Protein 8QY4 (pdb70)

GO terms:
  GO:0005125 cytokine activity (F, IDA)
  GO:0005576 extracellular region (C, IDA)
  GO:0038154 interleukin-11-mediated signaling pathway (P, IDA)
  GO:0043410 positive regulation of MAPK cascade (P, IDA)
  GO:0045944 positive regulation of transcription by RNA polymerase II (P, IDA)
  GO:0033138 positive regulation of peptidyl-serine phosphorylation (P, IDA)
  GO:0046888 negative regulation of hormone secretion (P, IDA)
  GO:0050731 positive regulation of peptidyl-tyrosine phosphorylation (P, IDA)
  GO:0005576 extracellular region (C, EXP)
  GO:0005576 extracellular region (C, TAS)
  GO:0005515 protein binding (F, IPI)
  GO:0008083 growth factor activity (F, IDA)
  GO:0008284 positive regulation of cell population proliferation (P, IDA)

Foldseek 3Di:
DLVLLVVLLVLLVVLLVLLVVLLVVLCVVPPDDDDLADPPADDDDDDPVVLLVDDVPVLLQVLLVRLVVLLLLLVLLVVFLPDPCCVSPPSSVVSSVSSVVSSVSSQVVCVVVVPPRHDPDDDDDRDDGAPHNVSSSSSVNNSSVSSSVSSVSSSVSSVSVSVVD/DPQQWAKPPAAAEAAAQAKDKIKTFGDPVSCVVLVAWPVQKWKAQAPRTDPPCKDDVPDRGMIMHMDGRPHDQWTFIWIWGCRVVNDTHTRDTHTHGYWHWWDAWPPWDWAAEVPFAIKTFTDRPDDGSFDKFWWKWKDAPPGTADIFTDPVRTMTGGDDHQPAPGFMWIWIWIDDPVDIHIHDIDTDGNVLAYAFAFWPPWAKDADLVALFKIKIFTHGPCVVVVFFKFKWKWKDFPVDPDTDTDPSVVRLGRDGMDIDGRHQSWTKMKMKMWIDGSVPGHDIHDIDDIDMDTRHADAFADFWAKDWDWDDDPPDQWTWIKIFTDDDPCSRRSADQPWKKKWKDQVPDDIDIDIGRDGIDIDTHGLGKIKIWMWTQHPHGTYDIDIATRHRVVDAFDDDWPPWDWDADPLFIKIFTDDDPDQFQWKKKKKAFDAPVDDGPIDIDIGGSVDGMDTDPDDADALTKMKMWIWTQHPNHIHDIDIDIAGSHFAAFQAFWDKDWPDDDQFKTKI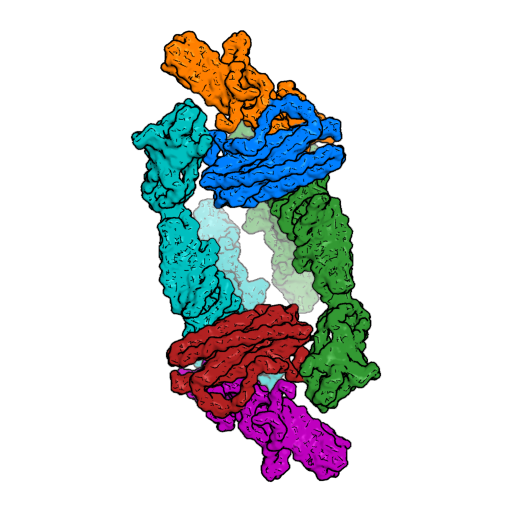FTDDDGSVGGSADFQWKKKWKDFPDGDIDIDIGGPVDGIDMGGRHHGPTKMKMKMWTAHPHGIHIHDIDIDD/DLVLLVVLLVLLVVLLVLLVVLLVVLCVVPPDDDDLADPPADDDDDDPVVLLVDDVPVLLQVLLVRLVVLLLLLVLLVVFLPDPCCVSPPSSVVSSVSSVVSSVSSQVVCVVVVPPRHDPDDDDDRDDGAPHNVSSSSSVNNSSVSSSVSSVSSSVSSVSVSVVD/DPQQWAKPPAAAEAAAQAKDKIKTFGDPVSCVVLVAWPVQKWKAQAPRTDPPCKDDVPDRGMIMHMDGRPHDQWTFIWIWGCRVVNDTHTRDTHTHGYWHWWDAWPPWDWAAEVPFAIKTFTDRPDDGSFDKFWWKWKDAPPGTADIFTDPVRTMTGGDDHQPAPGFMWIWIWIDDPVDIHIHDIDTDGNVLAYAFAFWPPWAKDADLVALFKIKIFTHGPCVVVVFFKFKWKWKDFPVDPDTDTDPSVVRLGRDGMDIDGRHQSWTKMKMKMWIDGSVPGHDIHDIDDIDMDTRHADAFADFWAKDWDWDDDPPDQWTWIKIFTDDDPCSRRSADQPWKKKWKDQVPDDIDIDIGRDGIDIDTHGLGKIKIWMWTQHPHGTYDIDIATRHRVVDAFDDDWPPWDWDADPLFIKIFTDDDPDQFQWKKKKKAFDAPVDDGPIDIDIGGSVDGMDTDPDDADALTKMKMWIWTQHPNHIHDIDIDIAGSHFAAFQAFWDKDWPDDDQFKTKIFTDDDGSVGGSADFQWKKKWKDFPDGDIDIDIGGPVDGIDMGGRHHGPTKMKMKMWTAHPHGIHIHDIDIDD/DFEAKDKDKADQEQFKIKMAIDGPDDPPFDKDKFKWKFWDDVVVTDIDGFDDDPVPHRMGMDGRDDQPTKMWMWIWIQDPVGIHIDIDIDHCLARYEHAFWADWDKEADPPQLQKIKIFTHGPPVYPCDVQFHKWKKKWKDFPPDPDTDIDGDDPGMDMDNGHDGFTKMWMWMWIAGPVRGYDIHDIDDTDIYHYDD/DFEAKDKDKADQEQFKIKMAIDGPDDPPFDKDKFKWKFWDDVVVTDIDGFDDDPVPHRMGMDGRDDQPTKMWMWIWIQDPVGIHIDIDIDHCLARYEHAFWADWDKEADPPQLQKIKIFTHGPPVYPCDVQFHKWKKKWKDFPPDPDTDIDGDDPGMDMDNGHDGFTKMWMWMWIAGPVRGYDIHDIDDTDIYHYDD

Nearest PDB structures (foldseek):
  8qy4-assembly1_E  TM=1.005E+00  e=8.362E-40  Homo sapiens
  8dps-assembly1_F  TM=9.756E-01  e=7.396E-34  Homo sapiens
  8dpu-assembly1_C  TM=9.775E-01  e=3.761E-33  Homo sapiens
  6o4p-assembly1_A  TM=9.544E-01  e=1.250E-33  Homo sapiens
  6o4p-assembly2_B  TM=9.210E-01  e=1.317E-33  Homo sapiens

Solvent-accessible surface area: 90198 Å² total; per-residue (Å²): 61,162,74,31,1,61,19,0,6,75,3,1,75,16,0,10,46,25,0,73,115,2,13,57,57,3,139,93,102,30,27,14,30,42,46,18,80,47,123,58,20,42,95,22,75,31,38,2,55,37,0,26,84,42,128,35,64,32,1,3,63,74,2,53,54,3,0,58,14,4,21,82,6,0,74,19,2,96,178,33,2,39,89,18,7,159,71,2,54,98,59,2,17,35,0,29,51,52,0,39,22,1,11,71,14,3,57,52,2,8,68,149,40,87,36,112,145,23,98,130,104,98,123,44,109,130,58,83,104,28,100,33,49,21,23,0,13,58,2,2,20,11,0,2,28,16,0,30,51,3,0,0,0,2,0,0,0,1,19,10,2,79,76,115,80,99,116,54,15,2,110,1,135,44,57,153,8,52,7,104,80,44,46,101,26,66,0,48,0,46,5,96,95,44,0,2,106,69,41,170,11,55,0,60,89,1,34,4,46,30,41,118,63,60,13,107,166,80,19,69,32,131,83,78,132,32,9,0,7,0,52,20,98,86,10,68,109,64,49,7,46,0,6,0,2,0,55,3,74,24,38,27,38,22,4,3,12,10,6,64,3,59,0,0,43,40,12,52,97,5,86,99,16,60,6,35,0,37,24,73,121,24,1,38,0,85,10,67,48,45,113,110,5,99,29,155,21,97,22,14,0,57,3,41,14,84,60,59,154,18,83,66,12,105,18,174,168,4,66,42,8,94,1,80,28,108,11,6,27,31,5,94,1,54,0,44,0,34,0,77,12,80,50,25,126,42,51,9,112,54,46,96,16,26,1,13,28,66,5,57,2,60,49,2,99,106,21,49,29,78,71,4,114,116,40,12,39,12,1,43,1,32,11,64,42,42,4,45,78,54,62,11,76,15,21,4,1,1,23,30,37,32,108,134,36,84,103,74,82,88,6,80,59,122,4,1,83,32,68,19,70,6,3,18,8,26,125,8,116,39,44,42,71,9,6,1,44,0,58,1,2,44,50,66,32,110,28,84,74,6,81,77,9,97,98,13,58,15,51,0,30,11,47,154,6,82,76,38,1,14,0,12,25,30,56,78,117,29,170,88,81,121,95,12,32,0,69,0,22,4,70,57,12,77,122,96,38,4,10,3,100,59,97,23,8,24,0,46,1,33,51,61,208,56,136,49,80,80,85,88,21,110,35,74,105,27,74,18,96,3,47,60,67,124,12,48,0,22,0,5,0,69,3,116,58,18,79,10,62,61,12,99,2,20,0,16,9,83,150,80,118,45,82,94,35,3,88,82,44,96,22,71,74,112,100,100,56,0,62,0,26,8,58,62,14,128,104,117,17,62,22,4,0,2,17,10,3,46,35,36,117,133,54,106,59,115,87,50,19,1,33,8,85,40,130,37,63,110,11,50,0,103,42,234,23,96,84,24,88,7,15,52,2,19,2,6,0,6,24,78,96,2,26,6,17,62,56,60,42,121,3,10,15,99,26,32,35,3,65,114,6,2,77,7,115,43,132,115,67,30,163,71,64,0,24,0,2,7,80,104,8,44,47,46,18,26,30,0,67,25,120,51,7,10,0,17,16,83,27,100,140,39,184,70,77,85,33,138,6,87,25,91,83,56,76,81,54,1,69,112,8,64,50,146,34,102,11,22,0,79,1,5,0,72,10,77,105,35,27,102,80,9,77,88,54,76,17,104,60,159,75,32,1,61,18,0,7,76,2,2,77,16,0,10,46,23,0,73,114,1,14,58,57,3,137,92,101,31,29,15,30,41,47,18,82,46,123,60,20,39,97,22,76,34,41,3,59,38,0,26,84,42,129,34,63,31,2,2,63,76,2,54,54,3,0,59,14,5,21,82,6,0,72,18,2,93,180,33,4,40,90,20,8,160,70,2,51,99,61,1,18,35,0,30,51,54,0,39,20,1,13,73,13,3,60,51,0,7,70,149,39,88,36,110,145,23,99,135,106,99,122,45,111,130,58,82,102,28,100,30,51,19,22,0,12,63,1,1,20,9,0,1,28,15,0,28,53,3,0,0,1,1,0,0,0,1,21,10,3,78,76,115,79,96,115,57,16,2,111,0,133,45,56,150,7,53,7,102,80,43,45,101,28,66,0,50,0,46,4,95,93,46,0,1,103,67,40,172,10,56,0,62,89,2,33,4,44,28,40,119,62,61,13,107,163,80,18,71,30,130,81,77,131,32,9,0,8,0,54,21,100,88,10,68,108,64,49,6,46,0,5,0,1,0,56,3,75,23,37,27,38,21,4,3,12,9,7,64,2,60,0,0,44,39,12,51,96,4,86,99,16,62,6,36,0,40,23,73,119,24,1,39,0,82,11,66,48,45,112,109,5,99,28,154,21,97,23,15,0,58,4,40,15,84,61,59,154,18,82,69,13,106,17,172,167,3,65,41,7,96,1,80,29,110,12,7,24,32,4,95,1,53,0,43,0,35,0,73,12,81,50,24,127,41,52,10,115,53,46,94,16,26,1,12,28,64,6,57,2,61,48,2,97,107,21,48,30,77,70,4,115,115,36,12,39,14,1,44,1,32,10,65,42,42,4,44,79,53,65,12,77,15,22,4,0,0,24,30,36,33,109,132,36,86,103,74,81,86,6,78,58,124,5,1,84,35,67,20,71,5,2,17,8,25,128,8,116,38,44,41,72,8,7,0,44,0,57,1,2,43,50,64,32,109,28,83,75,6,80,77,8,95,97,13,58,16,51,0,28,12,47,155,6,81,76,37,1,14,0,12,26,29,56,78,115,28,170,91,77,121,94,12,32,0,70,0,22,5,67,57,12,79,124,94,38,4,10,2,101,60,96,22,9,23,0,47,0,33,50,62,208,57,138,48,80,81,88,87,22,112,34,74,104,27,72,18,95,3,48,60,68,122,11,47,0,24,0,6,0,69,3,117,58,18,79,10,62,61,11,98,1,20,0,16,9,82,150,81,119,44,83,97,38,3,86,81,42,95,22,72,72,116,102,102,55,0,62,0,26,7,58,64,14,130,105,117,16,62,22,3,0,2,17,10,3,45,37,37,117,133,55,106,60,114,86,51,18,1,33,8,85,40,130,38,64,111,11,49,1,103,41,236,23,96,86,24,89,8,15,51,1,19,2,6,0,6,25,78,96,1,26,6,18,60,55,60,44,124,4,9,16,101,26,31,35,3,65,114,6,1,78,8,117,42,131,115,66,31,165,73,64,0,24,1,1,5,79,104,8,44,47,45,18,24,30,1,68,25,119,50,7,10,1,16,17,84,24,101,138,39,185,68,76,84,34,138,8,88,25,94,86,57,76,80,56,2,67,108,9,63,50,146,35,102,10,22,0,78,2,5,0,74,10,74,103,35,27,102,81,8,75,89,52,77,16,105,131,8,39,96,0,79,18,57,21,86,2,46,21,4,60,42,2,17,3,48,15,58,54,65,89,144,34,61,67,116,43,144,61,101,16,25,32,84,34,21,74,58,151,134,52,32,98,80,113,15,76,74,22,140,167,57,45,42,90,3,20,5,125,48,2,15,0,9,7,72,14,30,10,54,0,18,4,34,8,111,76,35,66,15,38,71,24,52,42,5,16,0,16,68,42,1,121,4,47,46,4,90,50,26,125,14,63,51,26,115,68,102,54,69,34,0,94,0,17,8,69,49,1,88,50,5,70,54,72,57,5,0,65,11,64,6,51,0,21,6,39,14,34,81,40,96,44,62,9,44,11,106,10,99,46,69,79,33,47,2,10,2,0,14,54,46,45,56,3,0,0,42,0,0,0,43,0,22,12,48,3,8,66,51,4,65,74,5,110,74,17,146,8,74,8,20,164,129,8,39,95,0,79,17,56,20,86,2,44,22,4,66,41,2,18,3,48,15,57,56,66,88,144,33,60,67,116,43,143,61,104,18,25,31,83,34,19,74,56,157,132,53,31,98,84,114,15,74,75,23,141,166,55,46,40,90,3,21,5,125,49,2,17,1,10,7,71,14,31,9,54,0,19,5,32,8,111,76,35,66,16,37,70,24,52,44,5,16,0,17,67,44,0,121,3,48,46,5,90,50,26,125,14,63,49,26,115,67,105,55,68,36,0,93,0,18,9,70,51,1,88,51,4,69,55,74,59,7,1,67,11,65,5,51,0,21,6,39,14,36,81,37,95,45,61,9,45,12,106,12,97,46,69,81,35,48,2,11,2,0,14,54,45,45,57,2,0,0,42,0,0,0,42,0,23,12,48,2,9,65,53,4,67,74,4,108,74,16,146,6,75,9,20,164

InterPro domains:
  IPR009079 Four-helical cytokine-like, core [G3DSA:1.20.1250.10] (23-199)
  IPR009079 Four-helical cytokine-like, core [SSF47266] (35-196)
  IPR020412 Interleukin-11, mammalian [PR01943] (28-38)
  IPR020412 Interleukin-11, mammalian [PR01943] (77-91)
  IPR020412 Interleukin-11, mammalian [PR01943] (118-131)
  IPR020438 Interleukin-11 [PF07400] (28-198)
  IPR020438 Interleukin-11 [PR01927] (72-82)
  IPR020438 Interleukin-11 [PR01927] (104-113)
  IPR020438 Interleukin-11 [PR01927] (182-192)
  IPR020438 Interleukin-11 [PTHR16922] (1-199)

Organism: Homo sapiens (NCBI:txid9606)

Sequence (1890 aa):
PRAELDSTVLLTRSLLADTRQLAAQLRDKFPADGDHNLDSLPTLAMSAGALGALQLPGVLTRLRADLLSYLRHVQWLRRAGGSSLKTLEPELGTLQARLDRLLRRLQLLMSRLALPQPPPDPPAPPLAPPSSAWGGIRAAHAILGGLHLTLDWAVRGLLLLKTRLLEPCGYIYPEFPVVQRGSNFTAICVLKEACLQHYYVNASYIVWKTNHAAVPREQVTVINRTTSSVTFTDVVLPSVQLTCNILSFGQIEQNVYGVTMLSGFPPDKPTNLTCIVNEGKNMLCQWDPGRETYLETNYTLKSEWATEKFPDCQSKHGTSCMVSYMPTYYVNIEVWVEAENALGKVSSESINFDPVDKVKPTPPYNLSVTNSEELSSILKLSWVSSGLGGLLDLKSDIQYRTKDASTWIQVPLEDTMSPRTSFTVQDLKPFTEYVFRIRSIKDSGKGYWSDWSEEASGTTYEDRPSRPPSFWYKTNPSHGQEYRSVRLIWKALPLSEANGKILDYEVILTQSKSVSQTYTVTGTELTVNLTNDRYVASLAARNKVGKSAAAVLTIPSPHVTAAYSVVNLKAFPKDNLLWVEWTPPPKPVSKYILEWCVLSENAPCVEDWQQEDATVNRTHLRGRLLESKCYQITVTLVFATGPGGSESLKAYLKQAAPARGPTVRTKKVGKNEAVLAWDQIPVDDQNGFIRNYSISYRTSVGKEMVVHVDSSHTEYTLSSLSSDTLYMVRMAAYTDEGGKDGPEFTFTPRAELDSTVLLTRSLLADTRQLAAQLRDKFPADGDHNLDSLPTLAMSAGALGALQLPGVLTRLRADLLSYLRHVQWLRRAGGSSLKTLEPELGTLQARLDRLLRRLQLLMSRLALPQPPPDPPAPPLAPPSSAWGGIRAAHAILGGLHLTLDWAVRGLLLLKTRLLEPCGYIYPEFPVVQRGSNFTAICVLKEACLQHYYVNASYIVWKTNHAAVPREQVTVINRTTSSVTFTDVVLPSVQLTCNILSFGQIEQNVYGVTMLSGFPPDKPTNLTCIVNEGKNMLCQWDPGRETYLETNYTLKSEWATEKFPDCQSKHGTSCMVSYMPTYYVNIEVWVEAENALGKVSSESINFDPVDKVKPTPPYNLSVTNSEELSSILKLSWVSSGLGGLLDLKSDIQYRTKDASTWIQVPLEDTMSPRTSFTVQDLKPFTEYVFRIRSIKDSGKGYWSDWSEEASGTTYEDRPSRPPSFWYKTNPSHGQEYRSVRLIWKALPLSEANGKILDYEVILTQSKSVSQTYTVTGTELTVNLTNDRYVASLAARNKVGKSAAAVLTIPSPHVTAAYSVVNLKAFPKDNLLWVEWTPPPKPVSKYILEWCVLSENAPCVEDWQQEDATVNRTHLRGRLLESKCYQITVTLVFATGPGGSESLKAYLKQAAPARGPTVRTKKVGKNEAVLAWDQIPVDDQNGFIRNYSISYRTSVGKEMVVHVDSSHTEYTLSSLSSDTLYMVRMAAYTDEGGKDGPEFTFTPPARPVVSCQAADYENFSCTWSPSQISGLPTRYLTSYRKKTVLSTGPWPCPQDPLGAARCVVHGAEFWSQYRINVTEVNPLGASTRLLDVSLQSILRPDPPQGLRVESVPGYPRRLRASWTYPASWPCQPHFLLKFRLQYRPAQHPAWSTVEPAGLEEVITDAVAGLPHAVRVSARDFLDAGTWSTWSPEAWGTPSTPPARPVVSCQAADYENFSCTWSPSQISGLPTRYLTSYRKKTVLSTGPWPCPQDPLGAARCVVHGAEFWSQYRINVTEVNPLGASTRLLDVSLQSILRPDPPQGLRVESVPGYPRRLRASWTYPASWPCQPHFLLKFRLQYRPAQHPAWSTVEPAGLEEVITDAVAGLPHAVRVSARDFLDAGTWSTWSPEAWGTPST

Radius of gyration: 55.74 Å; Cα contacts (8 Å, |Δi|>4): 4406; chains: 6; bounding box: 102×136×144 Å

Secondary structure (DSSP, 8-state):
-HHHHHHHHHHHHHHHHHHHHHHHHHHHHS---S----TTS------HHHHTT--HHHHHHHHHHHHHHHHHHHHHHHHHS-GGGGGGTTHHHHHHHHHHHHHHHHHHHHHHHTPPPPP-PPPPPPPPPPSSHHHHHHHHHHHHHHHHHHHHHHHHHHHHHHHH-/-PPPPEEEEEBSSSSEEEEEEE-SS--SS--EEEEEEEE------S-EE--B-TT--SEEEEET--TTS-EEEEEEEESTT--EEEEEEE-HHHHB-PPPPEEEEEEE-TT-TT-EEEEEE--TTS---TTS-EEEEEEEEESS----EEE--STTEEEETT--TT--EEEEEEEEETT--S-PPPPPPPEEE----/---SEEEESSS-EEETTS-EEEEEEE-HHHHHHHT--GGGEEEEETTEE--S--EEEEETTEEEEEESS---SEEEEEEEEEETTTEEEEEEEEEEEEE-PPP--EEEEEEEETTSPPEEEEE--S--SS----EEEEEETTEEPPPEE-SSSSEEE-SSPP-TTS-EEEEEEEEETTEEEEPPPEEE-GGGGEEPPPPEEEEEEE-SS-TT-EEEEEE--HHHHTS-EEEEEEEEESS--S-EE--GGGG-S--SEEEE-S--TT-EEEEEEEEEETT--S-PPPPPPPEEEEPPP---SSPPEEEEEE---TT-SEEEEEEEEEPPPHHHH-S-EEEEEEEEE-TTSPEEEEEESSSEEEEEEESS-EEEEEEEEESS-BPPPEEEEE--TT-----B-EEEEEEEETTEEEEEEEPPSS--SEEEEEEEE--SSS---EEEEEEETT-SEEE--S---TT-EEEEEEEEEETTEEEEEEEEEEESS----SSPPEEEEEEE-SS-EEEEEEPPPTTT--S---EEEEEEEESSSPPEEEEEETT--EEEE-SPPTT--EEEEEEEEETTEEEE---EEE-/-HHHHHHHHHHHHHHHHHHHHHHHHHHHHS---S----TTS------HHHHTT--HHHHHHHHHHHHHHHHHHHHHHHHHS-GGGGGGTTHHHHHHHHHHHHHHHHHHHHHHHTPPPPP-PPPPPPPPPPSSHHHHHHHHHHHHHHHHHHHHHHHHHHHHHHHH-/-PPPPEEEEEBSSSSEEEEEEE-SS--SS--EEEEEEEE------S-EE--B-TT--SEEEEET--TTS-EEEEEEEESTT--EEEEEEE-HHHHB-PPPPEEEEEEE-TT-TT-EEEEEE--TTS---TTS-EEEEEEEEESS----EEE--STTEEEETT--TT--EEEEEEEEETT--S-PPPPPPPEEE----/---SEEEESSS-EEETTS-EEEEEEE-HHHHHHHT--GGGEEEEETTEE--S--EEEEETTEEEEEESS---SEEEEEEEEEETTTEEEEEEEEEEEEE-PPP--EEEEEEEETTSPPEEEEE--S--SS----EEEEEETTEEPPPEE-SSSSEEE-SSPP-TTS-EEEEEEEEETTEEEEPPPEEE-GGGGEEPPPPEEEEEEE-SS-TT-EEEEEE--HHHHTS-EEEEEEEEESS--S-EE--GGGG-S--SEEEE-S--TT-EEEEEEEEEETT--S-PPPPPPPEEEEPPP---SSPPEEEEEE---TT-SEEEEEEEEEPPPHHHH-S-EEEEEEEEE-TTSPEEEEEESSSEEEEEEESS-EEEEEEEEESS-BPPPEEEEE--TT-----B-EEEEEEEETTEEEEEEEPPSS--SEEEEEEEE--SSS---EEEEEEETT-SEEE--S---TT-EEEEEEEEEETTEEEEEEEEEEESS----SSPPEEEEEEE-SS-EEEEEEPPPTTT--S---EEEEEEEESSSPPEEEEEETT--EEEE-SPPTT--EEEEEEEEETTEEEE---EEE-

B-factor: mean 29.72, std 21.65, range [0.15, 122.12]

Structure (mmCIF, N/CA/C/O backbone):
data_8QY4
#
_entry.id   8QY4
#
_cell.length_a   1.00
_cell.length_b   1.00
_cell.length_c   1.00
_cell.angle_alpha   90.00
_cell.angle_beta   90.00
_cell.angle_gamma   90.00
#
_symmetry.space_group_name_H-M   'P 1'
#
loop_
_entity.id
_entity.type
_entity.pdbx_description
1 polymer Interleukin-11
2 polymer 'Interleukin-6 receptor subunit beta'
3 polymer 'Interleukin-11 receptor subunit alpha'
4 branched 2-acetamido-2-deoxy-beta-D-glucopyranose-(1-4)-2-acetamido-2-deoxy-beta-D-glucopyranose
5 non-polymer 2-acetamido-2-deoxy-beta-D-glucopyranose
#
loop_
_atom_site.group_PDB
_atom_site.id
_atom_site.type_symbol
_atom_site.label_atom_id
_atom_site.label_alt_id
_atom_site.label_comp_id
_atom_site.label_asym_id
_atom_site.label_entity_id
_atom_site.label_seq_id
_atom_site.pdbx_PDB_ins_code
_atom_site.Cartn_x
_atom_site.Cartn_y
_atom_site.Cartn_z
_atom_site.occupancy
_atom_site.B_iso_or_equiv
_atom_site.auth_seq_id
_atom_site.auth_comp_id
_atom_site.auth_asym_id
_atom_site.auth_atom_id
_atom_site.pdbx_PDB_model_num
ATOM 1 N N . PRO A 1 35 ? 222.37530 279.21548 211.10529 1.000 74.57780 35 PRO A N 1
ATOM 2 C CA . PRO A 1 35 ? 223.41010 278.17856 211.06892 1.000 74.30257 35 PRO A CA 1
ATOM 3 C C . PRO A 1 35 ? 224.38223 278.26788 212.24161 1.000 70.26340 35 PRO A C 1
ATOM 4 O O . PRO A 1 35 ? 225.40291 277.58077 212.24783 1.000 64.70253 35 PRO A O 1
ATOM 15 N N . ARG A 1 36 ? 224.06124 279.11210 213.22432 1.000 69.70069 36 ARG A N 1
ATOM 16 C CA . ARG A 1 36 ? 224.99683 279.36062 214.31659 1.000 68.37024 36 ARG A CA 1
ATOM 17 C C . ARG A 1 36 ? 225.30051 278.08857 215.10124 1.000 67.52303 36 ARG A C 1
ATOM 18 O O . ARG A 1 36 ? 226.43491 277.88938 215.55140 1.000 61.45819 36 ARG A O 1
ATOM 39 N N . ALA A 1 37 ? 224.30224 277.22477 215.29987 1.000 69.30593 37 ALA A N 1
ATOM 40 C CA . ALA A 1 37 ? 224.59061 275.92851 215.90496 1.000 61.65790 37 ALA A CA 1
ATOM 41 C C . ALA A 1 37 ? 225.51155 275.08984 215.02772 1.000 60.12987 37 ALA A C 1
ATOM 42 O O . ALA A 1 37 ? 226.39043 274.38642 215.54027 1.000 60.50212 37 ALA A O 1
ATOM 49 N N . GLU A 1 38 ? 225.40445 275.23425 213.70822 1.000 55.91235 38 GLU A N 1
ATOM 50 C CA . GLU A 1 38 ? 226.35300 274.56840 212.82401 1.000 57.50972 38 GLU A CA 1
ATOM 51 C C . GLU A 1 38 ? 227.74246 275.15646 213.00822 1.000 52.11761 38 GLU A C 1
ATOM 52 O O . GLU A 1 38 ? 228.73516 274.42107 213.05170 1.000 51.90693 38 GLU A O 1
ATOM 64 N N . LEU A 1 39 ? 227.82787 276.47524 213.16218 1.000 45.50905 39 LEU A N 1
ATOM 65 C CA . LEU A 1 39 ? 229.12800 277.12010 213.28120 1.000 44.57759 39 LEU A CA 1
ATOM 66 C C . LEU A 1 39 ? 229.83284 276.76399 214.59065 1.000 41.23989 39 LEU A C 1
ATOM 67 O O . LEU A 1 39 ? 230.98785 276.33049 214.56202 1.000 41.58854 39 LEU A O 1
ATOM 83 N N . ASP A 1 40 ? 229.15215 276.90159 215.73170 1.000 39.43073 40 ASP A N 1
ATOM 84 C CA . ASP A 1 40 ? 229.76649 276.51115 217.00037 1.000 36.71088 40 ASP A CA 1
ATOM 85 C C . ASP A 1 40 ? 230.07906 275.01540 217.05103 1.000 37.78690 40 ASP A C 1
ATOM 86 O O . ASP A 1 40 ? 231.12096 274.61740 217.58891 1.000 36.75225 40 ASP A O 1
ATOM 95 N N . SER A 1 41 ? 229.19920 274.16232 216.50977 1.000 37.47094 41 SER A N 1
ATOM 96 C CA . SER A 1 41 ? 229.52930 272.74163 216.43451 1.000 33.86978 41 SER A CA 1
ATOM 97 C C . SER A 1 41 ? 230.80980 272.50923 215.63914 1.000 33.40891 41 SER A C 1
ATOM 98 O O . SER A 1 41 ? 231.69705 271.76314 216.07491 1.000 33.17489 41 SER A O 1
ATOM 106 N N . THR A 1 42 ? 230.91925 273.12430 214.45868 1.000 31.51072 42 THR A N 1
ATOM 107 C CA . THR A 1 42 ? 232.11638 272.93894 213.64734 1.000 26.51246 42 THR A CA 1
ATOM 108 C C . THR A 1 42 ? 233.35328 273.44634 214.37750 1.000 27.27253 42 THR A C 1
ATOM 109 O O . THR A 1 42 ? 234.41107 272.81030 214.34046 1.000 29.67745 42 THR A O 1
ATOM 120 N N . VAL A 1 43 ? 233.24969 274.62392 214.99074 1.000 25.54872 43 VAL A N 1
ATOM 121 C CA . VAL A 1 43 ? 234.32736 275.16874 215.81500 1.000 21.73591 43 VAL A CA 1
ATOM 122 C C . VAL A 1 43 ? 234.80540 274.15079 216.84248 1.000 23.35617 43 VAL A C 1
ATOM 123 O O . VAL A 1 43 ? 235.99741 273.84313 216.92611 1.000 28.88856 43 VAL A O 1
ATOM 136 N N . LEU A 1 44 ? 233.88785 273.64432 217.66696 1.000 20.09286 44 LEU A N 1
ATOM 137 C CA . LEU A 1 44 ? 234.28330 272.70902 218.71911 1.000 19.75965 44 LEU A CA 1
ATOM 138 C C . LEU A 1 44 ? 234.90123 271.43610 218.15187 1.000 19.37213 44 LEU A C 1
ATOM 139 O O . LEU A 1 44 ? 235.88750 270.91774 218.69544 1.000 21.28454 44 LEU A O 1
ATOM 155 N N . LEU A 1 45 ? 234.33130 270.90791 217.07027 1.000 20.14364 45 LEU A N 1
ATOM 156 C CA . LEU A 1 45 ? 234.92728 269.74255 216.42569 1.000 19.89360 45 LEU A CA 1
ATOM 157 C C . LEU A 1 45 ? 236.33682 270.03101 215.91726 1.000 17.49786 45 LEU A C 1
ATOM 158 O O . LEU A 1 45 ? 237.24335 269.20030 216.07489 1.000 19.35124 45 LEU A O 1
ATOM 174 N N . THR A 1 46 ? 236.56022 271.21521 215.34747 1.000 15.81115 46 THR A N 1
ATOM 175 C CA . THR A 1 46 ? 237.89894 271.54478 214.87631 1.000 15.28512 46 THR A CA 1
ATOM 176 C C . THR A 1 46 ? 238.86953 271.75202 216.03111 1.000 15.50981 46 THR A C 1
ATOM 177 O O . THR A 1 46 ? 240.05418 271.44608 215.89823 1.000 15.47745 46 THR A O 1
ATOM 188 N N . ARG A 1 47 ? 238.39224 272.27330 217.15881 1.000 14.96490 47 ARG A N 1
ATOM 189 C CA . ARG A 1 47 ? 239.23018 272.40451 218.34910 1.000 12.58267 47 ARG A CA 1
ATOM 190 C C . ARG A 1 47 ? 239.67462 271.03563 218.85761 1.000 13.86009 47 ARG A C 1
ATOM 191 O O . ARG A 1 47 ? 240.85276 270.82609 219.16816 1.000 18.00219 47 ARG A O 1
ATOM 212 N N . SER A 1 48 ? 238.71874 270.12125 219.03762 1.000 11.48734 48 SER A N 1
ATOM 213 C CA . SER A 1 48 ? 239.03784 268.73139 219.36772 1.000 13.97520 48 SER A CA 1
ATOM 214 C C . SER A 1 48 ? 240.08556 268.14014 218.42615 1.000 15.97297 48 SER A C 1
ATOM 215 O O . SER A 1 48 ? 241.07260 267.53661 218.86811 1.000 17.78670 48 SER A O 1
ATOM 223 N N . LEU A 1 49 ? 239.86965 268.28474 217.11955 1.000 15.90178 49 LEU A N 1
ATOM 224 C CA . LEU A 1 49 ? 240.81538 267.76656 216.13309 1.000 13.63050 49 LEU A CA 1
ATOM 225 C C . LEU A 1 49 ? 242.18583 268.42233 216.25826 1.000 14.96202 49 LEU A C 1
ATOM 226 O O . LEU A 1 49 ? 243.21595 267.74890 216.15612 1.000 19.54443 49 LEU A O 1
ATOM 242 N N . LEU A 1 50 ? 242.21417 269.73316 216.48090 1.000 11.61339 50 LEU A N 1
ATOM 243 C CA . LEU A 1 50 ? 243.45506 270.45901 216.71625 1.000 12.19754 50 LEU A CA 1
ATOM 244 C C . LEU A 1 50 ? 244.22142 269.88336 217.89893 1.000 14.69400 50 LEU A C 1
ATOM 245 O O . LEU A 1 50 ? 245.41271 269.57547 217.79592 1.000 19.00049 50 LEU A O 1
ATOM 261 N N . ALA A 1 51 ? 243.56637 269.80922 219.05732 1.000 13.33356 51 ALA A N 1
ATOM 262 C CA . ALA A 1 51 ? 244.17987 269.19421 220.23033 1.000 14.17727 51 ALA A CA 1
ATOM 263 C C . ALA A 1 51 ? 244.72046 267.78873 219.96392 1.000 18.01920 51 ALA A C 1
ATOM 264 O O . ALA A 1 51 ? 245.93300 267.58450 220.09297 1.000 23.32741 51 ALA A O 1
ATOM 271 N N . ASP A 1 52 ? 243.89278 266.86822 219.44627 1.000 19.40047 52 ASP A N 1
ATOM 272 C CA . ASP A 1 52 ? 244.43679 265.55133 219.11088 1.000 22.01647 52 ASP A CA 1
ATOM 273 C C . ASP A 1 52 ? 245.66546 265.62675 218.20436 1.000 20.75316 52 ASP A C 1
ATOM 274 O O . ASP A 1 52 ? 246.67414 264.95782 218.45992 1.000 23.23236 52 ASP A O 1
ATOM 283 N N . THR A 1 53 ? 245.55759 266.34222 217.08247 1.000 19.47401 53 THR A N 1
ATOM 284 C CA . THR A 1 53 ? 246.70396 266.53969 216.19779 1.000 18.92903 53 THR A CA 1
ATOM 285 C C . THR A 1 53 ? 247.94641 266.97508 216.96452 1.000 17.99711 53 THR A C 1
ATOM 286 O O . THR A 1 53 ? 249.03962 266.44591 216.74675 1.000 23.07630 53 THR A O 1
ATOM 297 N N . ARG A 1 54 ? 247.80642 267.98646 217.82173 1.000 15.56021 54 ARG A N 1
ATOM 298 C CA . ARG A 1 54 ? 248.90479 268.44218 218.66799 1.000 17.72336 54 ARG A CA 1
ATOM 299 C C . ARG A 1 54 ? 249.50764 267.29991 219.47623 1.000 18.76831 54 ARG A C 1
ATOM 300 O O . ARG A 1 54 ? 250.73197 267.12090 219.50923 1.000 20.29114 54 ARG A O 1
ATOM 321 N N . GLN A 1 55 ? 248.66004 266.54916 220.18006 1.000 19.39666 55 GLN A N 1
ATOM 322 C CA . GLN A 1 55 ? 249.16026 265.44586 220.99433 1.000 19.01983 55 GLN A CA 1
ATOM 323 C C . GLN A 1 55 ? 249.96796 264.47213 220.14703 1.000 22.92750 55 GLN A C 1
ATOM 324 O O . GLN A 1 55 ? 251.07898 264.07666 220.51522 1.000 28.47149 55 GLN A O 1
ATOM 338 N N . LEU A 1 56 ? 249.38499 264.03288 219.03272 1.000 24.79150 56 LEU A N 1
ATOM 339 C CA . LEU A 1 56 ? 250.04164 263.08176 218.13887 1.000 23.43789 56 LEU A CA 1
ATOM 340 C C . LEU A 1 56 ? 251.37395 263.61434 217.62576 1.000 19.89370 56 LEU A C 1
ATOM 341 O O . LEU A 1 56 ? 252.37258 262.88720 217.58176 1.000 25.45117 56 LEU A O 1
ATOM 357 N N . ALA A 1 57 ? 251.38788 264.86643 217.17054 1.000 17.33872 57 ALA A N 1
ATOM 358 C CA . ALA A 1 57 ? 252.62847 265.51268 216.75794 1.000 18.28308 57 ALA A CA 1
ATOM 359 C C . ALA A 1 57 ? 253.68970 265.44360 217.84825 1.000 21.96366 57 ALA A C 1
ATOM 360 O O . ALA A 1 57 ? 254.84103 265.09015 217.58262 1.000 28.31580 57 ALA A O 1
ATOM 367 N N . ALA A 1 58 ? 253.33454 265.83462 219.07307 1.000 21.15135 58 ALA A N 1
ATOM 368 C CA . ALA A 1 58 ? 254.28614 265.76235 220.18102 1.000 23.78171 58 ALA A CA 1
ATOM 369 C C . ALA A 1 58 ? 254.79051 264.33827 220.39126 1.000 24.41473 58 ALA A C 1
ATOM 370 O O . ALA A 1 58 ? 255.99135 264.10804 220.57338 1.000 30.41542 58 ALA A O 1
ATOM 377 N N . GLN A 1 59 ? 253.87262 263.37387 220.40340 1.000 23.93899 59 GLN A N 1
ATOM 378 C CA . GLN A 1 59 ? 254.22581 261.96538 220.56191 1.000 30.22454 59 GLN A CA 1
ATOM 379 C C . GLN A 1 59 ? 255.26448 261.53283 219.53540 1.000 30.10047 59 GLN A C 1
ATOM 380 O O . GLN A 1 59 ? 256.26097 260.87524 219.85882 1.000 37.01603 59 GLN A O 1
ATOM 394 N N . LEU A 1 60 ? 254.96642 261.79007 218.26546 1.000 23.00299 60 LEU A N 1
ATOM 395 C CA . LEU A 1 60 ? 255.88686 261.51386 217.16934 1.000 22.99435 60 LEU A CA 1
ATOM 396 C C . LEU A 1 60 ? 257.22990 262.19221 217.39918 1.000 25.39648 60 LEU A C 1
ATOM 397 O O . LEU A 1 60 ? 258.28291 261.54640 217.37878 1.000 33.11923 60 LEU A O 1
ATOM 413 N N . ARG A 1 61 ? 257.20676 263.50541 217.62159 1.000 25.44465 61 ARG A N 1
ATOM 414 C CA . ARG A 1 61 ? 258.43642 264.24541 217.86676 1.000 29.11942 61 ARG A CA 1
ATOM 415 C C . ARG A 1 61 ? 259.26057 263.60874 218.97298 1.000 30.76881 61 ARG A C 1
ATOM 416 O O . ARG A 1 61 ? 260.49484 263.65278 218.93110 1.000 31.99222 61 ARG A O 1
ATOM 437 N N . ASP A 1 62 ? 258.60571 263.01502 219.97028 1.000 31.86506 62 ASP A N 1
ATOM 438 C CA . ASP A 1 62 ? 259.33786 262.55399 221.13988 1.000 32.02013 62 ASP A CA 1
ATOM 439 C C . ASP A 1 62 ? 259.84148 261.12751 220.98054 1.000 34.63896 62 ASP A C 1
ATOM 440 O O . ASP A 1 62 ? 260.92157 260.80830 221.49018 1.000 38.41495 62 ASP A O 1
ATOM 449 N N . LYS A 1 63 ? 259.09126 260.26444 220.29383 1.000 35.19372 63 LYS A N 1
ATOM 450 C CA . LYS A 1 63 ? 259.59153 258.92576 220.00999 1.000 38.56100 63 LYS A CA 1
ATOM 451 C C . LYS A 1 63 ? 260.43510 258.86537 218.74295 1.000 31.17690 63 LYS A C 1
ATOM 452 O O . LYS A 1 63 ? 261.31512 258.00298 218.64138 1.000 31.63976 63 LYS A O 1
ATOM 471 N N . PHE A 1 64 ? 260.19657 259.75072 217.77597 1.000 28.06086 64 PHE A N 1
ATOM 472 C CA . PHE A 1 64 ? 261.01963 259.85107 216.57093 1.000 23.35247 64 PHE A CA 1
ATOM 473 C C . PHE A 1 64 ? 261.55303 261.26744 216.37520 1.000 26.38698 64 PHE A C 1
ATOM 474 O O . PHE A 1 64 ? 261.26052 261.92059 215.36725 1.000 24.94815 64 PHE A O 1
ATOM 491 N N . PRO A 1 65 ? 262.32977 261.77635 217.33316 1.000 31.15194 65 PRO A N 1
ATOM 492 C CA . PRO A 1 65 ? 263.03092 263.05282 217.12637 1.000 24.85905 65 PRO A CA 1
ATOM 493 C C . PRO A 1 65 ? 263.67047 263.17187 215.75198 1.000 20.66771 65 PRO A C 1
ATOM 494 O O . PRO A 1 65 ? 264.52039 262.37066 215.35402 1.000 24.16023 65 PRO A O 1
ATOM 505 N N . ALA A 1 66 ? 263.23736 264.19874 215.02901 1.000 19.57436 66 ALA A N 1
ATOM 506 C CA . ALA A 1 66 ? 263.69746 264.54083 213.69373 1.000 14.60188 66 ALA A CA 1
ATOM 507 C C . ALA A 1 66 ? 263.83488 266.05100 213.65501 1.000 18.15550 66 ALA A C 1
ATOM 508 O O . ALA A 1 66 ? 262.87745 266.75732 213.98658 1.000 23.85447 66 ALA A O 1
ATOM 515 N N . ASP A 1 67 ? 264.98290 266.55090 213.21754 1.000 24.73656 67 ASP A N 1
ATOM 516 C CA . ASP A 1 67 ? 265.30759 267.95319 213.42789 1.000 24.37840 67 ASP A CA 1
ATOM 517 C C . ASP A 1 67 ? 265.29611 268.74068 212.12410 1.000 25.49732 67 ASP A C 1
ATOM 518 O O . ASP A 1 67 ? 265.51773 268.19824 211.03848 1.000 31.52749 67 ASP A O 1
ATOM 527 N N . GLY A 1 68 ? 265.02010 270.03438 212.25803 1.000 25.33543 68 GLY A N 1
ATOM 528 C CA . GLY A 1 68 ? 264.88957 270.92221 211.11959 1.000 25.26654 68 GLY A CA 1
ATOM 529 C C . GLY A 1 68 ? 263.55725 270.83713 210.39205 1.000 26.65704 68 GLY A C 1
ATOM 530 O O . GLY A 1 68 ? 262.51691 270.50014 210.95822 1.000 28.43270 68 GLY A O 1
ATOM 534 N N . ASP A 1 69 ? 263.61338 271.15755 209.10304 1.000 30.30724 69 ASP A N 1
ATOM 535 C CA . ASP A 1 69 ? 262.44133 271.30151 208.24677 1.000 28.86536 69 ASP A CA 1
ATOM 536 C C . ASP A 1 69 ? 262.20620 270.02562 207.44384 1.000 33.85906 69 ASP A C 1
ATOM 537 O O . ASP A 1 69 ? 262.99753 269.68775 206.55619 1.000 40.36344 69 ASP A O 1
ATOM 546 N N . HIS A 1 70 ? 261.11911 269.32499 207.75265 1.000 30.09553 70 HIS A N 1
ATOM 547 C CA . HIS A 1 70 ? 260.57343 268.27113 206.90518 1.000 26.03138 70 HIS A CA 1
ATOM 548 C C . HIS A 1 70 ? 259.29280 268.77026 206.24946 1.000 29.61249 70 HIS A C 1
ATOM 549 O O . HIS A 1 70 ? 258.26177 268.91522 206.91442 1.000 27.11184 70 HIS A O 1
ATOM 563 N N . ASN A 1 71 ? 259.37396 269.04581 204.94972 1.000 34.09702 71 ASN A N 1
ATOM 564 C CA . ASN A 1 71 ? 258.28120 269.61572 204.17805 1.000 31.89052 71 ASN A CA 1
ATOM 565 C C . ASN A 1 71 ? 258.03596 268.75657 202.94652 1.000 32.97075 71 ASN A C 1
ATOM 566 O O . ASN A 1 71 ? 258.97863 268.21075 202.36531 1.000 35.19195 71 ASN A O 1
ATOM 577 N N . LEU A 1 72 ? 256.77101 268.63915 202.55285 1.000 33.22757 72 LEU A N 1
ATOM 578 C CA . LEU A 1 72 ? 256.38153 268.07895 201.26963 1.000 33.74468 72 LEU A CA 1
ATOM 579 C C . LEU A 1 72 ? 255.92848 269.19704 200.34394 1.000 37.14736 72 LEU A C 1
ATOM 580 O O . LEU A 1 72 ? 255.10409 270.03002 200.72972 1.000 35.68025 72 LEU A O 1
ATOM 596 N N . ASP A 1 73 ? 256.51096 269.23673 199.14449 1.000 39.19559 73 ASP A N 1
ATOM 597 C CA . ASP A 1 73 ? 256.12609 270.21456 198.13138 1.000 43.10933 73 ASP A CA 1
ATOM 598 C C . ASP A 1 73 ? 254.66395 270.09141 197.72365 1.000 39.88433 73 ASP A C 1
ATOM 599 O O . ASP A 1 73 ? 254.09449 271.05766 197.20437 1.000 38.87114 73 ASP A O 1
ATOM 608 N N . SER A 1 74 ? 254.04488 268.93284 197.94278 1.000 35.95287 74 SER A N 1
ATOM 609 C CA . SER A 1 74 ? 252.66831 268.70310 197.52735 1.000 40.05808 74 SER A CA 1
ATOM 610 C C . SER A 1 74 ? 251.65010 269.18258 198.55206 1.000 39.51995 74 SER A C 1
ATOM 611 O O . SER A 1 74 ? 250.46114 269.27236 198.22807 1.000 39.25894 74 SER A O 1
ATOM 619 N N . LEU A 1 75 ? 252.08424 269.48465 199.76802 1.000 34.59809 75 LEU A N 1
ATOM 620 C CA . LEU A 1 75 ? 251.18871 270.02392 200.77593 1.000 29.92884 75 LEU A CA 1
ATOM 621 C C . LEU A 1 75 ? 250.76133 271.45704 200.45063 1.000 34.78108 75 LEU A C 1
ATOM 622 O O . LEU A 1 75 ? 251.53782 272.22891 199.88789 1.000 35.19287 75 LEU A O 1
ATOM 638 N N . PRO A 1 76 ? 249.51761 271.83271 200.75218 1.000 35.42448 76 PRO A N 1
ATOM 639 C CA . PRO A 1 76 ? 249.12742 273.23806 200.59401 1.000 32.86227 76 PRO A CA 1
ATOM 640 C C . PRO A 1 76 ? 249.91432 274.15167 201.51939 1.000 35.84156 76 PRO A C 1
ATOM 641 O O . PRO A 1 76 ? 250.31484 273.76365 202.61888 1.000 34.42875 76 PRO A O 1
ATOM 652 N N . THR A 1 77 ? 250.13410 275.38146 201.06009 1.000 37.01953 77 THR A N 1
ATOM 653 C CA . THR A 1 77 ? 250.85557 276.38858 201.82629 1.000 39.21967 77 THR A CA 1
ATOM 654 C C . THR A 1 77 ? 249.92315 277.51118 202.26407 1.000 34.72927 77 THR A C 1
ATOM 655 O O . THR A 1 77 ? 249.21952 278.09881 201.43593 1.000 37.98582 77 THR A O 1
ATOM 666 N N . LEU A 1 78 ? 249.92067 277.80111 203.56418 1.000 29.71200 78 LEU A N 1
ATOM 667 C CA . LEU A 1 78 ? 249.34643 279.03815 204.07806 1.000 30.93107 78 LEU A CA 1
ATOM 668 C C . LEU A 1 78 ? 250.31795 280.19191 203.86319 1.000 33.63678 78 LEU A C 1
ATOM 669 O O . LEU A 1 78 ? 251.47609 280.12558 204.28591 1.000 36.89857 78 LEU A O 1
ATOM 685 N N . ALA A 1 79 ? 249.84620 281.24786 203.20652 1.000 40.63557 79 ALA A N 1
ATOM 686 C CA . ALA A 1 79 ? 250.67600 282.40206 202.87864 1.000 40.34940 79 ALA A CA 1
ATOM 687 C C . ALA A 1 79 ? 249.87051 283.68543 202.99930 1.000 48.85747 79 ALA A C 1
ATOM 688 O O . ALA A 1 79 ? 249.95048 284.56855 202.13917 1.000 57.39009 79 ALA A O 1
ATOM 695 N N . MET A 1 80 ? 249.07982 283.81314 204.06561 1.000 41.46549 80 MET A N 1
ATOM 696 C CA . MET A 1 80 ? 248.29762 285.02151 204.28340 1.000 40.04257 80 MET A CA 1
ATOM 697 C C . MET A 1 80 ? 248.54550 285.55474 205.69024 1.000 39.57227 80 MET A C 1
ATOM 698 O O . MET A 1 80 ? 248.83460 284.79904 206.62064 1.000 40.30877 80 MET A O 1
ATOM 712 N N . SER A 1 81 ? 248.54743 286.87817 205.78472 1.000 41.31528 81 SER A N 1
ATOM 713 C CA . SER A 1 81 ? 248.76089 287.63080 207.01171 1.000 31.57681 81 SER A CA 1
ATOM 714 C C . SER A 1 81 ? 247.61709 287.43262 207.99711 1.000 36.62994 81 SER A C 1
ATOM 715 O O . SER A 1 81 ? 246.48662 287.11287 207.62098 1.000 45.40986 81 SER A O 1
ATOM 723 N N . ALA A 1 82 ? 247.92800 287.62318 209.27874 1.000 33.74543 82 ALA A N 1
ATOM 724 C CA . ALA A 1 82 ? 246.87866 287.77482 210.28025 1.000 32.94993 82 ALA A CA 1
ATOM 725 C C . ALA A 1 82 ? 245.86289 288.83848 209.87259 1.000 38.34774 82 ALA A C 1
ATOM 726 O O . ALA A 1 82 ? 244.65378 288.65239 210.05063 1.000 36.09275 82 ALA A O 1
ATOM 733 N N . GLY A 1 83 ? 246.33302 289.96445 209.32639 1.000 43.88730 83 GLY A N 1
ATOM 734 C CA . GLY A 1 83 ? 245.42323 291.00256 208.86608 1.000 36.17611 83 GLY A CA 1
ATOM 735 C C . GLY A 1 83 ? 244.60331 290.61510 207.65456 1.000 34.08934 83 GLY A C 1
ATOM 736 O O . GLY A 1 83 ? 243.56719 291.23650 207.39805 1.000 39.61520 83 GLY A O 1
ATOM 740 N N . ALA A 1 84 ? 245.09710 289.67501 206.84366 1.000 31.91535 84 ALA A N 1
ATOM 741 C CA . ALA A 1 84 ? 244.37046 289.24490 205.65182 1.000 34.97490 84 ALA A CA 1
ATOM 742 C C . ALA A 1 84 ? 243.24820 288.26947 205.97135 1.000 38.39026 84 ALA A C 1
ATOM 743 O O . ALA A 1 84 ? 242.15164 288.37891 205.41275 1.000 42.92260 84 ALA A O 1
ATOM 750 N N . LEU A 1 85 ? 243.50292 287.31957 206.86890 1.000 35.37155 85 LEU A N 1
ATOM 751 C CA . LEU A 1 85 ? 242.43686 286.47441 207.39119 1.000 33.73474 85 LEU A CA 1
ATOM 752 C C . LEU A 1 85 ? 241.21178 287.29461 207.77007 1.000 36.09540 85 LEU A C 1
ATOM 753 O O . LEU A 1 85 ? 240.08793 286.99122 207.35456 1.000 39.90781 85 LEU A O 1
ATOM 769 N N . GLY A 1 86 ? 241.41602 288.34248 208.56588 1.000 33.69510 86 GLY A N 1
ATOM 770 C CA . GLY A 1 86 ? 240.33102 289.22240 208.95431 1.000 34.38025 86 GLY A CA 1
ATOM 771 C C . GLY A 1 86 ? 239.56547 289.85987 207.81242 1.000 39.82227 86 GLY A C 1
ATOM 772 O O . GLY A 1 86 ? 238.45314 290.34948 208.03504 1.000 44.25251 86 GLY A O 1
ATOM 776 N N . ALA A 1 87 ? 240.11943 289.87859 206.59760 1.000 39.32120 87 ALA A N 1
ATOM 777 C CA . ALA A 1 87 ? 239.41959 290.51105 205.48716 1.000 45.77270 87 ALA A CA 1
ATOM 778 C C . ALA A 1 87 ? 238.70841 289.53936 204.55146 1.000 51.57709 87 ALA A C 1
ATOM 779 O O . ALA A 1 87 ? 237.89724 289.98681 203.73390 1.000 59.14149 87 ALA A O 1
ATOM 786 N N . LEU A 1 88 ? 238.95068 288.23592 204.66942 1.000 52.42080 88 LEU A N 1
ATOM 787 C CA . LEU A 1 88 ? 238.34319 287.27517 203.75846 1.000 54.65600 88 LEU A CA 1
ATOM 788 C C . LEU A 1 88 ? 236.82087 287.22146 203.90949 1.000 58.96108 88 LEU A C 1
ATOM 789 O O . LEU A 1 88 ? 236.22908 287.72090 204.87159 1.000 50.07134 88 LEU A O 1
ATOM 805 N N . GLN A 1 89 ? 236.20217 286.57295 202.92077 1.000 61.24313 89 GLN A N 1
ATOM 806 C CA . GLN A 1 89 ? 234.76103 286.43414 202.76978 1.000 61.38428 89 GLN A CA 1
ATOM 807 C C . GLN A 1 89 ? 234.39826 284.95636 202.65826 1.000 62.73043 89 GLN A C 1
ATOM 808 O O . GLN A 1 89 ? 235.22242 284.13588 202.24125 1.000 65.75906 89 GLN A O 1
ATOM 822 N N . LEU A 1 90 ? 233.16427 284.61154 203.05506 1.000 57.18456 90 LEU A N 1
ATOM 823 C CA . LEU A 1 90 ? 232.81579 283.19715 203.23476 1.000 57.91934 90 LEU A CA 1
ATOM 824 C C . LEU A 1 90 ? 233.26685 282.28160 202.10266 1.000 64.05033 90 LEU A C 1
ATOM 825 O O . LEU A 1 90 ? 233.91182 281.26263 202.39343 1.000 62.44641 90 LEU A O 1
ATOM 841 N N . PRO A 1 91 ? 232.94854 282.54357 200.82994 1.000 66.93146 91 PRO A N 1
ATOM 842 C CA . PRO A 1 91 ? 233.37371 281.60453 199.77689 1.000 68.91267 91 PRO A CA 1
ATOM 843 C C . PRO A 1 91 ? 234.84769 281.21779 199.76380 1.000 62.37740 91 PRO A C 1
ATOM 844 O O . PRO A 1 91 ? 235.16821 280.02433 199.77182 1.000 59.47503 91 PRO A O 1
ATOM 855 N N . GLY A 1 92 ? 235.75211 282.19788 199.75290 1.000 57.30132 92 GLY A N 1
ATOM 856 C CA . GLY A 1 92 ? 237.17308 281.88304 199.75054 1.000 60.08470 92 GLY A CA 1
ATOM 857 C C . GLY A 1 92 ? 237.62261 281.14028 200.99515 1.000 55.20326 92 GLY A C 1
ATOM 858 O O . GLY A 1 92 ? 238.35679 280.14998 200.91556 1.000 55.82118 92 GLY A O 1
ATOM 862 N N . VAL A 1 93 ? 237.18139 281.61101 202.16342 1.000 48.15128 93 VAL A N 1
ATOM 863 C CA . VAL A 1 93 ? 237.46769 280.92554 203.42337 1.000 46.65587 93 VAL A CA 1
ATOM 864 C C . VAL A 1 93 ? 237.14015 279.44296 203.31413 1.000 49.91487 93 VAL A C 1
ATOM 865 O O . VAL A 1 93 ? 238.00932 278.57769 203.46948 1.000 51.40292 93 VAL A O 1
ATOM 878 N N . LEU A 1 94 ? 235.86648 279.13587 203.06272 1.000 47.17345 94 LEU A N 1
ATOM 879 C CA . LEU A 1 94 ? 235.40996 277.74935 203.09603 1.000 43.30834 94 LEU A CA 1
ATOM 880 C C . LEU A 1 94 ? 235.98773 276.91691 201.95581 1.000 43.45193 94 LEU A C 1
ATOM 881 O O . LEU A 1 94 ? 236.30214 275.73546 202.15322 1.000 51.06608 94 LEU A O 1
ATOM 897 N N . THR A 1 95 ? 236.18633 277.51777 200.78073 1.000 45.02879 95 THR A N 1
ATOM 898 C CA . THR A 1 95 ? 236.85254 276.82571 199.68338 1.000 49.07120 95 THR A CA 1
ATOM 899 C C . THR A 1 95 ? 238.26205 276.39373 200.06772 1.000 48.62398 95 THR A C 1
ATOM 900 O O . THR A 1 95 ? 238.61471 275.21166 199.95929 1.000 49.55325 95 THR A O 1
ATOM 911 N N . ARG A 1 96 ? 239.10531 277.35389 200.45638 1.000 42.22591 96 ARG A N 1
ATOM 912 C CA . ARG A 1 96 ? 240.44349 277.01545 200.92661 1.000 41.06545 96 ARG A CA 1
ATOM 913 C C . ARG A 1 96 ? 240.39150 275.95917 202.02322 1.000 36.77524 96 ARG A C 1
ATOM 914 O O . ARG A 1 96 ? 241.16358 274.99411 202.00124 1.000 39.57035 96 ARG A O 1
ATOM 935 N N . LEU A 1 97 ? 239.53081 276.15267 203.03112 1.000 30.29280 97 LEU A N 1
ATOM 936 C CA . LEU A 1 97 ? 239.49334 275.19119 204.12782 1.000 29.27725 97 LEU A CA 1
ATOM 937 C C . LEU A 1 97 ? 239.24663 273.76978 203.63743 1.000 32.89801 97 LEU A C 1
ATOM 938 O O . LEU A 1 97 ? 239.95650 272.82943 204.01803 1.000 38.74383 97 LEU A O 1
ATOM 954 N N . ARG A 1 98 ? 238.23293 273.60099 202.78726 1.000 32.68719 98 ARG A N 1
ATOM 955 C CA . ARG A 1 98 ? 237.90867 272.28815 202.24007 1.000 33.38681 98 ARG A CA 1
ATOM 956 C C . ARG A 1 98 ? 239.05340 271.71182 201.41813 1.000 33.19804 98 ARG A C 1
ATOM 957 O O . ARG A 1 98 ? 239.42466 270.54511 201.58590 1.000 36.14327 98 ARG A O 1
ATOM 978 N N . ALA A 1 99 ? 239.64435 272.52351 200.54210 1.000 29.16784 99 ALA A N 1
ATOM 979 C CA . ALA A 1 99 ? 240.74691 272.04580 199.71203 1.000 33.41565 99 ALA A CA 1
ATOM 980 C C . ALA A 1 99 ? 241.90217 271.54606 200.57077 1.000 39.50502 99 ALA A C 1
ATOM 981 O O . ALA A 1 99 ? 242.43785 270.44865 200.35975 1.000 37.37617 99 ALA A O 1
ATOM 988 N N . ASP A 1 100 ? 242.25993 272.33777 201.57515 1.000 35.42428 100 ASP A N 1
ATOM 989 C CA . ASP A 1 100 ? 243.37056 272.05196 202.47188 1.000 24.10834 100 ASP A CA 1
ATOM 990 C C . ASP A 1 100 ? 243.11644 270.75764 203.22927 1.000 23.60893 100 ASP A C 1
ATOM 991 O O . ASP A 1 100 ? 243.90952 269.80979 203.16664 1.000 32.60093 100 ASP A O 1
ATOM 1000 N N . LEU A 1 101 ? 241.99108 270.70591 203.94410 1.000 20.94436 101 LEU A N 1
ATOM 1001 C CA . LEU A 1 101 ? 241.66332 269.54599 204.76183 1.000 25.25453 101 LEU A CA 1
ATOM 1002 C C . LEU A 1 101 ? 241.54098 268.28200 203.92562 1.000 26.44520 101 LEU A C 1
ATOM 1003 O O . LEU A 1 101 ? 241.91569 267.19433 204.37207 1.000 27.57990 101 LEU A O 1
ATOM 1019 N N . LEU A 1 102 ? 241.03297 268.40561 202.70437 1.000 33.34365 102 LEU A N 1
ATOM 1020 C CA . LEU A 1 102 ? 240.84557 267.24531 201.84473 1.000 32.87920 102 LEU A CA 1
ATOM 1021 C C . LEU A 1 102 ? 242.17326 266.70902 201.32387 1.000 31.58756 102 LEU A C 1
ATOM 1022 O O . LEU A 1 102 ? 242.40605 265.49065 201.32467 1.000 34.86588 102 LEU A O 1
ATOM 1038 N N . SER A 1 103 ? 243.06197 267.59670 200.88189 1.000 30.26009 103 SER A N 1
ATOM 1039 C CA . SER A 1 103 ? 244.39071 267.14369 200.49290 1.000 32.91815 103 SER A CA 1
ATOM 1040 C C . SER A 1 103 ? 245.13494 266.51492 201.66512 1.000 23.89860 103 SER A C 1
ATOM 1041 O O . SER A 1 103 ? 245.95229 265.60048 201.48459 1.000 34.16463 103 SER A O 1
ATOM 1049 N N . TYR A 1 104 ? 244.97653 267.08894 202.86150 1.000 20.33974 104 TYR A N 1
ATOM 1050 C CA . TYR A 1 104 ? 245.55614 266.45606 204.04034 1.000 21.89903 104 TYR A CA 1
ATOM 1051 C C . TYR A 1 104 ? 244.95857 265.07990 204.29158 1.000 24.81276 104 TYR A C 1
ATOM 1052 O O . TYR A 1 104 ? 245.66641 264.16636 204.71883 1.000 31.19187 104 TYR A O 1
ATOM 1070 N N . LEU A 1 105 ? 243.64451 264.93096 204.12111 1.000 26.91719 105 LEU A N 1
ATOM 1071 C CA . LEU A 1 105 ? 243.04607 263.60691 204.25872 1.000 25.74458 105 LEU A CA 1
ATOM 1072 C C . LEU A 1 105 ? 243.71455 262.61778 203.31413 1.000 24.64193 105 LEU A C 1
ATOM 1073 O O . LEU A 1 105 ? 244.01413 261.47838 203.69581 1.000 29.37658 105 LEU A O 1
ATOM 1089 N N . ARG A 1 106 ? 243.91751 263.03033 202.05946 1.000 24.87427 106 ARG A N 1
ATOM 1090 C CA . ARG A 1 106 ? 244.63313 262.18678 201.10187 1.000 28.57983 106 ARG A CA 1
ATOM 1091 C C . ARG A 1 106 ? 246.03319 261.82102 201.59374 1.000 30.82137 106 ARG A C 1
ATOM 1092 O O . ARG A 1 106 ? 246.42059 260.64628 201.56233 1.000 31.62265 106 ARG A O 1
ATOM 1113 N N . HIS A 1 107 ? 246.81134 262.80477 202.04761 1.000 27.23230 107 HIS A N 1
ATOM 1114 C CA . HIS A 1 107 ? 248.15518 262.50010 202.54517 1.000 22.62487 107 HIS A CA 1
ATOM 1115 C C . HIS A 1 107 ? 248.13290 261.57728 203.76018 1.000 25.32353 107 HIS A C 1
ATOM 1116 O O . HIS A 1 107 ? 248.99479 260.70701 203.89574 1.000 35.08906 107 HIS A O 1
ATOM 1130 N N . VAL A 1 108 ? 247.21248 261.80535 204.69447 1.000 22.63766 108 VAL A N 1
ATOM 1131 C CA . VAL A 1 108 ? 247.06596 260.91977 205.84961 1.000 23.37357 108 VAL A CA 1
ATOM 1132 C C . VAL A 1 108 ? 246.79667 259.48756 205.40436 1.000 31.03451 108 VAL A C 1
ATOM 1133 O O . VAL A 1 108 ? 247.46105 258.54716 205.86111 1.000 38.46760 108 VAL A O 1
ATOM 1146 N N . GLN A 1 109 ? 245.78231 259.28806 204.55697 1.000 34.00221 109 GLN A N 1
ATOM 1147 C CA . GLN A 1 109 ? 245.52360 257.94534 204.04470 1.000 31.68094 109 GLN A CA 1
ATOM 1148 C C . GLN A 1 109 ? 246.78527 257.34314 203.43621 1.000 37.46567 109 GLN A C 1
ATOM 1149 O O . GLN A 1 109 ? 247.11468 256.17181 203.67031 1.000 44.22821 109 GLN A O 1
ATOM 1163 N N . TRP A 1 110 ? 247.46826 258.12489 202.60147 1.000 38.56899 110 TRP A N 1
ATOM 1164 C CA . TRP A 1 110 ? 248.72995 257.69069 202.01105 1.000 40.27637 110 TRP A CA 1
ATOM 1165 C C . TRP A 1 110 ? 249.75712 257.26925 203.05463 1.000 38.36098 110 TRP A C 1
ATOM 1166 O O . TRP A 1 110 ? 250.41465 256.23705 202.89759 1.000 48.14753 110 TRP A O 1
ATOM 1187 N N . LEU A 1 111 ? 249.93397 258.05531 204.11562 1.000 33.32953 111 LEU A N 1
ATOM 1188 C CA . LEU A 1 111 ? 250.81936 257.61605 205.18904 1.000 38.30125 111 LEU A CA 1
ATOM 1189 C C . LEU A 1 111 ? 250.41713 256.24539 205.70203 1.000 43.44002 111 LEU A C 1
ATOM 1190 O O . LEU A 1 111 ? 251.21029 255.29791 205.70706 1.000 54.73590 111 LEU A O 1
ATOM 1206 N N . ARG A 1 112 ? 249.16378 256.13774 206.14807 1.000 39.99853 112 ARG A N 1
ATOM 1207 C CA . ARG A 1 112 ? 248.74353 254.94227 206.86994 1.000 42.60574 112 ARG A CA 1
ATOM 1208 C C . ARG A 1 112 ? 248.90435 253.70297 206.00382 1.000 54.34798 112 ARG A C 1
ATOM 1209 O O . ARG A 1 112 ? 249.39285 252.66824 206.47258 1.000 58.97439 112 ARG A O 1
ATOM 1230 N N . ARG A 1 113 ? 248.49605 253.78260 204.73739 1.000 56.03694 113 ARG A N 1
ATOM 1231 C CA . ARG A 1 113 ? 248.75057 252.67416 203.82240 1.000 51.96670 113 ARG A CA 1
ATOM 1232 C C . ARG A 1 113 ? 250.24457 252.42746 203.61641 1.000 55.50903 113 ARG A C 1
ATOM 1233 O O . ARG A 1 113 ? 250.71822 251.29454 203.76030 1.000 60.96449 113 ARG A O 1
ATOM 1254 N N . ALA A 1 114 ? 251.00792 253.46956 203.28436 1.000 59.43070 114 ALA A N 1
ATOM 1255 C CA . ALA A 1 114 ? 252.28191 253.28287 202.60075 1.000 61.40723 114 ALA A CA 1
ATOM 1256 C C . ALA A 1 114 ? 253.50812 253.45415 203.48328 1.000 59.83763 114 ALA A C 1
ATOM 1257 O O . ALA A 1 114 ? 254.54225 252.83963 203.19270 1.000 60.07476 114 ALA A O 1
ATOM 1264 N N . GLY A 1 115 ? 253.42713 254.25541 204.54838 1.000 54.89963 115 GLY A N 1
ATOM 1265 C CA . GLY A 1 115 ? 254.57249 254.48162 205.42164 1.000 57.37572 115 GLY A CA 1
ATOM 1266 C C . GLY A 1 115 ? 255.17196 253.22565 206.02742 1.000 69.55709 115 GLY A C 1
ATOM 1267 O O . GLY A 1 115 ? 256.27139 253.28938 206.59038 1.000 62.74296 115 GLY A O 1
ATOM 1271 N N . GLY A 1 116 ? 254.47973 252.10249 205.92408 1.000 75.70626 116 GLY A N 1
ATOM 1272 C CA . GLY A 1 116 ? 254.82458 250.82057 206.49741 1.000 70.44176 116 GLY A CA 1
ATOM 1273 C C . GLY A 1 116 ? 254.71846 250.74485 208.01598 1.000 77.12305 116 GLY A C 1
ATOM 1274 O O . GLY A 1 116 ? 253.99739 251.49635 208.67810 1.000 79.56548 116 GLY A O 1
ATOM 1278 N N . SER A 1 117 ? 255.47456 249.78335 208.55069 1.000 81.66190 117 SER A N 1
ATOM 1279 C CA . SER A 1 117 ? 255.46628 249.41308 209.96276 1.000 82.08874 117 SER A CA 1
ATOM 1280 C C . SER A 1 117 ? 255.35704 250.59324 210.92584 1.000 84.64768 117 SER A C 1
ATOM 1281 O O . SER A 1 117 ? 254.43330 250.66691 211.74419 1.000 82.22194 117 SER A O 1
ATOM 1289 N N . SER A 1 118 ? 256.31477 251.51959 210.83200 1.000 81.58647 118 SER A N 1
ATOM 1290 C CA . SER A 1 118 ? 256.54578 252.51111 211.88182 1.000 78.47861 118 SER A CA 1
ATOM 1291 C C . SER A 1 118 ? 255.25323 253.14635 212.38024 1.000 75.79083 118 SER A C 1
ATOM 1292 O O . SER A 1 118 ? 255.08119 253.34942 213.58637 1.000 73.84532 118 SER A O 1
ATOM 1300 N N . LEU A 1 119 ? 254.33121 253.46815 211.47369 1.000 71.30712 119 LEU A N 1
ATOM 1301 C CA . LEU A 1 119 ? 253.21835 254.33247 211.85041 1.000 73.77793 119 LEU A CA 1
ATOM 1302 C C . LEU A 1 119 ? 252.29436 253.65239 212.85330 1.000 78.08184 119 LEU A C 1
ATOM 1303 O O . LEU A 1 119 ? 251.65524 254.33139 213.66508 1.000 77.42098 119 LEU A O 1
ATOM 1319 N N . LYS A 1 120 ? 252.20692 252.31984 212.80658 1.000 78.05554 120 LYS A N 1
ATOM 1320 C CA . LYS A 1 120 ? 251.41358 251.58424 213.78422 1.000 82.05192 120 LYS A CA 1
ATOM 1321 C C . LYS A 1 120 ? 251.76465 251.98093 215.21478 1.000 78.97784 120 LYS A C 1
ATOM 1322 O O . LYS A 1 120 ? 250.89985 251.95417 216.09725 1.000 74.36875 120 LYS A O 1
ATOM 1341 N N . THR A 1 121 ? 253.01334 252.39013 215.45428 1.000 75.44743 121 THR A N 1
ATOM 1342 C CA . THR A 1 121 ? 253.37780 252.98279 216.73877 1.000 70.39286 121 THR A CA 1
ATOM 1343 C C . THR A 1 121 ? 252.41316 254.07522 217.17597 1.000 68.65792 121 THR A C 1
ATOM 1344 O O . THR A 1 121 ? 252.23320 254.30031 218.37698 1.000 63.84013 121 THR A O 1
ATOM 1355 N N . LEU A 1 122 ? 251.75432 254.73062 216.22439 1.000 70.83783 122 LEU A N 1
ATOM 1356 C CA . LEU A 1 122 ? 250.90297 255.88233 216.48997 1.000 66.16465 122 LEU A CA 1
ATOM 1357 C C . LEU A 1 122 ? 249.42497 255.57308 216.27776 1.000 62.36922 122 LEU A C 1
ATOM 1358 O O . LEU A 1 122 ? 248.63436 256.48607 216.01506 1.000 59.24479 122 LEU A O 1
ATOM 1374 N N . GLU A 1 123 ? 249.06303 254.29076 216.28043 1.000 66.24145 123 GLU A N 1
ATOM 1375 C CA . GLU A 1 123 ? 247.70837 253.82334 216.06311 1.000 71.70782 123 GLU A CA 1
ATOM 1376 C C . GLU A 1 123 ? 247.08288 253.36428 217.37838 1.000 68.64098 123 GLU A C 1
ATOM 1377 O O . GLU A 1 123 ? 247.78878 252.86920 218.26249 1.000 68.53568 123 GLU A O 1
ATOM 1389 N N . PRO A 1 124 ? 245.75812 253.51011 217.54887 1.000 62.91054 124 PRO A N 1
ATOM 1390 C CA . PRO A 1 124 ? 244.74498 253.94223 216.57408 1.000 65.70356 124 PRO A CA 1
ATOM 1391 C C . PRO A 1 124 ? 244.71875 255.44459 216.28017 1.000 63.84624 124 PRO A C 1
ATOM 1392 O O . PRO A 1 124 ? 243.92112 255.90393 215.46736 1.000 59.10599 124 PRO A O 1
ATOM 1403 N N . GLU A 1 125 ? 245.58026 256.22355 216.93974 1.000 59.41563 125 GLU A N 1
ATOM 1404 C CA . GLU A 1 125 ? 245.47472 257.68219 216.89672 1.000 53.65746 125 GLU A CA 1
ATOM 1405 C C . GLU A 1 125 ? 245.40725 258.21507 215.47124 1.000 50.51472 125 GLU A C 1
ATOM 1406 O O . GLU A 1 125 ? 244.61766 259.11973 215.18171 1.000 47.12517 125 GLU A O 1
ATOM 1418 N N . LEU A 1 126 ? 246.24215 257.69446 214.57189 1.000 48.87083 126 LEU A N 1
ATOM 1419 C CA . LEU A 1 126 ? 246.18938 258.13952 213.18249 1.000 44.80478 126 LEU A CA 1
ATOM 1420 C C . LEU A 1 126 ? 244.79582 257.95779 212.58397 1.000 48.53437 126 LEU A C 1
ATOM 1421 O O . LEU A 1 126 ? 244.09355 258.93710 212.31461 1.000 52.43254 126 LEU A O 1
ATOM 1437 N N . GLY A 1 127 ? 244.30910 256.71744 212.55726 1.000 45.62184 127 GLY A N 1
ATOM 1438 C CA . GLY A 1 127 ? 242.97387 256.45993 212.03486 1.000 41.70674 127 GLY A CA 1
ATOM 1439 C C . GLY A 1 127 ? 241.88401 257.29040 212.68653 1.000 42.76360 127 GLY A C 1
ATOM 1440 O O . GLY A 1 127 ? 240.95825 257.74757 212.01537 1.000 44.89736 127 GLY A O 1
ATOM 1444 N N . THR A 1 128 ? 241.95350 257.46351 214.00645 1.000 44.00538 128 THR A N 1
ATOM 1445 C CA . THR A 1 128 ? 241.04878 258.38942 214.69162 1.000 38.70877 128 THR A CA 1
ATOM 1446 C C . THR A 1 128 ? 241.09640 259.79151 214.08900 1.000 37.48763 128 THR A C 1
ATOM 1447 O O . THR A 1 128 ? 240.05787 260.42894 213.86514 1.000 40.74821 128 THR A O 1
ATOM 1458 N N . LEU A 1 129 ? 242.30651 260.34438 213.97968 1.000 36.69676 129 LEU A N 1
ATOM 1459 C CA . LEU A 1 129 ? 242.52978 261.62362 213.31457 1.000 37.01227 129 LEU A CA 1
ATOM 1460 C C . LEU A 1 129 ? 241.79140 261.67634 211.98672 1.000 35.80668 129 LEU A C 1
ATOM 1461 O O . LEU A 1 129 ? 240.98607 262.57250 211.72578 1.000 35.09319 129 LEU A O 1
ATOM 1477 N N . GLN A 1 130 ? 242.09593 260.70242 211.13161 1.000 33.37647 130 GLN A N 1
ATOM 1478 C CA . GLN A 1 130 ? 241.55438 260.63929 209.77854 1.000 34.63024 130 GLN A CA 1
ATOM 1479 C C . GLN A 1 130 ? 240.03285 260.59769 209.77339 1.000 38.93459 130 GLN A C 1
ATOM 1480 O O . GLN A 1 130 ? 239.37968 261.28542 208.98006 1.000 43.97778 130 GLN A O 1
ATOM 1494 N N . ALA A 1 131 ? 239.45263 259.74567 210.61099 1.000 36.82253 131 ALA A N 1
ATOM 1495 C CA . ALA A 1 131 ? 237.99654 259.60011 210.63134 1.000 33.55631 131 ALA A CA 1
ATOM 1496 C C . ALA A 1 131 ? 237.29270 260.84549 211.16797 1.000 37.30176 131 ALA A C 1
ATOM 1497 O O . ALA A 1 131 ? 236.24641 261.24377 210.64034 1.000 36.46121 131 ALA A O 1
ATOM 1504 N N . ARG A 1 132 ? 237.86972 261.50959 212.16990 1.000 37.45012 132 ARG A N 1
ATOM 1505 C CA . ARG A 1 132 ? 237.32907 262.79623 212.60555 1.000 32.47562 132 ARG A CA 1
ATOM 1506 C C . ARG A 1 132 ? 237.50057 263.83244 211.51344 1.000 31.14337 132 ARG A C 1
ATOM 1507 O O . ARG A 1 132 ? 236.89983 264.90951 211.51137 1.000 28.28547 132 ARG A O 1
ATOM 1528 N N . LEU A 1 133 ? 238.56402 263.68385 210.73176 1.000 31.23625 133 LEU A N 1
ATOM 1529 C CA . LEU A 1 133 ? 238.83187 264.63563 209.65857 1.000 27.71423 133 LEU A CA 1
ATOM 1530 C C . LEU A 1 133 ? 237.79481 264.51339 208.55360 1.000 26.76685 133 LEU A C 1
ATOM 1531 O O . LEU A 1 133 ? 237.29947 265.51990 208.03740 1.000 26.51382 133 LEU A O 1
ATOM 1547 N N . ASP A 1 134 ? 237.42830 263.28258 208.20421 1.000 26.48653 134 ASP A N 1
ATOM 1548 C CA . ASP A 1 134 ? 236.35743 263.07847 207.23405 1.000 32.04497 134 ASP A CA 1
ATOM 1549 C C . ASP A 1 134 ? 235.00166 263.50157 207.79657 1.000 37.18307 134 ASP A C 1
ATOM 1550 O O . ASP A 1 134 ? 234.18139 264.09056 207.08021 1.000 34.98515 134 ASP A O 1
ATOM 1559 N N . ARG A 1 135 ? 234.74886 263.21360 209.07532 1.000 39.83978 135 ARG A N 1
ATOM 1560 C CA . ARG A 1 135 ? 233.61119 263.81335 209.76952 1.000 31.98273 135 ARG A CA 1
ATOM 1561 C C . ARG A 1 135 ? 233.58556 265.33719 209.66676 1.000 27.93948 135 ARG A C 1
ATOM 1562 O O . ARG A 1 135 ? 232.54202 265.92727 209.36804 1.000 29.81551 135 ARG A O 1
ATOM 1583 N N . LEU A 1 136 ? 234.71188 265.99859 209.93383 1.000 29.37028 136 LEU A N 1
ATOM 1584 C CA . LEU A 1 136 ? 234.74770 267.45392 209.81834 1.000 27.54991 136 LEU A CA 1
ATOM 1585 C C . LEU A 1 136 ? 234.51647 267.93791 208.39002 1.000 29.12001 136 LEU A C 1
ATOM 1586 O O . LEU A 1 136 ? 233.85539 268.95906 208.18190 1.000 32.74027 136 LEU A O 1
ATOM 1602 N N . LEU A 1 137 ? 235.08883 267.25808 207.40030 1.000 28.76699 137 LEU A N 1
ATOM 1603 C CA . LEU A 1 137 ? 234.81310 267.61387 206.01022 1.000 29.61228 137 LEU A CA 1
ATOM 1604 C C . LEU A 1 137 ? 233.33501 267.47978 205.65705 1.000 30.38081 137 LEU A C 1
ATOM 1605 O O . LEU A 1 137 ? 232.77409 268.34606 204.97311 1.000 35.32663 137 LEU A O 1
ATOM 1621 N N . ARG A 1 138 ? 232.68262 266.40807 206.10795 1.000 31.65383 138 ARG A N 1
ATOM 1622 C CA . ARG A 1 138 ? 231.23440 266.31698 205.94071 1.000 31.68176 138 ARG A CA 1
ATOM 1623 C C . ARG A 1 138 ? 230.51619 267.47270 206.62917 1.000 33.10217 138 ARG A C 1
ATOM 1624 O O . ARG A 1 138 ? 229.58986 268.06372 206.06287 1.000 40.48150 138 ARG A O 1
ATOM 1645 N N . ARG A 1 139 ? 230.88324 267.76787 207.87704 1.000 36.36061 139 ARG A N 1
ATOM 1646 C CA . ARG A 1 139 ? 230.26503 268.89230 208.57452 1.000 33.90235 139 ARG A CA 1
ATOM 1647 C C . ARG A 1 139 ? 230.41782 270.19172 207.79231 1.000 32.10542 139 ARG A C 1
ATOM 1648 O O . ARG A 1 139 ? 229.47615 270.98488 207.70337 1.000 32.81095 139 ARG A O 1
ATOM 1669 N N . LEU A 1 140 ? 231.60492 270.43402 207.23426 1.000 34.19082 140 LEU A N 1
ATOM 1670 C CA . LEU A 1 140 ? 231.83266 271.64117 206.44416 1.000 35.36802 140 LEU A CA 1
ATOM 1671 C C . LEU A 1 140 ? 230.97599 271.66547 205.18691 1.000 41.80275 140 LEU A C 1
ATOM 1672 O O . LEU A 1 140 ? 230.41624 272.70654 204.83261 1.000 46.76457 140 LEU A O 1
ATOM 1688 N N . GLN A 1 141 ? 230.90238 270.54376 204.47100 1.000 47.25756 141 GLN A N 1
ATOM 1689 C CA . GLN A 1 141 ? 230.02956 270.46864 203.30222 1.000 48.78920 141 GLN A CA 1
ATOM 1690 C C . GLN A 1 141 ? 228.58350 270.78008 203.67359 1.000 49.69927 141 GLN A C 1
ATOM 1691 O O . GLN A 1 141 ? 227.90163 271.55658 202.99150 1.000 54.41083 141 GLN A O 1
ATOM 1705 N N . LEU A 1 142 ? 228.09596 270.17510 204.75546 1.000 52.04374 142 LEU A N 1
ATOM 1706 C CA . LEU A 1 142 ? 226.74119 270.46011 205.21380 1.000 54.13862 142 LEU A CA 1
ATOM 1707 C C . LEU A 1 142 ? 226.56864 271.93258 205.56212 1.000 55.54510 142 LEU A C 1
ATOM 1708 O O . LEU A 1 142 ? 225.54300 272.53901 205.23271 1.000 59.15471 142 LEU A O 1
ATOM 1724 N N . LEU A 1 143 ? 227.54816 272.51927 206.25147 1.000 57.59090 143 LEU A N 1
ATOM 1725 C CA . LEU A 1 143 ? 227.49034 273.94540 206.55046 1.000 54.15678 143 LEU A CA 1
ATOM 1726 C C . LEU A 1 143 ? 227.38494 274.76829 205.27092 1.000 53.89259 143 LEU A C 1
ATOM 1727 O O . LEU A 1 143 ? 226.55603 275.67940 205.17091 1.000 58.04725 143 LEU A O 1
ATOM 1743 N N . MET A 1 144 ? 228.24072 274.48224 204.28686 1.000 56.19981 144 MET A N 1
ATOM 1744 C CA . MET A 1 144 ? 228.12763 275.16344 203.00419 1.000 61.86686 144 MET A CA 1
ATOM 1745 C C . MET A 1 144 ? 226.73045 275.01952 202.41705 1.000 68.43560 144 MET A C 1
ATOM 1746 O O . MET A 1 144 ? 226.20309 275.96442 201.81857 1.000 75.84924 144 MET A O 1
ATOM 1760 N N . SER A 1 145 ? 226.11068 273.84842 202.57361 1.000 69.44181 145 SER A N 1
ATOM 1761 C CA . SER A 1 145 ? 224.74611 273.69107 202.07495 1.000 67.20284 145 SER A CA 1
ATOM 1762 C C . SER A 1 145 ? 223.78083 274.59824 202.82543 1.000 68.61287 145 SER A C 1
ATOM 1763 O O . SER A 1 145 ? 222.90447 275.22561 202.21938 1.000 74.92990 145 SER A O 1
ATOM 1771 N N . ARG A 1 146 ? 223.92803 274.68033 204.14625 1.000 69.58689 146 ARG A N 1
ATOM 1772 C CA . ARG A 1 146 ? 223.04028 275.51531 204.94447 1.000 73.22858 146 ARG A CA 1
ATOM 1773 C C . ARG A 1 146 ? 223.24332 276.98601 204.62850 1.000 72.84127 146 ARG A C 1
ATOM 1774 O O . ARG A 1 146 ? 222.28620 277.76707 204.67048 1.000 64.30572 146 ARG A O 1
ATOM 1795 N N . LEU A 1 147 ? 224.48100 277.38838 204.33053 1.000 76.39024 147 LEU A N 1
ATOM 1796 C CA . LEU A 1 147 ? 224.70008 278.76123 203.90863 1.000 76.70174 147 LEU A CA 1
ATOM 1797 C C . LEU A 1 147 ? 224.22149 279.03630 202.49098 1.000 80.78412 147 LEU A C 1
ATOM 1798 O O . LEU A 1 147 ? 223.86568 280.18073 202.19759 1.000 83.93089 147 LEU A O 1
ATOM 1814 N N . ALA A 1 148 ? 223.87914 277.98418 201.74714 1.000 82.85100 148 ALA A N 1
ATOM 1815 C CA . ALA A 1 148 ? 223.38605 278.09475 200.37455 1.000 86.43779 148 ALA A CA 1
ATOM 1816 C C . ALA A 1 148 ? 224.40865 278.77358 199.46809 1.000 93.83694 148 ALA A C 1
ATOM 1817 O O . ALA A 1 148 ? 224.05528 279.39016 198.46000 1.000 96.43963 148 ALA A O 1
ATOM 1824 N N . LEU A 1 149 ? 225.68354 278.66030 199.83025 1.000 89.45292 149 LEU A N 1
ATOM 1825 C CA . LEU A 1 149 ? 226.77036 279.09869 198.97504 1.000 91.73354 149 LEU A CA 1
ATOM 1826 C C . LEU A 1 149 ? 226.84989 278.22296 197.72437 1.000 97.12735 149 LEU A C 1
ATOM 1827 O O . LEU A 1 149 ? 226.37965 277.08334 197.72235 1.000 93.80438 149 LEU A O 1
ATOM 1843 N N . PRO A 1 150 ? 227.44890 278.73100 196.63994 1.000 101.52910 150 PRO A N 1
ATOM 1844 C CA . PRO A 1 150 ? 227.83432 277.83625 195.53689 1.000 99.52484 150 PRO A CA 1
ATOM 1845 C C . PRO A 1 150 ? 228.62767 276.62751 196.02256 1.000 100.68926 150 PRO A C 1
ATOM 1846 O O . PRO A 1 150 ? 229.72484 276.73868 196.58405 1.000 102.86212 150 PRO A O 1
ATOM 1857 N N . GLN A 1 151 ? 228.03061 275.46035 195.81408 1.000 100.59567 151 GLN A N 1
ATOM 1858 C CA . GLN A 1 151 ? 228.60162 274.20273 196.27080 1.000 102.15439 151 GLN A CA 1
ATOM 1859 C C . GLN A 1 151 ? 229.96997 273.99240 195.62426 1.000 104.27587 151 GLN A C 1
ATOM 1860 O O . GLN A 1 151 ? 230.15547 274.32584 194.44751 1.000 102.53335 151 GLN A O 1
ATOM 1874 N N . PRO A 1 152 ? 230.94771 273.45479 196.35274 1.000 106.30697 152 PRO A N 1
ATOM 1875 C CA . PRO A 1 152 ? 232.31384 273.45959 195.83978 1.000 105.98957 152 PRO A CA 1
ATOM 1876 C C . PRO A 1 152 ? 232.41370 272.69720 194.53358 1.000 106.62272 152 PRO A C 1
ATOM 1877 O O . PRO A 1 152 ? 231.66407 271.73179 194.29378 1.000 101.70230 152 PRO A O 1
ATOM 1888 N N . PRO A 1 153 ? 233.32025 273.10907 193.64813 1.000 110.39919 153 PRO A N 1
ATOM 1889 C CA . PRO A 1 153 ? 233.51838 272.38324 192.39705 1.000 115.79029 153 PRO A CA 1
ATOM 1890 C C . PRO A 1 153 ? 233.84105 270.92159 192.63578 1.000 119.09612 153 PRO A C 1
ATOM 1891 O O . PRO A 1 153 ? 234.46380 270.55633 193.65087 1.000 118.92529 153 PRO A O 1
ATOM 1902 N N . PRO A 1 154 ? 233.42617 270.03496 191.70894 1.000 119.05115 154 PRO A N 1
ATOM 1903 C CA . PRO A 1 154 ? 233.90655 268.64198 191.66247 1.000 118.83591 154 PRO A CA 1
ATOM 1904 C C . PRO A 1 154 ? 235.32845 268.49158 191.13474 1.000 112.24273 154 PRO A C 1
ATOM 1905 O O . PRO A 1 154 ? 235.53661 267.97770 190.03104 1.000 113.63194 154 PRO A O 1
ATOM 1916 N N . ASP A 1 155 ? 236.30546 268.94576 191.91061 1.000 108.58641 155 ASP A N 1
ATOM 1917 C CA . ASP A 1 155 ? 237.70614 268.81075 191.54625 1.000 118.02753 155 ASP A CA 1
ATOM 1918 C C . ASP A 1 155 ? 238.02613 267.35756 191.17731 1.000 120.75821 155 ASP A C 1
ATOM 1919 O O . ASP A 1 155 ? 237.72235 266.44521 191.95913 1.000 119.47913 155 ASP A O 1
ATOM 1928 N N . PRO A 1 156 ? 238.62700 267.10323 190.01414 1.000 121.32912 156 PRO A N 1
ATOM 1929 C CA . PRO A 1 156 ? 239.10402 265.75572 189.71914 1.000 116.50903 156 PRO A CA 1
ATOM 1930 C C . PRO A 1 156 ? 240.12922 265.31826 190.74497 1.000 113.56535 156 PRO A C 1
ATOM 1931 O O . PRO A 1 156 ? 240.86796 266.15019 191.30504 1.000 112.86378 156 PRO A O 1
ATOM 1942 N N . PRO A 1 157 ? 240.21403 264.01669 191.02498 1.000 113.31312 157 PRO A N 1
ATOM 1943 C CA . PRO A 1 157 ? 241.14942 263.54492 192.05557 1.000 110.29209 157 PRO A CA 1
ATOM 1944 C C . PRO A 1 157 ? 242.60090 263.86033 191.72651 1.000 101.79529 157 PRO A C 1
ATOM 1945 O O . PRO A 1 157 ? 243.02370 263.81662 190.56927 1.000 100.29001 157 PRO A O 1
ATOM 1956 N N . ALA A 1 158 ? 243.36286 264.18221 192.77122 1.000 91.90719 158 ALA A N 1
ATOM 1957 C CA . ALA A 1 158 ? 244.79552 264.36821 192.62321 1.000 94.01942 158 ALA A CA 1
ATOM 1958 C C . ALA A 1 158 ? 245.45341 263.07277 192.14137 1.000 98.01272 158 ALA A C 1
ATOM 1959 O O . ALA A 1 158 ? 245.01843 261.97767 192.50724 1.000 95.13716 158 ALA A O 1
ATOM 1966 N N . PRO A 1 159 ? 246.51285 263.16989 191.33657 1.000 102.31719 159 PRO A N 1
ATOM 1967 C CA . PRO A 1 159 ? 247.26667 261.97361 190.97189 1.000 95.79845 159 PRO A CA 1
ATOM 1968 C C . PRO A 1 159 ? 247.73608 261.23754 192.20965 1.000 87.32877 159 PRO A C 1
ATOM 1969 O O . PRO A 1 159 ? 248.04851 261.85924 193.24270 1.000 81.76180 159 PRO A O 1
ATOM 1980 N N . PRO A 1 160 ? 247.79668 259.90758 192.15719 1.000 85.45661 160 PRO A N 1
ATOM 1981 C CA . PRO A 1 160 ? 248.23239 259.14490 193.33487 1.000 84.35506 160 PRO A CA 1
ATOM 1982 C C . PRO A 1 160 ? 249.64280 259.51889 193.77064 1.000 77.39934 160 PRO A C 1
ATOM 1983 O O . PRO A 1 160 ? 250.58306 259.52146 192.97357 1.000 78.50156 160 PRO A O 1
ATOM 1994 N N . LEU A 1 161 ? 249.79071 259.78245 195.06568 1.000 63.81231 161 LEU A N 1
ATOM 1995 C CA . LEU A 1 161 ? 251.09589 260.06738 195.65162 1.000 59.17774 161 LEU A CA 1
ATOM 1996 C C . LEU A 1 161 ? 252.05124 258.88719 195.49968 1.000 64.47324 161 LEU A C 1
ATOM 1997 O O . LEU A 1 161 ? 251.74948 257.76734 195.92368 1.000 67.12477 161 LEU A O 1
ATOM 2013 N N . ALA A 1 162 ? 253.19543 259.15200 194.88870 1.000 71.60458 162 ALA A N 1
ATOM 2014 C CA . ALA A 1 162 ? 254.30601 258.21214 194.85294 1.000 72.42708 162 ALA A CA 1
ATOM 2015 C C . ALA A 1 162 ? 254.61287 257.68743 196.25978 1.000 68.09628 162 ALA A C 1
ATOM 2016 O O . ALA A 1 162 ? 254.81041 258.49570 197.17810 1.000 67.43266 162 ALA A O 1
ATOM 2023 N N . PRO A 1 163 ? 254.65289 256.37482 196.47950 1.000 63.88982 163 PRO A N 1
ATOM 2024 C CA . PRO A 1 163 ? 254.88978 255.88133 197.83318 1.000 61.35023 163 PRO A CA 1
ATOM 2025 C C . PRO A 1 163 ? 256.19031 256.42666 198.38612 1.000 60.83673 163 PRO A C 1
ATOM 2026 O O . PRO A 1 163 ? 257.13140 256.72914 197.62835 1.000 57.16606 163 PRO A O 1
ATOM 2037 N N . PRO A 1 164 ? 256.28842 256.57632 199.70750 1.000 61.48035 164 PRO A N 1
ATOM 2038 C CA . PRO A 1 164 ? 257.53691 257.06580 200.30364 1.000 54.63455 164 PRO A CA 1
ATOM 2039 C C . PRO A 1 164 ? 258.73103 256.18503 199.96602 1.000 47.41216 164 PRO A C 1
ATOM 2040 O O . PRO A 1 164 ? 258.63267 254.95727 199.91157 1.000 44.28986 164 PRO A O 1
ATOM 2051 N N . SER A 1 165 ? 259.87462 256.84045 199.75295 1.000 42.87837 165 SER A N 1
ATOM 2052 C CA . SER A 1 165 ? 261.11071 256.13113 199.43794 1.000 42.45403 165 SER A CA 1
ATOM 2053 C C . SER A 1 165 ? 261.44510 255.06115 200.47133 1.000 37.96749 165 SER A C 1
ATOM 2054 O O . SER A 1 165 ? 262.00569 254.01829 200.12432 1.000 42.82489 165 SER A O 1
ATOM 2062 N N . SER A 1 166 ? 261.19321 255.33732 201.74994 1.000 34.94000 166 SER A N 1
ATOM 2063 C CA . SER A 1 166 ? 261.55941 254.43454 202.83865 1.000 30.57868 166 SER A CA 1
ATOM 2064 C C . SER A 1 166 ? 260.82504 254.82078 204.11705 1.000 36.04589 166 SER A C 1
ATOM 2065 O O . SER A 1 166 ? 260.25496 255.90791 204.23372 1.000 40.64272 166 SER A O 1
ATOM 2073 N N . ALA A 1 167 ? 260.87034 253.90575 205.08887 1.000 33.89381 167 ALA A N 1
ATOM 2074 C CA . ALA A 1 167 ? 260.30301 254.16573 206.40911 1.000 31.26835 167 ALA A CA 1
ATOM 2075 C C . ALA A 1 167 ? 260.73333 255.51989 206.95739 1.000 25.88606 167 ALA A C 1
ATOM 2076 O O . ALA A 1 167 ? 259.91946 256.26213 207.51765 1.000 25.36530 167 ALA A O 1
ATOM 2083 N N . TRP A 1 168 ? 262.02006 255.84432 206.84179 1.000 22.32869 168 TRP A N 1
ATOM 2084 C CA . TRP A 1 168 ? 262.47683 257.17444 207.23049 1.000 16.94076 168 TRP A CA 1
ATOM 2085 C C . TRP A 1 168 ? 261.71570 258.26858 206.49494 1.000 18.57475 168 TRP A C 1
ATOM 2086 O O . TRP A 1 168 ? 261.24654 259.23409 207.10966 1.000 20.42329 168 TRP A O 1
ATOM 2107 N N . GLY A 1 169 ? 261.64106 258.17127 205.17026 1.000 16.51983 169 GLY A N 1
ATOM 2108 C CA . GLY A 1 169 ? 260.81561 259.10203 204.42749 1.000 16.70340 169 GLY A CA 1
ATOM 2109 C C . GLY A 1 169 ? 259.37379 259.11915 204.89091 1.000 19.15661 169 GLY A C 1
ATOM 2110 O O . GLY A 1 169 ? 258.73089 260.16999 204.88537 1.000 24.17534 169 GLY A O 1
ATOM 2114 N N . GLY A 1 170 ? 258.85015 257.97071 205.32040 1.000 18.49728 170 GLY A N 1
ATOM 2115 C CA . GLY A 1 170 ? 257.52107 257.96067 205.91113 1.000 19.52133 170 GLY A CA 1
ATOM 2116 C C . GLY A 1 170 ? 257.40579 258.79896 207.17124 1.000 18.60925 170 GLY A C 1
ATOM 2117 O O . GLY A 1 170 ? 256.46699 259.57823 207.32583 1.000 19.93548 170 GLY A O 1
ATOM 2121 N N . ILE A 1 171 ? 258.32436 258.60085 208.11766 1.000 17.98553 171 ILE A N 1
ATOM 2122 C CA . ILE A 1 171 ? 258.36812 259.43739 209.32150 1.000 18.53586 171 ILE A CA 1
ATOM 2123 C C . ILE A 1 171 ? 258.47090 260.92118 208.96374 1.000 16.97771 171 ILE A C 1
ATOM 2124 O O . ILE A 1 171 ? 257.78099 261.76972 209.54728 1.000 25.75641 171 ILE A O 1
ATOM 2140 N N . ARG A 1 172 ? 259.42476 261.26714 208.09866 1.000 10.09889 172 ARG A N 1
ATOM 2141 C CA . ARG A 1 172 ? 259.53474 262.63936 207.60351 1.000 11.02006 172 ARG A CA 1
ATOM 2142 C C . ARG A 1 172 ? 258.18360 263.15834 207.12837 1.000 18.18380 172 ARG A C 1
ATOM 2143 O O . ARG A 1 172 ? 257.76724 264.27852 207.46056 1.000 26.57233 172 ARG A O 1
ATOM 2164 N N . ALA A 1 173 ? 257.49984 262.34832 206.32219 1.000 13.31842 173 ALA A N 1
ATOM 2165 C CA . ALA A 1 173 ? 256.17513 262.69180 205.83292 1.000 10.38577 173 ALA A CA 1
ATOM 2166 C C . ALA A 1 173 ? 255.22793 262.95045 206.99073 1.000 13.89098 173 ALA A C 1
ATOM 2167 O O . ALA A 1 173 ? 254.42030 263.87955 206.95770 1.000 21.84961 173 ALA A O 1
ATOM 2174 N N . ALA A 1 174 ? 255.26770 262.07019 207.98419 1.000 10.91768 174 ALA A N 1
ATOM 2175 C CA . ALA A 1 174 ? 254.45681 262.17825 209.18946 1.000 9.63314 174 ALA A CA 1
ATOM 2176 C C . ALA A 1 174 ? 254.61104 263.55553 209.82342 1.000 10.59050 174 ALA A C 1
ATOM 2177 O O . ALA A 1 174 ? 253.62713 264.26795 210.04510 1.000 21.18496 174 ALA A O 1
ATOM 2184 N N . HIS A 1 175 ? 255.84674 263.91867 210.17543 1.000 10.16340 175 HIS A N 1
ATOM 2185 C CA . HIS A 1 175 ? 256.11671 265.26649 210.68056 1.000 9.79799 175 HIS A CA 1
ATOM 2186 C C . HIS A 1 175 ? 255.51252 266.34599 209.78908 1.000 10.41468 175 HIS A C 1
ATOM 2187 O O . HIS A 1 175 ? 254.73999 267.19452 210.25304 1.000 16.98540 175 HIS A O 1
ATOM 2201 N N . ALA A 1 176 ? 255.92774 266.38458 208.52036 1.000 10.23124 176 ALA A N 1
ATOM 2202 C CA . ALA A 1 176 ? 255.45144 267.43715 207.62536 1.000 16.76659 176 ALA A CA 1
ATOM 2203 C C . ALA A 1 176 ? 253.92980 267.53228 207.60663 1.000 13.49042 176 ALA A C 1
ATOM 2204 O O . ALA A 1 176 ? 253.35318 268.61263 207.78480 1.000 12.97737 176 ALA A O 1
ATOM 2211 N N . ILE A 1 177 ? 253.26941 266.39868 207.38415 1.000 10.67842 177 ILE A N 1
ATOM 2212 C CA . ILE A 1 177 ? 251.81323 266.34537 207.32589 1.000 9.97040 177 ILE A CA 1
ATOM 2213 C C . ILE A 1 177 ? 251.19493 266.86612 208.61263 1.000 11.57318 177 ILE A C 1
ATOM 2214 O O . ILE A 1 177 ? 250.28510 267.69792 208.58338 1.000 21.07294 177 ILE A O 1
ATOM 2230 N N . LEU A 1 178 ? 251.62161 266.33306 209.75546 1.000 10.23283 178 LEU A N 1
ATOM 2231 C CA . LEU A 1 178 ? 250.96570 266.68456 211.00869 1.000 10.63747 178 LEU A CA 1
ATOM 2232 C C . LEU A 1 178 ? 251.16460 268.15126 211.36692 1.000 12.41889 178 LEU A C 1
ATOM 2233 O O . LEU A 1 178 ? 250.23735 268.80464 211.85197 1.000 24.40708 178 LEU A O 1
ATOM 2249 N N . GLY A 1 179 ? 252.36943 268.68318 211.15230 1.000 7.88715 179 GLY A N 1
ATOM 2250 C CA . GLY A 1 179 ? 252.58756 270.11532 211.32150 1.000 8.55701 179 GLY A CA 1
ATOM 2251 C C . GLY A 1 179 ? 251.73581 270.97155 210.40235 1.000 10.95474 179 GLY A C 1
ATOM 2252 O O . GLY A 1 179 ? 251.13700 271.96403 210.83856 1.000 19.44495 179 GLY A O 1
ATOM 2256 N N . GLY A 1 180 ? 251.68230 270.62527 209.11763 1.000 9.21427 180 GLY A N 1
ATOM 2257 C CA . GLY A 1 180 ? 250.80668 271.35922 208.22030 1.000 9.03324 180 GLY A CA 1
ATOM 2258 C C . GLY A 1 180 ? 249.34376 271.28739 208.61434 1.000 8.20829 180 GLY A C 1
ATOM 2259 O O . GLY A 1 180 ? 248.62894 272.28576 208.55048 1.000 11.84842 180 GLY A O 1
ATOM 2263 N N . LEU A 1 181 ? 248.88568 270.11103 209.04043 1.000 6.63680 181 LEU A N 1
ATOM 2264 C CA . LEU A 1 181 ? 247.52885 269.95400 209.55904 1.000 7.50129 181 LEU A CA 1
ATOM 2265 C C . LEU A 1 181 ? 247.28306 270.83177 210.77871 1.000 9.68243 181 LEU A C 1
ATOM 2266 O O . LEU A 1 181 ? 246.23255 271.46845 210.89852 1.000 13.58593 181 LEU A O 1
ATOM 2282 N N . HIS A 1 182 ? 248.21128 270.81490 211.73055 1.000 11.88855 182 HIS A N 1
ATOM 2283 C CA . HIS A 1 182 ? 248.13822 271.69134 212.89161 1.000 9.76183 182 HIS A CA 1
ATOM 2284 C C . HIS A 1 182 ? 247.92858 273.15047 212.49076 1.000 10.70226 182 HIS A C 1
ATOM 2285 O O . HIS A 1 182 ? 246.99566 273.81312 212.96502 1.000 14.10968 182 HIS A O 1
ATOM 2299 N N . LEU A 1 183 ? 248.80843 273.67967 211.63628 1.000 8.66191 183 LEU A N 1
ATOM 2300 C CA . LEU A 1 183 ? 248.64824 275.06815 211.19990 1.000 8.53693 183 LEU A CA 1
ATOM 2301 C C . LEU A 1 183 ? 247.32925 275.28049 210.45753 1.000 10.14028 183 LEU A C 1
ATOM 2302 O O . LEU A 1 183 ? 246.65020 276.29693 210.65421 1.000 12.95512 183 LEU A O 1
ATOM 2318 N N . THR A 1 184 ? 246.98112 274.35432 209.56160 1.000 10.34060 184 THR A N 1
ATOM 2319 C CA . THR A 1 184 ? 245.70622 274.39361 208.85458 1.000 8.72970 184 THR A CA 1
ATOM 2320 C C . THR A 1 184 ? 244.51563 274.53468 209.79167 1.000 10.16714 184 THR A C 1
ATOM 2321 O O . THR A 1 184 ? 243.62987 275.36041 209.56578 1.000 13.45877 184 THR A O 1
ATOM 2332 N N . LEU A 1 185 ? 244.47291 273.72199 210.84021 1.000 8.01212 185 LEU A N 1
ATOM 2333 C CA . LEU A 1 185 ? 243.36970 273.75383 211.79555 1.000 8.14614 185 LEU A CA 1
ATOM 2334 C C . LEU A 1 185 ? 243.38357 274.98698 212.68713 1.000 8.47220 185 LEU A C 1
ATOM 2335 O O . LEU A 1 185 ? 242.31577 275.49591 213.04173 1.000 9.43078 185 LEU A O 1
ATOM 2351 N N . ASP A 1 186 ? 244.55936 275.49138 213.05211 1.000 8.78161 186 ASP A N 1
ATOM 2352 C CA . ASP A 1 186 ? 244.62358 276.79818 213.70089 1.000 6.92116 186 ASP A CA 1
ATOM 2353 C C . ASP A 1 186 ? 243.98115 277.87367 212.82747 1.000 6.32579 186 ASP A C 1
ATOM 2354 O O . ASP A 1 186 ? 243.10490 278.62576 213.27832 1.000 9.30206 186 ASP A O 1
ATOM 2363 N N . TRP A 1 187 ? 244.44283 277.99053 211.58052 1.000 5.90756 187 TRP A N 1
ATOM 2364 C CA . TRP A 1 187 ? 243.83593 278.93038 210.64154 1.000 5.70690 187 TRP A CA 1
ATOM 2365 C C . TRP A 1 187 ? 242.32972 278.71284 210.51111 1.000 10.54166 187 TRP A C 1
ATOM 2366 O O . TRP A 1 187 ? 241.54758 279.66641 210.51870 1.000 14.64921 187 TRP A O 1
ATOM 2387 N N . ALA A 1 188 ? 241.91293 277.46082 210.33866 1.000 12.68808 188 ALA A N 1
ATOM 2388 C CA . ALA A 1 188 ? 240.50002 277.11061 210.24699 1.000 7.93911 188 ALA A CA 1
ATOM 2389 C C . ALA A 1 188 ? 239.68273 277.65174 211.41394 1.000 7.62532 188 ALA A C 1
ATOM 2390 O O . ALA A 1 188 ? 238.70040 278.37162 211.22534 1.000 10.52685 188 ALA A O 1
ATOM 2397 N N . VAL A 1 189 ? 240.02622 277.21225 212.62166 1.000 8.12114 189 VAL A N 1
ATOM 2398 C CA . VAL A 1 189 ? 239.40906 277.68600 213.86082 1.000 7.92488 189 VAL A CA 1
ATOM 2399 C C . VAL A 1 189 ? 239.30811 279.20805 213.87498 1.000 8.69940 189 VAL A C 1
ATOM 2400 O O . VAL A 1 189 ? 238.22045 279.77542 214.04647 1.000 13.13799 189 VAL A O 1
ATOM 2413 N N . ARG A 1 190 ? 240.44757 279.89233 213.75428 1.000 7.78158 190 ARG A N 1
ATOM 2414 C CA . ARG A 1 190 ? 240.41627 281.35303 213.80805 1.000 7.89569 190 ARG A CA 1
ATOM 2415 C C . ARG A 1 190 ? 239.47318 281.95170 212.76734 1.000 9.67810 190 ARG A C 1
ATOM 2416 O O . ARG A 1 190 ? 238.66669 282.83567 213.08085 1.000 11.56492 190 ARG A O 1
ATOM 2437 N N . GLY A 1 191 ? 239.58014 281.50779 211.51767 1.000 10.18875 191 GLY A N 1
ATOM 2438 C CA . GLY A 1 191 ? 238.71013 282.02715 210.47519 1.000 11.98025 191 GLY A CA 1
ATOM 2439 C C . GLY A 1 191 ? 237.23377 281.76355 210.70530 1.000 16.69373 191 GLY A C 1
ATOM 2440 O O . GLY A 1 191 ? 236.39528 282.62500 210.43940 1.000 25.54324 191 GLY A O 1
ATOM 2444 N N . LEU A 1 192 ? 236.88993 280.56089 211.16353 1.000 14.25054 192 LEU A N 1
ATOM 2445 C CA . LEU A 1 192 ? 235.49908 280.25209 211.47287 1.000 11.94404 192 LEU A CA 1
ATOM 2446 C C . LEU A 1 192 ? 234.96694 281.13820 212.59130 1.000 11.89405 192 LEU A C 1
ATOM 2447 O O . LEU A 1 192 ? 233.81728 281.59088 212.54341 1.000 17.03379 192 LEU A O 1
ATOM 2463 N N . LEU A 1 193 ? 235.78911 281.39588 213.61064 1.000 13.66339 193 LEU A N 1
ATOM 2464 C CA . LEU A 1 193 ? 235.39568 282.33349 214.65932 1.000 14.96556 193 LEU A CA 1
ATOM 2465 C C . LEU A 1 193 ? 235.16851 283.72659 214.09080 1.000 15.33877 193 LEU A C 1
ATOM 2466 O O . LEU A 1 193 ? 234.18003 284.39302 214.41645 1.000 22.31844 193 LEU A O 1
ATOM 2482 N N . LEU A 1 194 ? 236.08613 284.18378 213.24170 1.000 18.49113 194 LEU A N 1
ATOM 2483 C CA . LEU A 1 194 ? 235.89137 285.43765 212.52280 1.000 23.00592 194 LEU A CA 1
ATOM 2484 C C . LEU A 1 194 ? 234.53944 285.47150 211.82556 1.000 23.69467 194 LEU A C 1
ATOM 2485 O O . LEU A 1 194 ? 233.75383 286.40929 212.00149 1.000 31.04325 194 LEU A O 1
ATOM 2501 N N . LEU A 1 195 ? 234.26128 284.44999 211.01768 1.000 24.64739 195 LEU A N 1
ATOM 2502 C CA . LEU A 1 195 ? 232.97497 284.34207 210.34153 1.000 27.29756 195 LEU A CA 1
ATOM 2503 C C . LEU A 1 195 ? 231.81179 284.52770 211.30290 1.000 28.40594 195 LEU A C 1
ATOM 2504 O O . LEU A 1 195 ? 230.87644 285.29070 211.03797 1.000 37.18508 195 LEU A O 1
ATOM 2520 N N . LYS A 1 196 ? 231.86229 283.82290 212.43102 1.000 26.74613 196 LYS A N 1
ATOM 2521 C CA . LYS A 1 196 ? 230.74666 283.83097 213.37409 1.000 26.09603 196 LYS A CA 1
ATOM 2522 C C . LYS A 1 196 ? 230.40239 285.24478 213.82749 1.000 30.63880 196 LYS A C 1
ATOM 2523 O O . LYS A 1 196 ? 229.22365 285.58746 213.97521 1.000 36.57057 196 LYS A O 1
ATOM 2542 N N . THR A 1 197 ? 231.41553 286.07938 214.05318 1.000 30.00835 197 THR A N 1
ATOM 2543 C CA . THR A 1 197 ? 231.15392 287.49098 214.33527 1.000 31.39656 197 THR A CA 1
ATOM 2544 C C . THR A 1 197 ? 230.46500 288.20020 213.17279 1.000 34.95474 197 THR A C 1
ATOM 2545 O O . THR A 1 197 ? 229.67392 289.12096 213.40522 1.000 38.55512 197 THR A O 1
ATOM 2556 N N . ARG A 1 198 ? 230.73492 287.80852 211.92329 1.000 35.38036 198 ARG A N 1
ATOM 2557 C CA . ARG A 1 198 ? 229.95796 288.38579 210.82706 1.000 40.95059 198 ARG A CA 1
ATOM 2558 C C . ARG A 1 198 ? 228.50189 287.94542 210.88166 1.000 46.19968 198 ARG A C 1
ATOM 2559 O O . ARG A 1 198 ? 227.59587 288.74575 210.62096 1.000 54.05831 198 ARG A O 1
ATOM 2580 N N . LEU A 1 199 ? 228.25748 286.68430 211.21515 1.000 46.99269 199 LEU A N 1
ATOM 2581 C CA . LEU A 1 199 ? 226.90234 286.15615 211.28383 1.000 53.58256 199 LEU A CA 1
ATOM 2582 C C . LEU A 1 199 ? 226.45615 285.87318 212.71265 1.000 62.81477 199 LEU A C 1
ATOM 2583 O O . LEU A 1 199 ? 225.73770 284.88878 212.87877 1.000 75.09850 199 LEU A O 1
ATOM 2600 N N . LEU B 2 25 ? 209.45864 207.33812 194.91002 1.000 29.41654 25 LEU C N 1
ATOM 2601 C CA . LEU B 2 25 ? 208.41580 207.76762 195.83407 1.000 29.14479 25 LEU C CA 1
ATOM 2602 C C . LEU B 2 25 ? 208.88087 208.92092 196.71402 1.000 28.59005 25 LEU C C 1
ATOM 2603 O O . LEU B 2 25 ? 209.66635 208.74666 197.64549 1.000 24.24211 25 LEU C O 1
ATOM 2619 N N . GLU B 2 26 ? 208.36912 210.10847 196.38849 1.000 30.24403 26 GLU C N 1
ATOM 2620 C CA . GLU B 2 26 ? 208.67039 211.31824 197.13504 1.000 29.27581 26 GLU C CA 1
ATOM 2621 C C . GLU B 2 26 ? 208.00626 211.30278 198.51524 1.000 25.19597 26 GLU C C 1
ATOM 2622 O O . GLU B 2 26 ? 207.08476 210.52251 198.76529 1.000 22.31067 26 GLU C O 1
ATOM 2634 N N . PRO B 2 27 ? 208.48818 212.15940 199.44169 1.000 24.03176 27 PRO C N 1
ATOM 2635 C CA . PRO B 2 27 ? 207.85691 212.29992 200.76608 1.000 20.35674 27 PRO C CA 1
ATOM 2636 C C . PRO B 2 27 ? 206.34348 212.15755 200.76350 1.000 14.95793 27 PRO C C 1
ATOM 2637 O O . PRO B 2 27 ? 205.61553 212.88988 200.08619 1.000 14.86194 27 PRO C O 1
ATOM 2648 N N . CYS B 2 28 ? 205.88577 211.17726 201.54579 1.000 9.68337 28 CYS C N 1
ATOM 2649 C CA . CYS B 2 28 ? 204.50779 210.69883 201.53212 1.000 7.50368 28 CYS C CA 1
ATOM 2650 C C . CYS B 2 28 ? 203.48786 211.83484 201.57548 1.000 5.68166 28 CYS C C 1
ATOM 2651 O O . CYS B 2 28 ? 202.28690 211.57047 201.45848 1.000 5.56510 28 CYS C O 1
ATOM 2658 N N . GLY B 2 29 ? 203.89299 213.00701 202.05070 1.000 4.66334 29 GLY C N 1
ATOM 2659 C CA . GLY B 2 29 ? 202.98294 214.13004 202.19539 1.000 4.13753 29 GLY C CA 1
ATOM 2660 C C . GLY B 2 29 ? 203.71450 215.33968 202.73912 1.000 3.33948 29 GLY C C 1
ATOM 2661 O O . GLY B 2 29 ? 204.92816 215.31374 202.96794 1.000 5.31634 29 GLY C O 1
ATOM 2665 N N . TYR B 2 30 ? 202.94700 216.41163 202.94170 1.000 1.98138 30 TYR C N 1
ATOM 2666 C CA . TYR B 2 30 ? 203.43540 217.65035 203.53535 1.000 2.55698 30 TYR C CA 1
ATOM 2667 C C . TYR B 2 30 ? 202.34992 218.22636 204.43694 1.000 2.18351 30 TYR C C 1
ATOM 2668 O O . TYR B 2 30 ? 201.16002 218.13420 204.12445 1.000 2.62927 30 TYR C O 1
ATOM 2686 N N . ILE B 2 31 ? 202.76945 218.81359 205.55647 1.000 1.94213 31 ILE C N 1
ATOM 2687 C CA . ILE B 2 31 ? 201.86663 219.43679 206.52179 1.000 1.71605 31 ILE C CA 1
ATOM 2688 C C . ILE B 2 31 ? 201.69203 220.90897 206.16932 1.000 2.75619 31 ILE C C 1
ATOM 2689 O O . ILE B 2 31 ? 202.68191 221.63131 205.97997 1.000 4.18411 31 ILE C O 1
ATOM 2705 N N . TYR B 2 32 ? 200.44922 221.38889 206.19386 1.000 2.31273 32 TYR C N 1
ATOM 2706 C CA . TYR B 2 32 ? 200.19156 222.77954 205.87197 1.000 2.58436 32 TYR C CA 1
ATOM 2707 C C . TYR B 2 32 ? 199.55635 223.49582 207.05383 1.000 2.88524 32 TYR C C 1
ATOM 2708 O O . TYR B 2 32 ? 198.55763 223.00114 207.60066 1.000 3.23535 32 TYR C O 1
ATOM 2726 N N . PRO B 2 33 ? 200.06474 224.67293 207.45906 1.000 2.74181 33 PRO C N 1
ATOM 2727 C CA . PRO B 2 33 ? 201.32336 225.34791 207.06064 1.000 3.04868 33 PRO C CA 1
ATOM 2728 C C . PRO B 2 33 ? 202.58929 224.72528 207.63983 1.000 3.66403 33 PRO C C 1
ATOM 2729 O O . PRO B 2 33 ? 202.57910 224.09326 208.69828 1.000 3.66065 33 PRO C O 1
ATOM 2740 N N . GLU B 2 34 ? 203.70670 224.96658 206.94762 1.000 4.22005 34 GLU C N 1
ATOM 2741 C CA . GLU B 2 34 ? 204.98208 224.34535 207.28713 1.000 4.26691 34 GLU C CA 1
ATOM 2742 C C . GLU B 2 34 ? 205.64099 224.98215 208.51048 1.000 4.64671 34 GLU C C 1
ATOM 2743 O O . GLU B 2 34 ? 206.31421 224.28830 209.27976 1.000 4.91995 34 GLU C O 1
ATOM 2755 N N . PHE B 2 35 ? 205.50331 226.30188 208.68591 1.000 5.03748 35 PHE C N 1
ATOM 2756 C CA . PHE B 2 35 ? 206.24722 227.03923 209.71427 1.000 6.61197 35 PHE C CA 1
ATOM 2757 C C . PHE B 2 35 ? 205.28834 227.83833 210.59625 1.000 6.65208 35 PHE C C 1
ATOM 2758 O O . PHE B 2 35 ? 205.47372 229.03470 210.81890 1.000 8.03795 35 PHE C O 1
ATOM 2775 N N . PRO B 2 36 ? 204.24626 227.19398 211.11711 1.000 5.72563 36 PRO C N 1
ATOM 2776 C CA . PRO B 2 36 ? 203.19607 227.91971 211.84393 1.000 5.76218 36 PRO C CA 1
ATOM 2777 C C . PRO B 2 36 ? 203.72613 228.64522 213.07166 1.000 5.75578 36 PRO C C 1
ATOM 2778 O O . PRO B 2 36 ? 204.22838 228.02918 214.01393 1.000 5.83558 36 PRO C O 1
ATOM 2789 N N . VAL B 2 37 ? 203.61149 229.96841 213.04890 1.000 6.45078 37 VAL C N 1
ATOM 2790 C CA . VAL B 2 37 ? 203.88402 230.81912 214.20157 1.000 6.04473 37 VAL C CA 1
ATOM 2791 C C . VAL B 2 37 ? 202.52171 231.20263 214.76664 1.000 6.27779 37 VAL C C 1
ATOM 2792 O O . VAL B 2 37 ? 201.76224 231.94567 214.13589 1.000 6.97931 37 VAL C O 1
ATOM 2805 N N . VAL B 2 38 ? 202.21059 230.69630 215.95325 1.000 5.92816 38 VAL C N 1
ATOM 2806 C CA . VAL B 2 38 ? 200.87835 230.77854 216.53846 1.000 6.99331 38 VAL C CA 1
ATOM 2807 C C . VAL B 2 38 ? 200.90626 231.86009 217.60861 1.000 8.10520 38 VAL C C 1
ATOM 2808 O O . VAL B 2 38 ? 201.72866 231.80223 218.53011 1.000 8.89489 38 VAL C O 1
ATOM 2821 N N . GLN B 2 39 ? 200.02120 232.85064 217.50671 1.000 8.35584 39 GLN C N 1
ATOM 2822 C CA . GLN B 2 39 ? 199.89160 233.79705 218.60969 1.000 7.95539 39 GLN C CA 1
ATOM 2823 C C . GLN B 2 39 ? 199.39286 233.08904 219.86411 1.000 7.69680 39 GLN C C 1
ATOM 2824 O O . GLN B 2 39 ? 198.24379 232.63944 219.92541 1.000 10.55241 39 GLN C O 1
ATOM 2838 N N . ARG B 2 40 ? 200.23107 233.11625 220.90035 1.000 6.31454 40 ARG C N 1
ATOM 2839 C CA . ARG B 2 40 ? 200.02572 232.31920 222.10295 1.000 6.43593 40 ARG C CA 1
ATOM 2840 C C . ARG B 2 40 ? 198.61621 232.47823 222.65710 1.000 8.20235 40 ARG C C 1
ATOM 2841 O O . ARG B 2 40 ? 198.09430 233.59077 222.76136 1.000 9.46304 40 ARG C O 1
ATOM 2862 N N . GLY B 2 41 ? 197.99849 231.34108 222.98649 1.000 10.85871 41 GLY C N 1
ATOM 2863 C CA . GLY B 2 41 ? 196.63390 231.28105 223.45772 1.000 10.64268 41 GLY C CA 1
ATOM 2864 C C . GLY B 2 41 ? 195.58046 231.26701 222.37618 1.000 9.69021 41 GLY C C 1
ATOM 2865 O O . GLY B 2 41 ? 194.40629 231.02595 222.68568 1.000 13.91452 41 GLY C O 1
ATOM 2869 N N . SER B 2 42 ? 195.95241 231.49500 221.12032 1.000 7.35558 42 SER C N 1
ATOM 2870 C CA . SER B 2 42 ? 195.03843 231.28005 220.01332 1.000 9.42594 42 SER C CA 1
ATOM 2871 C C . SER B 2 42 ? 195.02719 229.81124 219.58777 1.000 9.85602 42 SER C C 1
ATOM 2872 O O . SER B 2 42 ? 195.88719 229.00849 219.95876 1.000 11.19450 42 SER C O 1
ATOM 2880 N N . ASN B 2 43 ? 194.06545 229.49108 218.73099 1.000 8.51779 43 ASN C N 1
ATOM 2881 C CA . ASN B 2 43 ? 193.89593 228.18775 218.10651 1.000 8.59395 43 ASN C CA 1
ATOM 2882 C C . ASN B 2 43 ? 194.70577 228.08055 216.81898 1.000 9.37120 43 ASN C C 1
ATOM 2883 O O . ASN B 2 43 ? 195.07686 229.08126 216.20169 1.000 9.60351 43 ASN C O 1
ATOM 2893 N N . PHE B 2 44 ? 194.97760 226.83990 216.41829 1.000 7.61313 44 PHE C N 1
ATOM 2894 C CA . PHE B 2 44 ? 195.76412 226.57239 215.22379 1.000 5.65601 44 PHE C CA 1
ATOM 2895 C C . PHE B 2 44 ? 195.27927 225.27271 214.59655 1.000 4.15824 44 PHE C C 1
ATOM 2896 O O . PHE B 2 44 ? 195.04381 224.28815 215.30133 1.000 4.07362 44 PHE C O 1
ATOM 2913 N N . THR B 2 45 ? 195.13282 225.27830 213.27315 1.000 2.87292 45 THR C N 1
ATOM 2914 C CA . THR B 2 45 ? 194.81804 224.08126 212.50233 1.000 2.18023 45 THR C CA 1
ATOM 2915 C C . THR B 2 45 ? 195.99582 223.69980 211.61722 1.000 2.46399 45 THR C C 1
ATOM 2916 O O . THR B 2 45 ? 196.48770 224.52606 210.84154 1.000 4.07018 45 THR C O 1
ATOM 2927 N N . ALA B 2 46 ? 196.44202 222.45252 211.73584 1.000 1.88779 46 ALA C N 1
ATOM 2928 C CA . ALA B 2 46 ? 197.39940 221.85806 210.81518 1.000 1.41100 46 ALA C CA 1
ATOM 2929 C C . ALA B 2 46 ? 196.71070 220.77563 209.99499 1.000 1.15039 46 ALA C C 1
ATOM 2930 O O . ALA B 2 46 ? 195.84118 220.06168 210.50433 1.000 1.42866 46 ALA C O 1
ATOM 2937 N N . ILE B 2 47 ? 197.09923 220.65432 208.72687 1.000 1.04881 47 ILE C N 1
ATOM 2938 C CA . ILE B 2 47 ? 196.55545 219.64461 207.82527 1.000 0.87435 47 ILE C CA 1
ATOM 2939 C C . ILE B 2 47 ? 197.70369 218.82276 207.25571 1.000 0.96020 47 ILE C C 1
ATOM 2940 O O . ILE B 2 47 ? 198.71458 219.38234 206.81584 1.000 1.31953 47 ILE C O 1
ATOM 2956 N N . CYS B 2 48 ? 197.54453 217.50004 207.26492 1.000 0.84904 48 CYS C N 1
ATOM 2957 C CA . CYS B 2 48 ? 198.49460 216.56970 206.66499 1.000 0.85705 48 CYS C CA 1
ATOM 2958 C C . CYS B 2 48 ? 197.84182 215.91250 205.45642 1.000 0.91257 48 CYS C C 1
ATOM 2959 O O . CYS B 2 48 ? 196.82666 215.22254 205.59709 1.000 1.39632 48 CYS C O 1
ATOM 2966 N N . VAL B 2 49 ? 198.42272 216.12207 204.27732 1.000 0.95536 49 VAL C N 1
ATOM 2967 C CA . VAL B 2 49 ? 197.88977 215.59264 203.02668 1.000 1.25327 49 VAL C CA 1
ATOM 2968 C C . VAL B 2 49 ? 198.84331 214.52150 202.51092 1.000 1.72312 49 VAL C C 1
ATOM 2969 O O . VAL B 2 49 ? 200.02640 214.79524 202.27373 1.000 1.92665 49 VAL C O 1
ATOM 2982 N N . LEU B 2 50 ? 198.32756 213.30772 202.33131 1.000 2.14946 50 LEU C N 1
ATOM 2983 C CA . LEU B 2 50 ? 199.09812 212.19576 201.78904 1.000 2.47179 50 LEU C CA 1
ATOM 2984 C C . LEU B 2 50 ? 198.92009 212.10251 200.27924 1.000 3.52195 50 LEU C C 1
ATOM 2985 O O . LEU B 2 50 ? 197.82856 212.34172 199.75563 1.000 4.29719 50 LEU C O 1
ATOM 3001 N N . LYS B 2 51 ? 199.99799 211.75175 199.58164 1.000 5.81586 51 LYS C N 1
ATOM 3002 C CA . LYS B 2 51 ? 199.91498 211.47850 198.15391 1.000 7.30815 51 LYS C CA 1
ATOM 3003 C C . LYS B 2 51 ? 199.33869 210.09233 197.90381 1.000 8.18939 51 LYS C C 1
ATOM 3004 O O . LYS B 2 51 ? 199.74139 209.11163 198.53692 1.000 8.32094 51 LYS C O 1
ATOM 3023 N N . GLU B 2 52 ? 198.38225 210.03307 196.98301 1.000 10.55743 52 GLU C N 1
ATOM 3024 C CA . GLU B 2 52 ? 197.74851 208.79956 196.52280 1.000 11.67627 52 GLU C CA 1
ATOM 3025 C C . GLU B 2 52 ? 198.72333 207.62934 196.46307 1.000 10.55339 52 GLU C C 1
ATOM 3026 O O . GLU B 2 52 ? 198.38197 206.50480 196.84904 1.000 10.71103 52 GLU C O 1
ATOM 3038 N N . ALA B 2 53 ? 199.93292 207.88033 195.95640 1.000 10.58991 53 ALA C N 1
ATOM 3039 C CA . ALA B 2 53 ? 200.90689 206.80408 195.81035 1.000 10.54542 53 ALA C CA 1
ATOM 3040 C C . ALA B 2 53 ? 201.30456 206.22755 197.16183 1.000 10.14959 53 ALA C C 1
ATOM 3041 O O . ALA B 2 53 ? 201.44071 205.00864 197.30750 1.000 10.60418 53 ALA C O 1
ATOM 3048 N N . CYS B 2 54 ? 201.47544 207.08516 198.16803 1.000 9.72143 54 CYS C N 1
ATOM 3049 C CA . CYS B 2 54 ? 201.76655 206.60213 199.51335 1.000 8.36514 54 CYS C CA 1
ATOM 3050 C C . CYS B 2 54 ? 200.64068 205.71756 200.03262 1.000 9.31975 54 CYS C C 1
ATOM 3051 O O . CYS B 2 54 ? 200.88238 204.63520 200.58178 1.000 9.89692 54 CYS C O 1
ATOM 3058 N N . LEU B 2 55 ? 199.39792 206.16946 199.86618 1.000 9.76953 55 LEU C N 1
ATOM 3059 C CA . LEU B 2 55 ? 198.23930 205.35753 200.21492 1.000 7.75141 55 LEU C CA 1
ATOM 3060 C C . LEU B 2 55 ? 198.31100 203.97686 199.57682 1.000 7.92284 55 LEU C C 1
ATOM 3061 O O . LEU B 2 55 ? 198.38731 202.95610 200.26879 1.000 7.97764 55 LEU C O 1
ATOM 3077 N N . GLN B 2 56 ? 198.27308 203.92880 198.24361 1.000 10.03646 56 GLN C N 1
ATOM 3078 C CA . GLN B 2 56 ? 198.23592 202.64273 197.55671 1.000 11.98986 56 GLN C CA 1
ATOM 3079 C C . GLN B 2 56 ? 199.46639 201.78881 197.83567 1.000 11.08979 56 GLN C C 1
ATOM 3080 O O . GLN B 2 56 ? 199.38536 200.56063 197.72619 1.000 10.88804 56 GLN C O 1
ATOM 3094 N N . HIS B 2 57 ? 200.60024 202.39472 198.19228 1.000 10.36671 57 HIS C N 1
ATOM 3095 C CA . HIS B 2 57 ? 201.78018 201.59998 198.51119 1.000 9.56530 57 HIS C CA 1
ATOM 3096 C C . HIS B 2 57 ? 201.65603 200.96515 199.89051 1.000 7.88969 57 HIS C C 1
ATOM 3097 O O . HIS B 2 57 ? 201.94225 199.77560 200.06277 1.000 8.12935 57 HIS C O 1
ATOM 3111 N N . TYR B 2 58 ? 201.23141 201.74439 200.88381 1.000 6.80624 58 TYR C N 1
ATOM 3112 C CA . TYR B 2 58 ? 201.08551 201.25276 202.24647 1.000 3.85757 58 TYR C CA 1
ATOM 3113 C C . TYR B 2 58 ? 199.69876 200.69164 202.53133 1.000 3.74620 58 TYR C C 1
ATOM 3114 O O . TYR B 2 58 ? 199.46287 200.19440 203.63651 1.000 3.39987 58 TYR C O 1
ATOM 3132 N N . TYR B 2 59 ? 198.78287 200.75968 201.56938 1.000 5.33829 59 TYR C N 1
ATOM 3133 C CA . TYR B 2 59 ? 197.41464 200.27743 201.74194 1.000 5.88591 59 TYR C CA 1
ATOM 3134 C C . TYR B 2 59 ? 196.74381 200.89906 202.96603 1.000 4.11313 59 TYR C C 1
ATOM 3135 O O . TYR B 2 59 ? 196.17294 200.20487 203.80974 1.000 5.14520 59 TYR C O 1
ATOM 3153 N N . VAL B 2 60 ? 196.81975 202.22743 203.06877 1.000 2.55604 60 VAL C N 1
ATOM 3154 C CA . VAL B 2 60 ? 196.15246 202.95211 204.14118 1.000 1.62731 60 VAL C CA 1
ATOM 3155 C C . VAL B 2 60 ? 195.37078 204.11596 203.55465 1.000 1.96231 60 VAL C C 1
ATOM 3156 O O . VAL B 2 60 ? 195.63312 204.57001 202.43948 1.000 3.62144 60 VAL C O 1
ATOM 3169 N N . ASN B 2 61 ? 194.38860 204.59314 204.31882 1.000 1.36708 61 ASN C N 1
ATOM 3170 C CA . ASN B 2 61 ? 193.82073 205.90760 204.06419 1.000 1.17763 61 ASN C CA 1
ATOM 3171 C C . ASN B 2 61 ? 194.08769 206.82527 205.25150 1.000 1.05726 61 ASN C C 1
ATOM 3172 O O . ASN B 2 61 ? 194.56814 206.40117 206.30536 1.000 1.38436 61 ASN C O 1
ATOM 3182 N N . ALA B 2 62 ? 193.76574 208.10588 205.05832 1.000 0.92891 62 ALA C N 1
ATOM 3183 C CA . ALA B 2 62 ? 194.09554 209.13955 206.03385 1.000 0.81840 62 ALA C CA 1
ATOM 3184 C C . ALA B 2 62 ? 193.60126 208.83055 207.44037 1.000 0.81222 62 ALA C C 1
ATOM 3185 O O . ALA B 2 62 ? 194.07315 209.45193 208.39879 1.000 0.93273 62 ALA C O 1
ATOM 3192 N N . SER B 2 63 ? 192.65606 207.90149 207.59446 1.000 1.06225 63 SER C N 1
ATOM 3193 C CA . SER B 2 63 ? 192.19274 207.56286 208.93409 1.000 0.80990 63 SER C CA 1
ATOM 3194 C C . SER B 2 63 ? 193.32275 207.02656 209.80155 1.000 0.76895 63 SER C C 1
ATOM 3195 O O . SER B 2 63 ? 193.25784 207.12195 211.03212 1.000 1.16268 63 SER C O 1
ATOM 3203 N N . TYR B 2 64 ? 194.35767 206.45785 209.18689 1.000 0.67559 64 TYR C N 1
ATOM 3204 C CA . TYR B 2 64 ? 195.48155 205.88820 209.91616 1.000 0.40967 64 TYR C CA 1
ATOM 3205 C C . TYR B 2 64 ? 196.54704 206.91691 210.27057 1.000 0.33606 64 TYR C C 1
ATOM 3206 O O . TYR B 2 64 ? 197.57574 206.54715 210.84357 1.000 0.46020 64 TYR C O 1
ATOM 3224 N N . ILE B 2 65 ? 196.33078 208.19245 209.94436 1.000 0.45391 65 ILE C N 1
ATOM 3225 C CA . ILE B 2 65 ? 197.26312 209.23261 210.35733 1.000 0.38694 65 ILE C CA 1
ATOM 3226 C C . ILE B 2 65 ? 197.26143 209.33995 211.87351 1.000 0.33017 65 ILE C C 1
ATOM 3227 O O . ILE B 2 65 ? 196.20158 209.38099 212.51098 1.000 0.43729 65 ILE C O 1
ATOM 3243 N N . VAL B 2 66 ? 198.45597 209.38407 212.45879 1.000 0.27285 66 VAL C N 1
ATOM 3244 C CA . VAL B 2 66 ? 198.63683 209.51495 213.90043 1.000 0.28333 66 VAL C CA 1
ATOM 3245 C C . VAL B 2 66 ? 199.47780 210.75833 214.14678 1.000 0.25194 66 VAL C C 1
ATOM 3246 O O . VAL B 2 66 ? 200.59109 210.87776 213.62159 1.000 0.36081 66 VAL C O 1
ATOM 3259 N N . TRP B 2 67 ? 198.94176 211.67987 214.94106 1.000 0.35530 67 TRP C N 1
ATOM 3260 C CA . TRP B 2 67 ? 199.58144 212.95452 215.23135 1.000 0.37202 67 TRP C CA 1
ATOM 3261 C C . TRP B 2 67 ? 200.30459 212.87655 216.56723 1.000 0.66810 67 TRP C C 1
ATOM 3262 O O . TRP B 2 67 ? 199.72566 212.43504 217.56543 1.000 1.02187 67 TRP C O 1
ATOM 3283 N N . LYS B 2 68 ? 201.56694 213.30088 216.58207 1.000 0.63246 68 LYS C N 1
ATOM 3284 C CA . LYS B 2 68 ? 202.35505 213.36217 217.80475 1.000 0.95116 68 LYS C CA 1
ATOM 3285 C C . LYS B 2 68 ? 202.90874 214.76225 218.00211 1.000 1.03011 68 LYS C C 1
ATOM 3286 O O . LYS B 2 68 ? 203.56561 215.30603 217.10986 1.000 1.32767 68 LYS C O 1
ATOM 3305 N N . THR B 2 69 ? 202.64459 215.33658 219.17187 1.000 1.09710 69 THR C N 1
ATOM 3306 C CA . THR B 2 69 ? 203.37488 216.50841 219.64537 1.000 1.39704 69 THR C CA 1
ATOM 3307 C C . THR B 2 69 ? 204.64824 216.00997 220.31360 1.000 2.04342 69 THR C C 1
ATOM 3308 O O . THR B 2 69 ? 204.64703 215.64234 221.49057 1.000 1.94515 69 THR C O 1
ATOM 3319 N N . ASN B 2 70 ? 205.73960 215.99487 219.55668 1.000 2.50993 70 ASN C N 1
ATOM 3320 C CA . ASN B 2 70 ? 206.99592 215.36646 219.97804 1.000 2.93013 70 ASN C CA 1
ATOM 3321 C C . ASN B 2 70 ? 206.70447 213.88341 220.20079 1.000 3.96924 70 ASN C C 1
ATOM 3322 O O . ASN B 2 70 ? 206.18651 213.22519 219.28459 1.000 5.53350 70 ASN C O 1
ATOM 3333 N N . HIS B 2 71 ? 207.02131 213.31685 221.36663 1.000 4.11534 71 HIS C N 1
ATOM 3334 C CA . HIS B 2 71 ? 206.62182 211.94467 221.66315 1.000 4.37382 71 HIS C CA 1
ATOM 3335 C C . HIS B 2 71 ? 205.12518 211.81607 221.92688 1.000 3.53663 71 HIS C C 1
ATOM 3336 O O . HIS B 2 71 ? 204.53495 210.77349 221.62225 1.000 2.31544 71 HIS C O 1
ATOM 3350 N N . ALA B 2 72 ? 204.49517 212.84766 222.48420 1.000 3.02884 72 ALA C N 1
ATOM 3351 C CA . ALA B 2 72 ? 203.13101 212.72135 222.99036 1.000 2.32248 72 ALA C CA 1
ATOM 3352 C C . ALA B 2 72 ? 202.14232 212.67378 221.83142 1.000 1.64086 72 ALA C C 1
ATOM 3353 O O . ALA B 2 72 ? 201.91675 213.67996 221.15189 1.000 1.63557 72 ALA C O 1
ATOM 3360 N N . ALA B 2 73 ? 201.55284 211.50115 221.60777 1.000 1.15206 73 ALA C N 1
ATOM 3361 C CA . ALA B 2 73 ? 200.45074 211.36918 220.66348 1.000 1.05767 73 ALA C CA 1
ATOM 3362 C C . ALA B 2 73 ? 199.29114 212.28600 221.03518 1.000 1.16962 73 ALA C C 1
ATOM 3363 O O . ALA B 2 73 ? 198.88600 212.36045 222.19882 1.000 1.34128 73 ALA C O 1
ATOM 3370 N N . VAL B 2 74 ? 198.76016 212.98246 220.03525 1.000 1.14463 74 VAL C N 1
ATOM 3371 C CA . VAL B 2 74 ? 197.55808 213.80206 220.17439 1.000 1.43384 74 VAL C CA 1
ATOM 3372 C C . VAL B 2 74 ? 196.35847 212.89116 220.41670 1.000 2.19667 74 VAL C C 1
ATOM 3373 O O . VAL B 2 74 ? 196.08883 211.99884 219.59968 1.000 2.79328 74 VAL C O 1
ATOM 3386 N N . PRO B 2 75 ? 195.60879 213.07081 221.51502 1.000 2.06683 75 PRO C N 1
ATOM 3387 C CA . PRO B 2 75 ? 194.53189 212.12743 221.86707 1.000 2.63736 75 PRO C CA 1
ATOM 3388 C C . PRO B 2 75 ? 193.28820 212.29316 220.99717 1.000 3.13700 75 PRO C C 1
ATOM 3389 O O . PRO B 2 75 ? 192.17477 212.51402 221.48147 1.000 4.47804 75 PRO C O 1
ATOM 3400 N N . ARG B 2 76 ? 193.48236 212.18085 219.68553 1.000 2.77130 76 ARG C N 1
ATOM 3401 C CA . ARG B 2 76 ? 192.39542 212.25163 218.70992 1.000 3.23894 76 ARG C CA 1
ATOM 3402 C C . ARG B 2 76 ? 191.57625 213.52996 218.86905 1.000 3.38071 76 ARG C C 1
ATOM 3403 O O . ARG B 2 76 ? 190.35350 213.53716 218.70947 1.000 2.74347 76 ARG C O 1
ATOM 3424 N N . GLU B 2 77 ? 192.26160 214.62695 219.19494 1.000 2.57332 77 GLU C N 1
ATOM 3425 C CA . GLU B 2 77 ? 191.73167 215.94496 218.86255 1.000 1.82774 77 GLU C CA 1
ATOM 3426 C C . GLU B 2 77 ? 191.52648 216.09077 217.36233 1.000 1.39243 77 GLU C C 1
ATOM 3427 O O . GLU B 2 77 ? 190.63064 216.82084 216.92354 1.000 1.14860 77 GLU C O 1
ATOM 3439 N N . GLN B 2 78 ? 192.34674 215.41140 216.56529 1.000 1.59838 78 GLN C N 1
ATOM 3440 C CA . GLN B 2 78 ? 192.27975 215.53780 215.12137 1.000 1.38928 78 GLN C CA 1
ATOM 3441 C C . GLN B 2 78 ? 190.97677 214.97442 214.56130 1.000 1.12710 78 GLN C C 1
ATOM 3442 O O . GLN B 2 78 ? 190.32604 214.10888 215.15230 1.000 1.63565 78 GLN C O 1
ATOM 3456 N N . VAL B 2 79 ? 190.60911 215.48892 213.38990 1.000 1.01290 79 VAL C N 1
ATOM 3457 C CA . VAL B 2 79 ? 189.43784 215.05090 212.64502 1.000 1.30159 79 VAL C CA 1
ATOM 3458 C C . VAL B 2 79 ? 189.85932 214.77485 211.20931 1.000 1.40486 79 VAL C C 1
ATOM 3459 O O . VAL B 2 79 ? 190.73854 215.44739 210.66210 1.000 1.79533 79 VAL C O 1
ATOM 3472 N N . THR B 2 80 ? 189.22211 213.77647 210.59441 1.000 1.69821 80 THR C N 1
ATOM 3473 C CA . THR B 2 80 ? 189.68136 213.23054 209.32429 1.000 2.08778 80 THR C CA 1
ATOM 3474 C C . THR B 2 80 ? 188.56802 213.22490 208.28087 1.000 3.12872 80 THR C C 1
ATOM 3475 O O . THR B 2 80 ? 188.74224 212.65332 207.19962 1.000 3.40677 80 THR C O 1
ATOM 3486 N N . VAL B 2 81 ? 187.45357 213.91159 208.54132 1.000 3.63645 81 VAL C N 1
ATOM 3487 C CA . VAL B 2 81 ? 186.35066 213.88596 207.59153 1.000 3.92918 81 VAL C CA 1
ATOM 3488 C C . VAL B 2 81 ? 186.73366 214.57856 206.28803 1.000 4.51000 81 VAL C C 1
ATOM 3489 O O . VAL B 2 81 ? 186.04665 214.40443 205.27457 1.000 6.23784 81 VAL C O 1
ATOM 3502 N N . ILE B 2 82 ? 187.80506 215.37935 206.29408 1.000 3.44690 82 ILE C N 1
ATOM 3503 C CA . ILE B 2 82 ? 188.06677 216.30423 205.19066 1.000 4.15589 82 ILE C CA 1
ATOM 3504 C C . ILE B 2 82 ? 188.00679 215.57180 203.85617 1.000 5.67686 82 ILE C C 1
ATOM 3505 O O . ILE B 2 82 ? 187.20453 215.90341 202.97555 1.000 7.14603 82 ILE C O 1
ATOM 3521 N N . ASN B 2 83 ? 188.85444 214.56270 203.69058 1.000 4.60021 83 ASN C N 1
ATOM 3522 C CA . ASN B 2 83 ? 188.67919 213.58710 202.62382 1.000 4.75219 83 ASN C CA 1
ATOM 3523 C C . ASN B 2 83 ? 189.61992 212.41669 202.87092 1.000 5.30924 83 ASN C C 1
ATOM 3524 O O . ASN B 2 83 ? 190.46280 212.44385 203.77142 1.000 5.48901 83 ASN C O 1
ATOM 3534 N N . ARG B 2 84 ? 189.44781 211.38110 202.05303 1.000 6.32873 84 ARG C N 1
ATOM 3535 C CA . ARG B 2 84 ? 190.21805 210.14612 202.12894 1.000 5.79146 84 ARG C CA 1
ATOM 3536 C C . ARG B 2 84 ? 191.71249 210.35976 202.34523 1.000 4.53596 84 ARG C C 1
ATOM 3537 O O . ARG B 2 84 ? 192.34419 209.58719 203.07223 1.000 4.68700 84 ARG C O 1
ATOM 3558 N N . THR B 2 85 ? 192.29470 211.38695 201.72928 1.000 3.44235 85 THR C N 1
ATOM 3559 C CA . THR B 2 85 ? 193.73640 211.59276 201.79106 1.000 3.13612 85 THR C CA 1
ATOM 3560 C C . THR B 2 85 ? 194.16531 212.62100 202.82872 1.000 2.68097 85 THR C C 1
ATOM 3561 O O . THR B 2 85 ? 195.36165 212.90906 202.92052 1.000 2.72757 85 THR C O 1
ATOM 3572 N N . THR B 2 86 ? 193.24468 213.18316 203.61146 1.000 2.55500 86 THR C N 1
ATOM 3573 C CA . THR B 2 86 ? 193.54125 214.39376 204.36710 1.000 2.04238 86 THR C CA 1
ATOM 3574 C C . THR B 2 86 ? 193.09281 214.24260 205.81224 1.000 1.54258 86 THR C C 1
ATOM 3575 O O . THR B 2 86 ? 191.98668 213.76081 206.07528 1.000 2.49322 86 THR C O 1
ATOM 3586 N N . SER B 2 87 ? 193.95530 214.65489 206.74510 1.000 0.90377 87 SER C N 1
ATOM 3587 C CA . SER B 2 87 ? 193.63265 214.69492 208.16230 1.000 0.92349 87 SER C CA 1
ATOM 3588 C C . SER B 2 87 ? 194.00026 216.06443 208.71112 1.000 0.90975 87 SER C C 1
ATOM 3589 O O . SER B 2 87 ? 194.97359 216.68171 208.27182 1.000 1.38510 87 SER C O 1
ATOM 3597 N N . SER B 2 88 ? 193.21630 216.53626 209.67827 1.000 0.73318 88 SER C N 1
ATOM 3598 C CA . SER B 2 88 ? 193.44792 217.83097 210.30258 1.000 0.67025 88 SER C CA 1
ATOM 3599 C C . SER B 2 88 ? 193.45906 217.67833 211.81338 1.000 0.66551 88 SER C C 1
ATOM 3600 O O . SER B 2 88 ? 192.57127 217.03673 212.38291 1.000 1.26896 88 SER C O 1
ATOM 3608 N N . VAL B 2 89 ? 194.46169 218.27235 212.45453 1.000 0.53582 89 VAL C N 1
ATOM 3609 C CA . VAL B 2 89 ? 194.53848 218.37297 213.90588 1.000 0.77801 89 VAL C CA 1
ATOM 3610 C C . VAL B 2 89 ? 194.22381 219.80909 214.29317 1.000 1.55533 89 VAL C C 1
ATOM 3611 O O . VAL B 2 89 ? 194.73403 220.75013 213.67337 1.000 2.56511 89 VAL C O 1
ATOM 3624 N N . THR B 2 90 ? 193.37880 219.97972 215.30279 1.000 1.77227 90 THR C N 1
ATOM 3625 C CA . THR B 2 90 ? 193.09435 221.28731 215.87339 1.000 1.89008 90 THR C CA 1
ATOM 3626 C C . THR B 2 90 ? 193.60796 221.32648 217.30477 1.000 2.62393 90 THR C C 1
ATOM 3627 O O . THR B 2 90 ? 193.24877 220.47209 218.12164 1.000 2.62525 90 THR C O 1
ATOM 3638 N N . PHE B 2 91 ? 194.44685 222.31315 217.60080 1.000 3.77143 91 PHE C N 1
ATOM 3639 C CA . PHE B 2 91 ? 194.87812 222.59760 218.96054 1.000 4.88217 91 PHE C CA 1
ATOM 3640 C C . PHE B 2 91 ? 194.17129 223.83574 219.49113 1.000 8.37989 91 PHE C C 1
ATOM 3641 O O . PHE B 2 91 ? 194.04565 224.84471 218.79137 1.000 9.88649 91 PHE C O 1
ATOM 3658 N N . THR B 2 92 ? 193.71387 223.74528 220.73374 1.000 9.61268 92 THR C N 1
ATOM 3659 C CA . THR B 2 92 ? 193.17156 224.87379 221.47415 1.000 12.19895 92 THR C CA 1
ATOM 3660 C C . THR B 2 92 ? 194.14792 225.32872 222.54925 1.000 12.56423 92 THR C C 1
ATOM 3661 O O . THR B 2 92 ? 194.71428 224.50267 223.27212 1.000 11.16981 92 THR C O 1
ATOM 3672 N N . ASP B 2 93 ? 194.33875 226.64380 222.65996 1.000 12.73822 93 ASP C N 1
ATOM 3673 C CA . ASP B 2 93 ? 195.23021 227.21179 223.66791 1.000 14.22310 93 ASP C CA 1
ATOM 3674 C C . ASP B 2 93 ? 196.62129 226.58291 223.58176 1.000 16.01172 93 ASP C C 1
ATOM 3675 O O . ASP B 2 93 ? 197.13231 225.98305 224.52850 1.000 16.72324 93 ASP C O 1
ATOM 3684 N N . VAL B 2 94 ? 197.22280 226.72338 222.39914 1.000 13.73869 94 VAL C N 1
ATOM 3685 C CA . VAL B 2 94 ? 198.58207 226.24135 222.18080 1.000 13.71365 94 VAL C CA 1
ATOM 3686 C C . VAL B 2 94 ? 199.50844 227.01589 223.10322 1.000 14.03807 94 VAL C C 1
ATOM 3687 O O . VAL B 2 94 ? 199.65213 228.23766 222.97204 1.000 11.92335 94 VAL C O 1
ATOM 3700 N N . VAL B 2 95 ? 200.14528 226.31745 224.04067 1.000 15.22771 95 VAL C N 1
ATOM 3701 C CA . VAL B 2 95 ? 200.89929 226.96635 225.09924 1.000 14.16872 95 VAL C CA 1
ATOM 3702 C C . VAL B 2 95 ? 202.39945 226.73441 224.97070 1.000 14.62214 95 VAL C C 1
ATOM 3703 O O . VAL B 2 95 ? 203.18182 227.68301 225.05599 1.000 14.68970 95 VAL C O 1
ATOM 3716 N N . LEU B 2 96 ? 202.80793 225.51391 224.63729 1.000 15.83099 96 LEU C N 1
ATOM 3717 C CA . LEU B 2 96 ? 204.22904 225.21551 224.54752 1.000 13.83512 96 LEU C CA 1
ATOM 3718 C C . LEU B 2 96 ? 204.87793 226.07719 223.46888 1.000 12.61889 96 LEU C C 1
ATOM 3719 O O . LEU B 2 96 ? 204.32235 226.19512 222.36770 1.000 13.76406 96 LEU C O 1
ATOM 3735 N N . PRO B 2 97 ? 206.04109 226.69697 223.72749 1.000 11.85680 97 PRO C N 1
ATOM 3736 C CA . PRO B 2 97 ? 206.56343 227.60570 222.69896 1.000 11.17622 97 PRO C CA 1
ATOM 3737 C C . PRO B 2 97 ? 207.06162 226.90176 221.44678 1.000 11.29007 97 PRO C C 1
ATOM 3738 O O . PRO B 2 97 ? 207.07588 227.51752 220.37440 1.000 11.45251 97 PRO C O 1
ATOM 3749 N N . SER B 2 98 ? 207.47460 225.63869 221.54539 1.000 8.91424 98 SER C N 1
ATOM 3750 C CA . SER B 2 98 ? 208.08076 224.92318 220.42278 1.000 7.86961 98 SER C CA 1
ATOM 3751 C C . SER B 2 98 ? 207.72792 223.44450 220.49951 1.000 9.43702 98 SER C C 1
ATOM 3752 O O . SER B 2 98 ? 208.18046 222.73764 221.40476 1.000 11.05070 98 SER C O 1
ATOM 3760 N N . VAL B 2 99 ? 206.91355 222.99188 219.54613 1.000 6.39047 99 VAL C N 1
ATOM 3761 C CA . VAL B 2 99 ? 206.39216 221.63025 219.49554 1.000 4.62867 99 VAL C CA 1
ATOM 3762 C C . VAL B 2 99 ? 206.71984 221.05963 218.12071 1.000 4.20192 99 VAL C C 1
ATOM 3763 O O . VAL B 2 99 ? 206.21606 221.55314 217.10487 1.000 5.06568 99 VAL C O 1
ATOM 3776 N N . GLN B 2 100 ? 207.56410 220.02553 218.08966 1.000 3.39123 100 GLN C N 1
ATOM 3777 C CA . GLN B 2 100 ? 207.79679 219.21442 216.89081 1.000 2.80563 100 GLN C CA 1
ATOM 3778 C C . GLN B 2 100 ? 206.56857 218.35688 216.59347 1.000 2.16145 100 GLN C C 1
ATOM 3779 O O . GLN B 2 100 ? 206.49251 217.17408 216.93298 1.000 4.24919 100 GLN C O 1
ATOM 3793 N N . LEU B 2 101 ? 205.58264 218.97424 215.95208 1.000 1.39818 101 LEU C N 1
ATOM 3794 C CA . LEU B 2 101 ? 204.41565 218.24198 215.48080 1.000 1.20005 101 LEU C CA 1
ATOM 3795 C C . LEU B 2 101 ? 204.78906 217.38350 214.27634 1.000 1.03722 101 LEU C C 1
ATOM 3796 O O . LEU B 2 101 ? 205.32066 217.89220 213.28583 1.000 1.56923 101 LEU C O 1
ATOM 3812 N N . THR B 2 102 ? 204.51395 216.08091 214.35718 1.000 0.75820 102 THR C N 1
ATOM 3813 C CA . THR B 2 102 ? 204.83531 215.14134 213.29007 1.000 0.71878 102 THR C CA 1
ATOM 3814 C C . THR B 2 102 ? 203.59087 214.38127 212.84970 1.000 0.45413 102 THR C C 1
ATOM 3815 O O . THR B 2 102 ? 202.78716 213.94901 213.68059 1.000 0.39923 102 THR C O 1
ATOM 3826 N N . CYS B 2 103 ? 203.44337 214.22437 211.53610 1.000 0.42274 103 CYS C N 1
ATOM 3827 C CA . CYS B 2 103 ? 202.37746 213.43388 210.93199 1.000 0.26027 103 CYS C CA 1
ATOM 3828 C C . CYS B 2 103 ? 202.90847 212.04565 210.59618 1.000 0.34568 103 CYS C C 1
ATOM 3829 O O . CYS B 2 103 ? 203.82106 211.90767 209.77577 1.000 0.65852 103 CYS C O 1
ATOM 3836 N N . ASN B 2 104 ? 202.34387 211.02624 211.23436 1.000 0.35681 104 ASN C N 1
ATOM 3837 C CA . ASN B 2 104 ? 202.72098 209.64031 211.01204 1.000 0.29664 104 ASN C CA 1
ATOM 3838 C C . ASN B 2 104 ? 201.53950 208.87058 210.44284 1.000 0.32062 104 ASN C C 1
ATOM 3839 O O . ASN B 2 104 ? 200.38344 209.26404 210.60740 1.000 0.66252 104 ASN C O 1
ATOM 3850 N N . ILE B 2 105 ? 201.83147 207.75261 209.78130 1.000 0.31239 105 ILE C N 1
ATOM 3851 C CA . ILE B 2 105 ? 200.79756 206.80248 209.38310 1.000 0.41753 105 ILE C CA 1
ATOM 3852 C C . ILE B 2 105 ? 201.13002 205.42659 209.94656 1.000 0.45546 105 ILE C C 1
ATOM 3853 O O . ILE B 2 105 ? 202.28003 204.97823 209.88979 1.000 0.61510 105 ILE C O 1
ATOM 3869 N N . LEU B 2 106 ? 200.10982 204.76253 210.49158 1.000 0.37047 106 LEU C N 1
ATOM 3870 C CA . LEU B 2 106 ? 200.13335 203.33375 210.81341 1.000 0.37819 106 LEU C CA 1
ATOM 3871 C C . LEU B 2 106 ? 200.13797 202.50518 209.53180 1.000 0.45603 106 LEU C C 1
ATOM 3872 O O . LEU B 2 106 ? 199.11199 201.99700 209.07331 1.000 0.44375 106 LEU C O 1
ATOM 3888 N N . SER B 2 107 ? 201.31940 202.38732 208.93329 1.000 0.64415 107 SER C N 1
ATOM 3889 C CA . SER B 2 107 ? 201.48761 201.55568 207.75016 1.000 0.70842 107 SER C CA 1
ATOM 3890 C C . SER B 2 107 ? 200.91976 200.16258 207.98333 1.000 0.85842 107 SER C C 1
ATOM 3891 O O . SER B 2 107 ? 201.19463 199.52813 209.00479 1.000 1.17961 107 SER C O 1
ATOM 3899 N N . PHE B 2 108 ? 200.12133 199.69088 207.02634 1.000 0.92298 108 PHE C N 1
ATOM 3900 C CA . PHE B 2 108 ? 199.38596 198.43157 207.15285 1.000 0.89691 108 PHE C CA 1
ATOM 3901 C C . PHE B 2 108 ? 198.56167 198.36861 208.43798 1.000 0.64326 108 PHE C C 1
ATOM 3902 O O . PHE B 2 108 ? 198.16001 197.28561 208.87313 1.000 0.65188 108 PHE C O 1
ATOM 3919 N N . GLY B 2 109 ? 198.29725 199.51830 209.05374 1.000 0.73372 109 GLY C N 1
ATOM 3920 C CA . GLY B 2 109 ? 197.62277 199.56726 210.33479 1.000 0.45657 109 GLY C CA 1
ATOM 3921 C C . GLY B 2 109 ? 198.44971 199.12519 211.51809 1.000 0.33803 109 GLY C C 1
ATOM 3922 O O . GLY B 2 109 ? 197.88654 198.88856 212.59066 1.000 0.27451 109 GLY C O 1
ATOM 3926 N N . GLN B 2 110 ? 199.76667 198.99875 211.36076 1.000 0.41112 110 GLN C N 1
ATOM 3927 C CA . GLN B 2 110 ? 200.60685 198.44603 212.41455 1.000 0.34507 110 GLN C CA 1
ATOM 3928 C C . GLN B 2 110 ? 201.87195 199.26790 212.63165 1.000 0.36595 110 GLN C C 1
ATOM 3929 O O . GLN B 2 110 ? 202.14574 199.71852 213.74825 1.000 0.41006 110 GLN C O 1
ATOM 3943 N N . ILE B 2 111 ? 202.64465 199.46520 211.56847 1.000 1.20445 111 ILE C N 1
ATOM 3944 C CA . ILE B 2 111 ? 203.95289 200.10710 211.64960 1.000 0.40344 111 ILE C CA 1
ATOM 3945 C C . ILE B 2 111 ? 203.77841 201.60172 211.40255 1.000 0.37323 111 ILE C C 1
ATOM 3946 O O . ILE B 2 111 ? 203.50214 202.03009 210.27972 1.000 0.62946 111 ILE C O 1
ATOM 3962 N N . GLU B 2 112 ? 203.94258 202.39411 212.45838 1.000 0.69974 112 GLU C N 1
ATOM 3963 C CA . GLU B 2 112 ? 203.83920 203.84791 212.37607 1.000 0.31429 112 GLU C CA 1
ATOM 3964 C C . GLU B 2 112 ? 204.99119 204.41865 211.55224 1.000 0.31175 112 GLU C C 1
ATOM 3965 O O . GLU B 2 112 ? 206.13703 204.44414 212.01138 1.000 0.32378 112 GLU C O 1
ATOM 3977 N N . GLN B 2 113 ? 204.69224 204.87626 210.33641 1.000 0.36264 113 GLN C N 1
ATOM 3978 C CA . GLN B 2 113 ? 205.65980 205.54838 209.47406 1.000 0.38139 113 GLN C CA 1
ATOM 3979 C C . GLN B 2 113 ? 205.49268 207.06214 209.56545 1.000 0.38795 113 GLN C C 1
ATOM 3980 O O . GLN B 2 113 ? 204.39850 207.58575 209.33161 1.000 0.78625 113 GLN C O 1
ATOM 3994 N N . ASN B 2 114 ? 206.57829 207.75557 209.90296 1.000 0.28783 114 ASN C N 1
ATOM 3995 C CA . ASN B 2 114 ? 206.61517 209.21227 209.83178 1.000 0.31976 114 ASN C CA 1
ATOM 3996 C C . ASN B 2 114 ? 206.39470 209.70856 208.40727 1.000 0.42071 114 ASN C C 1
ATOM 3997 O O . ASN B 2 114 ? 207.00050 209.20251 207.45899 1.000 0.54278 114 ASN C O 1
ATOM 4008 N N . VAL B 2 115 ? 205.51744 210.70145 208.26062 1.000 0.51376 115 VAL C N 1
ATOM 4009 C CA . VAL B 2 115 ? 205.31195 211.38814 206.98868 1.000 0.57525 115 VAL C CA 1
ATOM 4010 C C . VAL B 2 115 ? 206.07018 212.71056 206.97447 1.000 0.71393 115 VAL C C 1
ATOM 4011 O O . VAL B 2 115 ? 206.92679 212.93720 206.11299 1.000 0.99717 115 VAL C O 1
ATOM 4024 N N . TYR B 2 116 ? 205.75547 213.59435 207.91951 1.000 0.49136 116 TYR C N 1
ATOM 4025 C CA . TYR B 2 116 ? 206.29085 214.94796 207.91873 1.000 0.59288 116 TYR C CA 1
ATOM 4026 C C . TYR B 2 116 ? 206.28627 215.49874 209.33734 1.000 0.60138 116 TYR C C 1
ATOM 4027 O O . TYR B 2 116 ? 205.57531 215.00046 210.21260 1.000 0.59128 116 TYR C O 1
ATOM 4045 N N . GLY B 2 117 ? 207.09928 216.53309 209.55872 1.000 0.75209 117 GLY C N 1
ATOM 4046 C CA . GLY B 2 117 ? 207.10565 217.22807 210.83312 1.000 0.75583 117 GLY C CA 1
ATOM 4047 C C . GLY B 2 117 ? 207.45397 218.70262 210.76646 1.000 1.09002 117 GLY C C 1
ATOM 4048 O O . GLY B 2 117 ? 208.32627 219.10908 209.99451 1.000 1.40180 117 GLY C O 1
ATOM 4052 N N . VAL B 2 118 ? 206.77205 219.51246 211.57699 1.000 1.30996 118 VAL C N 1
ATOM 4053 C CA . VAL B 2 118 ? 206.93034 220.96323 211.59035 1.000 1.40975 118 VAL C CA 1
ATOM 4054 C C . VAL B 2 118 ? 207.07431 221.44320 213.02937 1.000 1.80003 118 VAL C C 1
ATOM 4055 O O . VAL B 2 118 ? 206.29580 221.04361 213.90198 1.000 2.32379 118 VAL C O 1
ATOM 4068 N N . THR B 2 119 ? 208.07657 222.28996 213.27727 1.000 2.18487 119 THR C N 1
ATOM 4069 C CA . THR B 2 119 ? 208.23407 222.95019 214.57042 1.000 2.82732 119 THR C CA 1
ATOM 4070 C C . THR B 2 119 ? 207.19417 224.04792 214.77383 1.000 3.57912 119 THR C C 1
ATOM 4071 O O . THR B 2 119 ? 207.42473 225.20346 214.40461 1.000 4.74402 119 THR C O 1
ATOM 4082 N N . MET B 2 120 ? 206.04893 223.69957 215.35602 1.000 3.65255 120 MET C N 1
ATOM 4083 C CA . MET B 2 120 ? 205.06957 224.69449 215.77992 1.000 4.45334 120 MET C CA 1
ATOM 4084 C C . MET B 2 120 ? 205.64970 225.67564 216.79740 1.000 5.83339 120 MET C C 1
ATOM 4085 O O . MET B 2 120 ? 205.94481 225.29712 217.93510 1.000 7.65007 120 MET C O 1
ATOM 4099 N N . LEU B 2 121 ? 205.82918 226.93176 216.39061 1.000 5.92552 121 LEU C N 1
ATOM 4100 C CA . LEU B 2 121 ? 206.27376 228.00676 217.27086 1.000 6.48352 121 LEU C CA 1
ATOM 4101 C C . LEU B 2 121 ? 205.07785 228.79752 217.78586 1.000 7.88877 121 LEU C C 1
ATOM 4102 O O . LEU B 2 121 ? 204.10748 229.01426 217.05426 1.000 9.20597 121 LEU C O 1
ATOM 4118 N N . SER B 2 122 ? 205.14663 229.22914 219.04656 1.000 7.58427 122 SER C N 1
ATOM 4119 C CA . SER B 2 122 ? 204.15212 230.15390 219.57817 1.000 6.87231 122 SER C CA 1
ATOM 4120 C C . SER B 2 122 ? 204.83035 231.22530 220.42349 1.000 9.07700 122 SER C C 1
ATOM 4121 O O . SER B 2 122 ? 205.83613 230.96675 221.08919 1.000 13.83254 122 SER C O 1
ATOM 4129 N N . GLY B 2 123 ? 204.26672 232.42812 220.39421 1.000 7.97259 123 GLY C N 1
ATOM 4130 C CA . GLY B 2 123 ? 204.83032 233.52905 221.15401 1.000 5.96856 123 GLY C CA 1
ATOM 4131 C C . GLY B 2 123 ? 204.00629 234.78974 221.00797 1.000 6.01206 123 GLY C C 1
ATOM 4132 O O . GLY B 2 123 ? 202.83138 234.74006 220.64033 1.000 6.94573 123 GLY C O 1
ATOM 4136 N N . PHE B 2 124 ? 204.63869 235.92604 221.29821 1.000 5.74905 124 PHE C N 1
ATOM 4137 C CA . PHE B 2 124 ? 204.02662 237.24426 221.21594 1.000 5.34200 124 PHE C CA 1
ATOM 4138 C C . PHE B 2 124 ? 204.85971 238.15529 220.32849 1.000 5.28100 124 PHE C C 1
ATOM 4139 O O . PHE B 2 124 ? 206.08861 238.03677 220.29699 1.000 6.30996 124 PHE C O 1
ATOM 4156 N N . PRO B 2 125 ? 204.22506 239.07573 219.59625 1.000 4.55721 125 PRO C N 1
ATOM 4157 C CA . PRO B 2 125 ? 204.99884 240.09486 218.89527 1.000 4.82033 125 PRO C CA 1
ATOM 4158 C C . PRO B 2 125 ? 205.64028 241.06027 219.87472 1.000 6.02438 125 PRO C C 1
ATOM 4159 O O . PRO B 2 125 ? 204.99601 241.49059 220.84661 1.000 6.56645 125 PRO C O 1
ATOM 4170 N N . PRO B 2 126 ? 206.83878 241.55981 219.56753 1.000 5.28342 126 PRO C N 1
ATOM 4171 C CA . PRO B 2 126 ? 207.59497 242.32495 220.56731 1.000 6.10591 126 PRO C CA 1
ATOM 4172 C C . PRO B 2 126 ? 206.86316 243.58112 221.01030 1.000 8.15377 126 PRO C C 1
ATOM 4173 O O . PRO B 2 126 ? 206.19867 244.24945 220.21554 1.000 6.92723 126 PRO C O 1
ATOM 4184 N N . ASP B 2 127 ? 206.98797 243.89842 222.29584 1.000 8.89903 127 ASP C N 1
ATOM 4185 C CA . ASP B 2 127 ? 206.62335 245.22453 222.77116 1.000 7.36980 127 ASP C CA 1
ATOM 4186 C C . ASP B 2 127 ? 207.56275 246.27721 222.19496 1.000 7.75793 127 ASP C C 1
ATOM 4187 O O . ASP B 2 127 ? 208.76579 246.04776 222.04504 1.000 8.36082 127 ASP C O 1
ATOM 4196 N N . LYS B 2 128 ? 207.00071 247.43884 221.87071 1.000 8.50187 128 LYS C N 1
ATOM 4197 C CA . LYS B 2 128 ? 207.76291 248.61945 221.48487 1.000 7.45961 128 LYS C CA 1
ATOM 4198 C C . LYS B 2 128 ? 208.66724 249.03273 222.64122 1.000 7.99711 128 LYS C C 1
ATOM 4199 O O . LYS B 2 128 ? 208.16045 249.42828 223.69857 1.000 9.15030 128 LYS C O 1
ATOM 4218 N N . PRO B 2 129 ? 209.99189 248.96091 222.50217 1.000 7.35942 129 PRO C N 1
ATOM 4219 C CA . PRO B 2 129 ? 210.85376 249.27543 223.65115 1.000 8.76311 129 PRO C CA 1
ATOM 4220 C C . PRO B 2 129 ? 210.74368 250.72768 224.09354 1.000 10.60571 129 PRO C C 1
ATOM 4221 O O . PRO B 2 129 ? 210.82891 251.65328 223.28350 1.000 9.84270 129 PRO C O 1
ATOM 4232 N N . THR B 2 130 ? 210.55066 250.91554 225.39371 1.000 11.70900 130 THR C N 1
ATOM 4233 C CA . THR B 2 130 ? 210.45072 252.22456 226.01989 1.000 11.12601 130 THR C CA 1
ATOM 4234 C C . THR B 2 130 ? 211.71138 252.52618 226.82460 1.000 10.92123 130 THR C C 1
ATOM 4235 O O . THR B 2 130 ? 212.56130 251.66168 227.05242 1.000 11.36665 130 THR C O 1
ATOM 4246 N N . ASN B 2 131 ? 211.81596 253.78327 227.25718 1.000 11.61835 131 ASN C N 1
ATOM 4247 C CA . ASN B 2 131 ? 212.93635 254.25972 228.07190 1.000 12.22063 131 ASN C CA 1
ATOM 4248 C C . ASN B 2 131 ? 214.28871 254.00495 227.40851 1.000 11.56561 131 ASN C C 1
ATOM 4249 O O . ASN B 2 131 ? 215.26562 253.64646 228.06868 1.000 13.38999 131 ASN C O 1
ATOM 4259 N N . LEU B 2 132 ? 214.35087 254.18524 226.09117 1.000 9.06324 132 LEU C N 1
ATOM 4260 C CA . LEU B 2 132 ? 215.62814 254.15433 225.38795 1.000 7.98023 132 LEU C CA 1
ATOM 4261 C C . LEU B 2 132 ? 216.56335 255.23708 225.91583 1.000 7.84411 132 LEU C C 1
ATOM 4262 O O . LEU B 2 132 ? 216.33768 256.42758 225.67711 1.000 7.85294 132 LEU C O 1
ATOM 4278 N N . THR B 2 133 ? 217.61146 254.83852 226.63376 1.000 7.83397 133 THR C N 1
ATOM 4279 C CA . THR B 2 133 ? 218.54500 255.77027 227.25539 1.000 8.14498 133 THR C CA 1
ATOM 4280 C C . THR B 2 133 ? 219.96718 255.31821 226.96503 1.000 7.09615 133 THR C C 1
ATOM 4281 O O . THR B 2 133 ? 220.27678 254.12965 227.09392 1.000 10.27068 133 THR C O 1
ATOM 4292 N N . CYS B 2 134 ? 220.83056 256.25821 226.58137 1.000 4.87603 134 CYS C N 1
ATOM 4293 C CA . CYS B 2 134 ? 222.21593 255.94706 226.26373 1.000 6.03167 134 CYS C CA 1
ATOM 4294 C C . CYS B 2 134 ? 223.15461 256.73593 227.16387 1.000 4.44651 134 CYS C C 1
ATOM 4295 O O . CYS B 2 134 ? 222.84766 257.85571 227.58302 1.000 3.56443 134 CYS C O 1
ATOM 4302 N N . ILE B 2 135 ? 224.30500 256.13594 227.45527 1.000 3.79744 135 ILE C N 1
ATOM 4303 C CA . ILE B 2 135 ? 225.31848 256.74443 228.30628 1.000 2.67355 135 ILE C CA 1
ATOM 4304 C C . ILE B 2 135 ? 226.68564 256.44829 227.70858 1.000 3.65486 135 ILE C C 1
ATOM 4305 O O . ILE B 2 135 ? 226.96301 255.32554 227.27417 1.000 5.97695 135 ILE C O 1
ATOM 4321 N N . VAL B 2 136 ? 227.53456 257.47105 227.69052 1.000 3.23009 136 VAL C N 1
ATOM 4322 C CA . VAL B 2 136 ? 228.88906 257.40575 227.15966 1.000 2.91957 136 VAL C CA 1
ATOM 4323 C C . VAL B 2 136 ? 229.87739 257.37382 228.31477 1.000 2.97236 136 VAL C C 1
ATOM 4324 O O . VAL B 2 136 ? 230.36327 258.41749 228.76353 1.000 3.12872 136 VAL C O 1
ATOM 4337 N N . ASN B 2 137 ? 230.17842 256.17573 228.80108 1.000 3.29178 137 ASN C N 1
ATOM 4338 C CA . ASN B 2 137 ? 231.30743 255.98267 229.69855 1.000 3.49476 137 ASN C CA 1
ATOM 4339 C C . ASN B 2 137 ? 232.56877 256.57432 229.08759 1.000 4.56675 137 ASN C C 1
ATOM 4340 O O . ASN B 2 137 ? 233.02064 256.13591 228.02573 1.000 6.60254 137 ASN C O 1
ATOM 4351 N N . GLU B 2 138 ? 233.12624 257.57862 229.75860 1.000 3.99828 138 GLU C N 1
ATOM 4352 C CA . GLU B 2 138 ? 234.33587 258.25422 229.30697 1.000 4.68727 138 GLU C CA 1
ATOM 4353 C C . GLU B 2 138 ? 235.39319 257.26337 228.84120 1.000 6.09831 138 GLU C C 1
ATOM 4354 O O . GLU B 2 138 ? 235.83063 256.39442 229.60217 1.000 5.22428 138 GLU C O 1
ATOM 4366 N N . GLY B 2 139 ? 235.80218 257.40139 227.58215 1.000 6.12390 139 GLY C N 1
ATOM 4367 C CA . GLY B 2 139 ? 236.75284 256.49229 226.97533 1.000 5.46762 139 GLY C CA 1
ATOM 4368 C C . GLY B 2 139 ? 236.18371 255.17310 226.51236 1.000 6.38238 139 GLY C C 1
ATOM 4369 O O . GLY B 2 139 ? 236.94965 254.23583 226.26841 1.000 6.00587 139 GLY C O 1
ATOM 4373 N N . LYS B 2 140 ? 234.86365 255.06504 226.38417 1.000 6.46678 140 LYS C N 1
ATOM 4374 C CA . LYS B 2 140 ? 234.22215 253.86504 225.87078 1.000 6.26886 140 LYS C CA 1
ATOM 4375 C C . LYS B 2 140 ? 233.16635 254.25685 224.84627 1.000 7.89022 140 LYS C C 1
ATOM 4376 O O . LYS B 2 140 ? 232.68315 255.39134 224.82009 1.000 7.90399 140 LYS C O 1
ATOM 4395 N N . ASN B 2 141 ? 232.81641 253.29509 223.99757 1.000 10.01121 141 ASN C N 1
ATOM 4396 C CA . ASN B 2 141 ? 231.69260 253.45416 223.08794 1.000 11.76086 141 ASN C CA 1
ATOM 4397 C C . ASN B 2 141 ? 230.39159 253.78234 223.82102 1.000 10.87192 141 ASN C C 1
ATOM 4398 O O . ASN B 2 141 ? 230.20585 253.47665 225.00195 1.000 9.43749 141 ASN C O 1
ATOM 4409 N N . MET B 2 142 ? 229.48486 254.42526 223.08154 1.000 9.79437 142 MET C N 1
ATOM 4410 C CA . MET B 2 142 ? 228.14919 254.74123 223.57492 1.000 8.61896 142 MET C CA 1
ATOM 4411 C C . MET B 2 142 ? 227.34795 253.47522 223.85745 1.000 9.70015 142 MET C C 1
ATOM 4412 O O . MET B 2 142 ? 227.16958 252.62881 222.97644 1.000 12.49120 142 MET C O 1
ATOM 4426 N N . LEU B 2 143 ? 226.86937 253.35343 225.09170 1.000 8.27790 143 LEU C N 1
ATOM 4427 C CA . LEU B 2 143 ? 225.96800 252.28712 225.51053 1.000 8.96056 143 LEU C CA 1
ATOM 4428 C C . LEU B 2 143 ? 224.52627 252.78342 225.56679 1.000 8.35902 143 LEU C C 1
ATOM 4429 O O . LEU B 2 143 ? 224.25337 253.81275 226.19139 1.000 9.35366 143 LEU C O 1
ATOM 4445 N N . CYS B 2 144 ? 223.60886 252.05778 224.92130 1.000 8.25897 144 CYS C N 1
ATOM 4446 C CA . CYS B 2 144 ? 222.18271 252.35091 225.00657 1.000 8.28493 144 CYS C CA 1
ATOM 4447 C C . CYS B 2 144 ? 221.41133 251.14201 225.51313 1.000 9.35917 144 CYS C C 1
ATOM 4448 O O . CYS B 2 144 ? 221.75622 249.99325 225.22272 1.000 12.57292 144 CYS C O 1
ATOM 4455 N N . GLN B 2 145 ? 220.36003 251.42388 226.28093 1.000 8.16991 145 GLN C N 1
ATOM 4456 C CA . GLN B 2 145 ? 219.55631 250.39910 226.92564 1.000 9.02430 145 GLN C CA 1
ATOM 4457 C C . GLN B 2 145 ? 218.08373 250.75938 226.81678 1.000 8.16736 145 GLN C C 1
ATOM 4458 O O . GLN B 2 145 ? 217.71301 251.92155 226.63760 1.000 7.45427 145 GLN C O 1
ATOM 4472 N N . TRP B 2 146 ? 217.24837 249.73113 226.93278 1.000 8.41198 146 TRP C N 1
ATOM 4473 C CA . TRP B 2 146 ? 215.80887 249.86100 226.78479 1.000 8.73191 146 TRP C CA 1
ATOM 4474 C C . TRP B 2 146 ? 215.10949 248.80972 227.63463 1.000 10.00970 146 TRP C C 1
ATOM 4475 O O . TRP B 2 146 ? 215.71120 247.81994 228.06138 1.000 10.14158 146 TRP C O 1
ATOM 4496 N N . ASP B 2 147 ? 213.84542 249.07488 227.93097 1.000 12.37716 147 ASP C N 1
ATOM 4497 C CA . ASP B 2 147 ? 212.95362 248.04526 228.44831 1.000 13.16379 147 ASP C CA 1
ATOM 4498 C C . ASP B 2 147 ? 212.55962 247.10426 227.31688 1.000 15.14154 147 ASP C C 1
ATOM 4499 O O . ASP B 2 147 ? 211.99192 247.56455 226.31818 1.000 15.53067 147 ASP C O 1
ATOM 4508 N N . PRO B 2 148 ? 212.82470 245.79806 227.41649 1.000 13.33412 148 PRO C N 1
ATOM 4509 C CA . PRO B 2 148 ? 212.34628 244.88499 226.36848 1.000 11.01493 148 PRO C CA 1
ATOM 4510 C C . PRO B 2 148 ? 210.84360 244.70003 226.36489 1.000 11.35722 148 PRO C C 1
ATOM 4511 O O . PRO B 2 148 ? 210.29357 244.32758 225.32111 1.000 13.73764 148 PRO C O 1
ATOM 4522 N N . GLY B 2 149 ? 210.15821 244.94673 227.48201 1.000 9.90535 149 GLY C N 1
ATOM 4523 C CA . GLY B 2 149 ? 208.74122 244.65078 227.54988 1.000 9.47747 149 GLY C CA 1
ATOM 4524 C C . GLY B 2 149 ? 208.40286 243.28679 228.11168 1.000 9.24046 149 GLY C C 1
ATOM 4525 O O . GLY B 2 149 ? 209.13209 242.74986 228.94932 1.000 8.30135 149 GLY C O 1
ATOM 4529 N N . ARG B 2 150 ? 207.25381 242.75294 227.70779 1.000 8.96502 150 ARG C N 1
ATOM 4530 C CA . ARG B 2 150 ? 206.88882 241.38997 228.06436 1.000 10.09841 150 ARG C CA 1
ATOM 4531 C C . ARG B 2 150 ? 207.85831 240.38610 227.44598 1.000 9.20187 150 ARG C C 1
ATOM 4532 O O . ARG B 2 150 ? 208.55347 240.66699 226.46586 1.000 7.25539 150 ARG C O 1
ATOM 4553 N N . GLU B 2 151 ? 207.89476 239.19593 228.04185 1.000 9.83156 151 GLU C N 1
ATOM 4554 C CA . GLU B 2 151 ? 208.57034 238.06239 227.42605 1.000 9.42086 151 GLU C CA 1
ATOM 4555 C C . GLU B 2 151 ? 207.87870 237.68111 226.12295 1.000 8.55139 151 GLU C C 1
ATOM 4556 O O . GLU B 2 151 ? 206.66144 237.47981 226.08877 1.000 8.88106 151 GLU C O 1
ATOM 4568 N N . THR B 2 152 ? 208.65843 237.58118 225.04656 1.000 7.63803 152 THR C N 1
ATOM 4569 C CA . THR B 2 152 ? 208.11561 237.18762 223.75392 1.000 6.94419 152 THR C CA 1
ATOM 4570 C C . THR B 2 152 ? 208.17605 235.68685 223.50882 1.000 8.48761 152 THR C C 1
ATOM 4571 O O . THR B 2 152 ? 207.41632 235.17946 222.67617 1.000 9.83841 152 THR C O 1
ATOM 4582 N N . TYR B 2 153 ? 209.05415 234.96996 224.20641 1.000 9.88804 153 TYR C N 1
ATOM 4583 C CA . TYR B 2 153 ? 209.29198 233.54177 224.01454 1.000 8.36005 153 TYR C CA 1
ATOM 4584 C C . TYR B 2 153 ? 209.84921 233.21457 222.63079 1.000 8.33974 153 TYR C C 1
ATOM 4585 O O . TYR B 2 153 ? 209.97951 232.03500 222.28207 1.000 9.59955 153 TYR C O 1
ATOM 4603 N N . LEU B 2 154 ? 210.17562 234.23047 221.83662 1.000 8.05104 154 LEU C N 1
ATOM 4604 C CA . LEU B 2 154 ? 210.78033 234.08400 220.52117 1.000 8.25377 154 LEU C CA 1
ATOM 4605 C C . LEU B 2 154 ? 212.06256 234.89886 220.46540 1.000 10.57580 154 LEU C C 1
ATOM 4606 O O . LEU B 2 154 ? 212.17142 235.95828 221.08888 1.000 15.56914 154 LEU C O 1
ATOM 4622 N N . GLU B 2 155 ? 213.03487 234.39380 219.71437 1.000 10.77193 155 GLU C N 1
ATOM 4623 C CA . GLU B 2 155 ? 214.25870 235.14544 219.47520 1.000 13.67529 155 GLU C CA 1
ATOM 4624 C C . GLU B 2 155 ? 213.95753 236.45147 218.75116 1.000 11.95143 155 GLU C C 1
ATOM 4625 O O . GLU B 2 155 ? 213.32796 236.45577 217.68864 1.000 11.36056 155 GLU C O 1
ATOM 4637 N N . THR B 2 156 ? 214.38302 237.56163 219.34670 1.000 10.57908 156 THR C N 1
ATOM 4638 C CA . THR B 2 156 ? 214.11353 238.89711 218.82688 1.000 9.61737 156 THR C CA 1
ATOM 4639 C C . THR B 2 156 ? 215.44309 239.59548 218.57954 1.000 9.32867 156 THR C C 1
ATOM 4640 O O . THR B 2 156 ? 216.24276 239.76203 219.50645 1.000 10.23006 156 THR C O 1
ATOM 4651 N N . ASN B 2 157 ? 215.67616 239.99755 217.32952 1.000 9.99555 157 ASN C N 1
ATOM 4652 C CA . ASN B 2 157 ? 216.90863 240.68052 216.93407 1.000 11.48268 157 ASN C CA 1
ATOM 4653 C C . ASN B 2 157 ? 216.74213 242.17635 217.18536 1.000 9.48774 157 ASN C C 1
ATOM 4654 O O . ASN B 2 157 ? 216.54547 242.97823 216.27006 1.000 9.03588 157 ASN C O 1
ATOM 4664 N N . TYR B 2 158 ? 216.81832 242.55600 218.45997 1.000 9.25402 158 TYR C N 1
ATOM 4665 C CA . TYR B 2 158 ? 216.77519 243.96909 218.81239 1.000 9.17823 158 TYR C CA 1
ATOM 4666 C C . TYR B 2 158 ? 217.96029 244.68609 218.17534 1.000 10.08392 158 TYR C C 1
ATOM 4667 O O . TYR B 2 158 ? 219.10123 244.49437 218.60704 1.000 13.08581 158 TYR C O 1
ATOM 4685 N N . THR B 2 159 ? 217.71485 245.50902 217.15826 1.000 10.90841 159 THR C N 1
ATOM 4686 C CA . THR B 2 159 ? 218.76907 246.26385 216.48808 1.000 9.48227 159 THR C CA 1
ATOM 4687 C C . THR B 2 159 ? 218.71438 247.72704 216.91312 1.000 9.18179 159 THR C C 1
ATOM 4688 O O . THR B 2 159 ? 217.69330 248.39829 216.73029 1.000 11.18589 159 THR C O 1
ATOM 4699 N N . LEU B 2 160 ? 219.82104 248.20766 217.47585 1.000 8.93060 160 LEU C N 1
ATOM 4700 C CA . LEU B 2 160 ? 220.03609 249.62187 217.77806 1.000 10.41760 160 LEU C CA 1
ATOM 4701 C C . LEU B 2 160 ? 220.45278 250.33426 216.50091 1.000 9.45498 160 LEU C C 1
ATOM 4702 O O . LEU B 2 160 ? 221.62604 250.31502 216.12273 1.000 12.66063 160 LEU C O 1
ATOM 4718 N N . LYS B 2 161 ? 219.50076 250.97043 215.82493 1.000 8.04139 161 LYS C N 1
ATOM 4719 C CA . LYS B 2 161 ? 219.85911 251.77829 214.67011 1.000 9.15974 161 LYS C CA 1
ATOM 4720 C C . LYS B 2 161 ? 220.39950 253.13350 215.11187 1.000 8.82990 161 LYS C C 1
ATOM 4721 O O . LYS B 2 161 ? 219.97760 253.69363 216.12714 1.000 8.94899 161 LYS C O 1
ATOM 4740 N N . SER B 2 162 ? 221.34798 253.65545 214.33862 1.000 10.31286 162 SER C N 1
ATOM 4741 C CA . SER B 2 162 ? 221.83114 255.01600 214.54459 1.000 8.24131 162 SER C CA 1
ATOM 4742 C C . SER B 2 162 ? 222.26197 255.62428 213.21845 1.000 9.07807 162 SER C C 1
ATOM 4743 O O . SER B 2 162 ? 222.73666 254.92695 212.31804 1.000 12.32361 162 SER C O 1
ATOM 4751 N N . GLU B 2 163 ? 222.08692 256.94094 213.11761 1.000 7.66592 163 GLU C N 1
ATOM 4752 C CA . GLU B 2 163 ? 222.42376 257.69768 211.92008 1.000 10.68982 163 GLU C CA 1
ATOM 4753 C C . GLU B 2 163 ? 222.60745 259.15459 212.31628 1.000 9.84029 163 GLU C C 1
ATOM 4754 O O . GLU B 2 163 ? 222.18733 259.57462 213.39712 1.000 10.35686 163 GLU C O 1
ATOM 4766 N N . TRP B 2 164 ? 223.23983 259.92621 211.43155 1.000 10.11339 164 TRP C N 1
ATOM 4767 C CA . TRP B 2 164 ? 223.08085 261.37343 211.45209 1.000 10.11476 164 TRP C CA 1
ATOM 4768 C C . TRP B 2 164 ? 222.90369 261.87760 210.02200 1.000 13.29298 164 TRP C C 1
ATOM 4769 O O . TRP B 2 164 ? 222.89587 261.10384 209.05959 1.000 16.49458 164 TRP C O 1
ATOM 4790 N N . ALA B 2 165 ? 222.75935 263.19903 209.89751 1.000 12.47920 165 ALA C N 1
ATOM 4791 C CA . ALA B 2 165 ? 222.29459 263.82571 208.66197 1.000 13.03937 165 ALA C CA 1
ATOM 4792 C C . ALA B 2 165 ? 223.02001 263.38368 207.39508 1.000 13.73429 165 ALA C C 1
ATOM 4793 O O . ALA B 2 165 ? 222.48840 263.59713 206.29954 1.000 15.81995 165 ALA C O 1
ATOM 4800 N N . THR B 2 166 ? 224.20602 262.77798 207.49107 1.000 14.92943 166 THR C N 1
ATOM 4801 C CA . THR B 2 166 ? 224.94528 262.40681 206.29003 1.000 18.75582 166 THR C CA 1
ATOM 4802 C C . THR B 2 166 ? 225.26484 260.92539 206.16376 1.000 19.45672 166 THR C C 1
ATOM 4803 O O . THR B 2 166 ? 225.55410 260.47629 205.04941 1.000 21.24654 166 THR C O 1
ATOM 4814 N N . GLU B 2 167 ? 225.22314 260.15525 207.24955 1.000 15.84024 167 GLU C N 1
ATOM 4815 C CA . GLU B 2 167 ? 225.64657 258.76585 207.18719 1.000 17.41419 167 GLU C CA 1
ATOM 4816 C C . GLU B 2 167 ? 224.94052 257.97468 208.27719 1.000 16.99823 167 GLU C C 1
ATOM 4817 O O . GLU B 2 167 ? 224.56273 258.52430 209.31515 1.000 17.91305 167 GLU C O 1
ATOM 4829 N N . LYS B 2 168 ? 224.76576 256.67978 208.03202 1.000 14.65554 168 LYS C N 1
ATOM 4830 C CA . LYS B 2 168 ? 224.26583 255.75335 209.03812 1.000 12.50969 168 LYS C CA 1
ATOM 4831 C C . LYS B 2 168 ? 225.43460 254.96278 209.60888 1.000 11.98876 168 LYS C C 1
ATOM 4832 O O . LYS B 2 168 ? 226.24912 254.41801 208.85680 1.000 12.35875 168 LYS C O 1
ATOM 4851 N N . PHE B 2 169 ? 225.51308 254.90528 210.93214 1.000 12.23547 169 PHE C N 1
ATOM 4852 C CA . PHE B 2 169 ? 226.55754 254.15175 211.60026 1.000 13.18386 169 PHE C CA 1
ATOM 4853 C C . PHE B 2 169 ? 226.27250 252.65444 211.53849 1.000 13.54275 169 PHE C C 1
ATOM 4854 O O . PHE B 2 169 ? 225.13292 252.23332 211.32498 1.000 13.17769 169 PHE C O 1
ATOM 4871 N N . PRO B 2 170 ? 227.30122 251.82954 211.71869 1.000 14.62527 170 PRO C N 1
ATOM 4872 C CA . PRO B 2 170 ? 227.08994 250.37986 211.79961 1.000 16.94280 170 PRO C CA 1
ATOM 4873 C C . PRO B 2 170 ? 226.03010 250.01096 212.82836 1.000 19.76479 170 PRO C C 1
ATOM 4874 O O . PRO B 2 170 ? 225.98739 250.56014 213.93126 1.000 20.55511 170 PRO C O 1
ATOM 4885 N N . ASP B 2 171 ? 225.16741 249.06839 212.45592 1.000 17.92848 171 ASP C N 1
ATOM 4886 C CA . ASP B 2 171 ? 224.13177 248.59989 213.36673 1.000 16.34733 171 ASP C CA 1
ATOM 4887 C C . ASP B 2 171 ? 224.76372 247.81548 214.51032 1.000 16.52792 171 ASP C C 1
ATOM 4888 O O . ASP B 2 171 ? 225.53010 246.87405 214.28513 1.000 16.31526 171 ASP C O 1
ATOM 4897 N N . CYS B 2 172 ? 224.43781 248.20669 215.73869 1.000 15.52583 172 CYS C N 1
ATOM 4898 C CA . CYS B 2 172 ? 224.81380 247.45529 216.92758 1.000 16.43253 172 CYS C CA 1
ATOM 4899 C C . CYS B 2 172 ? 223.67689 246.49918 217.27206 1.000 17.25345 172 CYS C C 1
ATOM 4900 O O . CYS B 2 172 ? 222.52275 246.92151 217.39412 1.000 21.98907 172 CYS C O 1
ATOM 4907 N N . GLN B 2 173 ? 224.00058 245.21668 217.42597 1.000 16.57610 173 GLN C N 1
ATOM 4908 C CA . GLN B 2 173 ? 223.01670 244.18225 217.73039 1.000 16.30023 173 GLN C CA 1
ATOM 4909 C C . GLN B 2 173 ? 223.23517 243.63636 219.13556 1.000 15.56365 173 GLN C C 1
ATOM 4910 O O . GLN B 2 173 ? 224.31891 243.13578 219.45459 1.000 19.73612 173 GLN C O 1
ATOM 4924 N N . SER B 2 174 ? 222.19702 243.73765 219.96438 1.000 12.75425 174 SER C N 1
ATOM 4925 C CA . SER B 2 174 ? 222.26450 243.29733 221.35188 1.000 15.14286 174 SER C CA 1
ATOM 4926 C C . SER B 2 174 ? 222.37089 241.78079 221.43279 1.000 19.31537 174 SER C C 1
ATOM 4927 O O . SER B 2 174 ? 221.64934 241.05808 220.73870 1.000 20.46715 174 SER C O 1
ATOM 4935 N N . LYS B 2 175 ? 223.27718 241.29769 222.28514 1.000 18.81882 175 LYS C N 1
ATOM 4936 C CA . LYS B 2 175 ? 223.36741 239.86076 222.51894 1.000 18.96167 175 LYS C CA 1
ATOM 4937 C C . LYS B 2 175 ? 222.18510 239.35870 223.34156 1.000 18.93951 175 LYS C C 1
ATOM 4938 O O . LYS B 2 175 ? 221.60561 238.31207 223.02863 1.000 20.93581 175 LYS C O 1
ATOM 4957 N N . HIS B 2 176 ? 221.81194 240.08952 224.39263 1.000 18.78469 176 HIS C N 1
ATOM 4958 C CA . HIS B 2 176 ? 220.75572 239.67416 225.30796 1.000 19.48961 176 HIS C CA 1
ATOM 4959 C C . HIS B 2 176 ? 219.48705 240.50533 225.18399 1.000 16.29940 176 HIS C C 1
ATOM 4960 O O . HIS B 2 176 ? 218.49579 240.19744 225.85367 1.000 15.05502 176 HIS C O 1
ATOM 4974 N N . GLY B 2 177 ? 219.48599 241.54276 224.35461 1.000 14.61778 177 GLY C N 1
ATOM 4975 C CA . GLY B 2 177 ? 218.27724 242.28541 224.07273 1.000 15.02002 177 GLY C CA 1
ATOM 4976 C C . GLY B 2 177 ? 217.95299 243.41278 225.02408 1.000 16.99060 177 GLY C C 1
ATOM 4977 O O . GLY B 2 177 ? 216.84679 243.96045 224.94896 1.000 16.70725 177 GLY C O 1
ATOM 4981 N N . THR B 2 178 ? 218.87283 243.78038 225.91500 1.000 16.67446 178 THR C N 1
ATOM 4982 C CA . THR B 2 178 ? 218.64084 244.85681 226.86479 1.000 14.02174 178 THR C CA 1
ATOM 4983 C C . THR B 2 178 ? 219.62635 246.00595 226.73321 1.000 12.29463 178 THR C C 1
ATOM 4984 O O . THR B 2 178 ? 219.31260 247.11477 227.17839 1.000 13.38261 178 THR C O 1
ATOM 4995 N N . SER B 2 179 ? 220.79764 245.77864 226.14438 1.000 13.56632 179 SER C N 1
ATOM 4996 C CA . SER B 2 179 ? 221.76702 246.83683 225.91517 1.000 12.44889 179 SER C CA 1
ATOM 4997 C C . SER B 2 179 ? 222.64869 246.44949 224.73913 1.000 14.78673 179 SER C C 1
ATOM 4998 O O . SER B 2 179 ? 222.89073 245.26461 224.49482 1.000 19.25333 179 SER C O 1
ATOM 5006 N N . CYS B 2 180 ? 223.12498 247.45532 224.00931 1.000 13.27890 180 CYS C N 1
ATOM 5007 C CA . CYS B 2 180 ? 224.11102 247.21925 222.96687 1.000 15.61609 180 CYS C CA 1
ATOM 5008 C C . CYS B 2 180 ? 225.15012 248.32458 223.07137 1.000 15.57929 180 CYS C C 1
ATOM 5009 O O . CYS B 2 180 ? 224.79662 249.50236 223.17608 1.000 14.73854 180 CYS C O 1
ATOM 5016 N N . MET B 2 181 ? 226.42288 247.94316 223.03932 1.000 16.47764 181 MET C N 1
ATOM 5017 C CA . MET B 2 181 ? 227.53283 248.88585 222.90619 1.000 14.90818 181 MET C CA 1
ATOM 5018 C C . MET B 2 181 ? 227.94569 248.97946 221.44329 1.000 18.02510 181 MET C C 1
ATOM 5019 O O . MET B 2 181 ? 228.45046 248.00898 220.86950 1.000 19.24228 181 MET C O 1
ATOM 5033 N N . VAL B 2 182 ? 227.73660 250.15480 220.84397 1.000 15.33948 182 VAL C N 1
ATOM 5034 C CA . VAL B 2 182 ? 228.11133 250.34123 219.45157 1.000 14.73007 182 VAL C CA 1
ATOM 5035 C C . VAL B 2 182 ? 229.62272 250.17295 219.29734 1.000 18.59859 182 VAL C C 1
ATOM 5036 O O . VAL B 2 182 ? 230.39855 250.31290 220.25021 1.000 20.92612 182 VAL C O 1
ATOM 5049 N N . SER B 2 183 ? 230.03861 249.85962 218.06965 1.000 18.33239 183 SER C N 1
ATOM 5050 C CA . SER B 2 183 ? 23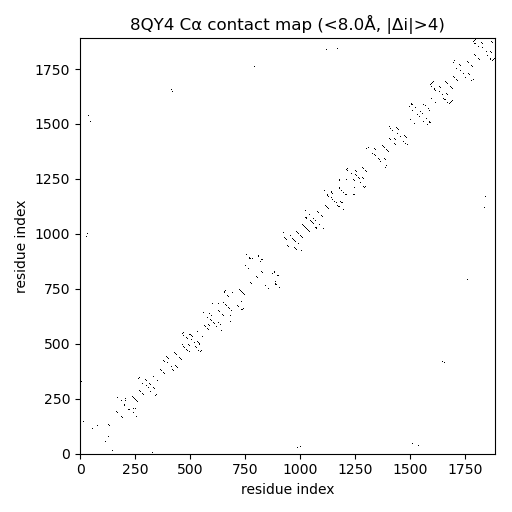1.46030 249.75612 217.75860 1.000 16.54866 183 SER C CA 1
ATOM 5051 C C . SER B 2 183 ? 232.09995 251.11293 217.48083 1.000 14.83330 183 SER C C 1
ATOM 5052 O O . SER B 2 183 ? 233.25860 251.33716 217.84770 1.000 17.05589 183 SER C O 1
ATOM 5060 N N . TYR B 2 184 ? 231.37601 252.02651 216.84095 1.000 14.45524 184 TYR C N 1
ATOM 5061 C CA . TYR B 2 184 ? 231.98608 253.27242 216.39873 1.000 16.00916 184 TYR C CA 1
ATOM 5062 C C . TYR B 2 184 ? 232.28386 254.20497 217.56872 1.000 17.27601 184 TYR C C 1
ATOM 5063 O O . TYR B 2 184 ? 231.60237 254.19695 218.59729 1.000 15.46525 184 TYR C O 1
ATOM 5081 N N . MET B 2 185 ? 233.32654 255.01171 217.39153 1.000 16.84746 185 MET C N 1
ATOM 5082 C CA . MET B 2 185 ? 233.69219 256.01196 218.38245 1.000 16.01121 185 MET C CA 1
ATOM 5083 C C . MET B 2 185 ? 232.51858 256.95653 218.63542 1.000 14.35093 185 MET C C 1
ATOM 5084 O O . MET B 2 185 ? 231.83202 257.35916 217.68895 1.000 17.13932 185 MET C O 1
ATOM 5098 N N . PRO B 2 186 ? 232.26146 257.33792 219.89305 1.000 11.40348 186 PRO C N 1
ATOM 5099 C CA . PRO B 2 186 ? 231.24684 258.36890 220.15275 1.000 9.20744 186 PRO C CA 1
ATOM 5100 C C . PRO B 2 186 ? 231.44275 259.62899 219.32375 1.000 8.57790 186 PRO C C 1
ATOM 5101 O O . PRO B 2 186 ? 232.46830 260.30853 219.42701 1.000 8.82988 186 PRO C O 1
ATOM 5112 N N . THR B 2 187 ? 230.44916 259.93824 218.49010 1.000 8.51685 187 THR C N 1
ATOM 5113 C CA . THR B 2 187 ? 230.51685 261.04746 217.53810 1.000 6.99555 187 THR C CA 1
ATOM 5114 C C . THR B 2 187 ? 230.10964 262.34463 218.24010 1.000 5.70895 187 THR C C 1
ATOM 5115 O O . THR B 2 187 ? 229.04285 262.91700 218.00734 1.000 6.11093 187 THR C O 1
ATOM 5126 N N . TYR B 2 188 ? 230.98757 262.79861 219.13431 1.000 5.09829 188 TYR C N 1
ATOM 5127 C CA . TYR B 2 188 ? 230.73833 264.03470 219.86414 1.000 3.64397 188 TYR C CA 1
ATOM 5128 C C . TYR B 2 188 ? 230.38793 265.18371 218.92748 1.000 3.02137 188 TYR C C 1
ATOM 5129 O O . TYR B 2 188 ? 230.77415 265.20821 217.75581 1.000 3.24255 188 TYR C O 1
ATOM 5147 N N . TYR B 2 189 ? 229.64502 266.14618 219.47377 1.000 2.81268 189 TYR C N 1
ATOM 5148 C CA . TYR B 2 189 ? 229.30350 267.42384 218.85407 1.000 3.51738 189 TYR C CA 1
ATOM 5149 C C . TYR B 2 189 ? 228.41543 267.26842 217.62729 1.000 4.96603 189 TYR C C 1
ATOM 5150 O O . TYR B 2 189 ? 228.26356 268.22327 216.85513 1.000 4.24012 189 TYR C O 1
ATOM 5168 N N . VAL B 2 190 ? 227.82705 266.09250 217.42568 1.000 5.75930 190 VAL C N 1
ATOM 5169 C CA . VAL B 2 190 ? 226.92285 265.82777 216.31268 1.000 4.89405 190 VAL C CA 1
ATOM 5170 C C . VAL B 2 190 ? 225.62095 265.27405 216.87049 1.000 4.48004 190 VAL C C 1
ATOM 5171 O O . VAL B 2 190 ? 225.63439 264.34045 217.68016 1.000 4.66369 190 VAL C O 1
ATOM 5184 N N . ASN B 2 191 ? 224.49957 265.84930 216.43684 1.000 3.64760 191 ASN C N 1
ATOM 5185 C CA . ASN B 2 191 ? 223.18520 265.32327 216.78316 1.000 3.74280 191 ASN C CA 1
ATOM 5186 C C . ASN B 2 191 ? 222.92704 264.01804 216.04050 1.000 3.66109 191 ASN C C 1
ATOM 5187 O O . ASN B 2 191 ? 222.45826 264.03172 214.89801 1.000 3.93475 191 ASN C O 1
ATOM 5198 N N . ILE B 2 192 ? 223.22380 262.89098 216.67649 1.000 3.86635 192 ILE C N 1
ATOM 5199 C CA . ILE B 2 192 ? 222.83043 261.58678 216.15778 1.000 4.01660 192 ILE C CA 1
ATOM 5200 C C . ILE B 2 192 ? 221.35836 261.31915 216.43710 1.000 4.50182 192 ILE C C 1
ATOM 5201 O O . ILE B 2 192 ? 220.77585 261.84071 217.39408 1.000 5.09106 192 ILE C O 1
ATOM 5217 N N . GLU B 2 193 ? 220.74981 260.49269 215.58595 1.000 5.08641 193 GLU C N 1
ATOM 5218 C CA . GLU B 2 193 ? 219.41336 259.96083 215.81945 1.000 4.60788 193 GLU C CA 1
ATOM 5219 C C . GLU B 2 193 ? 219.52138 258.44536 215.90540 1.000 4.91580 193 GLU C C 1
ATOM 5220 O O . GLU B 2 193 ? 220.04222 257.80657 214.98415 1.000 8.75831 193 GLU C O 1
ATOM 5232 N N . VAL B 2 194 ? 219.05091 257.87487 217.01376 1.000 3.85638 194 VAL C N 1
ATOM 5233 C CA . VAL B 2 194 ? 219.13798 256.44098 217.25100 1.000 5.01102 194 VAL C CA 1
ATOM 5234 C C . VAL B 2 194 ? 217.77184 255.91251 217.67351 1.000 5.14592 194 VAL C C 1
ATOM 5235 O O . VAL B 2 194 ? 216.99970 256.59693 218.35137 1.000 5.59063 194 VAL C O 1
ATOM 5248 N N . TRP B 2 195 ? 217.48138 254.67829 217.26417 1.000 5.76935 195 TRP C N 1
ATOM 5249 C CA . TRP B 2 195 ? 216.26456 253.96961 217.64272 1.000 4.61831 195 TRP C CA 1
ATOM 5250 C C . TRP B 2 195 ? 216.50610 252.46606 217.66116 1.000 5.90717 195 TRP C C 1
ATOM 5251 O O . TRP B 2 195 ? 217.36630 251.94068 216.95422 1.000 7.81317 195 TRP C O 1
ATOM 5272 N N . VAL B 2 196 ? 215.70318 251.77183 218.45946 1.000 5.89055 196 VAL C N 1
ATOM 5273 C CA . VAL B 2 196 ? 215.75228 250.31843 218.56242 1.000 4.99293 196 VAL C CA 1
ATOM 5274 C C . VAL B 2 196 ? 214.68960 249.72543 217.65047 1.000 6.13722 196 VAL C C 1
ATOM 5275 O O . VAL B 2 196 ? 213.51422 250.11127 217.71753 1.000 7.93733 196 VAL C O 1
ATOM 5288 N N . GLU B 2 197 ? 215.09893 248.79668 216.79140 1.000 6.62333 197 GLU C N 1
ATOM 5289 C CA . GLU B 2 197 ? 214.17071 247.98590 216.01659 1.000 7.72433 197 GLU C CA 1
ATOM 5290 C C . GLU B 2 197 ? 214.14823 246.57616 216.59138 1.000 8.12818 197 GLU C C 1
ATOM 5291 O O . GLU B 2 197 ? 215.17431 245.88800 216.59816 1.000 9.51892 197 GLU C O 1
ATOM 5303 N N . ALA B 2 198 ? 212.98263 246.15433 217.07075 1.000 8.12022 198 ALA C N 1
ATOM 5304 C CA . ALA B 2 198 ? 212.76622 244.79680 217.55021 1.000 8.24419 198 ALA C CA 1
ATOM 5305 C C . ALA B 2 198 ? 212.03821 244.00011 216.47777 1.000 9.38034 198 ALA C C 1
ATOM 5306 O O . ALA B 2 198 ? 210.98761 244.42761 215.98811 1.000 9.89290 198 ALA C O 1
ATOM 5313 N N . GLU B 2 199 ? 212.59644 242.84795 216.11411 1.000 10.28004 199 GLU C N 1
ATOM 5314 C CA . GLU B 2 199 ? 212.01869 241.99360 215.08737 1.000 8.21267 199 GLU C CA 1
ATOM 5315 C C . GLU B 2 199 ? 211.89243 240.57103 215.60273 1.000 7.81572 199 GLU C C 1
ATOM 5316 O O . GLU B 2 199 ? 212.85655 240.01182 216.13280 1.000 9.84221 199 GLU C O 1
ATOM 5328 N N . ASN B 2 200 ? 210.70855 239.98700 215.43502 1.000 8.29026 200 ASN C N 1
ATOM 5329 C CA . ASN B 2 200 ? 210.55396 238.54268 215.46642 1.000 7.02985 200 ASN C CA 1
ATOM 5330 C C . ASN B 2 200 ? 209.55573 238.14734 214.38809 1.000 6.50608 200 ASN C C 1
ATOM 5331 O O . ASN B 2 200 ? 208.97763 238.99389 213.69962 1.000 7.07750 200 ASN C O 1
ATOM 5342 N N . ALA B 2 201 ? 209.36213 236.83858 214.24585 1.000 6.75951 201 ALA C N 1
ATOM 5343 C CA . ALA B 2 201 ? 208.51593 236.31728 213.18032 1.000 6.22435 201 ALA C CA 1
ATOM 5344 C C . ALA B 2 201 ? 207.08259 236.84800 213.24921 1.000 5.80320 201 ALA C C 1
ATOM 5345 O O . ALA B 2 201 ? 206.49971 237.12843 212.19549 1.000 5.77726 201 ALA C O 1
ATOM 5352 N N . LEU B 2 202 ? 206.57114 237.11912 214.45125 1.000 6.11064 202 LEU C N 1
ATOM 5353 C CA . LEU B 2 202 ? 205.20815 237.62035 214.58210 1.000 5.37854 202 LEU C CA 1
ATOM 5354 C C . LEU B 2 202 ? 205.08241 239.08143 214.16269 1.000 6.47303 202 LEU C C 1
ATOM 5355 O O . LEU B 2 202 ? 204.03712 239.47420 213.63253 1.000 7.04916 202 LEU C O 1
ATOM 5371 N N . GLY B 2 203 ? 206.10458 239.90066 214.37991 1.000 5.54324 203 GLY C N 1
ATOM 5372 C CA . GLY B 2 203 ? 206.01025 241.28950 213.96495 1.000 5.39612 203 GLY C CA 1
ATOM 5373 C C . GLY B 2 203 ? 207.25750 242.08190 214.29491 1.000 5.91215 203 GLY C C 1
ATOM 5374 O O . GLY B 2 203 ? 208.08632 241.67584 215.11654 1.000 7.11656 203 GLY C O 1
ATOM 5378 N N . LYS B 2 204 ? 207.36706 243.23049 213.62767 1.000 6.91563 204 LYS C N 1
ATOM 5379 C CA . LYS B 2 204 ? 208.49699 244.14502 213.73368 1.000 7.77444 204 LYS C CA 1
ATOM 5380 C C . LYS B 2 204 ? 208.00090 245.50134 214.21410 1.000 8.74778 204 LYS C C 1
ATOM 5381 O O . LYS B 2 204 ? 207.01874 246.02792 213.68051 1.000 9.13271 204 LYS C O 1
ATOM 5400 N N . VAL B 2 205 ? 208.67453 246.06516 215.21427 1.000 8.53339 205 VAL C N 1
ATOM 5401 C CA . VAL B 2 205 ? 208.27982 247.34194 215.79959 1.000 6.30376 205 VAL C CA 1
ATOM 5402 C C . VAL B 2 205 ? 209.53733 248.13656 216.12563 1.000 7.20421 205 VAL C C 1
ATOM 5403 O O . VAL B 2 205 ? 210.54614 247.57138 216.56061 1.000 7.47540 205 VAL C O 1
ATOM 5416 N N . SER B 2 206 ? 209.47356 249.44982 215.91598 1.000 8.17350 206 SER C N 1
ATOM 5417 C CA . SER B 2 206 ? 210.58341 250.35724 216.17966 1.000 7.30777 206 SER C CA 1
ATOM 5418 C C . SER B 2 206 ? 210.24071 251.27928 217.34147 1.000 8.07882 206 SER C C 1
ATOM 5419 O O . SER B 2 206 ? 209.13824 251.83419 217.39522 1.000 11.51019 206 SER C O 1
ATOM 5427 N N . SER B 2 207 ? 211.18627 251.43853 218.26470 1.000 6.72791 207 SER C N 1
ATOM 5428 C CA . SER B 2 207 ? 211.08004 252.45867 219.29618 1.000 7.86137 207 SER C CA 1
ATOM 5429 C C . SER B 2 207 ? 210.95265 253.85099 218.67559 1.000 9.01826 207 SER C C 1
ATOM 5430 O O . SER B 2 207 ? 211.20598 254.06560 217.48812 1.000 9.16941 207 SER C O 1
ATOM 5438 N N . GLU B 2 208 ? 210.55029 254.80818 219.51232 1.000 9.17340 208 GLU C N 1
ATOM 5439 C CA . GLU B 2 208 ? 210.82138 256.21644 219.24397 1.000 10.11800 208 GLU C CA 1
ATOM 5440 C C . GLU B 2 208 ? 212.30976 256.47299 219.04307 1.000 10.12330 208 GLU C C 1
ATOM 5441 O O . GLU B 2 208 ? 213.15017 255.97741 219.79874 1.000 9.55551 208 GLU C O 1
ATOM 5453 N N . SER B 2 209 ? 212.63073 257.25660 218.01756 1.000 8.02047 209 SER C N 1
ATOM 5454 C CA . SER B 2 209 ? 213.97391 257.80204 217.87442 1.000 5.10207 209 SER C CA 1
ATOM 5455 C C . SER B 2 209 ? 214.22989 258.89778 218.90599 1.000 4.92279 209 SER C C 1
ATOM 5456 O O . SER B 2 209 ? 213.38833 259.77536 219.12045 1.000 5.34394 209 SER C O 1
ATOM 5464 N N . ILE B 2 210 ? 215.40014 258.84462 219.53804 1.000 4.76728 210 ILE C N 1
ATOM 5465 C CA . ILE B 2 210 ? 215.89055 259.90337 220.41338 1.000 4.01252 210 ILE C CA 1
ATOM 5466 C C . ILE B 2 210 ? 216.98910 260.66119 219.67824 1.000 3.49785 210 ILE C C 1
ATOM 5467 O O . ILE B 2 210 ? 217.89130 260.05092 219.09191 1.000 4.23669 210 ILE C O 1
ATOM 5483 N N . ASN B 2 211 ? 216.89234 261.98828 219.68626 1.000 4.46179 211 ASN C N 1
ATOM 5484 C CA . ASN B 2 211 ? 217.79707 262.87529 218.95998 1.000 4.13876 211 ASN C CA 1
ATOM 5485 C C . ASN B 2 211 ? 218.62828 263.64653 219.97875 1.000 4.13879 211 ASN C C 1
ATOM 5486 O O . ASN B 2 211 ? 218.10118 264.51962 220.67617 1.000 5.95769 211 ASN C O 1
ATOM 5497 N N . PHE B 2 212 ? 219.92049 263.33185 220.07198 1.000 3.31042 212 PHE C N 1
ATOM 5498 C CA . PHE B 2 212 ? 220.71911 263.85697 221.16912 1.000 3.31699 212 PHE C CA 1
ATOM 5499 C C . PHE B 2 212 ? 222.17953 263.96521 220.74898 1.000 3.76576 212 PHE C C 1
ATOM 5500 O O . PHE B 2 212 ? 222.65385 263.21274 219.89425 1.000 6.14951 212 PHE C O 1
ATOM 5517 N N . ASP B 2 213 ? 222.88662 264.91595 221.36717 1.000 2.87201 213 ASP C N 1
ATOM 5518 C CA . ASP B 2 213 ? 224.33605 265.02967 221.24395 1.000 2.67178 213 ASP C CA 1
ATOM 5519 C C . ASP B 2 213 ? 225.00905 264.16274 222.30439 1.000 2.65607 213 ASP C C 1
ATOM 5520 O O . ASP B 2 213 ? 224.86805 264.45339 223.50209 1.000 2.44079 213 ASP C O 1
ATOM 5529 N N . PRO B 2 214 ? 225.73366 263.10140 221.93007 1.000 2.68036 214 PRO C N 1
ATOM 5530 C CA . PRO B 2 214 ? 226.35287 262.23711 222.95484 1.000 2.37640 214 PRO C CA 1
ATOM 5531 C C . PRO B 2 214 ? 227.18206 262.97592 224.00129 1.000 2.02390 214 PRO C C 1
ATOM 5532 O O . PRO B 2 214 ? 227.23605 262.54774 225.15924 1.000 2.36075 214 PRO C O 1
ATOM 5543 N N . VAL B 2 215 ? 227.87434 264.04780 223.60951 1.000 2.00211 215 VAL C N 1
ATOM 5544 C CA . VAL B 2 215 ? 228.65372 264.84400 224.56066 1.000 2.45237 215 VAL C CA 1
ATOM 5545 C C . VAL B 2 215 ? 227.85001 265.18346 225.81411 1.000 2.17655 215 VAL C C 1
ATOM 5546 O O . VAL B 2 215 ? 228.35774 265.06901 226.93417 1.000 1.89590 215 VAL C O 1
ATOM 5559 N N . ASP B 2 216 ? 226.57031 265.52397 225.66285 1.000 1.94131 216 ASP C N 1
ATOM 5560 C CA . ASP B 2 216 ? 225.72236 265.79699 226.81909 1.000 1.69416 216 ASP C CA 1
ATOM 5561 C C . ASP B 2 216 ? 225.50068 264.58090 227.71114 1.000 2.01281 216 ASP C C 1
ATOM 5562 O O . ASP B 2 216 ? 225.02161 264.74780 228.83722 1.000 2.29717 216 ASP C O 1
ATOM 5571 N N . LYS B 2 217 ? 225.82608 263.37614 227.24802 1.000 1.86755 217 LYS C N 1
ATOM 5572 C CA . LYS B 2 217 ? 225.51691 262.14632 227.96504 1.000 1.47816 217 LYS C CA 1
ATOM 5573 C C . LYS B 2 217 ? 226.73670 261.49422 228.59973 1.000 1.43141 217 LYS C C 1
ATOM 5574 O O . LYS B 2 217 ? 226.59910 260.44135 229.23053 1.000 1.44673 217 LYS C O 1
ATOM 5593 N N . VAL B 2 218 ? 227.92347 262.08300 228.44922 1.000 1.62176 218 VAL C N 1
ATOM 5594 C CA . VAL B 2 218 ? 229.13983 261.44315 228.93527 1.000 1.62455 218 VAL C CA 1
ATOM 5595 C C . VAL B 2 218 ? 229.09041 261.34324 230.45056 1.000 1.49104 218 VAL C C 1
ATOM 5596 O O . VAL B 2 218 ? 228.71746 262.29843 231.14305 1.000 1.94101 218 VAL C O 1
ATOM 5609 N N . LYS B 2 219 ? 229.46182 260.17556 230.97266 1.000 1.43214 219 LYS C N 1
ATOM 5610 C CA . LYS B 2 219 ? 229.78161 260.03856 232.38768 1.000 1.22866 219 LYS C CA 1
ATOM 5611 C C . LYS B 2 219 ? 231.27635 260.15176 232.65461 1.000 1.41311 219 LYS C C 1
ATOM 5612 O O . LYS B 2 219 ? 232.03739 259.28528 232.20031 1.000 2.11827 219 LYS C O 1
ATOM 5631 N N . PRO B 2 220 ? 231.75369 261.22955 233.27784 1.000 1.17746 220 PRO C N 1
ATOM 5632 C CA . PRO B 2 220 ? 233.18747 261.33015 233.56104 1.000 1.19681 220 PRO C CA 1
ATOM 5633 C C . PRO B 2 220 ? 233.65738 260.28572 234.55839 1.000 1.18371 220 PRO C C 1
ATOM 5634 O O . PRO B 2 220 ? 232.99644 260.01399 235.56212 1.000 1.20640 220 PRO C O 1
ATOM 5645 N N . THR B 2 221 ? 234.88158 259.80608 234.34571 1.000 1.20147 221 THR C N 1
ATOM 5646 C CA . THR B 2 221 ? 235.54917 258.99831 235.35323 1.000 1.07470 221 THR C CA 1
ATOM 5647 C C . THR B 2 221 ? 235.72225 259.80228 236.63866 1.000 1.00778 221 THR C C 1
ATOM 5648 O O . THR B 2 221 ? 235.82183 261.03235 236.60132 1.000 1.16332 221 THR C O 1
ATOM 5659 N N . PRO B 2 222 ? 235.75892 259.13908 237.79203 1.000 0.81112 222 PRO C N 1
ATOM 5660 C CA . PRO B 2 222 ? 235.96679 259.86739 239.03649 1.000 0.83165 222 PRO C CA 1
ATOM 5661 C C . PRO B 2 222 ? 237.32727 260.53278 239.05210 1.000 1.23045 222 PRO C C 1
ATOM 5662 O O . PRO B 2 222 ? 238.28247 260.05179 238.41374 1.000 1.91188 222 PRO C O 1
ATOM 5673 N N . PRO B 2 223 ? 237.46361 261.64942 239.76679 1.000 1.12723 223 PRO C N 1
ATOM 5674 C CA . PRO B 2 223 ? 238.78838 262.25145 239.95233 1.000 1.60938 223 PRO C CA 1
ATOM 5675 C C . PRO B 2 223 ? 239.76503 261.27686 240.59161 1.000 2.15416 223 PRO C C 1
ATOM 5676 O O . PRO B 2 223 ? 239.38270 260.38334 241.35004 1.000 2.85003 223 PRO C O 1
ATOM 5687 N N . TYR B 2 224 ? 241.04380 261.45987 240.27094 1.000 2.79588 224 TYR C N 1
ATOM 5688 C CA . TYR B 2 224 ? 242.09687 260.56097 240.71496 1.000 3.65840 224 TYR C CA 1
ATOM 5689 C C . TYR B 2 224 ? 243.28889 261.36823 241.21056 1.000 4.48925 224 TYR C C 1
ATOM 5690 O O . TYR B 2 224 ? 243.38648 262.57940 240.99900 1.000 4.65162 224 TYR C O 1
ATOM 5708 N N . ASN B 2 225 ? 244.20101 260.66643 241.88244 1.000 5.78818 225 ASN C N 1
ATOM 5709 C CA . ASN B 2 225 ? 245.26881 261.28868 242.66531 1.000 4.73867 225 ASN C CA 1
ATOM 5710 C C . ASN B 2 225 ? 244.71279 262.36454 243.59479 1.000 2.60693 225 ASN C C 1
ATOM 5711 O O . ASN B 2 225 ? 245.33630 263.40201 243.82855 1.000 2.48007 225 ASN C O 1
ATOM 5721 N N . LEU B 2 226 ? 243.54454 262.08974 244.16919 1.000 2.10462 226 LEU C N 1
ATOM 5722 C CA . LEU B 2 226 ? 243.02850 262.93295 245.24048 1.000 2.23086 226 LEU C CA 1
ATOM 5723 C C . LEU B 2 226 ? 244.05667 263.04711 246.36155 1.000 2.04414 226 LEU C C 1
ATOM 5724 O O . LEU B 2 226 ? 244.60112 262.04357 246.83047 1.000 2.22016 226 LEU C O 1
ATOM 5740 N N . SER B 2 227 ? 244.31851 264.28153 246.78526 1.000 1.62033 227 SER C N 1
ATOM 5741 C CA . SER B 2 227 ? 245.30477 264.59293 247.81082 1.000 1.85440 227 SER C CA 1
ATOM 5742 C C . SER B 2 227 ? 244.85323 265.76526 248.66923 1.000 1.61001 227 SER C C 1
ATOM 5743 O O . SER B 2 227 ? 244.08599 266.62276 248.22771 1.000 1.95127 227 SER C O 1
ATOM 5751 N N . VAL B 2 228 ? 245.33947 265.79011 249.90855 1.000 2.00303 228 VAL C N 1
ATOM 5752 C CA . VAL B 2 228 ? 245.03087 266.85311 250.85723 1.000 2.03014 228 VAL C CA 1
ATOM 5753 C C . VAL B 2 228 ? 246.31332 267.40323 251.45973 1.000 3.39601 228 VAL C C 1
ATOM 5754 O O . VAL B 2 228 ? 247.27652 266.66243 251.68596 1.000 3.91756 228 VAL C O 1
ATOM 5767 N N . THR B 2 229 ? 246.31737 268.70839 251.72050 1.000 3.64260 229 THR C N 1
ATOM 5768 C CA . THR B 2 229 ? 247.39691 269.37403 252.43034 1.000 4.83059 229 THR C CA 1
ATOM 5769 C C . THR B 2 229 ? 246.80065 270.28531 253.49570 1.000 5.40951 229 THR C C 1
ATOM 5770 O O . THR B 2 229 ? 245.74206 270.88689 253.29774 1.000 6.19538 229 THR C O 1
ATOM 5781 N N . ASN B 2 230 ? 247.49561 270.39034 254.62225 1.000 7.35821 230 ASN C N 1
ATOM 5782 C CA . ASN B 2 230 ? 247.10295 271.28447 255.69994 1.000 8.70176 230 ASN C CA 1
ATOM 5783 C C . ASN B 2 230 ? 247.90437 272.58061 255.64100 1.000 12.17204 230 ASN C C 1
ATOM 5784 O O . ASN B 2 230 ? 248.95199 272.66473 254.99571 1.000 15.42801 230 ASN C O 1
ATOM 5795 N N . SER B 2 231 ? 247.39313 273.59758 256.32991 1.000 13.53313 231 SER C N 1
ATOM 5796 C CA . SER B 2 231 ? 248.05987 274.88858 256.44502 1.000 17.78077 231 SER C CA 1
ATOM 5797 C C . SER B 2 231 ? 248.68159 275.00840 257.83071 1.000 22.14700 231 SER C C 1
ATOM 5798 O O . SER B 2 231 ? 247.96433 275.03249 258.83669 1.000 21.59241 231 SER C O 1
ATOM 5806 N N . GLU B 2 232 ? 250.01272 275.08119 257.88028 1.000 26.95462 232 GLU C N 1
ATOM 5807 C CA . GLU B 2 232 ? 250.69152 275.31717 259.15011 1.000 24.94219 232 GLU C CA 1
ATOM 5808 C C . GLU B 2 232 ? 250.27040 276.64428 259.76804 1.000 23.25252 232 GLU C C 1
ATOM 5809 O O . GLU B 2 232 ? 250.14432 276.75638 260.99296 1.000 24.91615 232 GLU C O 1
ATOM 5821 N N . GLU B 2 233 ? 250.04958 277.66199 258.93586 1.000 21.62307 233 GLU C N 1
ATOM 5822 C CA . GLU B 2 233 ? 249.49387 278.91666 259.43562 1.000 22.76687 233 GLU C CA 1
ATOM 5823 C C . GLU B 2 233 ? 248.09298 278.73321 260.00926 1.000 22.27061 233 GLU C C 1
ATOM 5824 O O . GLU B 2 233 ? 247.76311 279.29750 261.05887 1.000 24.62032 233 GLU C O 1
ATOM 5836 N N . LEU B 2 234 ? 247.25830 277.95142 259.33257 1.000 20.21477 234 LEU C N 1
ATOM 5837 C CA . LEU B 2 234 ? 245.80560 277.91843 259.52457 1.000 18.37209 234 LEU C CA 1
ATOM 5838 C C . LEU B 2 234 ? 245.33699 276.49860 259.81740 1.000 16.79060 234 LEU C C 1
ATOM 5839 O O . LEU B 2 234 ? 244.92222 275.75921 258.92265 1.000 15.54435 234 LEU C O 1
ATOM 5855 N N . SER B 2 235 ? 245.42875 276.12134 261.09339 1.000 15.70415 235 SER C N 1
ATOM 5856 C CA . SER B 2 235 ? 244.97328 274.80856 261.53478 1.000 14.48729 235 SER C CA 1
ATOM 5857 C C . SER B 2 235 ? 243.60354 274.46645 260.96455 1.000 12.94879 235 SER C C 1
ATOM 5858 O O . SER B 2 235 ? 243.37869 273.34856 260.48744 1.000 12.96311 235 SER C O 1
ATOM 5866 N N . SER B 2 236 ? 242.67657 275.42281 261.00047 1.000 12.20983 236 SER C N 1
ATOM 5867 C CA . SER B 2 236 ? 241.28102 275.15697 260.66901 1.000 9.76052 236 SER C CA 1
ATOM 5868 C C . SER B 2 236 ? 241.06039 274.78118 259.20851 1.000 9.63708 236 SER C C 1
ATOM 5869 O O . SER B 2 236 ? 239.94692 274.37984 258.85622 1.000 9.72155 236 SER C O 1
ATOM 5877 N N . ILE B 2 237 ? 242.07032 274.91388 258.35549 1.000 9.17669 237 ILE C N 1
ATOM 5878 C CA . ILE B 2 237 ? 241.91115 274.84133 256.90784 1.000 6.71463 237 ILE C CA 1
ATOM 5879 C C . ILE B 2 237 ? 242.70157 273.66341 256.35601 1.000 6.20044 237 ILE C C 1
ATOM 5880 O O . ILE B 2 237 ? 243.85711 273.44496 256.73442 1.000 9.91628 237 ILE C O 1
ATOM 5896 N N . LEU B 2 238 ? 242.06013 272.89955 255.47829 1.000 3.99125 238 LEU C N 1
ATOM 5897 C CA . LEU B 2 238 ? 242.69038 271.86901 254.66739 1.000 3.86979 238 LEU C CA 1
ATOM 5898 C C . LEU B 2 238 ? 242.51171 272.23008 253.20195 1.000 2.56508 238 LEU C C 1
ATOM 5899 O O . LEU B 2 238 ? 241.44848 272.72227 252.81241 1.000 2.28845 238 LEU C O 1
ATOM 5915 N N . LYS B 2 239 ? 243.53264 271.99075 252.37845 1.000 2.67397 239 LYS C N 1
ATOM 5916 C CA . LYS B 2 239 ? 243.41370 272.27609 250.95451 1.000 1.81455 239 LYS C CA 1
ATOM 5917 C C . LYS B 2 239 ? 243.24771 270.93838 250.24126 1.000 1.61974 239 LYS C C 1
ATOM 5918 O O . LYS B 2 239 ? 244.14334 270.08933 250.29854 1.000 2.97445 239 LYS C O 1
ATOM 5937 N N . LEU B 2 240 ? 242.11291 270.75327 249.57245 1.000 1.00174 240 LEU C N 1
ATOM 5938 C CA . LEU B 2 240 ? 241.94512 269.62569 248.66608 1.000 0.90953 240 LEU C CA 1
ATOM 5939 C C . LEU B 2 240 ? 242.64380 269.89475 247.33963 1.000 0.85839 240 LEU C C 1
ATOM 5940 O O . LEU B 2 240 ? 242.75154 271.03835 246.89033 1.000 1.13020 240 LEU C O 1
ATOM 5956 N N . SER B 2 241 ? 243.11963 268.82330 246.70972 1.000 0.79123 241 SER C N 1
ATOM 5957 C CA . SER B 2 241 ? 243.54747 268.89111 245.32204 1.000 0.80974 241 SER C CA 1
ATOM 5958 C C . SER B 2 241 ? 243.29939 267.54901 244.65215 1.000 0.92996 241 SER C C 1
ATOM 5959 O O . SER B 2 241 ? 243.34416 266.49914 245.29775 1.000 1.20027 241 SER C O 1
ATOM 5967 N N . TRP B 2 242 ? 243.03922 267.59552 243.34690 1.000 1.07383 242 TRP C N 1
ATOM 5968 C CA . TRP B 2 242 ? 242.74778 266.39295 242.58191 1.000 1.59959 242 TRP C CA 1
ATOM 5969 C C . TRP B 2 242 ? 243.15030 266.60934 241.13127 1.000 1.94718 242 TRP C C 1
ATOM 5970 O O . TRP B 2 242 ? 243.34177 267.74096 240.67947 1.000 2.03217 242 TRP C O 1
ATOM 5991 N N . VAL B 2 243 ? 243.27944 265.50079 240.40697 1.000 2.49238 243 VAL C N 1
ATOM 5992 C CA . VAL B 2 243 ? 243.50125 265.50252 238.96603 1.000 3.42788 243 VAL C CA 1
ATOM 5993 C C . VAL B 2 243 ? 242.21846 265.03384 238.29627 1.000 3.80866 243 VAL C C 1
ATOM 5994 O O . VAL B 2 243 ? 241.71012 263.95249 238.61591 1.000 4.13639 243 VAL C O 1
ATOM 6007 N N . SER B 2 244 ? 241.69310 265.83462 237.37228 1.000 4.28814 244 SER C N 1
ATOM 6008 C CA . SER B 2 244 ? 240.49997 265.46364 236.62448 1.000 3.67753 244 SER C CA 1
ATOM 6009 C C . SER B 2 244 ? 240.92348 265.11920 235.20444 1.000 5.24578 244 SER C C 1
ATOM 6010 O O . SER B 2 244 ? 241.68469 265.87535 234.59184 1.000 8.58333 244 SER C O 1
ATOM 6018 N N . SER B 2 245 ? 240.44754 263.99010 234.66995 1.000 5.64733 245 SER C N 1
ATOM 6019 C CA . SER B 2 245 ? 240.80423 263.68584 233.28528 1.000 7.23952 245 SER C CA 1
ATOM 6020 C C . SER B 2 245 ? 240.26496 264.75404 232.34249 1.000 8.69215 245 SER C C 1
ATOM 6021 O O . SER B 2 245 ? 240.99499 265.28252 231.49632 1.000 10.16503 245 SER C O 1
ATOM 6029 N N . GLY B 2 246 ? 238.98429 265.08204 232.47835 1.000 7.20773 246 GLY C N 1
ATOM 6030 C CA . GLY B 2 246 ? 238.31056 266.01598 231.59867 1.000 7.70616 246 GLY C CA 1
ATOM 6031 C C . GLY B 2 246 ? 238.50940 265.75906 230.11966 1.000 10.55033 246 GLY C C 1
ATOM 6032 O O . GLY B 2 246 ? 238.39200 266.68060 229.30695 1.000 10.76382 246 GLY C O 1
ATOM 6036 N N . LEU B 2 247 ? 238.80232 264.51249 229.75216 1.000 13.47565 247 LEU C N 1
ATOM 6037 C CA . LEU B 2 247 ? 239.03566 264.15270 228.35350 1.000 11.91871 247 LEU C CA 1
ATOM 6038 C C . LEU B 2 247 ? 240.14877 264.99687 227.73339 1.000 12.63653 247 LEU C C 1
ATOM 6039 O O . LEU B 2 247 ? 240.06841 265.41143 226.57544 1.000 13.04896 247 LEU C O 1
ATOM 6055 N N . GLY B 2 248 ? 241.19845 265.25265 228.51097 1.000 13.60427 248 GLY C N 1
ATOM 6056 C CA . GLY B 2 248 ? 242.13244 266.32018 228.20970 1.000 13.85840 248 GLY C CA 1
ATOM 6057 C C . GLY B 2 248 ? 241.54670 267.70794 228.36714 1.000 13.38635 248 GLY C C 1
ATOM 6058 O O . GLY B 2 248 ? 241.70653 268.56540 227.49345 1.000 14.61684 248 GLY C O 1
ATOM 6062 N N . GLY B 2 249 ? 240.85912 267.93458 229.48401 1.000 13.62360 249 GLY C N 1
ATOM 6063 C CA . GLY B 2 249 ? 240.11697 269.16478 229.68800 1.000 15.54870 249 GLY C CA 1
ATOM 6064 C C . GLY B 2 249 ? 239.10753 269.48688 228.61208 1.000 15.20064 249 GLY C C 1
ATOM 6065 O O . GLY B 2 249 ? 238.64957 270.62961 228.52941 1.000 13.35007 249 GLY C O 1
ATOM 6069 N N . LEU B 2 250 ? 238.74777 268.51263 227.77430 1.000 12.74699 250 LEU C N 1
ATOM 6070 C CA . LEU B 2 250 ? 237.68908 268.73366 226.79550 1.000 10.20102 250 LEU C CA 1
ATOM 6071 C C . LEU B 2 250 ? 236.40271 269.18054 227.48043 1.000 8.49093 250 LEU C C 1
ATOM 6072 O O . LEU B 2 250 ? 235.76303 270.15121 227.05953 1.000 8.36223 250 LEU C O 1
ATOM 6088 N N . LEU B 2 251 ? 236.00758 268.47623 228.53899 1.000 7.56466 251 LEU C N 1
ATOM 6089 C CA . LEU B 2 251 ? 234.85389 268.84770 229.34908 1.000 5.60808 251 LEU C CA 1
ATOM 6090 C C . LEU B 2 251 ? 235.28217 269.72996 230.51678 1.000 5.07974 251 LEU C C 1
ATOM 6091 O O . LEU B 2 251 ? 236.09057 269.31602 231.35491 1.000 5.46381 251 LEU C O 1
ATOM 6107 N N . ASP B 2 252 ? 234.73957 270.94556 230.56184 1.000 3.39193 252 ASP C N 1
ATOM 6108 C CA . ASP B 2 252 ? 234.66843 271.73348 231.78604 1.000 2.70068 252 ASP C CA 1
ATOM 6109 C C . ASP B 2 252 ? 233.83423 271.00391 232.83200 1.000 1.94541 252 ASP C C 1
ATOM 6110 O O . ASP B 2 252 ? 232.60315 270.98463 232.73982 1.000 2.13763 252 ASP C O 1
ATOM 6119 N N . LEU B 2 253 ? 234.48476 270.40304 233.82759 1.000 1.39849 253 LEU C N 1
ATOM 6120 C CA . LEU B 2 253 ? 233.80073 269.60694 234.84011 1.000 1.25896 253 LEU C CA 1
ATOM 6121 C C . LEU B 2 253 ? 233.71760 270.37732 236.15224 1.000 0.87334 253 LEU C C 1
ATOM 6122 O O . LEU B 2 253 ? 234.73941 270.82234 236.68543 1.000 1.07857 253 LEU C O 1
ATOM 6138 N N . LYS B 2 254 ? 232.50024 270.52748 236.66265 1.000 0.62732 254 LYS C N 1
ATOM 6139 C CA . LYS B 2 254 ? 232.24771 270.91144 238.04156 1.000 0.68232 254 LYS C CA 1
ATOM 6140 C C . LYS B 2 254 ? 232.16175 269.66795 238.92227 1.000 0.85022 254 LYS C C 1
ATOM 6141 O O . LYS B 2 254 ? 231.99331 268.54656 238.43840 1.000 1.16830 254 LYS C O 1
ATOM 6160 N N . SER B 2 255 ? 232.27731 269.87887 240.23265 1.000 0.75969 255 SER C N 1
ATOM 6161 C CA . SER B 2 255 ? 232.42342 268.77617 241.17080 1.000 0.71976 255 SER C CA 1
ATOM 6162 C C . SER B 2 255 ? 231.54728 268.99155 242.39729 1.000 0.79610 255 SER C C 1
ATOM 6163 O O . SER B 2 255 ? 231.14709 270.11322 242.71633 1.000 1.06658 255 SER C O 1
ATOM 6171 N N . ASP B 2 256 ? 231.24677 267.88598 243.07536 1.000 0.76435 256 ASP C N 1
ATOM 6172 C CA . ASP B 2 256 ? 230.50220 267.87173 244.32975 1.000 0.82465 256 ASP C CA 1
ATOM 6173 C C . ASP B 2 256 ? 231.38159 267.21037 245.38026 1.000 0.94245 256 ASP C C 1
ATOM 6174 O O . ASP B 2 256 ? 231.76067 266.04420 245.23036 1.000 0.96562 256 ASP C O 1
ATOM 6183 N N . ILE B 2 257 ? 231.70386 267.95228 246.43620 1.000 1.19404 257 ILE C N 1
ATOM 6184 C CA . ILE B 2 257 ? 232.69686 267.54689 247.42339 1.000 1.46866 257 ILE C CA 1
ATOM 6185 C C . ILE B 2 257 ? 232.00299 267.29825 248.75436 1.000 1.74182 257 ILE C C 1
ATOM 6186 O O . ILE B 2 257 ? 231.28445 268.16918 249.25969 1.000 1.88581 257 ILE C O 1
ATOM 6202 N N . GLN B 2 258 ? 232.21715 266.11095 249.31729 1.000 1.43172 258 GLN C N 1
ATOM 6203 C CA . GLN B 2 258 ? 231.72550 265.73719 250.63461 1.000 1.71786 258 GLN C CA 1
ATOM 6204 C C . GLN B 2 258 ? 232.86243 265.29758 251.54184 1.000 1.97896 258 GLN C C 1
ATOM 6205 O O . GLN B 2 258 ? 233.84680 264.70344 251.09269 1.000 2.61414 258 GLN C O 1
ATOM 6219 N N . TYR B 2 259 ? 232.71140 265.59676 252.82964 1.000 2.00390 259 TYR C N 1
ATOM 6220 C CA . TYR B 2 259 ? 233.77220 265.36672 253.79259 1.000 1.84529 259 TYR C CA 1
ATOM 6221 C C . TYR B 2 259 ? 233.11966 265.07280 255.13703 1.000 2.38492 259 TYR C C 1
ATOM 6222 O O . TYR B 2 259 ? 231.97408 265.45850 255.38214 1.000 2.97516 259 TYR C O 1
ATOM 6240 N N . ARG B 2 260 ? 233.85005 264.38598 256.01147 1.000 2.79218 260 ARG C N 1
ATOM 6241 C CA . ARG B 2 260 ? 233.34012 264.08892 257.34365 1.000 3.79779 260 ARG C CA 1
ATOM 6242 C C . ARG B 2 260 ? 234.50243 263.94031 258.30556 1.000 4.54817 260 ARG C C 1
ATOM 6243 O O . ARG B 2 260 ? 235.59260 263.50613 257.92457 1.000 4.57130 260 ARG C O 1
ATOM 6264 N N . THR B 2 261 ? 234.24331 264.23049 259.57816 1.000 5.47479 261 THR C N 1
ATOM 6265 C CA . THR B 2 261 ? 235.13841 263.76400 260.62699 1.000 6.13153 261 THR C CA 1
ATOM 6266 C C . THR B 2 261 ? 235.31181 262.25754 260.48601 1.000 7.05980 261 THR C C 1
ATOM 6267 O O . THR B 2 261 ? 234.34509 261.52784 260.25209 1.000 8.84136 261 THR C O 1
ATOM 6278 N N . LYS B 2 262 ? 236.55559 261.79401 260.61767 1.000 7.33970 262 LYS C N 1
ATOM 6279 C CA . LYS B 2 262 ? 236.85019 260.38341 260.38103 1.000 8.54229 262 LYS C CA 1
ATOM 6280 C C . LYS B 2 262 ? 235.89926 259.46281 261.13756 1.000 9.81420 262 LYS C C 1
ATOM 6281 O O . LYS B 2 262 ? 235.46331 258.43615 260.60405 1.000 8.22383 262 LYS C O 1
ATOM 6300 N N . ASP B 2 263 ? 235.56493 259.80940 262.38199 1.000 12.49027 263 ASP C N 1
ATOM 6301 C CA . ASP B 2 263 ? 234.67411 258.95584 263.16356 1.000 13.05935 263 ASP C CA 1
ATOM 6302 C C . ASP B 2 263 ? 233.22774 259.04071 262.68104 1.000 12.31939 263 ASP C C 1
ATOM 6303 O O . ASP B 2 263 ? 232.54426 258.01574 262.57519 1.000 14.48543 263 ASP C O 1
ATOM 6312 N N . ALA B 2 264 ? 232.74453 260.24461 262.38368 1.000 9.77954 264 ALA C N 1
ATOM 6313 C CA . ALA B 2 264 ? 231.36230 260.41557 261.95301 1.000 11.42768 264 ALA C CA 1
ATOM 6314 C C . ALA B 2 264 ? 231.16148 259.80705 260.57272 1.000 15.12175 264 ALA C C 1
ATOM 6315 O O . ALA B 2 264 ? 231.89638 260.12100 259.63165 1.000 17.10213 264 ALA C O 1
ATOM 6322 N N . SER B 2 265 ? 230.15847 258.93641 260.44958 1.000 14.83618 265 SER C N 1
ATOM 6323 C CA . SER B 2 265 ? 229.82393 258.38401 259.14304 1.000 17.71169 265 SER C CA 1
ATOM 6324 C C . SER B 2 265 ? 229.08794 259.39447 258.26950 1.000 13.62684 265 SER C C 1
ATOM 6325 O O . SER B 2 265 ? 229.20493 259.34021 257.04031 1.000 11.35497 265 SER C O 1
ATOM 6333 N N . THR B 2 266 ? 228.32983 260.30977 258.87031 1.000 12.50996 266 THR C N 1
ATOM 6334 C CA . THR B 2 266 ? 227.47524 261.21792 258.11009 1.000 13.53220 266 THR C CA 1
ATOM 6335 C C . THR B 2 266 ? 228.33190 262.15508 257.26655 1.000 12.37990 266 THR C C 1
ATOM 6336 O O . THR B 2 266 ? 229.01383 263.03651 257.79915 1.000 9.04325 266 THR C O 1
ATOM 6347 N N . TRP B 2 267 ? 228.29989 261.96331 255.95019 1.000 9.41281 267 TRP C N 1
ATOM 6348 C CA . TRP B 2 267 ? 229.02436 262.83583 255.03595 1.000 4.46218 267 TRP C CA 1
ATOM 6349 C C . TRP B 2 267 ? 228.45262 264.24751 255.07919 1.000 3.13310 267 TRP C C 1
ATOM 6350 O O . TRP B 2 267 ? 227.28334 264.46206 254.74548 1.000 3.01701 267 TRP C O 1
ATOM 6371 N N . ILE B 2 268 ? 229.27644 265.21205 255.49301 1.000 2.38717 268 ILE C N 1
ATOM 6372 C CA . ILE B 2 268 ? 228.97186 266.61351 255.23121 1.000 1.88409 268 ILE C CA 1
ATOM 6373 C C . ILE B 2 268 ? 229.20592 266.91999 253.75603 1.000 1.90208 268 ILE C C 1
ATOM 6374 O O . ILE B 2 268 ? 230.11293 266.37167 253.11576 1.000 2.58601 268 ILE C O 1
ATOM 6390 N N . GLN B 2 269 ? 228.37797 267.80573 253.21054 1.000 1.93841 269 GLN C N 1
ATOM 6391 C CA . GLN B 2 269 ? 228.47528 268.24255 251.82472 1.000 2.12458 269 GLN C CA 1
ATOM 6392 C C . GLN B 2 269 ? 228.92222 269.69573 251.75881 1.000 1.76281 269 GLN C C 1
ATOM 6393 O O . GLN B 2 269 ? 228.31546 270.56753 252.38987 1.000 1.62398 269 GLN C O 1
ATOM 6407 N N . VAL B 2 270 ? 229.98078 269.94707 250.99497 1.000 1.47661 270 VAL C N 1
ATOM 6408 C CA . VAL B 2 270 ? 230.38392 271.32401 250.69137 1.000 1.34780 270 VAL C CA 1
ATOM 6409 C C . VAL B 2 270 ? 229.25249 272.01986 249.94227 1.000 1.30350 270 VAL C C 1
ATOM 6410 O O . VAL B 2 270 ? 228.66916 271.42274 249.01612 1.000 1.52686 270 VAL C O 1
ATOM 6423 N N . PRO B 2 271 ? 228.88296 273.26143 250.29774 1.000 1.08652 271 PRO C N 1
ATOM 6424 C CA . PRO B 2 271 ? 227.81646 273.95249 249.55573 1.000 1.14266 271 PRO C CA 1
ATOM 6425 C C . PRO B 2 271 ? 227.99917 273.86176 248.04953 1.000 1.20634 271 PRO C C 1
ATOM 6426 O O . PRO B 2 271 ? 228.96683 274.39005 247.49425 1.000 1.16337 271 PRO C O 1
ATOM 6437 N N . LEU B 2 272 ? 227.06280 273.18339 247.38364 1.000 1.32656 272 LEU C N 1
ATOM 6438 C CA . LEU B 2 272 ? 227.27476 272.78669 245.99602 1.000 1.19118 272 LEU C CA 1
ATOM 6439 C C . LEU B 2 272 ? 227.47355 273.99001 245.08181 1.000 1.09287 272 LEU C C 1
ATOM 6440 O O . LEU B 2 272 ? 228.12150 273.87235 244.03615 1.000 1.20791 272 LEU C O 1
ATOM 6456 N N . GLU B 2 273 ? 226.92357 275.14923 245.44927 1.000 1.40611 273 GLU C N 1
ATOM 6457 C CA . GLU B 2 273 ? 227.09792 276.34919 244.63826 1.000 1.91905 273 GLU C CA 1
ATOM 6458 C C . GLU B 2 273 ? 228.53438 276.85589 244.61221 1.000 1.41218 273 GLU C C 1
ATOM 6459 O O . GLU B 2 273 ? 228.87592 277.65901 243.73447 1.000 1.28709 273 GLU C O 1
ATOM 6471 N N . ASP B 2 274 ? 229.36303 276.45777 245.57803 1.000 1.16355 274 ASP C N 1
ATOM 6472 C CA . ASP B 2 274 ? 230.74968 276.90408 245.61200 1.000 0.85411 274 ASP C CA 1
ATOM 6473 C C . ASP B 2 274 ? 231.62728 276.16803 244.61018 1.000 0.75292 274 ASP C C 1
ATOM 6474 O O . ASP B 2 274 ? 232.67845 276.69145 244.22621 1.000 0.84481 274 ASP C O 1
ATOM 6483 N N . THR B 2 275 ? 231.22232 274.97336 244.18128 1.000 0.71640 275 THR C N 1
ATOM 6484 C CA . THR B 2 275 ? 231.98273 274.17004 243.23535 1.000 0.72288 275 THR C CA 1
ATOM 6485 C C . THR B 2 275 ? 231.40387 274.22804 241.82677 1.000 0.64080 275 THR C C 1
ATOM 6486 O O . THR B 2 275 ? 231.64471 273.32005 241.02494 1.000 0.61150 275 THR C O 1
ATOM 6497 N N . MET B 2 276 ? 230.64900 275.27851 241.51069 1.000 0.72400 276 MET C N 1
ATOM 6498 C CA . MET B 2 276 ? 229.88608 275.33950 240.27080 1.000 0.66940 276 MET C CA 1
ATOM 6499 C C . MET B 2 276 ? 230.75133 275.58184 239.03910 1.000 0.54249 276 MET C C 1
ATOM 6500 O O . MET B 2 276 ? 230.20150 275.61853 237.93356 1.000 0.58806 276 MET C O 1
ATOM 6514 N N . SER B 2 277 ? 232.04749 275.80387 239.20096 1.000 0.47970 277 SER C N 1
ATOM 6515 C CA . SER B 2 277 ? 232.94385 276.13093 238.10528 1.000 0.41021 277 SER C CA 1
ATOM 6516 C C . SER B 2 277 ? 234.13760 275.19122 238.11073 1.000 0.35533 277 SER C C 1
ATOM 6517 O O . SER B 2 277 ? 234.48009 274.61375 239.14806 1.000 0.40825 277 SER C O 1
ATOM 6525 N N . PRO B 2 278 ? 234.79174 275.01175 236.96311 1.000 0.33209 278 PRO C N 1
ATOM 6526 C CA . PRO B 2 278 ? 235.95592 274.11359 236.90487 1.000 0.39596 278 PRO C CA 1
ATOM 6527 C C . PRO B 2 278 ? 237.05214 274.55253 237.86248 1.000 0.45570 278 PRO C C 1
ATOM 6528 O O . PRO B 2 278 ? 237.52572 275.69011 237.81437 1.000 0.41308 278 PRO C O 1
ATOM 6539 N N . ARG B 2 279 ? 237.45568 273.63726 238.73998 1.000 0.49510 279 ARG C N 1
ATOM 6540 C CA . ARG B 2 279 ? 238.57410 273.88651 239.63440 1.000 0.42614 279 ARG C CA 1
ATOM 6541 C C . ARG B 2 279 ? 239.23707 272.56123 239.97572 1.000 0.49382 279 ARG C C 1
ATOM 6542 O O . ARG B 2 279 ? 238.63873 271.49137 239.83985 1.000 0.91943 279 ARG C O 1
ATOM 6563 N N . THR B 2 280 ? 240.49130 272.64713 240.41778 1.000 0.46701 280 THR C N 1
ATOM 6564 C CA . THR B 2 280 ? 241.24682 271.48362 240.85753 1.000 0.49699 280 THR C CA 1
ATOM 6565 C C . THR B 2 280 ? 241.52904 271.47342 242.35207 1.000 0.51750 280 THR C C 1
ATOM 6566 O O . THR B 2 280 ? 242.02254 270.46209 242.86045 1.000 0.90453 280 THR C O 1
ATOM 6577 N N . SER B 2 281 ? 241.25167 272.56362 243.06278 1.000 0.39480 281 SER C N 1
ATOM 6578 C CA . SER B 2 281 ? 241.52108 272.64523 244.48883 1.000 0.42981 281 SER C CA 1
ATOM 6579 C C . SER B 2 281 ? 240.41404 273.43686 245.16564 1.000 0.50984 281 SER C C 1
ATOM 6580 O O . SER B 2 281 ? 239.85454 274.36994 244.58439 1.000 0.78241 281 SER C O 1
ATOM 6588 N N . PHE B 2 282 ? 240.10098 273.05492 246.40266 1.000 0.52886 282 PHE C N 1
ATOM 6589 C CA . PHE B 2 282 ? 239.08363 273.74217 247.18208 1.000 0.67878 282 PHE C CA 1
ATOM 6590 C C . PHE B 2 282 ? 239.55355 273.82075 248.62687 1.000 0.84865 282 PHE C C 1
ATOM 6591 O O . PHE B 2 282 ? 240.11133 272.85660 249.15731 1.000 1.15999 282 PHE C O 1
ATOM 6608 N N . THR B 2 283 ? 239.32400 274.97003 249.25858 1.000 1.14944 283 THR C N 1
ATOM 6609 C CA . THR B 2 283 ? 239.83470 275.25345 250.59840 1.000 1.29618 283 THR C CA 1
ATOM 6610 C C . THR B 2 283 ? 238.67724 275.07718 251.57666 1.000 1.56711 283 THR C C 1
ATOM 6611 O O . THR B 2 283 ? 237.82511 275.95910 251.70799 1.000 2.23086 283 THR C O 1
ATOM 6622 N N . VAL B 2 284 ? 238.64343 273.94000 252.26318 1.000 1.99914 284 VAL C N 1
ATOM 6623 C CA . VAL B 2 284 ? 237.62667 273.69786 253.28251 1.000 2.22398 284 VAL C CA 1
ATOM 6624 C C . VAL B 2 284 ? 238.00590 274.43983 254.55758 1.000 3.44061 284 VAL C C 1
ATOM 6625 O O . VAL B 2 284 ? 239.15563 274.37846 255.00865 1.000 4.57491 284 VAL C O 1
ATOM 6638 N N . GLN B 2 285 ? 237.03858 275.14239 255.14027 1.000 3.76608 285 GLN C N 1
ATOM 6639 C CA . GLN B 2 285 ? 237.25335 275.99830 256.29719 1.000 5.11354 285 GLN C CA 1
ATOM 6640 C C . GLN B 2 285 ? 236.36395 275.56176 257.45689 1.000 8.08078 285 GLN C C 1
ATOM 6641 O O . GLN B 2 285 ? 235.42435 274.77890 257.29476 1.000 9.46158 285 GLN C O 1
ATOM 6655 N N . ASP B 2 286 ? 236.67722 276.08738 258.64335 1.000 8.07998 286 ASP C N 1
ATOM 6656 C CA . ASP B 2 286 ? 235.93103 275.83453 259.87393 1.000 8.70173 286 ASP C CA 1
ATOM 6657 C C . ASP B 2 286 ? 236.10452 274.39288 260.33264 1.000 9.64379 286 ASP C C 1
ATOM 6658 O O . ASP B 2 286 ? 235.30293 273.84111 261.09424 1.000 12.13399 286 ASP C O 1
ATOM 6667 N N . LEU B 2 287 ? 237.20485 273.76006 259.93706 1.000 8.97585 287 LEU C N 1
ATOM 6668 C CA . LEU B 2 287 ? 237.55306 272.44754 260.46708 1.000 9.55374 287 LEU C CA 1
ATOM 6669 C C . LEU B 2 287 ? 238.02736 272.55614 261.91173 1.000 11.91986 287 LEU C C 1
ATOM 6670 O O . LEU B 2 287 ? 238.55668 273.58329 262.34379 1.000 14.97826 287 LEU C O 1
ATOM 6686 N N . LYS B 2 288 ? 237.82282 271.47918 262.65952 1.000 12.66260 288 LYS C N 1
ATOM 6687 C CA . LYS B 2 288 ? 238.29976 271.42429 264.03160 1.000 13.64722 288 LYS C CA 1
ATOM 6688 C C . LYS B 2 288 ? 239.81972 271.57588 264.06730 1.000 14.71610 288 LYS C C 1
ATOM 6689 O O . LYS B 2 288 ? 240.51762 271.07441 263.17773 1.000 14.33769 288 LYS C O 1
ATOM 6708 N N . PRO B 2 289 ? 240.36337 272.26097 265.07556 1.000 16.32063 289 PRO C N 1
ATOM 6709 C CA . PRO B 2 289 ? 241.77018 272.68891 265.00037 1.000 16.24029 289 PRO C CA 1
ATOM 6710 C C . PRO B 2 289 ? 242.76594 271.54586 264.92572 1.000 15.04139 289 PRO C C 1
ATOM 6711 O O . PRO B 2 289 ? 243.85404 271.72560 264.36588 1.000 16.19498 289 PRO C O 1
ATOM 6722 N N . PHE B 2 290 ? 242.43563 270.37600 265.47048 1.000 15.41921 290 PHE C N 1
ATOM 6723 C CA . PHE B 2 290 ? 243.29439 269.19632 265.33402 1.000 16.15757 290 PHE C CA 1
ATOM 6724 C C . PHE B 2 290 ? 242.38841 267.96449 265.28997 1.000 13.42399 290 PHE C C 1
ATOM 6725 O O . PHE B 2 290 ? 242.07586 267.36863 266.32278 1.000 18.20039 290 PHE C O 1
ATOM 6742 N N . THR B 2 291 ? 241.97753 267.59598 264.07875 1.000 9.93222 291 THR C N 1
ATOM 6743 C CA . THR B 2 291 ? 241.06389 266.48537 263.85916 1.000 9.55284 291 THR C CA 1
ATOM 6744 C C . THR B 2 291 ? 241.35777 265.89013 262.49059 1.000 9.71371 291 THR C C 1
ATOM 6745 O O . THR B 2 291 ? 241.71729 266.60535 261.55194 1.000 10.75225 291 THR C O 1
ATOM 6756 N N . GLU B 2 292 ? 241.20421 264.57387 262.38733 1.000 9.55564 292 GLU C N 1
ATOM 6757 C CA . GLU B 2 292 ? 241.37542 263.87003 261.12403 1.000 9.67210 292 GLU C CA 1
ATOM 6758 C C . GLU B 2 292 ? 240.06314 263.84134 260.35169 1.000 8.70200 292 GLU C C 1
ATOM 6759 O O . GLU B 2 292 ? 239.01228 263.51049 260.91019 1.000 10.04702 292 GLU C O 1
ATOM 6771 N N . TYR B 2 293 ? 240.13230 264.18693 259.06793 1.000 6.81986 293 TYR C N 1
ATOM 6772 C CA . TYR B 2 293 ? 238.97127 264.24850 258.19477 1.000 5.35545 293 TYR C CA 1
ATOM 6773 C C . TYR B 2 293 ? 239.16130 263.35107 256.98078 1.000 4.60004 293 TYR C C 1
ATOM 6774 O O . TYR B 2 293 ? 240.28651 263.07365 256.55758 1.000 5.50915 293 TYR C O 1
ATOM 6792 N N . VAL B 2 294 ? 238.03649 262.90150 256.43203 1.000 3.29781 294 VAL C N 1
ATOM 6793 C CA . VAL B 2 294 ? 237.98782 262.08168 255.22910 1.000 3.36418 294 VAL C CA 1
ATOM 6794 C C . VAL B 2 294 ? 237.20746 262.85313 254.17334 1.000 3.50151 294 VAL C C 1
ATOM 6795 O O . VAL B 2 294 ? 236.18163 263.47083 254.47817 1.000 5.29240 294 VAL C O 1
ATOM 6808 N N . PHE B 2 295 ? 237.69346 262.81587 252.93358 1.000 2.19342 295 PHE C N 1
ATOM 6809 C CA . PHE B 2 295 ? 237.10583 263.56383 251.83220 1.000 1.79635 295 PHE C CA 1
ATOM 6810 C C . PHE B 2 295 ? 236.85077 262.63477 250.65460 1.000 2.14485 295 PHE C C 1
ATOM 6811 O O . PHE B 2 295 ? 237.59282 261.67659 250.42570 1.000 3.45479 295 PHE C O 1
ATOM 6828 N N . ARG B 2 296 ? 235.78941 262.93208 249.90798 1.000 1.71869 296 ARG C N 1
ATOM 6829 C CA . ARG B 2 296 ? 235.52690 262.29407 248.62678 1.000 1.54990 296 ARG C CA 1
ATOM 6830 C C . ARG B 2 296 ? 234.89558 263.31077 247.68501 1.000 1.22849 296 ARG C C 1
ATOM 6831 O O . ARG B 2 296 ? 234.28442 264.29021 248.11832 1.000 1.53883 296 ARG C O 1
ATOM 6852 N N . ILE B 2 297 ? 235.04810 263.06728 246.38225 1.000 1.05154 297 ILE C N 1
ATOM 6853 C CA . ILE B 2 297 ? 234.60837 264.00661 245.35800 1.000 0.81126 297 ILE C CA 1
ATOM 6854 C C . ILE B 2 297 ? 234.08722 263.24639 244.14546 1.000 0.72167 297 ILE C C 1
ATOM 6855 O O . ILE B 2 297 ? 234.50531 262.11911 243.86613 1.000 0.78566 297 ILE C O 1
ATOM 6871 N N . ARG B 2 298 ? 233.16206 263.87930 243.42438 1.000 0.54789 298 ARG C N 1
ATOM 6872 C CA . ARG B 2 298 ? 232.69024 263.39266 242.13607 1.000 0.45051 298 ARG C CA 1
ATOM 6873 C C . ARG B 2 298 ? 232.47863 264.60366 241.23196 1.000 0.50570 298 ARG C C 1
ATOM 6874 O O . ARG B 2 298 ? 232.28964 265.72755 241.70753 1.000 0.55730 298 ARG C O 1
ATOM 6895 N N . SER B 2 299 ? 232.46795 264.36505 239.92009 1.000 0.55912 299 SER C N 1
ATOM 6896 C CA . SER B 2 299 ? 232.47229 265.43953 238.93517 1.000 0.42762 299 SER C CA 1
ATOM 6897 C C . SER B 2 299 ? 231.39788 265.22665 237.87806 1.000 0.42739 299 SER C C 1
ATOM 6898 O O . SER B 2 299 ? 230.94123 264.10446 237.64546 1.000 0.48880 299 SER C O 1
ATOM 6906 N N . ILE B 2 300 ? 230.96666 266.34111 237.27837 1.000 0.58926 300 ILE C N 1
ATOM 6907 C CA . ILE B 2 300 ? 230.02671 266.34736 236.16403 1.000 0.65015 300 ILE C CA 1
ATOM 6908 C C . ILE B 2 300 ? 230.34676 267.53769 235.27092 1.000 0.82721 300 ILE C C 1
ATOM 6909 O O . ILE B 2 300 ? 230.96674 268.51348 235.69783 1.000 1.21626 300 ILE C O 1
ATOM 6925 N N . LYS B 2 301 ? 229.92261 267.44308 234.01281 1.000 0.88763 301 LYS C N 1
ATOM 6926 C CA . LYS B 2 301 ? 229.98018 268.57232 233.09264 1.000 0.81151 301 LYS C CA 1
ATOM 6927 C C . LYS B 2 301 ? 229.46013 269.84672 233.74868 1.000 0.92109 301 LYS C C 1
ATOM 6928 O O . LYS B 2 301 ? 228.39942 269.84914 234.37824 1.000 1.10157 301 LYS C O 1
ATOM 6947 N N . ASP B 2 302 ? 230.22460 270.92952 233.59725 1.000 1.33291 302 ASP C N 1
ATOM 6948 C CA . ASP B 2 302 ? 229.88347 272.23413 234.15620 1.000 1.21977 302 ASP C CA 1
ATOM 6949 C C . ASP B 2 302 ? 228.41130 272.58048 233.96802 1.000 1.22837 302 ASP C C 1
ATOM 6950 O O . ASP B 2 302 ? 227.77699 273.12341 234.87807 1.000 1.28837 302 ASP C O 1
ATOM 6959 N N . SER B 2 303 ? 227.85792 272.27567 232.79388 1.000 1.10004 303 SER C N 1
ATOM 6960 C CA . SER B 2 303 ? 226.46482 272.60076 232.51605 1.000 1.00170 303 SER C CA 1
ATOM 6961 C C . SER B 2 303 ? 225.49202 271.72688 233.29523 1.000 1.07780 303 SER C C 1
ATOM 6962 O O . SER B 2 303 ? 224.28722 271.99924 233.27280 1.000 1.18170 303 SER C O 1
ATOM 6970 N N . GLY B 2 304 ? 225.97977 270.69189 233.97394 1.000 1.20365 304 GLY C N 1
ATOM 6971 C CA . GLY B 2 304 ? 225.13074 269.75669 234.67801 1.000 1.57272 304 GLY C CA 1
ATOM 6972 C C . GLY B 2 304 ? 224.35888 268.80284 233.79895 1.000 1.50228 304 GLY C C 1
ATOM 6973 O O . GLY B 2 304 ? 223.59180 267.98799 234.32443 1.000 1.66108 304 GLY C O 1
ATOM 6977 N N . LYS B 2 305 ? 224.53057 268.87342 232.48397 1.000 1.40842 305 LYS C N 1
ATOM 6978 C CA . LYS B 2 305 ? 224.07004 267.80862 231.61269 1.000 1.96677 305 LYS C CA 1
ATOM 6979 C C . LYS B 2 305 ? 224.85213 266.52445 231.87197 1.000 1.99156 305 LYS C C 1
ATOM 6980 O O . LYS B 2 305 ? 225.93160 266.52701 232.46929 1.000 2.07037 305 LYS C O 1
ATOM 6999 N N . GLY B 2 306 ? 224.28948 265.41455 231.40363 1.000 1.92643 306 GLY C N 1
ATOM 7000 C CA . GLY B 2 306 ? 224.87464 264.11575 231.66639 1.000 1.58717 306 GLY C CA 1
ATOM 7001 C C . GLY B 2 306 ? 224.64044 263.62988 233.08742 1.000 1.62287 306 GLY C C 1
ATOM 7002 O O . GLY B 2 306 ? 223.66145 263.98440 233.74642 1.000 2.20828 306 GLY C O 1
ATOM 7006 N N . TYR B 2 307 ? 225.57036 262.80307 233.55794 1.000 1.09777 307 TYR C N 1
ATOM 7007 C CA . TYR B 2 307 ? 225.44263 262.08779 234.81789 1.000 0.91706 307 TYR C CA 1
ATOM 7008 C C . TYR B 2 307 ? 226.66150 262.34128 235.69039 1.000 0.77319 307 TYR C C 1
ATOM 7009 O O . TYR B 2 307 ? 227.79475 262.36181 235.20239 1.000 0.76649 307 TYR C O 1
ATOM 7027 N N . TRP B 2 308 ? 226.41567 262.53595 236.98464 1.000 0.59880 308 TRP C N 1
ATOM 7028 C CA . TRP B 2 308 ? 227.49518 262.60855 237.95740 1.000 0.29873 308 TRP C CA 1
ATOM 7029 C C . TRP B 2 308 ? 228.37978 261.37406 237.86287 1.000 0.29378 308 TRP C C 1
ATOM 7030 O O . TRP B 2 308 ? 227.89422 260.24461 237.76523 1.000 0.30125 308 TRP C O 1
ATOM 7051 N N . SER B 2 309 ? 229.68896 261.60149 237.89260 1.000 0.35896 309 SER C N 1
ATOM 7052 C CA . SER B 2 309 ? 230.64196 260.51267 238.00100 1.000 0.36550 309 SER C CA 1
ATOM 7053 C C . SER B 2 309 ? 230.40949 259.71142 239.27872 1.000 0.38466 309 SER C C 1
ATOM 7054 O O . SER B 2 309 ? 229.70077 260.12983 240.19710 1.000 0.60411 309 SER C O 1
ATOM 7062 N N . ASP B 2 310 ? 231.02723 258.53546 239.32361 1.000 0.39762 310 ASP C N 1
ATOM 7063 C CA . ASP B 2 310 ? 231.20384 257.83873 240.58469 1.000 0.38911 310 ASP C CA 1
ATOM 7064 C C . ASP B 2 310 ? 232.04569 258.68615 241.53306 1.000 0.52298 310 ASP C C 1
ATOM 7065 O O . ASP B 2 310 ? 232.75409 259.60958 241.12469 1.000 0.68942 310 ASP C O 1
ATOM 7074 N N . TRP B 2 311 ? 231.94860 258.37088 242.81936 1.000 0.58523 311 TRP C N 1
ATOM 7075 C CA . TRP B 2 311 ? 232.79120 259.02113 243.80988 1.000 0.71731 311 TRP C CA 1
ATOM 7076 C C . TRP B 2 311 ? 234.24544 258.60825 243.62885 1.000 1.37147 311 TRP C C 1
ATOM 7077 O O . TRP B 2 311 ? 234.54142 257.45544 243.30307 1.000 2.39280 311 TRP C O 1
ATOM 7098 N N . SER B 2 312 ? 235.16079 259.55206 243.84012 1.000 1.08591 312 SER C N 1
ATOM 7099 C CA . SER B 2 312 ? 236.54858 259.16482 244.03459 1.000 1.60575 312 SER C CA 1
ATOM 7100 C C . SER B 2 312 ? 236.72785 258.22737 245.22448 1.000 3.76539 312 SER C C 1
ATOM 7101 O O . SER B 2 312 ? 235.83310 258.01872 246.04730 1.000 4.24712 312 SER C O 1
ATOM 7109 N N . GLU B 2 313 ? 237.92984 257.65948 245.29162 1.000 3.10183 313 GLU C N 1
ATOM 7110 C CA . GLU B 2 313 ? 238.44049 257.08795 246.52660 1.000 2.63505 313 GLU C CA 1
ATOM 7111 C C . GLU B 2 313 ? 238.42688 258.12831 247.64156 1.000 3.14299 313 GLU C C 1
ATOM 7112 O O . GLU B 2 313 ? 238.49412 259.33580 247.39788 1.000 3.06623 313 GLU C O 1
ATOM 7124 N N . GLU B 2 314 ? 238.33821 257.64747 248.87776 1.000 3.92769 314 GLU C N 1
ATOM 7125 C CA . GLU B 2 314 ? 238.45817 258.52552 250.03317 1.000 4.24526 314 GLU C CA 1
ATOM 7126 C C . GLU B 2 314 ? 239.89294 259.01567 250.19699 1.000 3.97909 314 GLU C C 1
ATOM 7127 O O . GLU B 2 314 ? 240.85173 258.29060 249.91803 1.000 4.35909 314 GLU C O 1
ATOM 7139 N N . ALA B 2 315 ? 240.03412 260.25964 250.65189 1.000 3.07509 315 ALA C N 1
ATOM 7140 C CA . ALA B 2 315 ? 241.32076 260.82538 251.02864 1.000 3.07389 315 ALA C CA 1
ATOM 7141 C C . ALA B 2 315 ? 241.21597 261.43420 252.41858 1.000 4.18022 315 ALA C C 1
ATOM 7142 O O . ALA B 2 315 ? 240.14528 261.88223 252.83637 1.000 5.98817 315 ALA C O 1
ATOM 7149 N N . SER B 2 316 ? 242.34160 261.45095 253.13070 1.000 5.47610 316 SER C N 1
ATOM 7150 C CA . SER B 2 316 ? 242.36871 261.81061 254.53999 1.000 5.13592 316 SER C CA 1
ATOM 7151 C C . SER B 2 316 ? 243.47319 262.82198 254.81157 1.000 5.72972 316 SER C C 1
ATOM 7152 O O . SER B 2 316 ? 244.49946 262.84821 254.12696 1.000 5.57204 316 SER C O 1
ATOM 7160 N N . GLY B 2 317 ? 243.24708 263.65526 255.82439 1.000 5.39064 317 GLY C N 1
ATOM 7161 C CA . GLY B 2 317 ? 244.24395 264.61510 256.25877 1.000 6.38156 317 GLY C CA 1
ATOM 7162 C C . GLY B 2 317 ? 243.91875 265.13549 257.63883 1.000 9.23475 317 GLY C C 1
ATOM 7163 O O . GLY B 2 317 ? 242.77489 265.06285 258.09849 1.000 12.63002 317 GLY C O 1
ATOM 7167 N N . THR B 2 318 ? 244.94509 265.66746 258.30031 1.000 9.52559 318 THR C N 1
ATOM 7168 C CA . THR B 2 318 ? 244.84885 266.12066 259.68346 1.000 9.82963 318 THR C CA 1
ATOM 7169 C C . THR B 2 318 ? 245.06990 267.62529 259.74175 1.000 10.13662 318 THR C C 1
ATOM 7170 O O . THR B 2 318 ? 246.12399 268.11640 259.32426 1.000 12.45369 318 THR C O 1
ATOM 7181 N N . THR B 2 319 ? 244.07775 268.35177 260.25286 1.000 8.97627 319 THR C N 1
ATOM 7182 C CA . THR B 2 319 ? 244.26249 269.76063 260.57774 1.000 10.42537 319 THR C CA 1
ATOM 7183 C C . THR B 2 319 ? 245.48997 269.95565 261.45824 1.000 14.44623 319 THR C C 1
ATOM 7184 O O . THR B 2 319 ? 245.63186 269.31108 262.50056 1.000 18.55359 319 THR C O 1
ATOM 7195 N N . TYR B 2 320 ? 246.38133 270.84427 261.02538 1.000 16.11252 320 TYR C N 1
ATOM 7196 C CA . TYR B 2 320 ? 247.57184 271.16018 261.80580 1.000 19.66194 320 TYR C CA 1
ATOM 7197 C C . TYR B 2 320 ? 247.21209 271.53920 263.23937 1.000 21.61419 320 TYR C C 1
ATOM 7198 O O . TYR B 2 320 ? 246.25482 272.27453 263.48763 1.000 21.57334 320 TYR C O 1
ATOM 7216 N N . GLU B 2 321 ? 247.99806 271.01836 264.18382 1.000 24.74940 321 GLU C N 1
ATOM 7217 C CA . GLU B 2 321 ? 247.84075 271.28129 265.61313 1.000 22.68705 321 GLU C CA 1
ATOM 7218 C C . GLU B 2 321 ? 247.78653 272.77689 265.90978 1.000 25.98820 321 GLU C C 1
ATOM 7219 O O . GLU B 2 321 ? 248.20747 273.58958 265.08461 1.000 28.68029 321 GLU C O 1
ATOM 7231 N N . ASP B 2 322 ? 247.26493 273.16156 267.07362 1.000 26.10101 322 ASP C N 1
ATOM 7232 C CA . ASP B 2 322 ? 247.17390 274.57090 267.42969 1.000 26.00828 322 ASP C CA 1
ATOM 7233 C C . ASP B 2 322 ? 247.46668 274.76348 268.91044 1.000 26.93810 322 ASP C C 1
ATOM 7234 O O . ASP B 2 322 ? 247.45613 273.81526 269.69929 1.000 24.84006 322 ASP C O 1
ATOM 7243 N N . ARG B 2 323 ? 247.74526 276.01477 269.26766 1.000 30.13675 323 ARG C N 1
ATOM 7244 C CA . ARG B 2 323 ? 247.95538 276.38734 270.65797 1.000 29.93991 323 ARG C CA 1
ATOM 7245 C C . ARG B 2 323 ? 246.84310 275.79109 271.52028 1.000 29.83499 323 ARG C C 1
ATOM 7246 O O . ARG B 2 323 ? 245.66197 275.91671 271.16740 1.000 28.87399 323 ARG C O 1
ATOM 7267 N N . PRO B 2 324 ? 247.16605 275.14146 272.64143 1.000 31.68478 324 PRO C N 1
ATOM 7268 C CA . PRO B 2 324 ? 246.10639 274.52503 273.44928 1.000 28.62245 324 PRO C CA 1
ATOM 7269 C C . PRO B 2 324 ? 245.20115 275.59348 274.04550 1.000 26.07917 324 PRO C C 1
ATOM 7270 O O . PRO B 2 324 ? 245.67554 276.58297 274.60755 1.000 25.58096 324 PRO C O 1
ATOM 7281 N N . SER B 2 325 ? 243.88902 275.39020 273.91931 1.000 27.32244 325 SER C N 1
ATOM 7282 C CA . SER B 2 325 ? 242.95583 276.46161 274.24804 1.000 32.46464 325 SER C CA 1
ATOM 7283 C C . SER B 2 325 ? 242.85132 276.70105 275.74963 1.000 30.56424 325 SER C C 1
ATOM 7284 O O . SER B 2 325 ? 242.68947 277.85070 276.17499 1.000 29.25851 325 SER C O 1
ATOM 7292 N N . ARG B 2 326 ? 242.94196 275.65044 276.56588 1.000 30.46442 326 ARG C N 1
ATOM 7293 C CA . ARG B 2 326 ? 242.71990 275.79474 277.99758 1.000 30.45056 326 ARG C CA 1
ATOM 7294 C C . ARG B 2 326 ? 243.88337 275.26614 278.82919 1.000 30.12214 326 ARG C C 1
ATOM 7295 O O . ARG B 2 326 ? 244.37711 274.16226 278.57674 1.000 28.27876 326 ARG C O 1
ATOM 7316 N N . PRO B 2 327 ? 244.21021 275.93783 279.93098 1.000 34.50940 327 PRO C N 1
ATOM 7317 C CA . PRO B 2 327 ? 245.25939 275.43881 280.82918 1.000 31.72142 327 PRO C CA 1
ATOM 7318 C C . PRO B 2 327 ? 244.87481 274.10800 281.45127 1.000 29.99786 327 PRO C C 1
ATOM 7319 O O . PRO B 2 327 ? 243.69495 273.87203 281.75194 1.000 30.26727 327 PRO C O 1
ATOM 7330 N N . PRO B 2 328 ? 245.84006 273.21087 281.66613 1.000 29.57019 328 PRO C N 1
ATOM 7331 C CA . PRO B 2 328 ? 245.52850 271.94441 282.34085 1.000 27.80432 328 PRO C CA 1
ATOM 7332 C C . PRO B 2 328 ? 244.99576 272.15527 283.75001 1.000 30.69943 328 PRO C C 1
ATOM 7333 O O . PRO B 2 328 ? 245.29295 273.15079 284.41391 1.000 35.07944 328 PRO C O 1
ATOM 7344 N N . SER B 2 329 ? 244.19697 271.19052 284.20008 1.000 30.62610 329 SER C N 1
ATOM 7345 C CA . SER B 2 329 ? 243.81462 271.11465 285.60535 1.000 33.55644 329 SER C CA 1
ATOM 7346 C C . SER B 2 329 ? 245.05224 270.99748 286.48479 1.000 32.77309 329 SER C C 1
ATOM 7347 O O . SER B 2 329 ? 245.91706 270.14930 286.24850 1.000 33.70212 329 SER C O 1
ATOM 7355 N N . PHE B 2 330 ? 245.13873 271.85475 287.50119 1.000 34.92008 330 PHE C N 1
ATOM 7356 C CA . PHE B 2 330 ? 246.35767 272.00646 288.28333 1.000 35.18648 330 PHE C CA 1
ATOM 7357 C C . PHE B 2 330 ? 246.02289 271.96265 289.76405 1.000 33.30409 330 PHE C C 1
ATOM 7358 O O . PHE B 2 330 ? 245.09136 272.63583 290.21625 1.000 35.23252 330 PHE C O 1
ATOM 7375 N N . TRP B 2 331 ? 246.78476 271.16798 290.51042 1.000 29.68512 331 TRP C N 1
ATOM 7376 C CA . TRP B 2 331 ? 246.54855 270.98229 291.93366 1.000 32.21566 331 TRP C CA 1
ATOM 7377 C C . TRP B 2 331 ? 247.85838 270.57829 292.59404 1.000 34.76764 331 TRP C C 1
ATOM 7378 O O . TRP B 2 331 ? 248.80333 270.14593 291.92930 1.000 35.61789 331 TRP C O 1
ATOM 7399 N N . TYR B 2 332 ? 247.90266 270.71959 293.91702 1.000 36.14442 332 TYR C N 1
ATOM 7400 C CA . TYR B 2 332 ? 249.08746 270.40417 294.69809 1.000 37.30505 332 TYR C CA 1
ATOM 7401 C C . TYR B 2 332 ? 248.70208 269.56102 295.90349 1.000 37.73179 332 TYR C C 1
ATOM 7402 O O . TYR B 2 332 ? 247.59423 269.67678 296.43486 1.000 37.60317 332 TYR C O 1
ATOM 7420 N N . LYS B 2 333 ? 249.63120 268.70921 296.33059 1.000 35.45306 333 LYS C N 1
ATOM 7421 C CA . LYS B 2 333 ? 249.49723 267.96772 297.57415 1.000 38.06421 333 LYS C CA 1
ATOM 7422 C C . LYS B 2 333 ? 250.78969 268.04508 298.37271 1.000 40.91184 333 LYS C C 1
ATOM 7423 O O . LYS B 2 333 ? 251.88813 268.06103 297.81032 1.000 40.56144 333 LYS C O 1
ATOM 7442 N N . THR B 2 334 ? 250.64282 268.09224 299.69687 1.000 39.07358 334 THR C N 1
ATOM 7443 C CA . THR B 2 334 ? 251.77220 268.14847 300.61498 1.000 39.55182 334 THR C CA 1
ATOM 7444 C C . THR B 2 334 ? 251.63488 267.04664 301.65284 1.000 40.11558 334 THR C C 1
ATOM 7445 O O . THR B 2 334 ? 250.60242 266.94536 302.32319 1.000 43.89178 334 THR C O 1
ATOM 7456 N N . ASN B 2 335 ? 252.67204 266.22851 301.78110 1.000 39.65344 335 ASN C N 1
ATOM 7457 C CA . ASN B 2 335 ? 252.76053 265.31328 302.90653 1.000 43.86685 335 ASN C CA 1
ATOM 7458 C C . ASN B 2 335 ? 253.10847 266.11458 304.16003 1.000 45.54072 335 ASN C C 1
ATOM 7459 O O . ASN B 2 335 ? 253.97266 266.99558 304.10628 1.000 46.42612 335 ASN C O 1
ATOM 7470 N N . PRO B 2 336 ? 252.46307 265.85113 305.29767 1.000 44.57039 336 PRO C N 1
ATOM 7471 C CA . PRO B 2 336 ? 252.76117 266.67375 306.48058 1.000 44.46785 336 PRO C CA 1
ATOM 7472 C C . PRO B 2 336 ? 254.21978 266.52791 306.88595 1.000 45.98611 336 PRO C C 1
ATOM 7473 O O . PRO B 2 336 ? 254.67827 265.44094 307.24548 1.000 44.87844 336 PRO C O 1
ATOM 7484 N N . SER B 2 337 ? 254.95192 267.64013 306.82430 1.000 47.15748 337 SER C N 1
ATOM 7485 C CA . SER B 2 337 ? 256.38545 267.62618 307.08686 1.000 46.78617 337 SER C CA 1
ATOM 7486 C C . SER B 2 337 ? 256.65451 268.57863 308.23827 1.000 48.07996 337 SER C C 1
ATOM 7487 O O . SER B 2 337 ? 257.53661 269.43892 308.14915 1.000 46.84821 337 SER C O 1
ATOM 7495 N N . HIS B 2 338 ? 255.89219 268.43687 309.32146 1.000 47.96052 338 HIS C N 1
ATOM 7496 C CA . HIS B 2 338 ? 256.11379 269.25523 310.50557 1.000 47.37993 338 HIS C CA 1
ATOM 7497 C C . HIS B 2 338 ? 257.56125 269.15010 310.96798 1.000 48.95455 338 HIS C C 1
ATOM 7498 O O . HIS B 2 338 ? 258.17194 268.07920 310.92093 1.000 46.41496 338 HIS C O 1
ATOM 7512 N N . GLY B 2 339 ? 258.10590 270.27783 311.41774 1.000 48.56600 339 GLY C N 1
ATOM 7513 C CA . GLY B 2 339 ? 259.44644 270.31945 311.96291 1.000 47.13481 339 GLY C CA 1
ATOM 7514 C C . GLY B 2 339 ? 260.55191 270.39022 310.93539 1.000 46.69550 339 GLY C C 1
ATOM 7515 O O . GLY B 2 339 ? 261.71957 270.19567 311.29203 1.000 45.50162 339 GLY C O 1
ATOM 7519 N N . GLN B 2 340 ? 260.22519 270.66083 309.67448 1.000 49.36841 340 GLN C N 1
ATOM 7520 C CA . GLN B 2 340 ? 261.20775 270.87690 308.62374 1.000 46.77167 340 GLN C CA 1
ATOM 7521 C C . GLN B 2 340 ? 261.02143 272.25436 308.00974 1.000 45.60240 340 GLN C C 1
ATOM 7522 O O . GLN B 2 340 ? 259.89045 272.70649 307.80448 1.000 45.33660 340 GLN C O 1
ATOM 7536 N N . GLU B 2 341 ? 262.13940 272.91901 307.71747 1.000 44.25221 341 GLU C N 1
ATOM 7537 C CA . GLU B 2 341 ? 262.06794 274.19069 307.00736 1.000 45.99030 341 GLU C CA 1
ATOM 7538 C C . GLU B 2 341 ? 261.58955 274.00771 305.57286 1.000 46.47002 341 GLU C C 1
ATOM 7539 O O . GLU B 2 341 ? 261.07368 274.96124 304.97990 1.000 41.88108 341 GLU C O 1
ATOM 7551 N N . TYR B 2 342 ? 261.74722 272.81204 305.00551 1.000 45.21373 342 TYR C N 1
ATOM 7552 C CA . TYR B 2 342 ? 261.31462 272.51822 303.64693 1.000 45.71684 342 TYR C CA 1
ATOM 7553 C C . TYR B 2 342 ? 260.22225 271.45609 303.65698 1.000 43.68723 342 TYR C C 1
ATOM 7554 O O . TYR B 2 342 ? 260.27598 270.49397 304.42984 1.000 40.35526 342 TYR C O 1
ATOM 7572 N N . ARG B 2 343 ? 259.23520 271.65150 302.78713 1.000 45.23940 343 ARG C N 1
ATOM 7573 C CA . ARG B 2 343 ? 258.08806 270.76792 302.61717 1.000 45.76057 343 ARG C CA 1
ATOM 7574 C C . ARG B 2 343 ? 258.02990 270.22443 301.19567 1.000 44.66490 343 ARG C C 1
ATOM 7575 O O . ARG B 2 343 ? 258.05803 270.99006 300.22760 1.000 42.45332 343 ARG C O 1
ATOM 7596 N N . SER B 2 344 ? 257.89572 268.90637 301.07504 1.000 44.74022 344 SER C N 1
ATOM 7597 C CA . SER B 2 344 ? 257.81068 268.25932 299.77027 1.000 43.88958 344 SER C CA 1
ATOM 7598 C C . SER B 2 344 ? 256.40493 268.44805 299.21346 1.000 42.56676 344 SER C C 1
ATOM 7599 O O . SER B 2 344 ? 255.44940 267.83144 299.69612 1.000 44.15805 344 SER C O 1
ATOM 7607 N N . VAL B 2 345 ? 256.27834 269.28796 298.19021 1.000 42.49366 345 VAL C N 1
ATOM 7608 C CA . VAL B 2 345 ? 254.99641 269.57923 297.55951 1.000 40.96353 345 VAL C CA 1
ATOM 7609 C C . VAL B 2 345 ? 254.92830 268.80350 296.25246 1.000 37.66938 345 VAL C C 1
ATOM 7610 O O . VAL B 2 345 ? 255.72293 269.04419 295.33549 1.000 36.19324 345 VAL C O 1
ATOM 7623 N N . ARG B 2 346 ? 253.98140 267.87132 296.16551 1.000 37.60541 346 ARG C N 1
ATOM 7624 C CA . ARG B 2 346 ? 253.76996 267.08463 294.95132 1.000 38.73840 346 ARG C CA 1
ATOM 7625 C C . ARG B 2 346 ? 252.77379 267.82095 294.06475 1.000 38.38624 346 ARG C C 1
ATOM 7626 O O . ARG B 2 346 ? 251.55875 267.65977 294.18727 1.000 37.47477 346 ARG C O 1
ATOM 7647 N N . LEU B 2 347 ? 253.29655 268.64256 293.15820 1.000 34.80688 347 LEU C N 1
ATOM 7648 C CA . LEU B 2 347 ? 252.45838 269.26943 292.14582 1.000 35.27936 347 LEU C CA 1
ATOM 7649 C C . LEU B 2 347 ? 251.99519 268.21572 291.14930 1.000 35.29739 347 LEU C C 1
ATOM 7650 O O . LEU B 2 347 ? 252.79063 267.39035 290.69100 1.000 34.44672 347 LEU C O 1
ATOM 7666 N N . ILE B 2 348 ? 250.70761 268.23757 290.81815 1.000 35.05174 348 ILE C N 1
ATOM 7667 C CA . ILE B 2 348 ? 250.09731 267.26593 289.91522 1.000 34.79147 348 ILE C CA 1
ATOM 7668 C C . ILE B 2 348 ? 249.07740 267.94049 289.00788 1.000 32.70973 348 ILE C C 1
ATOM 7669 O O . ILE B 2 348 ? 248.31016 268.80638 289.44031 1.000 32.42990 348 ILE C O 1
ATOM 7685 N N . TRP B 2 349 ? 249.04681 267.50295 287.75164 1.000 31.13304 349 TRP C N 1
ATOM 7686 C CA . TRP B 2 349 ? 248.11613 268.01315 286.75904 1.000 30.07353 349 TRP C CA 1
ATOM 7687 C C . TRP B 2 349 ? 247.68222 266.86535 285.85849 1.000 27.93319 349 TRP C C 1
ATOM 7688 O O . TRP B 2 349 ? 248.35352 265.83482 285.76586 1.000 28.54239 349 TRP C O 1
ATOM 7709 N N . LYS B 2 350 ? 246.54830 267.05668 285.19019 1.000 29.73655 350 LYS C N 1
ATOM 7710 C CA . LYS B 2 350 ? 245.99832 266.07752 284.26229 1.000 31.30294 350 LYS C CA 1
ATOM 7711 C C . LYS B 2 350 ? 246.16422 266.56420 282.83047 1.000 26.26786 350 LYS C C 1
ATOM 7712 O O . LYS B 2 350 ? 245.88388 267.72981 282.53134 1.000 25.61912 350 LYS C O 1
ATOM 7731 N N . ALA B 2 351 ? 246.62472 265.67399 281.95184 1.000 23.36047 351 ALA C N 1
ATOM 7732 C CA . ALA B 2 351 ? 246.87816 266.06670 280.57380 1.000 25.52524 351 ALA C CA 1
ATOM 7733 C C . ALA B 2 351 ? 245.62950 266.64477 279.92012 1.000 28.22485 351 ALA C C 1
ATOM 7734 O O . ALA B 2 351 ? 244.49991 266.23160 280.19471 1.000 28.59546 351 ALA C O 1
ATOM 7741 N N . LEU B 2 352 ? 245.85455 267.61478 279.04639 1.000 28.14048 352 LEU C N 1
ATOM 7742 C CA . LEU B 2 352 ? 244.77197 268.22195 278.29048 1.000 29.31106 352 LEU C CA 1
ATOM 7743 C C . LEU B 2 352 ? 244.18774 267.20672 277.31403 1.000 32.40043 352 LEU C C 1
ATOM 7744 O O . LEU B 2 352 ? 244.94413 266.55827 276.58126 1.000 28.02525 352 LEU C O 1
ATOM 7760 N N . PRO B 2 353 ? 242.86655 267.02974 277.27048 1.000 31.98422 353 PRO C N 1
ATOM 7761 C CA . PRO B 2 353 ? 242.27870 266.24060 276.18383 1.000 30.11926 353 PRO C CA 1
ATOM 7762 C C . PRO B 2 353 ? 242.61512 266.83246 274.82336 1.000 31.19463 353 PRO C C 1
ATOM 7763 O O . PRO B 2 353 ? 242.84306 268.03640 274.67452 1.000 31.43013 353 PRO C O 1
ATOM 7774 N N . LEU B 2 354 ? 242.53133 265.97994 273.79942 1.000 29.71781 354 LEU C N 1
ATOM 7775 C CA . LEU B 2 354 ? 242.87523 266.42064 272.45242 1.000 30.72443 354 LEU C CA 1
ATOM 7776 C C . LEU B 2 354 ? 242.07899 267.65869 272.05983 1.000 32.16208 354 LEU C C 1
ATOM 7777 O O . LEU B 2 354 ? 242.65567 268.64251 271.58320 1.000 31.26587 354 LEU C O 1
ATOM 7793 N N . SER B 2 355 ? 240.79619 267.70475 272.42306 1.000 33.24340 355 SER C N 1
ATOM 7794 C CA . SER B 2 355 ? 239.99107 268.87744 272.10166 1.000 34.99698 355 SER C CA 1
ATOM 7795 C C . SER B 2 355 ? 240.52837 270.13662 272.77124 1.000 29.98924 355 SER C C 1
ATOM 7796 O O . SER B 2 355 ? 240.14504 271.24508 272.38143 1.000 28.09733 355 SER C O 1
ATOM 7804 N N . GLU B 2 356 ? 241.40135 269.98981 273.76585 1.000 28.86416 356 GLU C N 1
ATOM 7805 C CA . GLU B 2 356 ? 242.09362 271.10125 274.40861 1.000 29.62099 356 GLU C CA 1
ATOM 7806 C C . GLU B 2 356 ? 243.58628 271.09534 274.12530 1.000 27.47522 356 GLU C C 1
ATOM 7807 O O . GLU B 2 356 ? 244.20375 272.16138 273.99373 1.000 29.59853 356 GLU C O 1
ATOM 7819 N N . ALA B 2 357 ? 244.20488 269.91744 274.07839 1.000 24.60601 357 ALA C N 1
ATOM 7820 C CA . ALA B 2 357 ? 245.58292 269.86675 273.62191 1.000 25.86673 357 ALA C CA 1
ATOM 7821 C C . ALA B 2 357 ? 245.69628 270.39648 272.20040 1.000 28.12197 357 ALA C C 1
ATOM 7822 O O . ALA B 2 357 ? 246.66223 271.09454 271.87039 1.000 29.62574 357 ALA C O 1
ATOM 7829 N N . ASN B 2 358 ? 244.71997 270.08316 271.33773 1.000 28.68603 358 ASN C N 1
ATOM 7830 C CA . ASN B 2 358 ? 244.75978 270.57193 269.96018 1.000 23.26586 358 ASN C CA 1
ATOM 7831 C C . ASN B 2 358 ? 246.07233 270.23572 269.25764 1.000 25.23867 358 ASN C C 1
ATOM 7832 O O . ASN B 2 358 ? 246.41461 270.85254 268.24493 1.000 30.94088 358 ASN C O 1
ATOM 7843 N N . GLY B 2 359 ? 246.82009 269.27335 269.77421 1.000 23.40050 359 GLY C N 1
ATOM 7844 C CA . GLY B 2 359 ? 248.12837 268.97373 269.23213 1.000 29.12250 359 GLY C CA 1
ATOM 7845 C C . GLY B 2 359 ? 248.94083 268.11308 270.17453 1.000 28.35603 359 GLY C C 1
ATOM 7846 O O . GLY B 2 359 ? 248.48032 267.69039 271.23503 1.000 26.22258 359 GLY C O 1
ATOM 7850 N N . LYS B 2 360 ? 250.17927 267.86730 269.74973 1.000 27.91526 360 LYS C N 1
ATOM 7851 C CA . LYS B 2 360 ? 251.11698 267.02982 270.49251 1.000 28.11863 360 LYS C CA 1
ATOM 7852 C C . LYS B 2 360 ? 251.65366 267.80875 271.68613 1.000 30.09012 360 LYS C C 1
ATOM 7853 O O . LYS B 2 360 ? 252.45495 268.73540 271.52666 1.000 32.82700 360 LYS C O 1
ATOM 7872 N N . ILE B 2 361 ? 251.21044 267.43223 272.88224 1.000 27.49258 361 ILE C N 1
ATOM 7873 C CA . ILE B 2 361 ? 251.73035 268.00460 274.12023 1.000 27.13767 361 ILE C CA 1
ATOM 7874 C C . ILE B 2 361 ? 253.18012 267.55181 274.27613 1.000 29.55044 361 ILE C C 1
ATOM 7875 O O . ILE B 2 361 ? 253.45202 266.38034 274.55186 1.000 30.12914 361 ILE C O 1
ATOM 7891 N N . LEU B 2 362 ? 254.12023 268.47506 274.06976 1.000 31.80590 362 LEU C N 1
ATOM 7892 C CA . LEU B 2 362 ? 255.53077 268.11213 274.14508 1.000 30.77291 362 LEU C CA 1
ATOM 7893 C C . LEU B 2 362 ? 256.03085 268.12243 275.58354 1.000 33.40426 362 LEU C C 1
ATOM 7894 O O . LEU B 2 362 ? 256.68997 267.17514 276.02555 1.000 32.99585 362 LEU C O 1
ATOM 7910 N N . ASP B 2 363 ? 255.72987 269.18224 276.32732 1.000 32.42170 363 ASP C N 1
ATOM 7911 C CA . ASP B 2 363 ? 256.18212 269.27948 277.70697 1.000 29.29457 363 ASP C CA 1
ATOM 7912 C C . ASP B 2 363 ? 255.29882 270.26649 278.45262 1.000 32.18805 363 ASP C C 1
ATOM 7913 O O . ASP B 2 363 ? 254.62093 271.10310 277.85033 1.000 37.53423 363 ASP C O 1
ATOM 7922 N N . TYR B 2 364 ? 255.32026 270.15317 279.77851 1.000 30.64593 364 TYR C N 1
ATOM 7923 C CA . TYR B 2 364 ? 254.69335 271.12281 280.66188 1.000 30.32651 364 TYR C CA 1
ATOM 7924 C C . TYR B 2 364 ? 255.77404 271.96001 281.33176 1.000 33.42531 364 TYR C C 1
ATOM 7925 O O . TYR B 2 364 ? 256.76707 271.41498 281.82529 1.000 35.90934 364 TYR C O 1
ATOM 7943 N N . GLU B 2 365 ? 255.58207 273.27559 281.34872 1.000 35.08645 365 GLU C N 1
ATOM 7944 C CA . GLU B 2 365 ? 256.49189 274.19323 282.02305 1.000 34.29188 365 GLU C CA 1
ATOM 7945 C C . GLU B 2 365 ? 255.87989 274.63373 283.34746 1.000 35.52491 365 GLU C C 1
ATOM 7946 O O . GLU B 2 365 ? 254.79308 275.22068 283.36961 1.000 38.13602 365 GLU C O 1
ATOM 7958 N N . VAL B 2 366 ? 256.57028 274.34001 284.44597 1.000 33.25238 366 VAL C N 1
ATOM 7959 C CA . VAL B 2 366 ? 256.13040 274.71962 285.78367 1.000 32.40648 366 VAL C CA 1
ATOM 7960 C C . VAL B 2 366 ? 257.02640 275.84728 286.27622 1.000 34.44445 366 VAL C C 1
ATOM 7961 O O . VAL B 2 366 ? 258.25356 275.69811 286.33019 1.000 34.30952 366 VAL C O 1
ATOM 7974 N N . ILE B 2 367 ? 256.41318 276.97248 286.63469 1.000 35.35457 367 ILE C N 1
ATOM 7975 C CA . ILE B 2 367 ? 257.11359 278.12816 287.18326 1.000 37.23315 367 ILE C CA 1
ATOM 7976 C C . ILE B 2 367 ? 256.67229 278.30701 288.62859 1.000 38.62456 367 ILE C C 1
ATOM 7977 O O . ILE B 2 367 ? 255.47008 278.31077 288.92089 1.000 38.67447 367 ILE C O 1
ATOM 7993 N N . LEU B 2 368 ? 257.64148 278.45376 289.52937 1.000 40.36624 368 LEU C N 1
ATOM 7994 C CA . LEU B 2 368 ? 257.38088 278.65094 290.95000 1.000 40.13395 368 LEU C CA 1
ATOM 7995 C C . LEU B 2 368 ? 257.90912 280.01877 291.35452 1.000 43.86124 368 LEU C C 1
ATOM 7996 O O . LEU B 2 368 ? 259.10209 280.29676 291.19087 1.000 42.36407 368 LEU C O 1
ATOM 8012 N N . THR B 2 369 ? 257.02908 280.86783 291.87976 1.000 42.76552 369 THR C N 1
ATOM 8013 C CA . THR B 2 369 ? 257.38913 282.22288 292.27944 1.000 41.48666 369 THR C CA 1
ATOM 8014 C C . THR B 2 369 ? 257.24691 282.33811 293.79122 1.000 42.65469 369 THR C C 1
ATOM 8015 O O . THR B 2 369 ? 256.13712 282.21763 294.32160 1.000 42.77484 369 THR C O 1
ATOM 8026 N N . GLN B 2 370 ? 258.36442 282.57028 294.48318 1.000 44.52726 370 GLN C N 1
ATOM 8027 C CA . GLN B 2 370 ? 258.33537 282.77984 295.93129 1.000 42.65758 370 GLN C CA 1
ATOM 8028 C C . GLN B 2 370 ? 258.04876 284.25486 296.19595 1.000 43.29611 370 GLN C C 1
ATOM 8029 O O . GLN B 2 370 ? 258.92777 285.04402 296.54915 1.000 42.86636 370 GLN C O 1
ATOM 8043 N N . SER B 2 371 ? 256.78222 284.62631 296.01802 1.000 45.60507 371 SER C N 1
ATOM 8044 C CA . SER B 2 371 ? 256.35051 286.00090 296.23660 1.000 47.84886 371 SER C CA 1
ATOM 8045 C C . SER B 2 371 ? 257.17548 286.97513 295.40101 1.000 43.86704 371 SER C C 1
ATOM 8046 O O . SER B 2 371 ? 256.97227 287.08259 294.18725 1.000 39.60398 371 SER C O 1
ATOM 8054 N N . LYS B 2 372 ? 258.10518 287.68685 296.03517 1.000 40.69805 372 LYS C N 1
ATOM 8055 C CA . LYS B 2 372 ? 258.91543 288.69697 295.36855 1.000 43.84150 372 LYS C CA 1
ATOM 8056 C C . LYS B 2 372 ? 260.24610 288.15585 294.86292 1.000 44.02810 372 LYS C C 1
ATOM 8057 O O . LYS B 2 372 ? 260.89690 288.81851 294.04769 1.000 40.08045 372 LYS C O 1
ATOM 8076 N N . SER B 2 373 ? 260.66204 286.97853 295.32174 1.000 44.82031 373 SER C N 1
ATOM 8077 C CA . SER B 2 373 ? 261.94632 286.41909 294.93380 1.000 44.91208 373 SER C CA 1
ATOM 8078 C C . SER B 2 373 ? 261.94030 286.00559 293.46298 1.000 45.96862 373 SER C C 1
ATOM 8079 O O . SER B 2 373 ? 260.90806 286.00175 292.78570 1.000 46.32271 373 SER C O 1
ATOM 8087 N N . VAL B 2 374 ? 263.13238 285.65816 292.97143 1.000 46.19639 374 VAL C N 1
ATOM 8088 C CA . VAL B 2 374 ? 263.26106 285.13274 291.61926 1.000 45.11967 374 VAL C CA 1
ATOM 8089 C C . VAL B 2 374 ? 262.34247 283.93130 291.45964 1.000 45.56149 374 VAL C C 1
ATOM 8090 O O . VAL B 2 374 ? 262.20303 283.10507 292.37070 1.000 44.85275 374 VAL C O 1
ATOM 8103 N N . SER B 2 375 ? 261.64226 283.87719 290.32955 1.000 48.42030 375 SER C N 1
ATOM 8104 C CA . SER B 2 375 ? 260.72451 282.78052 290.05294 1.000 47.84275 375 SER C CA 1
ATOM 8105 C C . SER B 2 375 ? 261.51506 281.57703 289.55682 1.000 47.59922 375 SER C C 1
ATOM 8106 O O . SER B 2 375 ? 262.26125 281.68747 288.57781 1.000 45.79570 375 SER C O 1
ATOM 8114 N N . GLN B 2 376 ? 261.36356 280.43141 290.21581 1.000 44.37933 376 GLN C N 1
ATOM 8115 C CA . GLN B 2 376 ? 261.99641 279.22973 289.69770 1.000 43.60076 376 GLN C CA 1
ATOM 8116 C C . GLN B 2 376 ? 261.21189 278.70527 288.50158 1.000 42.04892 376 GLN C C 1
ATOM 8117 O O . GLN B 2 376 ? 259.99302 278.87621 288.40790 1.000 44.28279 376 GLN C O 1
ATOM 8131 N N . THR B 2 377 ? 261.92541 278.06154 287.58016 1.000 39.12742 377 THR C N 1
ATOM 8132 C CA . THR B 2 377 ? 261.32224 277.49832 286.37999 1.000 38.91354 377 THR C CA 1
ATOM 8133 C C . THR B 2 377 ? 261.76923 276.05268 286.23270 1.000 39.06422 377 THR C C 1
ATOM 8134 O O . THR B 2 377 ? 262.95636 275.74776 286.38518 1.000 38.34239 377 THR C O 1
ATOM 8145 N N . TYR B 2 378 ? 260.81781 275.16881 285.93854 1.000 37.51187 378 TYR C N 1
ATOM 8146 C CA . TYR B 2 378 ? 261.10523 273.76645 285.67875 1.000 36.83363 378 TYR C CA 1
ATOM 8147 C C . TYR B 2 378 ? 260.31919 273.29528 284.46607 1.000 34.55259 378 TYR C C 1
ATOM 8148 O O . TYR B 2 378 ? 259.18169 273.72127 284.24773 1.000 37.99615 378 TYR C O 1
ATOM 8166 N N . THR B 2 379 ? 260.93594 272.41514 283.68401 1.000 31.23444 379 THR C N 1
ATOM 8167 C CA . THR B 2 379 ? 260.29240 271.76959 282.54439 1.000 32.93062 379 THR C CA 1
ATOM 8168 C C . THR B 2 379 ? 260.12383 270.28056 282.81354 1.000 33.45378 379 THR C C 1
ATOM 8169 O O . THR B 2 379 ? 261.10466 269.57869 283.08316 1.000 34.30835 379 THR C O 1
ATOM 8180 N N . VAL B 2 380 ? 258.87974 269.80627 282.73854 1.000 30.83162 380 VAL C N 1
ATOM 8181 C CA . VAL B 2 380 ? 258.51567 268.46078 283.16547 1.000 31.46910 380 VAL C CA 1
ATOM 8182 C C . VAL B 2 380 ? 257.69951 267.80096 282.06499 1.000 33.69695 380 VAL C C 1
ATOM 8183 O O . VAL B 2 380 ? 256.72836 268.38586 281.57245 1.000 35.17386 380 VAL C O 1
ATOM 8196 N N . THR B 2 381 ? 258.09285 266.58750 281.67926 1.000 33.50865 381 THR C N 1
ATOM 8197 C CA . THR B 2 381 ? 257.30611 265.81430 280.72793 1.000 34.81497 381 THR C CA 1
ATOM 8198 C C . THR B 2 381 ? 256.24392 264.96097 281.40321 1.000 33.25161 381 THR C C 1
ATOM 8199 O O . THR B 2 381 ? 255.20111 264.69214 280.79548 1.000 31.46005 381 THR C O 1
ATOM 8210 N N . GLY B 2 382 ? 256.47576 264.52905 282.63790 1.000 31.11690 382 GLY C N 1
ATOM 8211 C CA . GLY B 2 382 ? 255.45700 263.82371 283.38045 1.000 31.41329 382 GLY C CA 1
ATOM 8212 C C . GLY B 2 382 ? 254.35939 264.73810 283.89089 1.000 33.94222 382 GLY C C 1
ATOM 8213 O O . GLY B 2 382 ? 254.38421 265.96107 283.74995 1.000 34.81550 382 GLY C O 1
ATOM 8217 N N . THR B 2 383 ? 253.36562 264.10363 284.50458 1.000 32.98339 383 THR C N 1
ATOM 8218 C CA . THR B 2 383 ? 252.17082 264.76727 285.00581 1.000 32.89608 383 THR C CA 1
ATOM 8219 C C . THR B 2 383 ? 252.26726 265.17481 286.47242 1.000 36.65925 383 THR C C 1
ATOM 8220 O O . THR B 2 383 ? 251.21982 265.44134 287.07293 1.000 35.80327 383 THR C O 1
ATOM 8231 N N . GLU B 2 384 ? 253.44949 265.09156 287.08114 1.000 39.34156 384 GLU C N 1
ATOM 8232 C CA . GLU B 2 384 ? 253.59657 265.38740 288.49631 1.000 37.24278 384 GLU C CA 1
ATOM 8233 C C . GLU B 2 384 ? 254.97811 266.00152 288.67928 1.000 34.97189 384 GLU C C 1
ATOM 8234 O O . GLU B 2 384 ? 255.90750 265.68430 287.93203 1.000 33.18438 384 GLU C O 1
ATOM 8246 N N . LEU B 2 385 ? 255.11688 266.87969 289.67128 1.000 32.28496 385 LEU C N 1
ATOM 8247 C CA . LEU B 2 385 ? 256.42316 267.43601 290.01590 1.000 32.59563 385 LEU C CA 1
ATOM 8248 C C . LEU B 2 385 ? 256.51659 267.53324 291.52992 1.000 35.52663 385 LEU C C 1
ATOM 8249 O O . LEU B 2 385 ? 255.67524 268.17822 292.16280 1.000 35.21622 385 LEU C O 1
ATOM 8265 N N . THR B 2 386 ? 257.53234 266.89503 292.10561 1.000 37.59632 386 THR C N 1
ATOM 8266 C CA . THR B 2 386 ? 257.81524 266.98235 293.53306 1.000 37.29454 386 THR C CA 1
ATOM 8267 C C . THR B 2 386 ? 258.94341 267.98101 293.76457 1.000 36.29409 386 THR C C 1
ATOM 8268 O O . THR B 2 386 ? 260.05059 267.80167 293.24561 1.000 34.51854 386 THR C O 1
ATOM 8279 N N . VAL B 2 387 ? 258.66255 269.02748 294.53905 1.000 38.04996 387 VAL C N 1
ATOM 8280 C CA . VAL B 2 387 ? 259.62812 270.08260 294.82365 1.000 39.86505 387 VAL C CA 1
ATOM 8281 C C . VAL B 2 387 ? 259.63112 270.32924 296.32582 1.000 42.00354 387 VAL C C 1
ATOM 8282 O O . VAL B 2 387 ? 258.56618 270.43753 296.94397 1.000 41.08236 387 VAL C O 1
ATOM 8295 N N . ASN B 2 388 ? 260.82558 270.41822 296.90781 1.000 44.34856 388 ASN C N 1
ATOM 8296 C CA . ASN B 2 388 ? 260.99621 270.71625 298.32997 1.000 42.90819 388 ASN C CA 1
ATOM 8297 C C . ASN B 2 388 ? 260.88444 272.22240 298.53344 1.000 44.53997 388 ASN C C 1
ATOM 8298 O O . ASN B 2 388 ? 261.88174 272.94555 298.54943 1.000 44.26256 388 ASN C O 1
ATOM 8309 N N . LEU B 2 389 ? 259.65564 272.70630 298.69092 1.000 43.70932 389 LEU C N 1
ATOM 8310 C CA . LEU B 2 389 ? 259.44851 274.12334 298.94063 1.000 43.72981 389 LEU C CA 1
ATOM 8311 C C . LEU B 2 389 ? 259.71993 274.45086 300.40692 1.000 42.96279 389 LEU C C 1
ATOM 8312 O O . LEU B 2 389 ? 259.62300 273.59655 301.29130 1.000 41.52670 389 LEU C O 1
ATOM 8328 N N . THR B 2 390 ? 260.06490 275.71175 300.65657 1.000 41.87100 390 THR C N 1
ATOM 8329 C CA . THR B 2 390 ? 260.07984 276.23252 302.01436 1.000 42.83362 390 THR C CA 1
ATOM 8330 C C . THR B 2 390 ? 258.65558 276.37536 302.55059 1.000 45.28172 390 THR C C 1
ATOM 8331 O O . THR B 2 390 ? 257.66607 276.19732 301.83413 1.000 42.74926 390 THR C O 1
ATOM 8342 N N . ASN B 2 391 ? 258.56070 276.70400 303.84073 1.000 47.13362 391 ASN C N 1
ATOM 8343 C CA . ASN B 2 391 ? 257.27195 277.00220 304.45480 1.000 43.52067 391 ASN C CA 1
ATOM 8344 C C . ASN B 2 391 ? 256.72610 278.36965 304.06411 1.000 42.80909 391 ASN C C 1
ATOM 8345 O O . ASN B 2 391 ? 255.64772 278.74022 304.54119 1.000 42.42119 391 ASN C O 1
ATOM 8356 N N . ASP B 2 392 ? 257.42753 279.12168 303.22065 1.000 42.03956 392 ASP C N 1
ATOM 8357 C CA . ASP B 2 392 ? 256.92097 280.40386 302.75978 1.000 44.21144 392 ASP C CA 1
ATOM 8358 C C . ASP B 2 392 ? 255.72254 280.18994 301.84059 1.000 44.45038 392 ASP C C 1
ATOM 8359 O O . ASP B 2 392 ? 255.48302 279.08911 301.33654 1.000 45.01794 392 ASP C O 1
ATOM 8368 N N . ARG B 2 393 ? 254.96072 281.25868 301.62013 1.000 43.96461 393 ARG C N 1
ATOM 8369 C CA . ARG B 2 393 ? 253.87946 281.18244 300.64890 1.000 42.36193 393 ARG C CA 1
ATOM 8370 C C . ARG B 2 393 ? 254.45842 281.18161 299.24182 1.000 41.29070 393 ARG C C 1
ATOM 8371 O O . ARG B 2 393 ? 255.35344 281.97186 298.92619 1.000 41.73632 393 ARG C O 1
ATOM 8392 N N . TYR B 2 394 ? 253.94690 280.29273 298.39820 1.000 42.00985 394 TYR C N 1
ATOM 8393 C CA . TYR B 2 394 ? 254.34433 280.21500 297.00259 1.000 42.87637 394 TYR C CA 1
ATOM 8394 C C . TYR B 2 394 ? 253.16675 280.38186 296.05218 1.000 42.45746 394 TYR C C 1
ATOM 8395 O O . TYR B 2 394 ? 252.01996 280.05392 296.37181 1.000 41.85729 394 TYR C O 1
ATOM 8413 N N . VAL B 2 395 ? 253.49330 280.90494 294.87303 1.000 41.25203 395 VAL C N 1
ATOM 8414 C CA . VAL B 2 395 ? 252.61719 280.95927 293.70986 1.000 39.28188 395 VAL C CA 1
ATOM 8415 C C . VAL B 2 395 ? 253.14088 279.94642 292.70256 1.000 41.68269 395 VAL C C 1
ATOM 8416 O O . VAL B 2 395 ? 254.25585 280.09211 292.18591 1.000 41.53261 395 VAL C O 1
ATOM 8429 N N . ALA B 2 396 ? 252.33974 278.92358 292.42496 1.000 42.42012 396 ALA C N 1
ATOM 8430 C CA . ALA B 2 396 ? 252.63165 277.97818 291.35995 1.000 41.33905 396 ALA C CA 1
ATOM 8431 C C . ALA B 2 396 ? 252.01196 278.43865 290.04775 1.000 41.28043 396 ALA C C 1
ATOM 8432 O O . ALA B 2 396 ? 250.94040 279.05010 290.02350 1.000 40.94958 396 ALA C O 1
ATOM 8439 N N . SER B 2 397 ? 252.70128 278.13703 288.94998 1.000 35.11896 397 SER C N 1
ATOM 8440 C CA . SER B 2 397 ? 252.19021 278.40999 287.61634 1.000 35.13084 397 SER C CA 1
ATOM 8441 C C . SER B 2 397 ? 252.45378 277.20917 286.72185 1.000 35.78425 397 SER C C 1
ATOM 8442 O O . SER B 2 397 ? 253.53766 276.62078 286.76602 1.000 39.53221 397 SER C O 1
ATOM 8450 N N . LEU B 2 398 ? 251.45889 276.85008 285.91215 1.000 34.23535 398 LEU C N 1
ATOM 8451 C CA . LEU B 2 398 ? 251.55344 275.70958 285.01037 1.000 33.49311 398 LEU C CA 1
ATOM 8452 C C . LEU B 2 398 ? 251.05317 276.10951 283.63201 1.000 34.48173 398 LEU C C 1
ATOM 8453 O O . LEU B 2 398 ? 249.96361 276.67663 283.50411 1.000 36.28230 398 LEU C O 1
ATOM 8469 N N . ALA B 2 399 ? 251.84692 275.80876 282.60736 1.000 30.72459 399 ALA C N 1
ATOM 8470 C CA . ALA B 2 399 ? 251.44914 275.99734 281.22172 1.000 28.97157 399 ALA C CA 1
ATOM 8471 C C . ALA B 2 399 ? 251.79788 274.75638 280.41414 1.000 28.03849 399 ALA C C 1
ATOM 8472 O O . ALA B 2 399 ? 252.79373 274.07892 280.68194 1.000 30.22112 399 ALA C O 1
ATOM 8479 N N . ALA B 2 400 ? 250.96286 274.46669 279.42135 1.000 28.49483 400 ALA C N 1
ATOM 8480 C CA . ALA B 2 400 ? 251.16185 273.33622 278.52327 1.000 29.03425 400 ALA C CA 1
ATOM 8481 C C . ALA B 2 400 ? 251.74623 273.84462 277.21182 1.000 29.42206 400 ALA C C 1
ATOM 8482 O O . ALA B 2 400 ? 251.15144 274.70705 276.55715 1.000 30.04159 400 ALA C O 1
ATOM 8489 N N . ARG B 2 401 ? 252.90213 273.30754 276.82931 1.000 29.41458 401 ARG C N 1
ATOM 8490 C CA . ARG B 2 401 ? 253.59793 273.70537 275.61208 1.000 32.34490 401 ARG C CA 1
ATOM 8491 C C . ARG B 2 401 ? 253.45395 272.61414 274.56236 1.000 34.09708 401 ARG C C 1
ATOM 8492 O O . ARG B 2 401 ? 253.80584 271.45661 274.81355 1.000 31.11094 401 ARG C O 1
ATOM 8513 N N . ASN B 2 402 ? 252.94082 272.98361 273.39473 1.000 34.64395 402 ASN C N 1
ATOM 8514 C CA . ASN B 2 402 ? 252.97097 272.12915 272.22213 1.000 30.56638 402 ASN C CA 1
ATOM 8515 C C . ASN B 2 402 ? 253.91622 272.72680 271.18202 1.000 32.54063 402 ASN C C 1
ATOM 8516 O O . ASN B 2 402 ? 254.61365 273.71730 271.43017 1.000 32.36961 402 ASN C O 1
ATOM 8527 N N . LYS B 2 403 ? 253.92299 272.11400 269.99913 1.000 32.65459 403 LYS C N 1
ATOM 8528 C CA . LYS B 2 403 ? 254.71352 272.60743 268.87649 1.000 31.18945 403 LYS C CA 1
ATOM 8529 C C . LYS B 2 403 ? 254.56745 274.11543 268.70421 1.000 34.60863 403 LYS C C 1
ATOM 8530 O O . LYS B 2 403 ? 255.55637 274.83165 268.51333 1.000 37.09031 403 LYS C O 1
ATOM 8549 N N . VAL B 2 404 ? 253.33270 274.61541 268.76805 1.000 31.54912 404 VAL C N 1
ATOM 8550 C CA . VAL B 2 404 ? 253.06806 276.00500 268.40834 1.000 30.88456 404 VAL C CA 1
ATOM 8551 C C . VAL B 2 404 ? 253.43708 276.94765 269.54776 1.000 31.33471 404 VAL C C 1
ATOM 8552 O O . VAL B 2 404 ? 254.11635 277.95835 269.33442 1.000 35.01024 404 VAL C O 1
ATOM 8565 N N . GLY B 2 405 ? 253.00613 276.64576 270.76704 1.000 28.35023 405 GLY C N 1
ATOM 8566 C CA . GLY B 2 405 ? 253.37485 277.49425 271.88572 1.000 31.22774 405 GLY C CA 1
ATOM 8567 C C . GLY B 2 405 ? 252.72705 277.02774 273.16953 1.000 33.52132 405 GLY C C 1
ATOM 8568 O O . GLY B 2 405 ? 251.99531 276.03302 273.20354 1.000 32.52125 405 GLY C O 1
ATOM 8572 N N . LYS B 2 406 ? 253.01161 277.77357 274.23494 1.000 33.76263 406 LYS C N 1
ATOM 8573 C CA . LYS B 2 406 ? 252.43359 277.48040 275.53879 1.000 34.59239 406 LYS C CA 1
ATOM 8574 C C . LYS B 2 406 ? 250.95973 277.86274 275.59450 1.000 33.80068 406 LYS C C 1
ATOM 8575 O O . LYS B 2 406 ? 250.54036 278.88183 275.03906 1.000 30.51850 406 LYS C O 1
ATOM 8594 N N . SER B 2 407 ? 250.17379 277.03067 276.27377 1.000 33.60954 407 SER C N 1
ATOM 8595 C CA . SER B 2 407 ? 248.81713 277.39210 276.64809 1.000 29.55331 407 SER C CA 1
ATOM 8596 C C . SER B 2 407 ? 248.82742 278.57074 277.62186 1.000 28.57759 407 SER C C 1
ATOM 8597 O O . SER B 2 407 ? 249.87328 279.01301 278.10293 1.000 30.41825 407 SER C O 1
ATOM 8605 N N . ALA B 2 408 ? 247.63027 279.07421 277.91800 1.000 29.76248 408 ALA C N 1
ATOM 8606 C CA . ALA B 2 408 ? 247.44843 279.92859 279.08290 1.000 33.32631 408 ALA C CA 1
ATOM 8607 C C . ALA B 2 408 ? 247.96501 279.23029 280.33469 1.000 35.86675 408 ALA C C 1
ATOM 8608 O O . ALA B 2 408 ? 247.97455 277.99956 280.42612 1.000 34.84677 408 ALA C O 1
ATOM 8615 N N . ALA B 2 409 ? 248.40338 280.02773 281.30589 1.000 37.49756 409 ALA C N 1
ATOM 8616 C CA . ALA B 2 409 ? 249.03884 279.50572 282.50936 1.000 36.35564 409 ALA C CA 1
ATOM 8617 C C . ALA B 2 409 ? 247.99417 279.29591 283.60049 1.000 34.23377 409 ALA C C 1
ATOM 8618 O O . ALA B 2 409 ? 247.29638 280.23853 283.99060 1.000 34.92254 409 ALA C O 1
ATOM 8625 N N . ALA B 2 410 ? 247.89009 278.06182 284.08722 1.000 33.03794 410 ALA C N 1
ATOM 8626 C CA . ALA B 2 410 ? 247.19114 277.79339 285.33677 1.000 36.92483 410 ALA C CA 1
ATOM 8627 C C . ALA B 2 410 ? 247.97306 278.35172 286.51970 1.000 38.56720 410 ALA C C 1
ATOM 8628 O O . ALA B 2 410 ? 249.20265 278.26530 286.56691 1.000 38.82020 410 ALA C O 1
ATOM 8635 N N . VAL B 2 411 ? 247.25216 278.92849 287.47881 1.000 36.41480 411 VAL C N 1
ATOM 8636 C CA . VAL B 2 411 ? 247.84572 279.59640 288.63201 1.000 36.81158 411 VAL C CA 1
ATOM 8637 C C . VAL B 2 411 ? 247.28912 278.95462 289.89547 1.000 35.69955 411 VAL C C 1
ATOM 8638 O O . VAL B 2 411 ? 246.07871 278.72361 289.99821 1.000 36.19065 411 VAL C O 1
ATOM 8651 N N . LEU B 2 412 ? 248.17303 278.66412 290.85200 1.000 35.26568 412 LEU C N 1
ATOM 8652 C CA . LEU B 2 412 ? 247.80323 277.93919 292.06971 1.000 40.94723 412 LEU C CA 1
ATOM 8653 C C . LEU B 2 412 ? 248.62752 278.49381 293.22857 1.000 42.12498 412 LEU C C 1
ATOM 8654 O O . LEU B 2 412 ? 249.81084 278.17170 293.37087 1.000 42.34220 412 LEU C O 1
ATOM 8670 N N . THR B 2 413 ? 247.99260 279.32631 294.04942 1.000 44.01156 413 THR C N 1
ATOM 8671 C CA . THR B 2 413 ? 248.61410 279.87924 295.24950 1.000 44.98704 413 THR C CA 1
ATOM 8672 C C . THR B 2 413 ? 248.80115 278.77980 296.28931 1.000 41.86179 413 THR C C 1
ATOM 8673 O O . THR B 2 413 ? 247.82241 278.25767 296.83241 1.000 42.85150 413 THR C O 1
ATOM 8684 N N . ILE B 2 414 ? 250.05218 278.42433 296.57013 1.000 37.78291 414 ILE C N 1
ATOM 8685 C CA . ILE B 2 414 ? 250.38058 277.47612 297.63137 1.000 41.43961 414 ILE C CA 1
ATOM 8686 C C . ILE B 2 414 ? 250.49351 278.26158 298.93753 1.000 42.38400 414 ILE C C 1
ATOM 8687 O O . ILE B 2 414 ? 251.48556 278.98661 299.12295 1.000 40.06375 414 ILE C O 1
ATOM 8703 N N . PRO B 2 415 ? 249.52925 278.15440 299.84973 1.000 43.76731 415 PRO C N 1
ATOM 8704 C CA . PRO B 2 415 ? 249.62942 278.88284 301.11830 1.000 42.90559 415 PRO C CA 1
ATOM 8705 C C . PRO B 2 415 ? 250.74238 278.33920 301.99838 1.000 45.62947 415 PRO C C 1
ATOM 8706 O O . PRO B 2 415 ? 251.16457 277.18681 301.87941 1.000 44.80039 415 PRO C O 1
ATOM 8717 N N . SER B 2 416 ? 251.22193 279.19549 302.89663 1.000 45.38807 416 SER C N 1
ATOM 8718 C CA . SER B 2 416 ? 252.12377 278.72710 303.93184 1.000 43.22805 416 SER C CA 1
ATOM 8719 C C . SER B 2 416 ? 251.37640 277.77171 304.86304 1.000 41.18497 416 SER C C 1
ATOM 8720 O O . SER B 2 416 ? 250.17545 277.93457 305.09539 1.000 36.37034 416 SER C O 1
ATOM 8728 N N . PRO B 2 417 ? 252.06084 276.76111 305.40633 1.000 42.28845 417 PRO C N 1
ATOM 8729 C CA . PRO B 2 417 ? 251.35139 275.77244 306.23493 1.000 41.46766 417 PRO C CA 1
ATOM 8730 C C . PRO B 2 417 ? 250.59147 276.36440 307.40599 1.000 41.31907 417 PRO C C 1
ATOM 8731 O O . PRO B 2 417 ? 249.58113 275.78250 307.82087 1.000 39.64525 417 PRO C O 1
ATOM 8742 N N . HIS B 2 418 ? 251.02942 277.50026 307.96042 1.000 39.17481 418 HIS C N 1
ATOM 8743 C CA . HIS B 2 418 ? 250.35624 278.00423 309.15041 1.000 39.60759 418 HIS C CA 1
ATOM 8744 C C . HIS B 2 418 ? 249.05356 278.72969 308.83520 1.000 39.37991 418 HIS C C 1
ATOM 8745 O O . HIS B 2 418 ? 248.26202 278.97052 309.75314 1.000 39.34082 418 HIS C O 1
ATOM 8759 N N . VAL B 2 419 ? 248.81262 279.08110 307.57405 1.000 40.99413 419 VAL C N 1
ATOM 8760 C CA . VAL B 2 419 ? 247.61530 279.82803 307.19758 1.000 42.00754 419 VAL C CA 1
ATOM 8761 C C . VAL B 2 419 ? 246.41790 278.89052 307.32954 1.000 40.82254 419 VAL C C 1
ATOM 8762 O O . VAL B 2 419 ? 246.27421 277.94136 306.55419 1.000 38.78950 419 VAL C O 1
ATOM 8775 N N . THR B 2 420 ? 245.55679 279.15213 308.30955 1.000 39.95461 420 THR C N 1
ATOM 8776 C CA . THR B 2 420 ? 244.34553 278.36584 308.48064 1.000 38.43760 420 THR C CA 1
ATOM 8777 C C . THR B 2 420 ? 243.30079 278.74152 307.43698 1.000 37.89350 420 THR C C 1
ATOM 8778 O O . THR B 2 420 ? 243.07921 279.92260 307.15455 1.000 35.57724 420 THR C O 1
ATOM 8789 N N . ALA B 2 421 ? 242.65882 277.72524 306.86318 1.000 41.35282 421 ALA C N 1
ATOM 8790 C CA . ALA B 2 421 ? 241.57132 277.97153 305.92407 1.000 43.02439 421 ALA C CA 1
ATOM 8791 C C . ALA B 2 421 ? 240.43426 278.72357 306.60246 1.000 40.60445 421 ALA C C 1
ATOM 8792 O O . ALA B 2 421 ? 239.95949 278.32748 307.67097 1.000 39.20359 421 ALA C O 1
ATOM 8799 N N . ALA B 2 422 ? 239.99712 279.81538 305.97379 1.000 39.77660 422 ALA C N 1
ATOM 8800 C CA . ALA B 2 422 ? 238.97599 280.67518 306.55846 1.000 40.54307 422 ALA C CA 1
ATOM 8801 C C . ALA B 2 422 ? 237.55705 280.26662 306.17963 1.000 44.11348 422 ALA C C 1
ATOM 8802 O O . ALA B 2 422 ? 236.62472 280.52248 306.95072 1.000 41.84228 422 ALA C O 1
ATOM 8809 N N . TYR B 2 423 ? 237.36619 279.64151 305.01656 1.000 45.00767 423 TYR C N 1
ATOM 8810 C CA . TYR B 2 423 ? 236.03686 279.30000 304.52476 1.000 44.14265 423 TYR C CA 1
ATOM 8811 C C . TYR B 2 423 ? 236.00109 277.91235 303.89997 1.000 42.94844 423 TYR C C 1
ATOM 8812 O O . TYR B 2 423 ? 236.87142 277.54986 303.10522 1.000 43.00819 423 TYR C O 1
ATOM 8830 N N . SER B 2 424 ? 234.93119 277.17447 304.19824 1.000 42.93154 424 SER C N 1
ATOM 8831 C CA . SER B 2 424 ? 234.69891 275.84962 303.64123 1.000 41.80073 424 SER C CA 1
ATOM 8832 C C . SER B 2 424 ? 233.29714 275.77968 303.04805 1.000 41.39517 424 SER C C 1
ATOM 8833 O O . SER B 2 424 ? 232.42767 276.59997 303.35315 1.000 39.85981 424 SER C O 1
ATOM 8841 N N . VAL B 2 425 ? 233.08806 274.77869 302.18698 1.000 40.31881 425 VAL C N 1
ATOM 8842 C CA . VAL B 2 425 ? 231.74973 274.51815 301.66370 1.000 40.15045 425 VAL C CA 1
ATOM 8843 C C . VAL B 2 425 ? 230.78203 274.19449 302.79887 1.000 37.99712 425 VAL C C 1
ATOM 8844 O O . VAL B 2 425 ? 231.17050 273.75679 303.88908 1.000 36.05701 425 VAL C O 1
ATOM 8857 N N . VAL B 2 426 ? 229.49591 274.42152 302.52898 1.000 36.63311 426 VAL C N 1
ATOM 8858 C CA . VAL B 2 426 ? 228.42524 274.07361 303.44977 1.000 38.32396 426 VAL C CA 1
ATOM 8859 C C . VAL B 2 426 ? 227.32795 273.35950 302.67172 1.000 39.30540 426 VAL C C 1
ATOM 8860 O O . VAL B 2 426 ? 227.19732 273.50464 301.45435 1.000 36.49984 426 VAL C O 1
ATOM 8873 N N . ASN B 2 427 ? 226.53234 272.57818 303.40140 1.000 39.60255 427 ASN C N 1
ATOM 8874 C CA . ASN B 2 427 ? 225.41793 271.82293 302.82964 1.000 40.76841 427 ASN C CA 1
ATOM 8875 C C . ASN B 2 427 ? 225.90538 270.90550 301.70290 1.000 41.16006 427 ASN C C 1
ATOM 8876 O O . ASN B 2 427 ? 225.19759 270.64555 300.72748 1.000 41.60487 427 ASN C O 1
ATOM 8887 N N . LEU B 2 428 ? 227.13084 270.40358 301.83159 1.000 40.28584 428 LEU C N 1
ATOM 8888 C CA . LEU B 2 428 ? 227.66435 269.45910 300.85815 1.000 39.79232 428 LEU C CA 1
ATOM 8889 C C . LEU B 2 428 ? 226.84198 268.17538 300.85594 1.000 42.31326 428 LEU C C 1
ATOM 8890 O O . LEU B 2 428 ? 226.47913 267.65450 301.91464 1.000 39.56235 428 LEU C O 1
ATOM 8906 N N . LYS B 2 429 ? 226.44942 267.73063 299.66213 1.000 39.57210 429 LYS C N 1
ATOM 8907 C CA . LYS B 2 429 ? 225.74547 266.46617 299.50017 1.000 39.56278 429 LYS C CA 1
ATOM 8908 C C . LYS B 2 429 ? 226.31259 265.71148 298.30732 1.000 39.61897 429 LYS C C 1
ATOM 8909 O O . LYS B 2 429 ? 226.86647 266.30208 297.37692 1.000 39.39886 429 LYS C O 1
ATOM 8928 N N . ALA B 2 430 ? 226.14403 264.39050 298.33730 1.000 41.12980 430 ALA C N 1
ATOM 8929 C CA . ALA B 2 430 ? 226.45384 263.53563 297.20127 1.000 41.81924 430 ALA C CA 1
ATOM 8930 C C . ALA B 2 430 ? 225.39552 262.44764 297.10087 1.000 44.04690 430 ALA C C 1
ATOM 8931 O O . ALA B 2 430 ? 224.93884 261.92024 298.11908 1.000 41.80545 430 ALA C O 1
ATOM 8938 N N . PHE B 2 431 ? 225.01059 262.11496 295.86707 1.000 45.95187 431 PHE C N 1
ATOM 8939 C CA . PHE B 2 431 ? 223.97225 261.12956 295.60563 1.000 45.67120 431 PHE C CA 1
ATOM 8940 C C . PHE B 2 431 ? 224.20694 260.50113 294.24024 1.000 45.33658 431 PHE C C 1
ATOM 8941 O O . PHE B 2 431 ? 224.62384 261.20664 293.30982 1.000 43.91637 431 PHE C O 1
ATOM 8958 N N . PRO B 2 432 ? 223.95617 259.20148 294.08186 1.000 44.80014 432 PRO C N 1
ATOM 8959 C CA . PRO B 2 432 ? 224.04423 258.59630 292.74921 1.000 44.07473 432 PRO C CA 1
ATOM 8960 C C . PRO B 2 432 ? 222.80425 258.87639 291.91167 1.000 44.64457 432 PRO C C 1
ATOM 8961 O O . PRO B 2 432 ? 221.66879 258.77347 292.38289 1.000 40.96612 432 PRO C O 1
ATOM 8972 N N . LYS B 2 433 ? 223.04113 259.23533 290.65232 1.000 44.09126 433 LYS C N 1
ATOM 8973 C CA . LYS B 2 433 ? 221.98754 259.44690 289.66947 1.000 44.21027 433 LYS C CA 1
ATOM 8974 C C . LYS B 2 433 ? 222.52592 259.10533 288.28864 1.000 43.13877 433 LYS C C 1
ATOM 8975 O O . LYS B 2 433 ? 223.66747 259.44016 287.96149 1.000 43.02997 433 LYS C O 1
ATOM 8994 N N . ASP B 2 434 ? 221.69669 258.44015 287.48343 1.000 41.56433 434 ASP C N 1
ATOM 8995 C CA . ASP B 2 434 ? 222.06921 258.06316 286.11967 1.000 42.48476 434 ASP C CA 1
ATOM 8996 C C . ASP B 2 434 ? 223.33274 257.20698 286.12683 1.000 43.37455 434 ASP C C 1
ATOM 8997 O O . ASP B 2 434 ? 224.17951 257.30141 285.23596 1.000 42.88697 434 ASP C O 1
ATOM 9006 N N . ASN B 2 435 ? 223.45600 256.36300 287.14853 1.000 42.47995 435 ASN C N 1
ATOM 9007 C CA . ASN B 2 435 ? 224.63979 255.54175 287.38387 1.000 41.81877 435 ASN C CA 1
ATOM 9008 C C . ASN B 2 435 ? 225.88812 256.39054 287.59506 1.000 42.37758 435 ASN C C 1
ATOM 9009 O O . ASN B 2 435 ? 227.00663 255.92311 287.35744 1.000 42.64017 435 ASN C O 1
ATOM 9020 N N . LEU B 2 436 ? 225.71855 257.63698 288.03396 1.000 41.72352 436 LEU C N 1
ATOM 9021 C CA . LEU B 2 436 ? 226.83207 258.54539 288.26058 1.000 41.81369 436 LEU C CA 1
ATOM 9022 C C . LEU B 2 436 ? 226.74299 259.08002 289.68036 1.000 44.31388 436 LEU C C 1
ATOM 9023 O O . LEU B 2 436 ? 225.65070 259.38814 290.16519 1.000 44.77368 436 LEU C O 1
ATOM 9039 N N . LEU B 2 437 ? 227.89167 259.20232 290.34000 1.000 41.89952 437 LEU C N 1
ATOM 9040 C CA . LEU B 2 437 ? 227.95206 259.74791 291.69464 1.000 42.31331 437 LEU C CA 1
ATOM 9041 C C . LEU B 2 437 ? 228.07339 261.26463 291.59922 1.000 40.74543 437 LEU C C 1
ATOM 9042 O O . LEU B 2 437 ? 229.15880 261.79933 291.35991 1.000 39.60648 437 LEU C O 1
ATOM 9058 N N . TRP B 2 438 ? 226.95638 261.96154 291.78563 1.000 40.95090 438 TRP C N 1
ATOM 9059 C CA . TRP B 2 438 ? 226.93851 263.41623 291.74794 1.000 43.03086 438 TRP C CA 1
ATOM 9060 C C . TRP B 2 438 ? 227.22356 263.99705 293.12792 1.000 41.68060 438 TRP C C 1
ATOM 9061 O O . TRP B 2 438 ? 226.89954 263.39791 294.15656 1.000 38.77390 438 TRP C O 1
ATOM 9082 N N . VAL B 2 439 ? 227.84261 265.17594 293.13625 1.000 39.91248 439 VAL C N 1
ATOM 9083 C CA . VAL B 2 439 ? 228.12742 265.92171 294.35597 1.000 39.75630 439 VAL C CA 1
ATOM 9084 C C . VAL B 2 439 ? 227.65097 267.35522 294.16964 1.000 41.06488 439 VAL C C 1
ATOM 9085 O O . VAL B 2 439 ? 227.87731 267.96078 293.11609 1.000 42.86194 439 VAL C O 1
ATOM 9098 N N . GLU B 2 440 ? 226.98898 267.89715 295.19160 1.000 40.35125 440 GLU C N 1
ATOM 9099 C CA . GLU B 2 440 ? 226.47836 269.25969 295.15608 1.000 40.83046 440 GLU C CA 1
ATOM 9100 C C . GLU B 2 440 ? 226.81044 269.97483 296.45862 1.000 43.13851 440 GLU C C 1
ATOM 9101 O O . GLU B 2 440 ? 226.87316 269.36105 297.52736 1.000 41.51443 440 GLU C O 1
ATOM 9113 N N . TRP B 2 441 ? 227.02226 271.28565 296.35301 1.000 41.30832 441 TRP C N 1
ATOM 9114 C CA . TRP B 2 441 ? 227.39267 272.11126 297.49337 1.000 40.51706 441 TRP C CA 1
ATOM 9115 C C . TRP B 2 441 ? 226.91297 273.53694 297.25775 1.000 40.48192 441 TRP C C 1
ATOM 9116 O O . TRP B 2 441 ? 226.61641 273.93525 296.12827 1.000 39.75289 441 TRP C O 1
ATOM 9137 N N . THR B 2 442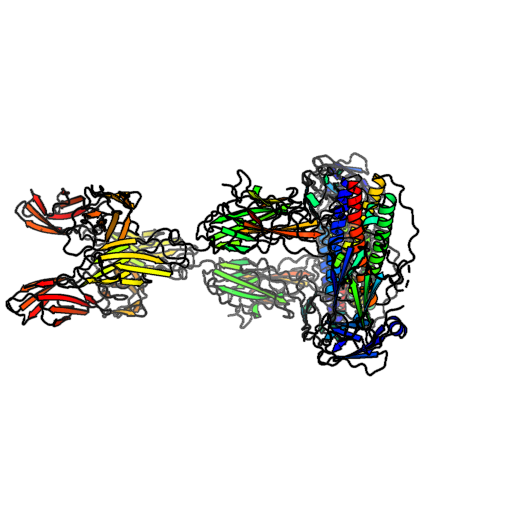 ? 226.84004 274.31031 298.35429 1.000 40.14134 442 THR C N 1
ATOM 9138 C CA . THR B 2 442 ? 226.53783 275.73918 298.28382 1.000 39.70298 442 THR C CA 1
ATOM 9139 C C . THR B 2 442 ? 227.82562 276.55046 298.16134 1.000 37.56113 442 THR C C 1
ATOM 9140 O O . THR B 2 442 ? 228.72104 276.40363 299.00177 1.000 36.71204 442 THR C O 1
ATOM 9151 N N . PRO B 2 443 ? 227.96407 277.40127 297.14576 1.000 38.88429 443 PRO C N 1
ATOM 9152 C CA . PRO B 2 443 ? 229.14763 278.26910 297.05663 1.000 41.06418 443 PRO C CA 1
ATOM 9153 C C . PRO B 2 443 ? 229.29559 279.12909 298.29953 1.000 40.33171 443 PRO C C 1
ATOM 9154 O O . PRO B 2 443 ? 228.29362 279.59218 298.86529 1.000 38.78962 443 PRO C O 1
ATOM 9165 N N . PRO B 2 444 ? 230.52213 279.36681 298.75876 1.000 41.36231 444 PRO C N 1
ATOM 9166 C CA . PRO B 2 444 ? 230.73696 280.32241 299.85166 1.000 41.06982 444 PRO C CA 1
ATOM 9167 C C . PRO B 2 444 ? 230.33250 281.72458 299.43933 1.000 42.50267 444 PRO C C 1
ATOM 9168 O O . PRO B 2 444 ? 230.18113 282.01031 298.24184 1.000 43.36036 444 PRO C O 1
ATOM 9179 N N . PRO B 2 445 ? 230.14767 282.63254 300.40072 1.000 41.60017 445 PRO C N 1
ATOM 9180 C CA . PRO B 2 445 ? 229.79922 284.01255 300.03601 1.000 40.12363 445 PRO C CA 1
ATOM 9181 C C . PRO B 2 445 ? 230.94388 284.75356 299.36573 1.000 39.90860 445 PRO C C 1
ATOM 9182 O O . PRO B 2 445 ? 230.70120 285.77683 298.71392 1.000 38.20810 445 PRO C O 1
ATOM 9193 N N . LYS B 2 446 ? 232.18469 284.26749 299.50751 1.000 43.07612 446 LYS C N 1
ATOM 9194 C CA . LYS B 2 446 ? 233.33997 284.85380 298.84765 1.000 43.52669 446 LYS C CA 1
ATOM 9195 C C . LYS B 2 446 ? 233.48663 284.30828 297.42650 1.000 40.91728 446 LYS C C 1
ATOM 9196 O O . LYS B 2 446 ? 233.03875 283.19720 297.13054 1.000 40.16293 446 LYS C O 1
ATOM 9215 N N . PRO B 2 447 ? 234.11342 285.07542 296.52506 1.000 42.74448 447 PRO C N 1
ATOM 9216 C CA . PRO B 2 447 ? 234.28228 284.60322 295.14268 1.000 44.08242 447 PRO C CA 1
ATOM 9217 C C . PRO B 2 447 ? 235.29854 283.47799 295.01460 1.000 42.16194 447 PRO C C 1
ATOM 9218 O O . PRO B 2 447 ? 236.50888 283.72300 295.03671 1.000 39.59587 447 PRO C O 1
ATOM 9229 N N . VAL B 2 448 ? 234.81885 282.23906 294.88193 1.000 40.24365 448 VAL C N 1
ATOM 9230 C CA . VAL B 2 448 ? 235.71433 281.12235 294.60737 1.000 40.78901 448 VAL C CA 1
ATOM 9231 C C . VAL B 2 448 ? 236.39287 281.32526 293.25982 1.000 42.12670 448 VAL C C 1
ATOM 9232 O O . VAL B 2 448 ? 235.76823 281.76078 292.28357 1.000 38.02894 448 VAL C O 1
ATOM 9245 N N . SER B 2 449 ? 237.68815 281.00592 293.20156 1.000 43.09081 449 SER C N 1
ATOM 9246 C CA . SER B 2 449 ? 238.38810 280.98068 291.92136 1.000 41.48978 449 SER C CA 1
ATOM 9247 C C . SER B 2 449 ? 238.16572 279.66243 291.18882 1.000 40.87436 449 SER C C 1
ATOM 9248 O O . SER B 2 449 ? 237.93079 279.65520 289.97542 1.000 45.05890 449 SER C O 1
ATOM 9256 N N . LYS B 2 450 ? 238.24969 278.54319 291.90330 1.000 38.87522 450 LYS C N 1
ATOM 9257 C CA . LYS B 2 450 ? 237.96480 277.23501 291.33085 1.000 39.92940 450 LYS C CA 1
ATOM 9258 C C . LYS B 2 450 ? 237.69314 276.26503 292.46971 1.000 42.63565 450 LYS C C 1
ATOM 9259 O O . LYS B 2 450 ? 238.08769 276.50143 293.61448 1.000 41.87815 450 LYS C O 1
ATOM 9278 N N . TYR B 2 451 ? 237.01423 275.16869 292.14348 1.000 42.84256 451 TYR C N 1
ATOM 9279 C CA . TYR B 2 451 ? 236.80334 274.07714 293.08221 1.000 39.08695 451 TYR C CA 1
ATOM 9280 C C . TYR B 2 451 ? 237.65475 272.88157 292.68234 1.000 38.90733 451 TYR C C 1
ATOM 9281 O O . TYR B 2 451 ? 237.74728 272.54065 291.49861 1.000 41.58947 451 TYR C O 1
ATOM 9299 N N . ILE B 2 452 ? 238.27216 272.24693 293.67500 1.000 37.10518 452 ILE C N 1
ATOM 9300 C CA . ILE B 2 452 ? 238.96188 270.97579 293.49917 1.000 36.19449 452 ILE C CA 1
ATOM 9301 C C . ILE B 2 452 ? 238.22307 269.93653 294.32981 1.000 34.92092 452 ILE C C 1
ATOM 9302 O O . ILE B 2 452 ? 237.91491 270.17924 295.50261 1.000 37.54382 452 ILE C O 1
ATOM 9318 N N . LEU B 2 453 ? 237.92258 268.79417 293.72085 1.000 33.50247 453 LEU C N 1
ATOM 9319 C CA . LEU B 2 453 ? 237.30144 267.67604 294.41428 1.000 33.96207 453 LEU C CA 1
ATOM 9320 C C . LEU B 2 453 ? 238.25536 266.48911 294.42346 1.000 34.79303 453 LEU C C 1
ATOM 9321 O O . LEU B 2 453 ? 238.95215 266.23418 293.43655 1.000 33.13476 453 LEU C O 1
ATOM 9337 N N . GLU B 2 454 ? 238.28105 265.76585 295.54256 1.000 34.59646 454 GLU C N 1
ATOM 9338 C CA . GLU B 2 454 ? 239.14429 264.60694 295.71776 1.000 34.11914 454 GLU C CA 1
ATOM 9339 C C . GLU B 2 454 ? 238.34972 263.46628 296.33846 1.000 35.19441 454 GLU C C 1
ATOM 9340 O O . GLU B 2 454 ? 237.45592 263.68887 297.15977 1.000 36.04291 454 GLU C O 1
ATOM 9352 N N . TRP B 2 455 ? 238.68356 262.23836 295.94146 1.000 35.61097 455 TRP C N 1
ATOM 9353 C CA . TRP B 2 455 ? 237.97423 261.06583 296.43237 1.000 32.89378 455 TRP C CA 1
ATOM 9354 C C . TRP B 2 455 ? 238.91124 259.86756 296.44866 1.000 35.86458 455 TRP C C 1
ATOM 9355 O O . TRP B 2 455 ? 239.88070 259.80780 295.68785 1.000 38.96159 455 TRP C O 1
ATOM 9376 N N . CYS B 2 456 ? 238.60660 258.91111 297.32464 1.000 38.23400 456 CYS C N 1
ATOM 9377 C CA . CYS B 2 456 ? 239.33296 257.65076 297.37585 1.000 40.22175 456 CYS C CA 1
ATOM 9378 C C . CYS B 2 456 ? 238.41293 256.56845 297.91961 1.000 43.43036 456 CYS C C 1
ATOM 9379 O O . CYS B 2 456 ? 237.46656 256.84955 298.66005 1.000 40.72162 456 CYS C O 1
ATOM 9386 N N . VAL B 2 457 ? 238.70477 255.32544 297.54236 1.000 43.05440 457 VAL C N 1
ATOM 9387 C CA . VAL B 2 457 ? 237.99738 254.17563 298.09432 1.000 41.45585 457 VAL C CA 1
ATOM 9388 C C . VAL B 2 457 ? 238.37343 254.02095 299.56181 1.000 40.81693 457 VAL C C 1
ATOM 9389 O O . VAL B 2 457 ? 239.55669 253.92423 299.90775 1.000 36.03039 457 VAL C O 1
ATOM 9402 N N . LEU B 2 458 ? 237.36699 253.99661 300.43183 1.000 42.77162 458 LEU C N 1
ATOM 9403 C CA . LEU B 2 458 ? 237.58878 253.66208 301.83103 1.000 40.15179 458 LEU C CA 1
ATOM 9404 C C . LEU B 2 458 ? 237.81055 252.16309 301.97201 1.000 42.36821 458 LEU C C 1
ATOM 9405 O O . LEU B 2 458 ? 237.01238 251.35811 301.48168 1.000 43.36141 458 LEU C O 1
ATOM 9421 N N . SER B 2 459 ? 238.89709 251.79151 302.64360 1.000 42.70003 459 SER C N 1
ATOM 9422 C CA . S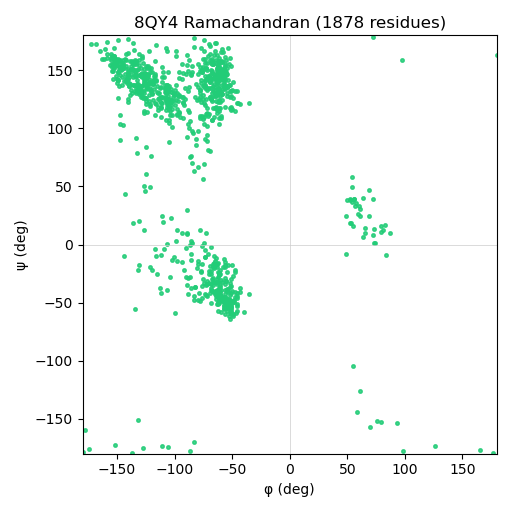ER B 2 459 ? 239.23143 250.39108 302.84260 1.000 42.74912 459 SER C CA 1
ATOM 9423 C C . SER B 2 459 ? 239.94772 250.23605 304.17424 1.000 42.62484 459 SER C C 1
ATOM 9424 O O . SER B 2 459 ? 240.58552 251.17084 304.66632 1.000 40.39324 459 SER C O 1
ATOM 9432 N N . GLU B 2 460 ? 239.83437 249.04142 304.75136 1.000 44.00666 460 GLU C N 1
ATOM 9433 C CA . GLU B 2 460 ? 240.58608 248.67863 305.94300 1.000 42.88168 460 GLU C CA 1
ATOM 9434 C C . GLU B 2 460 ? 241.83351 247.86650 305.62532 1.000 40.01908 460 GLU C C 1
ATOM 9435 O O . GLU B 2 460 ? 242.69609 247.71869 306.49757 1.000 37.88302 460 GLU C O 1
ATOM 9447 N N . ASN B 2 461 ? 241.94783 247.34113 304.40520 1.000 40.15422 461 ASN C N 1
ATOM 9448 C CA . ASN B 2 461 ? 243.11564 246.58345 303.98031 1.000 40.90048 461 ASN C CA 1
ATOM 9449 C C . ASN B 2 461 ? 244.05943 247.38172 303.09016 1.000 43.08538 461 ASN C C 1
ATOM 9450 O O . ASN B 2 461 ? 245.19238 246.94072 302.86935 1.000 39.50658 461 ASN C O 1
ATOM 9461 N N . ALA B 2 462 ? 243.63061 248.53137 302.57717 1.000 41.73258 462 ALA C N 1
ATOM 9462 C CA . ALA B 2 462 ? 244.42570 249.31683 301.64667 1.000 39.26413 462 ALA C CA 1
ATOM 9463 C C . ALA B 2 462 ? 244.31646 250.79275 301.99770 1.000 40.62145 462 ALA C C 1
ATOM 9464 O O . ALA B 2 462 ? 243.31689 251.22206 302.58656 1.000 40.76860 462 ALA C O 1
ATOM 9471 N N . PRO B 2 463 ? 245.32495 251.58995 301.65037 1.000 41.81722 463 PRO C N 1
ATOM 9472 C CA . PRO B 2 463 ? 245.28332 253.02250 301.96520 1.000 40.27218 463 PRO C CA 1
ATOM 9473 C C . PRO B 2 463 ? 244.31989 253.77997 301.06202 1.000 40.83324 463 PRO C C 1
ATOM 9474 O O . PRO B 2 463 ? 243.84928 253.28889 300.03418 1.000 38.43501 463 PRO C O 1
ATOM 9485 N N . CYS B 2 464 ? 244.03113 255.01361 301.47648 1.000 42.77084 464 CYS C N 1
ATOM 9486 C CA . CYS B 2 464 ? 243.22651 255.94070 300.68943 1.000 42.97954 464 CYS C CA 1
ATOM 9487 C C . CYS B 2 464 ? 244.00992 256.45013 299.48515 1.000 43.44860 464 CYS C C 1
ATOM 9488 O O . CYS B 2 464 ? 244.68653 257.48048 299.56586 1.000 42.41323 464 CYS C O 1
ATOM 9495 N N . VAL B 2 465 ? 243.92579 255.73307 298.36735 1.000 42.73079 465 VAL C N 1
ATOM 9496 C CA . VAL B 2 465 ? 244.51778 256.18036 297.10972 1.000 40.48575 465 VAL C CA 1
ATOM 9497 C C . VAL B 2 465 ? 243.59456 257.24027 296.51874 1.000 41.12225 465 VAL C C 1
ATOM 9498 O O . VAL B 2 465 ? 242.48531 256.93377 296.07582 1.000 40.54526 465 VAL C O 1
ATOM 9511 N N . GLU B 2 466 ? 244.05114 258.48772 296.50810 1.000 39.37551 466 GLU C N 1
ATOM 9512 C CA . GLU B 2 466 ? 243.20679 259.60388 296.11647 1.000 40.36906 466 GLU C CA 1
ATOM 9513 C C . GLU B 2 466 ? 243.20038 259.79982 294.60585 1.000 39.39693 466 GLU C C 1
ATOM 9514 O O . GLU B 2 466 ? 244.18316 259.52488 293.91226 1.000 40.86054 466 GLU C O 1
ATOM 9526 N N . ASP B 2 467 ? 242.06545 260.28264 294.10759 1.000 35.95274 467 ASP C N 1
ATOM 9527 C CA . ASP B 2 467 ? 241.93477 260.81722 292.76250 1.000 36.80234 467 ASP C CA 1
ATOM 9528 C C . ASP B 2 467 ? 241.22670 262.16048 292.86676 1.000 38.46430 467 ASP C C 1
ATOM 9529 O O . ASP B 2 467 ? 240.62236 262.48101 293.89294 1.000 41.54307 467 ASP C O 1
ATOM 9538 N N . TRP B 2 468 ? 241.30002 262.95208 291.79946 1.000 35.25427 468 TRP C N 1
ATOM 9539 C CA . TRP B 2 468 ? 240.91286 264.35088 291.89941 1.000 32.81137 468 TRP C CA 1
ATOM 9540 C C . TRP B 2 468 ? 240.44213 264.86989 290.54852 1.000 33.13358 468 TRP C C 1
ATOM 9541 O O . TRP B 2 468 ? 240.75039 264.30286 289.49729 1.000 31.55398 468 TRP C O 1
ATOM 9562 N N . GLN B 2 469 ? 239.67999 265.96269 290.59790 1.000 32.83265 469 GLN C N 1
ATOM 9563 C CA . GLN B 2 469 ? 239.22959 266.65661 289.40022 1.000 34.76567 469 GLN C CA 1
ATOM 9564 C C . GLN B 2 469 ? 239.02855 268.12896 289.73365 1.000 34.92621 469 GLN C C 1
ATOM 9565 O O . GLN B 2 469 ? 238.81622 268.49962 290.89091 1.000 35.54247 469 GLN C O 1
ATOM 9579 N N . GLN B 2 470 ? 239.09286 268.96611 288.70063 1.000 33.83585 470 GLN C N 1
ATOM 9580 C CA . GLN B 2 470 ? 238.92761 270.40799 288.83138 1.000 35.36994 470 GLN C CA 1
ATOM 9581 C C . GLN B 2 470 ? 237.57844 270.84751 288.27572 1.000 39.60629 470 GLN C C 1
ATOM 9582 O O . GLN B 2 470 ? 237.14931 270.37777 287.21698 1.000 39.00566 470 GLN C O 1
ATOM 9596 N N . GLU B 2 471 ? 236.91429 271.75141 288.99565 1.000 39.38322 471 GLU C N 1
ATOM 9597 C CA . GLU B 2 471 ? 235.67055 272.36621 288.55061 1.000 40.50105 471 GLU C CA 1
ATOM 9598 C C . GLU B 2 471 ? 235.81207 273.88319 288.53803 1.000 42.62379 471 GLU C C 1
ATOM 9599 O O . GLU B 2 471 ? 236.46966 274.46376 289.40757 1.000 45.73951 471 GLU C O 1
ATOM 9611 N N . ASP B 2 472 ? 235.18972 274.51699 287.54606 1.000 40.46643 472 ASP C N 1
ATOM 9612 C CA . ASP B 2 472 ? 235.21187 275.96751 287.42415 1.000 41.68258 472 ASP C CA 1
ATOM 9613 C C . ASP B 2 472 ? 234.44298 276.63352 288.56471 1.000 41.21984 472 ASP C C 1
ATOM 9614 O O . ASP B 2 472 ? 233.58438 276.03054 289.21486 1.000 39.53110 472 ASP C O 1
ATOM 9623 N N . ALA B 2 473 ? 234.77426 277.90732 288.80129 1.000 42.31076 473 ALA C N 1
ATOM 9624 C CA . ALA B 2 473 ? 234.11654 278.67592 289.85470 1.000 43.90279 473 ALA C CA 1
ATOM 9625 C C . ALA B 2 473 ? 232.60077 278.68933 289.69679 1.000 46.91019 473 ALA C C 1
ATOM 9626 O O . ALA B 2 473 ? 231.87536 278.76378 290.69512 1.000 45.48302 473 ALA C O 1
ATOM 9633 N N . THR B 2 474 ? 232.10075 278.64165 288.46176 1.000 47.13167 474 THR C N 1
ATOM 9634 C CA . THR B 2 474 ? 230.66020 278.67873 288.24216 1.000 45.19700 474 THR C CA 1
ATOM 9635 C C . THR B 2 474 ? 229.98147 277.35252 288.55740 1.000 41.65623 474 THR C C 1
ATOM 9636 O O . THR B 2 474 ? 228.75688 277.32247 288.72004 1.000 40.00546 474 THR C O 1
ATOM 9647 N N . VAL B 2 475 ? 230.74028 276.26617 288.64760 1.000 42.07141 475 VAL C N 1
ATOM 9648 C CA . VAL B 2 475 ? 230.16901 274.94625 288.88989 1.000 44.08270 475 VAL C CA 1
ATOM 9649 C C . VAL B 2 475 ? 229.82256 274.80870 290.36593 1.000 44.09664 475 VAL C C 1
ATOM 9650 O O . VAL B 2 475 ? 230.66657 275.04004 291.24003 1.000 43.58182 475 VAL C O 1
ATOM 9663 N N . ASN B 2 476 ? 228.57350 274.43282 290.64618 1.000 42.68608 476 ASN C N 1
ATOM 9664 C CA . ASN B 2 476 ? 228.14139 274.10485 291.99579 1.000 41.04828 476 ASN C CA 1
ATOM 9665 C C . ASN B 2 476 ? 227.70442 272.65561 292.14784 1.000 41.53811 476 ASN C C 1
ATOM 9666 O O . ASN B 2 476 ? 227.48432 272.21082 293.28026 1.000 42.35508 476 ASN C O 1
ATOM 9677 N N . ARG B 2 477 ? 227.57288 271.91280 291.05109 1.000 41.47111 477 ARG C N 1
ATOM 9678 C CA . ARG B 2 477 ? 227.24453 270.49612 291.09485 1.000 40.19929 477 ARG C CA 1
ATOM 9679 C C . ARG B 2 477 ? 227.96617 269.80760 289.94685 1.000 40.53791 477 ARG C C 1
ATOM 9680 O O . ARG B 2 477 ? 228.00175 270.33064 288.82979 1.000 42.19914 477 ARG C O 1
ATOM 9701 N N . THR B 2 478 ? 228.53893 268.63877 290.22373 1.000 39.92390 478 THR C N 1
ATOM 9702 C CA . THR B 2 478 ? 229.26293 267.90336 289.19691 1.000 41.21239 478 THR C CA 1
ATOM 9703 C C . THR B 2 478 ? 229.27279 266.42418 289.55048 1.000 38.23366 478 THR C C 1
ATOM 9704 O O . THR B 2 478 ? 229.09258 266.03919 290.70863 1.000 35.09807 478 THR C O 1
ATOM 9715 N N . HIS B 2 479 ? 229.48838 265.60311 288.52774 1.000 37.76811 479 HIS C N 1
ATOM 9716 C CA . HIS B 2 479 ? 229.72290 264.17805 288.69836 1.000 38.68107 479 HIS C CA 1
ATOM 9717 C C . HIS B 2 479 ? 231.21606 263.89033 288.78911 1.000 37.49293 479 HIS C C 1
ATOM 9718 O O . HIS B 2 479 ? 232.03969 264.57258 288.17380 1.000 44.88895 479 HIS C O 1
ATOM 9732 N N . LEU B 2 480 ? 231.55818 262.86649 289.56833 1.000 31.59957 480 LEU C N 1
ATOM 9733 C CA . LEU B 2 480 ? 232.95213 262.46793 289.73625 1.000 35.13228 480 LEU C CA 1
ATOM 9734 C C . LEU B 2 480 ? 233.44309 261.79606 288.46031 1.000 37.24305 480 LEU C C 1
ATOM 9735 O O . LEU B 2 480 ? 232.99015 260.70175 288.10971 1.000 34.25040 480 LEU C O 1
ATOM 9751 N N . ARG B 2 481 ? 234.37076 262.45042 287.76500 1.000 37.24881 481 ARG C N 1
ATOM 9752 C CA . ARG B 2 481 ? 234.90246 261.95056 286.49781 1.000 37.86135 481 ARG C CA 1
ATOM 9753 C C . ARG B 2 481 ? 235.98119 260.91447 286.79532 1.000 38.82444 481 ARG C C 1
ATOM 9754 O O . ARG B 2 481 ? 237.16202 261.22888 286.94662 1.000 37.74964 481 ARG C O 1
ATOM 9775 N N . GLY B 2 482 ? 235.56470 259.65697 286.89086 1.000 40.01882 482 GLY C N 1
ATOM 9776 C CA . GLY B 2 482 ? 236.51246 258.57170 287.06883 1.000 38.11263 482 GLY C CA 1
ATOM 9777 C C . GLY B 2 482 ? 235.81558 257.23382 286.97869 1.000 36.97300 482 GLY C C 1
ATOM 9778 O O . GLY B 2 482 ? 234.58582 257.14780 286.91752 1.000 33.81288 482 GLY C O 1
ATOM 9782 N N . ARG B 2 483 ? 236.63282 256.17989 286.97117 1.000 38.88879 483 ARG C N 1
ATOM 9783 C CA . ARG B 2 483 ? 236.13939 254.80500 286.89639 1.000 37.94837 483 ARG C CA 1
ATOM 9784 C C . ARG B 2 483 ? 235.72765 254.30069 288.28236 1.000 39.18560 483 ARG C C 1
ATOM 9785 O O . ARG B 2 483 ? 236.29384 253.35852 288.83576 1.000 37.42854 483 ARG C O 1
ATOM 9806 N N . LEU B 2 484 ? 234.71493 254.95663 288.84252 1.000 38.87094 484 LEU C N 1
ATOM 9807 C CA . LEU B 2 484 ? 234.20309 254.55864 290.14557 1.000 37.92876 484 LEU C CA 1
ATOM 9808 C C . LEU B 2 484 ? 233.64661 253.14063 290.08544 1.000 39.87070 484 LEU C C 1
ATOM 9809 O O . LEU B 2 484 ? 233.13093 252.69338 289.05742 1.000 38.10564 484 LEU C O 1
ATOM 9825 N N . LEU B 2 485 ? 233.75586 252.43031 291.20456 1.000 41.30207 485 LEU C N 1
ATOM 9826 C CA . LEU B 2 485 ? 233.38820 251.02434 291.28508 1.000 41.78115 485 LEU C CA 1
ATOM 9827 C C . LEU B 2 485 ? 232.08818 250.87028 292.06227 1.000 43.02831 485 LEU C C 1
ATOM 9828 O O . LEU B 2 485 ? 231.89302 251.51005 293.10070 1.000 42.84897 485 LEU C O 1
ATOM 9844 N N . GLU B 2 486 ? 231.20352 250.01806 291.55276 1.000 45.89301 486 GLU C N 1
ATOM 9845 C CA . GLU B 2 486 ? 229.97394 249.69613 292.26093 1.000 46.10402 486 GLU C CA 1
ATOM 9846 C C . GLU B 2 486 ? 230.27623 248.92013 293.53848 1.000 45.37423 486 GLU C C 1
ATOM 9847 O O . GLU B 2 486 ? 231.24970 248.16628 293.62110 1.000 44.86546 486 GLU C O 1
ATOM 9859 N N . SER B 2 487 ? 229.42580 249.11531 294.54398 1.000 43.82220 487 SER C N 1
ATOM 9860 C CA . SER B 2 487 ? 229.48899 248.40493 295.81801 1.000 45.76849 487 SER C CA 1
ATOM 9861 C C . SER B 2 487 ? 230.75123 248.72237 296.61140 1.000 45.41932 487 SER C C 1
ATOM 9862 O O . SER B 2 487 ? 231.02861 248.05621 297.61633 1.000 43.22178 487 SER C O 1
ATOM 9870 N N . LYS B 2 488 ? 231.52303 249.71995 296.19029 1.000 43.18996 488 LYS C N 1
ATOM 9871 C CA . LYS B 2 488 ? 232.70618 250.17227 296.90898 1.000 43.45125 488 LYS C CA 1
ATOM 9872 C C . LYS B 2 488 ? 232.41933 251.52093 297.55070 1.000 44.06576 488 LYS C C 1
ATOM 9873 O O . LYS B 2 488 ? 231.91283 252.43269 296.88806 1.000 43.72612 488 LYS C O 1
ATOM 9892 N N . CYS B 2 489 ? 232.74212 251.64506 298.83514 1.000 44.22369 489 CYS C N 1
ATOM 9893 C CA . CYS B 2 489 ? 232.57104 252.91046 299.53208 1.000 45.56079 489 CYS C CA 1
ATOM 9894 C C . CYS B 2 489 ? 233.67737 253.87008 299.11649 1.000 45.07757 489 CYS C C 1
ATOM 9895 O O . CYS B 2 489 ? 234.86461 253.54653 299.22223 1.000 40.63990 489 CYS C O 1
ATOM 9903 N N . TYR B 2 490 ? 233.28675 255.04960 298.64464 1.000 44.65862 490 TYR C N 1
ATOM 9904 C CA . TYR B 2 490 ? 234.21724 256.12728 298.34384 1.000 42.53367 490 TYR C CA 1
ATOM 9905 C C . TYR B 2 490 ? 234.07987 257.22358 299.38955 1.000 43.18396 490 TYR C C 1
ATOM 9906 O O . TYR B 2 490 ? 232.97417 257.71828 299.63400 1.000 42.25905 490 TYR C O 1
ATOM 9924 N N . GLN B 2 491 ? 235.19789 257.59759 300.00372 1.000 39.53361 491 GLN C N 1
ATOM 9925 C CA . GLN B 2 491 ? 235.28299 258.89196 300.66229 1.000 38.42479 491 GLN C CA 1
ATOM 9926 C C . GLN B 2 491 ? 235.38668 259.99205 299.61507 1.000 37.70093 491 GLN C C 1
ATOM 9927 O O . GLN B 2 491 ? 236.10803 259.86013 298.62244 1.000 39.67034 491 GLN C O 1
ATOM 9941 N N . ILE B 2 492 ? 234.65904 261.08168 299.83750 1.000 37.10360 492 ILE C N 1
ATOM 9942 C CA . ILE B 2 492 ? 234.65019 262.21949 298.92910 1.000 36.57233 492 ILE C CA 1
ATOM 9943 C C . ILE B 2 492 ? 235.09590 263.44990 299.70164 1.000 36.31177 492 ILE C C 1
ATOM 9944 O O . ILE B 2 492 ? 234.70374 263.64756 300.85688 1.000 34.81829 492 ILE C O 1
ATOM 9960 N N . THR B 2 493 ? 235.91889 264.27264 299.05879 1.000 36.39182 493 THR C N 1
ATOM 9961 C CA . THR B 2 493 ? 236.45258 265.48427 299.65879 1.000 35.99886 493 THR C CA 1
ATOM 9962 C C . THR B 2 493 ? 236.28555 266.63519 298.68087 1.000 33.32099 493 THR C C 1
ATOM 9963 O O . THR B 2 493 ? 236.51316 266.47794 297.47766 1.000 32.87815 493 THR C O 1
ATOM 9974 N N . VAL B 2 494 ? 235.88549 267.78984 299.20389 1.000 34.73412 494 VAL C N 1
ATOM 9975 C CA . VAL B 2 494 ? 235.73018 269.00332 298.41480 1.000 35.49067 494 VAL C CA 1
ATOM 9976 C C . VAL B 2 494 ? 236.54873 270.09774 299.07923 1.000 36.88258 494 VAL C C 1
ATOM 9977 O O . VAL B 2 494 ? 236.37488 270.36904 300.27204 1.000 38.61536 494 VAL C O 1
ATOM 9990 N N . THR B 2 495 ? 237.43129 270.72804 298.30915 1.000 35.73970 495 THR C N 1
ATOM 9991 C CA . THR B 2 495 ? 238.29088 271.79615 298.80232 1.000 38.13809 495 THR C CA 1
ATOM 9992 C C . THR B 2 495 ? 238.08155 273.02143 297.92592 1.000 38.11587 495 THR C C 1
ATOM 9993 O O . THR B 2 495 ? 238.29843 272.96676 296.71052 1.000 35.65709 495 THR C O 1
ATOM 10004 N N . LEU B 2 496 ? 237.65806 274.11722 298.54515 1.000 37.52338 496 LEU C N 1
ATOM 10005 C CA . LEU B 2 496 ? 237.57793 275.39684 297.85828 1.000 40.86431 496 LEU C CA 1
ATOM 10006 C C . LEU B 2 496 ? 238.96026 275.99086 297.64033 1.000 39.75846 496 LEU C C 1
ATOM 10007 O O . LEU B 2 496 ? 239.83120 275.90547 298.50742 1.000 37.16216 496 LEU C O 1
ATOM 10023 N N . VAL B 2 497 ? 239.15925 276.58980 296.46830 1.000 39.88234 497 VAL C N 1
ATOM 10024 C CA . VAL B 2 497 ? 240.41724 277.23360 296.10777 1.000 41.45206 497 VAL C CA 1
ATOM 10025 C C . VAL B 2 497 ? 240.13833 278.71617 295.90290 1.000 43.87172 497 VAL C C 1
ATOM 10026 O O . VAL B 2 497 ? 239.46119 279.09998 294.94016 1.000 42.01879 497 VAL C O 1
ATOM 10039 N N . PHE B 2 498 ? 240.65484 279.54724 296.80079 1.000 44.71287 498 PHE C N 1
ATOM 10040 C CA . PHE B 2 498 ? 240.60991 280.99353 296.65308 1.000 41.87342 498 PHE C CA 1
ATOM 10041 C C . PHE B 2 498 ? 241.94013 281.50066 296.10747 1.000 43.46465 498 PHE C C 1
ATOM 10042 O O . PHE B 2 498 ? 242.94130 280.78177 296.06788 1.000 50.33673 498 PHE C O 1
ATOM 10059 N N . ALA B 2 499 ? 241.93822 282.76296 295.67306 1.000 41.29343 499 ALA C N 1
ATOM 10060 C CA . ALA B 2 499 ? 243.19017 283.40704 295.29083 1.000 41.80353 499 ALA C CA 1
ATOM 10061 C C . ALA B 2 499 ? 244.23072 283.27031 296.39450 1.000 43.55186 499 ALA C C 1
ATOM 10062 O O . ALA B 2 499 ? 245.42517 283.10706 296.11977 1.000 37.29706 499 ALA C O 1
ATOM 10069 N N . THR B 2 500 ? 243.79246 283.33264 297.65364 1.000 46.78227 500 THR C N 1
ATOM 10070 C CA . THR B 2 500 ? 244.68865 283.14105 298.78667 1.000 45.75726 500 THR C CA 1
ATOM 10071 C C . THR B 2 500 ? 245.10583 281.68775 298.97006 1.000 43.31329 500 THR C C 1
ATOM 10072 O O . THR B 2 500 ? 246.02011 281.42168 299.75769 1.000 43.37096 500 THR C O 1
ATOM 10083 N N . GLY B 2 501 ? 244.46776 280.75133 298.27046 1.000 44.88591 501 GLY C N 1
ATOM 10084 C CA . GLY B 2 501 ? 244.76656 279.34664 298.41599 1.000 44.15322 501 GLY C CA 1
ATOM 10085 C C . GLY B 2 501 ? 243.53823 278.51501 298.72871 1.000 42.92562 501 GLY C C 1
ATOM 10086 O O . GLY B 2 501 ? 242.40496 279.00587 298.71855 1.000 43.37868 501 GLY C O 1
ATOM 10090 N N . PRO B 2 502 ? 243.74447 277.22988 299.01472 1.000 43.44533 502 PRO C N 1
ATOM 10091 C CA . PRO B 2 502 ? 242.61130 276.35745 299.34082 1.000 43.66426 502 PRO C CA 1
ATOM 10092 C C . PRO B 2 502 ? 241.90720 276.77007 300.62614 1.000 44.64604 502 PRO C C 1
ATOM 10093 O O . PRO B 2 502 ? 242.53829 277.17676 301.60389 1.000 41.42688 502 PRO C O 1
ATOM 10104 N N . GLY B 2 503 ? 240.58106 276.65867 300.60972 1.000 44.98735 503 GLY C N 1
ATOM 10105 C CA . GLY B 2 503 ? 239.77558 276.76030 301.80664 1.000 44.90459 503 GLY C CA 1
ATOM 10106 C C . GLY B 2 503 ? 239.69771 275.44883 302.56722 1.000 43.78718 503 GLY C C 1
ATOM 10107 O O . GLY B 2 503 ? 240.40947 274.48100 302.29388 1.000 41.11660 503 GLY C O 1
ATOM 10111 N N . GLY B 2 504 ? 238.80161 275.43110 303.55085 1.000 42.84323 504 GLY C N 1
ATOM 10112 C CA . GLY B 2 504 ? 238.59705 274.22844 304.33862 1.000 40.92573 504 GLY C CA 1
ATOM 10113 C C . GLY B 2 504 ? 237.94632 273.12883 303.51783 1.000 40.00168 504 GLY C C 1
ATOM 10114 O O . GLY B 2 504 ? 237.04454 273.37144 302.71425 1.000 39.60588 504 GLY C O 1
ATOM 10118 N N . SER B 2 505 ? 238.41469 271.90076 303.72887 1.000 42.01831 505 SER C N 1
ATOM 10119 C CA . SER B 2 505 ? 237.96059 270.74291 302.96713 1.000 40.51979 505 SER C CA 1
ATOM 10120 C C . SER B 2 505 ? 236.90416 269.99034 303.76985 1.000 36.72576 505 SER C C 1
ATOM 10121 O O . SER B 2 505 ? 237.21144 269.38889 304.80417 1.000 34.02122 505 SER C O 1
ATOM 10129 N N . GLU B 2 506 ? 235.66430 270.02535 303.29198 1.000 34.71638 506 GLU C N 1
ATOM 10130 C CA . GLU B 2 506 ? 234.60122 269.18349 303.81903 1.000 38.07457 506 GLU C CA 1
ATOM 10131 C C . GLU B 2 506 ? 234.63165 267.82051 303.13788 1.000 38.87546 506 GLU C C 1
ATOM 10132 O O . GLU B 2 506 ? 234.96000 267.70506 301.95401 1.000 38.79720 506 GLU C O 1
ATOM 10144 N N . SER B 2 507 ? 234.28520 266.78318 303.89852 1.000 38.27967 507 SER C N 1
ATOM 10145 C CA . SER B 2 507 ? 234.27681 265.42247 303.38245 1.000 35.49709 507 SER C CA 1
ATOM 10146 C C . SER B 2 507 ? 233.00785 264.70276 303.81510 1.000 35.56769 507 SER C C 1
ATOM 10147 O O . SER B 2 507 ? 232.43845 264.98971 304.87128 1.000 33.39172 507 SER C O 1
ATOM 10155 N N . LEU B 2 508 ? 232.57370 263.76054 302.97963 1.000 36.89426 508 LEU C N 1
ATOM 10156 C CA . LEU B 2 508 ? 231.47050 262.86766 303.30575 1.000 38.34922 508 LEU C CA 1
ATOM 10157 C C . LEU B 2 508 ? 231.71739 261.53300 302.61044 1.000 36.90509 508 LEU C C 1
ATOM 10158 O O . LEU B 2 508 ? 232.68238 261.37356 301.85755 1.000 36.10097 508 LEU C O 1
ATOM 10174 N N . LYS B 2 509 ? 230.83514 260.56814 302.86626 1.000 38.97516 509 LYS C N 1
ATOM 10175 C CA . LYS B 2 509 ? 230.93396 259.23511 302.28626 1.000 41.49553 509 LYS C CA 1
ATOM 10176 C C . LYS B 2 509 ? 229.71295 258.94298 301.42624 1.000 43.67823 509 LYS C C 1
ATOM 10177 O O . LYS B 2 509 ? 228.59657 259.35746 301.75430 1.000 41.25663 509 LYS C O 1
ATOM 10196 N N . ALA B 2 510 ? 229.92697 258.21170 300.33491 1.000 44.50947 510 ALA C N 1
ATOM 10197 C CA . ALA B 2 510 ? 228.84375 257.88048 299.42113 1.000 46.36853 510 ALA C CA 1
ATOM 10198 C C . ALA B 2 510 ? 229.20547 256.61371 298.66172 1.000 47.18945 510 ALA C C 1
ATOM 10199 O O . ALA B 2 510 ? 230.36504 256.19325 298.63223 1.000 41.85134 510 ALA C O 1
ATOM 10206 N N . TYR B 2 511 ? 228.18964 256.01195 298.04777 1.000 50.19284 511 TYR C N 1
ATOM 10207 C CA . TYR B 2 511 ? 228.35763 254.88033 297.14836 1.000 47.16478 511 TYR C CA 1
ATOM 10208 C C . TYR B 2 511 ? 227.84754 255.25284 295.76420 1.000 46.82259 511 TYR C C 1
ATOM 10209 O O . TYR B 2 511 ? 226.80183 255.89677 295.63150 1.000 44.94927 511 TYR C O 1
ATOM 10227 N N . LEU B 2 512 ? 228.58812 254.84500 294.73207 1.000 47.29043 512 LEU C N 1
ATOM 10228 C CA . LEU B 2 512 ? 228.05702 254.91931 293.37492 1.000 47.16686 512 LEU C CA 1
ATOM 10229 C C . LEU B 2 512 ? 226.85038 254.00273 293.22183 1.000 46.48189 512 LEU C C 1
ATOM 10230 O O . LEU B 2 512 ? 225.81329 254.40064 292.67865 1.000 45.89819 512 LEU C O 1
ATOM 10246 N N . LYS B 2 513 ? 226.97222 252.76696 293.69990 1.000 43.51652 513 LYS C N 1
ATOM 10247 C CA . LYS B 2 513 ? 225.88067 251.80659 293.68182 1.000 43.29197 513 LYS C CA 1
ATOM 10248 C C . LYS B 2 513 ? 226.09763 250.82267 294.82056 1.000 45.08070 513 LYS C C 1
ATOM 10249 O O . LYS B 2 513 ? 227.23612 250.53923 295.20325 1.000 44.30406 513 LYS C O 1
ATOM 10268 N N . GLN B 2 514 ? 224.99911 250.30341 295.35702 1.000 45.87559 514 GLN C N 1
ATOM 10269 C CA . GLN B 2 514 ? 225.04046 249.41691 296.50923 1.000 46.44400 514 GLN C CA 1
ATOM 10270 C C . GLN B 2 514 ? 224.75215 247.98100 296.09021 1.000 46.73426 514 GLN C C 1
ATOM 10271 O O . GLN B 2 514 ? 224.29663 247.70445 294.97733 1.000 45.11388 514 GLN C O 1
ATOM 10285 N N . ALA B 2 515 ? 225.03249 247.06214 297.01118 1.000 48.54601 515 ALA C N 1
ATOM 10286 C CA . ALA B 2 515 ? 224.62384 245.67281 296.87538 1.000 46.86610 515 ALA C CA 1
ATOM 10287 C C . ALA B 2 515 ? 224.46499 245.07982 298.26783 1.000 45.28058 515 ALA C C 1
ATOM 10288 O O . ALA B 2 515 ? 224.84884 245.68572 299.27150 1.000 44.53786 515 ALA C O 1
ATOM 10295 N N . ALA B 2 516 ? 223.88547 243.88361 298.32014 1.000 45.30546 516 ALA C N 1
ATOM 10296 C CA . ALA B 2 516 ? 223.77697 243.17341 299.58274 1.000 45.38398 516 ALA C CA 1
ATOM 10297 C C . ALA B 2 516 ? 225.16789 242.94512 300.17679 1.000 43.16886 516 ALA C C 1
ATOM 10298 O O . ALA B 2 516 ? 226.14460 242.77689 299.44008 1.000 39.66360 516 ALA C O 1
ATOM 10305 N N . PRO B 2 517 ? 225.29125 242.93882 301.50544 1.000 43.89044 517 PRO C N 1
ATOM 10306 C CA . PRO B 2 517 ? 226.61753 242.77387 302.11353 1.000 41.81877 517 PRO C CA 1
ATOM 10307 C C . PRO B 2 517 ? 227.26523 241.46182 301.69627 1.000 41.90427 517 PRO C C 1
ATOM 10308 O O . PRO B 2 517 ? 226.59476 240.44191 301.52333 1.000 41.85763 517 PRO C O 1
ATOM 10319 N N . ALA B 2 518 ? 228.59030 241.49844 301.53445 1.000 43.31878 518 ALA C N 1
ATOM 10320 C CA . ALA B 2 518 ? 229.32331 240.28515 301.19046 1.000 42.82134 518 ALA C CA 1
ATOM 10321 C C . ALA B 2 518 ? 229.30673 239.27367 302.32914 1.000 42.17524 518 ALA C C 1
ATOM 10322 O O . ALA B 2 518 ? 229.36819 238.06407 302.08117 1.000 41.24247 518 ALA C O 1
ATOM 10329 N N . ARG B 2 519 ? 229.22659 239.74144 303.57329 1.000 42.04955 519 ARG C N 1
ATOM 10330 C CA . ARG B 2 519 ? 229.09732 238.86588 304.72800 1.000 40.09408 519 ARG C CA 1
ATOM 10331 C C . ARG B 2 519 ? 228.11829 239.48349 305.71448 1.000 42.33060 519 ARG C C 1
ATOM 10332 O O . ARG B 2 519 ? 228.02200 240.70778 305.83340 1.000 42.15386 519 ARG C O 1
ATOM 10353 N N . GLY B 2 520 ? 227.39329 238.62401 306.42065 1.000 44.63668 520 GLY C N 1
ATOM 10354 C CA . GLY B 2 520 ? 226.55008 239.06375 307.50712 1.000 44.67017 520 GLY C CA 1
ATOM 10355 C C . GLY B 2 520 ? 227.34812 239.37983 308.75151 1.000 44.28685 520 GLY C C 1
ATOM 10356 O O . GLY B 2 520 ? 228.54692 239.08012 308.86800 1.000 40.85742 520 GLY C O 1
ATOM 10360 N N . PRO B 2 521 ? 226.67934 240.00274 309.71862 1.000 45.77162 521 PRO C N 1
ATOM 10361 C CA . PRO B 2 521 ? 227.35394 240.34948 310.97312 1.000 46.26161 521 PRO C CA 1
ATOM 10362 C C . PRO B 2 521 ? 227.60825 239.12776 311.84221 1.000 45.40994 521 PRO C C 1
ATOM 10363 O O . PRO B 2 521 ? 226.87488 238.13698 311.79884 1.000 44.95280 521 PRO C O 1
ATOM 10374 N N . THR B 2 522 ? 228.66683 239.21503 312.64435 1.000 44.34256 522 THR C N 1
ATOM 10375 C CA . THR B 2 522 ? 229.02770 238.17440 313.59944 1.000 45.11571 522 THR C CA 1
ATOM 10376 C C . THR B 2 522 ? 228.47486 238.54806 314.96981 1.000 43.66112 522 THR C C 1
ATOM 10377 O O . THR B 2 522 ? 228.77175 239.62951 315.48922 1.000 40.97217 522 THR C O 1
ATOM 10388 N N . VAL B 2 523 ? 227.67466 237.65568 315.54933 1.000 46.55978 523 VAL C N 1
ATOM 10389 C CA . VAL B 2 523 ? 226.97527 237.91343 316.80351 1.000 45.59286 523 VAL C CA 1
ATOM 10390 C C . VAL B 2 523 ? 227.75134 237.28049 317.94813 1.000 44.46696 523 VAL C C 1
ATOM 10391 O O . VAL B 2 523 ? 228.24019 236.14873 317.83582 1.000 43.47464 523 VAL C O 1
ATOM 10404 N N . ARG B 2 524 ? 227.86594 238.01372 319.05376 1.000 43.72163 524 ARG C N 1
ATOM 10405 C CA . ARG B 2 524 ? 228.48134 237.50916 320.27198 1.000 45.99523 524 ARG C CA 1
ATOM 10406 C C . ARG B 2 524 ? 227.68570 238.01369 321.46552 1.000 45.58865 524 ARG C C 1
ATOM 10407 O O . ARG B 2 524 ? 227.21037 239.15250 321.46552 1.000 44.25574 524 ARG C O 1
ATOM 10428 N N . THR B 2 525 ? 227.54479 237.16473 322.48018 1.000 45.60381 525 THR C N 1
ATOM 10429 C CA . THR B 2 525 ? 226.81007 237.53674 323.68147 1.000 45.00844 525 THR C CA 1
ATOM 10430 C C . THR B 2 525 ? 227.70128 238.33779 324.62204 1.000 44.67300 525 THR C C 1
ATOM 10431 O O . THR B 2 525 ? 228.80155 237.90087 324.97421 1.000 47.41726 525 THR C O 1
ATOM 10442 N N . LYS B 2 526 ? 227.22081 239.51295 325.02775 1.000 42.79011 526 LYS C N 1
ATOM 10443 C CA . LYS B 2 526 ? 227.88763 240.30527 326.05334 1.000 42.16432 526 LYS C CA 1
ATOM 10444 C C . LYS B 2 526 ? 227.46696 239.89245 327.45818 1.000 41.97273 526 LYS C C 1
ATOM 10445 O O . LYS B 2 526 ? 228.29444 239.88557 328.37605 1.000 39.73633 526 LYS C O 1
ATOM 10464 N N . LYS B 2 527 ? 226.19411 239.54851 327.64172 1.000 41.40716 527 LYS C N 1
ATOM 10465 C CA . LYS B 2 527 ? 225.68709 239.11414 328.93377 1.000 41.11198 527 LYS C CA 1
ATOM 10466 C C . LYS B 2 527 ? 224.55577 238.12346 328.70460 1.000 41.96490 527 LYS C C 1
ATOM 10467 O O . LYS B 2 527 ? 223.82730 238.21079 327.71240 1.000 42.89773 527 LYS C O 1
ATOM 10486 N N . VAL B 2 528 ? 224.41684 237.17977 329.63263 1.000 41.90376 528 VAL C N 1
ATOM 10487 C CA . VAL B 2 528 ? 223.31195 236.23001 329.63665 1.000 41.50927 528 VAL C CA 1
ATOM 10488 C C . VAL B 2 528 ? 222.70387 236.20614 331.03081 1.000 40.72149 528 VAL C C 1
ATOM 10489 O O . VAL B 2 528 ? 223.42648 236.18250 332.03347 1.000 39.79052 528 VAL C O 1
ATOM 10502 N N . GLY B 2 529 ? 221.37428 236.21351 331.09142 1.000 41.46523 529 GLY C N 1
ATOM 10503 C CA . GLY B 2 529 ? 220.66985 236.17137 332.35756 1.000 43.00633 529 GLY C CA 1
ATOM 10504 C C . GLY B 2 529 ? 219.63218 235.07007 332.41190 1.000 44.56632 529 GLY C C 1
ATOM 10505 O O . GLY B 2 529 ? 219.52442 234.26208 331.48450 1.000 41.70189 529 GLY C O 1
ATOM 10509 N N . LYS B 2 530 ? 218.85981 235.02708 333.50005 1.000 43.63397 530 LYS C N 1
ATOM 10510 C CA . LYS B 2 530 ? 217.84809 233.98608 333.64363 1.000 41.52228 530 LYS C CA 1
ATOM 10511 C C . LYS B 2 530 ? 216.77862 234.08989 332.56467 1.000 41.95799 530 LYS C C 1
ATOM 10512 O O . LYS B 2 530 ? 216.25361 233.06596 332.11212 1.000 41.51737 530 LYS C O 1
ATOM 10531 N N . ASN B 2 531 ? 216.44138 235.31314 332.14021 1.000 42.32141 531 ASN C N 1
ATOM 10532 C CA . ASN B 2 531 ? 215.41865 235.50543 331.11868 1.000 43.24652 531 ASN C CA 1
ATOM 10533 C C . ASN B 2 531 ? 215.82986 236.54395 330.07907 1.000 45.40561 531 ASN C C 1
ATOM 10534 O O . ASN B 2 531 ? 214.96538 237.06482 329.36357 1.000 44.77019 531 ASN C O 1
ATOM 10545 N N . GLU B 2 532 ? 217.11915 236.85921 329.97546 1.000 43.65916 532 GLU C N 1
ATOM 10546 C CA . GLU B 2 532 ? 217.57909 237.90472 329.07449 1.000 43.96124 532 GLU C CA 1
ATOM 10547 C C . GLU B 2 532 ? 218.98546 237.57074 328.60110 1.000 43.38280 532 GLU C C 1
ATOM 10548 O O . GLU B 2 532 ? 219.71415 236.80799 329.24091 1.000 41.73415 532 GLU C O 1
ATOM 10560 N N . ALA B 2 533 ? 219.35795 238.15525 327.46444 1.000 43.70413 533 ALA C N 1
ATOM 10561 C CA . ALA B 2 533 ? 220.70964 238.02618 326.93758 1.000 44.28493 533 ALA C CA 1
ATOM 10562 C C . ALA B 2 533 ? 221.05553 239.28769 326.16320 1.000 43.55439 533 ALA C C 1
ATOM 10563 O O . ALA B 2 533 ? 220.31774 239.68021 325.25455 1.000 44.31225 533 ALA C O 1
ATOM 10570 N N . VAL B 2 534 ? 222.17252 239.91550 326.52392 1.000 41.40213 534 VAL C N 1
ATOM 10571 C CA . VAL B 2 534 ? 222.65881 241.10563 325.83362 1.000 42.51597 534 VAL C CA 1
ATOM 10572 C C . VAL B 2 534 ? 223.53558 240.62939 324.67982 1.000 44.84716 534 VAL C C 1
ATOM 10573 O O . VAL B 2 534 ? 224.67973 240.21787 324.87831 1.000 46.29291 534 VAL C O 1
ATOM 10586 N N . LEU B 2 535 ? 222.99398 240.68668 323.46695 1.000 44.63363 535 LEU C N 1
ATOM 10587 C CA . LEU B 2 535 ? 223.77074 240.38503 322.27555 1.000 43.86981 535 LEU C CA 1
ATOM 10588 C C . LEU B 2 535 ? 224.68897 241.54870 321.92246 1.000 43.67838 535 LEU C C 1
ATOM 10589 O O . LEU B 2 535 ? 224.37094 242.71724 322.16156 1.000 42.90156 535 LEU C O 1
ATOM 10605 N N . ALA B 2 536 ? 225.84131 241.21362 321.34680 1.000 46.27802 536 ALA C N 1
ATOM 10606 C CA . ALA B 2 536 ? 226.77566 242.20279 320.83356 1.000 46.80619 536 ALA C CA 1
ATOM 10607 C C . ALA B 2 536 ? 227.29127 241.73840 319.48047 1.000 45.46407 536 ALA C C 1
ATOM 10608 O O . ALA B 2 536 ? 227.38647 240.53732 319.21501 1.000 43.73723 536 ALA C O 1
ATOM 10615 N N . TRP B 2 537 ? 227.62115 242.70255 318.62424 1.000 44.60474 537 TRP C N 1
ATOM 10616 C CA . TRP B 2 537 ? 228.13419 242.39695 317.29803 1.000 46.38779 537 TRP C CA 1
ATOM 10617 C C . TRP B 2 537 ? 229.10662 243.48534 316.87101 1.000 47.48187 537 TRP C C 1
ATOM 10618 O O . TRP B 2 537 ? 229.00723 244.63530 317.30737 1.000 47.06764 537 TRP C O 1
ATOM 10639 N N . ASP B 2 538 ? 230.04739 243.10663 316.01108 1.000 46.36252 538 ASP C N 1
ATOM 10640 C CA . ASP B 2 538 ? 231.01298 244.03230 315.43550 1.000 47.15477 538 ASP C CA 1
ATOM 10641 C C . ASP B 2 538 ? 230.56218 244.42010 314.03405 1.000 46.62303 538 ASP C C 1
ATOM 10642 O O . ASP B 2 538 ? 230.18190 243.55487 313.23798 1.000 44.40477 538 ASP C O 1
ATOM 10651 N N . GLN B 2 539 ? 230.60126 245.71773 313.73991 1.000 47.17660 539 GLN C N 1
ATOM 10652 C CA . GLN B 2 539 ? 230.13001 246.20326 312.45056 1.000 45.49854 539 GLN C CA 1
ATOM 10653 C C . GLN B 2 539 ? 230.88525 245.52386 311.31537 1.000 43.55758 539 GLN C C 1
ATOM 10654 O O . GLN B 2 539 ? 232.09477 245.29330 311.39936 1.000 42.60909 539 GLN C O 1
ATOM 10668 N N . ILE B 2 540 ? 230.15748 245.19860 310.25040 1.000 42.60739 540 ILE C N 1
ATOM 10669 C CA . ILE B 2 540 ? 230.78200 244.52864 309.10501 1.000 42.56842 540 ILE C CA 1
ATOM 10670 C C . ILE B 2 540 ? 231.90393 245.40726 308.56721 1.000 42.87710 540 ILE C C 1
ATOM 10671 O O . ILE B 2 540 ? 231.72837 246.63869 308.46489 1.000 41.07800 540 ILE C O 1
ATOM 10687 N N . PRO B 2 541 ? 233.06878 244.85789 308.22216 1.000 42.33852 541 PRO C N 1
ATOM 10688 C CA . PRO B 2 541 ? 234.12458 245.69545 307.64071 1.000 42.08686 541 PRO C CA 1
ATOM 10689 C C . PRO B 2 541 ? 233.63076 246.42844 306.40217 1.000 41.79116 541 PRO C C 1
ATOM 10690 O O . PRO B 2 541 ? 232.85424 245.89377 305.60778 1.000 40.72066 541 PRO C O 1
ATOM 10701 N N . VAL B 2 542 ? 234.09283 247.67144 306.24438 1.000 42.04385 542 VAL C N 1
ATOM 10702 C CA . VAL B 2 542 ? 233.66730 248.48072 305.10596 1.000 42.96828 542 VAL C CA 1
ATOM 10703 C C . VAL B 2 542 ? 234.08326 247.82450 303.79811 1.000 44.32596 542 VAL C C 1
ATOM 10704 O O . VAL B 2 542 ? 233.46245 248.05437 302.75274 1.000 40.88649 542 VAL C O 1
ATOM 10717 N N . ASP B 2 543 ? 235.13286 247.00070 303.82813 1.000 44.85513 543 ASP C N 1
ATOM 10718 C CA . ASP B 2 543 ? 235.50228 246.22403 302.65205 1.000 43.89230 543 ASP C CA 1
ATOM 10719 C C . ASP B 2 543 ? 234.44633 245.18858 302.29085 1.000 42.93841 543 ASP C C 1
ATOM 10720 O O . ASP B 2 543 ? 234.47047 244.66358 301.17249 1.000 41.67909 543 ASP C O 1
ATOM 10729 N N . ASP B 2 544 ? 233.52557 244.88484 303.20451 1.000 41.16289 544 ASP C N 1
ATOM 10730 C CA . ASP B 2 544 ? 232.48976 243.88988 302.96857 1.000 43.69994 544 ASP C CA 1
ATOM 10731 C C . ASP B 2 544 ? 231.08161 244.46204 302.95308 1.000 45.47207 544 ASP C C 1
ATOM 10732 O O . ASP B 2 544 ? 230.20252 243.86882 302.32446 1.000 46.67614 544 ASP C O 1
ATOM 10741 N N . GLN B 2 545 ? 230.83884 245.59020 303.62011 1.000 42.81170 545 GLN C N 1
ATOM 10742 C CA . GLN B 2 545 ? 229.61883 246.35058 303.38036 1.000 44.48913 545 GLN C CA 1
ATOM 10743 C C . GLN B 2 545 ? 229.59137 246.85929 301.94597 1.000 47.69332 545 GLN C C 1
ATOM 10744 O O . GLN B 2 545 ? 230.40178 247.71094 301.56674 1.000 47.63600 545 GLN C O 1
ATOM 10758 N N . ASN B 2 546 ? 228.66382 246.34512 301.14394 1.000 47.61486 546 ASN C N 1
ATOM 10759 C CA . ASN B 2 546 ? 228.49414 246.78259 299.76681 1.000 47.04610 546 ASN C CA 1
ATOM 10760 C C . ASN B 2 546 ? 227.53578 247.95961 299.64010 1.000 46.70560 546 ASN C C 1
ATOM 10761 O O . ASN B 2 546 ? 227.16519 248.32223 298.51971 1.000 44.00360 546 ASN C O 1
ATOM 10772 N N . GLY B 2 547 ? 227.13054 248.55997 300.75350 1.000 46.15910 547 GLY C N 1
ATOM 10773 C CA . GLY B 2 547 ? 226.19226 249.66533 300.70689 1.000 45.25694 547 GLY C CA 1
ATOM 10774 C C . GLY B 2 547 ? 225.99540 250.24770 302.08794 1.000 46.98846 547 GLY C C 1
ATOM 10775 O O . GLY B 2 547 ? 226.64466 249.84632 303.05741 1.000 46.37421 547 GLY C O 1
ATOM 10779 N N . PHE B 2 548 ? 225.07991 251.21019 302.16363 1.000 44.08652 548 PHE C N 1
ATOM 10780 C CA . PHE B 2 548 ? 224.71384 251.80540 303.44247 1.000 41.75684 548 PHE C CA 1
ATOM 10781 C C . PHE B 2 548 ? 223.89484 250.81458 304.25934 1.000 43.97376 548 PHE C C 1
ATOM 10782 O O . PHE B 2 548 ? 222.80156 250.41199 303.84799 1.000 45.83966 548 PHE C O 1
ATOM 10799 N N . ILE B 2 549 ? 224.42304 250.42281 305.41618 1.000 44.14502 549 ILE C N 1
ATOM 10800 C CA . ILE B 2 549 ? 223.70280 249.53432 306.32305 1.000 44.55669 549 ILE C CA 1
ATOM 10801 C C . ILE B 2 549 ? 222.56528 250.33313 306.95241 1.000 43.99037 549 ILE C C 1
ATOM 10802 O O . ILE B 2 549 ? 222.80366 251.26274 307.72818 1.000 44.10306 549 ILE C O 1
ATOM 10818 N N . ARG B 2 550 ? 221.32536 249.97326 306.62168 1.000 42.92012 550 ARG C N 1
ATOM 10819 C CA . ARG B 2 550 ? 220.16549 250.69061 307.13628 1.000 44.95801 550 ARG C CA 1
ATOM 10820 C C . ARG B 2 550 ? 219.68359 250.13310 308.46965 1.000 44.68654 550 ARG C C 1
ATOM 10821 O O . ARG B 2 550 ? 219.34509 250.90322 309.37493 1.000 44.69494 550 ARG C O 1
ATOM 10842 N N . ASN B 2 551 ? 219.64503 248.81124 308.61099 1.000 44.81031 551 ASN C N 1
ATOM 10843 C CA . ASN B 2 551 ? 219.20149 248.18778 309.84998 1.000 46.99311 551 ASN C CA 1
ATOM 10844 C C . ASN B 2 551 ? 219.70910 246.75369 309.88101 1.000 46.69420 551 ASN C C 1
ATOM 10845 O O . ASN B 2 551 ? 220.19201 246.22177 308.87854 1.000 44.58668 551 ASN C O 1
ATOM 10856 N N . TYR B 2 552 ? 219.59316 246.13359 311.05271 1.000 47.43848 552 TYR C N 1
ATOM 10857 C CA . TYR B 2 552 ? 219.81044 244.70385 311.21400 1.000 47.26904 552 TYR C CA 1
ATOM 10858 C C . TYR B 2 552 ? 218.52885 244.04309 311.69735 1.000 47.51765 552 TYR C C 1
ATOM 10859 O O . TYR B 2 552 ? 217.79785 244.60884 312.51667 1.000 46.64006 552 TYR C O 1
ATOM 10877 N N . SER B 2 553 ? 218.26179 242.84559 311.18637 1.000 47.21105 553 SER C N 1
ATOM 10878 C CA . SER B 2 553 ? 217.25196 241.96122 311.74919 1.000 47.99504 553 SER C CA 1
ATOM 10879 C C . SER B 2 553 ? 217.94498 240.91318 312.60849 1.000 48.46808 553 SER C C 1
ATOM 10880 O O . SER B 2 553 ? 218.89572 240.26580 312.15702 1.000 45.33333 553 SER C O 1
ATOM 10888 N N . ILE B 2 554 ? 217.47178 240.74867 313.84018 1.000 48.09147 554 ILE C N 1
ATOM 10889 C CA . ILE B 2 554 ? 217.92401 239.67980 314.72319 1.000 48.22817 554 ILE C CA 1
ATOM 10890 C C . ILE B 2 554 ? 216.81495 238.64183 314.79934 1.000 47.86813 554 ILE C C 1
ATOM 10891 O O . ILE B 2 554 ? 215.68681 238.95455 315.20060 1.000 44.55265 554 ILE C O 1
ATOM 10907 N N . SER B 2 555 ? 217.13551 237.40991 314.41512 1.000 47.43162 555 SER C N 1
ATOM 10908 C CA . SER B 2 555 ? 216.23106 236.27856 314.54559 1.000 47.06531 555 SER C CA 1
ATOM 10909 C C . SER B 2 555 ? 216.82370 235.27249 315.52022 1.000 47.11805 555 SER C C 1
ATOM 10910 O O . SER B 2 555 ? 218.02159 234.97574 315.46867 1.000 47.41554 555 SER C O 1
ATOM 10918 N N . TYR B 2 556 ? 215.98136 234.75103 316.40842 1.000 47.10960 556 TYR C N 1
ATOM 10919 C CA . TYR B 2 556 ? 216.42910 233.80210 317.41488 1.000 46.73003 556 TYR C CA 1
ATOM 10920 C C . TYR B 2 556 ? 215.30385 232.82117 317.70374 1.000 47.28412 556 TYR C C 1
ATOM 10921 O O . TYR B 2 556 ? 214.12370 233.17984 317.66957 1.000 46.53154 556 TYR C O 1
ATOM 10939 N N . ARG B 2 557 ? 215.68286 231.57656 317.98604 1.000 48.40336 557 ARG C N 1
ATOM 10940 C CA . ARG B 2 557 ? 214.71267 230.51457 318.20116 1.000 47.51525 557 ARG C CA 1
ATOM 10941 C C . ARG B 2 557 ? 215.31211 229.46621 319.12479 1.000 44.82259 557 ARG C C 1
ATOM 10942 O O . ARG B 2 557 ? 216.53329 229.32581 319.23095 1.000 41.70614 557 ARG C O 1
ATOM 10963 N N . THR B 2 558 ? 214.43062 228.72846 319.79376 1.000 44.65929 558 THR C N 1
ATOM 10964 C CA . THR B 2 558 ? 214.82474 227.55314 320.54993 1.000 44.27329 558 THR C CA 1
ATOM 10965 C C . THR B 2 558 ? 214.84417 226.33647 319.62706 1.000 45.03687 558 THR C C 1
ATOM 10966 O O . THR B 2 558 ? 214.59292 226.43147 318.42324 1.000 45.12799 558 THR C O 1
ATOM 10977 N N . SER B 2 559 ? 215.14818 225.16973 320.19808 1.000 43.71764 559 SER C N 1
ATOM 10978 C CA . SER B 2 559 ? 215.15018 223.94470 319.40895 1.000 41.26856 559 SER C CA 1
ATOM 10979 C C . SER B 2 559 ? 213.75970 223.57897 318.90629 1.000 41.01226 559 SER C C 1
ATOM 10980 O O . SER B 2 559 ? 213.64620 222.80926 317.94634 1.000 38.86993 559 SER C O 1
ATOM 10988 N N . VAL B 2 560 ? 212.70677 224.10807 319.52801 1.000 41.37606 560 VAL C N 1
ATOM 10989 C CA . VAL B 2 560 ? 211.33926 223.80775 319.11209 1.000 43.48894 560 VAL C CA 1
ATOM 10990 C C . VAL B 2 560 ? 210.46990 225.04557 318.95979 1.000 41.87720 560 VAL C C 1
ATOM 10991 O O . VAL B 2 560 ? 209.46043 224.99660 318.23262 1.000 41.71348 560 VAL C O 1
ATOM 11004 N N . GLY B 2 561 ? 210.79308 226.16916 319.59679 1.000 43.53049 561 GLY C N 1
ATOM 11005 C CA . GLY B 2 561 ? 209.90869 227.31412 319.56182 1.000 44.59278 561 GLY C CA 1
ATOM 11006 C C . GLY B 2 561 ? 209.92089 228.02574 318.22275 1.000 44.66178 561 GLY C C 1
ATOM 11007 O O . GLY B 2 561 ? 210.84701 227.90499 317.41985 1.000 43.65324 561 GLY C O 1
ATOM 11011 N N . LYS B 2 562 ? 208.85463 228.78738 317.98505 1.000 43.58567 562 LYS C N 1
ATOM 11012 C CA . LYS B 2 562 ? 208.76862 229.59969 316.77935 1.000 45.13301 562 LYS C CA 1
ATOM 11013 C C . LYS B 2 562 ? 209.86771 230.65483 316.76925 1.000 47.33813 562 LYS C C 1
ATOM 11014 O O . LYS B 2 562 ? 210.19412 231.24773 317.80103 1.000 47.27212 562 LYS C O 1
ATOM 11033 N N . GLU B 2 563 ? 210.43981 230.88721 315.59080 1.000 47.08281 563 GLU C N 1
ATOM 11034 C CA . GLU B 2 563 ? 211.50567 231.87122 315.44883 1.000 48.45202 563 GLU C CA 1
ATOM 11035 C C . GLU B 2 563 ? 210.93630 233.28311 315.52452 1.000 51.47265 563 GLU C C 1
ATOM 11036 O O . GLU B 2 563 ? 210.09047 233.66528 314.70886 1.000 50.68560 563 GLU C O 1
ATOM 11048 N N . MET B 2 564 ? 211.40088 234.05480 316.50229 1.000 51.14018 564 MET C N 1
ATOM 11049 C CA . MET B 2 564 ? 211.06372 235.46584 316.60757 1.000 50.98743 564 MET C CA 1
ATOM 11050 C C . MET B 2 564 ? 212.06687 236.30159 315.82226 1.000 47.71976 564 MET C C 1
ATOM 11051 O O . MET B 2 564 ? 213.21035 235.89211 315.60585 1.000 44.31442 564 MET C O 1
ATOM 11065 N N . VAL B 2 565 ? 211.62535 237.48208 315.39340 1.000 47.18075 565 VAL C N 1
ATOM 11066 C CA . VAL B 2 565 ? 212.44593 238.39404 314.60611 1.000 47.77739 565 VAL C CA 1
ATOM 11067 C C . VAL B 2 565 ? 212.35115 239.78534 315.21479 1.000 48.51221 565 VAL C C 1
ATOM 11068 O O . VAL B 2 565 ? 211.25921 240.25002 315.56079 1.000 46.04520 565 VAL C O 1
ATOM 11081 N N . VAL B 2 566 ? 213.49884 240.44771 315.34486 1.000 48.45252 566 VAL C N 1
ATOM 11082 C CA . VAL B 2 566 ? 213.57839 241.81242 315.85010 1.000 48.04788 566 VAL C CA 1
ATOM 11083 C C . VAL B 2 566 ? 214.39084 242.64127 314.86591 1.000 47.35054 566 VAL C C 1
ATOM 11084 O O . VAL B 2 566 ? 215.43405 242.19415 314.37658 1.000 46.09230 566 VAL C O 1
ATOM 11097 N N . HIS B 2 567 ? 213.91324 243.84933 314.57997 1.000 46.81470 567 HIS C N 1
ATOM 11098 C CA . HIS B 2 567 ? 214.60707 244.78693 313.70683 1.000 47.28142 567 HIS C CA 1
ATOM 11099 C C . HIS B 2 567 ? 215.28819 245.85882 314.54732 1.000 46.79339 567 HIS C C 1
ATOM 11100 O O . HIS B 2 567 ? 214.66536 246.44344 315.44016 1.000 46.62244 567 HIS C O 1
ATOM 11114 N N . VAL B 2 568 ? 216.56332 246.11192 314.25947 1.000 46.16659 568 VAL C N 1
ATOM 11115 C CA . VAL B 2 568 ? 217.37838 247.05282 315.01854 1.000 47.27735 568 VAL C CA 1
ATOM 11116 C C . VAL B 2 568 ? 218.00316 248.04138 314.04492 1.000 45.99592 568 VAL C C 1
ATOM 11117 O O . VAL B 2 568 ? 218.57054 247.63911 313.02310 1.000 42.13746 568 VAL C O 1
ATOM 11130 N N . ASP B 2 569 ? 217.89979 249.32976 314.36339 1.000 48.37482 569 ASP C N 1
ATOM 11131 C CA . ASP B 2 569 ? 218.51147 250.35769 313.53242 1.000 46.47208 569 ASP C CA 1
ATOM 11132 C C . ASP B 2 569 ? 220.02255 250.17034 313.48143 1.000 45.67667 569 ASP C C 1
ATOM 11133 O O . ASP B 2 569 ? 220.65654 249.81336 314.47828 1.000 46.09808 569 ASP C O 1
ATOM 11142 N N . SER B 2 570 ? 220.60056 250.41354 312.30260 1.000 47.13631 570 SER C N 1
ATOM 11143 C CA . SER B 2 570 ? 222.00873 250.10314 312.08666 1.000 47.57909 570 SER C CA 1
ATOM 11144 C C . SER B 2 570 ? 222.93027 250.90851 312.99284 1.000 46.72935 570 SER C C 1
ATOM 11145 O O . SER B 2 570 ? 224.08629 250.51606 313.18544 1.000 43.25960 570 SER C O 1
ATOM 11153 N N . SER B 2 571 ? 222.45228 252.02219 313.55296 1.000 47.48549 571 SER C N 1
ATOM 11154 C CA . SER B 2 571 ? 223.28587 252.79843 314.46466 1.000 46.77299 571 SER C CA 1
ATOM 11155 C C . SER B 2 571 ? 223.65134 252.00011 315.70914 1.000 49.61647 571 SER C C 1
ATOM 11156 O O . SER B 2 571 ? 224.71779 252.21894 316.29523 1.000 48.63618 571 SER C O 1
ATOM 11164 N N . HIS B 2 572 ? 222.78939 251.07792 316.12655 1.000 47.81865 572 HIS C N 1
ATOM 11165 C CA . HIS B 2 572 ? 223.02565 250.31391 317.34130 1.000 46.67836 572 HIS C CA 1
ATOM 11166 C C . HIS B 2 572 ? 224.07433 249.23388 317.10390 1.000 49.44397 572 HIS C C 1
ATOM 11167 O O . HIS B 2 572 ? 224.20338 248.69201 316.00222 1.000 48.63318 572 HIS C O 1
ATOM 11181 N N . THR B 2 573 ? 224.82946 248.92512 318.15886 1.000 48.62894 573 THR C N 1
ATOM 11182 C CA . THR B 2 573 ? 225.79275 247.83396 318.13739 1.000 46.04772 573 THR C CA 1
ATOM 11183 C C . THR B 2 573 ? 225.46846 246.73017 319.13503 1.000 45.57298 573 THR C C 1
ATOM 11184 O O . THR B 2 573 ? 226.17130 245.71280 319.15734 1.000 44.27340 573 THR C O 1
ATOM 11195 N N . GLU B 2 574 ? 224.43306 246.89586 319.95672 1.000 43.40634 574 GLU C N 1
ATOM 11196 C CA . GLU B 2 574 ? 224.06146 245.89386 320.94504 1.000 44.81588 574 GLU C CA 1
ATOM 11197 C C . GLU B 2 574 ? 222.54790 245.88311 321.09551 1.000 45.46740 574 GLU C C 1
ATOM 11198 O O . GLU B 2 574 ? 221.88275 246.90433 320.90205 1.000 44.24728 574 GLU C O 1
ATOM 11210 N N . TYR B 2 575 ? 222.01154 244.71504 321.44283 1.000 45.97952 575 TYR C N 1
ATOM 11211 C CA . TYR B 2 575 ? 220.59308 244.57570 321.73683 1.000 44.60189 575 TYR C CA 1
ATOM 11212 C C . TYR B 2 575 ? 220.41912 243.53278 322.82990 1.000 44.30054 575 TYR C C 1
ATOM 11213 O O . TYR B 2 575 ? 221.15346 242.54214 322.87441 1.000 42.73922 575 TYR C O 1
ATOM 11231 N N . THR B 2 576 ? 219.44461 243.76358 323.70592 1.000 42.76052 576 THR C N 1
ATOM 11232 C CA . THR B 2 576 ? 219.15402 242.87853 324.83168 1.000 45.04734 576 THR C CA 1
ATOM 11233 C C . THR B 2 576 ? 217.88716 242.08888 324.51690 1.000 46.14061 576 THR C C 1
ATOM 11234 O O . THR B 2 576 ? 216.77755 242.62580 324.58159 1.000 47.60359 576 THR C O 1
ATOM 11245 N N . LEU B 2 577 ? 218.05688 240.81347 324.17539 1.000 43.55860 577 LEU C N 1
ATOM 11246 C CA . LEU B 2 577 ? 216.91824 239.91000 324.08255 1.000 44.82467 577 LEU C CA 1
ATOM 11247 C C . LEU B 2 577 ? 216.24304 239.78356 325.44191 1.000 45.69767 577 LEU C C 1
ATOM 11248 O O . LEU B 2 577 ? 216.91062 239.62261 326.46780 1.000 45.53772 577 LEU C O 1
ATOM 11264 N N . SER B 2 578 ? 214.91415 239.85797 325.44725 1.000 47.05005 578 SER C N 1
ATOM 11265 C CA . SER B 2 578 ? 214.13930 239.89620 326.67734 1.000 45.49022 578 SER C CA 1
ATOM 11266 C C . SER B 2 578 ? 213.05268 238.83089 326.63716 1.000 45.00289 578 SER C C 1
ATOM 11267 O O . SER B 2 578 ? 212.67560 238.33305 325.57323 1.000 45.36369 578 SER C O 1
ATOM 11275 N N . SER B 2 579 ? 212.55371 238.48656 327.82464 1.000 45.53452 579 SER C N 1
ATOM 11276 C CA . SER B 2 579 ? 211.49933 237.48572 327.98168 1.000 45.91735 579 SER C CA 1
ATOM 11277 C C . SER B 2 579 ? 211.93795 236.11542 327.47304 1.000 44.77444 579 SER C C 1
ATOM 11278 O O . SER B 2 579 ? 211.11662 235.32449 327.00268 1.000 42.61746 579 SER C O 1
ATOM 11286 N N . LEU B 2 580 ? 213.23221 235.82199 327.56115 1.000 46.54116 580 LEU C N 1
ATOM 11287 C CA . LEU B 2 580 ? 213.72434 234.50629 327.18233 1.000 46.76777 580 LEU C CA 1
ATOM 11288 C C . LEU B 2 580 ? 213.35434 233.47214 328.24004 1.000 46.76420 580 LEU C C 1
ATOM 11289 O O . LEU B 2 580 ? 213.21222 233.78385 329.42555 1.000 45.68601 580 LEU C O 1
ATOM 11305 N N . SER B 2 581 ? 213.19823 232.22733 327.79780 1.000 47.42363 581 SER C N 1
ATOM 11306 C CA . SER B 2 581 ? 212.99448 231.12652 328.72832 1.000 45.95562 581 SER C CA 1
ATOM 11307 C C . SER B 2 581 ? 214.30039 230.77588 329.43047 1.000 45.29447 581 SER C C 1
ATOM 11308 O O . SER B 2 581 ? 215.36577 230.72641 328.80936 1.000 45.30653 581 SER C O 1
ATOM 11316 N N . SER B 2 582 ? 214.21341 230.53170 330.73496 1.000 44.86652 582 SER C N 1
ATOM 11317 C CA . SER B 2 582 ? 215.37688 230.09701 331.49010 1.000 46.19895 582 SER C CA 1
ATOM 11318 C C . SER B 2 582 ? 215.73768 228.65564 331.13863 1.000 45.71598 582 SER C C 1
ATOM 11319 O O . SER B 2 582 ? 214.90376 227.86834 330.68216 1.000 44.24821 582 SER C O 1
ATOM 11327 N N . ASP B 2 583 ? 217.00629 228.31493 331.36658 1.000 45.99648 583 ASP C N 1
ATOM 11328 C CA . ASP B 2 583 ? 217.49520 226.94840 331.18460 1.000 46.09697 583 ASP C CA 1
ATOM 11329 C C . ASP B 2 583 ? 217.14041 226.41685 329.79820 1.000 46.79353 583 ASP C C 1
ATOM 11330 O O . ASP B 2 583 ? 216.79360 225.24623 329.62632 1.000 45.47804 583 ASP C O 1
ATOM 11339 N N . THR B 2 584 ? 217.22866 227.28955 328.79660 1.000 46.21839 584 THR C N 1
ATOM 11340 C CA . THR B 2 584 ? 216.79967 226.97643 327.44029 1.000 46.69423 584 THR C CA 1
ATOM 11341 C C . THR B 2 584 ? 217.90991 227.35067 326.47123 1.000 47.06607 584 THR C C 1
ATOM 11342 O O . THR B 2 584 ? 218.45136 228.45869 326.54055 1.000 46.23200 584 THR C O 1
ATOM 11353 N N . LEU B 2 585 ? 218.24489 226.42801 325.57277 1.000 45.72567 585 LEU C N 1
ATOM 11354 C CA . LEU B 2 585 ? 219.21487 226.70034 324.51995 1.000 45.29873 585 LEU C CA 1
ATOM 11355 C C . LEU B 2 585 ? 218.55443 227.53991 323.43327 1.000 45.74924 585 LEU C C 1
ATOM 11356 O O . LEU B 2 585 ? 217.53907 227.13341 322.85767 1.000 46.78285 585 LEU C O 1
ATOM 11372 N N . TYR B 2 586 ? 219.12791 228.70676 323.15481 1.000 46.30361 586 TYR C N 1
ATOM 11373 C CA . TYR B 2 586 ? 218.64769 229.59524 322.10722 1.000 47.64475 586 TYR C CA 1
ATOM 11374 C C . TYR B 2 586 ? 219.65232 229.65435 320.96506 1.000 47.82619 586 TYR C C 1
ATOM 11375 O O . TYR B 2 586 ? 220.86122 229.76688 321.19240 1.000 47.26951 586 TYR C O 1
ATOM 11393 N N . MET B 2 587 ? 219.14362 229.57808 319.73877 1.000 46.83991 587 MET C N 1
ATOM 11394 C CA . MET B 2 587 ? 219.93732 229.80114 318.53850 1.000 47.59742 587 MET C CA 1
ATOM 11395 C C . MET B 2 587 ? 219.60994 231.19702 318.02729 1.000 45.72598 587 MET C C 1
ATOM 11396 O O . MET B 2 587 ? 218.43571 231.57206 317.95131 1.000 43.54119 587 MET C O 1
ATOM 11410 N N . VAL B 2 588 ? 220.64331 231.96314 317.68677 1.000 46.49430 588 VAL C N 1
ATOM 11411 C CA . VAL B 2 588 ? 220.49241 233.33665 317.22054 1.000 46.41251 588 VAL C CA 1
ATOM 11412 C C . VAL B 2 588 ? 221.09927 233.45207 315.83018 1.000 46.43854 588 VAL C C 1
ATOM 11413 O O . VAL B 2 588 ? 222.20205 232.94978 315.58360 1.000 45.03089 588 VAL C O 1
ATOM 11426 N N . ARG B 2 589 ? 220.37698 234.11219 314.92764 1.000 46.95482 589 ARG C N 1
ATOM 11427 C CA . ARG B 2 589 ? 220.90649 234.52249 313.63694 1.000 46.86173 589 ARG C CA 1
ATOM 11428 C C . ARG B 2 589 ? 220.68908 236.01869 313.46832 1.000 48.21976 589 ARG C C 1
ATOM 11429 O O . ARG B 2 589 ? 219.70830 236.57893 313.96569 1.000 45.59144 589 ARG C O 1
ATOM 11450 N N . MET B 2 590 ? 221.61533 236.66237 312.76144 1.000 48.79987 590 MET C N 1
ATOM 11451 C CA . MET B 2 590 ? 221.56012 238.09953 312.54038 1.000 49.87286 590 MET C CA 1
ATOM 11452 C C . MET B 2 590 ? 221.95855 238.41550 311.10762 1.000 50.10625 590 MET C C 1
ATOM 11453 O O . MET B 2 590 ? 222.92316 237.85222 310.58266 1.000 48.46957 590 MET C O 1
ATOM 11467 N N . ALA B 2 591 ? 221.20675 239.32029 310.48328 1.000 51.12027 591 ALA C N 1
ATOM 11468 C CA . ALA B 2 591 ? 221.45975 239.76037 309.11955 1.000 48.99943 591 ALA C CA 1
ATOM 11469 C C . ALA B 2 591 ? 221.50767 241.27990 309.07185 1.000 46.28344 591 ALA C C 1
ATOM 11470 O O . ALA B 2 591 ? 220.77414 241.95603 309.79938 1.000 47.33112 591 ALA C O 1
ATOM 11477 N N . ALA B 2 592 ? 222.37359 241.80982 308.21295 1.000 43.00692 592 ALA C N 1
ATOM 11478 C CA . ALA B 2 592 ? 222.47504 243.24089 307.96807 1.000 45.11914 592 ALA C CA 1
ATOM 11479 C C . ALA B 2 592 ? 221.97407 243.54281 306.56292 1.000 45.31673 592 ALA C C 1
ATOM 11480 O O . ALA B 2 592 ? 222.24862 242.79026 305.62297 1.000 44.53220 592 ALA C O 1
ATOM 11487 N N . TYR B 2 593 ? 221.24377 244.64657 306.42187 1.000 44.85365 593 TYR C N 1
ATOM 11488 C CA . TYR B 2 593 ? 220.54025 244.96937 305.18895 1.000 44.41213 593 TYR C CA 1
ATOM 11489 C C . TYR B 2 593 ? 220.97196 246.32994 304.66360 1.000 46.58790 593 TYR C C 1
ATOM 11490 O O . TYR B 2 593 ? 221.14012 247.28262 305.43162 1.000 45.51409 593 TYR C O 1
ATOM 11508 N N . THR B 2 594 ? 221.14869 246.40606 303.34861 1.000 47.63682 594 THR C N 1
ATOM 11509 C CA . THR B 2 594 ? 221.35796 247.64692 302.62379 1.000 47.48949 594 THR C CA 1
ATOM 11510 C C . THR B 2 594 ? 220.08108 248.00257 301.86469 1.000 48.59628 594 THR C C 1
ATOM 11511 O O . THR B 2 594 ? 219.04419 247.34288 302.00306 1.000 48.20106 594 THR C O 1
ATOM 11522 N N . ASP B 2 595 ? 220.15692 249.05859 301.05246 1.000 49.16061 595 ASP C N 1
ATOM 11523 C CA . ASP B 2 595 ? 219.05472 249.37732 300.15294 1.000 48.61459 595 ASP C CA 1
ATOM 11524 C C . ASP B 2 595 ? 218.81809 248.28102 299.12208 1.000 48.47952 595 ASP C C 1
ATOM 11525 O O . ASP B 2 595 ? 217.75168 248.25327 298.49794 1.000 48.72273 595 ASP C O 1
ATOM 11534 N N . GLU B 2 596 ? 219.78318 247.37935 298.93075 1.000 46.83234 596 GLU C N 1
ATOM 11535 C CA . GLU B 2 596 ? 219.69776 246.32575 297.92693 1.000 48.57859 596 GLU C CA 1
ATOM 11536 C C . GLU B 2 596 ? 219.54384 244.94221 298.55102 1.000 48.27429 596 GLU C C 1
ATOM 11537 O O . GLU B 2 596 ? 219.90740 243.94065 297.92629 1.000 47.97308 596 GLU C O 1
ATOM 11549 N N . GLY B 2 597 ? 219.01451 244.86629 299.76801 1.000 49.91559 597 GLY C N 1
ATOM 11550 C CA . GLY B 2 597 ? 218.88502 243.60934 300.48058 1.000 50.11626 597 GLY C CA 1
ATOM 11551 C C . GLY B 2 597 ? 220.00317 243.40616 301.48495 1.000 46.97479 597 GLY C C 1
ATOM 11552 O O . GLY B 2 597 ? 220.88330 244.25073 301.67854 1.000 44.33683 597 GLY C O 1
ATOM 11556 N N . GLY B 2 598 ? 219.95400 242.24119 302.13956 1.000 47.11407 598 GLY C N 1
ATOM 11557 C CA . GLY B 2 598 ? 220.85212 241.95324 303.23621 1.000 46.80984 598 GLY C CA 1
ATOM 11558 C C . GLY B 2 598 ? 221.41954 240.55131 303.13867 1.000 45.81429 598 GLY C C 1
ATOM 11559 O O . GLY B 2 598 ? 221.03103 239.75499 302.28066 1.000 46.35017 598 GLY C O 1
ATOM 11563 N N . LYS B 2 599 ? 222.35439 240.26611 304.04374 1.000 42.63973 599 LYS C N 1
ATOM 11564 C CA . LYS B 2 599 ? 223.07246 238.99910 304.07425 1.000 43.65500 599 LYS C CA 1
ATOM 11565 C C . LYS B 2 599 ? 223.01032 238.43091 305.48349 1.000 46.13427 599 LYS C C 1
ATOM 11566 O O . LYS B 2 599 ? 223.36120 239.11750 306.44853 1.000 46.59573 599 LYS C O 1
ATOM 11585 N N . ASP B 2 600 ? 222.56501 237.18269 305.59875 1.000 47.11582 600 ASP C N 1
ATOM 11586 C CA . ASP B 2 600 ? 222.56125 236.50594 306.88801 1.000 47.67545 600 ASP C CA 1
ATOM 11587 C C . ASP B 2 600 ? 223.98555 236.26859 307.37498 1.000 47.57838 600 ASP C C 1
ATOM 11588 O O . ASP B 2 600 ? 224.86170 235.85544 306.61013 1.000 45.90177 600 ASP C O 1
ATOM 11597 N N . GLY B 2 601 ? 224.21344 236.53456 308.66186 1.000 47.27141 601 GLY C N 1
ATOM 11598 C CA . GLY B 2 601 ? 225.45780 236.17446 309.29680 1.000 47.89879 601 GLY C CA 1
ATOM 11599 C C . GLY B 2 601 ? 225.47171 234.73146 309.75135 1.000 47.90148 601 GLY C C 1
ATOM 11600 O O . GLY B 2 601 ? 224.49431 233.98336 309.61249 1.000 47.46074 601 GLY C O 1
ATOM 11604 N N . PRO B 2 602 ? 226.60793 234.31761 310.31186 1.000 48.66489 602 PRO C N 1
ATOM 11605 C CA . PRO B 2 602 ? 226.68436 232.98058 310.90977 1.000 47.05210 602 PRO C CA 1
ATOM 11606 C C . PRO B 2 602 ? 225.70878 232.82641 312.06680 1.000 44.99170 602 PRO C C 1
ATOM 11607 O O . PRO B 2 602 ? 225.44870 233.76586 312.82182 1.000 43.91708 602 PRO C O 1
ATOM 11618 N N . GLU B 2 603 ? 225.16702 231.61866 312.19852 1.000 45.91732 603 GLU C N 1
ATOM 11619 C CA . GLU B 2 603 ? 224.31226 231.30190 313.33364 1.000 49.31048 603 GLU C CA 1
ATOM 11620 C C . GLU B 2 603 ? 225.12830 231.23677 314.61892 1.000 48.92233 603 GLU C C 1
ATOM 11621 O O . GLU B 2 603 ? 226.26004 230.74449 314.63300 1.000 45.82253 603 GLU C O 1
ATOM 11633 N N . PHE B 2 604 ? 224.54340 231.73983 315.70427 1.000 48.04963 604 PHE C N 1
ATOM 11634 C CA . PHE B 2 604 ? 225.16436 231.71497 317.01951 1.000 47.06357 604 PHE C CA 1
ATOM 11635 C C . PHE B 2 604 ? 224.20242 231.07593 318.01124 1.000 47.78035 604 PHE C C 1
ATOM 11636 O O . PHE B 2 604 ? 222.98161 231.15005 317.84887 1.000 48.54642 604 PHE C O 1
ATOM 11653 N N . THR B 2 605 ? 224.76258 230.44315 319.04116 1.000 48.17242 605 THR C N 1
ATOM 11654 C CA . THR B 2 605 ? 223.98189 229.71565 320.03204 1.000 48.94581 605 THR C CA 1
ATOM 11655 C C . THR B 2 605 ? 224.44519 230.08337 321.43373 1.000 48.66718 605 THR C C 1
ATOM 11656 O O . THR B 2 605 ? 225.64311 230.25800 321.67658 1.000 45.55594 605 THR C O 1
ATOM 11667 N N . PHE B 2 606 ? 223.48728 230.20025 322.35177 1.000 49.58651 606 PHE C N 1
ATOM 11668 C CA . PHE B 2 606 ? 223.78931 230.44929 323.75333 1.000 48.78576 606 PHE C CA 1
ATOM 11669 C C . PHE B 2 606 ? 222.74105 229.75752 324.61142 1.000 47.52357 606 PHE C C 1
ATOM 11670 O O . PHE B 2 606 ? 221.63473 229.45797 324.15458 1.000 45.91262 606 PHE C O 1
ATOM 11687 N N . THR B 2 607 ? 223.10398 229.50919 325.86598 1.000 44.37217 607 THR C N 1
ATOM 11688 C CA . THR B 2 607 ? 222.20082 228.86811 326.81531 1.000 43.93997 607 THR C CA 1
ATOM 11689 C C . THR B 2 607 ? 221.74481 229.86987 327.87083 1.000 44.01967 607 THR C C 1
ATOM 11690 O O . THR B 2 607 ? 222.43275 230.09260 328.86710 1.000 40.88505 607 THR C O 1
ATOM 11701 N N . PRO C 1 35 ? 252.52985 195.72849 211.07170 1.000 74.57780 35 PRO D N 1
ATOM 11702 C CA . PRO C 1 35 ? 251.49027 196.76076 211.03926 1.000 74.30257 35 PRO D CA 1
ATOM 11703 C C . PRO C 1 35 ? 250.51739 196.66127 212.21051 1.000 70.26340 35 PRO D C 1
ATOM 11704 O O . PRO C 1 35 ? 249.49352 197.34360 212.21899 1.000 64.70253 35 PRO D O 1
ATOM 11715 N N . ARG C 1 36 ? 250.84132 195.81381 213.18946 1.000 69.70069 36 ARG D N 1
ATOM 11716 C CA . ARG C 1 36 ? 249.90579 195.55568 214.27956 1.000 68.37024 36 ARG D CA 1
ATOM 11717 C C . ARG C 1 36 ? 249.59542 196.82250 215.07003 1.000 67.52303 36 ARG D C 1
ATOM 11718 O O . ARG C 1 36 ? 248.45965 197.01425 215.51997 1.000 61.45819 36 ARG D O 1
ATOM 11739 N N . ALA C 1 37 ? 250.58946 197.68996 215.27385 1.000 69.30593 37 ALA D N 1
ATOM 11740 C CA . ALA C 1 37 ? 250.29446 198.98193 215.88488 1.000 61.65790 37 ALA D CA 1
ATOM 11741 C C . ALA C 1 37 ? 249.37051 199.82054 215.01075 1.000 60.12987 37 ALA D C 1
ATOM 11742 O O . ALA C 1 37 ? 248.48785 200.51739 215.52578 1.000 60.50212 37 ALA D O 1
ATOM 11749 N N . GLU C 1 38 ? 249.47960 199.68301 213.69068 1.000 55.91235 38 GLU D N 1
ATOM 11750 C CA . GLU C 1 38 ? 248.52886 200.34870 212.80872 1.000 57.50972 38 GLU D CA 1
ATOM 11751 C C . GLU C 1 38 ? 247.14196 199.75332 212.98866 1.000 52.11761 38 GLU D C 1
ATOM 11752 O O . GLU C 1 38 ? 246.14581 200.48387 213.03467 1.000 51.90693 38 GLU D O 1
ATOM 11764 N N . LEU C 1 39 ? 247.06253 198.43343 213.13617 1.000 45.50905 39 LEU D N 1
ATOM 11765 C CA . LEU C 1 39 ? 245.76529 197.78197 213.25075 1.000 44.57759 39 LEU D CA 1
ATOM 11766 C C . LEU C 1 39 ? 245.05749 198.12848 214.56117 1.000 41.23989 39 LEU D C 1
ATOM 11767 O O . LEU C 1 39 ? 243.90050 198.55675 214.53345 1.000 41.58854 39 LEU D O 1
ATOM 11783 N N . ASP C 1 40 ? 245.73767 197.98854 215.70225 1.000 39.43073 40 ASP D N 1
ATOM 11784 C CA . ASP C 1 40 ? 245.12024 198.36999 216.97215 1.000 36.71088 40 ASP D CA 1
ATOM 11785 C C . ASP C 1 40 ? 244.80068 199.86401 217.02970 1.000 37.78690 40 ASP D C 1
ATOM 11786 O O . ASP C 1 40 ? 243.75640 200.25456 217.56843 1.000 36.75225 40 ASP D O 1
ATOM 11795 N N . SER C 1 41 ? 245.67710 200.72377 216.49347 1.000 37.47094 41 SER D N 1
ATOM 11796 C CA . SER C 1 41 ? 245.34048 202.14326 216.42472 1.000 33.86978 41 SER D CA 1
ATOM 11797 C C . SER C 1 41 ? 244.05971 202.37354 215.62917 1.000 33.40891 41 SER D C 1
ATOM 11798 O O . SER C 1 41 ? 243.16856 203.11340 216.06762 1.000 33.17489 41 SER D O 1
ATOM 11806 N N . THR C 1 42 ? 243.95431 201.76368 214.44564 1.000 31.51072 42 THR D N 1
ATOM 11807 C CA . THR C 1 42 ? 242.75714 201.94740 213.63398 1.000 26.51246 42 THR D CA 1
ATOM 11808 C C . THR C 1 42 ? 241.52189 201.43074 214.36041 1.000 27.27253 42 THR D C 1
ATOM 11809 O O . THR C 1 42 ? 240.46118 202.06203 214.32535 1.000 29.67745 42 THR D O 1
ATOM 11820 N N . VAL C 1 43 ? 241.63033 200.25070 214.96807 1.000 25.54872 43 VAL D N 1
ATOM 11821 C CA . VAL C 1 43 ? 240.55438 199.69691 215.78858 1.000 21.73591 43 VAL D CA 1
ATOM 11822 C C . VAL C 1 43 ? 240.07058 200.70766 216.82047 1.000 23.35617 43 VAL D C 1
ATOM 11823 O O . VAL C 1 43 ? 238.87707 201.00938 216.90436 1.000 28.88856 43 VAL D O 1
ATOM 11836 N N . LEU C 1 44 ? 240.98494 201.21440 217.64832 1.000 20.09286 44 LEU D N 1
ATOM 11837 C CA . LEU C 1 44 ? 240.58409 202.14277 218.70457 1.000 19.75965 44 LEU D CA 1
ATOM 11838 C C . LEU C 1 44 ? 239.96082 203.41552 218.14284 1.000 19.37213 44 LEU D C 1
ATOM 11839 O O . LEU C 1 44 ? 238.97161 203.92667 218.68789 1.000 21.28454 44 LEU D O 1
ATOM 11855 N N . LEU C 1 45 ? 240.52937 203.95157 217.06438 1.000 20.14364 45 LEU D N 1
ATOM 11856 C CA . LEU C 1 45 ? 239.92864 205.11725 216.42482 1.000 19.89360 45 LEU D CA 1
ATOM 11857 C C . LEU C 1 45 ? 238.52096 204.82471 215.91356 1.000 17.49786 45 LEU D C 1
ATOM 11858 O O . LEU C 1 45 ? 237.61042 205.65043 216.07427 1.000 19.35124 45 LEU D O 1
ATOM 11874 N N . THR C 1 46 ? 238.30364 203.64225 215.33783 1.000 15.81115 46 THR D N 1
ATOM 11875 C CA . THR C 1 46 ? 236.96694 203.30875 214.86371 1.000 15.28512 46 THR D CA 1
ATOM 11876 C C . THR C 1 46 ? 235.99617 203.09142 216.01651 1.000 15.50981 46 THR D C 1
ATOM 11877 O O . THR C 1 46 ? 234.81024 203.39251 215.88388 1.000 15.47745 46 THR D O 1
ATOM 11888 N N . ARG C 1 47 ? 236.47474 202.56693 217.14217 1.000 14.96490 47 ARG D N 1
ATOM 11889 C CA . ARG C 1 47 ? 235.63622 202.42609 218.33094 1.000 12.58267 47 ARG D CA 1
ATOM 11890 C C . ARG C 1 47 ? 235.18491 203.79041 218.84560 1.000 13.86009 47 ARG D C 1
ATOM 11891 O O . ARG C 1 47 ? 234.00550 203.99299 219.15594 1.000 18.00219 47 ARG D O 1
ATOM 11912 N N . SER C 1 48 ? 236.13635 204.70834 219.03100 1.000 11.48734 48 SER D N 1
ATOM 11913 C CA . SER C 1 48 ? 235.81047 206.09510 219.36747 1.000 13.97520 48 SER D CA 1
ATOM 11914 C C . SER C 1 48 ? 234.76096 206.68602 218.42769 1.000 15.97297 48 SER D C 1
ATOM 11915 O O . SER C 1 48 ? 233.77068 207.28282 218.87154 1.000 17.78670 48 SER D O 1
ATOM 11923 N N . LEU C 1 49 ? 234.97884 206.54873 217.12063 1.000 15.90178 49 LEU D N 1
ATOM 11924 C CA . LEU C 1 49 ? 234.03171 207.06727 216.13571 1.000 13.63050 49 LEU D CA 1
ATOM 11925 C C . LEU C 1 49 ? 232.66420 206.40455 216.25630 1.000 14.96202 49 LEU D C 1
ATOM 11926 O O . LEU C 1 49 ? 231.63106 207.07368 216.15635 1.000 19.54443 49 LEU D O 1
ATOM 11942 N N . LEU C 1 50 ? 232.64172 205.09254 216.47259 1.000 11.61339 50 LEU D N 1
ATOM 11943 C CA . LEU C 1 50 ? 231.40398 204.35981 216.70316 1.000 12.19754 50 LEU D CA 1
ATOM 11944 C C . LEU C 1 50 ? 230.63377 204.92618 217.88782 1.000 14.69400 50 LEU D C 1
ATOM 11945 O O . LEU C 1 50 ? 229.44117 205.22903 217.78506 1.000 19.00049 50 LEU D O 1
ATOM 11961 N N . ALA C 1 51 ? 231.28730 204.99776 219.04723 1.000 13.33356 51 ALA D N 1
ATOM 11962 C CA . ALA C 1 51 ? 230.66977 205.60425 220.22256 1.000 14.17727 51 ALA D CA 1
ATOM 11963 C C . ALA C 1 51 ? 230.12292 207.00848 219.96238 1.000 18.01920 51 ALA D C 1
ATOM 11964 O O . ALA C 1 51 ? 228.90932 207.20645 220.09116 1.000 23.32741 51 ALA D O 1
ATOM 11971 N N . ASP C 1 52 ? 230.94684 207.93531 219.45002 1.000 19.40047 52 ASP D N 1
ATOM 11972 C CA . ASP C 1 52 ? 230.39705 209.25127 219.12043 1.000 22.01647 52 ASP D CA 1
ATOM 11973 C C . ASP C 1 52 ? 229.16966 209.17452 218.21229 1.000 20.75316 52 ASP D C 1
ATOM 11974 O O . ASP C 1 52 ? 228.15762 209.83752 218.47004 1.000 23.23236 52 ASP D O 1
ATOM 11983 N N . THR C 1 53 ? 229.28198 208.46498 217.08707 1.000 19.47401 53 THR D N 1
ATOM 11984 C CA . THR C 1 53 ? 228.13743 208.26647 216.20027 1.000 18.92903 53 THR D CA 1
ATOM 11985 C C . THR C 1 53 ? 226.89625 207.82162 216.96362 1.000 17.99711 53 THR D C 1
ATOM 11986 O O . THR C 1 53 ? 225.80081 208.34675 216.74728 1.000 23.07630 53 THR D O 1
ATOM 11997 N N . ARG C 1 54 ? 227.04007 206.80677 217.81608 1.000 15.56021 54 ARG D N 1
ATOM 11998 C CA . ARG C 1 54 ? 225.94298 206.34187 218.65900 1.000 17.72336 54 ARG D CA 1
ATOM 11999 C C . ARG C 1 54 ? 225.33402 207.47742 219.47213 1.000 18.76831 54 ARG D C 1
ATOM 12000 O O . ARG C 1 54 ? 224.10884 207.65058 219.50473 1.000 20.29114 54 ARG D O 1
ATOM 12021 N N . GLN C 1 55 ? 226.17741 208.22869 220.18044 1.000 19.39666 55 GLN D N 1
ATOM 12022 C CA . GLN C 1 55 ? 225.67125 209.32571 220.99951 1.000 19.01983 55 GLN D CA 1
ATOM 12023 C C . GLN C 1 55 ? 224.85989 210.29975 220.15609 1.000 22.92750 55 GLN D C 1
ATOM 12024 O O . GLN C 1 55 ? 223.74667 210.68828 220.52504 1.000 28.47149 55 GLN D O 1
ATOM 12038 N N . LEU C 1 56 ? 225.44193 210.74709 219.04451 1.000 24.79150 56 LEU D N 1
ATOM 12039 C CA . LEU C 1 56 ? 224.78177 211.69946 218.15458 1.000 23.43789 56 LEU D CA 1
ATOM 12040 C C . LEU C 1 56 ? 223.45246 211.16317 217.63754 1.000 19.89370 56 LEU D C 1
ATOM 12041 O O . LEU C 1 56 ? 222.45051 211.88587 217.59602 1.000 25.45117 56 LEU D O 1
ATOM 12057 N N . ALA C 1 57 ? 223.44481 209.91325 217.17627 1.000 17.33872 57 ALA D N 1
ATOM 12058 C CA . ALA C 1 57 ? 222.20765 209.26324 216.75928 1.000 18.28308 57 ALA D CA 1
ATOM 12059 C C . ALA C 1 57 ? 221.14501 209.32213 21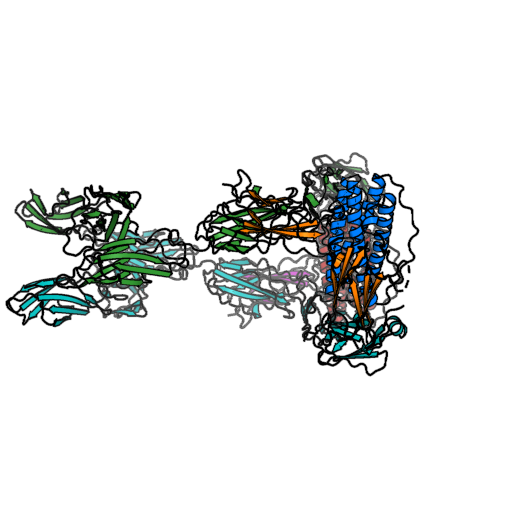7.84882 1.000 21.96366 57 ALA D C 1
ATOM 12060 O O . ALA C 1 57 ? 219.99232 209.67152 217.58372 1.000 28.31580 57 ALA D O 1
ATOM 12067 N N . ALA C 1 58 ? 221.50076 208.92686 219.07211 1.000 21.15135 58 ALA D N 1
ATOM 12068 C CA . ALA C 1 58 ? 220.54772 208.98936 220.17941 1.000 23.78171 58 ALA D CA 1
ATOM 12069 C C . ALA C 1 58 ? 220.03653 210.41005 220.39600 1.000 24.41473 58 ALA D C 1
ATOM 12070 O O . ALA C 1 58 ? 218.83445 210.63382 220.57800 1.000 30.41542 58 ALA D O 1
ATOM 12077 N N . GLN C 1 59 ? 220.94991 211.37862 220.41374 1.000 23.93899 59 GLN D N 1
ATOM 12078 C CA . GLN C 1 59 ? 220.59002 212.78468 220.57868 1.000 30.22454 59 GLN D CA 1
ATOM 12079 C C . GLN C 1 59 ? 219.55039 213.21736 219.55320 1.000 30.10047 59 GLN D C 1
ATOM 12080 O O . GLN C 1 59 ? 218.55053 213.86875 219.87876 1.000 37.01603 59 GLN D O 1
ATOM 12094 N N . LEU C 1 60 ? 219.85092 212.96764 218.28234 1.000 23.00299 60 LEU D N 1
ATOM 12095 C CA . LEU C 1 60 ? 218.93031 213.24487 217.18662 1.000 22.99435 60 LEU D CA 1
ATOM 12096 C C . LEU C 1 60 ? 217.59019 212.55919 217.41180 1.000 25.39648 60 LEU D C 1
ATOM 12097 O O . LEU C 1 60 ? 216.53422 213.20019 217.39344 1.000 33.11923 60 LEU D O 1
ATOM 12113 N N . ARG C 1 61 ? 217.61922 211.24505 217.62790 1.000 25.44465 61 ARG D N 1
ATOM 12114 C CA . ARG C 1 61 ? 216.39276 210.49817 217.86823 1.000 29.11942 61 ARG D CA 1
ATOM 12115 C C . ARG C 1 61 ? 215.56456 211.12566 218.97667 1.000 30.76881 61 ARG D C 1
ATOM 12116 O O . ARG C 1 61 ? 214.33055 211.07609 218.93331 1.000 31.99222 61 ARG D O 1
ATOM 12137 N N . ASP C 1 62 ? 216.21564 211.71759 219.97749 1.000 31.86506 62 ASP D N 1
ATOM 12138 C CA . ASP C 1 62 ? 215.48018 212.16956 221.14855 1.000 32.02013 62 ASP D CA 1
ATOM 12139 C C . ASP C 1 62 ? 214.97010 213.59444 220.99557 1.000 34.63896 62 ASP D C 1
ATOM 12140 O O . ASP C 1 62 ? 213.88803 213.90617 221.50564 1.000 38.41495 62 ASP D O 1
ATOM 12149 N N . LYS C 1 63 ? 215.71699 214.46430 220.31381 1.000 35.19372 63 LYS D N 1
ATOM 12150 C CA . LYS C 1 63 ? 215.21079 215.80199 220.03591 1.000 38.56100 63 LYS D CA 1
ATOM 12151 C C . LYS C 1 63 ? 214.36822 215.86458 218.76831 1.000 31.17690 63 LYS D C 1
ATOM 12152 O O . LYS C 1 63 ? 213.48430 216.72336 218.67000 1.000 31.63976 63 LYS D O 1
ATOM 12171 N N . PHE C 1 64 ? 214.61184 214.98503 217.79732 1.000 28.06086 64 PHE D N 1
ATOM 12172 C CA . PHE C 1 64 ? 213.79047 214.88667 216.59096 1.000 23.35247 64 PHE D CA 1
ATOM 12173 C C . PHE C 1 64 ? 213.26385 213.46881 216.38785 1.000 26.38698 64 PHE D C 1
ATOM 12174 O O . PHE C 1 64 ? 213.56041 212.82190 215.37706 1.000 24.94815 64 PHE D O 1
ATOM 12191 N N . PRO C 1 65 ? 212.48852 212.95168 217.34255 1.000 31.15194 65 PRO D N 1
ATOM 12192 C CA . PRO C 1 65 ? 211.79351 211.67298 217.12888 1.000 24.85905 65 PRO D CA 1
ATOM 12193 C C . PRO C 1 65 ? 211.15591 211.55760 215.75328 1.000 20.66771 65 PRO D C 1
ATOM 12194 O O . PRO C 1 65 ? 210.30268 212.35676 215.35832 1.000 24.16023 65 PRO D O 1
ATOM 12205 N N . ALA C 1 66 ? 211.59452 210.53626 215.02581 1.000 19.57436 66 ALA D N 1
ATOM 12206 C CA . ALA C 1 66 ? 211.13735 210.19849 213.68843 1.000 14.60188 66 ALA D CA 1
ATOM 12207 C C . ALA C 1 66 ? 211.00698 208.68789 213.64228 1.000 18.15550 66 ALA D C 1
ATOM 12208 O O . ALA C 1 66 ? 211.96736 207.98444 213.97142 1.000 23.85447 66 ALA D O 1
ATOM 12215 N N . ASP C 1 67 ? 209.86174 208.18479 213.20122 1.000 24.73656 67 ASP D N 1
ATOM 12216 C CA . ASP C 1 67 ? 209.54337 206.78001 213.40448 1.000 24.37840 67 ASP D CA 1
ATOM 12217 C C . ASP C 1 67 ? 209.55981 205.99888 212.09691 1.000 25.49732 67 ASP D C 1
ATOM 12218 O O . ASP C 1 67 ? 209.33676 206.54553 211.01369 1.000 31.52749 67 ASP D O 1
ATOM 12227 N N . GLY C 1 68 ? 209.84170 204.70585 212.22488 1.000 25.33543 68 GLY D N 1
ATOM 12228 C CA . GLY C 1 68 ? 209.97750 203.82414 211.08231 1.000 25.26654 68 GLY D CA 1
ATOM 12229 C C . GLY C 1 68 ? 211.31014 203.91892 210.35656 1.000 26.65704 68 GLY D C 1
ATOM 12230 O O . GLY C 1 68 ? 212.34833 204.25800 210.92541 1.000 28.43270 68 GLY D O 1
ATOM 12234 N N . ASP C 1 69 ? 211.25679 203.60447 209.06596 1.000 30.30724 69 ASP D N 1
ATOM 12235 C CA . ASP C 1 69 ? 212.43036 203.47009 208.21021 1.000 28.86536 69 ASP D CA 1
ATOM 12236 C C . ASP C 1 69 ? 212.66036 204.75092 207.41368 1.000 33.85906 69 ASP D C 1
ATOM 12237 O O . ASP C 1 69 ? 211.86836 205.08939 206.52687 1.000 40.36344 69 ASP D O 1
ATOM 12246 N N . HIS C 1 70 ? 213.74387 205.45508 207.72699 1.000 30.09553 70 HIS D N 1
ATOM 12247 C CA . HIS C 1 70 ? 214.28551 206.51555 206.88517 1.000 26.03138 70 HIS D CA 1
ATOM 12248 C C . HIS C 1 70 ? 215.56910 206.02554 206.22837 1.000 29.61249 70 HIS D C 1
ATOM 12249 O O . HIS C 1 70 ? 216.60012 205.88216 206.89368 1.000 27.11184 70 HIS D O 1
ATOM 12263 N N . ASN C 1 71 ? 215.49053 205.75589 204.92724 1.000 34.09702 71 ASN D N 1
ATOM 12264 C CA . ASN C 1 71 ? 216.58669 205.19479 204.15395 1.000 31.89052 71 ASN D CA 1
ATOM 12265 C C . ASN C 1 71 ? 216.82918 206.06101 202.92682 1.000 32.97075 71 ASN D C 1
ATOM 12266 O O . ASN C 1 71 ? 215.88456 206.60525 202.34729 1.000 35.19195 71 ASN D O 1
ATOM 12277 N N . LEU C 1 72 ? 218.09397 206.18620 202.53503 1.000 33.22757 72 LEU D N 1
ATOM 12278 C CA . LEU C 1 72 ? 218.48213 206.75440 201.25492 1.000 33.74468 72 LEU D CA 1
ATOM 12279 C C . LEU C 1 72 ? 218.94130 205.64290 200.32432 1.000 37.14736 72 LEU D C 1
ATOM 12280 O O . LEU C 1 72 ? 219.76916 204.81191 200.70692 1.000 35.68025 72 LEU D O 1
ATOM 12296 N N . ASP C 1 73 ? 218.36021 205.60630 199.12409 1.000 39.19559 73 ASP D N 1
ATOM 12297 C CA . ASP C 1 73 ? 218.75064 204.63517 198.10668 1.000 43.10933 73 ASP D CA 1
ATOM 12298 C C . ASP C 1 73 ? 220.21261 204.76708 197.70105 1.000 39.88433 73 ASP D C 1
ATOM 12299 O O . ASP C 1 73 ? 220.78707 203.80599 197.17770 1.000 38.87114 73 ASP D O 1
ATOM 12308 N N . SER C 1 74 ? 220.82606 205.92743 197.92640 1.000 35.95287 74 SER D N 1
ATOM 12309 C CA . SER C 1 74 ? 222.20197 206.16557 197.51350 1.000 40.05808 74 SER D CA 1
ATOM 12310 C C . SER C 1 74 ? 223.22137 205.68587 198.53693 1.000 39.51995 74 SER D C 1
ATOM 12311 O O . SER C 1 74 ? 224.41105 205.60318 198.21373 1.000 39.25894 74 SER D O 1
ATOM 12319 N N . LEU C 1 75 ? 222.78741 205.37593 199.75097 1.000 34.59809 75 LEU D N 1
ATOM 12320 C CA . LEU C 1 75 ? 223.68443 204.83596 200.75718 1.000 29.92884 75 LEU D CA 1
ATOM 12321 C C . LEU C 1 75 ? 224.11879 203.40643 200.42542 1.000 34.78108 75 LEU D C 1
ATOM 12322 O O . LEU C 1 75 ? 223.34646 202.63368 199.85816 1.000 35.19287 75 LEU D O 1
ATOM 12338 N N . PRO C 1 76 ? 225.36394 203.03508 200.72643 1.000 35.42448 76 PRO D N 1
ATOM 12339 C CA . PRO C 1 76 ? 225.76081 201.63234 200.56188 1.000 32.86227 76 PRO D CA 1
ATOM 12340 C C . PRO C 1 76 ? 224.97723 200.71062 201.48204 1.000 35.84156 76 PRO D C 1
ATOM 12341 O O . PRO C 1 76 ? 224.57381 201.09147 202.58297 1.000 34.42875 76 PRO D O 1
ATOM 12352 N N . THR C 1 77 ? 224.76364 199.48206 201.01658 1.000 37.01953 77 THR D N 1
ATOM 12353 C CA . THR C 1 77 ? 224.04609 198.46792 201.77718 1.000 39.21967 77 THR D CA 1
ATOM 12354 C C . THR C 1 77 ? 224.98327 197.34756 202.21049 1.000 34.72927 77 THR D C 1
ATOM 12355 O O . THR C 1 77 ? 225.69045 196.76720 201.38025 1.000 37.98582 77 THR D O 1
ATOM 12366 N N . LEU C 1 78 ? 224.98579 197.05136 203.50919 1.000 29.71200 78 LEU D N 1
ATOM 12367 C CA . LEU C 1 78 ? 225.56526 195.81454 204.01768 1.000 30.93107 78 LEU D CA 1
ATOM 12368 C C . LEU C 1 78 ? 224.59932 194.65733 203.79626 1.000 33.63678 78 LEU D C 1
ATOM 12369 O O . LEU C 1 78 ? 223.44047 194.71624 204.21810 1.000 36.89857 78 LEU D O 1
ATOM 12385 N N . ALA C 1 79 ? 225.07664 193.60677 203.13498 1.000 40.63557 79 ALA D N 1
ATOM 12386 C CA . ALA C 1 79 ? 224.25254 192.45032 202.80070 1.000 40.34940 79 ALA D CA 1
ATOM 12387 C C . ALA C 1 79 ? 225.06386 191.17013 202.91599 1.000 48.85747 79 ALA D C 1
ATOM 12388 O O . ALA C 1 79 ? 224.98887 190.29082 202.05152 1.000 57.39009 79 ALA D O 1
ATOM 12395 N N . MET C 1 80 ? 225.85407 191.04095 203.98247 1.000 41.46549 80 MET D N 1
ATOM 12396 C CA . MET C 1 80 ? 226.64166 189.83519 204.19524 1.000 40.04257 80 MET D CA 1
ATOM 12397 C C . MET C 1 80 ? 226.39484 189.29403 205.59924 1.000 39.57227 80 MET D C 1
ATOM 12398 O O . MET C 1 80 ? 226.10129 190.04387 206.53298 1.000 40.30877 80 MET D O 1
ATOM 12412 N N . SER C 1 81 ? 226.39897 187.97016 205.68733 1.000 41.31528 81 SER D N 1
ATOM 12413 C CA . SER C 1 81 ? 226.18777 187.21063 206.91046 1.000 31.57681 81 SER D CA 1
ATOM 12414 C C . SER C 1 81 ? 227.32965 187.40936 207.89798 1.000 36.62994 81 SER D C 1
ATOM 12415 O O . SER C 1 81 ? 228.45900 187.73617 207.52455 1.000 45.40986 81 SER D O 1
ATOM 12423 N N . ALA C 1 82 ? 227.01834 187.21117 209.17836 1.000 33.74543 82 ALA D N 1
ATOM 12424 C CA . ALA C 1 82 ? 228.06736 187.05957 210.18020 1.000 32.94993 82 ALA D CA 1
ATOM 12425 C C . ALA C 1 82 ? 229.08848 186.00262 209.76845 1.000 38.34774 82 ALA D C 1
ATOM 12426 O O . ALA C 1 82 ? 230.29653 186.19346 209.94863 1.000 36.09275 82 ALA D O 1
ATOM 12433 N N . GLY C 1 83 ? 228.62413 184.87713 209.21635 1.000 43.88730 83 GLY D N 1
ATOM 12434 C CA . GLY C 1 83 ? 229.53920 183.84550 208.75197 1.000 36.17611 83 GLY D CA 1
ATOM 12435 C C . GLY C 1 83 ? 230.35853 184.24260 207.54318 1.000 34.08934 83 GLY D C 1
ATOM 12436 O O . GLY C 1 83 ? 231.39779 183.62726 207.28473 1.000 39.61520 83 GLY D O 1
ATOM 12440 N N . ALA C 1 84 ? 229.86119 185.18429 206.73631 1.000 31.91535 84 ALA D N 1
ATOM 12441 C CA . ALA C 1 84 ? 230.58702 185.62352 205.54731 1.000 34.97490 84 ALA D CA 1
ATOM 12442 C C . ALA C 1 84 ? 231.70441 186.60259 205.87269 1.000 38.39026 84 ALA D C 1
ATOM 12443 O O . ALA C 1 84 ? 232.80203 186.50094 205.31470 1.000 42.92260 84 ALA D O 1
ATOM 12450 N N . LEU C 1 85 ? 231.44438 187.54696 206.77456 1.000 35.37155 85 LEU D N 1
ATOM 12451 C CA . LEU C 1 85 ? 232.50597 188.39453 207.30201 1.000 33.73474 85 LEU D CA 1
ATOM 12452 C C . LEU C 1 85 ? 233.73447 187.57820 207.67818 1.000 36.09540 85 LEU D C 1
ATOM 12453 O O . LEU C 1 85 ? 234.85732 187.88880 207.26529 1.000 39.90781 85 LEU D O 1
ATOM 12469 N N . GLY C 1 86 ? 233.53431 186.52557 208.46872 1.000 33.69510 86 GLY D N 1
ATOM 12470 C CA . GLY C 1 86 ? 234.62299 185.64883 208.85402 1.000 34.38025 86 GLY D CA 1
ATOM 12471 C C . GLY C 1 86 ? 235.39264 185.02043 207.70985 1.000 39.82227 86 GLY D C 1
ATOM 12472 O O . GLY C 1 86 ? 236.50701 184.53492 207.93125 1.000 44.25251 86 GLY D O 1
ATOM 12476 N N . ALA C 1 87 ? 234.84000 185.00501 206.49439 1.000 39.32120 87 ALA D N 1
ATOM 12477 C CA . ALA C 1 87 ? 235.54389 184.38118 205.38163 1.000 45.77270 87 ALA D CA 1
ATOM 12478 C C . ALA C 1 87 ? 236.25148 185.36066 204.45136 1.000 51.57709 87 ALA D C 1
ATOM 12479 O O . ALA C 1 87 ? 237.06554 184.92094 203.63249 1.000 59.14149 87 ALA D O 1
ATOM 12486 N N . LEU C 1 88 ? 236.00304 186.66238 204.57535 1.000 52.42080 88 LEU D N 1
ATOM 12487 C CA . LEU C 1 88 ? 236.60697 187.63033 203.66967 1.000 54.65600 88 LEU D CA 1
ATOM 12488 C C . LEU C 1 88 ? 238.12887 187.69037 203.82252 1.000 58.96108 88 LEU D C 1
ATOM 12489 O O . LEU C 1 88 ? 238.72201 187.18905 204.78280 1.000 50.07134 88 LEU D O 1
ATOM 12505 N N . GLN C 1 89 ? 238.74555 188.34652 202.83758 1.000 61.24313 89 GLN D N 1
ATOM 12506 C CA . GLN C 1 89 ? 240.18618 188.49274 202.68873 1.000 61.38428 89 GLN D CA 1
ATOM 12507 C C . GLN C 1 89 ? 240.54219 189.97271 202.58472 1.000 62.73043 89 GLN D C 1
ATOM 12508 O O . GLN C 1 89 ? 239.71464 190.79136 202.17082 1.000 65.75906 89 GLN D O 1
ATOM 12522 N N . LEU C 1 90 ? 241.77416 190.32134 202.98444 1.000 57.18456 90 LEU D N 1
ATOM 12523 C CA . LEU C 1 90 ? 242.11589 191.73644 203.17133 1.000 57.91934 90 LEU D CA 1
ATOM 12524 C C . LEU C 1 90 ? 241.66172 192.65535 202.04319 1.000 64.05033 90 LEU D C 1
ATOM 12525 O O . LEU C 1 90 ? 241.01173 193.66990 202.33820 1.000 62.44641 90 LEU D O 1
ATOM 12541 N N . PRO C 1 91 ? 241.98252 192.40101 200.76955 1.000 66.93146 91 PRO D N 1
ATOM 12542 C CA . PRO C 1 91 ? 241.55405 193.34314 199.72060 1.000 68.91267 91 PRO D CA 1
ATOM 12543 C C . PRO C 1 91 ? 240.07830 193.72309 199.70787 1.000 62.37740 91 PRO D C 1
ATOM 12544 O O . PRO C 1 91 ? 239.75223 194.91499 199.72131 1.000 59.47503 91 PRO D O 1
ATOM 12555 N N . GLY C 1 92 ? 239.17845 192.73888 199.69131 1.000 57.30132 92 GLY D N 1
ATOM 12556 C CA . GLY C 1 92 ? 237.75604 193.04712 199.68901 1.000 60.08470 92 GLY D CA 1
ATOM 12557 C C . GLY C 1 92 ? 237.30182 193.78176 200.93672 1.000 55.20326 92 GLY D C 1
ATOM 12558 O O . GLY C 1 92 ? 236.56312 194.76903 200.86115 1.000 55.82118 92 GLY D O 1
ATOM 12562 N N . VAL C 1 93 ? 237.74404 193.30746 202.10316 1.000 48.15128 93 VAL D N 1
ATOM 12563 C CA . VAL C 1 93 ? 237.45329 193.98550 203.36611 1.000 46.65587 93 VAL D CA 1
ATOM 12564 C C . VAL C 1 93 ? 237.77405 195.47009 203.26436 1.000 49.91487 93 VAL D C 1
ATOM 12565 O O . VAL C 1 93 ? 236.90071 196.33056 203.42299 1.000 51.40292 93 VAL D O 1
ATOM 12578 N N . LEU C 1 94 ? 239.04653 195.78430 203.01574 1.000 47.17345 94 LEU D N 1
ATOM 12579 C CA . LEU C 1 94 ? 239.49657 197.17275 203.05621 1.000 43.30834 94 LEU D CA 1
ATOM 12580 C C . LEU C 1 94 ? 238.91608 198.00800 201.91943 1.000 43.45193 94 LEU D C 1
ATOM 12581 O O . LEU C 1 94 ? 238.59598 199.18701 202.12221 1.000 51.06608 94 LEU D O 1
ATOM 12597 N N . THR C 1 95 ? 238.72145 197.41190 200.74126 1.000 45.02879 95 THR D N 1
ATOM 12598 C CA . THR C 1 95 ? 238.05314 198.10615 199.64657 1.000 49.07120 95 THR D CA 1
ATOM 12599 C C . THR C 1 95 ? 236.64125 198.52972 200.03154 1.000 48.62398 95 THR D C 1
ATOM 12600 O O . THR C 1 95 ? 236.28321 199.71065 199.92846 1.000 49.55325 95 THR D O 1
ATOM 12611 N N . ARG C 1 96 ? 235.80207 197.56379 200.41470 1.000 42.22591 96 ARG D N 1
ATOM 12612 C CA . ARG C 1 96 ? 234.46187 197.89374 200.88518 1.000 41.06545 96 ARG D CA 1
ATOM 12613 C C . ARG C 1 96 ? 234.50784 198.94494 201.98692 1.000 36.77524 96 ARG D C 1
ATOM 12614 O O . ARG C 1 96 ? 233.73131 199.90650 201.96881 1.000 39.57035 96 ARG D O 1
ATOM 12635 N N . LEU C 1 97 ? 235.36841 198.75058 202.99477 1.000 30.29280 97 LEU D N 1
ATOM 12636 C CA . LEU C 1 97 ? 235.40031 199.70692 204.09613 1.000 29.27725 97 LEU D CA 1
ATOM 12637 C C . LEU C 1 97 ? 235.64090 201.13180 203.61286 1.000 32.89801 97 LEU D C 1
ATOM 12638 O O . LEU C 1 97 ? 234.92629 202.06700 203.99726 1.000 38.74383 97 LEU D O 1
ATOM 12654 N N . ARG C 1 98 ? 236.65466 201.30940 202.76455 1.000 32.68719 98 ARG D N 1
ATOM 12655 C CA . ARG C 1 98 ? 236.97337 202.62636 202.22403 1.000 33.38681 98 ARG D CA 1
ATOM 12656 C C . ARG C 1 98 ? 235.82680 203.20133 201.40371 1.000 33.19804 98 ARG D C 1
ATOM 12657 O O . ARG C 1 98 ? 235.44995 204.36548 201.57672 1.000 36.14327 98 ARG D O 1
ATOM 12678 N N . ALA C 1 99 ? 235.24050 202.39115 200.52316 1.000 29.16784 99 ALA D N 1
ATOM 12679 C CA . ALA C 1 99 ? 234.13657 202.86773 199.69428 1.000 33.41565 99 ALA D CA 1
ATOM 12680 C C . ALA C 1 99 ? 232.97814 203.35796 200.55423 1.000 39.50502 99 ALA D C 1
ATOM 12681 O O . ALA C 1 99 ? 232.43758 204.45387 200.34796 1.000 37.37617 99 ALA D O 1
ATOM 12688 N N . ASP C 1 100 ? 232.62305 202.55975 201.55441 1.000 35.42428 100 ASP D N 1
ATOM 12689 C CA . ASP C 1 100 ? 231.51021 202.83607 202.45137 1.000 24.10834 100 ASP D CA 1
ATOM 12690 C C . ASP C 1 100 ? 231.75755 204.12788 203.21526 1.000 23.60893 100 ASP D C 1
ATOM 12691 O O . ASP C 1 100 ? 230.96014 205.07233 203.15638 1.000 32.60093 100 ASP D O 1
ATOM 12700 N N . LEU C 1 101 ? 232.88193 204.18139 203.93148 1.000 20.94436 101 LEU D N 1
ATOM 12701 C CA . LEU C 1 101 ? 233.20348 205.33885 204.75513 1.000 25.25453 101 LEU D CA 1
ATOM 12702 C C . LEU C 1 101 ? 233.32078 206.60742 203.92515 1.000 26.44520 101 LEU D C 1
ATOM 12703 O O . LEU C 1 101 ? 232.94058 207.69117 204.37646 1.000 27.57990 101 LEU D O 1
ATOM 12719 N N . LEU C 1 102 ? 233.83059 206.49206 202.70385 1.000 33.34365 102 LEU D N 1
ATOM 12720 C CA . LEU C 1 102 ? 234.01346 207.65736 201.85000 1.000 32.87920 102 LEU D CA 1
ATOM 12721 C C . LEU C 1 102 ? 232.68382 208.18999 201.33037 1.000 31.58756 102 LEU D C 1
ATOM 12722 O O . LEU C 1 102 ? 232.44536 209.40725 201.33681 1.000 34.86588 102 LEU D O 1
ATOM 12738 N N . SER C 1 103 ? 231.79968 207.30034 200.88321 1.000 30.26009 103 SER D N 1
ATOM 12739 C CA . SER C 1 103 ? 230.46925 207.74905 200.49504 1.000 32.91815 103 SER D CA 1
ATOM 12740 C C . SER C 1 103 ? 229.72092 208.36869 201.66951 1.000 23.89860 103 SER D C 1
ATOM 12741 O O . SER C 1 103 ? 228.89952 209.28019 201.49256 1.000 34.16463 103 SER D O 1
ATOM 12749 N N . TYR C 1 104 ? 229.88079 207.78964 202.86327 1.000 20.33974 104 TYR D N 1
ATOM 12750 C CA . TYR C 1 104 ? 229.29707 208.41412 204.04455 1.000 21.89903 104 TYR D CA 1
ATOM 12751 C C . TYR C 1 104 ? 229.88798 209.79182 204.30304 1.000 24.81276 104 TYR D C 1
ATOM 12752 O O . TYR C 1 104 ? 229.17548 210.69999 204.73396 1.000 31.19187 104 TYR D O 1
ATOM 12770 N N . LEU C 1 105 ? 231.20150 209.94768 204.13464 1.000 26.91719 105 LEU D N 1
ATOM 12771 C CA . LEU C 1 105 ? 231.79365 211.27381 204.27925 1.000 25.74458 105 LEU D CA 1
ATOM 12772 C C . LEU C 1 105 ? 231.12153 212.26437 203.33876 1.000 24.64193 105 LEU D C 1
ATOM 12773 O O . LEU C 1 105 ? 230.81628 213.40051 203.72563 1.000 29.37658 105 LEU D O 1
ATOM 12789 N N . ARG C 1 106 ? 230.92175 211.85695 202.08191 1.000 24.87427 106 ARG D N 1
ATOM 12790 C CA . ARG C 1 106 ? 230.20318 212.70178 201.12767 1.000 28.57983 106 ARG D CA 1
ATOM 12791 C C . ARG C 1 106 ? 228.80094 213.05866 201.61985 1.000 30.82137 106 ARG D C 1
ATOM 12792 O O . ARG C 1 106 ? 228.40812 214.23172 201.59371 1.000 31.62265 106 ARG D O 1
ATOM 12813 N N . HIS C 1 107 ? 228.02692 212.06913 202.06817 1.000 27.23230 107 HIS D N 1
ATOM 12814 C CA . HIS C 1 107 ? 226.68118 212.36515 202.56582 1.000 22.62487 107 HIS D CA 1
ATOM 12815 C C . HIS C 1 107 ? 226.69794 213.28218 203.78528 1.000 25.32353 107 HIS D C 1
ATOM 12816 O O . HIS C 1 107 ? 225.83189 214.14778 203.92415 1.000 35.08906 107 HIS D O 1
ATOM 12830 N N . VAL C 1 108 ? 227.61847 213.05389 204.71941 1.000 22.63766 108 VAL D N 1
ATOM 12831 C CA . VAL C 1 108 ? 227.75972 213.93454 205.87896 1.000 23.37357 108 VAL D CA 1
ATOM 12832 C C . VAL C 1 108 ? 228.02280 215.37012 205.44089 1.000 31.03451 108 VAL D C 1
ATOM 12833 O O . VAL C 1 108 ? 227.35359 216.30521 205.90150 1.000 38.46760 108 VAL D O 1
ATOM 12846 N N . GLN C 1 109 ? 229.03707 215.57841 204.59553 1.000 34.00221 109 GLN D N 1
ATOM 12847 C CA . GLN C 1 109 ? 229.29005 216.92478 204.09000 1.000 31.68094 109 GLN D CA 1
ATOM 12848 C C . GLN C 1 109 ? 228.02621 217.52405 203.48313 1.000 37.46567 109 GLN D C 1
ATOM 12849 O O . GLN C 1 109 ? 227.69113 218.69269 203.72254 1.000 44.22821 109 GLN D O 1
ATOM 12863 N N . TRP C 1 110 ? 227.34770 216.74317 202.64393 1.000 38.56899 110 TRP D N 1
ATOM 12864 C CA . TRP C 1 110 ? 226.08460 217.17437 202.05431 1.000 40.27637 110 TRP D CA 1
ATOM 12865 C C . TRP C 1 110 ? 225.05444 217.58598 203.09885 1.000 38.36098 110 TRP D C 1
ATOM 12866 O O . TRP C 1 110 ? 224.39228 218.61587 202.94612 1.000 48.14753 110 TRP D O 1
ATOM 12887 N N . LEU C 1 111 ? 224.88017 216.79399 204.15585 1.000 33.32953 111 LEU D N 1
ATOM 12888 C CA . LEU C 1 111 ? 223.99167 217.22396 205.23047 1.000 38.30125 111 LEU D CA 1
ATOM 12889 C C . LEU C 1 111 ? 224.38702 218.59398 205.75048 1.000 43.44002 111 LEU D C 1
ATOM 12890 O O . LEU C 1 111 ? 223.58946 219.53773 205.75927 1.000 54.73590 111 LEU D O 1
ATOM 12906 N N . ARG C 1 112 ? 225.63939 218.70529 206.19832 1.000 39.99853 112 ARG D N 1
ATOM 12907 C CA . ARG C 1 112 ? 226.05336 219.89919 206.92639 1.000 42.60574 112 ARG D CA 1
ATOM 12908 C C . ARG C 1 112 ? 225.88765 221.14191 206.06609 1.000 54.34798 112 ARG D C 1
ATOM 12909 O O . ARG C 1 112 ? 225.39388 222.17208 206.53933 1.000 58.97439 112 ARG D O 1
ATOM 12930 N N . ARG C 1 113 ? 226.29760 221.07028 204.79971 1.000 56.03694 113 ARG D N 1
ATOM 12931 C CA . ARG C 1 113 ? 226.03884 222.18194 203.88981 1.000 51.96670 113 ARG D CA 1
ATOM 12932 C C . ARG C 1 113 ? 224.54393 222.42269 203.68348 1.000 55.50903 113 ARG D C 1
ATOM 12933 O O . ARG C 1 113 ? 224.06487 223.55270 203.83235 1.000 60.96449 113 ARG D O 1
ATOM 12954 N N . ALA C 1 114 ? 223.78576 221.37868 203.34562 1.000 59.43070 114 ALA D N 1
ATOM 12955 C CA . ALA C 1 114 ? 222.51160 221.56275 202.66161 1.000 61.40723 114 ALA D CA 1
ATOM 12956 C C . ALA C 1 114 ? 221.28532 221.38152 203.54205 1.000 59.83763 114 ALA D C 1
ATOM 12957 O O . ALA C 1 114 ? 220.24863 221.99262 203.25337 1.000 60.07476 114 ALA D O 1
ATOM 12964 N N . GLY C 1 115 ? 221.36896 220.57550 204.60336 1.000 54.89963 115 GLY D N 1
ATOM 12965 C CA . GLY C 1 115 ? 220.22379 220.33977 205.47434 1.000 57.37572 115 GLY D CA 1
ATOM 12966 C C . GLY C 1 115 ? 219.61787 221.59001 206.08555 1.000 69.55709 115 GLY D C 1
ATOM 12967 O O . GLY C 1 115 ? 218.51819 221.51845 206.64706 1.000 62.74296 115 GLY D O 1
ATOM 12971 N N . GLY C 1 116 ? 220.30498 222.71685 205.98833 1.000 75.70626 116 GLY D N 1
ATOM 12972 C CA . GLY C 1 116 ? 219.95360 223.99437 206.56749 1.000 70.44176 116 GLY D CA 1
ATOM 12973 C C . GLY C 1 116 ? 220.05784 224.06325 208.08652 1.000 77.12305 116 GLY D C 1
ATOM 12974 O O . GLY C 1 116 ? 220.78173 223.31192 208.74574 1.000 79.56548 116 GLY D O 1
ATOM 12978 N N . SER C 1 117 ? 219.29675 225.01864 208.62508 1.000 81.66190 117 SER D N 1
ATOM 12979 C CA . SER C 1 117 ? 219.30188 225.38212 210.03893 1.000 82.08874 117 SER D CA 1
ATOM 12980 C C . SER C 1 117 ? 219.41564 224.19784 210.99642 1.000 84.64768 117 SER D C 1
ATOM 12981 O O . SER C 1 117 ? 220.33889 224.12452 211.81535 1.000 82.22194 117 SER D O 1
ATOM 12989 N N . SER C 1 118 ? 218.46231 223.26753 210.89713 1.000 81.58647 118 SER D N 1
ATOM 12990 C CA . SER C 1 118 ? 218.23486 222.26988 211.94191 1.000 78.47861 118 SER D CA 1
ATOM 12991 C C . SER C 1 118 ? 219.52985 221.63825 212.43859 1.000 75.79083 118 SER D C 1
ATOM 12992 O O . SER C 1 118 ? 219.70162 221.43016 213.64390 1.000 73.84532 118 SER D O 1
ATOM 13000 N N . LEU C 1 119 ? 220.45427 221.32512 211.53145 1.000 71.30712 119 LEU D N 1
ATOM 13001 C CA . LEU C 1 119 ? 221.57075 220.46416 211.90513 1.000 73.77793 119 LEU D CA 1
ATOM 13002 C C . LEU C 1 119 ? 222.49056 221.14367 212.91225 1.000 78.08184 119 LEU D C 1
ATOM 13003 O O . LEU C 1 119 ? 223.13201 220.46374 213.72139 1.000 77.42098 119 LEU D O 1
ATOM 13019 N N . LYS C 1 120 ? 222.57186 222.47683 212.87205 1.000 78.05554 120 LYS D N 1
ATOM 13020 C CA . LYS C 1 120 ? 223.36079 223.21137 213.85404 1.000 82.05192 120 LYS D CA 1
ATOM 13021 C C . LYS C 1 120 ? 223.01013 222.80615 215.28230 1.000 78.97784 120 LYS D C 1
ATOM 13022 O O . LYS C 1 120 ? 223.87391 222.83266 216.16578 1.000 74.36875 120 LYS D O 1
ATOM 13041 N N . THR C 1 121 ? 221.76311 222.39001 215.51854 1.000 75.44743 121 THR D N 1
ATOM 13042 C CA . THR C 1 121 ? 221.40012 221.78947 216.79979 1.000 70.39286 121 THR D CA 1
ATOM 13043 C C . THR C 1 121 ? 222.36939 220.69943 217.23270 1.000 68.65792 121 THR D C 1
ATOM 13044 O O . THR C 1 121 ? 222.54919 220.46938 218.43280 1.000 63.84013 121 THR D O 1
ATOM 13055 N N . LEU C 1 122 ? 223.03222 220.05170 216.27865 1.000 70.83783 122 LEU D N 1
ATOM 13056 C CA . LEU C 1 122 ? 223.88865 218.90268 216.53954 1.000 66.16465 122 LEU D CA 1
ATOM 13057 C C . LEU C 1 122 ? 225.36541 219.21982 216.33035 1.000 62.36922 122 LEU D C 1
ATOM 13058 O O . LEU C 1 122 ? 226.16051 218.31178 216.06406 1.000 59.24479 122 LEU D O 1
ATOM 13074 N N . GLU C 1 123 ? 225.72138 220.50377 216.33958 1.000 66.24145 123 GLU D N 1
ATOM 13075 C CA . GLU C 1 123 ? 227.07407 220.97852 216.12590 1.000 71.70782 123 GLU D CA 1
ATOM 13076 C C . GLU C 1 123 ? 227.69610 221.43412 217.44401 1.000 68.64098 123 GLU D C 1
ATOM 13077 O O . GLU C 1 123 ? 226.98702 221.92164 218.32977 1.000 68.53568 123 GLU D O 1
ATOM 13089 N N . PRO C 1 124 ? 229.02135 221.29362 217.61516 1.000 62.91054 124 PRO D N 1
ATOM 13090 C CA . PRO C 1 124 ? 230.03746 220.87092 216.63934 1.000 65.70356 124 PRO D CA 1
ATOM 13091 C C . PRO C 1 124 ? 230.07097 219.37013 216.33821 1.000 63.84624 124 PRO D C 1
ATOM 13092 O O . PRO C 1 124 ? 230.87154 218.91844 215.52402 1.000 59.10599 124 PRO D O 1
ATOM 13103 N N . GLU C 1 125 ? 229.21243 218.58401 216.99313 1.000 59.41563 125 GLU D N 1
ATOM 13104 C CA . GLU C 1 125 ? 229.32479 217.12610 216.94318 1.000 53.65746 125 GLU D CA 1
ATOM 13105 C C . GLU C 1 125 ? 229.39617 216.60043 215.51522 1.000 50.51472 125 GLU D C 1
ATOM 13106 O O . GLU C 1 125 ? 230.19025 215.70086 215.22214 1.000 47.12517 125 GLU D O 1
ATOM 13118 N N . LEU C 1 126 ? 228.55977 217.12150 214.61753 1.000 48.87083 126 LEU D N 1
ATOM 13119 C CA . LEU C 1 126 ? 228.61600 216.68340 213.22606 1.000 44.80478 126 LEU D CA 1
ATOM 13120 C C . LEU C 1 126 ? 230.00930 216.87448 212.62986 1.000 48.53437 126 LEU D C 1
ATOM 13121 O O . LEU C 1 126 ? 230.71638 215.89975 212.35650 1.000 52.43254 126 LEU D O 1
ATOM 13137 N N . GLY C 1 127 ? 230.49027 218.11719 212.60963 1.000 45.62184 127 GLY D N 1
ATOM 13138 C CA . GLY C 1 127 ? 231.82482 218.38342 212.08985 1.000 41.70674 127 GLY D CA 1
ATOM 13139 C C . GLY C 1 127 ? 232.91788 217.55488 212.73863 1.000 42.76360 127 GLY D C 1
ATOM 13140 O O . GLY C 1 127 ? 233.84642 217.10526 212.06622 1.000 44.89736 127 GLY D O 1
ATOM 13144 N N . THR C 1 128 ? 232.84786 217.37508 214.05762 1.000 44.00538 128 THR D N 1
ATOM 13145 C CA . THR C 1 128 ? 233.75619 216.45008 214.73925 1.000 38.70877 128 THR D CA 1
ATOM 13146 C C . THR C 1 128 ? 233.71569 215.05071 214.12982 1.000 37.48763 128 THR D C 1
ATOM 13147 O O . THR C 1 128 ? 234.75739 214.41920 213.90396 1.000 40.74821 128 THR D O 1
ATOM 13158 N N . LEU C 1 129 ? 232.50827 214.49276 214.01660 1.000 36.69676 129 LEU D N 1
ATOM 13159 C CA . LEU C 1 129 ? 232.29162 213.21573 213.34509 1.000 37.01227 129 LEU D CA 1
ATOM 13160 C C . LEU C 1 129 ? 233.03157 213.17284 212.01777 1.000 35.80668 129 LEU D C 1
ATOM 13161 O O . LEU C 1 129 ? 233.84131 212.28170 211.75334 1.000 35.09319 129 LEU D O 1
ATOM 13177 N N . GLN C 1 130 ? 232.72337 214.14946 211.16705 1.000 33.37647 130 GLN D N 1
ATOM 13178 C CA . GLN C 1 130 ? 233.26599 214.22164 209.81486 1.000 34.63024 130 GLN D CA 1
ATOM 13179 C C . GLN C 1 130 ? 234.78731 214.27032 209.81147 1.000 38.93459 130 GLN D C 1
ATOM 13180 O O . GLN C 1 130 ? 235.44447 213.58947 209.01550 1.000 43.97778 130 GLN D O 1
ATOM 13194 N N . ALA C 1 131 ? 235.36272 215.12097 210.65377 1.000 36.82253 131 ALA D N 1
ATOM 13195 C CA . ALA C 1 131 ? 236.81810 215.27319 210.67632 1.000 33.55631 131 ALA D CA 1
ATOM 13196 C C . ALA C 1 131 ? 237.52717 214.02851 211.20765 1.000 37.30176 131 ALA D C 1
ATOM 13197 O O . ALA C 1 131 ? 238.57584 213.63765 210.67918 1.000 36.46121 131 ALA D O 1
ATOM 13204 N N . ARG C 1 132 ? 236.95224 213.35692 212.20577 1.000 37.45012 132 ARG D N 1
ATOM 13205 C CA . ARG C 1 132 ? 237.49843 212.07071 212.63577 1.000 32.47562 132 ARG D CA 1
ATOM 13206 C C . ARG C 1 132 ? 237.33285 211.03900 211.53849 1.000 31.14337 132 ARG D C 1
ATOM 13207 O O . ARG C 1 132 ? 237.93858 209.96476 211.53185 1.000 28.28547 132 ARG D O 1
ATOM 13228 N N . LEU C 1 133 ? 236.26950 211.18642 210.75645 1.000 31.23625 133 LEU D N 1
ATOM 13229 C CA . LEU C 1 133 ? 236.00716 210.23861 209.67841 1.000 27.71423 133 LEU D CA 1
ATOM 13230 C C . LEU C 1 133 ? 237.04475 210.37099 208.57511 1.000 26.76685 133 LEU D C 1
ATOM 13231 O O . LEU C 1 133 ? 237.54528 209.36930 208.05457 1.000 26.51382 133 LEU D O 1
ATOM 13247 N N . ASP C 1 134 ? 237.40589 211.60516 208.23203 1.000 26.48653 134 ASP D N 1
ATOM 13248 C CA . ASP C 1 134 ? 238.47676 211.81893 207.26397 1.000 32.04497 134 ASP D CA 1
ATOM 13249 C C . ASP C 1 134 ? 239.83392 211.39941 207.82584 1.000 37.18307 134 ASP D C 1
ATOM 13250 O O . ASP C 1 134 ? 240.65764 210.81770 207.10748 1.000 34.98515 134 ASP D O 1
ATOM 13259 N N . ARG C 1 135 ? 240.08409 211.68237 209.10622 1.000 39.83978 135 ARG D N 1
ATOM 13260 C CA . ARG C 1 135 ? 241.22384 211.08457 209.79869 1.000 31.98273 135 ARG D CA 1
ATOM 13261 C C . ARG C 1 135 ? 241.25666 209.56138 209.68861 1.000 27.93948 135 ARG D C 1
ATOM 13262 O O . ARG C 1 135 ? 242.30323 208.97759 209.38811 1.000 29.81551 135 ARG D O 1
ATOM 13283 N N . LEU C 1 136 ? 240.13315 208.89347 209.95132 1.000 29.37028 136 LEU D N 1
ATOM 13284 C CA . LEU C 1 136 ? 240.10422 207.43857 209.82878 1.000 27.54991 136 LEU D CA 1
ATOM 13285 C C . LEU C 1 136 ? 240.33913 206.96255 208.39838 1.000 29.12001 136 LEU D C 1
ATOM 13286 O O . LEU C 1 136 ? 241.00515 205.94550 208.18601 1.000 32.74027 136 LEU D O 1
ATOM 13302 N N . LEU C 1 137 ? 239.76461 207.64449 207.41136 1.000 28.76699 137 LEU D N 1
ATOM 13303 C CA . LEU C 1 137 ? 240.04339 207.29670 206.01986 1.000 29.61228 137 LEU D CA 1
ATOM 13304 C C . LEU C 1 137 ? 241.52119 207.43936 205.66886 1.000 30.38081 137 LEU D C 1
ATOM 13305 O O . LEU C 1 137 ? 242.08682 206.57900 204.98133 1.000 35.32663 137 LEU D O 1
ATOM 13321 N N . ARG C 1 138 ? 242.16814 208.51190 206.12560 1.000 31.65383 138 ARG D N 1
ATOM 13322 C CA . ARG C 1 138 ? 243.61609 208.61052 205.96029 1.000 31.68176 138 ARG D CA 1
ATOM 13323 C C . ARG C 1 138 ? 244.33898 207.45483 206.64391 1.000 33.10217 138 ARG D C 1
ATOM 13324 O O . ARG C 1 138 ? 245.26861 206.87086 206.07571 1.000 40.48150 138 ARG D O 1
ATOM 13345 N N . ARG C 1 139 ? 243.97205 207.15194 207.88995 1.000 36.36061 139 ARG D N 1
ATOM 13346 C CA . ARG C 1 139 ? 244.59477 206.02703 208.58264 1.000 33.90235 139 ARG D CA 1
ATOM 13347 C C . ARG C 1 139 ? 244.44880 204.73071 207.79402 1.000 32.10542 139 ARG D C 1
ATOM 13348 O O . ARG C 1 139 ? 245.39424 203.94237 207.70222 1.000 32.81095 139 ARG D O 1
ATOM 13369 N N . LEU C 1 140 ? 243.26341 204.48559 207.23359 1.000 34.19082 140 LEU D N 1
ATOM 13370 C CA . LEU C 1 140 ? 243.04208 203.28123 206.43744 1.000 35.36802 140 LEU D CA 1
ATOM 13371 C C . LEU C 1 140 ? 243.90011 203.26698 205.18096 1.000 41.80275 140 LEU D C 1
ATOM 13372 O O . LEU C 1 140 ? 244.46505 202.23025 204.82222 1.000 46.76457 140 LEU D O 1
ATOM 13388 N N . GLN C 1 141 ? 243.96923 204.39246 204.47055 1.000 47.25756 141 GLN D N 1
ATOM 13389 C CA . GLN C 1 141 ? 244.84286 204.47728 203.30304 1.000 48.78920 141 GLN D CA 1
ATOM 13390 C C . GLN C 1 141 ? 246.28998 204.17076 203.67439 1.000 49.69927 141 GLN D C 1
ATOM 13391 O O . GLN C 1 141 ? 246.97614 203.40074 202.98927 1.000 54.41083 141 GLN D O 1
ATOM 13405 N N . LEU C 1 142 ? 246.77362 204.77277 204.75967 1.000 52.04374 142 LEU D N 1
ATOM 13406 C CA . LEU C 1 142 ? 248.12924 204.49185 205.21802 1.000 54.13862 142 LEU D CA 1
ATOM 13407 C C . LEU C 1 142 ? 248.30827 203.01853 205.55941 1.000 55.54510 142 LEU D C 1
ATOM 13408 O O . LEU C 1 142 ? 249.33705 202.41846 205.22814 1.000 59.15471 142 LEU D O 1
ATOM 13424 N N . LEU C 1 143 ? 247.33080 202.42398 206.24492 1.000 57.59090 143 LEU D N 1
ATOM 13425 C CA . LEU C 1 143 ? 247.39495 200.99670 206.53708 1.000 54.15678 143 LEU D CA 1
ATOM 13426 C C . LEU C 1 143 ? 247.50545 200.18050 205.25369 1.000 53.89259 143 LEU D C 1
ATOM 13427 O O . LEU C 1 143 ? 248.33869 199.27373 205.15014 1.000 58.04725 143 LEU D O 1
ATOM 13443 N N . MET C 1 144 ? 246.64935 200.46732 204.27015 1.000 56.19981 144 MET D N 1
ATOM 13444 C CA . MET C 1 144 ? 246.76689 199.79285 202.98433 1.000 61.86686 144 MET D CA 1
ATOM 13445 C C . MET C 1 144 ? 248.16397 199.94609 202.39932 1.000 68.43560 144 MET D C 1
ATOM 13446 O O . MET C 1 144 ? 248.69632 199.00655 201.79683 1.000 75.84924 144 MET D O 1
ATOM 13460 N N . SER C 1 145 ? 248.77813 201.11928 202.56216 1.000 69.44181 145 SER D N 1
ATOM 13461 C CA . SER C 1 145 ? 250.14246 201.28538 202.06568 1.000 67.20284 145 SER D CA 1
ATOM 13462 C C . SER C 1 145 ? 251.11120 200.37909 202.81276 1.000 68.61287 145 SER D C 1
ATOM 13463 O O . SER C 1 145 ? 251.99107 199.75872 202.20459 1.000 74.92990 145 SER D O 1
ATOM 13471 N N . ARG C 1 146 ? 250.96304 200.28993 204.13302 1.000 69.58689 146 ARG D N 1
ATOM 13472 C CA . ARG C 1 146 ? 251.85387 199.45524 204.92811 1.000 73.22858 146 ARG D CA 1
ATOM 13473 C C . ARG C 1 146 ? 251.65798 197.98515 204.60484 1.000 72.84127 146 ARG D C 1
ATOM 13474 O O . ARG C 1 146 ? 252.61868 197.20835 204.64404 1.000 64.30572 146 ARG D O 1
ATOM 13495 N N . LEU C 1 147 ? 250.42249 197.57848 204.30366 1.000 76.39024 147 LEU D N 1
ATOM 13496 C CA . LEU C 1 147 ? 250.21021 196.20669 203.87492 1.000 76.70174 147 LEU D CA 1
ATOM 13497 C C . LEU C 1 147 ? 250.69150 195.94069 202.45645 1.000 80.78412 147 LEU D C 1
ATOM 13498 O O . LEU C 1 147 ? 251.05291 194.79935 202.15792 1.000 83.93089 147 LEU D O 1
ATOM 13514 N N . ALA C 1 148 ? 251.02971 196.99797 201.71805 1.000 82.85100 148 ALA D N 1
ATOM 13515 C CA . ALA C 1 148 ? 251.52468 196.89632 200.34545 1.000 86.43779 148 ALA D CA 1
ATOM 13516 C C . ALA C 1 148 ? 250.50616 196.21713 199.43468 1.000 93.83694 148 ALA D C 1
ATOM 13517 O O . ALA C 1 148 ? 250.86340 195.60707 198.42398 1.000 96.43963 148 ALA D O 1
ATOM 13524 N N . LEU C 1 149 ? 249.23039 196.32274 199.79607 1.000 89.45292 149 LEU D N 1
ATOM 13525 C CA . LEU C 1 149 ? 248.14648 195.88345 198.93764 1.000 91.73354 149 LEU D CA 1
ATOM 13526 C C . LEU C 1 149 ? 248.06414 196.76483 197.69113 1.000 97.12735 149 LEU D C 1
ATOM 13527 O O . LEU C 1 149 ? 248.52908 197.90661 197.69509 1.000 93.80438 149 LEU D O 1
ATOM 13543 N N . PRO C 1 150 ? 247.46859 196.25925 196.60364 1.000 101.52910 150 PRO D N 1
ATOM 13544 C CA . PRO C 1 150 ? 247.08012 197.15752 195.50453 1.000 99.52484 150 PRO D CA 1
ATOM 13545 C C . PRO C 1 150 ? 246.28068 198.36021 195.99520 1.000 100.68926 150 PRO D C 1
ATOM 13546 O O . PRO C 1 150 ? 245.18347 198.24123 196.55502 1.000 102.86212 150 PRO D O 1
ATOM 13557 N N . GLN C 1 151 ? 246.87251 199.53112 195.79297 1.000 100.59567 151 GLN D N 1
ATOM 13558 C CA . GLN C 1 151 ? 246.29520 200.78385 196.25516 1.000 102.15439 151 GLN D CA 1
ATOM 13559 C C . GLN C 1 151 ? 244.92654 200.99094 195.60824 1.000 104.27587 151 GLN D C 1
ATOM 13560 O O . GLN C 1 151 ? 244.74378 200.66233 194.42971 1.000 102.53335 151 GLN D O 1
ATOM 13574 N N . PRO C 1 152 ? 243.94559 201.52048 196.33830 1.000 106.30697 152 PRO D N 1
ATOM 13575 C CA . PRO C 1 152 ? 242.58001 201.51182 195.82392 1.000 105.98957 152 PRO D CA 1
ATOM 13576 C C . PRO C 1 152 ? 242.47792 202.28004 194.52131 1.000 106.62272 152 PRO D C 1
ATOM 13577 O O . PRO C 1 152 ? 243.22329 203.25006 194.28694 1.000 101.70230 152 PRO D O 1
ATOM 13588 N N . PRO C 1 153 ? 241.57418 201.86824 193.63296 1.000 110.39919 153 PRO D N 1
ATOM 13589 C CA . PRO C 1 153 ? 241.37394 202.59917 192.38518 1.000 115.79029 153 PRO D CA 1
ATOM 13590 C C . PRO C 1 153 ? 241.04424 204.05814 192.63063 1.000 119.09612 153 PRO D C 1
ATOM 13591 O O . PRO C 1 153 ? 240.41878 204.41560 193.64683 1.000 118.92529 153 PRO D O 1
ATOM 13602 N N . PRO C 1 154 ? 241.45592 204.95116 191.70851 1.000 119.05115 154 PRO D N 1
ATOM 13603 C CA . PRO C 1 154 ? 240.96913 206.34210 191.66826 1.000 118.83591 154 PRO D CA 1
ATOM 13604 C C . PRO C 1 154 ? 239.54708 206.48845 191.13981 1.000 112.24273 154 PRO D C 1
ATOM 13605 O O . PRO C 1 154 ? 239.33764 207.00667 190.03838 1.000 113.63194 154 PRO D O 1
ATOM 13616 N N . ASP C 1 155 ? 238.57140 206.02599 191.91247 1.000 108.58641 155 ASP D N 1
ATOM 13617 C CA . ASP C 1 155 ? 237.17048 206.15626 191.54732 1.000 118.02753 155 ASP D CA 1
ATOM 13618 C C . ASP C 1 155 ? 236.84412 207.60971 191.18507 1.000 120.75821 155 ASP D C 1
ATOM 13619 O O . ASP C 1 155 ? 237.14286 208.51968 191.97160 1.000 119.47913 155 ASP D O 1
ATOM 13628 N N . PRO C 1 156 ? 236.24324 207.86686 190.02252 1.000 121.32912 156 PRO D N 1
ATOM 13629 C CA . PRO C 1 156 ? 235.76025 209.21355 189.73353 1.000 116.50903 156 PRO D CA 1
ATOM 13630 C C . PRO C 1 156 ? 234.73200 209.64128 190.76041 1.000 113.56535 156 PRO D C 1
ATOM 13631 O O . PRO C 1 156 ? 233.99658 208.80325 191.31570 1.000 112.86378 156 PRO D O 1
ATOM 13642 N N . PRO C 1 157 ? 234.64086 210.94108 191.04661 1.000 113.31312 157 PRO D N 1
ATOM 13643 C CA . PRO C 1 157 ? 233.70226 211.40352 192.07850 1.000 110.29209 157 PRO D CA 1
ATOM 13644 C C . PRO C 1 157 ? 232.25259 211.08297 191.74643 1.000 101.79529 157 PRO D C 1
ATOM 13645 O O . PRO C 1 157 ? 231.83076 211.13030 190.58898 1.000 100.29001 157 PRO D O 1
ATOM 13656 N N . ALA C 1 158 ? 231.49108 210.75252 192.78880 1.000 91.90719 158 ALA D N 1
ATOM 13657 C CA . ALA C 1 158 ? 230.05945 210.56058 192.63842 1.000 94.01942 158 ALA D CA 1
ATOM 13658 C C . ALA C 1 158 ? 229.39603 211.85527 192.16216 1.000 98.01272 158 ALA D C 1
ATOM 13659 O O . ALA C 1 158 ? 229.82555 212.95060 192.53375 1.000 95.13716 158 ALA D O 1
ATOM 13666 N N . PRO C 1 159 ? 228.33787 211.75712 191.35581 1.000 102.31719 159 PRO D N 1
ATOM 13667 C CA . PRO C 1 159 ? 227.57887 212.95163 190.99612 1.000 95.79845 159 PRO D CA 1
ATOM 13668 C C . PRO C 1 159 ? 227.10479 213.67953 192.23694 1.000 87.32877 159 PRO D C 1
ATOM 13669 O O . PRO C 1 159 ? 226.79422 213.05141 193.26666 1.000 81.76180 159 PRO D O 1
ATOM 13680 N N . PRO C 1 160 ? 227.03806 215.00944 192.19083 1.000 85.45661 160 PRO D N 1
ATOM 13681 C CA . PRO C 1 160 ? 226.59764 215.76439 193.37173 1.000 84.35506 160 PRO D CA 1
ATOM 13682 C C . PRO C 1 160 ? 225.18854 215.38175 193.80424 1.000 77.39934 160 PRO D C 1
ATOM 13683 O O . PRO C 1 160 ? 224.24910 215.37866 193.00621 1.000 78.50156 160 PRO D O 1
ATOM 13694 N N . LEU C 1 161 ? 225.04055 215.11126 195.09784 1.000 63.81231 161 LEU D N 1
ATOM 13695 C CA . LEU C 1 161 ? 223.73612 214.81744 195.68106 1.000 59.17774 161 LEU D CA 1
ATOM 13696 C C . LEU C 1 161 ? 222.77545 215.99391 195.53383 1.000 64.47324 161 LEU D C 1
ATOM 13697 O O . LEU C 1 161 ? 223.07158 217.11309 195.96354 1.000 67.12477 161 LEU D O 1
ATOM 13713 N N . ALA C 1 162 ? 221.63312 215.72674 194.92041 1.000 71.60458 162 ALA D N 1
ATOM 13714 C CA . ALA C 1 162 ? 220.51822 216.66160 194.88804 1.000 72.42708 162 ALA D CA 1
ATOM 13715 C C . ALA C 1 162 ? 220.20751 217.17808 196.29708 1.000 68.09628 162 ALA D C 1
ATOM 13716 O O . ALA C 1 162 ? 220.01281 216.36448 197.21129 1.000 67.43266 162 ALA D O 1
ATOM 13723 N N . PRO C 1 163 ? 220.16118 218.48941 196.52309 1.000 63.88982 163 PRO D N 1
ATOM 13724 C CA . PRO C 1 163 ? 219.92063 218.97525 197.87888 1.000 61.35023 163 PRO D CA 1
ATOM 13725 C C . PRO C 1 163 ? 218.62209 218.42123 198.42785 1.000 60.83673 163 PRO D C 1
ATOM 13726 O O . PRO C 1 163 ? 217.68318 218.11805 197.66767 1.000 57.16606 163 PRO D O 1
ATOM 13737 N N . PRO C 1 164 ? 218.52335 218.26474 199.74839 1.000 61.48035 164 PRO D N 1
ATOM 13738 C CA . PRO C 1 164 ? 217.27655 217.76660 200.34089 1.000 54.63455 164 PRO D CA 1
ATOM 13739 C C . PRO C 1 164 ? 216.07869 218.64344 200.00629 1.000 47.41216 164 PRO D C 1
ATOM 13740 O O .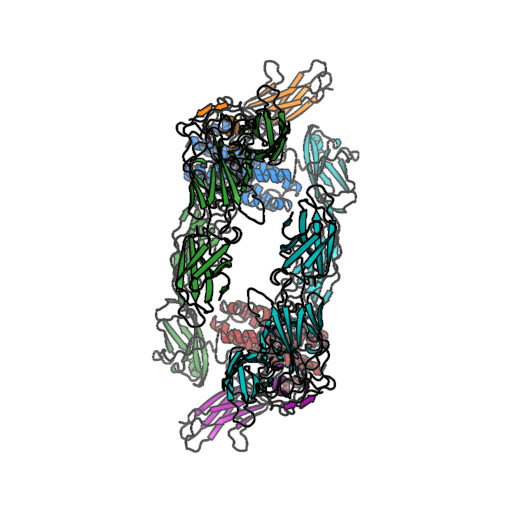 PRO C 1 164 ? 216.17140 219.87189 199.95787 1.000 44.28986 164 PRO D O 1
ATOM 13751 N N . SER C 1 165 ? 214.93838 217.98375 199.78889 1.000 42.87837 165 SER D N 1
ATOM 13752 C CA . SER C 1 165 ? 213.69931 218.68884 199.47603 1.000 42.45403 165 SER D CA 1
ATOM 13753 C C . SER C 1 165 ? 213.35892 219.75225 200.51422 1.000 37.96749 165 SER D C 1
ATOM 13754 O O . SER C 1 165 ? 212.79384 220.79416 200.17167 1.000 42.82489 165 SER D O 1
ATOM 13762 N N . SER C 1 166 ? 213.61081 219.47108 201.79175 1.000 34.94000 166 SER D N 1
ATOM 13763 C CA . SER C 1 166 ? 213.23932 220.36688 202.88442 1.000 30.57868 166 SER D CA 1
ATOM 13764 C C . SER C 1 166 ? 213.97419 219.97789 204.16170 1.000 36.04589 166 SER D C 1
ATOM 13765 O O . SER C 1 166 ? 214.54920 218.89287 204.27371 1.000 40.64272 166 SER D O 1
ATOM 13773 N N . ALA C 1 167 ? 213.92366 220.88800 205.13787 1.000 33.89381 167 ALA D N 1
ATOM 13774 C CA . ALA C 1 167 ? 214.49086 220.62428 206.45743 1.000 31.26835 167 ALA D CA 1
ATOM 13775 C C . ALA C 1 167 ? 214.06629 219.26551 206.99873 1.000 25.88606 167 ALA D C 1
ATOM 13776 O O . ALA C 1 167 ? 214.88304 218.52436 207.55623 1.000 25.36530 167 ALA D O 1
ATOM 13783 N N . TRP C 1 168 ? 212.78121 218.93566 206.88024 1.000 22.32869 168 TRP D N 1
ATOM 13784 C CA . TRP C 1 168 ? 212.33023 217.60158 207.26205 1.000 16.94076 168 TRP D CA 1
ATOM 13785 C C . TRP C 1 168 ? 213.09717 216.51455 206.52201 1.000 18.57475 168 TRP D C 1
ATOM 13786 O O . TRP C 1 168 ? 213.57019 215.54827 207.13256 1.000 20.42329 168 TRP D O 1
ATOM 13807 N N . GLY C 1 169 ? 213.17269 216.61860 205.19789 1.000 16.51983 169 GLY D N 1
ATOM 13808 C CA . GLY C 1 169 ? 214.00320 215.69528 204.45149 1.000 16.70340 169 GLY D CA 1
ATOM 13809 C C . GLY C 1 169 ? 215.44463 215.68261 204.91630 1.000 19.15661 169 GLY D C 1
ATOM 13810 O O . GLY C 1 169 ? 216.09241 214.63482 204.90636 1.000 24.17534 169 GLY D O 1
ATOM 13814 N N . GLY C 1 170 ? 215.96249 216.83139 205.35187 1.000 18.49728 170 GLY D N 1
ATOM 13815 C CA . GLY C 1 170 ? 217.29091 216.84475 205.94401 1.000 19.52133 170 GLY D CA 1
ATOM 13816 C C . GLY C 1 170 ? 217.40882 216.00093 207.20017 1.000 18.60925 170 GLY D C 1
ATOM 13817 O O . GLY C 1 170 ? 218.35108 215.22528 207.35197 1.000 19.93548 170 GLY D O 1
ATOM 13821 N N . ILE C 1 171 ? 216.48839 216.19019 208.14660 1.000 17.98553 171 ILE D N 1
ATOM 13822 C CA . ILE C 1 171 ? 216.44731 215.34766 209.34635 1.000 18.53586 171 ILE D CA 1
ATOM 13823 C C . ILE C 1 171 ? 216.35178 213.86515 208.98132 1.000 16.97771 171 ILE D C 1
ATOM 13824 O O . ILE C 1 171 ? 217.04504 213.01702 209.56147 1.000 25.75641 171 ILE D O 1
ATOM 13840 N N . ARG C 1 172 ? 215.40041 213.51895 208.11361 1.000 10.09889 172 ARG D N 1
ATOM 13841 C CA . ARG C 1 172 ? 215.29731 212.14864 207.61172 1.000 11.02006 172 ARG D CA 1
ATOM 13842 C C . ARG C 1 172 ? 216.65132 211.63823 207.13548 1.000 18.18380 172 ARG D C 1
ATOM 13843 O O . ARG C 1 172 ? 217.07255 210.51842 207.46269 1.000 26.57233 172 ARG D O 1
ATOM 13864 N N . ALA C 1 173 ? 217.33212 212.45531 206.33392 1.000 13.31842 173 ALA D N 1
ATOM 13865 C CA . ALA C 1 173 ? 218.65890 212.12035 205.84436 1.000 10.38577 173 ALA D CA 1
ATOM 13866 C C . ALA C 1 173 ? 219.60613 211.86051 207.00188 1.000 13.89098 173 ALA D C 1
ATOM 13867 O O . ALA C 1 173 ? 220.41810 210.93534 206.96520 1.000 21.84961 173 ALA D O 1
ATOM 13874 N N . ALA C 1 174 ? 219.56127 212.73577 207.99954 1.000 10.91768 174 ALA D N 1
ATOM 13875 C CA . ALA C 1 174 ? 220.37144 212.62566 209.20511 1.000 9.63314 174 ALA D CA 1
ATOM 13876 C C . ALA C 1 174 ? 220.22298 211.24463 209.83225 1.000 10.59050 174 ALA D C 1
ATOM 13877 O O . ALA C 1 174 ? 221.20997 210.53573 210.05151 1.000 21.18496 174 ALA D O 1
ATOM 13884 N N . HIS C 1 175 ? 218.98862 210.87406 210.18124 1.000 10.16340 175 HIS D N 1
ATOM 13885 C CA . HIS C 1 175 ? 218.72441 209.52258 210.67958 1.000 9.79799 175 HIS D CA 1
ATOM 13886 C C . HIS C 1 175 ? 219.33451 208.45021 209.78352 1.000 10.41468 175 HIS D C 1
ATOM 13887 O O . HIS C 1 175 ? 220.11051 207.60305 210.24418 1.000 16.98540 175 HIS D O 1
ATOM 13901 N N . ALA C 1 176 ? 218.92075 208.41583 208.51421 1.000 10.23124 176 ALA D N 1
ATOM 13902 C CA . ALA C 1 176 ? 219.40283 207.36981 207.61463 1.000 16.76659 176 ALA D CA 1
ATOM 13903 C C . ALA C 1 176 ? 220.92492 207.28183 207.59701 1.000 13.49042 176 ALA D C 1
ATOM 13904 O O . ALA C 1 176 ? 221.50637 206.20332 207.77055 1.000 12.97737 176 ALA D O 1
ATOM 13911 N N . ILE C 1 177 ? 221.58026 208.41955 207.38067 1.000 10.67842 177 ILE D N 1
ATOM 13912 C CA . ILE C 1 177 ? 223.03623 208.47990 207.32417 1.000 9.97040 177 ILE D CA 1
ATOM 13913 C C . ILE C 1 177 ? 223.65565 207.95582 208.60902 1.000 11.57318 177 ILE D C 1
ATOM 13914 O O . ILE C 1 177 ? 224.56936 207.12840 208.57669 1.000 21.07294 177 ILE D O 1
ATOM 13930 N N . LEU C 1 178 ? 223.22535 208.48137 209.75396 1.000 10.23283 178 LEU D N 1
ATOM 13931 C CA . LEU C 1 178 ? 223.88162 208.12687 211.00616 1.000 10.63747 178 LEU D CA 1
ATOM 13932 C C . LEU C 1 178 ? 223.68918 206.65755 211.35710 1.000 12.41889 178 LEU D C 1
ATOM 13933 O O . LEU C 1 178 ? 224.61897 206.00614 211.83995 1.000 24.40708 178 LEU D O 1
ATOM 13949 N N . GLY C 1 179 ? 222.48705 206.12109 211.13869 1.000 7.88715 179 GLY D N 1
ATOM 13950 C CA . GLY C 1 179 ? 222.27542 204.68714 211.30075 1.000 8.55701 179 GLY D CA 1
ATOM 13951 C C . GLY C 1 179 ? 223.13206 203.83933 210.37836 1.000 10.95474 179 GLY D C 1
ATOM 13952 O O . GLY C 1 179 ? 223.73503 202.84755 210.81039 1.000 19.44495 179 GLY D O 1
ATOM 13956 N N . GLY C 1 180 ? 223.18525 204.19206 209.09538 1.000 9.21427 180 GLY D N 1
ATOM 13957 C CA . GLY C 1 180 ? 224.06518 203.46652 208.19542 1.000 9.03324 180 GLY D CA 1
ATOM 13958 C C . GLY C 1 180 ? 225.52734 203.54324 208.59130 1.000 8.20829 180 GLY D C 1
ATOM 13959 O O . GLY C 1 180 ? 226.24686 202.54851 208.52337 1.000 11.84842 180 GLY D O 1
ATOM 13963 N N . LEU C 1 181 ? 225.97952 204.71964 209.02353 1.000 6.63680 181 LEU D N 1
ATOM 13964 C CA . LEU C 1 181 ? 227.33509 204.88046 209.54429 1.000 7.50129 181 LEU D CA 1
ATOM 13965 C C . LEU C 1 181 ? 227.58373 203.99796 210.75997 1.000 9.68243 181 LEU D C 1
ATOM 13966 O O . LEU C 1 181 ? 228.63707 203.36560 210.87778 1.000 13.58593 181 LEU D O 1
ATOM 13982 N N . HIS C 1 182 ? 226.65448 204.00593 211.71092 1.000 11.88855 182 HIS D N 1
ATOM 13983 C CA . HIS C 1 182 ? 226.73045 203.12423 212.86781 1.000 9.76183 182 HIS D CA 1
ATOM 13984 C C . HIS C 1 182 ? 226.94727 201.66805 212.46014 1.000 10.70226 182 HIS D C 1
ATOM 13985 O O . HIS C 1 182 ? 227.88278 201.00745 212.93216 1.000 14.10968 182 HIS D O 1
ATOM 13999 N N . LEU C 1 183 ? 226.07075 201.13890 211.60222 1.000 8.66191 183 LEU D N 1
ATOM 14000 C CA . LEU C 1 183 ? 226.23783 199.75330 211.15931 1.000 8.53693 183 LEU D CA 1
ATOM 14001 C C . LEU C 1 183 ? 227.55853 199.55068 210.41728 1.000 10.14028 183 LEU D C 1
ATOM 14002 O O . LEU C 1 183 ? 228.24211 198.53646 210.60976 1.000 12.95512 183 LEU D O 1
ATOM 14018 N N . THR C 1 184 ? 227.90327 200.48276 209.52619 1.000 10.34060 184 THR D N 1
ATOM 14019 C CA . THR C 1 184 ? 229.17904 200.45281 208.82029 1.000 8.72970 184 THR D CA 1
ATOM 14020 C C . THR C 1 184 ? 230.36933 200.31275 209.75791 1.000 10.16714 184 THR D C 1
ATOM 14021 O O . THR C 1 184 ? 231.25914 199.49223 209.52895 1.000 13.45877 184 THR D O 1
ATOM 14032 N N . LEU C 1 185 ? 230.40722 201.12056 210.81041 1.000 8.01212 185 LEU D N 1
ATOM 14033 C CA . LEU C 1 185 ? 231.50960 201.08922 211.76672 1.000 8.14614 185 LEU D CA 1
ATOM 14034 C C . LEU C 1 185 ? 231.50057 199.85173 212.65232 1.000 8.47220 185 LEU D C 1
ATOM 14035 O O . LEU C 1 185 ? 232.57037 199.34606 213.00556 1.000 9.43078 185 LEU D O 1
ATOM 14051 N N . ASP C 1 186 ? 230.32677 199.34012 213.01366 1.000 8.78161 186 ASP D N 1
ATOM 14052 C CA . ASP C 1 186 ? 230.26797 198.02992 213.65606 1.000 6.92116 186 ASP D CA 1
ATOM 14053 C C . ASP C 1 186 ? 230.91627 196.96166 212.77812 1.000 6.32579 186 ASP D C 1
ATOM 14054 O O . ASP C 1 186 ? 231.79556 196.21147 213.22624 1.000 9.30206 186 ASP D O 1
ATOM 14063 N N . TRP C 1 187 ? 230.45640 196.84868 211.53015 1.000 5.90756 187 TRP D N 1
ATOM 14064 C CA . TRP C 1 187 ? 231.06859 195.91620 210.58727 1.000 5.70690 187 TRP D CA 1
ATOM 14065 C C . TRP C 1 187 ? 232.57391 196.14136 210.45944 1.000 10.54166 187 TRP D C 1
ATOM 14066 O O . TRP C 1 187 ? 233.36046 195.19140 210.46323 1.000 14.64921 187 TRP D O 1
ATOM 14087 N N . ALA C 1 188 ? 232.98505 197.39611 210.29346 1.000 12.68808 188 ALA D N 1
ATOM 14088 C CA . ALA C 1 188 ? 234.39641 197.75332 210.20494 1.000 7.93911 188 ALA D CA 1
ATOM 14089 C C . ALA C 1 188 ? 235.21503 197.21036 211.37009 1.000 7.62532 188 ALA D C 1
ATOM 14090 O O . ALA C 1 188 ? 236.20088 196.49597 211.17903 1.000 10.52685 188 ALA D O 1
ATOM 14097 N N . VAL C 1 189 ? 234.86829 197.64241 212.57956 1.000 8.12114 189 VAL D N 1
ATOM 14098 C CA . VAL C 1 189 ? 235.48639 197.16556 213.81706 1.000 7.92488 189 VAL D CA 1
ATOM 14099 C C . VAL C 1 189 ? 235.59440 195.64394 213.82398 1.000 8.69940 189 VAL D C 1
ATOM 14100 O O . VAL C 1 189 ? 236.68452 195.08080 213.99385 1.000 13.13799 189 VAL D O 1
ATOM 14113 N N . ARG C 1 190 ? 234.45826 194.95497 213.69882 1.000 7.78158 190 ARG D N 1
ATOM 14114 C CA . ARG C 1 190 ? 234.49630 193.49418 213.74557 1.000 7.89569 190 ARG D CA 1
ATOM 14115 C C . ARG C 1 190 ? 235.44320 192.90493 212.70295 1.000 9.67810 190 ARG D C 1
ATOM 14116 O O . ARG C 1 190 ? 236.25348 192.02321 213.01302 1.000 11.56492 190 ARG D O 1
ATOM 14137 N N . GLY C 1 191 ? 235.33543 193.35437 211.45533 1.000 10.18875 191 GLY D N 1
ATOM 14138 C CA . GLY C 1 191 ? 236.20890 192.84409 210.41125 1.000 11.98025 191 GLY D CA 1
ATOM 14139 C C . GLY C 1 191 ? 237.68378 193.11343 210.64415 1.000 16.69373 191 GLY D C 1
ATOM 14140 O O . GLY C 1 191 ? 238.52653 192.25717 210.37496 1.000 25.54324 191 GLY D O 1
ATOM 14144 N N . LEU C 1 192 ? 238.02157 194.31545 211.10853 1.000 14.25054 192 LEU D N 1
ATOM 14145 C CA . LEU C 1 192 ? 239.41066 194.62921 211.42078 1.000 11.94404 192 LEU D CA 1
ATOM 14146 C C . LEU C 1 192 ? 239.94579 193.74018 212.53547 1.000 11.89405 192 LEU D C 1
ATOM 14147 O O . LEU C 1 192 ? 241.09758 193.29308 212.48658 1.000 17.03379 192 LEU D O 1
ATOM 14163 N N . LEU C 1 193 ? 239.12379 193.47378 213.55271 1.000 13.66339 193 LEU D N 1
ATOM 14164 C CA . LEU C 1 193 ? 239.52052 192.53294 214.59726 1.000 14.96556 193 LEU D CA 1
ATOM 14165 C C . LEU C 1 193 ? 239.75474 191.14368 214.02226 1.000 15.33877 193 LEU D C 1
ATOM 14166 O O . LEU C 1 193 ? 240.74598 190.48028 214.34570 1.000 22.31844 193 LEU D O 1
ATOM 14182 N N . LEU C 1 194 ? 238.84010 190.68633 213.17003 1.000 18.49113 194 LEU D N 1
ATOM 14183 C CA . LEU C 1 194 ? 239.04142 189.43687 212.44528 1.000 23.00592 194 LEU D CA 1
ATOM 14184 C C . LEU C 1 194 ? 240.39419 189.41266 211.74928 1.000 23.69467 194 LEU D C 1
ATOM 14185 O O . LEU C 1 194 ? 241.18397 188.47770 211.92149 1.000 31.04325 194 LEU D O 1
ATOM 14201 N N . LEU C 1 195 ? 240.66841 190.43935 210.94662 1.000 24.64739 195 LEU D N 1
ATOM 14202 C CA . LEU C 1 195 ? 241.95489 190.55650 210.27232 1.000 27.29756 195 LEU D CA 1
ATOM 14203 C C . LEU C 1 195 ? 243.11794 190.37163 211.23398 1.000 28.40594 195 LEU D C 1
ATOM 14204 O O . LEU C 1 195 ? 244.05710 189.61427 210.96633 1.000 37.18508 195 LEU D O 1
ATOM 14220 N N . LYS C 1 196 ? 243.06304 191.07073 212.36544 1.000 26.74613 196 LYS D N 1
ATOM 14221 C CA . LYS C 1 196 ? 244.17775 191.06329 213.30960 1.000 26.09603 196 LYS D CA 1
ATOM 14222 C C . LYS C 1 196 ? 244.52812 189.64892 213.75653 1.000 30.63880 196 LYS D C 1
ATOM 14223 O O . LYS C 1 196 ? 245.70829 189.31101 213.90380 1.000 36.57057 196 LYS D O 1
ATOM 14242 N N . THR C 1 197 ? 243.51865 188.80854 213.97715 1.000 30.00835 197 THR D N 1
ATOM 14243 C CA . THR C 1 197 ? 243.78653 187.39683 214.25269 1.000 31.39656 197 THR D CA 1
ATOM 14244 C C . THR C 1 197 ? 244.47991 186.69643 213.08751 1.000 34.95474 197 THR D C 1
ATOM 14245 O O . THR C 1 197 ? 245.27502 185.77825 213.31631 1.000 38.55512 197 THR D O 1
ATOM 14256 N N . ARG C 1 198 ? 244.20943 187.09288 211.83964 1.000 35.38036 198 ARG D N 1
ATOM 14257 C CA . ARG C 1 198 ? 244.99017 186.52453 210.74144 1.000 40.95059 198 ARG D CA 1
ATOM 14258 C C . ARG C 1 198 ? 246.44412 186.97138 210.79965 1.000 46.19968 198 ARG D C 1
ATOM 14259 O O . ARG C 1 198 ? 247.35411 186.17654 210.53603 1.000 54.05831 198 ARG D O 1
ATOM 14280 N N . LEU C 1 199 ? 246.68233 188.23200 211.13948 1.000 46.99269 199 LEU D N 1
ATOM 14281 C CA . LEU C 1 199 ? 248.03493 188.76610 211.21210 1.000 53.58256 199 LEU D CA 1
ATOM 14282 C C . LEU C 1 199 ? 248.47837 189.04424 212.64273 1.000 62.81477 199 LEU D C 1
ATOM 14283 O O . LEU C 1 199 ? 249.19206 190.03115 212.81433 1.000 75.09850 199 LEU D O 1
ATOM 14300 N N . LEU D 2 25 ? 265.44203 267.62701 194.86026 1.000 29.41654 25 LEU F N 1
ATOM 14301 C CA . LEU D 2 25 ? 266.48431 267.19894 195.78562 1.000 29.14479 25 LEU F CA 1
ATOM 14302 C C . LEU D 2 25 ? 266.01986 266.04474 196.66472 1.000 28.59005 25 LEU F C 1
ATOM 14303 O O . LEU D 2 25 ? 265.23286 266.21760 197.59517 1.000 24.24211 25 LEU F O 1
ATOM 14319 N N . GLU D 2 26 ? 266.53389 264.85806 196.33964 1.000 30.24403 26 GLU F N 1
ATOM 14320 C CA . GLU D 2 26 ? 266.23350 263.64767 197.08555 1.000 29.27581 26 GLU F CA 1
ATOM 14321 C C . GLU D 2 26 ? 266.89577 263.66389 198.46664 1.000 25.19597 26 GLU F C 1
ATOM 14322 O O . GLU D 2 26 ? 267.81572 264.44555 198.71807 1.000 22.31067 26 GLU F O 1
ATOM 14334 N N . PRO D 2 27 ? 266.41394 262.80634 199.39228 1.000 24.03176 27 PRO F N 1
ATOM 14335 C CA . PRO D 2 27 ? 267.04366 262.66654 200.71748 1.000 20.35674 27 PRO F CA 1
ATOM 14336 C C . PRO D 2 27 ? 268.55687 262.81126 200.71695 1.000 14.95793 27 PRO F C 1
ATOM 14337 O O . PRO D 2 27 ? 269.28686 262.08020 200.04047 1.000 14.86194 27 PRO F O 1
ATOM 14348 N N . CYS D 2 28 ? 269.01201 263.79211 201.50005 1.000 9.68337 28 CYS F N 1
ATOM 14349 C CA . CYS D 2 28 ? 270.38927 264.27269 201.48831 1.000 7.50368 28 CYS F CA 1
ATOM 14350 C C . CYS D 2 28 ? 271.41090 263.13825 201.53281 1.000 5.68166 28 CYS F C 1
ATOM 14351 O O . CYS D 2 28 ? 272.61161 263.40451 201.41746 1.000 5.56510 28 CYS F O 1
ATOM 14358 N N . GLY D 2 29 ? 271.00696 261.96536 202.00725 1.000 4.66334 29 GLY F N 1
ATOM 14359 C CA . GLY D 2 29 ? 271.91856 260.84371 202.15294 1.000 4.13753 29 GLY F CA 1
ATOM 14360 C C . GLY D 2 29 ? 271.18815 259.63283 202.69545 1.000 3.33948 29 GLY F C 1
ATOM 14361 O O . GLY D 2 29 ? 269.97415 259.65684 202.92266 1.000 5.31634 29 GLY F O 1
ATOM 14365 N N . TYR D 2 30 ? 271.95705 258.56204 202.89885 1.000 1.98138 30 TYR F N 1
ATOM 14366 C CA . TYR D 2 30 ? 271.46978 257.32244 203.49160 1.000 2.55698 30 TYR F CA 1
ATOM 14367 C C . TYR D 2 30 ? 272.55495 256.74794 204.39453 1.000 2.18351 30 TYR F C 1
ATOM 14368 O O . TYR D 2 30 ? 273.74512 256.84201 204.08364 1.000 2.62927 30 TYR F O 1
ATOM 14386 N N . ILE D 2 31 ? 272.13484 256.15984 205.51338 1.000 1.94213 31 ILE F N 1
ATOM 14387 C CA . ILE D 2 31 ? 273.03734 255.53785 206.47979 1.000 1.71605 31 ILE F CA 1
ATOM 14388 C C . ILE D 2 31 ? 273.21470 254.06601 206.12726 1.000 2.75619 31 ILE F C 1
ATOM 14389 O O . ILE D 2 31 ? 272.22620 253.34218 205.93644 1.000 4.18411 31 ILE F O 1
ATOM 14405 N N . TYR D 2 32 ? 274.45822 253.58802 206.15336 1.000 2.31273 32 TYR F N 1
ATOM 14406 C CA . TYR D 2 32 ? 274.71847 252.19784 205.83155 1.000 2.58436 32 TYR F CA 1
ATOM 14407 C C . TYR D 2 32 ? 275.35321 251.48231 207.01411 1.000 2.88524 32 TYR F C 1
ATOM 14408 O O . TYR D 2 32 ? 276.35043 251.97843 207.56237 1.000 3.23535 32 TYR F O 1
ATOM 14426 N N . PRO D 2 33 ? 274.84612 250.30433 207.41843 1.000 2.74181 33 PRO F N 1
ATOM 14427 C CA . PRO D 2 33 ? 273.58908 249.62748 207.01820 1.000 3.04868 33 PRO F CA 1
ATOM 14428 C C . PRO D 2 33 ? 272.32142 250.24802 207.59583 1.000 3.66403 33 PRO F C 1
ATOM 14429 O O . PRO D 2 33 ? 272.32921 250.87985 208.65441 1.000 3.66065 33 PRO F O 1
ATOM 14440 N N . GLU D 2 34 ? 271.20531 250.00512 206.90207 1.000 4.22005 34 GLU F N 1
ATOM 14441 C CA . GLU D 2 34 ? 269.92851 250.62431 207.24001 1.000 4.26691 34 GLU F CA 1
ATOM 14442 C C . GLU D 2 34 ? 269.26895 249.98623 208.46234 1.000 4.64671 34 GLU F C 1
ATOM 14443 O O . GLU D 2 34 ? 268.59363 250.67889 209.23087 1.000 4.91995 34 GLU F O 1
ATOM 14455 N N . PHE D 2 35 ? 269.40846 248.66669 208.63770 1.000 5.03748 35 PHE F N 1
ATOM 14456 C CA . PHE D 2 35 ? 268.66432 247.92797 209.66492 1.000 6.61197 35 PHE F CA 1
ATOM 14457 C C . PHE D 2 35 ? 269.62326 247.13020 210.54802 1.000 6.65208 35 PHE F C 1
ATOM 14458 O O . PHE D 2 35 ? 269.43945 245.93349 210.77019 1.000 8.03795 35 PHE F O 1
ATOM 14475 N N . PRO D 2 36 ? 270.66365 247.77607 211.07041 1.000 5.72563 36 PRO F N 1
ATOM 14476 C CA . PRO D 2 36 ? 271.71399 247.05182 211.79848 1.000 5.76218 36 PRO F CA 1
ATOM 14477 C C . PRO D 2 36 ? 271.18342 246.32524 213.02536 1.000 5.75578 36 PRO F C 1
ATOM 14478 O O . PRO D 2 36 ? 270.67896 246.94031 213.96708 1.000 5.83558 36 PRO F O 1
ATOM 14489 N N . VAL D 2 37 ? 271.30014 245.00224 213.00250 1.000 6.45078 37 VAL F N 1
ATOM 14490 C CA . VAL D 2 37 ? 271.02740 244.15087 214.15463 1.000 6.04473 37 VAL F CA 1
ATOM 14491 C C . VAL D 2 37 ? 272.38955 243.76937 214.72144 1.000 6.27779 37 VAL F C 1
ATOM 14492 O O . VAL D 2 37 ? 273.15102 243.02764 214.09157 1.000 6.97931 37 VAL F O 1
ATOM 14505 N N . VAL D 2 38 ? 272.69829 244.27596 215.90857 1.000 5.92816 38 VAL F N 1
ATOM 14506 C CA . VAL D 2 38 ? 274.02989 244.19566 216.49555 1.000 6.99331 38 VAL F CA 1
ATOM 14507 C C . VAL D 2 38 ? 274.00223 243.11387 217.56544 1.000 8.10520 38 VAL F C 1
ATOM 14508 O O . VAL D 2 38 ? 273.17851 243.17026 218.48585 1.000 8.89489 38 VAL F O 1
ATOM 14521 N N . GLN D 2 39 ? 274.88896 242.12471 217.46453 1.000 8.35584 39 GLN F N 1
ATOM 14522 C CA . GLN D 2 39 ? 275.01856 241.17828 218.56749 1.000 7.95539 39 GLN F CA 1
ATOM 14523 C C . GLN D 2 39 ? 275.51452 241.88682 219.82272 1.000 7.69680 39 GLN F C 1
ATOM 14524 O O . GLN D 2 39 ? 276.66281 242.33819 219.88564 1.000 10.55241 39 GLN F O 1
ATOM 14538 N N . ARG D 2 40 ? 274.67498 241.85810 220.85784 1.000 6.31454 40 ARG F N 1
ATOM 14539 C CA . ARG D 2 40 ? 274.87748 242.65523 222.06087 1.000 6.43593 40 ARG F CA 1
ATOM 14540 C C . ARG D 2 40 ? 276.28649 242.49828 222.61687 1.000 8.20235 40 ARG F C 1
ATOM 14541 O O . ARG D 2 40 ? 276.80999 241.38654 222.72160 1.000 9.46304 40 ARG F O 1
ATOM 14562 N N . GLY D 2 41 ? 276.90200 243.63633 222.94730 1.000 10.85871 41 GLY F N 1
ATOM 14563 C CA . GLY D 2 41 ? 278.26587 243.69839 223.42037 1.000 10.64268 41 GLY F CA 1
ATOM 14564 C C . GLY D 2 41 ? 279.32073 243.71428 222.34024 1.000 9.69021 41 GLY F C 1
ATOM 14565 O O . GLY D 2 41 ? 280.49411 243.95710 222.65135 1.000 13.91452 41 GLY F O 1
ATOM 14569 N N . SER D 2 42 ? 278.95081 243.48596 221.08384 1.000 7.35558 42 SER F N 1
ATOM 14570 C CA . SER D 2 42 ? 279.86593 243.70254 219.97810 1.000 9.42594 42 SER F CA 1
ATOM 14571 C C . SER D 2 42 ? 279.87546 245.17146 219.55285 1.000 9.85602 42 SER F C 1
ATOM 14572 O O . SER D 2 42 ? 279.01372 245.97279 219.92285 1.000 11.19450 42 SER F O 1
ATOM 14580 N N . ASN D 2 43 ? 280.83785 245.49328 218.69742 1.000 8.51779 43 ASN F N 1
ATOM 14581 C CA . ASN D 2 43 ? 281.00617 246.79699 218.07342 1.000 8.59395 43 ASN F CA 1
ATOM 14582 C C . ASN D 2 43 ? 280.19789 246.90319 216.78483 1.000 9.37120 43 ASN F C 1
ATOM 14583 O O . ASN D 2 43 ? 279.82917 245.90203 216.16685 1.000 9.60351 43 ASN F O 1
ATOM 14593 N N . PHE D 2 44 ? 279.92465 248.14350 216.38402 1.000 7.61313 44 PHE F N 1
ATOM 14594 C CA . PHE D 2 44 ? 279.13932 248.41002 215.18852 1.000 5.65601 44 PHE F CA 1
ATOM 14595 C C . PHE D 2 44 ? 279.62298 249.71058 214.56219 1.000 4.15824 44 PHE F C 1
ATOM 14596 O O . PHE D 2 44 ? 279.85598 250.69537 215.26748 1.000 4.07362 44 PHE F O 1
ATOM 14613 N N . THR D 2 45 ? 279.77121 249.70548 213.23899 1.000 2.87292 45 THR F N 1
ATOM 14614 C CA . THR D 2 45 ? 280.08516 250.90315 212.46882 1.000 2.18023 45 THR F CA 1
ATOM 14615 C C . THR D 2 45 ? 278.90796 251.28296 211.58221 1.000 2.46399 45 THR F C 1
ATOM 14616 O O . THR D 2 45 ? 278.41841 250.45609 210.80572 1.000 4.07018 45 THR F O 1
ATOM 14627 N N . ALA D 2 46 ? 278.45967 252.52952 211.70048 1.000 1.88779 46 ALA F N 1
ATOM 14628 C CA . ALA D 2 46 ? 277.50259 253.12268 210.77866 1.000 1.41100 46 ALA F CA 1
ATOM 14629 C C . ALA D 2 46 ? 278.19071 254.20634 209.95960 1.000 1.15039 46 ALA F C 1
ATOM 14630 O O . ALA D 2 46 ? 279.05844 254.92154 210.47024 1.000 1.42866 46 ALA F O 1
ATOM 14637 N N . ILE D 2 47 ? 277.80368 254.32729 208.69098 1.000 1.04881 47 ILE F N 1
ATOM 14638 C CA . ILE D 2 47 ? 278.34710 255.33803 207.79031 1.000 0.87435 47 ILE F CA 1
ATOM 14639 C C . ILE D 2 47 ? 277.19834 256.15821 207.21938 1.000 0.96020 47 ILE F C 1
ATOM 14640 O O . ILE D 2 47 ? 276.18891 255.59714 206.77805 1.000 1.31953 47 ILE F O 1
ATOM 14656 N N . CYS D 2 48 ? 277.35543 257.48117 207.22906 1.000 0.84904 48 CYS F N 1
ATOM 14657 C CA . CYS D 2 48 ? 276.40472 258.41015 206.62805 1.000 0.85705 48 CYS F CA 1
ATOM 14658 C C . CYS D 2 48 ? 277.05808 259.06860 205.42047 1.000 0.91257 48 CYS F C 1
ATOM 14659 O O . CYS D 2 48 ? 278.07198 259.76011 205.56264 1.000 1.39632 48 CYS F O 1
ATOM 14666 N N . VAL D 2 49 ? 276.47909 258.85837 204.24057 1.000 0.95536 49 VAL F N 1
ATOM 14667 C CA . VAL D 2 49 ? 277.01288 259.38887 202.99074 1.000 1.25327 49 VAL F CA 1
ATOM 14668 C C . VAL D 2 49 ? 276.05837 260.45863 202.47392 1.000 1.72312 49 VAL F C 1
ATOM 14669 O O . VAL D 2 49 ? 274.87602 260.18309 202.23509 1.000 1.92665 49 VAL F O 1
ATOM 14682 N N . LEU D 2 50 ? 276.57247 261.67324 202.29523 1.000 2.14946 50 LEU F N 1
ATOM 14683 C CA . LEU D 2 50 ? 275.80091 262.78412 201.75216 1.000 2.47179 50 LEU F CA 1
ATOM 14684 C C . LEU D 2 50 ? 275.98081 262.87793 200.24261 1.000 3.52195 50 LEU F C 1
ATOM 14685 O O . LEU D 2 50 ? 277.07341 262.64053 199.72041 1.000 4.29719 50 LEU F O 1
ATOM 14701 N N . LYS D 2 51 ? 274.90329 263.22716 199.54364 1.000 5.81586 51 LYS F N 1
ATOM 14702 C CA . LYS D 2 51 ? 274.98778 263.50082 198.11608 1.000 7.30815 51 LYS F CA 1
ATOM 14703 C C . LYS D 2 51 ? 275.56225 264.88793 197.86702 1.000 8.18939 51 LYS F C 1
ATOM 14704 O O . LYS D 2 51 ? 275.15719 265.86789 198.49978 1.000 8.32094 51 LYS F O 1
ATOM 14723 N N . GLU D 2 52 ? 276.51982 264.94886 196.94751 1.000 10.55743 52 GLU F N 1
ATOM 14724 C CA . GLU D 2 52 ? 277.15226 266.18345 196.48838 1.000 11.67627 52 GLU F CA 1
ATOM 14725 C C . GLU D 2 52 ? 276.17571 267.35216 196.42758 1.000 10.55339 52 GLU F C 1
ATOM 14726 O O . GLU D 2 52 ? 276.51480 268.47715 196.81423 1.000 10.71103 52 GLU F O 1
ATOM 14738 N N . ALA D 2 53 ? 274.96718 267.09939 195.91925 1.000 10.58991 53 ALA F N 1
ATOM 14739 C CA . ALA D 2 53 ? 273.99174 268.17416 195.77211 1.000 10.54542 53 ALA F CA 1
ATOM 14740 C C . ALA D 2 53 ? 273.59137 268.74980 197.12317 1.000 10.14959 53 ALA F C 1
ATOM 14741 O O . ALA D 2 53 ? 273.45313 269.96847 197.26889 1.000 10.60418 53 ALA F O 1
ATOM 14748 N N . CYS D 2 54 ? 273.42048 267.89172 198.12897 1.000 9.72143 54 CYS F N 1
ATOM 14749 C CA . CYS D 2 54 ? 273.12682 268.37404 199.47400 1.000 8.36514 54 CYS F CA 1
ATOM 14750 C C . CYS D 2 54 ? 274.25062 269.26026 199.99494 1.000 9.31975 54 CYS F C 1
ATOM 14751 O O . CYS D 2 54 ? 274.00651 270.34213 200.54399 1.000 9.89692 54 CYS F O 1
ATOM 14758 N N . LEU D 2 55 ? 275.49430 268.81032 199.83007 1.000 9.76953 55 LEU F N 1
ATOM 14759 C CA . LEU D 2 55 ? 276.65120 269.62398 200.18052 1.000 7.75141 55 LEU F CA 1
ATOM 14760 C C . LEU D 2 55 ? 276.57820 271.00466 199.54260 1.000 7.92284 55 LEU F C 1
ATOM 14761 O O . LEU D 2 55 ? 276.49938 272.02516 200.23466 1.000 7.97764 55 LEU F O 1
ATOM 14777 N N . GLN D 2 56 ? 276.61783 271.05305 198.20945 1.000 10.03646 56 GLN F N 1
ATOM 14778 C CA . GLN D 2 56 ? 276.65390 272.33930 197.52285 1.000 11.98986 56 GLN F CA 1
ATOM 14779 C C . GLN D 2 56 ? 275.42173 273.19126 197.80034 1.000 11.08979 56 GLN F C 1
ATOM 14780 O O . GLN D 2 56 ? 275.50100 274.41958 197.69120 1.000 10.88804 56 GLN F O 1
ATOM 14794 N N . HIS D 2 57 ? 274.28835 272.58352 198.15531 1.000 10.36671 57 HIS F N 1
ATOM 14795 C CA . HIS D 2 57 ? 273.10676 273.37636 198.47280 1.000 9.56530 57 HIS F CA 1
ATOM 14796 C C . HIS D 2 57 ? 273.22808 274.01111 199.85241 1.000 7.88969 57 HIS F C 1
ATOM 14797 O O . HIS D 2 57 ? 272.93978 275.20018 200.02452 1.000 8.12935 57 HIS F O 1
ATOM 14811 N N . TYR D 2 58 ? 273.65258 273.23234 200.84612 1.000 6.80624 58 TYR F N 1
ATOM 14812 C CA . TYR D 2 58 ? 273.79590 273.72392 202.20907 1.000 3.85757 58 TYR F CA 1
ATOM 14813 C C . TYR D 2 58 ? 275.18140 274.28713 202.49589 1.000 3.74620 58 TYR F C 1
ATOM 14814 O O . TYR D 2 58 ? 275.41503 274.78453 203.60149 1.000 3.39987 58 TYR F O 1
ATOM 14832 N N . TYR D 2 59 ? 276.09867 274.22071 201.53515 1.000 5.33829 59 TYR F N 1
ATOM 14833 C CA . TYR D 2 59 ? 277.46591 274.70505 201.70964 1.000 5.88591 59 TYR F CA 1
ATOM 14834 C C . TYR D 2 59 ? 278.13608 274.08422 202.93450 1.000 4.11313 59 TYR F C 1
ATOM 14835 O O . TYR D 2 59 ? 278.70475 274.77913 203.77910 1.000 5.14520 59 TYR F O 1
ATOM 14853 N N . VAL D 2 60 ? 278.06206 272.75572 203.03688 1.000 2.55604 60 VAL F N 1
ATOM 14854 C CA . VAL D 2 60 ? 278.72905 272.03186 204.11004 1.000 1.62731 60 VAL F CA 1
ATOM 14855 C C . VAL D 2 60 ? 279.51332 270.86935 203.52432 1.000 1.96231 60 VAL F C 1
ATOM 14856 O O . VAL D 2 60 ? 279.25318 270.41511 202.40871 1.000 3.62144 60 VAL F O 1
ATOM 14869 N N . ASN D 2 61 ? 280.49522 270.39354 204.28970 1.000 1.36708 61 ASN F N 1
ATOM 14870 C CA . ASN D 2 61 ? 281.06548 269.08002 204.03558 1.000 1.17763 61 ASN F CA 1
ATOM 14871 C C . ASN D 2 61 ? 280.79836 268.16170 205.22235 1.000 1.05726 61 ASN F C 1
ATOM 14872 O O . ASN D 2 61 ? 280.31584 268.58484 206.27565 1.000 1.38436 61 ASN F O 1
ATOM 14882 N N . ALA D 2 62 ? 281.12255 266.88163 205.02935 1.000 0.92891 62 ALA F N 1
ATOM 14883 C CA . ALA D 2 62 ? 280.79306 265.84725 206.00424 1.000 0.81840 62 ALA F CA 1
ATOM 14884 C C . ALA D 2 62 ? 281.28498 266.15674 207.41148 1.000 0.81222 62 ALA F C 1
ATOM 14885 O O . ALA D 2 62 ? 280.81278 265.53444 208.36914 1.000 0.93273 62 ALA F O 1
ATOM 14892 N N . SER D 2 63 ? 282.22852 267.08724 207.56700 1.000 1.06225 63 SER F N 1
ATOM 14893 C CA . SER D 2 63 ? 282.68954 267.42633 208.90733 1.000 0.80990 63 SER F CA 1
ATOM 14894 C C . SER D 2 63 ? 281.55754 267.96070 209.77337 1.000 0.76895 63 SER F C 1
ATOM 14895 O O . SER D 2 63 ? 281.62095 267.86516 211.00401 1.000 1.16268 63 SER F O 1
ATOM 14903 N N . TYR D 2 64 ? 280.52255 268.52792 209.15744 1.000 0.67559 64 TYR F N 1
ATOM 14904 C CA . TYR D 2 64 ? 279.39682 269.09567 209.88533 1.000 0.40967 64 TYR F CA 1
ATOM 14905 C C . TYR D 2 64 ? 278.33246 268.06524 210.23811 1.000 0.33606 64 TYR F C 1
ATOM 14906 O O . TYR D 2 64 ? 277.30242 268.43329 210.80981 1.000 0.46020 64 TYR F O 1
ATOM 14924 N N . ILE D 2 65 ? 278.55113 266.79011 209.91195 1.000 0.45391 65 ILE F N 1
ATOM 14925 C CA . ILE D 2 65 ? 277.61986 265.74841 210.32346 1.000 0.38694 65 ILE F CA 1
ATOM 14926 C C . ILE D 2 65 ? 277.61969 265.64078 211.83963 1.000 0.33017 65 ILE F C 1
ATOM 14927 O O . ILE D 2 65 ? 278.67875 265.60126 212.47850 1.000 0.43729 65 ILE F O 1
ATOM 14943 N N . VAL D 2 66 ? 276.42445 265.59468 212.42330 1.000 0.27285 66 VAL F N 1
ATOM 14944 C CA . VAL D 2 66 ? 276.24187 265.46323 213.86467 1.000 0.28333 66 VAL F CA 1
ATOM 14945 C C . VAL D 2 66 ? 275.40249 264.21850 214.10965 1.000 0.25194 66 VAL F C 1
ATOM 14946 O O . VAL D 2 66 ? 274.29010 264.09744 213.58295 1.000 0.36081 66 VAL F O 1
ATOM 14959 N N . TRP D 2 67 ? 275.93891 263.29764 214.90447 1.000 0.35530 67 TRP F N 1
ATOM 14960 C CA . TRP D 2 67 ? 275.30083 262.02194 215.19366 1.000 0.37202 67 TRP F CA 1
ATOM 14961 C C . TRP D 2 67 ? 274.57577 262.09852 216.52859 1.000 0.66810 67 TRP F C 1
ATOM 14962 O O . TRP D 2 67 ? 275.15268 262.54073 217.52765 1.000 1.02187 67 TRP F O 1
ATOM 14983 N N . LYS D 2 68 ? 273.31407 261.67222 216.54165 1.000 0.63246 68 LYS F N 1
ATOM 14984 C CA . LYS D 2 68 ? 272.52442 261.60947 217.76327 1.000 0.95116 68 LYS F CA 1
ATOM 14985 C C . LYS D 2 68 ? 271.97265 260.20850 217.95962 1.000 1.03011 68 LYS F C 1
ATOM 14986 O O . LYS D 2 68 ? 271.31782 259.66387 217.06639 1.000 1.32767 68 LYS F O 1
ATOM 15005 N N . THR D 2 69 ? 272.23612 259.63434 219.12961 1.000 1.09710 69 THR F N 1
ATOM 15006 C CA . THR D 2 69 ? 271.50702 258.46128 219.60192 1.000 1.39704 69 THR F CA 1
ATOM 15007 C C . THR D 2 69 ? 270.23200 258.95761 220.26853 1.000 2.04342 69 THR F C 1
ATOM 15008 O O . THR D 2 69 ? 270.23107 259.32501 221.44559 1.000 1.94515 69 THR F O 1
ATOM 15019 N N . ASN D 2 70 ? 269.14163 258.97117 219.51017 1.000 2.50993 70 ASN F N 1
ATOM 15020 C CA . ASN D 2 70 ? 267.88378 259.59754 219.92997 1.000 2.93013 70 ASN F CA 1
ATOM 15021 C C . ASN D 2 70 ? 268.17262 261.08100 220.15340 1.000 3.96924 70 ASN F C 1
ATOM 15022 O O . ASN D 2 70 ? 268.69078 261.74020 219.23802 1.000 5.53350 70 ASN F O 1
ATOM 15033 N N . HIS D 2 71 ? 267.85335 261.64683 221.31893 1.000 4.11534 71 HIS F N 1
ATOM 15034 C CA . HIS D 2 71 ? 268.25030 263.01957 221.61625 1.000 4.37382 71 HIS F CA 1
ATOM 15035 C C . HIS D 2 71 ? 269.74639 263.15044 221.88201 1.000 3.53663 71 HIS F C 1
ATOM 15036 O O . HIS D 2 71 ? 270.33541 264.19400 221.57837 1.000 2.31544 71 HIS F O 1
ATOM 15050 N N . ALA D 2 72 ? 270.37726 262.11973 222.43997 1.000 3.02884 72 ALA F N 1
ATOM 15051 C CA . ALA D 2 72 ? 271.74054 262.24805 222.94796 1.000 2.32248 72 ALA F CA 1
ATOM 15052 C C . ALA D 2 72 ? 272.73070 262.29739 221.79036 1.000 1.64086 72 ALA F C 1
ATOM 15053 O O . ALA D 2 72 ? 272.95874 261.29170 221.11093 1.000 1.63557 72 ALA F O 1
ATOM 15060 N N . ALA D 2 73 ? 273.31866 263.47098 221.56773 1.000 1.15206 73 ALA F N 1
ATOM 15061 C CA . ALA D 2 73 ? 274.42181 263.60485 220.62493 1.000 1.05767 73 ALA F CA 1
ATOM 15062 C C . ALA D 2 73 ? 275.58234 262.68976 220.99800 1.000 1.16962 73 ALA F C 1
ATOM 15063 O O . ALA D 2 73 ? 275.98604 262.61571 222.16216 1.000 1.34128 73 ALA F O 1
ATOM 15070 N N . VAL D 2 74 ? 276.11573 261.99433 219.99864 1.000 1.14463 74 VAL F N 1
ATOM 15071 C CA . VAL D 2 74 ? 277.31890 261.17657 220.13922 1.000 1.43384 74 VAL F CA 1
ATOM 15072 C C . VAL D 2 74 ? 278.51677 262.08928 220.38332 1.000 2.19667 74 VAL F C 1
ATOM 15073 O O . VAL D 2 74 ? 278.78611 262.98218 219.56684 1.000 2.79328 74 VAL F O 1
ATOM 15086 N N . PRO D 2 75 ? 279.26526 261.91059 221.48260 1.000 2.06683 75 PRO F N 1
ATOM 15087 C CA . PRO D 2 75 ? 280.34022 262.85557 221.83627 1.000 2.63736 75 PRO F CA 1
ATOM 15088 C C . PRO D 2 75 ? 281.58533 262.69194 220.96800 1.000 3.13700 75 PRO F C 1
ATOM 15089 O O . PRO D 2 75 ? 282.69845 262.47271 221.45375 1.000 4.47804 75 PRO F O 1
ATOM 15100 N N . ARG D 2 76 ? 281.39275 262.80421 219.65613 1.000 2.77130 76 ARG F N 1
ATOM 15101 C CA . ARG D 2 76 ? 282.48110 262.73531 218.68196 1.000 3.23894 76 ARG F CA 1
ATOM 15102 C C . ARG D 2 76 ? 283.30203 261.45822 218.84193 1.000 3.38071 76 ARG F C 1
ATOM 15103 O O . ARG D 2 76 ? 284.52501 261.45296 218.68397 1.000 2.74347 76 ARG F O 1
ATOM 15124 N N . GLU D 2 77 ? 282.61796 260.36010 219.16669 1.000 2.57332 77 GLU F N 1
ATOM 15125 C CA . GLU D 2 77 ? 283.15038 259.04299 218.83475 1.000 1.82774 77 GLU F CA 1
ATOM 15126 C C . GLU D 2 77 ? 283.35780 258.89780 217.33477 1.000 1.39243 77 GLU F C 1
ATOM 15127 O O . GLU D 2 77 ? 284.25535 258.16921 216.89704 1.000 1.14860 77 GLU F O 1
ATOM 15139 N N . GLN D 2 78 ? 282.53755 259.57604 216.53677 1.000 1.59838 78 GLN F N 1
ATOM 15140 C CA . GLN D 2 78 ? 282.60666 259.45003 215.09292 1.000 1.38928 78 GLN F CA 1
ATOM 15141 C C . GLN D 2 78 ? 283.90951 260.01555 214.53470 1.000 1.12710 78 GLN F C 1
ATOM 15142 O O . GLN D 2 78 ? 284.55810 260.88198 215.12674 1.000 1.63565 78 GLN F O 1
ATOM 15156 N N . VAL D 2 79 ? 284.27953 259.50186 213.36369 1.000 1.01290 79 VAL F N 1
ATOM 15157 C CA . VAL D 2 79 ? 285.45112 259.94184 212.62046 1.000 1.30159 79 VAL F CA 1
ATOM 15158 C C . VAL D 2 79 ? 285.03113 260.21752 211.18425 1.000 1.40486 79 VAL F C 1
ATOM 15159 O O . VAL D 2 79 ? 284.15368 259.54372 210.63573 1.000 1.79533 79 VAL F O 1
ATOM 15172 N N . THR D 2 80 ? 285.66760 261.21701 210.57039 1.000 1.69821 80 THR F N 1
ATOM 15173 C CA . THR D 2 80 ? 285.20920 261.76248 209.29977 1.000 2.08778 80 THR F CA 1
ATOM 15174 C C . THR D 2 80 ? 286.32392 261.77006 208.25783 1.000 3.12872 80 THR F C 1
ATOM 15175 O O . THR D 2 80 ? 286.15025 262.34158 207.17646 1.000 3.40677 80 THR F O 1
ATOM 15186 N N . VAL D 2 81 ? 287.43909 261.08505 208.51963 1.000 3.63645 81 VAL F N 1
ATOM 15187 C CA . VAL D 2 81 ? 288.54322 261.11258 207.57133 1.000 3.92918 81 VAL F CA 1
ATOM 15188 C C . VAL D 2 81 ? 288.16304 260.41964 206.26718 1.000 4.51000 81 VAL F C 1
ATOM 15189 O O . VAL D 2 81 ? 288.85113 260.59504 205.25467 1.000 6.23784 81 VAL F O 1
ATOM 15202 N N . ILE D 2 82 ? 287.09287 259.61719 206.27164 1.000 3.44690 82 ILE F N 1
ATOM 15203 C CA . ILE D 2 82 ? 286.83408 258.69212 205.16769 1.000 4.15589 82 ILE F CA 1
ATOM 15204 C C . ILE D 2 82 ? 286.89470 259.42491 203.83342 1.000 5.67686 82 ILE F C 1
ATOM 15205 O O . ILE D 2 82 ? 287.69865 259.09472 202.95382 1.000 7.14603 82 ILE F O 1
ATOM 15221 N N . ASN D 2 83 ? 286.04571 260.43272 203.66690 1.000 4.60021 83 ASN F N 1
ATOM 15222 C CA . ASN D 2 83 ? 286.22086 261.40880 202.60056 1.000 4.75219 83 ASN F CA 1
ATOM 15223 C C . ASN D 2 83 ? 285.27798 262.57770 202.84664 1.000 5.30924 83 ASN F C 1
ATOM 15224 O O . ASN D 2 83 ? 284.43395 262.54906 203.74601 1.000 5.48901 83 ASN F O 1
ATOM 15234 N N . ARG D 2 84 ? 285.44958 263.61372 202.02919 1.000 6.32873 84 ARG F N 1
ATOM 15235 C CA . ARG D 2 84 ? 284.67731 264.84748 202.10431 1.000 5.79146 84 ARG F CA 1
ATOM 15236 C C . ARG D 2 84 ? 283.18292 264.63148 202.31856 1.000 4.53596 84 ARG F C 1
ATOM 15237 O O . ARG D 2 84 ? 282.54905 265.40292 203.04487 1.000 4.68700 84 ARG F O 1
ATOM 15258 N N . THR D 2 85 ? 282.60314 263.60350 201.70163 1.000 3.44235 85 THR F N 1
ATOM 15259 C CA . THR D 2 85 ? 281.16168 263.39545 201.76145 1.000 3.13612 85 THR F CA 1
ATOM 15260 C C . THR D 2 85 ? 280.73298 262.36633 202.79833 1.000 2.68097 85 THR F C 1
ATOM 15261 O O . THR D 2 85 ? 279.53696 262.07640 202.88848 1.000 2.72757 85 THR F O 1
ATOM 15272 N N . THR D 2 86 ? 281.65344 261.80545 203.58220 1.000 2.55500 86 THR F N 1
ATOM 15273 C CA . THR D 2 86 ? 281.35774 260.59424 204.33719 1.000 2.04238 86 THR F CA 1
ATOM 15274 C C . THR D 2 86 ? 281.80401 260.74581 205.78296 1.000 1.54258 86 THR F C 1
ATOM 15275 O O . THR D 2 86 ? 282.90904 261.22927 206.04758 1.000 2.49322 86 THR F O 1
ATOM 15286 N N . SER D 2 87 ? 280.94092 260.33200 206.71459 1.000 0.90377 87 SER F N 1
ATOM 15287 C CA . SER D 2 87 ? 281.26174 260.29219 208.13221 1.000 0.92349 87 SER F CA 1
ATOM 15288 C C . SER D 2 87 ? 280.89553 258.92200 208.68027 1.000 0.90975 87 SER F C 1
ATOM 15289 O O . SER D 2 87 ? 279.92375 258.30330 208.23955 1.000 1.38510 87 SER F O 1
ATOM 15297 N N . SER D 2 88 ? 281.67893 258.45119 209.64838 1.000 0.73318 88 SER F N 1
ATOM 15298 C CA . SER D 2 88 ? 281.44849 257.15601 210.27213 1.000 0.67025 88 SER F CA 1
ATOM 15299 C C . SER D 2 88 ? 281.43510 257.30832 211.78294 1.000 0.66551 88 SER F C 1
ATOM 15300 O O . SER D 2 88 ? 282.32113 257.95120 212.35377 1.000 1.26896 88 SER F O 1
ATOM 15308 N N . VAL D 2 89 ? 280.43254 256.71263 212.42263 1.000 0.53582 89 VAL F N 1
ATOM 15309 C CA . VAL D 2 89 ? 280.35397 256.61160 213.87385 1.000 0.77801 89 VAL F CA 1
ATOM 15310 C C . VAL D 2 89 ? 280.67035 255.17589 214.26129 1.000 1.55533 89 VAL F C 1
ATOM 15311 O O . VAL D 2 89 ? 280.16242 254.23418 213.64062 1.000 2.56511 89 VAL F O 1
ATOM 15324 N N . THR D 2 90 ? 281.51428 255.00637 215.27200 1.000 1.77227 90 THR F N 1
ATOM 15325 C CA . THR D 2 90 ? 281.80000 253.69911 215.84273 1.000 1.89008 90 THR F CA 1
ATOM 15326 C C . THR D 2 90 ? 281.28455 253.65887 217.27341 1.000 2.62393 90 THR F C 1
ATOM 15327 O O . THR D 2 90 ? 281.64131 254.51365 218.09092 1.000 2.62525 90 THR F O 1
ATOM 15338 N N . PHE D 2 91 ? 280.44680 252.67083 217.56813 1.000 3.77143 91 PHE F N 1
ATOM 15339 C CA . PHE D 2 91 ? 280.01415 252.38545 218.92723 1.000 4.88217 91 PHE F CA 1
ATOM 15340 C C . PHE D 2 91 ? 280.72220 251.14830 219.45853 1.000 8.37989 91 PHE F C 1
ATOM 15341 O O . PHE D 2 91 ? 280.85034 250.13966 218.75873 1.000 9.88649 91 PHE F O 1
ATOM 15358 N N . THR D 2 92 ? 281.17781 251.23923 220.70176 1.000 9.61268 92 THR F N 1
ATOM 15359 C CA . THR D 2 92 ? 281.72089 250.11141 221.44267 1.000 12.19895 92 THR F CA 1
ATOM 15360 C C . THR D 2 92 ? 280.74381 249.65475 222.51638 1.000 12.56423 92 THR F C 1
ATOM 15361 O O . THR D 2 92 ? 280.17519 250.47978 223.23865 1.000 11.16981 92 THR F O 1
ATOM 15372 N N . ASP D 2 93 ? 280.55487 248.33935 222.62658 1.000 12.73822 93 ASP F N 1
ATOM 15373 C CA . ASP D 2 93 ? 279.66295 247.76978 223.63322 1.000 14.22310 93 ASP F CA 1
ATOM 15374 C C . ASP D 2 93 ? 278.27101 248.39651 223.54534 1.000 16.01172 93 ASP F C 1
ATOM 15375 O O . ASP D 2 93 ? 277.75779 248.99539 224.49152 1.000 16.72324 93 ASP F O 1
ATOM 15384 N N . VAL D 2 94 ? 277.67130 248.25535 222.36189 1.000 13.73869 94 VAL F N 1
ATOM 15385 C CA . VAL D 2 94 ? 276.31157 248.73531 222.14183 1.000 13.71365 94 VAL F CA 1
ATOM 15386 C C . VAL D 2 94 ? 275.38518 247.95914 223.06286 1.000 14.03807 94 VAL F C 1
ATOM 15387 O O . VAL D 2 94 ? 275.24356 246.73718 222.93125 1.000 11.92335 94 VAL F O 1
ATOM 15400 N N . VAL D 2 95 ? 274.74600 248.65641 223.99960 1.000 15.22771 95 VAL F N 1
ATOM 15401 C CA . VAL D 2 95 ? 273.99159 248.00612 225.05704 1.000 14.16872 95 VAL F CA 1
ATOM 15402 C C . VAL D 2 95 ? 272.49124 248.23576 224.92653 1.000 14.62214 95 VAL F C 1
ATOM 15403 O O . VAL D 2 95 ? 271.71024 247.28593 225.01060 1.000 14.68970 95 VAL F O 1
ATOM 15416 N N . LEU D 2 96 ? 272.08132 249.45569 224.59282 1.000 15.83099 96 LEU F N 1
ATOM 15417 C CA . LEU D 2 96 ? 270.65986 249.75190 224.50121 1.000 13.83512 96 LEU F CA 1
ATOM 15418 C C . LEU D 2 96 ? 270.01375 248.88943 223.42154 1.000 12.61889 96 LEU F C 1
ATOM 15419 O O . LEU D 2 96 ? 270.57098 248.77257 222.32107 1.000 13.76406 96 LEU F O 1
ATOM 15435 N N . PRO D 2 97 ? 268.85121 248.26779 223.67847 1.000 11.85680 97 PRO F N 1
ATOM 15436 C CA . PRO D 2 97 ? 268.33166 247.35845 222.64907 1.000 11.17622 97 PRO F CA 1
ATOM 15437 C C . PRO D 2 97 ? 267.83405 248.06186 221.39636 1.000 11.29007 97 PRO F C 1
ATOM 15438 O O . PRO D 2 97 ? 267.82217 247.44629 220.32384 1.000 11.45251 97 PRO F O 1
ATOM 15449 N N . SER D 2 98 ? 267.41897 249.32427 221.49467 1.000 8.91424 98 SER F N 1
ATOM 15450 C CA . SER D 2 98 ? 266.81320 250.03906 220.37139 1.000 7.86961 98 SER F CA 1
ATOM 15451 C C . SER D 2 98 ? 267.16364 251.51826 220.44889 1.000 9.43702 98 SER F C 1
ATOM 15452 O O . SER D 2 98 ? 266.70879 252.22424 221.35367 1.000 11.05070 98 SER F O 1
ATOM 15460 N N . VAL D 2 99 ? 267.97857 251.97234 219.49667 1.000 6.39047 99 VAL F N 1
ATOM 15461 C CA . VAL D 2 99 ? 268.49792 253.33479 219.44705 1.000 4.62867 99 VAL F CA 1
ATOM 15462 C C . VAL D 2 99 ? 268.17119 253.90517 218.07189 1.000 4.20192 99 VAL F C 1
ATOM 15463 O O . VAL D 2 99 ? 268.67709 253.41264 217.05663 1.000 5.06568 99 VAL F O 1
ATOM 15476 N N . GLN D 2 100 ? 267.32536 254.93796 218.03992 1.000 3.39123 100 GLN F N 1
ATOM 15477 C CA . GLN D 2 100 ? 267.09301 255.74895 216.84092 1.000 2.80563 100 GLN F CA 1
ATOM 15478 C C . GLN D 2 100 ? 268.32029 256.60846 216.54539 1.000 2.16145 100 GLN F C 1
ATOM 15479 O O . GLN D 2 100 ? 268.39406 257.79131 216.88523 1.000 4.24919 100 GLN F O 1
ATOM 15493 N N . LEU D 2 101 ? 269.30803 255.99276 215.90519 1.000 1.39818 101 LEU F N 1
ATOM 15494 C CA . LEU D 2 101 ? 270.47452 256.72692 215.43561 1.000 1.20005 101 LEU F CA 1
ATOM 15495 C C . LEU D 2 101 ? 270.10137 257.58506 214.23082 1.000 1.03722 101 LEU F C 1
ATOM 15496 O O . LEU D 2 101 ? 269.57189 257.07573 213.23951 1.000 1.56923 101 LEU F O 1
ATOM 15512 N N . THR D 2 102 ? 270.37436 258.88806 214.31229 1.000 0.75820 102 THR F N 1
ATOM 15513 C CA . THR D 2 102 ? 270.05296 259.82734 213.24494 1.000 0.71878 102 THR F CA 1
ATOM 15514 C C . THR D 2 102 ? 271.29680 260.58943 212.80638 1.000 0.45413 102 THR F C 1
ATOM 15515 O O . THR D 2 102 ? 272.09872 261.02278 213.63843 1.000 0.39923 102 THR F O 1
ATOM 15526 N N . CYS D 2 103 ? 271.44581 260.74682 211.49301 1.000 0.42274 103 CYS F N 1
ATOM 15527 C CA . CYS D 2 103 ? 272.51129 261.53909 210.89047 1.000 0.26027 103 CYS F CA 1
ATOM 15528 C C . CYS D 2 103 ? 271.97858 262.92655 210.55422 1.000 0.34568 103 CYS F C 1
ATOM 15529 O O . CYS D 2 103 ? 271.06686 263.06328 209.73262 1.000 0.65852 103 CYS F O 1
ATOM 15536 N N . ASN D 2 104 ? 272.54074 263.94672 211.19336 1.000 0.35681 104 ASN F N 1
ATOM 15537 C CA . ASN D 2 104 ? 272.16177 265.33210 210.97081 1.000 0.29664 104 ASN F CA 1
ATOM 15538 C C . ASN D 2 104 ? 273.34281 266.10378 210.40334 1.000 0.32062 104 ASN F C 1
ATOM 15539 O O . ASN D 2 104 ? 274.49927 265.71208 210.56936 1.000 0.66252 104 ASN F O 1
ATOM 15550 N N . ILE D 2 105 ? 273.04999 267.22142 209.74163 1.000 0.31239 105 ILE F N 1
ATOM 15551 C CA . ILE D 2 105 ? 274.08295 268.17324 209.34499 1.000 0.41753 105 ILE F CA 1
ATOM 15552 C C . ILE D 2 105 ? 273.74760 269.54850 209.90828 1.000 0.45546 105 ILE F C 1
ATOM 15553 O O . ILE D 2 105 ? 272.59697 269.99509 209.85006 1.000 0.61510 105 ILE F O 1
ATOM 15569 N N . LEU D 2 106 ? 274.76603 270.21403 210.45479 1.000 0.37047 106 LEU F N 1
ATOM 15570 C CA . LEU D 2 106 ? 274.73985 271.64271 210.77687 1.000 0.37819 106 LEU F CA 1
ATOM 15571 C C . LEU D 2 106 ? 274.73566 272.47153 209.49542 1.000 0.45603 106 LEU F C 1
ATOM 15572 O O . LEU D 2 106 ? 275.76146 272.98139 209.03840 1.000 0.44375 106 LEU F O 1
ATOM 15588 N N . SER D 2 107 ? 273.55485 272.58767 208.89535 1.000 0.64415 107 SER F N 1
ATOM 15589 C CA . SER D 2 107 ? 273.38692 273.41928 207.71216 1.000 0.70842 107 SER F CA 1
ATOM 15590 C C . SER D 2 107 ? 273.95229 274.81322 207.94636 1.000 0.85842 107 SER F C 1
ATOM 15591 O O . SER D 2 107 ? 273.67508 275.44704 208.96758 1.000 1.17961 107 SER F O 1
ATOM 15599 N N . PHE D 2 108 ? 274.75126 275.28635 206.99053 1.000 0.92298 108 PHE F N 1
ATOM 15600 C CA . PHE D 2 108 ? 275.48450 276.54678 207.11827 1.000 0.89691 108 PHE F CA 1
ATOM 15601 C C . PHE D 2 108 ? 276.30698 276.61076 208.40451 1.000 0.64326 108 PHE F C 1
ATOM 15602 O O . PHE D 2 108 ? 276.70638 277.69430 208.84041 1.000 0.65188 108 PHE F O 1
ATOM 15619 N N . GLY D 2 109 ? 276.57237 275.46136 209.02040 1.000 0.73372 109 GLY F N 1
ATOM 15620 C CA . GLY D 2 109 ? 277.24521 275.41319 210.30234 1.000 0.45657 109 GLY F CA 1
ATOM 15621 C C . GLY D 2 109 ? 276.41601 275.85374 211.48462 1.000 0.33803 109 GLY F C 1
ATOM 15622 O O . GLY D 2 109 ? 276.97738 276.09104 212.55798 1.000 0.27451 109 GLY F O 1
ATOM 15626 N N . GLN D 2 110 ? 275.09907 275.97818 211.32555 1.000 0.41112 110 GLN F N 1
ATOM 15627 C CA . GLN D 2 110 ? 274.25662 276.52937 212.37834 1.000 0.34507 110 GLN F CA 1
ATOM 15628 C C . GLN D 2 110 ? 272.99252 275.70550 212.59359 1.000 0.36595 110 GLN F C 1
ATOM 15629 O O . GLN D 2 110 ? 272.71793 275.25423 213.70972 1.000 0.41006 110 GLN F O 1
ATOM 15643 N N . ILE D 2 111 ? 272.22154 275.50721 211.52934 1.000 1.20445 111 ILE F N 1
ATOM 15644 C CA . ILE D 2 111 ? 270.91419 274.86326 211.60859 1.000 0.40344 111 ILE F CA 1
ATOM 15645 C C . ILE D 2 111 ? 271.09133 273.36896 211.36148 1.000 0.37323 111 ILE F C 1
ATOM 15646 O O . ILE D 2 111 ? 271.36976 272.94124 210.23893 1.000 0.62946 111 ILE F O 1
ATOM 15662 N N . GLU D 2 112 ? 270.92698 272.57611 212.41694 1.000 0.69974 112 GLU F N 1
ATOM 15663 C CA . GLU D 2 112 ? 271.03273 271.12249 212.33448 1.000 0.31429 112 GLU F CA 1
ATOM 15664 C C . GLU D 2 112 ? 269.88272 270.55012 211.50900 1.000 0.31175 112 GLU F C 1
ATOM 15665 O O . GLU D 2 112 ? 268.73631 270.52276 211.96661 1.000 0.32378 112 GLU F O 1
ATOM 15677 N N . GLN D 2 113 ? 270.18401 270.09322 210.29348 1.000 0.36264 113 GLN F N 1
ATOM 15678 C CA . GLN D 2 113 ? 269.21865 269.41977 209.42971 1.000 0.38139 113 GLN F CA 1
ATOM 15679 C C . GLN D 2 113 ? 269.38800 267.90625 209.52102 1.000 0.38795 113 GLN F C 1
ATOM 15680 O O . GLN D 2 113 ? 270.48331 267.38438 209.28855 1.000 0.78625 113 GLN F O 1
ATOM 15694 N N . ASN D 2 114 ? 268.30302 267.21106 209.85695 1.000 0.28783 114 ASN F N 1
ATOM 15695 C CA . ASN D 2 114 ? 268.26850 265.75432 209.78543 1.000 0.31976 114 ASN F CA 1
ATOM 15696 C C . ASN D 2 114 ? 268.49164 265.25866 208.36113 1.000 0.42071 114 ASN F C 1
ATOM 15697 O O . ASN D 2 114 ? 267.88632 265.76395 207.41214 1.000 0.54278 114 ASN F O 1
ATOM 15708 N N . VAL D 2 115 ? 269.37064 264.26716 208.21545 1.000 0.51376 115 VAL F N 1
ATOM 15709 C CA . VAL D 2 115 ? 269.57890 263.58104 206.94365 1.000 0.57525 115 VAL F CA 1
ATOM 15710 C C . VAL D 2 115 ? 268.82274 262.25745 206.92817 1.000 0.71393 115 VAL F C 1
ATOM 15711 O O . VAL D 2 115 ? 267.96763 262.02965 206.06550 1.000 0.99717 115 VAL F O 1
ATOM 15724 N N . TYR D 2 116 ? 269.13756 261.37396 207.87345 1.000 0.49136 116 TYR F N 1
ATOM 15725 C CA . TYR D 2 116 ? 268.60429 260.01952 207.87170 1.000 0.59288 116 TYR F CA 1
ATOM 15726 C C . TYR D 2 116 ? 268.60783 259.46847 209.29020 1.000 0.60138 116 TYR F C 1
ATOM 15727 O O . TYR D 2 116 ? 269.31685 259.96768 210.16651 1.000 0.59128 116 TYR F O 1
ATOM 15745 N N . GLY D 2 117 ? 267.79613 258.43281 209.51029 1.000 0.75209 117 GLY F N 1
ATOM 15746 C CA . GLY D 2 117 ? 267.78914 257.73757 210.78455 1.000 0.75583 117 GLY F CA 1
ATOM 15747 C C . GLY D 2 117 ? 267.44321 256.26250 210.71713 1.000 1.09002 117 GLY F C 1
ATOM 15748 O O . GLY D 2 117 ? 266.57257 255.85483 209.94395 1.000 1.40180 117 GLY F O 1
ATOM 15752 N N . VAL D 2 118 ? 268.12530 255.45355 211.52842 1.000 1.30996 118 VAL F N 1
ATOM 15753 C CA . VAL D 2 118 ? 267.96926 254.00254 211.54128 1.000 1.40975 118 VAL F CA 1
ATOM 15754 C C . VAL D 2 118 ? 267.82410 253.52206 212.98002 1.000 1.80003 118 VAL F C 1
ATOM 15755 O O . VAL D 2 118 ? 268.60083 253.92269 213.85374 1.000 2.32379 118 VAL F O 1
ATOM 15768 N N . THR D 2 119 ? 266.82283 252.67370 213.22641 1.000 2.18487 119 THR F N 1
ATOM 15769 C CA . THR D 2 119 ? 266.66463 252.01297 214.51921 1.000 2.82732 119 THR F CA 1
ATOM 15770 C C . THR D 2 119 ? 267.70596 250.91681 214.72380 1.000 3.57912 119 THR F C 1
ATOM 15771 O O . THR D 2 119 ? 267.47770 249.76099 214.35405 1.000 4.74402 119 THR F O 1
ATOM 15782 N N . MET D 2 120 ? 268.84989 251.26682 215.30759 1.000 3.65255 120 MET F N 1
ATOM 15783 C CA . MET D 2 120 ? 269.83023 250.27334 215.73260 1.000 4.45334 120 MET F CA 1
ATOM 15784 C C . MET D 2 120 ? 269.25026 249.29110 216.74911 1.000 5.83339 120 MET F C 1
ATOM 15785 O O . MET D 2 120 ? 268.95304 249.66893 217.88649 1.000 7.65007 120 MET F O 1
ATOM 15799 N N . LEU D 2 121 ? 269.07328 248.03478 216.34184 1.000 5.92552 121 LEU F N 1
ATOM 15800 C CA . LEU D 2 121 ? 268.62920 246.95891 217.22128 1.000 6.48352 121 LEU F CA 1
ATOM 15801 C C . LEU D 2 121 ? 269.82565 246.16991 217.73772 1.000 7.88877 121 LEU F C 1
ATOM 15802 O O . LEU D 2 121 ? 270.79733 245.95482 217.00738 1.000 9.20597 121 LEU F O 1
ATOM 15818 N N . SER D 2 122 ? 269.75586 245.73793 218.99825 1.000 7.58427 122 SER F N 1
ATOM 15819 C CA . SER D 2 122 ? 270.75109 244.81462 219.53100 1.000 6.87231 122 SER F CA 1
ATOM 15820 C C . SER D 2 122 ? 270.07340 243.74200 220.37520 1.000 9.07700 122 SER F C 1
ATOM 15821 O O . SER D 2 122 ? 269.06633 243.99885 221.03961 1.000 13.83254 122 SER F O 1
ATOM 15829 N N . GLY D 2 123 ? 270.63894 242.54006 220.34644 1.000 7.97259 123 GLY F N 1
ATOM 15830 C CA . GLY D 2 123 ? 270.07604 241.43810 221.10528 1.000 5.96856 123 GLY F CA 1
ATOM 15831 C C . GLY D 2 123 ? 270.90222 240.17872 220.96009 1.000 6.01206 123 GLY F C 1
ATOM 15832 O O . GLY D 2 123 ? 272.07754 240.23031 220.59403 1.000 6.94573 123 GLY F O 1
ATOM 15836 N N . PHE D 2 124 ? 270.27120 239.04139 221.24926 1.000 5.74905 124 PHE F N 1
ATOM 15837 C CA . PHE D 2 124 ? 270.88542 237.72414 221.16754 1.000 5.34200 124 PHE F CA 1
ATOM 15838 C C . PHE D 2 124 ? 270.05494 236.81199 220.27881 1.000 5.28100 124 PHE F C 1
ATOM 15839 O O . PHE D 2 124 ? 268.82590 236.92861 220.24570 1.000 6.30996 124 PHE F O 1
ATOM 15856 N N . PRO D 2 125 ? 270.69200 235.89268 219.54724 1.000 4.55721 125 PRO F N 1
ATOM 15857 C CA . PRO D 2 125 ? 269.92074 234.87249 218.84502 1.000 4.82033 125 PRO F CA 1
ATOM 15858 C C . PRO D 2 125 ? 269.27949 233.90589 219.82342 1.000 6.02438 125 PRO F C 1
ATOM 15859 O O . PRO D 2 125 ? 269.92313 233.47638 220.79609 1.000 6.56645 125 PRO F O 1
ATOM 15870 N N . PRO D 2 126 ? 268.08218 233.40455 219.51454 1.000 5.28342 126 PRO F N 1
ATOM 15871 C CA . PRO D 2 126 ? 267.32585 232.63803 220.51316 1.000 6.10591 126 PRO F CA 1
ATOM 15872 C C . PRO D 2 126 ? 268.05902 231.38292 220.95688 1.000 8.15377 126 PRO F C 1
ATOM 15873 O O . PRO D 2 126 ? 268.72561 230.71578 220.16288 1.000 6.92723 126 PRO F O 1
ATOM 15884 N N . ASP D 2 127 ? 267.93299 231.06517 222.24220 1.000 8.89903 127 ASP F N 1
ATOM 15885 C CA . ASP D 2 127 ? 268.29904 229.73953 222.71774 1.000 7.36980 127 ASP F CA 1
ATOM 15886 C C . ASP D 2 127 ? 267.36204 228.68551 222.14008 1.000 7.75793 127 ASP F C 1
ATOM 15887 O O . ASP D 2 127 ? 266.15885 228.91312 221.98860 1.000 8.36082 127 ASP F O 1
ATOM 15896 N N . LYS D 2 128 ? 267.92632 227.52481 221.81635 1.000 8.50187 128 LYS F N 1
ATOM 15897 C CA . LYS D 2 128 ? 267.16648 226.34310 221.42926 1.000 7.45961 128 LYS F CA 1
ATOM 15898 C C . LYS D 2 128 ? 266.26124 225.92818 222.58433 1.000 7.99711 128 LYS F C 1
ATOM 15899 O O . LYS D 2 128 ? 266.76724 225.53321 223.64227 1.000 9.15030 128 LYS F O 1
ATOM 15918 N N . PRO D 2 129 ? 264.93667 225.99798 222.44352 1.000 7.35942 129 PRO F N 1
ATOM 15919 C CA . PRO D 2 129 ? 264.07375 225.68188 223.59129 1.000 8.76311 129 PRO F CA 1
ATOM 15920 C C . PRO D 2 129 ? 264.18551 224.22972 224.03353 1.000 10.60571 129 PRO F C 1
ATOM 15921 O O . PRO D 2 129 ? 264.10279 223.30415 223.22320 1.000 9.84270 129 PRO F O 1
ATOM 15932 N N . THR D 2 130 ? 264.37708 224.04191 225.33393 1.000 11.70900 130 THR F N 1
ATOM 15933 C CA . THR D 2 130 ? 264.47822 222.73292 225.95998 1.000 11.12601 130 THR F CA 1
ATOM 15934 C C . THR D 2 130 ? 263.21695 222.42918 226.76296 1.000 10.92123 130 THR F C 1
ATOM 15935 O O . THR D 2 130 ? 262.36539 223.29231 226.98980 1.000 11.36665 130 THR F O 1
ATOM 15946 N N . ASN D 2 131 ? 263.11376 221.17184 227.19515 1.000 11.61835 131 ASN F N 1
ATOM 15947 C CA . ASN D 2 131 ? 261.99302 220.69349 228.00828 1.000 12.22063 131 ASN F CA 1
ATOM 15948 C C . ASN D 2 131 ? 260.64116 220.94629 227.34313 1.000 11.56561 131 ASN F C 1
ATOM 15949 O O . ASN D 2 131 ? 259.66281 221.30313 228.00206 1.000 13.38999 131 ASN F O 1
ATOM 15959 N N . LEU D 2 132 ? 260.58103 220.76617 226.02568 1.000 9.06324 132 LEU F N 1
ATOM 15960 C CA . LEU D 2 132 ? 259.30465 220.79523 225.32075 1.000 7.98023 132 LEU F CA 1
ATOM 15961 C C . LEU D 2 132 ? 258.37042 219.71092 225.84717 1.000 7.84411 132 LEU F C 1
ATOM 15962 O O . LEU D 2 132 ? 258.59826 218.52082 225.60852 1.000 7.85294 132 LEU F O 1
ATOM 15978 N N . THR D 2 133 ? 257.32073 220.10771 226.56378 1.000 7.83397 133 THR F N 1
ATOM 15979 C CA . THR D 2 133 ? 256.38781 219.17438 227.18398 1.000 8.14498 133 THR F CA 1
ATOM 15980 C C . THR D 2 133 ? 254.96532 219.62429 226.89181 1.000 7.09615 133 THR F C 1
ATOM 15981 O O . THR D 2 133 ? 254.65370 220.81235 227.02052 1.000 10.27068 133 THR F O 1
ATOM 15992 N N . CYS D 2 134 ? 254.10392 218.68302 226.50681 1.000 4.87603 134 CYS F N 1
ATOM 15993 C CA . CYS D 2 134 ? 252.71849 218.99209 226.18739 1.000 6.03167 134 CYS F CA 1
ATOM 15994 C C . CYS D 2 134 ? 251.77984 218.20158 227.08612 1.000 4.44651 134 CYS F C 1
ATOM 15995 O O . CYS D 2 134 ? 252.08797 217.08219 227.50546 1.000 3.56443 134 CYS F O 1
ATOM 16002 N N . ILE D 2 135 ? 250.62813 218.79972 227.37610 1.000 3.79744 135 ILE F N 1
ATOM 16003 C CA . ILE D 2 135 ? 249.61447 218.18949 228.22563 1.000 2.67355 135 ILE F CA 1
ATOM 16004 C C . ILE D 2 135 ? 248.24765 218.48362 227.62618 1.000 3.65486 135 ILE F C 1
ATOM 16005 O O . ILE D 2 135 ? 247.96911 219.60603 227.19161 1.000 5.97695 135 ILE F O 1
ATOM 16021 N N . VAL D 2 136 ? 247.40034 217.45954 227.60678 1.000 3.23009 136 VAL F N 1
ATOM 16022 C CA . VAL D 2 136 ? 246.04645 217.52284 227.07412 1.000 2.91957 136 VAL F CA 1
ATOM 16023 C C . VAL D 2 136 ? 245.05653 217.55301 228.22792 1.000 2.97236 136 VAL F C 1
ATOM 16024 O O . VAL D 2 136 ? 244.57167 216.50850 228.67582 1.000 3.12872 136 VAL F O 1
ATOM 16037 N N . ASN D 2 137 ? 244.75299 218.75054 228.71406 1.000 3.29178 137 ASN F N 1
ATOM 16038 C CA . ASN D 2 137 ? 243.62248 218.94166 229.61006 1.000 3.49476 137 ASN F CA 1
ATOM 16039 C C . ASN D 2 137 ? 242.36289 218.34817 228.99730 1.000 4.56675 137 ASN F C 1
ATOM 16040 O O . ASN D 2 137 ? 241.91175 218.78609 227.93492 1.000 6.60254 137 ASN F O 1
ATOM 16051 N N . GLU D 2 138 ? 241.80608 217.34288 229.66737 1.000 3.99828 138 GLU F N 1
ATOM 16052 C CA . GLU D 2 138 ? 240.59811 216.66549 229.21400 1.000 4.68727 138 GLU F CA 1
ATOM 16053 C C . GLU D 2 138 ? 239.53987 217.65479 228.74700 1.000 6.09831 138 GLU F C 1
ATOM 16054 O O . GLU D 2 138 ? 239.10006 218.52291 229.50756 1.000 5.22428 138 GLU F O 1
ATOM 16066 N N . GLY D 2 139 ? 239.13278 217.51638 227.48738 1.000 6.12390 139 GLY F N 1
ATOM 16067 C CA . GLY D 2 139 ? 238.18151 218.42413 226.87947 1.000 5.46762 139 GLY F CA 1
ATOM 16068 C C . GLY D 2 139 ? 238.74921 219.74428 226.41752 1.000 6.38238 139 GLY F C 1
ATOM 16069 O O . GLY D 2 139 ? 237.98214 220.68041 226.17273 1.000 6.00587 139 GLY F O 1
ATOM 16073 N N . LYS D 2 140 ? 240.06927 219.85442 226.29111 1.000 6.46678 140 LYS F N 1
ATOM 16074 C CA . LYS D 2 140 ? 240.70959 221.05552 225.77882 1.000 6.26886 140 LYS F CA 1
ATOM 16075 C C . LYS D 2 140 ? 241.76736 220.66555 224.75564 1.000 7.89022 140 LYS F C 1
ATOM 16076 O O . LYS D 2 140 ? 242.25236 219.53182 224.72988 1.000 7.90399 140 LYS F O 1
ATOM 16095 N N . ASN D 2 141 ? 242.11694 221.62803 223.90759 1.000 10.01121 141 ASN F N 1
ATOM 16096 C CA . ASN D 2 141 ? 243.24221 221.47089 222.99943 1.000 11.76086 141 ASN F CA 1
ATOM 16097 C C . ASN D 2 141 ? 244.54274 221.14458 223.73419 1.000 10.87192 141 ASN F C 1
ATOM 16098 O O . ASN D 2 141 ? 244.72643 221.45033 224.91542 1.000 9.43749 141 ASN F O 1
ATOM 16109 N N . MET D 2 142 ? 245.45146 220.50321 222.99580 1.000 9.79437 142 MET F N 1
ATOM 16110 C CA . MET D 2 142 ? 246.78696 220.18923 223.49089 1.000 8.61896 142 MET F CA 1
ATOM 16111 C C . MET D 2 142 ? 247.58585 221.45642 223.77474 1.000 9.70015 142 MET F C 1
ATOM 16112 O O . MET D 2 142 ? 247.76408 222.30328 222.89414 1.000 12.49120 142 MET F O 1
ATOM 16126 N N . LEU D 2 143 ? 248.06260 221.57872 225.00965 1.000 8.27790 143 LEU F N 1
ATOM 16127 C CA . LEU D 2 143 ? 248.96174 222.64634 225.42990 1.000 8.96056 143 LEU F CA 1
ATOM 16128 C C . LEU D 2 143 ? 250.40417 222.15227 225.48798 1.000 8.35902 143 LEU F C 1
ATOM 16129 O O . LEU D 2 143 ? 250.67784 221.12324 226.11275 1.000 9.35366 143 LEU F O 1
ATOM 16145 N N . CYS D 2 144 ? 251.32131 222.87946 224.84386 1.000 8.25897 144 CYS F N 1
ATOM 16146 C CA . CYS D 2 144 ? 252.74780 222.58853 224.93098 1.000 8.28493 144 CYS F CA 1
ATOM 16147 C C . CYS D 2 144 ? 253.51663 223.79853 225.43881 1.000 9.35917 144 CYS F C 1
ATOM 16148 O O . CYS D 2 144 ? 253.17034 224.94681 225.14815 1.000 12.57292 144 CYS F O 1
ATOM 16155 N N . GLN D 2 145 ? 254.56733 223.51814 226.20795 1.000 8.16991 145 GLN F N 1
ATOM 16156 C CA . GLN D 2 145 ? 255.36860 224.54404 226.85394 1.000 9.02430 145 GLN F CA 1
ATOM 16157 C C . GLN D 2 145 ? 256.84188 224.18607 226.74697 1.000 8.16736 145 GLN F C 1
ATOM 16158 O O . GLN D 2 145 ? 257.21465 223.02451 226.56806 1.000 7.45427 145 GLN F O 1
ATOM 16172 N N . TRP D 2 146 ? 257.67549 225.21560 226.86429 1.000 8.41198 146 TRP F N 1
ATOM 16173 C CA . TRP D 2 146 ? 259.11538 225.08800 226.71820 1.000 8.73191 146 TRP F CA 1
ATOM 16174 C C . TRP D 2 146 ? 259.81199 226.14019 227.56917 1.000 10.00970 146 TRP F C 1
ATOM 16175 O O . TRP D 2 146 ? 259.20817 227.12895 227.99532 1.000 10.14158 146 TRP F O 1
ATOM 16196 N N . ASP D 2 147 ? 261.07608 225.87694 227.86714 1.000 12.37716 147 ASP F N 1
ATOM 16197 C CA . ASP D 2 147 ? 261.96559 226.90784 228.38588 1.000 13.16379 147 ASP F CA 1
ATOM 16198 C C . ASP D 2 147 ? 262.35963 227.84968 227.25516 1.000 15.14154 147 ASP F C 1
ATOM 16199 O O . ASP D 2 147 ? 262.92938 227.39047 226.25713 1.000 15.53067 147 ASP F O 1
ATOM 16208 N N . PRO D 2 148 ? 262.09239 229.15544 227.35467 1.000 13.33412 148 PRO F N 1
ATOM 16209 C CA . PRO D 2 148 ? 262.57079 230.06946 226.30748 1.000 11.01493 148 PRO F CA 1
ATOM 16210 C C . PRO D 2 148 ? 264.07318 230.25676 226.30594 1.000 11.35722 148 PRO F C 1
ATOM 16211 O O . PRO D 2 148 ? 264.62403 230.63027 225.26296 1.000 13.73764 148 PRO F O 1
ATOM 16222 N N . GLY D 2 149 ? 264.75746 230.01091 227.42392 1.000 9.90535 149 GLY F N 1
ATOM 16223 C CA . GLY D 2 149 ? 266.17390 230.30904 227.49374 1.000 9.47747 149 GLY F CA 1
ATOM 16224 C C . GLY D 2 149 ? 266.50939 231.67345 228.05625 1.000 9.24046 149 GLY F C 1
ATOM 16225 O O . GLY D 2 149 ? 265.77821 232.20908 228.89302 1.000 8.30135 149 GLY F O 1
ATOM 16229 N N . ARG D 2 150 ? 267.65815 232.20916 227.65401 1.000 8.96502 150 ARG F N 1
ATOM 16230 C CA . ARG D 2 150 ? 268.02054 233.57262 228.01133 1.000 10.09841 150 ARG F CA 1
ATOM 16231 C C . ARG D 2 150 ? 267.05032 234.57511 227.39186 1.000 9.20187 150 ARG F C 1
ATOM 16232 O O . ARG D 2 150 ? 266.35691 234.29333 226.41075 1.000 7.25539 150 ARG F O 1
ATOM 16253 N N . GLU D 2 151 ? 267.01122 235.76511 227.98790 1.000 9.83156 151 GLU F N 1
ATOM 16254 C CA . GLU D 2 151 ? 266.33470 236.89772 227.37143 1.000 9.42086 151 GLU F CA 1
ATOM 16255 C C . GLU D 2 151 ? 267.02749 237.28032 226.06932 1.000 8.55139 151 GLU F C 1
ATOM 16256 O O . GLU D 2 151 ? 268.24448 237.48353 226.03681 1.000 8.88106 151 GLU F O 1
ATOM 16268 N N . THR D 2 152 ? 266.24904 237.37926 224.99192 1.000 7.63803 152 THR F N 1
ATOM 16269 C CA . THR D 2 152 ? 266.79298 237.77392 223.70008 1.000 6.94419 152 THR F CA 1
ATOM 16270 C C . THR D 2 152 ? 266.73052 239.27464 223.45519 1.000 8.48761 152 THR F C 1
ATOM 16271 O O . THR D 2 152 ? 267.49058 239.78338 222.62365 1.000 9.83841 152 THR F O 1
ATOM 16282 N N . TYR D 2 153 ? 265.85038 239.99003 224.15175 1.000 9.88804 153 TYR F N 1
ATOM 16283 C CA . TYR D 2 153 ? 265.61058 241.41788 223.95984 1.000 8.36005 153 TYR F CA 1
ATOM 16284 C C . TYR D 2 153 ? 265.05470 241.74449 222.57541 1.000 8.33974 153 TYR F C 1
ATOM 16285 O O . TYR D 2 153 ? 264.92303 242.92392 222.22675 1.000 9.59955 153 TYR F O 1
ATOM 16303 N N . LEU D 2 154 ? 264.73093 240.72824 221.78061 1.000 8.05104 154 LEU F N 1
ATOM 16304 C CA . LEU D 2 154 ? 264.12775 240.87403 220.46439 1.000 8.25377 154 LEU F CA 1
ATOM 16305 C C . LEU D 2 154 ? 262.84686 240.05719 220.40674 1.000 10.57580 154 LEU F C 1
ATOM 16306 O O . LEU D 2 154 ? 262.73881 238.99748 221.02986 1.000 15.56914 154 LEU F O 1
ATOM 16322 N N . GLU D 2 155 ? 261.87477 240.56089 219.65451 1.000 10.77193 155 GLU F N 1
ATOM 16323 C CA . GLU D 2 155 ? 260.65243 239.80739 219.41357 1.000 13.67529 155 GLU F CA 1
ATOM 16324 C C . GLU D 2 155 ? 260.95660 238.50198 218.68967 1.000 11.95143 155 GLU F C 1
ATOM 16325 O O . GLU D 2 155 ? 261.58759 238.49887 217.62799 1.000 11.36056 155 GLU F O 1
ATOM 16337 N N . THR D 2 156 ? 260.53204 237.39104 219.28443 1.000 10.57908 156 THR F N 1
ATOM 16338 C CA . THR D 2 156 ? 260.80430 236.05608 218.76470 1.000 9.61737 156 THR F CA 1
ATOM 16339 C C . THR D 2 156 ? 259.47615 235.35569 218.51544 1.000 9.32867 156 THR F C 1
ATOM 16340 O O . THR D 2 156 ? 258.67551 235.18772 219.44126 1.000 10.23006 156 THR F O 1
ATOM 16351 N N . ASN D 2 157 ? 259.24538 234.95351 217.26504 1.000 9.99555 157 ASN F N 1
ATOM 16352 C CA . ASN D 2 157 ? 258.01450 234.26870 216.86782 1.000 11.48268 157 ASN F CA 1
ATOM 16353 C C . ASN D 2 157 ? 258.18299 232.77309 217.11903 1.000 9.48774 157 ASN F C 1
ATOM 16354 O O . ASN D 2 157 ? 258.38212 231.97169 216.20384 1.000 9.03588 157 ASN F O 1
ATOM 16364 N N . TYR D 2 158 ? 258.10570 232.39306 218.39346 1.000 9.25402 158 TYR F N 1
ATOM 16365 C CA . TYR D 2 158 ? 258.15055 230.97997 218.74566 1.000 9.17823 158 TYR F CA 1
ATOM 16366 C C . TYR D 2 158 ? 256.96742 230.26126 218.10689 1.000 10.08392 158 TYR F C 1
ATOM 16367 O O . TYR D 2 158 ? 255.82560 230.45112 218.53711 1.000 13.08581 158 TYR F O 1
ATOM 16385 N N . THR D 2 159 ? 257.21550 229.43891 217.08997 1.000 10.90841 159 THR F N 1
ATOM 16386 C CA . THR D 2 159 ? 256.16334 228.68258 216.41825 1.000 9.48227 159 THR F CA 1
ATOM 16387 C C . THR D 2 159 ? 256.21974 227.21939 216.84307 1.000 9.18179 159 THR F C 1
ATOM 16388 O O . THR D 2 159 ? 257.24211 226.54977 216.66147 1.000 11.18589 159 THR F O 1
ATOM 16399 N N . LEU D 2 160 ? 255.11307 226.73694 217.40423 1.000 8.93060 160 LEU F N 1
ATOM 16400 C CA . LEU D 2 160 ? 254.89982 225.32234 217.70588 1.000 10.41760 160 LEU F CA 1
ATOM 16401 C C . LEU D 2 160 ? 254.48595 224.60955 216.42803 1.000 9.45498 160 LEU F C 1
ATOM 16402 O O . LEU D 2 160 ? 253.31316 224.62704 216.04829 1.000 12.66063 160 LEU F O 1
ATOM 16418 N N . LYS D 2 161 ? 255.43985 223.97500 215.75320 1.000 8.04139 161 LYS F N 1
ATOM 16419 C CA . LYS D 2 161 ? 255.08431 223.16681 214.59774 1.000 9.15974 161 LYS F CA 1
ATOM 16420 C C . LYS D 2 161 ? 254.54543 221.81067 215.03851 1.000 8.82990 161 LYS F C 1
ATOM 16421 O O . LYS D 2 161 ? 254.96684 221.25100 216.05423 1.000 8.94899 161 LYS F O 1
ATOM 16440 N N . SER D 2 162 ? 253.59880 221.28740 214.26390 1.000 10.31286 162 SER F N 1
ATOM 16441 C CA . SER D 2 162 ? 253.11748 219.92607 214.46895 1.000 8.24131 162 SER F CA 1
ATOM 16442 C C . SER D 2 162 ? 252.68937 219.31738 213.14212 1.000 9.07807 162 SER F C 1
ATOM 16443 O O . SER D 2 162 ? 252.21479 220.01414 212.24121 1.000 12.32361 162 SER F O 1
ATOM 16451 N N . GLU D 2 163 ? 252.86659 218.00101 213.04126 1.000 7.66592 163 GLU F N 1
ATOM 16452 C CA . GLU D 2 163 ? 252.53253 217.24399 211.84313 1.000 10.68982 163 GLU F CA 1
ATOM 16453 C C . GLU D 2 163 ? 252.35058 215.78671 212.23880 1.000 9.84029 163 GLU F C 1
ATOM 16454 O O . GLU D 2 163 ? 252.76990 215.36712 213.32012 1.000 10.35686 163 GLU F O 1
ATOM 16466 N N . TRP D 2 164 ? 251.72058 215.01429 211.35308 1.000 10.11339 164 TRP F N 1
ATOM 16467 C CA . TRP D 2 164 ? 251.88178 213.56731 211.37354 1.000 10.11476 164 TRP F CA 1
ATOM 16468 C C . TRP D 2 164 ? 252.06163 213.06370 209.94360 1.000 13.29298 164 TRP F C 1
ATOM 16469 O O . TRP D 2 164 ? 252.06954 213.83766 208.98134 1.000 16.49458 164 TRP F O 1
ATOM 16490 N N . ALA D 2 165 ? 252.20820 211.74252 209.81904 1.000 12.47920 165 ALA F N 1
ATOM 16491 C CA . ALA D 2 165 ? 252.67558 211.11681 208.58400 1.000 13.03937 165 ALA F CA 1
ATOM 16492 C C . ALA D 2 165 ? 251.95116 211.55797 207.31623 1.000 13.73429 165 ALA F C 1
ATOM 16493 O O . ALA D 2 165 ? 252.48456 211.34556 206.22135 1.000 15.81995 165 ALA F O 1
ATOM 16500 N N . THR D 2 166 ? 250.76408 212.16180 207.41075 1.000 14.92943 166 THR F N 1
ATOM 16501 C CA . THR D 2 166 ? 250.02585 212.53206 206.20880 1.000 18.75582 166 THR F CA 1
ATOM 16502 C C . THR D 2 166 ? 249.70416 214.01300 206.08239 1.000 19.45672 166 THR F C 1
ATOM 16503 O O . THR D 2 166 ? 249.41569 214.46188 204.96775 1.000 21.24654 166 THR F O 1
ATOM 16514 N N . GLU D 2 167 ? 249.74321 214.78299 207.16839 1.000 15.84024 167 GLU F N 1
ATOM 16515 C CA . GLU D 2 167 ? 249.31770 216.17174 207.10573 1.000 17.41419 167 GLU F CA 1
ATOM 16516 C C . GLU D 2 167 ? 250.02107 216.96380 208.19683 1.000 16.99823 167 GLU F C 1
ATOM 16517 O O . GLU D 2 167 ? 250.39833 216.41456 209.23518 1.000 17.91305 167 GLU F O 1
ATOM 16529 N N . LYS D 2 168 ? 250.19414 218.25901 207.95214 1.000 14.65554 168 LYS F N 1
ATOM 16530 C CA . LYS D 2 168 ? 250.69129 219.18602 208.95909 1.000 12.50969 168 LYS F CA 1
ATOM 16531 C C . LYS D 2 168 ? 249.52053 219.97466 209.52844 1.000 11.98876 168 LYS F C 1
ATOM 16532 O O . LYS D 2 168 ? 248.70617 220.51831 208.77539 1.000 12.35875 168 LYS F O 1
ATOM 16551 N N . PHE D 2 169 ? 249.44019 220.03177 210.85161 1.000 12.23547 169 PHE F N 1
ATOM 16552 C CA . PHE D 2 169 ? 248.39367 220.78355 211.51849 1.000 13.18386 169 PHE F CA 1
ATOM 16553 C C . PHE D 2 169 ? 248.67647 222.28131 211.45739 1.000 13.54275 169 PHE F C 1
ATOM 16554 O O . PHE D 2 169 ? 249.81568 222.70424 211.24548 1.000 13.17769 169 PHE F O 1
ATOM 16571 N N . PRO D 2 170 ? 247.64623 223.10458 211.63638 1.000 14.62527 170 PRO F N 1
ATOM 16572 C CA . PRO D 2 170 ? 247.85514 224.55457 211.71786 1.000 16.94280 170 PRO F CA 1
ATOM 16573 C C . PRO D 2 170 ? 248.91304 224.92491 212.74810 1.000 19.76479 170 PRO F C 1
ATOM 16574 O O . PRO D 2 170 ? 248.95512 224.37558 213.85095 1.000 20.55511 170 PRO F O 1
ATOM 16585 N N . ASP D 2 171 ? 249.77476 225.86889 212.37700 1.000 17.92848 171 ASP F N 1
ATOM 16586 C CA . ASP D 2 171 ? 250.80845 226.33883 213.28928 1.000 16.34733 171 ASP F CA 1
ATOM 16587 C C . ASP D 2 171 ? 250.17375 227.12202 214.43218 1.000 16.52792 171 ASP F C 1
ATOM 16588 O O . ASP D 2 171 ? 249.40621 228.06231 214.20615 1.000 16.31526 171 ASP F O 1
ATOM 16597 N N . CYS D 2 172 ? 250.49863 226.73108 215.66090 1.000 15.52583 172 CYS F N 1
ATOM 16598 C CA . CYS D 2 172 ? 250.11989 227.48166 216.84944 1.000 16.43253 172 CYS F CA 1
ATOM 16599 C C . CYS D 2 172 ? 251.25485 228.43946 217.19563 1.000 17.25345 172 CYS F C 1
ATOM 16600 O O . CYS D 2 172 ? 252.40949 228.01890 217.31915 1.000 21.98907 172 CYS F O 1
ATOM 16607 N N . GLN D 2 173 ? 250.92897 229.72143 217.34936 1.000 16.57610 173 GLN F N 1
ATOM 16608 C CA . GLN D 2 173 ? 251.91082 230.75733 217.65529 1.000 16.30023 173 GLN F CA 1
ATOM 16609 C C . GLN D 2 173 ? 251.68963 231.30259 219.06028 1.000 15.56365 173 GLN F C 1
ATOM 16610 O O . GLN D 2 173 ? 250.60469 231.80143 219.37796 1.000 19.73612 173 GLN F O 1
ATOM 16624 N N . SER D 2 174 ? 252.72683 231.20276 219.89046 1.000 12.75425 174 SER F N 1
ATOM 16625 C CA . SER D 2 174 ? 252.65682 231.64270 221.27796 1.000 15.14286 174 SER F CA 1
ATOM 16626 C C . SER D 2 174 ? 252.54796 233.15906 221.35902 1.000 19.31537 174 SER F C 1
ATOM 16627 O O . SER D 2 174 ? 253.26932 233.88302 220.66603 1.000 20.46715 174 SER F O 1
ATOM 16635 N N . LYS D 2 175 ? 251.63979 233.64057 222.21026 1.000 18.81882 175 LYS F N 1
ATOM 16636 C CA . LYS D 2 175 ? 251.54701 235.07732 222.44421 1.000 18.96167 175 LYS F CA 1
ATOM 16637 C C . LYS D 2 175 ? 252.72744 235.58106 223.26851 1.000 18.93951 175 LYS F C 1
ATOM 16638 O O . LYS D 2 175 ? 253.30572 236.62864 222.95656 1.000 20.93581 175 LYS F O 1
ATOM 16657 N N . HIS D 2 176 ? 253.10033 234.85061 224.31993 1.000 18.78469 176 HIS F N 1
ATOM 16658 C CA . HIS D 2 176 ? 254.15468 235.26743 225.23675 1.000 19.48961 176 HIS F CA 1
ATOM 16659 C C . HIS D 2 176 ? 255.42481 234.43825 225.11432 1.000 16.29940 176 HIS F C 1
ATOM 16660 O O . HIS D 2 176 ? 256.41469 234.74755 225.78538 1.000 15.05502 176 HIS F O 1
ATOM 16674 N N . GLY D 2 177 ? 255.42858 233.40099 224.28473 1.000 14.61778 177 GLY F N 1
ATOM 16675 C CA . GLY D 2 177 ? 256.63886 232.66028 224.00433 1.000 15.02002 177 GLY F CA 1
ATOM 16676 C C . GLY D 2 177 ? 256.96360 231.53323 224.95589 1.000 16.99060 177 GLY F C 1
ATOM 16677 O O . GLY D 2 177 ? 258.07074 230.98729 224.88213 1.000 16.70725 177 GLY F O 1
ATOM 16681 N N . THR D 2 178 ? 256.04314 231.16402 225.84550 1.000 16.67446 178 THR F N 1
ATOM 16682 C CA . THR D 2 178 ? 256.27553 230.08776 226.79539 1.000 14.02174 178 THR F CA 1
ATOM 16683 C C . THR D 2 178 ? 255.29199 228.93712 226.66227 1.000 12.29463 178 THR F C 1
ATOM 16684 O O . THR D 2 178 ? 255.60687 227.82870 227.10765 1.000 13.38261 178 THR F O 1
ATOM 16695 N N . SER D 2 179 ? 254.12113 229.16272 226.07193 1.000 13.56632 179 SER F N 1
ATOM 16696 C CA . SER D 2 179 ? 253.15371 228.10307 225.84121 1.000 12.44889 179 SER F CA 1
ATOM 16697 C C . SER D 2 179 ? 252.27300 228.48927 224.66407 1.000 14.78673 179 SER F C 1
ATOM 16698 O O . SER D 2 179 ? 252.02945 229.67382 224.41967 1.000 19.25333 179 SER F O 1
ATOM 16706 N N . CYS D 2 180 ? 251.79926 227.48285 223.93342 1.000 13.27890 180 CYS F N 1
ATOM 16707 C CA . CYS D 2 180 ? 250.81424 227.71759 222.88971 1.000 15.61609 180 CYS F CA 1
ATOM 16708 C C . CYS D 2 180 ? 249.77672 226.61063 222.99260 1.000 15.57929 180 CYS F C 1
ATOM 16709 O O . CYS D 2 180 ? 250.13191 225.43338 223.09756 1.000 14.73854 180 CYS F O 1
ATOM 16716 N N . MET D 2 181 ? 248.50341 226.99008 222.95893 1.000 16.47764 181 MET F N 1
ATOM 16717 C CA . MET D 2 181 ? 247.39511 226.04569 222.82413 1.000 14.90818 181 MET F CA 1
ATOM 16718 C C . MET D 2 181 ? 246.98435 225.95173 221.36067 1.000 18.02510 181 MET F C 1
ATOM 16719 O O . MET D 2 181 ? 246.47884 226.92153 220.78640 1.000 19.24228 181 MET F O 1
ATOM 16733 N N . VAL D 2 182 ? 247.19606 224.77683 220.76139 1.000 15.33948 182 VAL F N 1
ATOM 16734 C CA . VAL D 2 182 ? 246.82348 224.59010 219.36846 1.000 14.73007 182 VAL F CA 1
ATOM 16735 C C . VAL D 2 182 ? 245.31204 224.75605 219.21224 1.000 18.59859 182 VAL F C 1
ATOM 16736 O O . VAL D 2 182 ? 244.53516 224.61471 220.16405 1.000 20.92612 182 VAL F O 1
ATOM 16749 N N . SER D 2 183 ? 244.89731 225.06898 217.98406 1.000 18.33239 183 SER F N 1
ATOM 16750 C CA . SER D 2 183 ? 243.47587 225.17033 217.67114 1.000 16.54866 183 SER F CA 1
ATOM 16751 C C . SER D 2 183 ? 242.83870 223.81259 217.39225 1.000 14.83330 183 SER F C 1
ATOM 16752 O O . SER D 2 183 ? 241.67991 223.58649 217.75752 1.000 17.05589 183 SER F O 1
ATOM 16760 N N . TYR D 2 184 ? 243.56492 222.90026 216.75315 1.000 14.45524 184 TYR F N 1
ATOM 16761 C CA . TYR D 2 184 ? 242.95738 221.65349 216.30987 1.000 16.00916 184 TYR F CA 1
ATOM 16762 C C . TYR D 2 184 ? 242.65948 220.72025 217.47929 1.000 17.27601 184 TYR F C 1
ATOM 16763 O O . TYR D 2 184 ? 243.33958 220.72913 218.50876 1.000 15.46525 184 TYR F O 1
ATOM 16781 N N . MET D 2 185 ? 241.61829 219.91192 217.30055 1.000 16.84746 185 MET F N 1
ATOM 16782 C CA . MET D 2 185 ? 241.25288 218.91091 218.29078 1.000 16.01121 185 MET F CA 1
ATOM 16783 C C . MET D 2 185 ? 242.42762 217.96812 218.54513 1.000 14.35093 185 MET F C 1
ATOM 16784 O O . MET D 2 185 ? 243.11607 217.56674 217.59950 1.000 17.13932 185 MET F O 1
ATOM 16798 N N . PRO D 2 186 ? 242.68366 217.58688 219.80303 1.000 11.40348 186 PRO F N 1
ATOM 16799 C CA . PRO D 2 186 ? 243.69952 216.55742 220.06388 1.000 9.20744 186 PRO F CA 1
ATOM 16800 C C . PRO D 2 186 ? 243.50668 215.29719 219.23437 1.000 8.57790 186 PRO F C 1
ATOM 16801 O O . PRO D 2 186 ? 242.48205 214.61604 219.33614 1.000 8.82988 186 PRO F O 1
ATOM 16812 N N . THR D 2 187 ? 244.50187 214.98965 218.40199 1.000 8.51685 187 THR F N 1
ATOM 16813 C CA . THR D 2 187 ? 244.43716 213.88052 217.44969 1.000 6.99555 187 THR F CA 1
ATOM 16814 C C . THR D 2 187 ? 244.84546 212.58385 218.15197 1.000 5.70895 187 THR F C 1
ATOM 16815 O O . THR D 2 187 ? 245.91345 212.01318 217.92053 1.000 6.11093 187 THR F O 1
ATOM 16826 N N . TYR D 2 188 ? 243.96704 212.12832 219.04492 1.000 5.09829 188 TYR F N 1
ATOM 16827 C CA . TYR D 2 188 ? 244.21723 210.89248 219.77484 1.000 3.64397 188 TYR F CA 1
ATOM 16828 C C . TYR D 2 188 ? 244.57067 209.74419 218.83843 1.000 3.02137 188 TYR F C 1
ATOM 16829 O O . TYR D 2 188 ? 244.18605 209.71933 217.66624 1.000 3.24255 188 TYR F O 1
ATOM 16847 N N . TYR D 2 189 ? 245.31434 208.78277 219.38552 1.000 2.81268 189 TYR F N 1
ATOM 16848 C CA . TYR D 2 189 ? 245.65867 207.50577 218.76602 1.000 3.51738 189 TYR F CA 1
ATOM 16849 C C . TYR D 2 189 ? 246.54813 207.66282 217.54046 1.000 4.96603 189 TYR F C 1
ATOM 16850 O O . TYR D 2 189 ? 246.70252 206.70836 216.76832 1.000 4.24012 189 TYR F O 1
ATOM 16868 N N . VAL D 2 190 ? 247.13496 208.83969 217.33987 1.000 5.75930 190 VAL F N 1
ATOM 16869 C CA . VAL D 2 190 ? 248.04023 209.10605 216.22813 1.000 4.89405 190 VAL F CA 1
ATOM 16870 C C . VAL D 2 190 ? 249.34052 209.66168 216.78778 1.000 4.48004 190 VAL F C 1
ATOM 16871 O O . VAL D 2 190 ? 249.32455 210.59510 217.59761 1.000 4.66369 190 VAL F O 1
ATOM 16884 N N . ASN D 2 191 ? 250.46337 209.08825 216.35552 1.000 3.64760 191 ASN F N 1
ATOM 16885 C CA . ASN D 2 191 ? 251.77646 209.61626 216.70369 1.000 3.74280 191 ASN F CA 1
ATOM 16886 C C . ASN D 2 191 ? 252.03358 210.92203 215.96164 1.000 3.66109 191 ASN F C 1
ATOM 16887 O O . ASN D 2 191 ? 252.50391 210.90931 214.81977 1.000 3.93475 191 ASN F O 1
ATOM 16898 N N . ILE D 2 192 ? 251.73422 212.04851 216.59745 1.000 3.86635 192 ILE F N 1
ATOM 16899 C CA . ILE D 2 192 ? 252.12626 213.35342 216.07952 1.000 4.01660 192 ILE F CA 1
ATOM 16900 C C . ILE D 2 192 ? 253.59753 213.62328 216.36086 1.000 4.50182 192 ILE F C 1
ATOM 16901 O O . ILE D 2 192 ? 254.17957 213.10243 217.31852 1.000 5.09106 192 ILE F O 1
ATOM 16917 N N . GLU D 2 193 ? 254.20593 214.45085 215.51068 1.000 5.08641 193 GLU F N 1
ATOM 16918 C CA . GLU D 2 193 ? 255.54124 214.98475 215.74607 1.000 4.60788 193 GLU F CA 1
ATOM 16919 C C . GLU D 2 193 ? 255.43075 216.50003 215.83217 1.000 4.91580 193 GLU F C 1
ATOM 16920 O O . GLU D 2 193 ? 254.91014 217.13819 214.91035 1.000 8.75831 193 GLU F O 1
ATOM 16932 N N . VAL D 2 194 ? 255.89885 217.07103 216.94128 1.000 3.85638 194 VAL F N 1
ATOM 16933 C CA . VAL D 2 194 ? 255.80923 218.50473 217.17868 1.000 5.01102 194 VAL F CA 1
ATOM 16934 C C . VAL D 2 194 ? 257.17398 219.03525 217.60311 1.000 5.14592 194 VAL F C 1
ATOM 16935 O O . VAL D 2 194 ? 257.94629 218.35189 218.28188 1.000 5.59063 194 VAL F O 1
ATOM 16948 N N . TRP D 2 195 ? 257.46308 220.27000 217.19440 1.000 5.76935 195 TRP F N 1
ATOM 16949 C CA . TRP D 2 195 ? 258.67829 220.98049 217.57471 1.000 4.61831 195 TRP F CA 1
ATOM 16950 C C . TRP D 2 195 ? 258.43438 222.48366 217.59313 1.000 5.90717 195 TRP F C 1
ATOM 16951 O O . TRP D 2 195 ? 257.57431 223.00784 216.88514 1.000 7.81317 195 TRP F O 1
ATOM 16972 N N . VAL D 2 196 ? 259.23516 223.17898 218.39264 1.000 5.89055 196 VAL F N 1
ATOM 16973 C CA . VAL D 2 196 ? 259.18366 224.63228 218.49581 1.000 4.99293 196 VAL F CA 1
ATOM 16974 C C . VAL D 2 196 ? 260.24664 225.22711 217.58540 1.000 6.13722 196 VAL F C 1
ATOM 16975 O O . VAL D 2 196 ? 261.42252 224.84309 217.65395 1.000 7.93733 196 VAL F O 1
ATOM 16988 N N . GLU D 2 197 ? 259.83701 226.15539 216.72597 1.000 6.62333 197 GLU F N 1
ATOM 16989 C CA . GLU D 2 197 ? 260.76499 226.96778 215.95256 1.000 7.72433 197 GLU F CA 1
ATOM 16990 C C . GLU D 2 197 ? 260.78452 228.37743 216.52765 1.000 8.12818 197 GLU F C 1
ATOM 16991 O O . GLU D 2 197 ? 259.75736 229.06399 216.53319 1.000 9.51892 197 GLU F O 1
ATOM 17003 N N . ALA D 2 198 ? 261.94882 228.80098 217.00866 1.000 8.12022 198 ALA F N 1
ATOM 17004 C CA . ALA D 2 198 ? 262.16248 230.15875 217.48868 1.000 8.24419 198 ALA F CA 1
ATOM 17005 C C . ALA D 2 198 ? 262.89068 230.95678 216.41737 1.000 9.38034 198 ALA F C 1
ATOM 17006 O O . ALA D 2 198 ? 263.94260 230.53101 215.92902 1.000 9.89290 198 ALA F O 1
ATOM 17013 N N . GLU D 2 199 ? 262.33115 232.10814 216.05318 1.000 10.28004 199 GLU F N 1
ATOM 17014 C CA . GLU D 2 199 ? 262.90894 232.96360 215.02739 1.000 8.21267 199 GLU F CA 1
ATOM 17015 C C . GLU D 2 199 ? 263.03230 234.38626 215.54319 1.000 7.81572 199 GLU F C 1
ATOM 17016 O O . GLU D 2 199 ? 262.06660 234.94386 216.07208 1.000 9.84221 199 GLU F O 1
ATOM 17028 N N . ASN D 2 200 ? 264.21549 234.97216 215.37718 1.000 8.29026 200 ASN F N 1
ATOM 17029 C CA . ASN D 2 200 ? 264.36780 236.41671 215.40907 1.000 7.02985 200 ASN F CA 1
ATOM 17030 C C . ASN D 2 200 ? 265.36685 236.81382 214.33215 1.000 6.50608 200 ASN F C 1
ATOM 17031 O O . ASN D 2 200 ? 265.94718 235.96830 213.64428 1.000 7.07750 200 ASN F O 1
ATOM 17042 N N . ALA D 2 201 ? 265.55860 238.12290 214.19042 1.000 6.75951 201 ALA F N 1
ATOM 17043 C CA . ALA D 2 201 ? 266.40541 238.64573 213.12612 1.000 6.22435 201 ALA F CA 1
ATOM 17044 C C . ALA D 2 201 ? 267.83949 238.11723 213.19683 1.000 5.80320 201 ALA F C 1
ATOM 17045 O O . ALA D 2 201 ? 268.42421 237.83791 212.14383 1.000 5.77726 201 ALA F O 1
ATOM 17052 N N . LEU D 2 202 ? 268.34975 237.84666 214.39949 1.000 6.11064 202 LEU F N 1
ATOM 17053 C CA . LEU D 2 202 ? 269.71334 237.34752 214.53206 1.000 5.37854 202 LEU F CA 1
ATOM 17054 C C . LEU D 2 202 ? 269.84191 235.88672 214.11253 1.000 6.47303 202 LEU F C 1
ATOM 17055 O O . LEU D 2 202 ? 270.88851 235.49568 213.58369 1.000 7.04916 202 LEU F O 1
ATOM 17071 N N . GLY D 2 203 ? 268.82072 235.06586 214.32823 1.000 5.54324 203 GLY F N 1
ATOM 17072 C CA . GLY D 2 203 ? 268.91777 233.67725 213.91312 1.000 5.39612 203 GLY F CA 1
ATOM 17073 C C . GLY D 2 203 ? 267.67132 232.88285 214.24127 1.000 5.91215 203 GLY F C 1
ATOM 17074 O O . GLY D 2 203 ? 266.84076 233.28746 215.06186 1.000 7.11656 203 GLY F O 1
ATOM 17078 N N . LYS D 2 204 ? 267.56443 231.73422 213.57365 1.000 6.91563 204 LYS F N 1
ATOM 17079 C CA . LYS D 2 204 ? 266.43578 230.81792 213.67797 1.000 7.77444 204 LYS F CA 1
ATOM 17080 C C . LYS D 2 204 ? 266.93334 229.46228 214.15879 1.000 8.74778 204 LYS F C 1
ATOM 17081 O O . LYS D 2 204 ? 267.91703 228.93732 213.62641 1.000 9.13271 204 LYS F O 1
ATOM 17100 N N . VAL D 2 205 ? 266.25925 228.89721 215.15795 1.000 8.53339 205 VAL F N 1
ATOM 17101 C CA . VAL D 2 205 ? 266.65517 227.62093 215.74355 1.000 6.30376 205 VAL F CA 1
ATOM 17102 C C . VAL D 2 205 ? 265.39845 226.82429 216.06775 1.000 7.20421 205 VAL F C 1
ATOM 17103 O O . VAL D 2 205 ? 264.38819 227.38782 216.50150 1.000 7.47540 205 VAL F O 1
ATOM 17116 N N . SER D 2 206 ? 265.46455 225.51118 215.85793 1.000 8.17350 206 SER F N 1
ATOM 17117 C CA . SER D 2 206 ? 264.35576 224.60198 216.11996 1.000 7.30777 206 SER F CA 1
ATOM 17118 C C . SER D 2 206 ? 264.69834 223.68024 217.28203 1.000 8.07882 206 SER F C 1
ATOM 17119 O O . SER D 2 206 ? 265.80160 223.12703 217.33715 1.000 11.51019 206 SER F O 1
ATOM 17127 N N . SER D 2 207 ? 263.75180 223.51934 218.20397 1.000 6.72791 207 SER F N 1
ATOM 17128 C CA . SER D 2 207 ? 263.85824 222.49916 219.23540 1.000 7.86137 207 SER F CA 1
ATOM 17129 C C . SER D 2 207 ? 263.98862 221.10717 218.61470 1.000 9.01826 207 SER F C 1
ATOM 17130 O O . SER D 2 207 ? 263.73721 220.89240 217.42685 1.000 9.16941 207 SER F O 1
ATOM 17138 N N . GLU D 2 208 ? 264.39135 220.15044 219.45178 1.000 9.17340 208 GLU F N 1
ATOM 17139 C CA . GLU D 2 208 ? 264.12280 218.74181 219.18279 1.000 10.11800 208 GLU F CA 1
ATOM 17140 C C . GLU D 2 208 ? 262.63510 218.48299 218.97986 1.000 10.12330 208 GLU F C 1
ATOM 17141 O O . GLU D 2 208 ? 261.79291 218.97711 219.73450 1.000 9.55551 208 GLU F O 1
ATOM 17153 N N . SER D 2 209 ? 262.31671 217.69908 217.95377 1.000 8.02047 209 SER F N 1
ATOM 17154 C CA . SER D 2 209 ? 260.97458 217.15158 217.80872 1.000 5.10207 209 SER F CA 1
ATOM 17155 C C . SER D 2 209 ? 260.71892 216.05524 218.83974 1.000 4.92279 209 SER F C 1
ATOM 17156 O O . SER D 2 209 ? 261.56156 215.17893 219.05515 1.000 5.34394 209 SER F O 1
ATOM 17164 N N . ILE D 2 210 ? 259.54775 216.10645 219.47023 1.000 4.76728 210 ILE F N 1
ATOM 17165 C CA . ILE D 2 210 ? 259.05782 215.04677 220.34471 1.000 4.01252 210 ILE F CA 1
ATOM 17166 C C . ILE D 2 210 ? 257.96143 214.28739 219.60796 1.000 3.49785 210 ILE F C 1
ATOM 17167 O O . ILE D 2 210 ? 257.05907 214.89637 219.02054 1.000 4.23669 210 ILE F O 1
ATOM 17183 N N . ASN D 2 211 ? 258.06025 212.96045 219.61585 1.000 4.46179 211 ASN F N 1
ATOM 17184 C CA . ASN D 2 211 ? 257.15787 212.07218 218.88819 1.000 4.13876 211 ASN F CA 1
ATOM 17185 C C . ASN D 2 211 ? 256.32649 211.29945 219.90570 1.000 4.13879 211 ASN F C 1
ATOM 17186 O O . ASN D 2 211 ? 256.85402 210.42704 220.60365 1.000 5.95769 211 ASN F O 1
ATOM 17197 N N . PHE D 2 212 ? 255.03368 211.61210 219.99726 1.000 3.31042 212 PHE F N 1
ATOM 17198 C CA . PHE D 2 212 ? 254.23441 211.08552 221.09323 1.000 3.31699 212 PHE F CA 1
ATOM 17199 C C . PHE D 2 212 ? 252.77472 210.97510 220.67112 1.000 3.76576 212 PHE F C 1
ATOM 17200 O O . PHE D 2 212 ? 252.30037 211.72700 219.81591 1.000 6.14951 212 PHE F O 1
ATOM 17217 N N . ASP D 2 213 ? 252.06829 210.02314 221.28818 1.000 2.87201 213 ASP F N 1
ATOM 17218 C CA . ASP D 2 213 ? 250.61920 209.90719 221.16300 1.000 2.67178 213 ASP F CA 1
ATOM 17219 C C . ASP D 2 213 ? 249.94344 210.77286 222.22271 1.000 2.65607 213 ASP F C 1
ATOM 17220 O O . ASP D 2 213 ? 250.08329 210.48220 223.42055 1.000 2.44079 213 ASP F O 1
ATOM 17229 N N . PRO D 2 214 ? 249.21767 211.83314 221.84764 1.000 2.68036 214 PRO F N 1
ATOM 17230 C CA . PRO D 2 214 ? 248.59576 212.69627 222.87175 1.000 2.37640 214 PRO F CA 1
ATOM 17231 C C . PRO D 2 214 ? 247.76632 211.95597 223.91694 1.000 2.02390 214 PRO F C 1
ATOM 17232 O O . PRO D 2 214 ? 247.71012 212.38383 225.07491 1.000 2.36075 214 PRO F O 1
ATOM 17243 N N . VAL D 2 215 ? 247.07623 210.88309 223.52403 1.000 2.00211 215 VAL F N 1
ATOM 17244 C CA . VAL D 2 215 ? 246.29682 210.08549 224.47398 1.000 2.45237 215 VAL F CA 1
ATOM 17245 C C . VAL D 2 215 ? 247.09938 209.74703 225.72843 1.000 2.17655 215 VAL F C 1
ATOM 17246 O O . VAL D 2 215 ? 246.58998 209.86047 226.84784 1.000 1.89590 215 VAL F O 1
ATOM 17259 N N . ASP D 2 216 ? 248.37981 209.40854 225.57882 1.000 1.94131 216 ASP F N 1
ATOM 17260 C CA . ASP D 2 216 ? 249.22665 209.13661 226.73614 1.000 1.69416 216 ASP F CA 1
ATOM 17261 C C . ASP D 2 216 ? 249.44524 210.35287 227.62872 1.000 2.01281 216 ASP F C 1
ATOM 17262 O O . ASP D 2 216 ? 249.92307 210.18649 228.75541 1.000 2.29717 216 ASP F O 1
ATOM 17271 N N . LYS D 2 217 ? 249.11858 211.55721 227.16540 1.000 1.86755 217 LYS F N 1
ATOM 17272 C CA . LYS D 2 217 ? 249.42489 212.78737 227.88308 1.000 1.47816 217 LYS F CA 1
ATOM 17273 C C . LYS D 2 217 ? 248.20324 213.43745 228.51626 1.000 1.43141 217 LYS F C 1
ATOM 17274 O O . LYS D 2 217 ? 248.33836 214.49040 229.14745 1.000 1.44673 217 LYS F O 1
ATOM 17293 N N . VAL D 2 218 ? 247.01759 212.84685 228.36406 1.000 1.62176 218 VAL F N 1
ATOM 17294 C CA . VAL D 2 218 ? 245.79958 213.48471 228.84860 1.000 1.62455 218 VAL F CA 1
ATOM 17295 C C . VAL D 2 218 ? 245.84683 213.58440 230.36398 1.000 1.49104 218 VAL F C 1
ATOM 17296 O O . VAL D 2 218 ? 246.22034 212.62965 231.05678 1.000 1.94101 218 VAL F O 1
ATOM 17309 N N . LYS D 2 219 ? 245.47291 214.75139 230.88581 1.000 1.43214 219 LYS F N 1
ATOM 17310 C CA . LYS D 2 219 ? 245.15102 214.88762 232.30043 1.000 1.22866 219 LYS F CA 1
ATOM 17311 C C . LYS D 2 219 ? 243.65610 214.77205 232.56534 1.000 1.41311 219 LYS F C 1
ATOM 17312 O O . LYS D 2 219 ? 242.89432 215.63743 232.11019 1.000 2.11827 219 LYS F O 1
ATOM 17331 N N . PRO D 2 220 ? 243.17961 213.69339 233.18772 1.000 1.17746 220 PRO F N 1
ATOM 17332 C CA . PRO D 2 220 ? 241.74560 213.59050 233.46899 1.000 1.19681 220 PRO F CA 1
ATOM 17333 C C . PRO D 2 220 ? 241.27274 214.63401 234.46592 1.000 1.18371 220 PRO F C 1
ATOM 17334 O O . PRO D 2 220 ? 241.93192 214.90656 235.47058 1.000 1.20640 220 PRO F O 1
ATOM 17345 N N . THR D 2 221 ? 240.04808 215.11178 234.25169 1.000 1.20147 221 THR F N 1
ATOM 17346 C CA . THR D 2 221 ? 239.37789 215.91832 235.25848 1.000 1.07470 221 THR F CA 1
ATOM 17347 C C . THR D 2 221 ? 239.20435 215.11382 236.54352 1.000 1.00778 221 THR F C 1
ATOM 17348 O O . THR D 2 221 ? 239.10673 213.88361 236.50580 1.000 1.16332 221 THR F O 1
ATOM 17359 N N . PRO D 2 222 ? 239.16511 215.77673 237.69697 1.000 0.81112 222 PRO F N 1
ATOM 17360 C CA . PRO D 2 222 ? 238.95671 215.04786 238.94101 1.000 0.83165 222 PRO F CA 1
ATOM 17361 C C . PRO D 2 222 ? 237.59725 214.38035 238.95468 1.000 1.23045 222 PRO F C 1
ATOM 17362 O O . PRO D 2 222 ? 236.64215 214.85998 238.31513 1.000 1.91188 222 PRO F O 1
ATOM 17373 N N . PRO D 2 223 ? 237.46169 213.26336 239.66896 1.000 1.12723 223 PRO F N 1
ATOM 17374 C CA . PRO D 2 223 ? 236.13761 212.65924 239.85262 1.000 1.60938 223 PRO F CA 1
ATOM 17375 C C . PRO D 2 223 ? 235.15859 213.63218 240.49078 1.000 2.15416 223 PRO F C 1
ATOM 17376 O O . PRO D 2 223 ? 235.53852 214.52614 241.24990 1.000 2.85003 223 PRO F O 1
ATOM 17387 N N . TYR D 2 224 ? 233.88054 213.44724 240.16836 1.000 2.79588 224 TYR F N 1
ATOM 17388 C CA . TYR D 2 224 ? 232.82548 214.34442 240.61116 1.000 3.65840 224 TYR F CA 1
ATOM 17389 C C . TYR D 2 224 ? 231.63406 213.53521 241.10501 1.000 4.48925 224 TYR F C 1
ATOM 17390 O O . TYR D 2 224 ? 231.53863 212.32393 240.89308 1.000 4.65162 224 TYR F O 1
ATOM 17408 N N . ASN D 2 225 ? 230.71995 214.23546 241.77581 1.000 5.78818 225 ASN F N 1
ATOM 17409 C CA . ASN D 2 225 ? 229.65208 213.61140 242.55713 1.000 4.73867 225 ASN F CA 1
ATOM 17410 C C . ASN D 2 225 ? 230.20853 212.53622 243.48714 1.000 2.60693 225 ASN F C 1
ATOM 17411 O O . ASN D 2 225 ? 229.58631 211.49773 243.71987 1.000 2.48007 225 ASN F O 1
ATOM 17421 N N . LEU D 2 226 ? 231.37558 212.81271 244.06315 1.000 2.10462 226 LEU F N 1
ATOM 17422 C CA . LEU D 2 226 ? 231.89150 211.97009 245.13497 1.000 2.23086 226 LEU F CA 1
ATOM 17423 C C . LEU D 2 226 ? 230.86202 211.85412 246.25464 1.000 2.04414 226 LEU F C 1
ATOM 17424 O O . LEU D 2 226 ? 230.31538 212.85672 246.72303 1.000 2.22016 226 LEU F O 1
ATOM 17440 N N . SER D 2 227 ? 230.60153 210.61921 246.67776 1.000 1.62033 227 SER F N 1
ATOM 17441 C CA . SER D 2 227 ? 229.61438 210.30607 247.70194 1.000 1.85440 227 SER F CA 1
ATOM 17442 C C . SER D 2 227 ? 230.06660 209.13427 248.56073 1.000 1.61001 227 SER F C 1
ATOM 17443 O O . SER D 2 227 ? 230.83576 208.27806 248.12006 1.000 1.95127 227 SER F O 1
ATOM 17451 N N . VAL D 2 228 ? 229.57874 209.10843 249.79939 1.000 2.00303 228 VAL F N 1
ATOM 17452 C CA . VAL D 2 228 ? 229.88773 208.04572 250.74827 1.000 2.03014 228 VAL F CA 1
ATOM 17453 C C . VAL D 2 228 ? 228.60533 207.49349 251.34895 1.000 3.39601 228 VAL F C 1
ATOM 17454 O O . VAL D 2 228 ? 227.64068 208.23275 251.57404 1.000 3.91756 228 VAL F O 1
ATOM 17467 N N . THR D 2 229 ? 228.60297 206.18828 251.60946 1.000 3.64260 229 THR F N 1
ATOM 17468 C CA . THR D 2 229 ? 227.52352 205.52081 252.31773 1.000 4.83059 229 THR F CA 1
ATOM 17469 C C . THR D 2 229 ? 228.11977 204.61025 253.38371 1.000 5.40951 229 THR F C 1
ATOM 17470 O O . THR D 2 229 ? 229.17956 204.01035 253.18704 1.000 6.19538 229 THR F O 1
ATOM 17481 N N . ASN D 2 230 ? 227.42347 204.50392 254.50930 1.000 7.35821 230 ASN F N 1
ATOM 17482 C CA . ASN D 2 230 ? 227.81608 203.61019 255.58734 1.000 8.70176 230 ASN F CA 1
ATOM 17483 C C . ASN D 2 230 ? 227.01676 202.31281 255.52708 1.000 12.17204 230 ASN F C 1
ATOM 17484 O O . ASN D 2 230 ? 225.97013 202.22720 254.88037 1.000 15.42801 230 ASN F O 1
ATOM 17495 N N . SER D 2 231 ? 227.52866 201.29651 256.21647 1.000 13.53313 231 SER F N 1
ATOM 17496 C CA . SER D 2 231 ? 226.86377 200.00444 256.33043 1.000 17.78077 231 SER F CA 1
ATOM 17497 C C . SER D 2 231 ? 226.24039 199.88339 257.71527 1.000 22.14700 231 SER F C 1
ATOM 17498 O O . SER D 2 231 ? 226.95635 199.86021 258.72221 1.000 21.59241 231 SER F O 1
ATOM 17506 N N . GLU D 2 232 ? 224.90931 199.80852 257.76305 1.000 26.95462 232 GLU F N 1
ATOM 17507 C CA . GLU D 2 232 ? 224.22918 199.57123 259.03193 1.000 24.94219 232 GLU F CA 1
ATOM 17508 C C . GLU D 2 232 ? 224.65154 198.24466 259.65016 1.000 23.25252 232 GLU F C 1
ATOM 17509 O O . GLU D 2 232 ? 224.77616 198.13251 260.87522 1.000 24.91615 232 GLU F O 1
ATOM 17521 N N . GLU D 2 233 ? 224.87505 197.22745 258.81807 1.000 21.62307 233 GLU F N 1
ATOM 17522 C CA . GLU D 2 233 ? 225.43204 195.97355 259.31833 1.000 22.76687 233 GLU F CA 1
ATOM 17523 C C . GLU D 2 233 ? 226.83188 196.15907 259.89388 1.000 22.27061 233 GLU F C 1
ATOM 17524 O O . GLU D 2 233 ? 227.16123 195.59508 260.94382 1.000 24.62032 233 GLU F O 1
ATOM 17536 N N . LEU D 2 234 ? 227.66625 196.94228 259.21845 1.000 20.21477 234 LEU F N 1
ATOM 17537 C CA . LEU D 2 234 ? 229.11864 196.97749 259.41240 1.000 18.37209 234 LEU F CA 1
ATOM 17538 C C . LEU D 2 234 ? 229.58465 198.39799 259.70613 1.000 16.79060 234 LEU F C 1
ATOM 17539 O O . LEU D 2 234 ? 229.99946 199.13820 258.81208 1.000 15.54435 234 LEU F O 1
ATOM 17555 N N . SER D 2 235 ? 229.49060 198.77486 260.98208 1.000 15.70415 235 SER F N 1
ATOM 17556 C CA . SER D 2 235 ? 229.94344 200.08826 261.42433 1.000 14.48729 235 SER F CA 1
ATOM 17557 C C . SER D 2 235 ? 231.31340 200.43261 260.85599 1.000 12.94879 235 SER F C 1
ATOM 17558 O O . SER D 2 235 ? 231.53716 201.55094 260.37940 1.000 12.96311 235 SER F O 1
ATOM 17566 N N . SER D 2 236 ? 232.24182 199.47768 260.89296 1.000 12.20983 236 SER F N 1
ATOM 17567 C CA . SER D 2 236 ? 233.63738 199.74576 260.56342 1.000 9.76052 236 SER F CA 1
ATOM 17568 C C . SER D 2 236 ? 233.85939 200.12218 259.10329 1.000 9.63708 236 SER F C 1
ATOM 17569 O O . SER D 2 236 ? 234.97270 200.52532 258.75257 1.000 9.72155 236 SER F O 1
ATOM 17577 N N . ILE D 2 237 ? 232.85080 199.98808 258.24889 1.000 9.17669 237 ILE F N 1
ATOM 17578 C CA . ILE D 2 237 ? 233.01179 200.06117 256.80147 1.000 6.71463 237 ILE F CA 1
ATOM 17579 C C . ILE D 2 237 ? 232.22028 201.23796 256.24882 1.000 6.20044 237 ILE F C 1
ATOM 17580 O O . ILE D 2 237 ? 231.06389 201.45454 256.62573 1.000 9.91628 237 ILE F O 1
ATOM 17596 N N . LEU D 2 238 ? 232.86169 202.00299 255.37211 1.000 3.99125 238 LEU F N 1
ATOM 17597 C CA . LEU D 2 238 ? 232.23093 203.03271 254.56057 1.000 3.86979 238 LEU F CA 1
ATOM 17598 C C . LEU D 2 238 ? 232.41211 202.67221 253.09530 1.000 2.56508 238 LEU F C 1
ATOM 17599 O O . LEU D 2 238 ? 233.47663 202.18175 252.70708 1.000 2.28845 238 LEU F O 1
ATOM 17615 N N . LYS D 2 239 ? 231.39191 202.91011 252.27048 1.000 2.67397 239 LYS F N 1
ATOM 17616 C CA . LYS D 2 239 ? 231.51320 202.62524 250.84664 1.000 1.81455 239 LYS F CA 1
ATOM 17617 C C . LYS D 2 239 ? 231.67806 203.96334 250.13388 1.000 1.61974 239 LYS F C 1
ATOM 17618 O O . LYS D 2 239 ? 230.78103 204.81100 250.19013 1.000 2.97445 239 LYS F O 1
ATOM 17637 N N . LEU D 2 240 ? 232.81347 204.15036 249.46662 1.000 1.00174 240 LEU F N 1
ATOM 17638 C CA . LEU D 2 240 ? 232.98071 205.27837 248.56069 1.000 0.90953 240 LEU F CA 1
ATOM 17639 C C . LEU D 2 240 ? 232.28422 205.00849 247.23327 1.000 0.85839 240 LEU F C 1
ATOM 17640 O O . LEU D 2 240 ? 232.17886 203.86481 246.78359 1.000 1.13020 240 LEU F O 1
ATOM 17656 N N . SER D 2 241 ? 231.80757 206.07932 246.60293 1.000 0.79123 241 SER F N 1
ATOM 17657 C CA . SER D 2 241 ? 231.38169 206.01113 245.21467 1.000 0.80974 241 SER F CA 1
ATOM 17658 C C . SER D 2 241 ? 231.62857 207.35374 244.54537 1.000 0.92996 241 SER F C 1
ATOM 17659 O O . SER D 2 241 ? 231.58131 208.40341 245.19112 1.000 1.20027 241 SER F O 1
ATOM 17667 N N . TRP D 2 242 ? 231.89055 207.30789 243.24046 1.000 1.07383 242 TRP F N 1
ATOM 17668 C CA . TRP D 2 242 ? 232.18115 208.51107 242.47609 1.000 1.59959 242 TRP F CA 1
ATOM 17669 C C . TRP D 2 242 ? 231.78090 208.29433 241.02488 1.000 1.94718 242 TRP F C 1
ATOM 17670 O O . TRP D 2 242 ? 231.59179 207.16251 240.57260 1.000 2.03217 242 TRP F O 1
ATOM 17691 N N . VAL D 2 243 ? 231.65100 209.40282 240.30062 1.000 2.49238 243 VAL F N 1
ATOM 17692 C CA . VAL D 2 243 ? 231.43113 209.40103 238.85939 1.000 3.42788 243 VAL F CA 1
ATOM 17693 C C . VAL D 2 243 ? 232.71407 209.87184 238.19143 1.000 3.80866 243 VAL F C 1
ATOM 17694 O O . VAL D 2 243 ? 233.22030 210.95392 238.51196 1.000 4.13639 243 VAL F O 1
ATOM 17707 N N . SER D 2 244 ? 233.24191 209.07206 237.26799 1.000 4.28814 244 SER F N 1
ATOM 17708 C CA . SER D 2 244 ? 234.43546 209.44504 236.52185 1.000 3.67753 244 SER F CA 1
ATOM 17709 C C . SER D 2 244 ? 234.01331 209.78911 235.10132 1.000 5.24578 244 SER F C 1
ATOM 17710 O O . SER D 2 244 ? 233.25410 209.03190 234.48755 1.000 8.58333 244 SER F O 1
ATOM 17718 N N . SER D 2 245 ? 234.48821 210.91905 234.56768 1.000 5.64733 245 SER F N 1
ATOM 17719 C CA . SER D 2 245 ? 234.13289 211.22304 233.18260 1.000 7.23952 245 SER F CA 1
ATOM 17720 C C . SER D 2 245 ? 234.67508 210.15586 232.24032 1.000 8.69215 245 SER F C 1
ATOM 17721 O O . SER D 2 245 ? 233.94700 209.62641 231.39307 1.000 10.16503 245 SER F O 1
ATOM 17729 N N . GLY D 2 246 ? 235.95608 209.82983 232.37782 1.000 7.20773 246 GLY F N 1
ATOM 17730 C CA . GLY D 2 246 ? 236.63243 208.89711 231.49886 1.000 7.70616 246 GLY F CA 1
ATOM 17731 C C . GLY D 2 246 ? 236.43517 209.15401 230.01964 1.000 10.55033 246 GLY F C 1
ATOM 17732 O O . GLY D 2 246 ? 236.55508 208.23281 229.20690 1.000 10.76382 246 GLY F O 1
ATOM 17736 N N . LEU D 2 247 ? 236.14080 210.40019 229.65200 1.000 13.47565 247 LEU F N 1
ATOM 17737 C CA . LEU D 2 247 ? 235.90876 210.75990 228.25309 1.000 11.91871 247 LEU F CA 1
ATOM 17738 C C . LEU D 2 247 ? 234.79780 209.91412 227.63133 1.000 12.63653 247 LEU F C 1
ATOM 17739 O O . LEU D 2 247 ? 234.88035 209.49991 226.47341 1.000 13.04896 247 LEU F O 1
ATOM 17755 N N . GLY D 2 248 ? 233.74748 209.65656 228.40746 1.000 13.60427 248 GLY F N 1
ATOM 17756 C CA . GLY D 2 248 ? 232.81556 208.58764 228.10473 1.000 13.85840 248 GLY F CA 1
ATOM 17757 C C . GLY D 2 248 ? 233.40324 207.20076 228.26268 1.000 13.38635 248 GLY F C 1
ATOM 17758 O O . GLY D 2 248 ? 233.24591 206.34323 227.38862 1.000 14.61684 248 GLY F O 1
ATOM 17762 N N . GLY D 2 249 ? 234.08968 206.97497 229.38043 1.000 13.62360 249 GLY F N 1
ATOM 17763 C CA . GLY D 2 249 ? 234.83347 205.74588 229.58516 1.000 15.54870 249 GLY F CA 1
ATOM 17764 C C . GLY D 2 249 ? 235.84484 205.42557 228.51053 1.000 15.20064 249 GLY F C 1
ATOM 17765 O O . GLY D 2 249 ? 236.30469 204.28356 228.42825 1.000 13.35007 249 GLY F O 1
ATOM 17769 N N . LEU D 2 250 ? 236.20421 206.40054 227.67342 1.000 12.74699 250 LEU F N 1
ATOM 17770 C CA . LEU D 2 250 ? 237.26454 206.18134 226.69600 1.000 10.20102 250 LEU F CA 1
ATOM 17771 C C . LEU D 2 250 ? 238.55070 205.73634 227.38255 1.000 8.49093 250 LEU F C 1
ATOM 17772 O O . LEU D 2 250 ? 239.19244 204.76674 226.96232 1.000 8.36223 250 LEU F O 1
ATOM 17788 N N . LEU D 2 251 ? 238.94331 206.44105 228.44178 1.000 7.56466 251 LEU F N 1
ATOM 17789 C CA . LEU D 2 251 ? 240.09649 206.07120 229.25333 1.000 5.60808 251 LEU F CA 1
ATOM 17790 C C . LEU D 2 251 ? 239.66803 205.18805 230.42029 1.000 5.07974 251 LEU F C 1
ATOM 17791 O O . LEU D 2 251 ? 238.85787 205.60057 231.25743 1.000 5.46381 251 LEU F O 1
ATOM 17807 N N . ASP D 2 252 ? 240.21246 203.97329 230.46584 1.000 3.39193 252 ASP F N 1
ATOM 17808 C CA . ASP D 2 252 ? 240.28319 203.18524 231.68997 1.000 2.70068 252 ASP F CA 1
ATOM 17809 C C . ASP D 2 252 ? 241.11486 203.91589 232.73719 1.000 1.94541 252 ASP F C 1
ATOM 17810 O O . ASP D 2 252 ? 242.34603 203.93711 232.64666 1.000 2.13763 252 ASP F O 1
ATOM 17819 N N . LEU D 2 253 ? 240.46206 204.51555 233.73203 1.000 1.39849 253 LEU F N 1
ATOM 17820 C CA . LEU D 2 253 ? 241.14351 205.31252 234.74562 1.000 1.25896 253 LEU F CA 1
ATOM 17821 C C . LEU D 2 253 ? 241.22609 204.54201 236.05771 1.000 0.87334 253 LEU F C 1
ATOM 17822 O O . LEU D 2 253 ? 240.20426 204.09529 236.58945 1.000 1.07857 253 LEU F O 1
ATOM 17838 N N . LYS D 2 254 ? 242.44299 204.39364 236.56971 1.000 0.62732 254 LYS F N 1
ATOM 17839 C CA . LYS D 2 254 ? 242.69428 204.00980 237.94888 1.000 0.68232 254 LYS F CA 1
ATOM 17840 C C . LYS D 2 254 ? 242.77713 205.25325 238.82995 1.000 0.85022 254 LYS F C 1
ATOM 17841 O O . LYS D 2 254 ? 242.94447 206.37499 238.34652 1.000 1.16830 254 LYS F O 1
ATOM 17860 N N . SER D 2 255 ? 242.66015 205.04189 240.14014 1.000 0.75969 255 SER F N 1
ATOM 17861 C CA . SER D 2 255 ? 242.51108 206.14418 241.07831 1.000 0.71976 255 SER F CA 1
ATOM 17862 C C . SER D 2 255 ? 243.38591 205.92991 242.30592 1.000 0.79610 255 SER F C 1
ATOM 17863 O O . SER D 2 255 ? 243.78742 204.80881 242.62528 1.000 1.06658 255 SER F O 1
ATOM 17871 N N . ASP D 2 256 ? 243.68379 207.03582 242.98461 1.000 0.76435 256 ASP F N 1
ATOM 17872 C CA . ASP D 2 256 ? 244.42666 207.05098 244.23999 1.000 0.82465 256 ASP F CA 1
ATOM 17873 C C . ASP D 2 256 ? 243.54485 207.71076 245.28946 1.000 0.94245 256 ASP F C 1
ATOM 17874 O O . ASP D 2 256 ? 243.16416 208.87636 245.13928 1.000 0.96562 256 ASP F O 1
ATOM 17883 N N . ILE D 2 257 ? 243.22232 206.96814 246.34482 1.000 1.19404 257 ILE F N 1
ATOM 17884 C CA . ILE D 2 257 ? 242.22738 207.37179 247.33076 1.000 1.46866 257 ILE F CA 1
ATOM 17885 C C . ILE D 2 257 ? 242.91908 207.62125 248.66271 1.000 1.74182 257 ILE F C 1
ATOM 17886 O O . ILE D 2 257 ? 243.63830 206.75133 249.16882 1.000 1.88581 257 ILE F O 1
ATOM 17902 N N . GLN D 2 258 ? 242.70232 208.80810 249.22559 1.000 1.43172 258 GLN F N 1
ATOM 17903 C CA . GLN D 2 258 ? 243.19163 209.18236 250.54363 1.000 1.71786 258 GLN F CA 1
ATOM 17904 C C . GLN D 2 258 ? 242.05282 209.62003 251.44943 1.000 1.97896 258 GLN F C 1
ATOM 17905 O O . GLN D 2 258 ? 241.06813 210.21273 250.99908 1.000 2.61414 258 GLN F O 1
ATOM 17919 N N . TYR D 2 259 ? 242.20259 209.32083 252.73737 1.000 2.00390 259 TYR F N 1
ATOM 17920 C CA . TYR D 2 259 ? 241.14015 209.54902 253.69895 1.000 1.84529 259 TYR F CA 1
ATOM 17921 C C . TYR D 2 259 ? 241.79043 209.84370 255.04432 1.000 2.38492 259 TYR F C 1
ATOM 17922 O O . TYR D 2 259 ? 242.93629 209.45972 255.29088 1.000 2.97516 259 TYR F O 1
ATOM 17940 N N . ARG D 2 260 ? 241.05781 210.52921 255.91792 1.000 2.79218 260 ARG F N 1
ATOM 17941 C CA . ARG D 2 260 ? 241.56550 210.82679 257.25084 1.000 3.79779 260 ARG F CA 1
ATOM 17942 C C . ARG D 2 260 ? 240.40168 210.97341 258.21122 1.000 4.54817 260 ARG F C 1
ATOM 17943 O O . ARG D 2 260 ? 239.31135 211.40597 257.82886 1.000 4.57130 260 ARG F O 1
ATOM 17964 N N . THR D 2 261 ? 240.65955 210.68338 259.48410 1.000 5.47479 261 THR F N 1
ATOM 17965 C CA . THR D 2 261 ? 239.76233 211.14827 260.53183 1.000 6.13153 261 THR F CA 1
ATOM 17966 C C . THR D 2 261 ? 239.58678 212.65449 260.39092 1.000 7.05980 261 THR F C 1
ATOM 17967 O O . THR D 2 261 ? 240.55268 213.38574 260.15843 1.000 8.84136 261 THR F O 1
ATOM 17978 N N . LYS D 2 262 ? 238.34210 213.11606 260.52101 1.000 7.33970 262 LYS F N 1
ATOM 17979 C CA . LYS D 2 262 ? 238.04563 214.52624 260.28425 1.000 8.54229 262 LYS F CA 1
ATOM 17980 C C . LYS D 2 262 ? 238.99411 215.44817 261.04223 1.000 9.81420 262 LYS F C 1
ATOM 17981 O O . LYS D 2 262 ? 239.42918 216.47561 260.50950 1.000 8.22383 262 LYS F O 1
ATOM 18000 N N . ASP D 2 263 ? 239.32732 215.10185 262.28704 1.000 12.49027 263 ASP F N 1
ATOM 18001 C CA . ASP D 2 263 ? 240.21577 215.95664 263.06997 1.000 13.05935 263 ASP F CA 1
ATOM 18002 C C . ASP D 2 263 ? 241.66292 215.87412 262.58936 1.000 12.31939 263 ASP F C 1
ATOM 18003 O O . ASP D 2 263 ? 242.34494 216.90017 262.48462 1.000 14.48543 263 ASP F O 1
ATOM 18012 N N . ALA D 2 264 ? 242.14839 214.67103 262.29241 1.000 9.77954 264 ALA F N 1
ATOM 18013 C CA . ALA D 2 264 ? 243.53146 214.50230 261.86355 1.000 11.42768 264 ALA F CA 1
ATOM 18014 C C . ALA D 2 264 ? 243.73317 215.11140 260.48364 1.000 15.12175 264 ALA F C 1
ATOM 18015 O O . ALA D 2 264 ? 243.00002 214.79650 259.54153 1.000 17.10213 264 ALA F O 1
ATOM 18022 N N . SER D 2 265 ? 244.73499 215.98363 260.36201 1.000 14.83618 265 SER F N 1
ATOM 18023 C CA . SER D 2 265 ? 245.07041 216.53681 259.05604 1.000 17.71169 265 SER F CA 1
ATOM 18024 C C . SER D 2 265 ? 245.80914 215.52767 258.18327 1.000 13.62684 265 SER F C 1
ATOM 18025 O O . SER D 2 265 ? 245.69370 215.58199 256.95394 1.000 11.35497 265 SER F O 1
ATOM 18033 N N . THR D 2 266 ? 246.56787 214.61342 258.78492 1.000 12.50996 266 THR F N 1
ATOM 18034 C CA . THR D 2 266 ? 247.42489 213.70675 258.02566 1.000 13.53220 266 THR F CA 1
ATOM 18035 C C . THR D 2 266 ? 246.57081 212.76843 257.18080 1.000 12.37990 266 THR F C 1
ATOM 18036 O O . THR D 2 266 ? 245.88954 211.88584 257.71231 1.000 9.04325 266 THR F O 1
ATOM 18047 N N . TRP D 2 267 ? 246.60428 212.96051 255.86452 1.000 9.41281 267 TRP F N 1
ATOM 18048 C CA . TRP D 2 267 ? 245.88238 212.08705 254.94915 1.000 4.46218 267 TRP F CA 1
ATOM 18049 C C . TRP D 2 267 ? 246.45626 210.67625 254.99287 1.000 3.13310 267 TRP F C 1
ATOM 18050 O O . TRP D 2 267 ? 247.62632 210.46359 254.66068 1.000 3.01701 267 TRP F O 1
ATOM 18071 N N . ILE D 2 268 ? 245.63339 209.71035 255.40540 1.000 2.38717 268 ILE F N 1
ATOM 18072 C CA . ILE D 2 268 ? 245.94050 208.30941 255.14373 1.000 1.88409 268 ILE F CA 1
ATOM 18073 C C . ILE D 2 268 ? 245.70888 208.00286 253.66819 1.000 1.90208 268 ILE F C 1
ATOM 18074 O O . ILE D 2 268 ? 244.80188 208.54990 253.02681 1.000 2.58601 268 ILE F O 1
ATOM 18090 N N . GLN D 2 269 ? 246.53893 207.11852 253.12363 1.000 1.93841 269 GLN F N 1
ATOM 18091 C CA . GLN D 2 269 ? 246.44415 206.68182 251.73759 1.000 2.12458 269 GLN F CA 1
ATOM 18092 C C . GLN D 2 269 ? 245.99956 205.22796 251.67080 1.000 1.76281 269 GLN F C 1
ATOM 18093 O O . GLN D 2 269 ? 246.60684 204.35698 252.30249 1.000 1.62398 269 GLN F O 1
ATOM 18107 N N . VAL D 2 270 ? 244.94241 204.97513 250.90550 1.000 1.47661 270 VAL F N 1
ATOM 18108 C CA . VAL D 2 270 ? 244.54183 203.59763 250.60109 1.000 1.34780 270 VAL F CA 1
ATOM 18109 C C . VAL D 2 270 ? 245.67533 202.90368 249.85337 1.000 1.30350 270 VAL F C 1
ATOM 18110 O O . VAL D 2 270 ? 246.25897 203.50189 248.92811 1.000 1.52686 270 VAL F O 1
ATOM 18123 N N . PRO D 2 271 ? 246.04632 201.66262 250.20908 1.000 1.08652 271 PRO F N 1
ATOM 18124 C CA . PRO D 2 271 ? 247.11488 200.97337 249.46836 1.000 1.14266 271 PRO F CA 1
ATOM 18125 C C . PRO D 2 271 ? 246.93404 201.06410 247.96194 1.000 1.20634 271 PRO F C 1
ATOM 18126 O O . PRO D 2 271 ? 245.96795 200.53442 247.40527 1.000 1.16337 271 PRO F O 1
ATOM 18137 N N . LEU D 2 272 ? 247.87024 201.74407 247.29743 1.000 1.32656 272 LEU F N 1
ATOM 18138 C CA . LEU D 2 272 ? 247.65952 202.14071 245.90960 1.000 1.19118 272 LEU F CA 1
ATOM 18139 C C . LEU D 2 272 ? 247.46382 200.93726 244.99490 1.000 1.09287 272 LEU F C 1
ATOM 18140 O O . LEU D 2 272 ? 246.81708 201.05412 243.94839 1.000 1.20791 272 LEU F O 1
ATOM 18156 N N . GLU D 2 273 ? 248.01511 199.77883 245.36286 1.000 1.40611 273 GLU F N 1
ATOM 18157 C CA . GLU D 2 273 ? 247.84371 198.57875 244.55139 1.000 1.91905 273 GLU F CA 1
ATOM 18158 C C . GLU D 2 273 ? 246.40808 198.06983 244.52332 1.000 1.41218 273 GLU F C 1
ATOM 18159 O O . GLU D 2 273 ? 246.06896 197.26635 243.64497 1.000 1.28709 273 GLU F O 1
ATOM 18171 N N . ASP D 2 274 ? 245.57752 198.46647 245.48811 1.000 1.16355 274 ASP F N 1
ATOM 18172 C CA . ASP D 2 274 ? 244.19152 198.01800 245.52014 1.000 0.85411 274 ASP F CA 1
ATOM 18173 C C . ASP D 2 274 ? 243.31411 198.75288 244.51730 1.000 0.75292 274 ASP F C 1
ATOM 18174 O O . ASP D 2 274 ? 242.26428 198.22790 244.13182 1.000 0.84481 274 ASP F O 1
ATOM 18183 N N . THR D 2 275 ? 243.71778 199.94826 244.08917 1.000 0.71640 275 THR F N 1
ATOM 18184 C CA . THR D 2 275 ? 242.95739 200.75059 243.14239 1.000 0.72288 275 THR F CA 1
ATOM 18185 C C . THR D 2 275 ? 243.53823 200.69377 241.73456 1.000 0.64080 275 THR F C 1
ATOM 18186 O O . THR D 2 275 ? 243.29704 201.60155 240.93259 1.000 0.61150 275 THR F O 1
ATOM 18197 N N . MET D 2 276 ? 244.29515 199.64453 241.41929 1.000 0.72400 276 MET F N 1
ATOM 18198 C CA . MET D 2 276 ? 245.05982 199.58498 240.18040 1.000 0.66940 276 MET F CA 1
ATOM 18199 C C . MET D 2 276 ? 244.19658 199.34153 238.94751 1.000 0.54249 276 MET F C 1
ATOM 18200 O O . MET D 2 276 ? 244.74794 199.30592 237.84269 1.000 0.58806 276 MET F O 1
ATOM 18214 N N . SER D 2 277 ? 242.90056 199.11746 239.10759 1.000 0.47970 277 SER F N 1
ATOM 18215 C CA . SER D 2 277 ? 242.00618 198.78922 238.01065 1.000 0.41021 277 SER F CA 1
ATOM 18216 C C . SER D 2 277 ? 240.81095 199.72707 238.01469 1.000 0.35533 277 SER F C 1
ATOM 18217 O O . SER D 2 277 ? 240.46618 200.30381 239.05167 1.000 0.40825 277 SER F O 1
ATOM 18225 N N . PRO D 2 278 ? 240.15807 199.90576 236.86624 1.000 0.33209 278 PRO F N 1
ATOM 18226 C CA . PRO D 2 278 ? 238.99257 200.80212 236.80662 1.000 0.39596 278 PRO F CA 1
ATOM 18227 C C . PRO D 2 278 ? 237.89576 200.36128 237.76267 1.000 0.45570 278 PRO F C 1
ATOM 18228 O O . PRO D 2 278 ? 237.42401 199.22297 237.71371 1.000 0.41308 278 PRO F O 1
ATOM 18239 N N . ARG D 2 279 ? 237.48962 201.27575 238.63982 1.000 0.49510 279 ARG F N 1
ATOM 18240 C CA . ARG D 2 279 ? 236.37040 201.02458 239.53270 1.000 0.42614 279 ARG F CA 1
ATOM 18241 C C . ARG D 2 279 ? 235.70492 202.34876 239.87339 1.000 0.49382 279 ARG F C 1
ATOM 18242 O O . ARG D 2 279 ? 236.30178 203.41958 239.73853 1.000 0.91943 279 ARG F O 1
ATOM 18263 N N . THR D 2 280 ? 234.45024 202.26083 240.31375 1.000 0.46701 280 THR F N 1
ATOM 18264 C CA . THR D 2 280 ? 233.69232 203.42308 240.75272 1.000 0.49699 280 THR F CA 1
ATOM 18265 C C . THR D 2 280 ? 233.40809 203.43254 242.24689 1.000 0.51750 280 THR F C 1
ATOM 18266 O O . THR D 2 280 ? 232.91234 204.44300 242.75480 1.000 0.90453 280 THR F O 1
ATOM 18277 N N . SER D 2 281 ? 233.68620 202.34264 242.95776 1.000 0.39480 281 SER F N 1
ATOM 18278 C CA . SER D 2 281 ? 233.41502 202.26032 244.38343 1.000 0.42981 281 SER F CA 1
ATOM 18279 C C . SER D 2 281 ? 234.52238 201.47028 245.06156 1.000 0.50984 281 SER F C 1
ATOM 18280 O O . SER D 2 281 ? 235.08411 200.53819 244.48087 1.000 0.78241 281 SER F O 1
ATOM 18288 N N . PHE D 2 282 ? 234.83320 201.85246 246.29907 1.000 0.52886 282 PHE F N 1
ATOM 18289 C CA . PHE D 2 282 ? 235.85057 201.16664 247.07971 1.000 0.67878 282 PHE F CA 1
ATOM 18290 C C . PHE D 2 282 ? 235.37885 201.08704 248.52386 1.000 0.84865 282 PHE F C 1
ATOM 18291 O O . PHE D 2 282 ? 234.81887 202.05022 249.05374 1.000 1.15999 282 PHE F O 1
ATOM 18308 N N . THR D 2 283 ? 235.60934 199.93800 249.15565 1.000 1.14944 283 THR F N 1
ATOM 18309 C CA . THR D 2 283 ? 235.09729 199.65351 250.49474 1.000 1.29618 283 THR F CA 1
ATOM 18310 C C . THR D 2 283 ? 236.25318 199.83139 251.47457 1.000 1.56711 283 THR F C 1
ATOM 18311 O O . THR D 2 283 ? 237.10649 198.95077 251.60687 1.000 2.23086 283 THR F O 1
ATOM 18322 N N . VAL D 2 284 ? 236.28430 200.96849 252.16135 1.000 1.99914 284 VAL F N 1
ATOM 18323 C CA . VAL D 2 284 ? 237.29932 201.21200 253.18209 1.000 2.22398 284 VAL F CA 1
ATOM 18324 C C . VAL D 2 284 ? 236.91954 200.46919 254.45651 1.000 3.44061 284 VAL F C 1
ATOM 18325 O O . VAL D 2 284 ? 235.76911 200.52869 254.90606 1.000 4.57491 284 VAL F O 1
ATOM 18338 N N . GLN D 2 285 ? 237.88718 199.76803 255.04035 1.000 3.76608 285 GLN F N 1
ATOM 18339 C CA . GLN D 2 285 ? 237.67219 198.91155 256.19682 1.000 5.11354 285 GLN F CA 1
ATOM 18340 C C . GLN D 2 285 ? 238.55936 199.34924 257.35779 1.000 8.08078 285 GLN F C 1
ATOM 18341 O O . GLN D 2 285 ? 239.49796 200.13359 257.19707 1.000 9.46158 285 GLN F O 1
ATOM 18355 N N . ASP D 2 286 ? 238.24533 198.82290 258.54373 1.000 8.07998 286 ASP F N 1
ATOM 18356 C CA . ASP D 2 286 ? 238.98948 199.07667 259.77535 1.000 8.70173 286 ASP F CA 1
ATOM 18357 C C . ASP D 2 286 ? 238.81314 200.51796 260.23411 1.000 9.64379 286 ASP F C 1
ATOM 18358 O O . ASP D 2 286 ? 239.61285 201.07083 260.99689 1.000 12.13399 286 ASP F O 1
ATOM 18367 N N . LEU D 2 287 ? 237.71236 201.14914 259.83719 1.000 8.97585 287 LEU F N 1
ATOM 18368 C CA . LEU D 2 287 ? 237.36140 202.46101 260.36699 1.000 9.55374 287 LEU F CA 1
ATOM 18369 C C . LEU D 2 287 ? 236.88534 202.35140 261.81099 1.000 11.91986 287 LEU F C 1
ATOM 18370 O O . LEU D 2 287 ? 236.35704 201.32333 262.24215 1.000 14.97826 287 LEU F O 1
ATOM 18386 N N . LYS D 2 288 ? 237.08721 203.42852 262.55927 1.000 12.66260 288 LYS F N 1
ATOM 18387 C CA . LYS D 2 288 ? 236.60835 203.48240 263.93072 1.000 13.64722 288 LYS F CA 1
ATOM 18388 C C . LYS D 2 288 ? 235.08858 203.32844 263.96436 1.000 14.71610 288 LYS F C 1
ATOM 18389 O O . LYS D 2 288 ? 234.39109 203.82900 263.07395 1.000 14.33769 288 LYS F O 1
ATOM 18408 N N . PRO D 2 289 ? 234.54465 202.64230 264.97176 1.000 16.32063 289 PRO F N 1
ATOM 18409 C CA . PRO D 2 289 ? 233.13861 202.21219 264.89461 1.000 16.24029 289 PRO F CA 1
ATOM 18410 C C . PRO D 2 289 ? 232.14117 203.35371 264.81885 1.000 15.04139 289 PRO F C 1
ATOM 18411 O O . PRO D 2 289 ? 231.05411 203.17239 264.25753 1.000 16.19498 289 PRO F O 1
ATOM 18422 N N . PHE D 2 290 ? 232.46894 204.52397 265.36428 1.000 15.41921 290 PHE F N 1
ATOM 18423 C CA . PHE D 2 290 ? 231.60853 205.70235 265.22690 1.000 16.15757 290 PHE F CA 1
ATOM 18424 C C . PHE D 2 290 ? 232.51265 206.93559 265.18431 1.000 13.42399 290 PHE F C 1
ATOM 18425 O O . PHE D 2 290 ? 232.82289 207.53174 266.21765 1.000 18.20039 290 PHE F O 1
ATOM 18442 N N . THR D 2 291 ? 232.92458 207.30498 263.97371 1.000 9.93222 291 THR F N 1
ATOM 18443 C CA . THR D 2 291 ? 233.83678 208.41706 263.75555 1.000 9.55284 291 THR F CA 1
ATOM 18444 C C . THR D 2 291 ? 233.54380 209.01211 262.38671 1.000 9.71371 291 THR F C 1
ATOM 18445 O O . THR D 2 291 ? 233.18665 208.29651 261.44744 1.000 10.75225 291 THR F O 1
ATOM 18456 N N . GLU D 2 292 ? 233.69545 210.32862 262.28391 1.000 9.55564 292 GLU F N 1
ATOM 18457 C CA . GLU D 2 292 ? 233.52484 211.03245 261.02052 1.000 9.67210 292 GLU F CA 1
ATOM 18458 C C . GLU D 2 292 ? 234.83810 211.06333 260.24994 1.000 8.70200 292 GLU F C 1
ATOM 18459 O O . GLU D 2 292 ? 235.88769 211.39570 260.80991 1.000 10.04702 292 GLU F O 1
ATOM 18471 N N . TYR D 2 293 ? 234.77118 210.71789 258.96602 1.000 6.81986 293 TYR F N 1
ATOM 18472 C CA . TYR D 2 293 ? 235.93348 210.65830 258.09441 1.000 5.35545 293 TYR F CA 1
ATOM 18473 C C . TYR D 2 293 ? 235.74368 211.55567 256.88034 1.000 4.60004 293 TYR F C 1
ATOM 18474 O O . TYR D 2 293 ? 234.61860 211.83142 256.45569 1.000 5.50915 293 TYR F O 1
ATOM 18492 N N . VAL D 2 294 ? 236.86851 212.00709 256.33317 1.000 3.29781 294 VAL F N 1
ATOM 18493 C CA . VAL D 2 294 ? 236.91751 212.82722 255.13047 1.000 3.36418 294 VAL F CA 1
ATOM 18494 C C . VAL D 2 294 ? 237.70049 212.05720 254.07561 1.000 3.50151 294 VAL F C 1
ATOM 18495 O O . VAL D 2 294 ? 238.72686 211.44103 254.38169 1.000 5.29240 294 VAL F O 1
ATOM 18508 N N . PHE D 2 295 ? 237.21608 212.09395 252.83520 1.000 2.19342 295 PHE F N 1
ATOM 18509 C CA . PHE D 2 295 ? 237.80634 211.34712 251.73446 1.000 1.79635 295 PHE F CA 1
ATOM 18510 C C . PHE D 2 295 ? 238.06152 212.27681 250.55739 1.000 2.14485 295 PHE F C 1
ATOM 18511 O O . PHE D 2 295 ? 237.31830 213.23388 250.32769 1.000 3.45479 295 PHE F O 1
ATOM 18528 N N . ARG D 2 296 ? 239.12434 211.98130 249.81213 1.000 1.71869 296 ARG F N 1
ATOM 18529 C CA . ARG D 2 296 ? 239.38757 212.61996 248.53141 1.000 1.54990 296 ARG F CA 1
ATOM 18530 C C . ARG D 2 296 ? 240.02173 211.60444 247.59028 1.000 1.22849 296 ARG F C 1
ATOM 18531 O O . ARG D 2 296 ? 240.63383 210.62586 248.02421 1.000 1.53883 296 ARG F O 1
ATOM 18552 N N . ILE D 2 297 ? 239.87057 211.84794 246.28737 1.000 1.05154 297 ILE F N 1
ATOM 18553 C CA . ILE D 2 297 ? 240.31313 210.90951 245.26351 1.000 0.81126 297 ILE F CA 1
ATOM 18554 C C . ILE D 2 297 ? 240.83471 211.67077 244.05182 1.000 0.72167 297 ILE F C 1
ATOM 18555 O O . ILE D 2 297 ? 240.41524 212.79746 243.77215 1.000 0.78566 297 ILE F O 1
ATOM 18571 N N . ARG D 2 298 ? 241.76181 211.03944 243.33186 1.000 0.54789 298 ARG F N 1
ATOM 18572 C CA . ARG D 2 298 ? 242.23460 211.52707 242.04427 1.000 0.45051 298 ARG F CA 1
ATOM 18573 C C . ARG D 2 298 ? 242.44929 210.31658 241.14021 1.000 0.50570 298 ARG F C 1
ATOM 18574 O O . ARG D 2 298 ? 242.63940 209.19289 241.61581 1.000 0.55730 298 ARG F O 1
ATOM 18595 N N . SER D 2 299 ? 242.46135 210.55547 239.82840 1.000 0.55912 299 SER F N 1
ATOM 18596 C CA . SER D 2 299 ? 242.46001 209.48118 238.84326 1.000 0.42762 299 SER F CA 1
ATOM 18597 C C . SER D 2 299 ? 243.53549 209.69593 237.78763 1.000 0.42739 299 SER F C 1
ATOM 18598 O O . SER D 2 299 ? 243.99070 210.81888 237.55587 1.000 0.48880 299 SER F O 1
ATOM 18606 N N . ILE D 2 300 ? 243.96924 208.58227 237.18830 1.000 0.58926 300 ILE F N 1
ATOM 18607 C CA . ILE D 2 300 ? 244.91068 208.57770 236.07521 1.000 0.65015 300 ILE F CA 1
ATOM 18608 C C . ILE D 2 300 ? 244.59368 207.38705 235.18145 1.000 0.82721 300 ILE F C 1
ATOM 18609 O O . ILE D 2 300 ? 243.97465 206.41021 235.60733 1.000 1.21626 300 ILE F O 1
ATOM 18625 N N . LYS D 2 301 ? 245.01936 207.48257 233.92392 1.000 0.88763 301 LYS F N 1
ATOM 18626 C CA . LYS D 2 301 ? 244.96478 206.35343 233.00345 1.000 0.81151 301 LYS F CA 1
ATOM 18627 C C . LYS D 2 301 ? 245.48593 205.07970 233.65994 1.000 0.92109 301 LYS F C 1
ATOM 18628 O O . LYS D 2 301 ? 246.54580 205.07880 234.29091 1.000 1.10157 301 LYS F O 1
ATOM 18647 N N . ASP D 2 302 ? 244.72334 203.99574 233.50727 1.000 1.33291 302 ASP F N 1
ATOM 18648 C CA . ASP D 2 302 ? 245.06576 202.69156 234.06643 1.000 1.21977 302 ASP F CA 1
ATOM 18649 C C . ASP D 2 302 ? 246.53871 202.34754 233.88014 1.000 1.22837 302 ASP F C 1
ATOM 18650 O O . ASP D 2 302 ? 247.17265 201.80541 234.79093 1.000 1.28837 302 ASP F O 1
ATOM 18659 N N . SER D 2 303 ? 247.09319 202.65344 232.70680 1.000 1.10004 303 SER F N 1
ATOM 18660 C CA . SER D 2 303 ? 248.48716 202.33057 232.43077 1.000 1.00170 303 SER F CA 1
ATOM 18661 C C . SER D 2 303 ? 249.45756 203.20580 233.21141 1.000 1.07780 303 SER F C 1
ATOM 18662 O O . SER D 2 303 ? 250.66281 202.93532 233.19054 1.000 1.18170 303 SER F O 1
ATOM 18670 N N . GLY D 2 304 ? 248.96729 204.23990 233.88968 1.000 1.20365 304 GLY F N 1
ATOM 18671 C CA . GLY D 2 304 ? 249.81393 205.17628 234.59507 1.000 1.57272 304 GLY F CA 1
ATOM 18672 C C . GLY D 2 304 ? 250.58547 206.13150 233.71723 1.000 1.50228 304 GLY F C 1
ATOM 18673 O O . GLY D 2 304 ? 251.35058 206.94744 234.24388 1.000 1.66108 304 GLY F O 1
ATOM 18677 N N . LYS D 2 305 ? 250.41565 206.06091 232.40200 1.000 1.40842 305 LYS F N 1
ATOM 18678 C CA . LYS D 2 305 ? 250.87569 207.12660 231.53155 1.000 1.96677 305 LYS F CA 1
ATOM 18679 C C . LYS D 2 305 ? 250.09126 208.40950 231.79003 1.000 1.99156 305 LYS F C 1
ATOM 18680 O O . LYS D 2 305 ? 249.01099 208.40514 232.38591 1.000 2.07037 305 LYS F O 1
ATOM 18699 N N . GLY D 2 306 ? 250.65280 209.52036 231.32266 1.000 1.92643 306 GLY F N 1
ATOM 18700 C CA . GLY D 2 306 ? 250.06528 210.81820 231.58489 1.000 1.58717 306 GLY F CA 1
ATOM 18701 C C . GLY D 2 306 ? 250.29682 211.30416 233.00633 1.000 1.62287 306 GLY F C 1
ATOM 18702 O O . GLY D 2 306 ? 251.27548 210.95103 233.66656 1.000 2.20828 306 GLY F O 1
ATOM 18706 N N . TYR D 2 307 ? 249.36500 212.12942 233.47576 1.000 1.09777 307 TYR F N 1
ATOM 18707 C CA . TYR D 2 307 ? 249.48993 212.84465 234.73603 1.000 0.91706 307 TYR F CA 1
ATOM 18708 C C . TYR D 2 307 ? 248.27030 212.58910 235.60685 1.000 0.77319 307 TYR F C 1
ATOM 18709 O O . TYR D 2 307 ? 247.13773 212.56691 235.11734 1.000 0.76649 307 TYR F O 1
ATOM 18727 N N . TRP D 2 308 ? 248.51470 212.39456 236.90139 1.000 0.59880 308 TRP F N 1
ATOM 18728 C CA . TRP D 2 308 ? 247.43400 212.32008 237.87269 1.000 0.29873 308 TRP F CA 1
ATOM 18729 C C . TRP D 2 308 ? 246.54761 213.55321 237.77723 1.000 0.29378 308 TRP F C 1
ATOM 18730 O O . TRP D 2 308 ? 247.03155 214.68344 237.68046 1.000 0.30125 308 TRP F O 1
ATOM 18751 N N . SER D 2 309 ? 245.23875 213.32375 237.80516 1.000 0.35896 309 SER F N 1
ATOM 18752 C CA . SER D 2 309 ? 244.28391 214.41106 237.91250 1.000 0.36550 309 SER F CA 1
ATOM 18753 C C . SER D 2 309 ? 244.51344 215.21242 239.19069 1.000 0.38466 309 SER F C 1
ATOM 18754 O O . SER D 2 309 ? 245.22158 214.79493 240.10993 1.000 0.60411 309 SER F O 1
ATOM 18762 N N . ASP D 2 310 ? 243.89381 216.38741 239.23499 1.000 0.39762 310 ASP F N 1
ATOM 18763 C CA . ASP D 2 310 ? 243.71443 217.08361 240.49596 1.000 0.38911 310 ASP F CA 1
ATOM 18764 C C . ASP D 2 310 ? 242.87263 216.23470 241.44304 1.000 0.52298 310 ASP F C 1
ATOM 18765 O O . ASP D 2 310 ? 242.16622 215.31025 241.03354 1.000 0.68942 310 ASP F O 1
ATOM 18774 N N . TRP D 2 311 ? 242.96752 216.54987 242.72954 1.000 0.58523 311 TRP F N 1
ATOM 18775 C CA . TRP D 2 311 ? 242.12461 215.89811 243.71880 1.000 0.71731 311 TRP F CA 1
ATOM 18776 C C . TRP D 2 311 ? 240.66997 216.30877 243.53591 1.000 1.37147 311 TRP F C 1
ATOM 18777 O O . TRP D 2 311 ? 240.37264 217.46118 243.20996 1.000 2.39280 311 TRP F O 1
ATOM 18798 N N . SER D 2 312 ? 239.75581 215.36349 243.74578 1.000 1.08591 312 SER F N 1
ATOM 18799 C CA . SER D 2 312 ? 238.36715 215.74854 243.93846 1.000 1.60575 312 SER F CA 1
ATOM 18800 C C . SER D 2 312 ? 238.18485 216.68547 245.12830 1.000 3.76539 312 SER F C 1
ATOM 18801 O O . SER D 2 312 ? 239.07817 216.89535 245.95235 1.000 4.24712 312 SER F O 1
ATOM 18809 N N . GLU D 2 313 ? 236.98188 217.25148 245.19395 1.000 3.10183 313 GLU F N 1
ATOM 18810 C CA . GLU D 2 313 ? 236.46870 217.82197 246.42835 1.000 2.63505 313 GLU F CA 1
ATOM 18811 C C . GLU D 2 313 ? 236.48244 216.78141 247.54313 1.000 3.14299 313 GLU F C 1
ATOM 18812 O O . GLU D 2 313 ? 236.41740 215.57387 247.29912 1.000 3.06623 313 GLU F O 1
ATOM 18824 N N . GLU D 2 314 ? 236.56871 217.26215 248.77954 1.000 3.92769 314 GLU F N 1
ATOM 18825 C CA . GLU D 2 314 ? 236.44857 216.38368 249.93462 1.000 4.24526 314 GLU F CA 1
ATOM 18826 C C . GLU D 2 314 ? 235.01435 215.89127 250.09643 1.000 3.97909 314 GLU F C 1
ATOM 18827 O O . GLU D 2 314 ? 234.05480 216.61490 249.81633 1.000 4.35909 314 GLU F O 1
ATOM 18839 N N . ALA D 2 315 ? 234.87450 214.64699 250.55089 1.000 3.07509 315 ALA F N 1
ATOM 18840 C CA . ALA D 2 315 ? 233.58824 214.07917 250.92581 1.000 3.07389 315 ALA F CA 1
ATOM 18841 C C . ALA D 2 315 ? 233.69211 213.47024 252.31578 1.000 4.18022 315 ALA F C 1
ATOM 18842 O O . ALA D 2 315 ? 234.76294 213.02380 252.73491 1.000 5.98817 315 ALA F O 1
ATOM 18849 N N . SER D 2 316 ? 232.56557 213.45160 253.02639 1.000 5.47610 316 SER F N 1
ATOM 18850 C CA . SER D 2 316 ? 232.53713 213.09162 254.43557 1.000 5.13592 316 SER F CA 1
ATOM 18851 C C . SER D 2 316 ? 231.43387 212.07848 254.70547 1.000 5.72972 316 SER F C 1
ATOM 18852 O O . SER D 2 316 ? 230.40855 212.05079 254.01949 1.000 5.57204 316 SER F O 1
ATOM 18860 N N . GLY D 2 317 ? 231.65991 211.24535 255.71844 1.000 5.39064 317 GLY F N 1
ATOM 18861 C CA . GLY D 2 317 ? 230.66396 210.28388 256.15129 1.000 6.38156 317 GLY F CA 1
ATOM 18862 C C . GLY D 2 317 ? 230.98813 209.76373 257.53168 1.000 9.23475 317 GLY F C 1
ATOM 18863 O O . GLY D 2 317 ? 232.13126 209.83805 257.99289 1.000 12.63002 317 GLY F O 1
ATOM 18867 N N . THR D 2 318 ? 229.96173 209.23003 258.19169 1.000 9.52559 318 THR F N 1
ATOM 18868 C CA . THR D 2 318 ? 230.05684 208.77670 259.57488 1.000 9.82963 318 THR F CA 1
ATOM 18869 C C . THR D 2 318 ? 229.83804 207.27173 259.63258 1.000 10.13662 318 THR F C 1
ATOM 18870 O O . THR D 2 318 ? 228.78527 206.77906 259.21358 1.000 12.45369 318 THR F O 1
ATOM 18881 N N . THR D 2 319 ? 230.83064 206.54668 260.14487 1.000 8.97627 319 THR F N 1
ATOM 18882 C CA . THR D 2 319 ? 230.64766 205.13748 260.46923 1.000 10.42537 319 THR F CA 1
ATOM 18883 C C . THR D 2 319 ? 229.41931 204.94037 261.34805 1.000 14.44623 319 THR F C 1
ATOM 18884 O O . THR D 2 319 ? 229.27503 205.58451 262.39030 1.000 18.55359 319 THR F O 1
ATOM 18895 N N . TYR D 2 320 ? 228.52991 204.05046 260.91383 1.000 16.11252 320 TYR F N 1
ATOM 18896 C CA . TYR D 2 320 ? 227.33885 203.73253 261.69259 1.000 19.66194 320 TYR F CA 1
ATOM 18897 C C . TYR D 2 320 ? 227.69727 203.35379 263.12657 1.000 21.61419 320 TYR F C 1
ATOM 18898 O O . TYR D 2 320 ? 228.65535 202.61990 263.37596 1.000 21.57334 320 TYR F O 1
ATOM 18916 N N . GLU D 2 321 ? 226.90923 203.87322 264.07007 1.000 24.74940 321 GLU F N 1
ATOM 18917 C CA . GLU D 2 321 ? 227.06505 203.61026 265.49954 1.000 22.68705 321 GLU F CA 1
ATOM 18918 C C . GLU D 2 321 ? 227.12120 202.11468 265.79597 1.000 25.98820 321 GLU F C 1
ATOM 18919 O O . GLU D 2 321 ? 226.70262 201.30151 264.97008 1.000 28.68029 321 GLU F O 1
ATOM 18931 N N . ASP D 2 322 ? 227.64184 201.73059 266.96043 1.000 26.10101 322 ASP F N 1
ATOM 18932 C CA . ASP D 2 322 ? 227.73458 200.32132 267.31635 1.000 26.00828 322 ASP F CA 1
ATOM 18933 C C . ASP D 2 322 ? 227.44013 200.12800 268.79666 1.000 26.93810 322 ASP F C 1
ATOM 18934 O O . ASP D 2 322 ? 227.44815 201.07608 269.58571 1.000 24.84006 322 ASP F O 1
ATOM 18943 N N . ARG D 2 323 ? 227.16302 198.87620 269.15327 1.000 30.13675 323 ARG F N 1
ATOM 18944 C CA . ARG D 2 323 ? 226.95162 198.50304 270.54323 1.000 29.93991 323 ARG F CA 1
ATOM 18945 C C . ARG D 2 323 ? 228.06182 199.10085 271.40714 1.000 29.83499 323 ARG F C 1
ATOM 18946 O O . ARG D 2 323 ? 229.24362 198.97713 271.05581 1.000 28.87399 323 ARG F O 1
ATOM 18967 N N . PRO D 2 324 ? 227.73636 199.74975 272.52798 1.000 31.68478 324 PRO F N 1
ATOM 18968 C CA . PRO D 2 324 ? 228.79399 200.36767 273.33736 1.000 28.62245 324 PRO F CA 1
ATOM 18969 C C . PRO D 2 324 ? 229.70009 199.30051 273.93458 1.000 26.07917 324 PRO F C 1
ATOM 18970 O O . PRO D 2 324 ? 229.22649 198.31017 274.49580 1.000 25.58096 324 PRO F O 1
ATOM 18981 N N . SER D 2 325 ? 231.01207 199.50585 273.81018 1.000 27.32244 325 SER F N 1
ATOM 18982 C CA . SER D 2 325 ? 231.94648 198.43583 274.13995 1.000 32.46464 325 SER F CA 1
ATOM 18983 C C . SER D 2 325 ? 232.04936 198.19625 275.64163 1.000 30.56424 325 SER F C 1
ATOM 18984 O O . SER D 2 325 ? 232.21243 197.04677 276.06698 1.000 29.25851 325 SER F O 1
ATOM 18992 N N . ARG D 2 326 ? 231.95600 199.24656 276.45796 1.000 30.46442 326 ARG F N 1
ATOM 18993 C CA . ARG D 2 326 ? 232.17637 199.10232 277.88993 1.000 30.45056 326 ARG F CA 1
ATOM 18994 C C . ARG D 2 326 ? 231.01097 199.62895 278.72009 1.000 30.12214 326 ARG F C 1
ATOM 18995 O O . ARG D 2 326 ? 230.51586 200.73211 278.46719 1.000 28.27876 326 ARG F O 1
ATOM 19016 N N . PRO D 2 327 ? 230.68371 198.95653 279.82131 1.000 34.50940 327 PRO F N 1
ATOM 19017 C CA . PRO D 2 327 ? 229.63256 199.45374 280.71821 1.000 31.72142 327 PRO F CA 1
ATOM 19018 C C . PRO D 2 327 ? 230.01424 200.78502 281.34107 1.000 29.99786 327 PRO F C 1
ATOM 19019 O O . PRO D 2 327 ? 231.19333 201.02277 281.64336 1.000 30.26727 327 PRO F O 1
ATOM 19030 N N . PRO D 2 328 ? 229.04731 201.68061 281.55482 1.000 29.57019 328 PRO F N 1
ATOM 19031 C CA . PRO D 2 328 ? 229.35600 202.94742 282.23020 1.000 27.80432 328 PRO F CA 1
ATOM 19032 C C . PRO D 2 328 ? 229.88719 202.73711 283.64003 1.000 30.69943 328 PRO F C 1
ATOM 19033 O O . PRO D 2 328 ? 229.59066 201.74099 284.30333 1.000 35.07944 328 PRO F O 1
ATOM 19044 N N . SER D 2 329 ? 230.68387 203.70301 284.09136 1.000 30.62610 329 SER F N 1
ATOM 19045 C CA . SER D 2 329 ? 231.06422 203.77919 285.49715 1.000 33.55644 329 SER F CA 1
ATOM 19046 C C . SER D 2 329 ? 229.82525 203.89427 286.37495 1.000 32.77309 329 SER F C 1
ATOM 19047 O O . SER D 2 329 ? 228.95943 204.74115 286.13768 1.000 33.70212 329 SER F O 1
ATOM 19055 N N . PHE D 2 330 ? 229.73874 203.03666 287.39108 1.000 34.92008 330 PHE F N 1
ATOM 19056 C CA . PHE D 2 330 ? 228.51899 202.88291 288.17156 1.000 35.18648 330 PHE F CA 1
ATOM 19057 C C . PHE D 2 330 ? 228.85172 202.92694 289.65273 1.000 33.30409 330 PHE F C 1
ATOM 19058 O O . PHE D 2 330 ? 229.78370 202.25512 290.10604 1.000 35.23252 330 PHE F O 1
ATOM 19075 N N . TRP D 2 331 ? 228.08762 203.72028 290.39824 1.000 29.68512 331 TRP F N 1
ATOM 19076 C CA . TRP D 2 331 ? 228.32165 203.90606 291.82183 1.000 32.21566 331 TRP F CA 1
ATOM 19077 C C . TRP D 2 331 ? 227.01032 204.30789 292.48054 1.000 34.76764 331 TRP F C 1
ATOM 19078 O O . TRP D 2 331 ? 226.06558 204.73891 291.81462 1.000 35.61789 331 TRP F O 1
ATOM 19099 N N . TYR D 2 332 ? 226.96449 204.16626 293.80343 1.000 36.14442 332 TYR F N 1
ATOM 19100 C CA . TYR D 2 332 ? 225.77815 204.47968 294.58298 1.000 37.30505 332 TYR F CA 1
ATOM 19101 C C . TYR D 2 332 ? 226.16061 205.32319 295.78905 1.000 37.73179 332 TYR F C 1
ATOM 19102 O O . TYR D 2 332 ? 227.26794 205.20905 296.32188 1.000 37.60317 332 TYR F O 1
ATOM 19120 N N . LYS D 2 333 ? 225.22960 206.17347 296.21509 1.000 35.45306 333 LYS F N 1
ATOM 19121 C CA . LYS D 2 333 ? 225.36076 206.91492 297.45897 1.000 38.06421 333 LYS F CA 1
ATOM 19122 C C . LYS D 2 333 ? 224.06736 206.83540 298.25578 1.000 40.91184 333 LYS F C 1
ATOM 19123 O O . LYS D 2 333 ? 222.96970 206.81784 297.69193 1.000 40.56144 333 LYS F O 1
ATOM 19142 N N . THR D 2 334 ? 224.21253 206.78820 299.58013 1.000 39.07358 334 THR F N 1
ATOM 19143 C CA . THR D 2 334 ? 223.08202 206.73003 300.49673 1.000 39.55182 334 THR F CA 1
ATOM 19144 C C . THR D 2 334 ? 223.21624 207.83187 301.53498 1.000 40.11558 334 THR F C 1
ATOM 19145 O O . THR D 2 334 ? 224.24764 207.93462 302.20673 1.000 43.89178 334 THR F O 1
ATOM 19156 N N . ASN D 2 335 ? 222.17764 208.64836 301.66201 1.000 39.65344 335 ASN F N 1
ATOM 19157 C CA . ASN D 2 335 ? 222.08622 209.56323 302.78750 1.000 43.86685 335 ASN F CA 1
ATOM 19158 C C . ASN D 2 335 ? 221.73785 208.76114 304.04038 1.000 45.54072 335 ASN F C 1
ATOM 19159 O O . ASN D 2 335 ? 220.87511 207.87880 303.98531 1.000 46.42612 335 ASN F O 1
ATOM 19170 N N . PRO D 2 336 ? 222.38133 209.02537 305.17893 1.000 44.57039 336 PRO F N 1
ATOM 19171 C CA . PRO D 2 336 ? 222.08293 208.20206 306.36129 1.000 44.46785 336 PRO F CA 1
ATOM 19172 C C . PRO D 2 336 ? 220.62355 208.34554 306.76473 1.000 45.98611 336 PRO F C 1
ATOM 19173 O O . PRO D 2 336 ? 220.16289 209.43173 307.12386 1.000 44.87844 336 PRO F O 1
ATOM 19184 N N . SER D 2 337 ? 219.89322 207.23220 306.70189 1.000 47.15748 337 SER F N 1
ATOM 19185 C CA . SER D 2 337 ? 218.45933 207.24387 306.96254 1.000 46.78617 337 SER F CA 1
ATOM 19186 C C . SER D 2 337 ? 218.19021 206.29077 308.11340 1.000 48.07996 337 SER F C 1
ATOM 19187 O O . SER D 2 337 ? 217.30957 205.42913 308.02294 1.000 46.84821 337 SER F O 1
ATOM 19195 N N . HIS D 2 338 ? 218.95086 206.43351 309.19763 1.000 47.96052 338 HIS F N 1
ATOM 19196 C CA . HIS D 2 338 ? 218.72896 205.61457 310.38129 1.000 47.37993 338 HIS F CA 1
ATOM 19197 C C . HIS D 2 338 ? 217.28072 205.71736 310.84179 1.000 48.95455 338 HIS F C 1
ATOM 19198 O O . HIS D 2 338 ? 216.66842 206.78732 310.79413 1.000 46.41496 338 HIS F O 1
ATOM 19212 N N . GLY D 2 339 ? 216.73723 204.58870 311.29059 1.000 48.56600 339 GLY F N 1
ATOM 19213 C CA . GLY D 2 339 ? 215.39602 204.54488 311.83397 1.000 47.13481 339 GLY F CA 1
ATOM 19214 C C . GLY D 2 339 ? 214.29204 204.47259 310.80497 1.000 46.69550 339 GLY F C 1
ATOM 19215 O O . GLY D 2 339 ? 213.12360 204.66526 311.16009 1.000 45.50162 339 GLY F O 1
ATOM 19219 N N . GLN D 2 340 ? 214.62086 204.20274 309.54444 1.000 49.36841 340 GLN F N 1
ATOM 19220 C CA . GLN D 2 340 ? 213.64004 203.98535 308.49235 1.000 46.77167 340 GLN F CA 1
ATOM 19221 C C . GLN D 2 340 ? 213.82932 202.60830 307.87833 1.000 45.60240 340 GLN F C 1
ATOM 19222 O O . GLN D 2 340 ? 214.96127 202.15798 307.67448 1.000 45.33660 340 GLN F O 1
ATOM 19236 N N . GLU D 2 341 ? 212.71277 201.94198 307.58443 1.000 44.25221 341 GLU F N 1
ATOM 19237 C CA . GLU D 2 341 ? 212.78716 200.67055 306.87417 1.000 45.99030 341 GLU F CA 1
ATOM 19238 C C . GLU D 2 341 ? 213.26718 200.85456 305.44034 1.000 46.47002 341 GLU F C 1
ATOM 19239 O O . GLU D 2 341 ? 213.78533 199.90195 304.84788 1.000 41.88108 341 GLU F O 1
ATOM 19251 N N . TYR D 2 342 ? 213.10841 202.05009 304.87302 1.000 45.21373 342 TYR F N 1
ATOM 19252 C CA . TYR D 2 342 ? 213.54236 202.34485 303.51508 1.000 45.71684 342 TYR F CA 1
ATOM 19253 C C . TYR D 2 342 ? 214.63307 203.40868 303.52679 1.000 43.68723 342 TYR F C 1
ATOM 19254 O O . TYR D 2 342 ? 214.57681 204.37056 304.29976 1.000 40.35526 342 TYR F O 1
ATOM 19272 N N . ARG D 2 343 ? 215.62158 203.21498 302.65822 1.000 45.23940 343 ARG F N 1
ATOM 19273 C CA . ARG D 2 343 ? 216.76757 204.10037 302.48997 1.000 45.76057 343 ARG F CA 1
ATOM 19274 C C . ARG D 2 343 ? 216.82678 204.64424 301.06865 1.000 44.66490 343 ARG F C 1
ATOM 19275 O O . ARG D 2 343 ? 216.80114 203.87876 300.10040 1.000 42.45332 343 ARG F O 1
ATOM 19296 N N . SER D 2 344 ? 216.95907 205.96253 300.94846 1.000 44.74022 344 SER F N 1
ATOM 19297 C CA . SER D 2 344 ? 217.04485 206.60997 299.64393 1.000 43.88958 344 SER F CA 1
ATOM 19298 C C . SER D 2 344 ? 218.45163 206.42353 299.08896 1.000 42.56676 344 SER F C 1
ATOM 19299 O O . SER D 2 344 ? 219.40556 207.04152 299.57302 1.000 44.15805 344 SER F O 1
ATOM 19307 N N . VAL D 2 345 ? 218.58090 205.58402 298.06571 1.000 42.49366 345 VAL F N 1
ATOM 19308 C CA . VAL D 2 345 ? 219.86411 205.29487 297.43667 1.000 40.96353 345 VAL F CA 1
ATOM 19309 C C . VAL D 2 345 ? 219.93276 206.07096 296.12986 1.000 37.66938 345 VAL F C 1
ATOM 19310 O O . VAL D 2 345 ? 219.13974 205.82921 295.21178 1.000 36.19324 345 VAL F O 1
ATOM 19323 N N . ARG D 2 346 ? 220.87833 207.00463 296.04436 1.000 37.60541 346 ARG F N 1
ATOM 19324 C CA . ARG D 2 346 ? 221.09017 207.79189 294.83061 1.000 38.73840 346 ARG F CA 1
ATOM 19325 C C . ARG D 2 346 ? 222.08866 207.05730 293.94522 1.000 38.38624 346 ARG F C 1
ATOM 19326 O O . ARG D 2 346 ? 223.30329 207.22034 294.06939 1.000 37.47477 346 ARG F O 1
ATOM 19347 N N . LEU D 2 347 ? 221.56839 206.23505 293.03782 1.000 34.80688 347 LEU F N 1
ATOM 19348 C CA . LEU D 2 347 ? 222.40889 205.60968 292.02643 1.000 35.27936 347 LEU F CA 1
ATOM 19349 C C . LEU D 2 347 ? 222.87177 206.66431 291.03074 1.000 35.29739 347 LEU F C 1
ATOM 19350 O O . LEU D 2 347 ? 222.07566 207.48853 290.57154 1.000 34.44672 347 LEU F O 1
ATOM 19366 N N . ILE D 2 348 ? 224.15982 206.64453 290.70131 1.000 35.05174 348 ILE F N 1
ATOM 19367 C CA . ILE D 2 348 ? 224.76981 207.61730 289.79938 1.000 34.79147 348 ILE F CA 1
ATOM 19368 C C . ILE D 2 348 ? 225.79198 206.94449 288.89327 1.000 32.70973 348 ILE F C 1
ATOM 19369 O O . ILE D 2 348 ? 226.55999 206.07971 289.32655 1.000 32.42990 348 ILE F O 1
ATOM 19385 N N . TRP D 2 349 ? 225.82356 207.38233 287.63716 1.000 31.13304 349 TRP F N 1
ATOM 19386 C CA . TRP D 2 349 ? 226.75636 206.87377 286.64570 1.000 30.07353 349 TRP F CA 1
ATOM 19387 C C . TRP D 2 349 ? 227.18969 208.02243 285.74596 1.000 27.93319 349 TRP F C 1
ATOM 19388 O O . TRP D 2 349 ? 226.51691 209.05194 285.65264 1.000 28.54239 349 TRP F O 1
ATOM 19409 N N . LYS D 2 350 ? 228.32480 207.83299 285.07914 1.000 29.73655 350 LYS F N 1
ATOM 19410 C CA . LYS D 2 350 ? 228.87450 208.81319 284.15216 1.000 31.30294 350 LYS F CA 1
ATOM 19411 C C . LYS D 2 350 ? 228.71126 208.32654 282.72003 1.000 26.26786 350 LYS F C 1
ATOM 19412 O O . LYS D 2 350 ? 228.99382 207.16143 282.42104 1.000 25.61912 350 LYS F O 1
ATOM 19431 N N . ALA D 2 351 ? 228.25055 209.21620 281.84096 1.000 23.36047 351 ALA F N 1
ATOM 19432 C CA . ALA D 2 351 ? 227.99956 208.82338 280.46250 1.000 25.52524 351 ALA F CA 1
ATOM 19433 C C . ALA D 2 351 ? 229.24999 208.24738 279.81038 1.000 28.22485 351 ALA F C 1
ATOM 19434 O O . ALA D 2 351 ? 230.37857 208.66225 280.08655 1.000 28.59546 351 ALA F O 1
ATOM 19441 N N . LEU D 2 352 ? 229.02762 207.27719 278.93615 1.000 28.14048 352 LEU F N 1
ATOM 19442 C CA . LEU D 2 352 ? 230.11214 206.67185 278.18157 1.000 29.31106 352 LEU F CA 1
ATOM 19443 C C . LEU D 2 352 ? 230.69610 207.68818 277.20611 1.000 32.40043 352 LEU F C 1
ATOM 19444 O O . LEU D 2 352 ? 229.93968 208.33560 276.47245 1.000 28.02525 352 LEU F O 1
ATOM 19460 N N . PRO D 2 353 ? 232.01707 207.86723 277.16435 1.000 31.98422 353 PRO F N 1
ATOM 19461 C CA . PRO D 2 353 ? 232.60514 208.65749 276.07864 1.000 30.11926 353 PRO F CA 1
ATOM 19462 C C . PRO D 2 353 ? 232.27146 208.06538 274.71761 1.000 31.19463 353 PRO F C 1
ATOM 19463 O O . PRO D 2 353 ? 232.04559 206.86112 274.56823 1.000 31.43013 353 PRO F O 1
ATOM 19474 N N . LEU D 2 354 ? 232.35529 208.91823 273.69395 1.000 29.71781 354 LEU F N 1
ATOM 19475 C CA . LEU D 2 354 ? 232.01387 208.47726 272.34641 1.000 30.72443 354 LEU F CA 1
ATOM 19476 C C . LEU D 2 354 ? 232.81256 207.24053 271.95463 1.000 32.16208 354 LEU F C 1
ATOM 19477 O O . LEU D 2 354 ? 232.23805 206.25591 271.47705 1.000 31.26587 354 LEU F O 1
ATOM 19493 N N . SER D 2 355 ? 234.09494 207.19639 272.31957 1.000 33.24340 355 SER F N 1
ATOM 19494 C CA . SER D 2 355 ? 234.90231 206.02502 271.99901 1.000 34.99698 355 SER F CA 1
ATOM 19495 C C . SER D 2 355 ? 234.36608 204.76488 272.66763 1.000 29.98924 355 SER F C 1
ATOM 19496 O O . SER D 2 355 ? 234.75165 203.65709 272.27811 1.000 28.09733 355 SER F O 1
ATOM 19504 N N . GLU D 2 356 ? 233.49154 204.91013 273.66110 1.000 28.86416 356 GLU F N 1
ATOM 19505 C CA . GLU D 2 356 ? 232.80014 203.79748 274.30272 1.000 29.62099 356 GLU F CA 1
ATOM 19506 C C . GLU D 2 356 ? 231.30786 203.80113 274.01742 1.000 27.47522 356 GLU F C 1
ATOM 19507 O O . GLU D 2 356 ? 230.69222 202.73416 273.88482 1.000 29.59853 356 GLU F O 1
ATOM 19519 N N . ALA D 2 357 ? 230.68749 204.97808 273.96991 1.000 24.60601 357 ALA F N 1
ATOM 19520 C CA . ALA D 2 357 ? 229.30999 205.02672 273.51161 1.000 25.86673 357 ALA F CA 1
ATOM 19521 C C . ALA D 2 357 ? 229.19935 204.49710 272.08984 1.000 28.12197 357 ALA F C 1
ATOM 19522 O O . ALA D 2 357 ? 228.23493 203.79760 271.75841 1.000 29.62574 357 ALA F O 1
ATOM 19529 N N . ASN D 2 358 ? 230.17632 204.81211 271.22853 1.000 28.68603 358 ASN F N 1
ATOM 19530 C CA . ASN D 2 358 ? 230.13911 204.32355 269.85084 1.000 23.26586 358 ASN F CA 1
ATOM 19531 C C . ASN D 2 358 ? 228.82698 204.65786 269.14661 1.000 25.23867 358 ASN F C 1
ATOM 19532 O O . ASN D 2 358 ? 228.48701 204.04070 268.13332 1.000 30.94088 358 ASN F O 1
ATOM 19543 N N . GLY D 2 359 ? 228.07703 205.61896 269.66237 1.000 23.40050 359 GLY F N 1
ATOM 19544 C CA . GLY D 2 359 ? 226.76901 205.91665 269.11860 1.000 29.12250 359 GLY F CA 1
ATOM 19545 C C . GLY D 2 359 ? 225.95395 206.77584 270.06009 1.000 28.35603 359 GLY F C 1
ATOM 19546 O O . GLY D 2 359 ? 226.41239 207.19904 271.12128 1.000 26.22258 359 GLY F O 1
ATOM 19550 N N . LYS D 2 360 ? 224.71570 207.01979 269.63368 1.000 27.91526 360 LYS F N 1
ATOM 19551 C CA . LYS D 2 360 ? 223.77570 207.85566 270.37537 1.000 28.11863 360 LYS F CA 1
ATOM 19552 C C . LYS D 2 360 ? 223.23864 207.07566 271.56812 1.000 30.09012 360 LYS F C 1
ATOM 19553 O O . LYS D 2 360 ? 222.43900 206.14780 271.40740 1.000 32.82700 360 LYS F O 1
ATOM 19572 N N . ILE D 2 361 ? 223.67968 207.45264 272.76490 1.000 27.49258 361 ILE F N 1
ATOM 19573 C CA . ILE D 2 361 ? 223.15901 206.87921 274.00208 1.000 27.13767 361 ILE F CA 1
ATOM 19574 C C . ILE D 2 361 ? 221.70833 207.32971 274.15613 1.000 29.55044 361 ILE F C 1
ATOM 19575 O O . ILE D 2 361 ? 221.43424 208.50071 274.43173 1.000 30.12914 361 ILE F O 1
ATOM 19591 N N . LEU D 2 362 ? 220.76993 206.40505 273.94833 1.000 31.80590 362 LEU F N 1
ATOM 19592 C CA . LEU D 2 362 ? 219.35873 206.76577 274.02184 1.000 30.77291 362 LEU F CA 1
ATOM 19593 C C . LEU D 2 362 ? 218.85675 206.75441 275.45963 1.000 33.40426 362 LEU F C 1
ATOM 19594 O O . LEU D 2 362 ? 218.19556 207.70058 275.90094 1.000 32.99585 362 LEU F O 1
ATOM 19610 N N . ASP D 2 363 ? 219.15838 205.69492 276.20359 1.000 32.42170 363 ASP F N 1
ATOM 19611 C CA . ASP D 2 363 ? 218.70444 205.59671 277.58262 1.000 29.29457 363 ASP F CA 1
ATOM 19612 C C . ASP D 2 363 ? 219.58828 204.61093 278.32926 1.000 32.18805 363 ASP F C 1
ATOM 19613 O O . ASP D 2 363 ? 220.26828 203.77548 277.72771 1.000 37.53423 363 ASP F O 1
ATOM 19622 N N . TYR D 2 364 ? 219.56490 204.72395 279.65514 1.000 30.64593 364 TYR F N 1
ATOM 19623 C CA . TYR D 2 364 ? 220.19213 203.75511 280.53916 1.000 30.32651 364 TYR F CA 1
ATOM 19624 C C . TYR D 2 364 ? 219.11185 202.91609 281.20743 1.000 33.42531 364 TYR F C 1
ATOM 19625 O O . TYR D 2 364 ? 218.11732 203.45948 281.69975 1.000 35.90934 364 TYR F O 1
ATOM 19643 N N . GLU D 2 365 ? 219.30584 201.60081 281.22439 1.000 35.08645 365 GLU F N 1
ATOM 19644 C CA . GLU D 2 365 ? 218.39655 200.68162 281.89733 1.000 34.29188 365 GLU F CA 1
ATOM 19645 C C . GLU D 2 365 ? 219.00746 200.24182 283.22246 1.000 35.52491 365 GLU F C 1
ATOM 19646 O O . GLU D 2 365 ? 220.09516 199.65655 283.24594 1.000 38.13602 365 GLU F O 1
ATOM 19658 N N . VAL D 2 366 ? 218.31515 200.53425 284.32011 1.000 33.25238 366 VAL F N 1
ATOM 19659 C CA . VAL D 2 366 ? 218.75384 200.15506 285.65831 1.000 32.40648 366 VAL F CA 1
ATOM 19660 C C . VAL D 2 366 ? 217.85894 199.02590 286.14945 1.000 34.44445 366 VAL F C 1
ATOM 19661 O O . VAL D 2 366 ? 216.63147 199.17315 286.20182 1.000 34.30952 366 VAL F O 1
ATOM 19674 N N . ILE D 2 367 ? 218.47343 197.90158 286.50852 1.000 35.35457 367 ILE F N 1
ATOM 19675 C CA . ILE D 2 367 ? 217.77409 196.74471 287.05593 1.000 37.23315 367 ILE F CA 1
ATOM 19676 C C . ILE D 2 367 ? 218.21372 196.56626 288.50181 1.000 38.62456 367 ILE F C 1
ATOM 19677 O O . ILE D 2 367 ? 219.41556 196.56432 288.79572 1.000 38.67447 367 ILE F O 1
ATOM 19693 N N . LEU D 2 368 ? 217.24357 196.41782 289.40127 1.000 40.36624 368 LEU F N 1
ATOM 19694 C CA . LEU D 2 368 ? 217.50258 196.22077 290.82221 1.000 40.13395 368 LEU F CA 1
ATOM 19695 C C . LEU D 2 368 ? 216.97592 194.85204 291.22575 1.000 43.86124 368 LEU F C 1
ATOM 19696 O O . LEU D 2 368 ? 215.78361 194.57223 291.06046 1.000 42.36407 368 LEU F O 1
ATOM 19712 N N . THR D 2 369 ? 217.85658 194.00424 291.75200 1.000 42.76552 369 THR F N 1
ATOM 19713 C CA . THR D 2 369 ? 217.49811 192.64856 292.15093 1.000 41.48666 369 THR F CA 1
ATOM 19714 C C . THR D 2 369 ? 217.63849 192.53325 293.66288 1.000 42.65469 369 THR F C 1
ATOM 19715 O O . THR D 2 369 ? 218.74738 192.65535 294.19477 1.000 42.77484 369 THR F O 1
ATOM 19726 N N . GLN D 2 370 ? 216.52041 192.29921 294.35330 1.000 44.52726 370 GLN F N 1
ATOM 19727 C CA . GLN D 2 370 ? 216.54786 192.08940 295.80141 1.000 42.65758 370 GLN F CA 1
ATOM 19728 C C . GLN D 2 370 ? 216.83641 190.61478 296.06616 1.000 43.29611 370 GLN F C 1
ATOM 19729 O O . GLN D 2 370 ? 215.95815 189.82418 296.41803 1.000 42.86636 370 GLN F O 1
ATOM 19743 N N . SER D 2 371 ? 218.10376 190.24533 295.88985 1.000 45.60507 371 SER F N 1
ATOM 19744 C CA . SER D 2 371 ? 218.53731 188.87137 296.10874 1.000 47.84886 371 SER F CA 1
ATOM 19745 C C . SER D 2 371 ? 217.71497 187.89603 295.27185 1.000 43.86704 371 SER F C 1
ATOM 19746 O O . SER D 2 371 ? 217.91997 187.78912 294.05835 1.000 39.60398 371 SER F O 1
ATOM 19754 N N . LYS D 2 372 ? 216.78554 187.18274 295.90463 1.000 40.69805 372 LYS F N 1
ATOM 19755 C CA . LYS D 2 372 ? 215.97775 186.17149 295.23674 1.000 43.84150 372 LYS F CA 1
ATOM 19756 C C . LYS D 2 372 ? 214.64692 186.71064 294.72943 1.000 44.02810 372 LYS F C 1
ATOM 19757 O O . LYS D 2 372 ? 213.99824 186.04713 293.91321 1.000 40.08045 372 LYS F O 1
ATOM 19776 N N . SER D 2 373 ? 214.22854 187.88723 295.18793 1.000 44.82031 373 SER F N 1
ATOM 19777 C CA . SER D 2 373 ? 212.94390 188.44474 294.79838 1.000 44.91208 373 SER F CA 1
ATOM 19778 C C . SER D 2 373 ? 212.95124 188.85855 293.32766 1.000 45.96862 373 SER F C 1
ATOM 19779 O O . SER D 2 373 ? 213.98438 188.86412 292.65175 1.000 46.32271 373 SER F O 1
ATOM 19787 N N . VAL D 2 374 ? 211.75929 189.20421 292.83458 1.000 46.19639 374 VAL F N 1
ATOM 19788 C CA . VAL D 2 374 ? 211.63160 189.72971 291.48235 1.000 45.11967 374 VAL F CA 1
ATOM 19789 C C . VAL D 2 374 ? 212.54852 190.93261 291.32419 1.000 45.56149 374 VAL F C 1
ATOM 19790 O O . VAL D 2 374 ? 212.68547 191.75887 292.23559 1.000 44.85275 374 VAL F O 1
ATOM 19803 N N . SER D 2 375 ? 213.25016 190.98803 290.19504 1.000 48.42030 375 SER F N 1
ATOM 19804 C CA . SER D 2 375 ? 214.16657 192.08617 289.91988 1.000 47.84275 375 SER F CA 1
ATOM 19805 C C . SER D 2 375 ? 213.37481 193.28853 289.42293 1.000 47.59922 375 SER F C 1
ATOM 19806 O O . SER D 2 375 ? 212.63011 193.17713 288.44291 1.000 45.79570 375 SER F O 1
ATOM 19814 N N . GLN D 2 376 ? 213.52365 194.43426 290.08236 1.000 44.37933 376 GLN F N 1
ATOM 19815 C CA . GLN D 2 376 ? 212.88963 195.63505 289.56363 1.000 43.60076 376 GLN F CA 1
ATOM 19816 C C . GLN D 2 376 ? 213.67492 196.16097 288.36866 1.000 42.04892 376 GLN F C 1
ATOM 19817 O O . GLN D 2 376 ? 214.89419 195.99194 288.27658 1.000 44.28279 376 GLN F O 1
ATOM 19831 N N . THR D 2 377 ? 212.96164 196.80378 287.44642 1.000 39.12742 377 THR F N 1
ATOM 19832 C CA . THR D 2 377 ? 213.56553 197.36816 286.24716 1.000 38.91354 377 THR F CA 1
ATOM 19833 C C . THR D 2 377 ? 213.11649 198.81314 286.09956 1.000 39.06422 377 THR F C 1
ATOM 19834 O O . THR D 2 377 ? 211.92869 199.11618 286.25052 1.000 38.34239 377 THR F O 1
ATOM 19845 N N . TYR D 2 378 ? 214.06693 199.69855 285.80685 1.000 37.51187 378 TYR F N 1
ATOM 19846 C CA . TYR D 2 378 ? 213.77768 201.10051 285.54694 1.000 36.83363 378 TYR F CA 1
ATOM 19847 C C . TYR D 2 378 ? 214.56460 201.57314 284.33541 1.000 34.55259 378 TYR F C 1
ATOM 19848 O O . TYR D 2 378 ? 215.70306 201.14896 284.11850 1.000 37.99615 378 TYR F O 1
ATOM 19866 N N . THR D 2 379 ? 213.94752 202.45248 283.55270 1.000 31.23444 379 THR F N 1
ATOM 19867 C CA . THR D 2 379 ? 214.59158 203.09925 282.41407 1.000 32.93062 379 THR F CA 1
ATOM 19868 C C . THR D 2 379 ? 214.75748 204.58849 282.68373 1.000 33.45378 379 THR F C 1
ATOM 19869 O O . THR D 2 379 ? 213.77520 205.28878 282.95218 1.000 34.30835 379 THR F O 1
ATOM 19880 N N . VAL D 2 380 ? 216.00093 205.06472 282.61048 1.000 30.83162 380 VAL F N 1
ATOM 19881 C CA . VAL D 2 380 ? 216.36233 206.41070 283.03816 1.000 31.46910 380 VAL F CA 1
ATOM 19882 C C . VAL D 2 380 ? 217.17894 207.07200 281.93890 1.000 33.69695 380 VAL F C 1
ATOM 19883 O O . VAL D 2 380 ? 218.15166 206.48871 281.44755 1.000 35.17386 380 VAL F O 1
ATOM 19896 N N . THR D 2 381 ? 216.78423 208.28492 281.55288 1.000 33.50865 381 THR F N 1
ATOM 19897 C CA . THR D 2 381 ? 217.57103 209.05953 280.60276 1.000 34.81497 381 THR F CA 1
ATOM 19898 C C . THR D 2 381 ? 218.63099 209.91439 281.27962 1.000 33.25161 381 THR F C 1
ATOM 19899 O O . THR D 2 381 ? 219.67419 210.18495 280.67334 1.000 31.46005 381 THR F O 1
ATOM 19910 N N . GLY D 2 382 ? 218.39683 210.34569 282.51409 1.000 31.11690 382 GLY F N 1
ATOM 19911 C CA . GLY D 2 382 ? 219.41351 211.05247 283.25814 1.000 31.41329 382 GLY F CA 1
ATOM 19912 C C . GLY D 2 382 ? 220.51185 210.13969 283.76986 1.000 33.94222 382 GLY F C 1
ATOM 19913 O O . GLY D 2 382 ? 220.48912 208.91670 283.62865 1.000 34.81550 382 GLY F O 1
ATOM 19917 N N . THR D 2 383 ? 221.50381 210.77558 284.38500 1.000 32.98339 383 THR F N 1
ATOM 19918 C CA . THR D 2 383 ? 222.69898 210.11370 284.88770 1.000 32.89608 383 THR F CA 1
ATOM 19919 C C . THR D 2 383 ? 222.60121 209.70572 286.35410 1.000 36.65925 383 THR F C 1
ATOM 19920 O O . THR D 2 383 ? 223.64826 209.44070 286.95596 1.000 35.80327 383 THR F O 1
ATOM 19931 N N . GLU D 2 384 ? 221.41804 209.78701 286.96125 1.000 39.34156 384 GLU F N 1
ATOM 19932 C CA . GLU D 2 384 ? 221.26953 209.49067 288.37617 1.000 37.24278 384 GLU F CA 1
ATOM 19933 C C . GLU D 2 384 ? 219.88871 208.87436 288.55717 1.000 34.97189 384 GLU F C 1
ATOM 19934 O O . GLU D 2 384 ? 218.95982 209.19028 287.80874 1.000 33.18438 384 GLU F O 1
ATOM 19946 N N . LEU D 2 385 ? 219.74998 207.99578 289.54882 1.000 32.28496 385 LEU F N 1
ATOM 19947 C CA . LEU D 2 385 ? 218.44411 207.43736 289.89158 1.000 32.59563 385 LEU F CA 1
ATOM 19948 C C . LEU D 2 385 ? 218.34881 207.33969 291.40546 1.000 35.52663 385 LEU F C 1
ATOM 19949 O O . LEU D 2 385 ? 219.19032 206.69589 292.03934 1.000 35.21622 385 LEU F O 1
ATOM 19965 N N . THR D 2 386 ? 217.33130 207.97620 291.97992 1.000 37.59632 386 THR F N 1
ATOM 19966 C CA . THR D 2 386 ? 217.04663 207.88816 293.40697 1.000 37.29454 386 THR 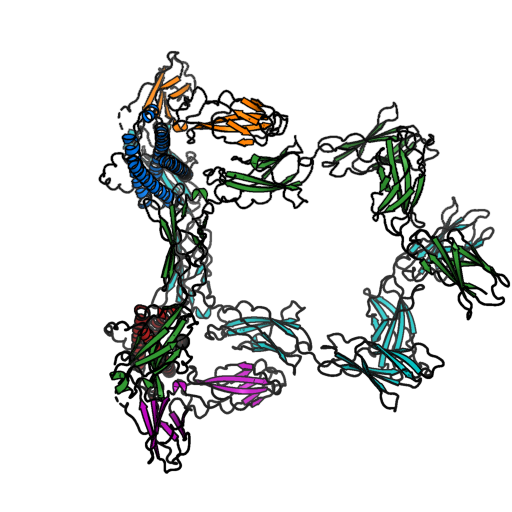F CA 1
ATOM 19967 C C . THR D 2 386 ? 215.91971 206.88771 293.63678 1.000 36.29409 386 THR F C 1
ATOM 19968 O O . THR D 2 386 ? 214.81294 207.06542 293.11637 1.000 34.51854 386 THR F O 1
ATOM 19979 N N . VAL D 2 387 ? 216.20116 205.84151 294.41142 1.000 38.04996 387 VAL F N 1
ATOM 19980 C CA . VAL D 2 387 ? 215.23685 204.78484 294.69453 1.000 39.86505 387 VAL F CA 1
ATOM 19981 C C . VAL D 2 387 ? 215.23223 204.53790 296.19665 1.000 42.00354 387 VAL F C 1
ATOM 19982 O O . VAL D 2 387 ? 216.29651 204.43114 296.81620 1.000 41.08236 387 VAL F O 1
ATOM 19995 N N . ASN D 2 388 ? 214.03713 204.44695 296.77703 1.000 44.34856 388 ASN F N 1
ATOM 19996 C CA . ASN D 2 388 ? 213.86506 204.14837 298.19889 1.000 42.90819 388 ASN F CA 1
ATOM 19997 C C . ASN D 2 388 ? 213.97891 202.64236 298.40222 1.000 44.53997 388 ASN F C 1
ATOM 19998 O O . ASN D 2 388 ? 212.98271 201.91766 298.41673 1.000 44.26256 388 ASN F O 1
ATOM 20009 N N . LEU D 2 389 ? 215.20825 202.16033 298.56124 1.000 43.70932 389 LEU F N 1
ATOM 20010 C CA . LEU D 2 389 ? 215.41725 200.74357 298.81095 1.000 43.72981 389 LEU F CA 1
ATOM 20011 C C . LEU D 2 389 ? 215.14438 200.41534 300.27682 1.000 42.96279 389 LEU F C 1
ATOM 20012 O O . LEU D 2 389 ? 215.23880 201.26962 301.16150 1.000 41.52670 389 LEU F O 1
ATOM 20028 N N . THR D 2 390 ? 214.80104 199.15387 300.52576 1.000 41.87100 390 THR F N 1
ATOM 20029 C CA . THR D 2 390 ? 214.78509 198.63280 301.88342 1.000 42.83362 390 THR F CA 1
ATOM 20030 C C . THR D 2 390 ? 216.20886 198.49207 302.42153 1.000 45.28172 390 THR F C 1
ATOM 20031 O O . THR D 2 390 ? 217.19905 198.67179 301.70642 1.000 42.74926 390 THR F O 1
ATOM 20042 N N . ASN D 2 391 ? 216.30253 198.16332 303.71173 1.000 47.13362 391 ASN F N 1
ATOM 20043 C CA . ASN D 2 391 ? 217.59092 197.86700 304.32746 1.000 43.52067 391 ASN F CA 1
ATOM 20044 C C . ASN D 2 391 ? 218.13941 196.50048 303.93723 1.000 42.80909 391 ASN F C 1
ATOM 20045 O O . ASN D 2 391 ? 219.21773 196.13150 304.41568 1.000 42.42119 391 ASN F O 1
ATOM 20056 N N . ASP D 2 392 ? 217.44028 195.74753 303.09269 1.000 42.03956 392 ASP F N 1
ATOM 20057 C CA . ASP D 2 392 ? 217.94945 194.46623 302.63225 1.000 44.21144 392 ASP F CA 1
ATOM 20058 C C . ASP D 2 392 ? 219.14877 194.68219 301.71470 1.000 44.45038 392 ASP F C 1
ATOM 20059 O O . ASP D 2 392 ? 219.38725 195.78349 301.21119 1.000 45.01794 392 ASP F O 1
ATOM 20068 N N . ARG D 2 393 ? 219.91254 193.61468 301.49505 1.000 43.96461 393 ARG F N 1
ATOM 20069 C CA . ARG D 2 393 ? 220.99498 193.69280 300.52527 1.000 42.36193 393 ARG F CA 1
ATOM 20070 C C . ARG D 2 393 ? 220.41789 193.69300 299.11742 1.000 41.29070 393 ARG F C 1
ATOM 20071 O O . ARG D 2 393 ? 219.52453 192.90143 298.80045 1.000 41.73632 393 ARG F O 1
ATOM 20092 N N . TYR D 2 394 ? 220.92916 194.58284 298.27467 1.000 42.00985 394 TYR F N 1
ATOM 20093 C CA . TYR D 2 394 ? 220.53347 194.66024 296.87854 1.000 42.87637 394 TYR F CA 1
ATOM 20094 C C . TYR D 2 394 ? 221.71258 194.49539 295.92966 1.000 42.45746 394 TYR F C 1
ATOM 20095 O O . TYR D 2 394 ? 222.85843 194.82505 296.25089 1.000 41.85729 394 TYR F O 1
ATOM 20113 N N . VAL D 2 395 ? 221.38842 193.97204 294.74999 1.000 41.25203 395 VAL F N 1
ATOM 20114 C CA . VAL D 2 395 ? 222.26616 193.91930 293.58797 1.000 39.28188 395 VAL F CA 1
ATOM 20115 C C . VAL D 2 395 ? 221.74224 194.93154 292.58017 1.000 41.68269 395 VAL F C 1
ATOM 20116 O O . VAL D 2 395 ? 220.62820 194.78421 292.06200 1.000 41.53261 395 VAL F O 1
ATOM 20129 N N . ALA D 2 396 ? 222.54216 195.95568 292.30384 1.000 42.42012 396 ALA F N 1
ATOM 20130 C CA . ALA D 2 396 ? 222.25020 196.90083 291.23863 1.000 41.33905 396 ALA F CA 1
ATOM 20131 C C . ALA D 2 396 ? 222.87236 196.44159 289.92717 1.000 41.28043 396 ALA F C 1
ATOM 20132 O O . ALA D 2 396 ? 223.94491 195.83180 289.90422 1.000 40.94958 396 ALA F O 1
ATOM 20139 N N . SER D 2 397 ? 222.18404 196.74235 288.82854 1.000 35.11896 397 SER F N 1
ATOM 20140 C CA . SER D 2 397 ? 222.69731 196.47045 287.49552 1.000 35.13084 397 SER F CA 1
ATOM 20141 C C . SER D 2 397 ? 222.43307 197.67103 286.60092 1.000 35.78425 397 SER F C 1
ATOM 20142 O O . SER D 2 397 ? 221.34822 198.25773 286.64376 1.000 39.53221 397 SER F O 1
ATOM 20150 N N . LEU D 2 398 ? 223.42848 198.03183 285.79262 1.000 34.23535 398 LEU F N 1
ATOM 20151 C CA . LEU D 2 398 ? 223.33336 199.17236 284.89093 1.000 33.49311 398 LEU F CA 1
ATOM 20152 C C . LEU D 2 398 ? 223.83609 198.77348 283.51316 1.000 34.48173 398 LEU F C 1
ATOM 20153 O O . LEU D 2 398 ? 224.92670 198.20808 283.38661 1.000 36.28230 398 LEU F O 1
ATOM 20169 N N . ALA D 2 399 ? 223.04324 199.07320 282.48752 1.000 30.72459 399 ALA F N 1
ATOM 20170 C CA . ALA D 2 399 ? 223.44316 198.88551 281.10237 1.000 28.97157 399 ALA F CA 1
ATOM 20171 C C . ALA D 2 399 ? 223.09357 200.12609 280.29457 1.000 28.03849 399 ALA F C 1
ATOM 20172 O O . ALA D 2 399 ? 222.09631 200.80195 280.56118 1.000 30.22112 399 ALA F O 1
ATOM 20179 N N . ALA D 2 400 ? 223.92947 200.41727 279.30295 1.000 28.49483 400 ALA F N 1
ATOM 20180 C CA . ALA D 2 400 ? 223.72992 201.54761 278.40483 1.000 29.03425 400 ALA F CA 1
ATOM 20181 C C . ALA D 2 400 ? 223.14808 201.03856 277.09250 1.000 29.42206 400 ALA F C 1
ATOM 20182 O O . ALA D 2 400 ? 223.74508 200.17719 276.43846 1.000 30.04159 400 ALA F O 1
ATOM 20189 N N . ARG D 2 401 ? 221.99186 201.57392 276.70855 1.000 29.41458 401 ARG F N 1
ATOM 20190 C CA . ARG D 2 401 ? 221.29830 201.17525 275.49032 1.000 32.34490 401 ARG F CA 1
ATOM 20191 C C . ARG D 2 401 ? 221.44199 202.26691 274.44101 1.000 34.09708 401 ARG F C 1
ATOM 20192 O O . ARG D 2 401 ? 221.08796 203.42385 274.69195 1.000 31.11094 401 ARG F O 1
ATOM 20213 N N . ASN D 2 402 ? 221.95725 201.89847 273.27399 1.000 34.64395 402 ASN F N 1
ATOM 20214 C CA . ASN D 2 402 ? 221.92734 202.75311 272.10152 1.000 30.56638 402 ASN F CA 1
ATOM 20215 C C . ASN D 2 402 ? 220.98440 202.15420 271.06003 1.000 32.54063 402 ASN F C 1
ATOM 20216 O O . ASN D 2 402 ? 220.28818 201.16257 271.30706 1.000 32.36961 402 ASN F O 1
ATOM 20227 N N . LYS D 2 403 ? 220.97827 202.76722 269.87725 1.000 32.65459 403 LYS F N 1
ATOM 20228 C CA . LYS D 2 403 ? 220.19000 202.27279 268.75346 1.000 31.18945 403 LYS F CA 1
ATOM 20229 C C . LYS D 2 403 ? 220.33864 200.76505 268.58108 1.000 34.60863 403 LYS F C 1
ATOM 20230 O O . LYS D 2 403 ? 219.35109 200.04733 268.38874 1.000 37.09031 403 LYS F O 1
ATOM 20249 N N . VAL D 2 404 ? 221.57408 200.26697 268.64647 1.000 31.54912 404 VAL F N 1
ATOM 20250 C CA . VAL D 2 404 ? 221.84136 198.87787 268.28684 1.000 30.88456 404 VAL F CA 1
ATOM 20251 C C . VAL D 2 404 ? 221.47229 197.93442 269.42558 1.000 31.33471 404 VAL F C 1
ATOM 20252 O O . VAL D 2 404 ? 220.79487 196.92271 269.21113 1.000 35.01024 404 VAL F O 1
ATOM 20265 N N . GLY D 2 405 ? 221.90114 198.23674 270.64550 1.000 28.35023 405 GLY F N 1
ATOM 20266 C CA . GLY D 2 405 ? 221.53225 197.38746 271.76352 1.000 31.22774 405 GLY F CA 1
ATOM 20267 C C . GLY D 2 405 ? 222.17760 197.85473 273.04828 1.000 33.52132 405 GLY F C 1
ATOM 20268 O O . GLY D 2 405 ? 222.90775 198.85057 273.08347 1.000 32.52125 405 GLY F O 1
ATOM 20272 N N . LYS D 2 406 ? 221.89278 197.10824 274.11316 1.000 33.76263 406 LYS F N 1
ATOM 20273 C CA . LYS D 2 406 ? 222.46861 197.40205 275.41785 1.000 34.59239 406 LYS F CA 1
ATOM 20274 C C . LYS D 2 406 ? 223.94298 197.02199 275.47545 1.000 33.80068 406 LYS F C 1
ATOM 20275 O O . LYS D 2 406 ? 224.36468 196.00366 274.92037 1.000 30.51850 406 LYS F O 1
ATOM 20294 N N . SER D 2 407 ? 224.72672 197.85515 276.15593 1.000 33.60954 407 SER F N 1
ATOM 20295 C CA . SER D 2 407 ? 226.08344 197.49575 276.53199 1.000 29.55331 407 SER F CA 1
ATOM 20296 C C . SER D 2 407 ? 226.07369 196.31691 277.50551 1.000 28.57759 407 SER F C 1
ATOM 20297 O O . SER D 2 407 ? 225.02787 195.87291 277.98510 1.000 30.41825 407 SER F O 1
ATOM 20305 N N . ALA D 2 408 ? 227.27121 195.81523 277.80316 1.000 29.76248 408 ALA F N 1
ATOM 20306 C CA . ALA D 2 408 ? 227.45283 194.96091 278.96812 1.000 33.32631 408 ALA F CA 1
ATOM 20307 C C . ALA D 2 408 ? 226.93349 195.65816 280.21936 1.000 35.86675 408 ALA F C 1
ATOM 20308 O O . ALA D 2 408 ? 226.92192 196.88885 280.31102 1.000 34.84677 408 ALA F O 1
ATOM 20315 N N . ALA D 2 409 ? 226.49507 194.85985 281.18982 1.000 37.49756 409 ALA F N 1
ATOM 20316 C CA . ALA D 2 409 ? 225.85720 195.38063 282.39254 1.000 36.35564 409 ALA F CA 1
ATOM 20317 C C . ALA D 2 409 ? 226.90008 195.59184 283.48511 1.000 34.23377 409 ALA F C 1
ATOM 20318 O O . ALA D 2 409 ? 227.59881 194.65024 283.87596 1.000 34.92254 409 ALA F O 1
ATOM 20325 N N . ALA D 2 410 ? 227.00159 196.82601 283.97222 1.000 33.03794 410 ALA F N 1
ATOM 20326 C CA . ALA D 2 410 ? 227.69845 197.09526 285.22275 1.000 36.92483 410 ALA F CA 1
ATOM 20327 C C . ALA D 2 410 ? 226.91582 196.53549 286.40453 1.000 38.56720 410 ALA F C 1
ATOM 20328 O O . ALA D 2 410 ? 225.68604 196.61999 286.45012 1.000 38.82020 410 ALA F O 1
ATOM 20335 N N . VAL D 2 411 ? 227.63634 195.95965 287.36449 1.000 36.41480 411 VAL F N 1
ATOM 20336 C CA . VAL D 2 411 ? 227.04229 195.29059 288.51677 1.000 36.81158 411 VAL F CA 1
ATOM 20337 C C . VAL D 2 411 ? 227.59619 195.93298 289.78109 1.000 35.69955 411 VAL F C 1
ATOM 20338 O O . VAL D 2 411 ? 228.80610 196.16585 289.88549 1.000 36.19065 411 VAL F O 1
ATOM 20351 N N . LEU D 2 412 ? 226.71056 196.22193 290.73649 1.000 35.26568 412 LEU F N 1
ATOM 20352 C CA . LEU D 2 412 ? 227.07761 196.94718 291.95484 1.000 40.94723 412 LEU F CA 1
ATOM 20353 C C . LEU D 2 412 ? 226.25263 196.39105 293.11249 1.000 42.12498 412 LEU F C 1
ATOM 20354 O O . LEU D 2 412 ? 225.06863 196.71130 293.25328 1.000 42.34220 412 LEU F O 1
ATOM 20370 N N . THR D 2 413 ? 226.88775 195.55938 293.93403 1.000 44.01156 413 THR F N 1
ATOM 20371 C CA . THR D 2 413 ? 226.26551 195.00525 295.13317 1.000 44.98704 413 THR F CA 1
ATOM 20372 C C . THR D 2 413 ? 226.07536 196.10419 296.17294 1.000 41.86179 413 THR F C 1
ATOM 20373 O O . THR D 2 413 ? 227.05256 196.62774 296.71745 1.000 42.85150 413 THR F O 1
ATOM 20384 N N . ILE D 2 414 ? 224.82340 196.45766 296.45216 1.000 37.78291 414 ILE F N 1
ATOM 20385 C CA . ILE D 2 414 ? 224.49212 197.40515 297.51315 1.000 41.43961 414 ILE F CA 1
ATOM 20386 C C . ILE D 2 414 ? 224.37867 196.61926 298.81900 1.000 42.38400 414 ILE F C 1
ATOM 20387 O O . ILE D 2 414 ? 223.38750 195.89265 299.00296 1.000 40.06375 414 ILE F O 1
ATOM 20403 N N . PRO D 2 415 ? 225.34154 196.72775 299.73251 1.000 43.76731 415 PRO F N 1
ATOM 20404 C CA . PRO D 2 415 ? 225.24081 195.99891 301.00079 1.000 42.90559 415 PRO F CA 1
ATOM 20405 C C . PRO D 2 415 ? 224.12583 196.54065 301.87950 1.000 45.62947 415 PRO F C 1
ATOM 20406 O O . PRO D 2 415 ? 223.70201 197.69239 301.76019 1.000 44.80039 415 PRO F O 1
ATOM 20417 N N . SER D 2 416 ? 223.64642 195.68343 302.77694 1.000 45.38807 416 SER F N 1
ATOM 20418 C CA . SER D 2 416 ? 222.74247 196.15021 303.81104 1.000 43.22805 416 SER F CA 1
ATOM 20419 C C . SER D 2 416 ? 223.48711 197.10658 304.74342 1.000 41.18497 416 SER F C 1
ATOM 20420 O O . SER D 2 416 ? 224.68800 196.94554 304.97734 1.000 36.37034 416 SER F O 1
ATOM 20428 N N . PRO D 2 417 ? 222.80037 198.11601 305.28600 1.000 42.28845 417 PRO F N 1
ATOM 20429 C CA . PRO D 2 417 ? 223.50718 199.10561 306.11573 1.000 41.46766 417 PRO F CA 1
ATOM 20430 C C . PRO D 2 417 ? 224.26645 198.51460 307.28770 1.000 41.31907 417 PRO F C 1
ATOM 20431 O O . PRO D 2 417 ? 225.27533 199.09799 307.70404 1.000 39.64525 417 PRO F O 1
ATOM 20442 N N . HIS D 2 418 ? 223.82953 197.37796 307.84131 1.000 39.17481 418 HIS F N 1
ATOM 20443 C CA . HIS D 2 418 ? 224.50190 196.87480 309.03211 1.000 39.60759 418 HIS F CA 1
ATOM 20444 C C . HIS D 2 418 ? 225.80613 196.15142 308.71850 1.000 39.37991 418 HIS F C 1
ATOM 20445 O O . HIS D 2 418 ? 226.59682 195.91164 309.63744 1.000 39.34082 418 HIS F O 1
ATOM 20459 N N . VAL D 2 419 ? 226.04930 195.80064 307.45760 1.000 40.99413 419 VAL F N 1
ATOM 20460 C CA . VAL D 2 419 ? 227.24828 195.05564 307.08258 1.000 42.00754 419 VAL F CA 1
ATOM 20461 C C . VAL D 2 419 ? 228.44405 195.99499 307.21632 1.000 40.82254 419 VAL F C 1
ATOM 20462 O O . VAL D 2 419 ? 228.58729 196.94453 306.44135 1.000 38.78950 419 VAL F O 1
ATOM 20475 N N . THR D 2 420 ? 229.30425 195.73453 308.19743 1.000 39.95461 420 THR F N 1
ATOM 20476 C CA . THR D 2 420 ? 230.51406 196.52266 308.37029 1.000 38.43760 420 THR F CA 1
ATOM 20477 C C . THR D 2 420 ? 231.56077 196.14882 307.32795 1.000 37.89350 420 THR F C 1
ATOM 20478 O O . THR D 2 420 ? 231.78457 194.96813 307.04558 1.000 35.57724 420 THR F O 1
ATOM 20489 N N . ALA D 2 421 ? 232.20192 197.16620 306.75521 1.000 41.35282 421 ALA F N 1
ATOM 20490 C CA . ALA D 2 421 ? 233.29107 196.92179 305.81750 1.000 43.02439 421 ALA F CA 1
ATOM 20491 C C . ALA D 2 421 ? 234.42838 196.17139 306.49727 1.000 40.60445 421 ALA F C 1
ATOM 20492 O O . ALA D 2 421 ? 234.90111 196.56800 307.56648 1.000 39.20359 421 ALA F O 1
ATOM 20499 N N . ALA D 2 422 ? 234.86806 195.08038 305.86896 1.000 39.77660 422 ALA F N 1
ATOM 20500 C CA . ALA D 2 422 ? 235.88974 194.22205 306.45483 1.000 40.54307 422 ALA F CA 1
ATOM 20501 C C . ALA D 2 422 ? 237.30855 194.63289 306.07797 1.000 44.11348 422 ALA F C 1
ATOM 20502 O O . ALA D 2 422 ? 238.24024 194.37833 306.85026 1.000 41.84228 422 ALA F O 1
ATOM 20509 N N . TYR D 2 423 ? 237.49999 195.25853 304.91528 1.000 45.00767 423 TYR F N 1
ATOM 20510 C CA . TYR D 2 423 ? 238.82944 195.60220 304.42532 1.000 44.14265 423 TYR F CA 1
ATOM 20511 C C . TYR D 2 423 ? 238.86389 196.99003 303.80086 1.000 42.94844 423 TYR F C 1
ATOM 20512 O O . TYR D 2 423 ? 237.99406 197.35132 303.00501 1.000 43.00819 423 TYR F O 1
ATOM 20530 N N . SER D 2 424 ? 239.93224 197.72951 304.10069 1.000 42.93154 424 SER F N 1
ATOM 20531 C CA . SER D 2 424 ? 240.16320 199.05483 303.54425 1.000 41.80073 424 SER F CA 1
ATOM 20532 C C . SER D 2 424 ? 241.56566 199.12707 302.95296 1.000 41.39517 424 SER F C 1
ATOM 20533 O O . SER D 2 424 ? 242.43599 198.30806 303.25906 1.000 39.85981 424 SER F O 1
ATOM 20541 N N . VAL D 2 425 ? 241.77433 200.12855 302.09236 1.000 40.31881 425 VAL F N 1
ATOM 20542 C CA . VAL D 2 425 ? 243.11295 200.39127 301.57092 1.000 40.15045 425 VAL F CA 1
ATOM 20543 C C . VAL D 2 425 ? 244.07863 200.71621 302.70744 1.000 37.99712 425 VAL F C 1
ATOM 20544 O O . VAL D 2 425 ? 243.68803 201.15309 303.79722 1.000 36.05701 425 VAL F O 1
ATOM 20557 N N . VAL D 2 426 ? 245.36546 200.49124 302.43923 1.000 36.63311 426 VAL F N 1
ATOM 20558 C CA . VAL D 2 426 ? 246.43436 200.84063 303.36152 1.000 38.32396 426 VAL F CA 1
ATOM 20559 C C . VAL D 2 426 ? 247.53157 201.55659 302.58507 1.000 39.30540 426 VAL F C 1
ATOM 20560 O O . VAL D 2 426 ? 247.66405 201.41190 301.36785 1.000 36.49984 426 VAL F O 1
ATOM 20573 N N . ASN D 2 427 ? 248.32499 202.33901 303.31597 1.000 39.60255 427 ASN F N 1
ATOM 20574 C CA . ASN D 2 427 ? 249.43899 203.09611 302.74584 1.000 40.76841 427 ASN F CA 1
ATOM 20575 C C . ASN D 2 427 ? 248.95162 204.01300 301.61863 1.000 41.16006 427 ASN F C 1
ATOM 20576 O O . ASN D 2 427 ? 249.66031 204.27424 300.64421 1.000 41.60487 427 ASN F O 1
ATOM 20587 N N . LEU D 2 428 ? 247.72521 204.51299 301.74578 1.000 40.28584 428 LEU F N 1
ATOM 20588 C CA . LEU D 2 428 ? 247.19153 205.45683 300.77182 1.000 39.79232 428 LEU F CA 1
ATOM 20589 C C . LEU D 2 428 ? 248.01191 206.74183 300.77096 1.000 42.31326 428 LEU F C 1
ATOM 20590 O O . LEU D 2 428 ? 248.37253 207.26306 301.83024 1.000 39.56235 428 LEU F O 1
ATOM 20606 N N . LYS D 2 429 ? 248.40536 207.18742 299.57776 1.000 39.57210 429 LYS F N 1
ATOM 20607 C CA . LYS D 2 429 ? 249.10756 208.45301 299.41698 1.000 39.56278 429 LYS F CA 1
ATOM 20608 C C . LYS D 2 429 ? 248.54086 209.20705 298.22353 1.000 39.61897 429 LYS F C 1
ATOM 20609 O O . LYS D 2 429 ? 247.98915 208.61577 297.29227 1.000 39.39886 429 LYS F O 1
ATOM 20628 N N . ALA D 2 430 ? 248.70733 210.52828 298.25399 1.000 41.12980 430 ALA F N 1
ATOM 20629 C CA . ALA D 2 430 ? 248.39771 211.38290 297.11771 1.000 41.81924 430 ALA F CA 1
ATOM 20630 C C . ALA D 2 430 ? 249.45447 212.47255 297.01895 1.000 44.04690 430 ALA F C 1
ATOM 20631 O O . ALA D 2 430 ? 249.90897 213.00046 298.03787 1.000 41.80545 430 ALA F O 1
ATOM 20638 N N . PHE D 2 431 ? 249.84053 212.80607 295.78572 1.000 45.95187 431 PHE F N 1
ATOM 20639 C CA . PHE D 2 431 ? 250.87769 213.79313 295.52587 1.000 45.67120 431 PHE F CA 1
ATOM 20640 C C . PHE D 2 431 ? 250.64384 214.42148 294.16029 1.000 45.33658 431 PHE F C 1
ATOM 20641 O O . PHE D 2 431 ? 250.22927 213.71550 293.22917 1.000 43.91637 431 PHE F O 1
ATOM 20658 N N . PRO D 2 432 ? 250.89280 215.72154 294.00249 1.000 44.80014 432 PRO F N 1
ATOM 20659 C CA . PRO D 2 432 ? 250.80558 216.32684 292.66985 1.000 44.07473 432 PRO F CA 1
ATOM 20660 C C . PRO D 2 432 ? 252.04711 216.04885 291.83391 1.000 44.64457 432 PRO F C 1
ATOM 20661 O O . PRO D 2 432 ? 253.18178 216.15344 292.30666 1.000 40.96612 432 PRO F O 1
ATOM 20672 N N . LYS D 2 433 ? 251.81246 215.68979 290.57418 1.000 44.09126 433 LYS F N 1
ATOM 20673 C CA . LYS D 2 433 ? 252.86769 215.48006 289.59269 1.000 44.21027 433 LYS F CA 1
ATOM 20674 C C . LYS D 2 433 ? 252.33063 215.82106 288.21121 1.000 43.13877 433 LYS F C 1
ATOM 20675 O O . LYS D 2 433 ? 251.19004 215.48453 287.88246 1.000 43.02997 433 LYS F O 1
ATOM 20694 N N . ASP D 2 434 ? 253.15989 216.48769 287.40724 1.000 41.56433 434 ASP F N 1
ATOM 20695 C CA . ASP D 2 434 ? 252.78861 216.86437 286.04305 1.000 42.48476 434 ASP F CA 1
ATOM 20696 C C . ASP D 2 434 ? 251.52375 217.71858 286.04870 1.000 43.37455 434 ASP F C 1
ATOM 20697 O O . ASP D 2 434 ? 250.67831 217.62301 285.15668 1.000 42.88697 434 ASP F O 1
ATOM 20706 N N . ASN D 2 435 ? 251.39781 218.56217 287.07040 1.000 42.47995 435 ASN F N 1
ATOM 20707 C CA . ASN D 2 435 ? 250.21243 219.38153 287.30431 1.000 41.81877 435 ASN F CA 1
ATOM 20708 C C . ASN D 2 435 ? 248.96514 218.53076 287.51368 1.000 42.37758 435 ASN F C 1
ATOM 20709 O O . ASN D 2 435 ? 247.84623 218.99649 287.27466 1.000 42.64017 435 ASN F O 1
ATOM 20720 N N . LEU D 2 436 ? 249.13606 217.28449 287.95256 1.000 41.72352 436 LEU F N 1
ATOM 20721 C CA . LEU D 2 436 ? 248.02365 216.37432 288.17751 1.000 41.81369 436 LEU F CA 1
ATOM 20722 C C . LEU D 2 436 ? 248.11167 215.83954 289.59730 1.000 44.31388 436 LEU F C 1
ATOM 20723 O O . LEU D 2 436 ? 249.20379 215.53302 290.08353 1.000 44.77368 436 LEU F O 1
ATOM 20739 N N . LEU D 2 437 ? 246.96231 215.71532 290.25539 1.000 41.89952 437 LEU F N 1
ATOM 20740 C CA . LEU D 2 437 ? 246.90096 215.16937 291.60983 1.000 42.31331 437 LEU F CA 1
ATOM 20741 C C . LEU D 2 437 ? 246.78211 213.65249 291.51396 1.000 40.74543 437 LEU F C 1
ATOM 20742 O O . LEU D 2 437 ? 245.69785 213.11615 291.27309 1.000 39.60648 437 LEU F O 1
ATOM 20758 N N . TRP D 2 438 ? 247.89996 212.95727 291.70172 1.000 40.95090 438 TRP F N 1
ATOM 20759 C CA . TRP D 2 438 ? 247.92013 211.50262 291.66377 1.000 43.03086 438 TRP F CA 1
ATOM 20760 C C . TRP D 2 438 ? 247.63414 210.92109 293.04325 1.000 41.68060 438 TRP F C 1
ATOM 20761 O O . TRP D 2 438 ? 247.95586 211.52052 294.07245 1.000 38.77390 438 TRP F O 1
ATOM 20782 N N . VAL D 2 439 ? 247.01692 209.74123 293.05053 1.000 39.91248 439 VAL F N 1
ATOM 20783 C CA . VAL D 2 439 ? 246.73164 208.99478 294.26972 1.000 39.75630 439 VAL F CA 1
ATOM 20784 C C . VAL D 2 439 ? 247.21057 207.56205 294.08375 1.000 41.06488 439 VAL F C 1
ATOM 20785 O O . VAL D 2 439 ? 246.98658 206.95635 293.02977 1.000 42.86194 439 VAL F O 1
ATOM 20798 N N . GLU D 2 440 ? 247.87204 207.02095 295.10648 1.000 40.35125 440 GLU F N 1
ATOM 20799 C CA . GLU D 2 440 ? 248.38482 205.65921 295.07137 1.000 40.83046 440 GLU F CA 1
ATOM 20800 C C . GLU D 2 440 ? 248.05211 204.94330 296.37333 1.000 43.13851 440 GLU F C 1
ATOM 20801 O O . GLU D 2 440 ? 247.98701 205.55676 297.44210 1.000 41.51443 440 GLU F O 1
ATOM 20813 N N . TRP D 2 441 ? 247.84247 203.63217 296.26719 1.000 41.30832 441 TRP F N 1
ATOM 20814 C CA . TRP D 2 441 ? 247.47182 202.80576 297.40689 1.000 40.51706 441 TRP F CA 1
ATOM 20815 C C . TRP D 2 441 ? 247.95405 201.38087 297.17163 1.000 40.48192 441 TRP F C 1
ATOM 20816 O O . TRP D 2 441 ? 248.25274 200.98325 296.04247 1.000 39.75289 441 TRP F O 1
ATOM 20837 N N . THR D 2 442 ? 248.02673 200.60740 298.26811 1.000 40.14134 442 THR F N 1
ATOM 20838 C CA . THR D 2 442 ? 248.33125 199.17901 298.19776 1.000 39.70298 442 THR F CA 1
ATOM 20839 C C . THR D 2 442 ? 247.04489 198.36576 298.07340 1.000 37.56113 442 THR F C 1
ATOM 20840 O O . THR D 2 442 ? 246.14812 198.51103 298.91266 1.000 36.71204 442 THR F O 1
ATOM 20851 N N . PRO D 2 443 ? 246.90912 197.51494 297.05748 1.000 38.88429 443 PRO F N 1
ATOM 20852 C CA . PRO D 2 443 ? 245.72703 196.64529 296.96660 1.000 41.06418 443 PRO F CA 1
ATOM 20853 C C . PRO D 2 443 ? 245.57874 195.78482 298.20913 1.000 40.33171 443 PRO F C 1
ATOM 20854 O O . PRO D 2 443 ? 246.58068 195.32317 298.77613 1.000 38.78962 443 PRO F O 1
ATOM 20865 N N . PRO D 2 444 ? 244.35197 195.54510 298.66667 1.000 41.36231 444 PRO F N 1
ATOM 20866 C CA . PRO D 2 444 ? 244.13716 194.58895 299.75910 1.000 41.06982 444 PRO F CA 1
ATOM 20867 C C . PRO D 2 444 ? 244.54435 193.18749 299.34704 1.000 42.50267 444 PRO F C 1
ATOM 20868 O O . PRO D 2 444 ? 244.69776 192.90224 298.14969 1.000 43.36036 444 PRO F O 1
ATOM 20879 N N . PRO D 2 445 ? 244.72931 192.27963 300.30849 1.000 41.60017 445 PRO F N 1
ATOM 20880 C CA . PRO D 2 445 ? 245.08039 190.90024 299.94398 1.000 40.12363 445 PRO F CA 1
ATOM 20881 C C . PRO D 2 445 ? 243.93778 190.15759 299.27203 1.000 39.90860 445 PRO F C 1
ATOM 20882 O O . PRO D 2 445 ? 244.18291 189.13482 298.62034 1.000 38.20810 445 PRO F O 1
ATOM 20893 N N . LYS D 2 446 ? 242.69603 190.64170 299.41224 1.000 43.07612 446 LYS F N 1
ATOM 20894 C CA . LYS D 2 446 ? 241.54254 190.05373 298.75073 1.000 43.52669 446 LYS F CA 1
ATOM 20895 C C . LYS D 2 446 ? 241.39693 190.59930 297.32949 1.000 40.91728 446 LYS F C 1
ATOM 20896 O O . LYS D 2 446 ? 241.84348 191.71113 297.03434 1.000 40.16293 446 LYS F O 1
ATOM 20915 N N . PRO D 2 447 ? 240.77254 189.83136 296.42706 1.000 42.74448 447 PRO F N 1
ATOM 20916 C CA . PRO D 2 447 ? 240.60479 190.30357 295.04455 1.000 44.08242 447 PRO F CA 1
ATOM 20917 C C . PRO D 2 447 ? 239.58695 191.42724 294.91533 1.000 42.16194 447 PRO F C 1
ATOM 20918 O O . PRO D 2 447 ? 238.37696 191.18035 294.93578 1.000 39.59587 447 PRO F O 1
ATOM 20929 N N . VAL D 2 448 ? 240.06489 192.66694 294.78355 1.000 40.24365 448 VAL F N 1
ATOM 20930 C CA . VAL D 2 448 ? 239.16804 193.78231 294.50801 1.000 40.78901 448 VAL F CA 1
ATOM 20931 C C . VAL D 2 448 ? 238.49162 193.57861 293.15951 1.000 42.12670 448 VAL F C 1
ATOM 20932 O O . VAL D 2 448 ? 239.11823 193.14426 292.18401 1.000 38.02894 448 VAL F O 1
ATOM 20945 N N . SER D 2 449 ? 237.19592 193.89596 293.09959 1.000 43.09081 449 SER F N 1
ATOM 20946 C CA . SER D 2 449 ? 236.49764 193.92036 291.81847 1.000 41.48978 449 SER F CA 1
ATOM 20947 C C . SER D 2 449 ? 236.71895 195.23910 291.08648 1.000 40.87436 449 SER F C 1
ATOM 20948 O O . SER D 2 449 ? 236.95549 195.24694 289.87340 1.000 45.05890 449 SER F O 1
ATOM 20956 N N . LYS D 2 450 ? 236.63229 196.35806 291.80106 1.000 38.87522 450 LYS F N 1
ATOM 20957 C CA . LYS D 2 450 ? 236.91590 197.66680 291.22925 1.000 39.92940 450 LYS F CA 1
ATOM 20958 C C . LYS D 2 450 ? 237.18453 198.63698 292.36867 1.000 42.63565 450 LYS F C 1
ATOM 20959 O O . LYS D 2 450 ? 236.78883 198.39974 293.51286 1.000 41.87815 450 LYS F O 1
ATOM 20978 N N . TYR D 2 451 ? 237.86217 199.73444 292.04356 1.000 42.84256 451 TYR F N 1
ATOM 20979 C CA . TYR D 2 451 ? 238.07012 200.82612 292.98278 1.000 39.08695 451 TYR F CA 1
ATOM 20980 C C . TYR D 2 451 ? 237.21738 202.02045 292.58200 1.000 38.90733 451 TYR F C 1
ATOM 20981 O O . TYR D 2 451 ? 237.12590 202.36146 291.39822 1.000 41.58947 451 TYR F O 1
ATOM 20999 N N . ILE D 2 452 ? 236.59767 202.65393 293.57397 1.000 37.10518 452 ILE F N 1
ATOM 21000 C CA . ILE D 2 452 ? 235.90620 203.92403 293.39747 1.000 36.19449 452 ILE F CA 1
ATOM 21001 C C . ILE D 2 452 ? 236.64229 204.96428 294.22929 1.000 34.92092 452 ILE F C 1
ATOM 21002 O O . ILE D 2 452 ? 236.94926 204.72181 295.40245 1.000 37.54382 452 ILE F O 1
ATOM 21018 N N . LEU D 2 453 ? 236.94181 206.10722 293.62096 1.000 33.50247 453 LEU F N 1
ATOM 21019 C CA . LEU D 2 453 ? 237.56029 207.22618 294.31544 1.000 33.96207 453 LEU F CA 1
ATOM 21020 C C . LEU D 2 453 ? 236.60452 208.41163 294.32358 1.000 34.79303 453 LEU F C 1
ATOM 21021 O O . LEU D 2 453 ? 235.90865 208.66567 293.33579 1.000 33.13476 453 LEU F O 1
ATOM 21037 N N . GLU D 2 454 ? 236.57621 209.13462 295.44278 1.000 34.59646 454 GLU F N 1
ATOM 21038 C CA . GLU D 2 454 ? 235.71093 210.29216 295.61706 1.000 34.11914 454 GLU F CA 1
ATOM 21039 C C . GLU D 2 454 ? 236.50290 211.43393 296.23905 1.000 35.19441 454 GLU F C 1
ATOM 21040 O O . GLU D 2 454 ? 237.39594 211.21256 297.06150 1.000 36.04291 454 GLU F O 1
ATOM 21052 N N . TRP D 2 455 ? 236.16768 212.66141 295.84184 1.000 35.61097 455 TRP F N 1
ATOM 21053 C CA . TRP D 2 455 ? 236.87453 213.83494 296.33392 1.000 32.89378 455 TRP F CA 1
ATOM 21054 C C . TRP D 2 455 ? 235.93564 215.03175 296.34919 1.000 35.86458 455 TRP F C 1
ATOM 21055 O O . TRP D 2 455 ? 234.96710 215.09015 295.58711 1.000 38.96159 455 TRP F O 1
ATOM 21076 N N . CYS D 2 456 ? 236.23762 215.98850 297.22577 1.000 38.23400 456 CYS F N 1
ATOM 21077 C CA . CYS D 2 456 ? 235.50924 217.24770 297.27626 1.000 40.22175 456 CYS F CA 1
ATOM 21078 C C . CYS D 2 456 ? 236.42685 218.33133 297.82146 1.000 43.43036 456 CYS F C 1
ATOM 21079 O O . CYS D 2 456 ? 237.37267 218.05156 298.56310 1.000 40.72162 456 CYS F O 1
ATOM 21086 N N . VAL D 2 457 ? 236.13359 219.57397 297.44406 1.000 43.05440 457 VAL F N 1
ATOM 21087 C CA . VAL D 2 457 ? 236.83845 220.72476 297.99719 1.000 41.45585 457 VAL F CA 1
ATOM 21088 C C . VAL D 2 457 ? 236.46021 220.87857 299.46420 1.000 40.81693 457 VAL F C 1
ATOM 21089 O O . VAL D 2 457 ? 235.27633 220.97338 299.80858 1.000 36.03039 457 VAL F O 1
ATOM 21102 N N . LEU D 2 458 ? 237.46544 220.90431 300.33557 1.000 42.77162 458 LEU F N 1
ATOM 21103 C CA . LEU D 2 458 ? 237.24127 221.23821 301.73454 1.000 40.15179 458 LEU F CA 1
ATOM 21104 C C . LEU D 2 458 ? 237.01697 222.73683 301.87552 1.000 42.36821 458 LEU F C 1
ATOM 21105 O O . LEU D 2 458 ? 237.81454 223.54314 301.38642 1.000 43.36141 458 LEU F O 1
ATOM 21121 N N . SER D 2 459 ? 235.92896 223.10658 302.54573 1.000 42.70003 459 SER F N 1
ATOM 21122 C CA . SER D 2 459 ? 235.59219 224.50646 302.74456 1.000 42.74912 459 SER F CA 1
ATOM 21123 C C . SER D 2 459 ? 234.87388 224.66010 304.07528 1.000 42.62484 459 SER F C 1
ATOM 21124 O O . SER D 2 459 ? 234.23687 223.72423 304.56631 1.000 40.39324 459 SER F O 1
ATOM 21132 N N . GLU D 2 460 ? 234.98459 225.85479 304.65278 1.000 44.00666 460 GLU F N 1
ATOM 21133 C CA . GLU D 2 460 ? 234.23074 226.21618 305.84349 1.000 42.88168 460 GLU F CA 1
ATOM 21134 C C . GLU D 2 460 ? 232.98247 227.02643 305.52430 1.000 40.01908 460 GLU F C 1
ATOM 21135 O O . GLU D 2 460 ? 232.11850 227.17273 306.39543 1.000 37.88302 460 GLU F O 1
ATOM 21147 N N . ASN D 2 461 ? 232.86897 227.55186 304.30413 1.000 40.15422 461 ASN F N 1
ATOM 21148 C CA . ASN D 2 461 ? 231.70054 228.30781 303.87783 1.000 40.90048 461 ASN F CA 1
ATOM 21149 C C . ASN D 2 461 ? 230.75918 227.50826 302.98626 1.000 43.08538 461 ASN F C 1
ATOM 21150 O O . ASN D 2 461 ? 229.62585 227.94754 302.76402 1.000 39.50658 461 ASN F O 1
ATOM 21161 N N . ALA D 2 462 ? 231.19047 226.35937 302.47362 1.000 41.73258 462 ALA F N 1
ATOM 21162 C CA . ALA D 2 462 ? 230.39785 225.57286 301.54191 1.000 39.26413 462 ALA F CA 1
ATOM 21163 C C . ALA D 2 462 ? 230.50892 224.09705 301.89280 1.000 40.62145 462 ALA F C 1
ATOM 21164 O O . ALA D 2 462 ? 231.50836 223.66918 302.48290 1.000 40.76860 462 ALA F O 1
ATOM 21171 N N . PRO D 2 463 ? 229.50213 223.29835 301.54396 1.000 41.81722 463 PRO F N 1
ATOM 21172 C CA . PRO D 2 463 ? 229.54556 221.86580 301.85856 1.000 40.27218 463 PRO F CA 1
ATOM 21173 C C . PRO D 2 463 ? 230.51138 221.11001 300.95652 1.000 40.83324 463 PRO F C 1
ATOM 21174 O O . PRO D 2 463 ? 230.98260 221.60202 299.92941 1.000 38.43501 463 PRO F O 1
ATOM 21185 N N . CYS D 2 464 ? 230.80150 219.87673 301.37113 1.000 42.77084 464 CYS F N 1
ATOM 21186 C CA . CYS D 2 464 ? 231.60861 218.95106 300.58497 1.000 42.97954 464 CYS F CA 1
ATOM 21187 C C . CYS D 2 464 ? 230.82760 218.44065 299.37955 1.000 43.44860 464 CYS F C 1
ATOM 21188 O O . CYS D 2 464 ? 230.15249 217.40923 299.45915 1.000 42.41323 464 CYS F O 1
ATOM 21195 N N . VAL D 2 465 ? 230.91211 219.15806 298.26201 1.000 42.73079 465 VAL F N 1
ATOM 21196 C CA . VAL D 2 465 ? 230.32250 218.71010 297.00350 1.000 40.48575 465 VAL F CA 1
ATOM 21197 C C . VAL D 2 465 ? 231.24815 217.65174 296.41354 1.000 41.12225 465 VAL F C 1
ATOM 21198 O O . VAL D 2 465 ? 232.35751 217.96005 295.97216 1.000 40.54526 465 VAL F O 1
ATOM 21211 N N . GLU D 2 466 ? 230.79352 216.40359 296.40205 1.000 39.37551 466 GLU F N 1
ATOM 21212 C CA . GLU D 2 466 ? 231.64013 215.28882 296.01133 1.000 40.36906 466 GLU F CA 1
ATOM 21213 C C . GLU D 2 466 ? 231.64886 215.09319 294.50067 1.000 39.39693 466 GLU F C 1
ATOM 21214 O O . GLU D 2 466 ? 230.66658 215.36674 293.80583 1.000 40.86054 466 GLU F O 1
ATOM 21226 N N . ASP D 2 467 ? 232.78521 214.61223 294.00384 1.000 35.95274 467 ASP F N 1
ATOM 21227 C CA . ASP D 2 467 ? 232.91852 214.07812 292.65882 1.000 36.80234 467 ASP F CA 1
ATOM 21228 C C . ASP D 2 467 ? 233.62853 212.73594 292.76376 1.000 38.46430 467 ASP F C 1
ATOM 21229 O O . ASP D 2 467 ? 234.23200 212.41615 293.79068 1.000 41.54307 467 ASP F O 1
ATOM 21238 N N . TRP D 2 468 ? 233.55786 211.94444 291.69621 1.000 35.25427 468 TRP F N 1
ATOM 21239 C CA . TRP D 2 468 ? 233.94706 210.54622 291.79640 1.000 32.81137 468 TRP F CA 1
ATOM 21240 C C . TRP D 2 468 ? 234.42040 210.02821 290.44603 1.000 33.13358 468 TRP F C 1
ATOM 21241 O O . TRP D 2 468 ? 234.11266 210.59497 289.39451 1.000 31.55398 468 TRP F O 1
ATOM 21262 N N . GLN D 2 469 ? 235.18418 208.93659 290.49622 1.000 32.83265 469 GLN F N 1
ATOM 21263 C CA . GLN D 2 469 ? 235.63726 208.24360 289.29900 1.000 34.76567 469 GLN F CA 1
ATOM 21264 C C . GLN D 2 469 ? 235.84014 206.77150 289.63242 1.000 34.92621 469 GLN F C 1
ATOM 21265 O O . GLN D 2 469 ? 236.05150 206.40094 290.78988 1.000 35.54247 469 GLN F O 1
ATOM 21279 N N . GLN D 2 470 ? 235.77851 205.93446 288.59915 1.000 33.83585 470 GLN F N 1
ATOM 21280 C CA . GLN D 2 470 ? 235.94582 204.49281 288.72984 1.000 35.36994 470 GLN F CA 1
ATOM 21281 C C . GLN D 2 470 ? 237.29641 204.05550 288.17589 1.000 39.60629 470 GLN F C 1
ATOM 21282 O O . GLN D 2 470 ? 237.72623 204.52611 287.11782 1.000 39.00566 470 GLN F O 1
ATOM 21296 N N . GLU D 2 471 ? 237.96101 203.15249 288.89653 1.000 39.38322 471 GLU F N 1
ATOM 21297 C CA . GLU D 2 471 ? 239.20629 202.53972 288.45303 1.000 40.50105 471 GLU F CA 1
ATOM 21298 C C . GLU D 2 471 ? 239.06715 201.02252 288.43997 1.000 42.62379 471 GLU F C 1
ATOM 21299 O O . GLU D 2 471 ? 238.40930 200.44075 289.30851 1.000 45.73951 471 GLU F O 1
ATOM 21311 N N . ASP D 2 472 ? 239.69181 200.38988 287.44870 1.000 40.46643 472 ASP F N 1
ATOM 21312 C CA . ASP D 2 472 ? 239.67208 198.93936 287.32648 1.000 41.68258 472 ASP F CA 1
ATOM 21313 C C . ASP D 2 472 ? 240.44048 198.27431 288.46794 1.000 41.21984 472 ASP F C 1
ATOM 21314 O O . ASP D 2 472 ? 241.29727 198.87849 289.11935 1.000 39.53110 472 ASP F O 1
ATOM 21323 N N . ALA D 2 473 ? 240.11087 196.99995 288.70382 1.000 42.31076 473 ALA F N 1
ATOM 21324 C CA . ALA D 2 473 ? 240.76837 196.23217 289.75796 1.000 43.90279 473 ALA F CA 1
ATOM 21325 C C . ALA D 2 473 ? 242.28437 196.22114 289.60207 1.000 46.91019 473 ALA F C 1
ATOM 21326 O O . ALA D 2 473 ? 243.00856 196.14763 290.60136 1.000 45.48302 473 ALA F O 1
ATOM 21333 N N . THR D 2 474 ? 242.78596 196.26985 288.36771 1.000 47.13167 474 THR F N 1
ATOM 21334 C CA . THR D 2 474 ? 244.22686 196.23505 288.15004 1.000 45.19700 474 THR F CA 1
ATOM 21335 C C . THR D 2 474 ? 244.90310 197.56225 288.46644 1.000 41.65623 474 THR F C 1
ATOM 21336 O O . THR D 2 474 ? 246.12743 197.59417 288.63072 1.000 40.00546 474 THR F O 1
ATOM 21347 N N . VAL D 2 475 ? 244.14249 198.64740 288.55584 1.000 42.07141 475 VAL F N 1
ATOM 21348 C CA . VAL D 2 475 ? 244.71138 199.96816 288.79915 1.000 44.08270 475 VAL F CA 1
ATOM 21349 C C . VAL D 2 475 ? 245.05565 200.10595 290.27568 1.000 44.09664 475 VAL F C 1
ATOM 21350 O O . VAL D 2 475 ? 244.21083 199.87313 291.14861 1.000 43.58182 475 VAL F O 1
ATOM 21363 N N . ASN D 2 476 ? 246.30374 200.48372 290.55767 1.000 42.68608 476 ASN F N 1
ATOM 21364 C CA . ASN D 2 476 ? 246.73354 200.81210 291.90792 1.000 41.04828 476 ASN F CA 1
ATOM 21365 C C . ASN D 2 476 ? 247.16805 202.26198 292.06083 1.000 41.53811 476 ASN F C 1
ATOM 21366 O O . ASN D 2 476 ? 247.38596 202.70689 293.19364 1.000 42.35508 476 ASN F O 1
ATOM 21377 N N . ARG D 2 477 ? 247.29990 203.00522 290.96441 1.000 41.47111 477 ARG F N 1
ATOM 21378 C CA . ARG D 2 477 ? 247.62599 204.42240 291.00888 1.000 40.19929 477 ARG F CA 1
ATOM 21379 C C . ARG D 2 477 ? 246.90482 205.11002 289.86005 1.000 40.53791 477 ARG F C 1
ATOM 21380 O O . ARG D 2 477 ? 246.87154 204.58715 288.74284 1.000 42.19914 477 ARG F O 1
ATOM 21401 N N . THR D 2 478 ? 246.32987 206.27791 290.13640 1.000 39.92390 478 THR F N 1
ATOM 21402 C CA . THR D 2 478 ? 245.60610 207.01238 289.10876 1.000 41.21239 478 THR F CA 1
ATOM 21403 C C . THR D 2 478 ? 245.59347 208.49148 289.46260 1.000 38.23366 478 THR F C 1
ATOM 21404 O O . THR D 2 478 ? 245.77154 208.87652 290.62107 1.000 35.09807 478 THR F O 1
ATOM 21415 N N . HIS D 2 479 ? 245.37796 209.31242 288.43974 1.000 37.76811 479 HIS F N 1
ATOM 21416 C CA . HIS D 2 479 ? 245.14100 210.73708 288.61033 1.000 38.68107 479 HIS F CA 1
ATOM 21417 C C . HIS D 2 479 ? 243.64728 211.02246 288.69914 1.000 37.49293 479 HIS F C 1
ATOM 21418 O O . HIS D 2 479 ? 242.82553 210.33905 288.08259 1.000 44.88895 479 HIS F O 1
ATOM 21432 N N . LEU D 2 480 ? 243.30253 212.04561 289.47810 1.000 31.59957 480 LEU F N 1
ATOM 21433 C CA . LEU D 2 480 ? 241.90774 212.44197 289.64424 1.000 35.13228 480 LEU F CA 1
ATOM 21434 C C . LEU D 2 480 ? 241.41744 213.11333 288.36778 1.000 37.24305 480 LEU F C 1
ATOM 21435 O O . LEU D 2 480 ? 241.86914 214.20842 288.01799 1.000 34.25040 480 LEU F O 1
ATOM 21451 N N . ARG D 2 481 ? 240.49172 212.45767 287.67111 1.000 37.24881 481 ARG F N 1
ATOM 21452 C CA . ARG D 2 481 ? 239.96093 212.95695 286.40330 1.000 37.86135 481 ARG F CA 1
ATOM 21453 C C . ARG D 2 481 ? 238.88019 213.99130 286.69957 1.000 38.82444 481 ARG F C 1
ATOM 21454 O O . ARG D 2 481 ? 237.69965 213.67503 286.84924 1.000 37.74964 481 ARG F O 1
ATOM 21475 N N . GLY D 2 482 ? 239.29460 215.24943 286.79592 1.000 40.01882 482 GLY F N 1
ATOM 21476 C CA . GLY D 2 482 ? 238.34492 216.33319 286.97283 1.000 38.11263 482 GLY F CA 1
ATOM 21477 C C . GLY D 2 482 ? 239.03983 217.67217 286.88388 1.000 36.97300 482 GLY F C 1
ATOM 21478 O O . GLY D 2 482 ? 240.26954 217.76011 286.82437 1.000 33.81288 482 GLY F O 1
ATOM 21482 N N . ARG D 2 483 ? 238.22097 218.72483 286.87548 1.000 38.88879 483 ARG F N 1
ATOM 21483 C CA . ARG D 2 483 ? 238.71236 220.10050 286.80163 1.000 37.94837 483 ARG F CA 1
ATOM 21484 C C . ARG D 2 483 ? 239.12147 220.60518 288.18824 1.000 39.18560 483 ARG F C 1
ATOM 21485 O O . ARG D 2 483 ? 238.55308 221.54636 288.74107 1.000 37.42854 483 ARG F O 1
ATOM 21506 N N . LEU D 2 484 ? 240.13445 219.95070 288.74963 1.000 38.87094 484 LEU F N 1
ATOM 21507 C CA . LEU D 2 484 ? 240.64394 220.34923 290.05344 1.000 37.92876 484 LEU F CA 1
ATOM 21508 C C . LEU D 2 484 ? 241.19829 221.76811 289.99433 1.000 39.87070 484 LEU F C 1
ATOM 21509 O O . LEU D 2 484 ? 241.71465 222.21637 288.96708 1.000 38.10564 484 LEU F O 1
ATOM 21525 N N . LEU D 2 485 ? 241.08644 222.47804 291.11345 1.000 41.30207 485 LEU F N 1
ATOM 21526 C CA . LEU D 2 485 ? 241.45181 223.88456 291.19472 1.000 41.78115 485 LEU F CA 1
ATOM 21527 C C . LEU D 2 485 ? 242.75055 224.04049 291.97368 1.000 43.02831 485 LEU F C 1
ATOM 21528 O O . LEU D 2 485 ? 242.94532 223.40082 293.01225 1.000 42.84897 485 LEU F O 1
ATOM 21544 N N . GLU D 2 486 ? 243.63456 224.89418 291.46552 1.000 45.89301 486 GLU F N 1
ATOM 21545 C CA . GLU D 2 486 ? 244.86270 225.21788 292.17539 1.000 46.10402 486 GLU F CA 1
ATOM 21546 C C . GLU D 2 486 ? 244.55750 225.99316 293.45269 1.000 45.37423 486 GLU F C 1
ATOM 21547 O O . GLU D 2 486 ? 243.58274 226.74548 293.53416 1.000 44.86546 486 GLU F O 1
ATOM 21559 N N . SER D 2 487 ? 245.40688 225.79910 294.45929 1.000 43.82220 487 SER F N 1
ATOM 21560 C CA . SER D 2 487 ? 245.34090 226.50913 295.73337 1.000 45.76849 487 SER F CA 1
ATOM 21561 C C . SER D 2 487 ? 244.07809 226.18958 296.52501 1.000 45.41932 487 SER F C 1
ATOM 21562 O O . SER D 2 487 ? 243.79833 226.85511 297.52970 1.000 43.22178 487 SER F O 1
ATOM 21570 N N . LYS D 2 488 ? 243.30840 225.19088 296.10268 1.000 43.18996 488 LYS F N 1
ATOM 21571 C CA . LYS D 2 488 ? 242.12499 224.73658 296.81970 1.000 43.45125 488 LYS F CA 1
ATOM 21572 C C . LYS D 2 488 ? 242.41309 223.38824 297.46154 1.000 44.06576 488 LYS F C 1
ATOM 21573 O O . LYS D 2 488 ? 242.92189 222.47740 296.79939 1.000 43.72612 488 LYS F O 1
ATOM 21592 N N . CYS D 2 489 ? 242.08878 223.26336 298.74552 1.000 44.22369 489 CYS F N 1
ATOM 21593 C CA . CYS D 2 489 ? 242.26089 221.99808 299.44244 1.000 45.56079 489 CYS F CA 1
ATOM 21594 C C . CYS D 2 489 ? 241.15661 221.03683 299.02519 1.000 45.07757 489 CYS F C 1
ATOM 21595 O O . CYS D 2 489 ? 239.96873 221.35851 299.12941 1.000 40.63990 489 CYS F O 1
ATOM 21603 N N . TYR D 2 490 ? 241.54969 219.85801 298.55363 1.000 44.65862 490 TYR F N 1
ATOM 21604 C CA . TYR D 2 490 ? 240.62128 218.77894 298.25137 1.000 42.53367 490 TYR F CA 1
ATOM 21605 C C . TYR D 2 490 ? 240.75897 217.68265 299.29705 1.000 43.18396 490 TYR F C 1
ATOM 21606 O O . TYR D 2 490 ? 241.86510 217.18963 299.54288 1.000 42.25905 490 TYR F O 1
ATOM 21624 N N . GLN D 2 491 ? 239.64071 217.30679 299.90966 1.000 39.53361 491 GLN F N 1
ATOM 21625 C CA . GLN D 2 491 ? 239.55674 216.01215 300.56786 1.000 38.42479 491 GLN F CA 1
ATOM 21626 C C . GLN D 2 491 ? 239.45616 214.91211 299.52028 1.000 37.70093 491 GLN F C 1
ATOM 21627 O O . GLN D 2 491 ? 238.73593 215.04311 298.52672 1.000 39.67034 491 GLN F O 1
ATOM 21641 N N . ILE D 2 492 ? 240.18519 213.82356 299.74348 1.000 37.10360 492 ILE F N 1
ATOM 21642 C CA . ILE D 2 492 ? 240.19703 212.68595 298.83486 1.000 36.57233 492 ILE F CA 1
ATOM 21643 C C . ILE D 2 492 ? 239.75220 211.45470 299.60656 1.000 36.31177 492 ILE F C 1
ATOM 21644 O O . ILE D 2 492 ? 240.14313 211.25741 300.76229 1.000 34.81829 492 ILE F O 1
ATOM 21660 N N . THR D 2 493 ? 238.93134 210.63081 298.96245 1.000 36.39182 493 THR F N 1
ATOM 21661 C CA . THR D 2 493 ? 238.39874 209.41823 299.56151 1.000 35.99886 493 THR F CA 1
ATOM 21662 C C . THR D 2 493 ? 238.56887 208.26776 298.58358 1.000 33.32099 493 THR F C 1
ATOM 21663 O O . THR D 2 493 ? 238.34262 208.42490 297.38010 1.000 32.87815 493 THR F O 1
ATOM 21674 N N . VAL D 2 494 ? 238.97002 207.11363 299.10691 1.000 34.73412 494 VAL F N 1
ATOM 21675 C CA . VAL D 2 494 ? 239.12827 205.90055 298.31779 1.000 35.49067 494 VAL F CA 1
ATOM 21676 C C . VAL D 2 494 ? 238.31054 204.80473 298.98092 1.000 36.88258 494 VAL F C 1
ATOM 21677 O O . VAL D 2 494 ? 238.48322 204.53346 300.17391 1.000 38.61536 494 VAL F O 1
ATOM 21690 N N . THR D 2 495 ? 237.42999 204.17321 298.20953 1.000 35.73970 495 THR F N 1
ATOM 21691 C CA . THR D 2 495 ? 236.57140 203.10367 298.70134 1.000 38.13809 495 THR F CA 1
ATOM 21692 C C . THR D 2 495 ? 236.78381 201.87889 297.82498 1.000 38.11587 495 THR F C 1
ATOM 21693 O O . THR D 2 495 ? 236.56846 201.93347 296.60931 1.000 35.65709 495 THR F O 1
ATOM 21704 N N . LEU D 2 496 ? 237.20818 200.78363 298.44457 1.000 37.52338 496 LEU F N 1
ATOM 21705 C CA . LEU D 2 496 ? 237.29120 199.50428 297.75755 1.000 40.86431 496 LEU F CA 1
ATOM 21706 C C . LEU D 2 496 ? 235.91009 198.90816 297.53764 1.000 39.75846 496 LEU F C 1
ATOM 21707 O O . LEU D 2 496 ? 235.03786 198.99202 298.40359 1.000 37.16216 496 LEU F O 1
ATOM 21723 N N . VAL D 2 497 ? 235.71360 198.30914 296.36523 1.000 39.88234 497 VAL F N 1
ATOM 21724 C CA . VAL D 2 497 ? 234.45709 197.66346 296.00290 1.000 41.45206 497 VAL F CA 1
ATOM 21725 C C . VAL D 2 497 ? 234.73858 196.18136 295.79811 1.000 43.87172 497 VAL F C 1
ATOM 21726 O O . VAL D 2 497 ? 235.41760 195.79879 294.83620 1.000 42.01879 497 VAL F O 1
ATOM 21739 N N . PHE D 2 498 ? 234.22217 195.34931 296.69515 1.000 44.71287 498 PHE F N 1
ATOM 21740 C CA . PHE D 2 498 ? 234.26955 193.90312 296.54721 1.000 41.87342 498 PHE F CA 1
ATOM 21741 C C . PHE D 2 498 ? 232.94084 193.39403 295.99972 1.000 43.46465 498 PHE F C 1
ATOM 21742 O O . PHE D 2 498 ? 231.93861 194.11137 295.95894 1.000 50.33673 498 PHE F O 1
ATOM 21759 N N . ALA D 2 499 ? 232.94529 192.13182 295.56507 1.000 41.29343 499 ALA F N 1
ATOM 21760 C CA . ALA D 2 499 ? 231.69486 191.48587 295.18105 1.000 41.80353 499 ALA F CA 1
ATOM 21761 C C . ALA D 2 499 ? 230.65262 191.62077 296.28335 1.000 43.55186 499 ALA F C 1
ATOM 21762 O O . ALA D 2 499 ? 229.45829 191.78222 296.00706 1.000 37.29706 499 ALA F O 1
ATOM 21769 N N . THR D 2 500 ? 231.08930 191.55887 297.54306 1.000 46.78227 500 THR F N 1
ATOM 21770 C CA . THR D 2 500 ? 230.19131 191.74884 298.67493 1.000 45.75726 500 THR F CA 1
ATOM 21771 C C . THR D 2 500 ? 229.77162 193.20146 298.85805 1.000 43.31329 500 THR F C 1
ATOM 21772 O O . THR D 2 500 ? 228.85588 193.46594 299.64451 1.000 43.37096 500 THR F O 1
ATOM 21783 N N . GLY D 2 501 ? 230.40916 194.13900 298.15948 1.000 44.88591 501 GLY F N 1
ATOM 21784 C CA . GLY D 2 501 ? 230.10799 195.54320 298.30489 1.000 44.15322 501 GLY F CA 1
ATOM 21785 C C . GLY D 2 501 ? 231.33461 196.37668 298.61942 1.000 42.92562 501 GLY F C 1
ATOM 21786 O O . GLY D 2 501 ? 232.46865 195.88758 298.61067 1.000 43.37868 501 GLY F O 1
ATOM 21790 N N . PRO D 2 502 ? 231.12598 197.66142 298.90540 1.000 43.44533 502 PRO F N 1
ATOM 21791 C CA . PRO D 2 502 ? 232.25737 198.53556 299.23319 1.000 43.66426 502 PRO F CA 1
ATOM 21792 C C . PRO D 2 502 ? 232.96039 198.12378 300.51936 1.000 44.64604 502 PRO F C 1
ATOM 21793 O O . PRO D 2 502 ? 232.32862 197.71591 301.49619 1.000 41.42688 502 PRO F O 1
ATOM 21804 N N . GLY D 2 503 ? 234.28637 198.23723 300.50474 1.000 44.98735 503 GLY F N 1
ATOM 21805 C CA . GLY D 2 503 ? 235.09042 198.13663 301.70271 1.000 44.90459 503 GLY F CA 1
ATOM 21806 C C . GLY D 2 503 ? 235.16522 199.44806 302.46365 1.000 43.78718 503 GLY F C 1
ATOM 21807 O O . GLY D 2 503 ? 234.45232 200.41484 302.18954 1.000 41.11660 503 GLY F O 1
ATOM 21811 N N . GLY D 2 504 ? 236.05999 199.46699 303.44848 1.000 42.84323 504 GLY F N 1
ATOM 21812 C CA . GLY D 2 504 ? 236.26162 200.66981 304.23675 1.000 40.92573 504 GLY F CA 1
ATOM 21813 C C . GLY D 2 504 ? 236.91174 201.77059 303.41705 1.000 40.00168 504 GLY F C 1
ATOM 21814 O O . GLY D 2 504 ? 237.81496 201.52954 302.61463 1.000 39.60588 504 GLY F O 1
ATOM 21818 N N . SER D 2 505 ? 236.44117 202.99789 303.62770 1.000 42.01831 505 SER F N 1
ATOM 21819 C CA . SER D 2 505 ? 236.89450 204.15660 302.86680 1.000 40.51979 505 SER F CA 1
ATOM 21820 C C . SER D 2 505 ? 237.94868 204.91065 303.67108 1.000 36.72576 505 SER F C 1
ATOM 21821 O O . SER D 2 505 ? 237.63909 205.51142 304.70511 1.000 34.02122 505 SER F O 1
ATOM 21829 N N . GLU D 2 506 ? 239.18922 204.87766 303.19486 1.000 34.71638 506 GLU F N 1
ATOM 21830 C CA . GLU D 2 506 ? 240.25029 205.72106 303.72349 1.000 38.07457 506 GLU F CA 1
ATOM 21831 C C . GLU D 2 506 ? 240.21865 207.08414 303.04257 1.000 38.87546 506 GLU F C 1
ATOM 21832 O O . GLU D 2 506 ? 239.89171 207.19931 301.85828 1.000 38.79720 506 GLU F O 1
ATOM 21844 N N . SER D 2 507 ? 240.56248 208.12185 303.80387 1.000 38.27967 507 SER F N 1
ATOM 21845 C CA . SER D 2 507 ? 240.56944 209.48268 303.28808 1.000 35.49709 507 SER F CA 1
ATOM 21846 C C . SER D 2 507 ? 241.83670 210.20427 303.72257 1.000 35.56769 507 SER F C 1
ATOM 21847 O O . SER D 2 507 ? 242.40514 209.91800 304.77944 1.000 33.39172 507 SER F O 1
ATOM 21855 N N . LEU D 2 508 ? 242.27050 211.14733 302.88786 1.000 36.89426 508 LEU F N 1
ATOM 21856 C CA . LEU D 2 508 ? 243.37187 212.04186 303.21562 1.000 38.34922 508 LEU F CA 1
ATOM 21857 C C . LEU D 2 508 ? 243.12384 213.37627 302.52025 1.000 36.90509 508 LEU F C 1
ATOM 21858 O O . LEU D 2 508 ? 242.15961 213.53436 301.76610 1.000 36.10097 508 LEU F O 1
ATOM 21874 N N . LYS D 2 509 ? 244.00425 214.34245 302.77744 1.000 38.97516 509 LYS F N 1
ATOM 21875 C CA . LYS D 2 509 ? 243.90413 215.67544 302.19757 1.000 41.49553 509 LYS F CA 1
ATOM 21876 C C . LYS D 2 509 ? 245.12583 215.96964 301.33923 1.000 43.67823 509 LYS F C 1
ATOM 21877 O O . LYS D 2 509 ? 246.24242 215.55683 301.66870 1.000 41.25663 509 LYS F O 1
ATOM 21896 N N . ALA D 2 510 ? 244.91212 216.70080 300.24776 1.000 44.50947 510 ALA F N 1
ATOM 21897 C CA . ALA D 2 510 ? 245.99605 217.03388 299.33549 1.000 46.36853 510 ALA F CA 1
ATOM 21898 C C . ALA D 2 510 ? 245.63337 218.30024 298.57585 1.000 47.18945 510 ALA F C 1
ATOM 21899 O O . ALA D 2 510 ? 244.47319 218.71890 298.54489 1.000 41.85134 510 ALA F O 1
ATOM 21906 N N . TYR D 2 511 ? 246.64908 218.90370 297.96337 1.000 50.19284 511 TYR F N 1
ATOM 21907 C CA . TYR D 2 511 ? 246.48054 220.03524 297.06396 1.000 47.16478 511 TYR F CA 1
ATOM 21908 C C . TYR D 2 511 ? 246.99305 219.66380 295.68041 1.000 46.82259 511 TYR F C 1
ATOM 21909 O O . TYR D 2 511 ? 248.03994 219.02152 295.54898 1.000 44.94927 511 TYR F O 1
ATOM 21927 N N . LEU D 2 512 ? 246.25322 220.07068 294.64738 1.000 47.29043 512 LEU F N 1
ATOM 21928 C CA . LEU D 2 512 ? 246.78625 219.99747 293.29092 1.000 47.16686 512 LEU F CA 1
ATOM 21929 C C . LEU D 2 512 ? 247.99167 220.91596 293.13962 1.000 46.48189 512 LEU F C 1
ATOM 21930 O O . LEU D 2 512 ? 249.03009 220.51977 292.59775 1.000 45.89819 512 LEU F O 1
ATOM 21946 N N . LYS D 2 513 ? 247.86726 222.15144 293.61777 1.000 43.51652 513 LYS F N 1
ATOM 21947 C CA . LYS D 2 513 ? 248.95734 223.11351 293.60134 1.000 43.29197 513 LYS F CA 1
ATOM 21948 C C . LYS D 2 513 ? 248.73733 224.09686 294.73997 1.000 45.08070 513 LYS F C 1
ATOM 21949 O O . LYS D 2 513 ? 247.59789 224.37846 295.12120 1.000 44.30406 513 LYS F O 1
ATOM 21968 N N . GLN D 2 514 ? 249.83433 224.61773 295.27800 1.000 45.87559 514 GLN F N 1
ATOM 21969 C CA . GLN D 2 514 ? 249.79006 225.50393 296.43034 1.000 46.44400 514 GLN F CA 1
ATOM 21970 C C . GLN D 2 514 ? 250.07669 226.94037 296.01198 1.000 46.73426 514 GLN F C 1
ATOM 21971 O O . GLN D 2 514 ? 250.53327 227.21785 294.89976 1.000 45.11388 514 GLN F O 1
ATOM 21985 N N . ALA D 2 515 ? 249.79370 227.85861 296.93275 1.000 48.54601 515 ALA F N 1
ATOM 21986 C CA . ALA D 2 515 ? 250.20037 229.24860 296.79777 1.000 46.86610 515 ALA F CA 1
ATOM 21987 C C . ALA D 2 515 ? 250.35645 229.84157 298.19055 1.000 45.28058 515 ALA F C 1
ATOM 21988 O O . ALA D 2 515 ? 249.97219 229.23487 299.19359 1.000 44.53786 515 ALA F O 1
ATOM 21995 N N . ALA D 2 516 ? 250.93403 231.03867 298.24387 1.000 45.30546 516 ALA F N 1
ATOM 21996 C CA . ALA D 2 516 ? 251.03974 231.74878 299.50675 1.000 45.38398 516 ALA F CA 1
ATOM 21997 C C . ALA D 2 516 ? 249.64768 231.97479 300.09898 1.000 43.16886 516 ALA F C 1
ATOM 21998 O O . ALA D 2 516 ? 248.67169 232.14165 299.36101 1.000 39.66360 516 ALA F O 1
ATOM 22005 N N . PRO D 2 517 ? 249.52253 231.98064 301.42747 1.000 43.89044 517 PRO F N 1
ATOM 22006 C CA . PRO D 2 517 ? 248.19519 232.14340 302.03382 1.000 41.81877 517 PRO F CA 1
ATOM 22007 C C . PRO D 2 517 ? 247.54600 233.45453 301.61596 1.000 41.90427 517 PRO F C 1
ATOM 22008 O O . PRO D 2 517 ? 248.21512 234.47551 301.44411 1.000 41.85763 517 PRO F O 1
ATOM 22019 N N . ALA D 2 518 ? 246.22121 233.41588 301.45236 1.000 43.31878 518 ALA F N 1
ATOM 22020 C CA . ALA D 2 518 ? 245.48677 234.62810 301.10763 1.000 42.82134 518 ALA F CA 1
ATOM 22021 C C . ALA D 2 518 ? 245.50027 235.63938 302.24653 1.000 42.17524 518 ALA F C 1
ATOM 22022 O O . ALA D 2 518 ? 245.43725 236.84893 301.99871 1.000 41.24247 518 ALA F O 1
ATOM 22029 N N . ARG D 2 519 ? 245.57947 235.17148 303.49069 1.000 42.04955 519 ARG F N 1
ATOM 22030 C CA . ARG D 2 519 ? 245.70584 236.04701 304.64574 1.000 40.09408 519 ARG F CA 1
ATOM 22031 C C . ARG D 2 519 ? 246.68451 235.43073 305.63341 1.000 42.33060 519 ARG F C 1
ATOM 22032 O O . ARG D 2 519 ? 246.78254 234.20657 305.75222 1.000 42.15386 519 ARG F O 1
ATOM 22053 N N . GLY D 2 520 ? 247.40723 236.29120 306.34072 1.000 44.63668 520 GLY F N 1
ATOM 22054 C CA . GLY D 2 520 ? 248.24967 235.85256 307.42822 1.000 44.67017 520 GLY F CA 1
ATOM 22055 C C . GLY D 2 520 ? 247.45046 235.53499 308.67148 1.000 44.28685 520 GLY F C 1
ATOM 22056 O O . GLY D 2 520 ? 246.25104 235.83281 308.78644 1.000 40.85742 520 GLY F O 1
ATOM 22060 N N . PRO D 2 521 ? 248.11892 234.91293 309.63937 1.000 45.77162 521 PRO F N 1
ATOM 22061 C CA . PRO D 2 521 ? 247.44318 234.56490 310.89290 1.000 46.26161 521 PRO F CA 1
ATOM 22062 C C . PRO D 2 521 ? 247.18582 235.78605 311.76189 1.000 45.40994 521 PRO F C 1
ATOM 22063 O O . PRO D 2 521 ? 247.91770 236.77797 311.71969 1.000 44.95280 521 PRO F O 1
ATOM 22074 N N . THR D 2 522 ? 246.12631 235.69697 312.56260 1.000 44.34256 522 THR F N 1
ATOM 22075 C CA . THR D 2 522 ? 245.76254 236.73685 313.51740 1.000 45.11571 522 THR F CA 1
ATOM 22076 C C . THR D 2 522 ? 246.31413 236.36377 314.88844 1.000 43.66112 522 THR F C 1
ATOM 22077 O O . THR D 2 522 ? 246.01823 235.28177 315.40724 1.000 40.97217 522 THR F O 1
ATOM 22088 N N . VAL D 2 523 ? 247.11217 237.25728 315.46921 1.000 46.55978 523 VAL F N 1
ATOM 22089 C CA . VAL D 2 523 ? 247.81029 237.00037 316.72427 1.000 45.59286 523 VAL F CA 1
ATOM 22090 C C . VAL D 2 523 ? 247.03171 237.63188 317.86797 1.000 44.46696 523 VAL F C 1
ATOM 22091 O O . VAL D 2 523 ? 246.54125 238.76290 317.75523 1.000 43.47464 523 VAL F O 1
ATOM 22104 N N . ARG D 2 524 ? 246.91677 236.89825 318.97330 1.000 43.72163 524 ARG F N 1
ATOM 22105 C CA . ARG D 2 524 ? 246.29896 237.40161 320.19080 1.000 45.99523 524 ARG F CA 1
ATOM 22106 C C . ARG D 2 524 ? 247.09379 236.89809 321.38530 1.000 45.58865 524 ARG F C 1
ATOM 22107 O O . ARG D 2 524 ? 247.57089 235.76002 321.38571 1.000 44.25574 524 ARG F O 1
ATOM 22128 N N . THR D 2 525 ? 247.23203 237.74706 322.40031 1.000 45.60381 525 THR F N 1
ATOM 22129 C CA . THR D 2 525 ? 247.96572 237.37596 323.60251 1.000 45.00844 525 THR F CA 1
ATOM 22130 C C . THR D 2 525 ? 247.07450 236.57334 324.54173 1.000 44.67300 525 THR F C 1
ATOM 22131 O O . THR D 2 525 ? 245.97308 237.00848 324.89252 1.000 47.41726 525 THR F O 1
ATOM 22142 N N . LYS D 2 526 ? 247.55626 235.39885 324.94786 1.000 42.79011 526 LYS F N 1
ATOM 22143 C CA . LYS D 2 526 ? 246.88930 234.60529 325.97240 1.000 42.16432 526 LYS F CA 1
ATOM 22144 C C . LYS D 2 526 ? 247.30746 235.01848 327.37788 1.000 41.97273 526 LYS F C 1
ATOM 22145 O O . LYS D 2 526 ? 246.47874 235.02389 328.29465 1.000 39.73633 526 LYS F O 1
ATOM 22164 N N . LYS D 2 527 ? 248.57952 235.36436 327.56319 1.000 41.40716 527 LYS F N 1
ATOM 22165 C CA . LYS D 2 527 ? 249.08413 235.79927 328.85600 1.000 41.11198 527 LYS F CA 1
ATOM 22166 C C . LYS D 2 527 ? 250.21422 236.79174 328.62853 1.000 41.96490 527 LYS F C 1
ATOM 22167 O O . LYS D 2 527 ? 250.94415 236.70575 327.63729 1.000 42.89773 527 LYS F O 1
ATOM 22186 N N . VAL D 2 528 ? 250.35045 237.73547 329.55693 1.000 41.90376 528 VAL F N 1
ATOM 22187 C CA . VAL D 2 528 ? 251.45386 238.68694 329.56261 1.000 41.50927 528 VAL F CA 1
ATOM 22188 C C . VAL D 2 528 ? 252.06003 238.71148 330.95759 1.000 40.72149 528 VAL F C 1
ATOM 22189 O O . VAL D 2 528 ? 251.33605 238.73380 331.95929 1.000 39.79052 528 VAL F O 1
ATOM 22202 N N . GLY D 2 529 ? 253.38955 238.70617 331.01997 1.000 41.46523 529 GLY F N 1
ATOM 22203 C CA . GLY D 2 529 ? 254.09223 238.74916 332.28706 1.000 43.00633 529 GLY F CA 1
ATOM 22204 C C . GLY D 2 529 ? 255.12810 239.85206 332.34300 1.000 44.56632 529 GLY F C 1
ATOM 22205 O O . GLY D 2 529 ? 255.23585 240.66040 331.41590 1.000 41.70189 529 GLY F O 1
ATOM 22209 N N . LYS D 2 530 ? 255.89896 239.89603 333.43219 1.000 43.63397 530 LYS F N 1
ATOM 22210 C CA . LYS D 2 530 ? 256.90886 240.93857 333.57732 1.000 41.52228 530 LYS F CA 1
ATOM 22211 C C . LYS D 2 530 ? 257.97994 240.83664 332.49977 1.000 41.95799 530 LYS F C 1
ATOM 22212 O O . LYS D 2 530 ? 258.50396 241.86147 332.04812 1.000 41.51737 530 LYS F O 1
ATOM 22231 N N . ASN D 2 531 ? 258.31964 239.61400 332.07553 1.000 42.32141 531 ASN F N 1
ATOM 22232 C CA . ASN D 2 531 ? 259.34403 239.42350 331.05532 1.000 43.24652 531 ASN F CA 1
ATOM 22233 C C . ASN D 2 531 ? 258.93583 238.38455 330.01496 1.000 45.40561 531 ASN F C 1
ATOM 22234 O O . ASN D 2 531 ? 259.80206 237.86517 329.30052 1.000 44.77019 531 ASN F O 1
ATOM 22245 N N . GLU D 2 532 ? 257.64717 238.06730 329.90957 1.000 43.65916 532 GLU F N 1
ATOM 22246 C CA . GLU D 2 532 ? 257.19005 237.02126 329.00778 1.000 43.96124 532 GLU F CA 1
ATOM 22247 C C . GLU D 2 532 ? 255.78380 237.35314 328.53258 1.000 43.38280 532 GLU F C 1
ATOM 22248 O O . GLU D 2 532 ? 255.05307 238.11464 329.17157 1.000 41.73415 532 GLU F O 1
ATOM 22260 N N . ALA D 2 533 ? 255.41374 236.76828 327.39531 1.000 43.70413 533 ALA F N 1
ATOM 22261 C CA . ALA D 2 533 ? 254.06255 236.89536 326.86667 1.000 44.28493 533 ALA F CA 1
ATOM 22262 C C . ALA D 2 533 ? 253.71966 235.63347 326.09158 1.000 43.55439 533 ALA F C 1
ATOM 22263 O O . ALA D 2 533 ? 254.45926 235.24228 325.18384 1.000 44.31225 533 ALA F O 1
ATOM 22270 N N . VAL D 2 534 ? 252.60316 235.00385 326.45069 1.000 41.40213 534 VAL F N 1
ATOM 22271 C CA . VAL D 2 534 ? 252.11964 233.81310 325.75950 1.000 42.51597 534 VAL F CA 1
ATOM 22272 C C . VAL D 2 534 ? 251.24368 234.28820 324.60462 1.000 44.84716 534 VAL F C 1
ATOM 22273 O O . VAL D 2 534 ? 250.09862 234.69791 324.80167 1.000 46.29291 534 VAL F O 1
ATOM 22286 N N . LEU D 2 535 ? 251.78698 234.23200 323.39247 1.000 44.63363 535 LEU F N 1
ATOM 22287 C CA . LEU D 2 535 ? 251.01134 234.53267 322.20009 1.000 43.86981 535 LEU F CA 1
ATOM 22288 C C . LEU D 2 535 ? 250.09540 233.36765 321.84555 1.000 43.67838 535 LEU F C 1
ATOM 22289 O O . LEU D 2 535 ? 250.41492 232.19956 322.08484 1.000 42.90156 535 LEU F O 1
ATOM 22305 N N . ALA D 2 536 ? 248.94331 233.70105 321.26842 1.000 46.27802 536 ALA F N 1
ATOM 22306 C CA . ALA D 2 536 ? 248.01119 232.71053 320.75374 1.000 46.80619 536 ALA F CA 1
ATOM 22307 C C . ALA D 2 536 ? 247.49666 233.17439 319.40005 1.000 45.46407 536 ALA F C 1
ATOM 22308 O O . ALA D 2 536 ? 247.39994 234.37537 319.13470 1.000 43.73723 536 ALA F O 1
ATOM 22315 N N . TRP D 2 537 ? 247.16942 232.20989 318.54319 1.000 44.60474 537 TRP F N 1
ATOM 22316 C CA . TRP D 2 537 ? 246.65768 232.51496 317.21636 1.000 46.38779 537 TRP F CA 1
ATOM 22317 C C . TRP D 2 537 ? 245.68751 231.42515 316.78783 1.000 47.48187 537 TRP F C 1
ATOM 22318 O O . TRP D 2 537 ? 245.78810 230.27525 317.22410 1.000 47.06764 537 TRP F O 1
ATOM 22339 N N . ASP D 2 538 ? 244.74731 231.80256 315.92672 1.000 46.36252 538 ASP F N 1
ATOM 22340 C CA . ASP D 2 538 ? 243.78392 230.87551 315.34967 1.000 47.15477 538 ASP F CA 1
ATOM 22341 C C . ASP D 2 538 ? 244.23719 230.48869 313.94875 1.000 46.62303 538 ASP F C 1
ATOM 22342 O O . ASP D 2 538 ? 244.61719 231.35466 313.15335 1.000 44.40477 538 ASP F O 1
ATOM 22351 N N . GLN D 2 539 ? 244.20052 229.19105 313.65430 1.000 47.17660 539 GLN F N 1
ATOM 22352 C CA . GLN D 2 539 ? 244.67425 228.70651 312.36549 1.000 45.49854 539 GLN F CA 1
ATOM 22353 C C . GLN D 2 539 ? 243.91947 229.38497 311.22942 1.000 43.55758 539 GLN F C 1
ATOM 22354 O O . GLN D 2 539 ? 242.70948 229.61362 311.31184 1.000 42.60909 539 GLN F O 1
ATOM 22368 N N . ILE D 2 540 ? 244.64815 229.71156 310.16548 1.000 42.60739 540 ILE F N 1
ATOM 22369 C CA . ILE D 2 540 ? 244.02412 230.38078 309.01939 1.000 42.56842 540 ILE F CA 1
ATOM 22370 C C . ILE D 2 540 ? 242.90428 229.50052 308.47993 1.000 42.87710 540 ILE F C 1
ATOM 22371 O O . ILE D 2 540 ? 243.08189 228.26939 308.37759 1.000 41.07800 540 ILE F O 1
ATOM 22387 N N . PRO D 2 541 ? 241.73904 230.04815 308.13343 1.000 42.33852 541 PRO F N 1
ATOM 22388 C CA . PRO D 2 541 ? 240.68532 229.20907 307.55040 1.000 42.08686 541 PRO F CA 1
ATOM 22389 C C . PRO D 2 541 ? 241.18193 228.47709 306.31238 1.000 41.79116 541 PRO F C 1
ATOM 22390 O O . PRO D 2 541 ? 241.95867 229.01313 305.51914 1.000 40.72066 541 PRO F O 1
ATOM 22401 N N . VAL D 2 542 ? 240.72200 227.23341 306.15373 1.000 42.04385 542 VAL F N 1
ATOM 22402 C CA . VAL D 2 542 ? 241.15031 226.42501 305.01572 1.000 42.96828 542 VAL F CA 1
ATOM 22403 C C . VAL D 2 542 ? 240.73507 227.08084 303.70744 1.000 44.32596 542 VAL F C 1
ATOM 22404 O O . VAL D 2 542 ? 241.35764 226.85214 302.66286 1.000 40.88649 542 VAL F O 1
ATOM 22417 N N . ASP D 2 543 ? 239.68416 227.90300 303.73623 1.000 44.85513 543 ASP F N 1
ATOM 22418 C CA . ASP D 2 543 ? 239.31510 228.67933 302.55980 1.000 43.89230 543 ASP F CA 1
ATOM 22419 C C . ASP D 2 543 ? 240.36992 229.71649 302.20022 1.000 42.93841 543 ASP F C 1
ATOM 22420 O O . ASP D 2 543 ? 240.34646 230.24168 301.08193 1.000 41.67909 543 ASP F O 1
ATOM 22429 N N . ASP D 2 544 ? 241.28899 230.02148 303.11516 1.000 41.16289 544 ASP F N 1
ATOM 22430 C CA . ASP D 2 544 ? 242.32356 231.01809 302.88080 1.000 43.69994 544 ASP F CA 1
ATOM 22431 C C . ASP D 2 544 ? 243.73262 230.44813 302.86708 1.000 45.47207 544 ASP F C 1
ATOM 22432 O O . ASP D 2 544 ? 244.61162 231.04284 302.23975 1.000 46.67614 544 ASP F O 1
ATOM 22441 N N . GLN D 2 545 ? 243.97626 229.32022 303.53421 1.000 42.81170 545 GLN F N 1
ATOM 22442 C CA . GLN D 2 545 ? 245.19776 228.56178 303.29594 1.000 44.48913 545 GLN F CA 1
ATOM 22443 C C . GLN D 2 545 ? 245.22793 228.05340 301.86149 1.000 47.69332 545 GLN F C 1
ATOM 22444 O O . GLN D 2 545 ? 244.41935 227.20057 301.48101 1.000 47.63600 545 GLN F O 1
ATOM 22458 N N . ASN D 2 546 ? 246.15575 228.56917 301.06080 1.000 47.61486 546 ASN F N 1
ATOM 22459 C CA . ASN D 2 546 ? 246.32795 228.13224 299.68381 1.000 47.04610 546 ASN F CA 1
ATOM 22460 C C . ASN D 2 546 ? 247.28830 226.95673 299.55815 1.000 46.70560 546 ASN F C 1
ATOM 22461 O O . ASN D 2 546 ? 247.66095 226.59491 298.43818 1.000 44.00360 546 ASN F O 1
ATOM 22472 N N . GLY D 2 547 ? 247.69299 226.35678 300.67198 1.000 46.15910 547 GLY F N 1
ATOM 22473 C CA . GLY D 2 547 ? 248.63305 225.25290 300.62640 1.000 45.25694 547 GLY F CA 1
ATOM 22474 C C . GLY D 2 547 ? 248.82897 224.67056 302.00760 1.000 46.98846 547 GLY F C 1
ATOM 22475 O O . GLY D 2 547 ? 248.17779 225.07074 302.97628 1.000 46.37421 547 GLY F O 1
ATOM 22479 N N . PHE D 2 548 ? 249.74585 223.70947 302.08432 1.000 44.08652 548 PHE F N 1
ATOM 22480 C CA . PHE D 2 548 ? 250.11114 223.11458 303.36353 1.000 41.75684 548 PHE F CA 1
ATOM 22481 C C . PHE D 2 548 ? 250.92751 224.10651 304.18169 1.000 43.97376 548 PHE F C 1
ATOM 22482 O O . PHE D 2 548 ? 252.02071 224.51088 303.77188 1.000 45.83966 548 PHE F O 1
ATOM 22499 N N . ILE D 2 549 ? 250.39716 224.49723 305.33791 1.000 44.14502 549 ILE F N 1
ATOM 22500 C CA . ILE D 2 549 ? 251.11480 225.38666 306.24591 1.000 44.55669 549 ILE F CA 1
ATOM 22501 C C . ILE D 2 549 ? 252.25272 224.58949 306.87663 1.000 43.99037 549 ILE F C 1
ATOM 22502 O O . ILE D 2 549 ? 252.01475 223.65937 307.65189 1.000 44.10306 549 ILE F O 1
ATOM 22518 N N . ARG D 2 550 ? 253.49252 224.95136 306.54762 1.000 42.92012 550 ARG F N 1
ATOM 22519 C CA . ARG D 2 550 ? 254.65282 224.23571 307.06363 1.000 44.95801 550 ARG F CA 1
ATOM 22520 C C . ARG D 2 550 ? 255.13207 224.79371 308.39775 1.000 44.68654 550 ARG F C 1
ATOM 22521 O O . ARG D 2 550 ? 255.47056 224.02393 309.30333 1.000 44.69494 550 ARG F O 1
ATOM 22542 N N . ASN D 2 551 ? 255.16838 226.11559 308.53941 1.000 44.81031 551 ASN F N 1
ATOM 22543 C CA . ASN D 2 551 ? 255.60931 226.73949 309.77911 1.000 46.99311 551 ASN F CA 1
ATOM 22544 C C . ASN D 2 551 ? 255.09942 228.17278 309.80974 1.000 46.69420 551 ASN F C 1
ATOM 22545 O O . ASN D 2 551 ? 254.61702 228.70415 308.80672 1.000 44.58668 551 ASN F O 1
ATOM 22556 N N . TYR D 2 552 ? 255.21283 228.79284 310.98172 1.000 47.43848 552 TYR F N 1
ATOM 22557 C CA . TYR D 2 552 ? 254.99311 230.22221 311.14299 1.000 47.26904 552 TYR F CA 1
ATOM 22558 C C . TYR D 2 552 ? 256.27303 230.88486 311.62818 1.000 47.51765 552 TYR F C 1
ATOM 22559 O O . TYR D 2 552 ? 257.00382 230.32008 312.44836 1.000 46.64006 552 TYR F O 1
ATOM 22577 N N . SER D 2 553 ? 256.53891 232.08288 311.11779 1.000 47.21105 553 SER F N 1
ATOM 22578 C CA . SER D 2 553 ? 257.54661 232.96871 311.68213 1.000 47.99504 553 SER F CA 1
ATOM 22579 C C . SER D 2 553 ? 256.85082 234.01550 312.54072 1.000 48.46808 553 SER F C 1
ATOM 22580 O O . SER D 2 553 ? 255.89968 234.66148 312.08810 1.000 45.33333 553 SER F O 1
ATOM 22588 N N . ILE D 2 554 ? 257.32212 234.18050 313.77307 1.000 48.09147 554 ILE F N 1
ATOM 22589 C CA . ILE D 2 554 ? 256.86705 235.24848 314.65569 1.000 48.22817 554 ILE F CA 1
ATOM 22590 C C . ILE D 2 554 ? 257.97439 236.28816 314.73352 1.000 47.86813 554 ILE F C 1
ATOM 22591 O O . ILE D 2 554 ? 259.10248 235.97712 315.13622 1.000 44.55265 554 ILE F O 1
ATOM 22607 N N . SER D 2 555 ? 257.65243 237.51966 314.34911 1.000 47.43162 555 SER F N 1
ATOM 22608 C CA . SER D 2 555 ? 258.55494 238.65239 314.48101 1.000 47.06531 555 SER F CA 1
ATOM 22609 C C . SER D 2 555 ? 257.95944 239.65735 315.45505 1.000 47.11805 555 SER F C 1
ATOM 22610 O O . SER D 2 555 ? 256.76116 239.95224 315.40196 1.000 47.41554 555 SER F O 1
ATOM 22618 N N . TYR D 2 556 ? 258.79978 240.17994 316.34447 1.000 47.10960 556 TYR F N 1
ATOM 22619 C CA . TYR D 2 556 ? 258.34922 241.12797 317.35052 1.000 46.73003 556 TYR F CA 1
ATOM 22620 C C . TYR D 2 556 ? 259.47257 242.11059 317.64107 1.000 47.28412 556 TYR F C 1
ATOM 22621 O O . TYR D 2 556 ? 260.65332 241.75376 317.60841 1.000 46.53154 556 TYR F O 1
ATOM 22639 N N . ARG D 2 557 ? 259.09124 243.35456 317.92311 1.000 48.40336 557 ARG F N 1
ATOM 22640 C CA . ARG D 2 557 ? 260.05949 244.41800 318.13973 1.000 47.51525 557 ARG F CA 1
ATOM 22641 C C . ARG D 2 557 ? 259.45719 245.46525 319.06276 1.000 44.82259 557 ARG F C 1
ATOM 22642 O O . ARG D 2 557 ? 258.23565 245.60374 319.16732 1.000 41.70614 557 ARG F O 1
ATOM 22663 N N . THR D 2 558 ? 260.33664 246.20424 319.73306 1.000 44.65929 558 THR F N 1
ATOM 22664 C CA . THR D 2 558 ? 259.93968 247.37880 320.48893 1.000 44.27329 558 THR F CA 1
ATOM 22665 C C . THR D 2 558 ? 259.91960 248.59562 319.56627 1.000 45.03687 558 THR F C 1
ATOM 22666 O O . THR D 2 558 ? 260.17260 248.50125 318.36277 1.000 45.12799 558 THR F O 1
ATOM 22677 N N . SER D 2 559 ? 259.61301 249.76177 320.13711 1.000 43.71764 559 SER F N 1
ATOM 22678 C CA . SER D 2 559 ? 259.61016 250.98695 319.34823 1.000 41.26856 559 SER F CA 1
ATOM 22679 C C . SER D 2 559 ? 261.00074 251.35494 318.84750 1.000 41.01226 559 SER F C 1
ATOM 22680 O O . SER D 2 559 ? 261.11433 252.12501 317.88784 1.000 38.86993 559 SER F O 1
ATOM 22688 N N . VAL D 2 560 ? 262.05365 250.82735 319.47051 1.000 41.37606 560 VAL F N 1
ATOM 22689 C CA . VAL D 2 560 ? 263.42125 251.12988 319.05648 1.000 43.48894 560 VAL F CA 1
ATOM 22690 C C . VAL D 2 560 ? 264.29274 249.89344 318.90510 1.000 41.87720 560 VAL F C 1
ATOM 22691 O O . VAL D 2 560 ? 265.30310 249.94413 318.17929 1.000 41.71348 560 VAL F O 1
ATOM 22704 N N . GLY D 2 561 ? 263.97046 248.76923 319.54145 1.000 43.53049 561 GLY F N 1
ATOM 22705 C CA . GLY D 2 561 ? 264.85667 247.62565 319.50743 1.000 44.59278 561 GLY F CA 1
ATOM 22706 C C . GLY D 2 561 ? 264.84737 246.91428 318.16821 1.000 44.66178 561 GLY F C 1
ATOM 22707 O O . GLY D 2 561 ? 263.92213 247.03375 317.36409 1.000 43.65324 561 GLY F O 1
ATOM 22711 N N . LYS D 2 562 ? 265.91513 246.15435 317.93178 1.000 43.58567 562 LYS F N 1
ATOM 22712 C CA . LYS D 2 562 ? 266.00401 245.34241 316.72604 1.000 45.13301 562 LYS F CA 1
ATOM 22713 C C . LYS D 2 562 ? 264.90657 244.28556 316.71427 1.000 47.33813 562 LYS F C 1
ATOM 22714 O O . LYS D 2 562 ? 264.57970 243.69195 317.74549 1.000 47.27212 562 LYS F O 1
ATOM 22733 N N . GLU D 2 563 ? 264.33641 244.05252 315.53500 1.000 47.08281 563 GLU F N 1
ATOM 22734 C CA . GLU D 2 563 ? 263.27226 243.06689 315.39142 1.000 48.45202 563 GLU F CA 1
ATOM 22735 C C . GLU D 2 563 ? 263.84373 241.65587 315.46759 1.000 51.47265 563 GLU F C 1
ATOM 22736 O O . GLU D 2 563 ? 264.69125 241.27518 314.65299 1.000 50.68560 563 GLU F O 1
ATOM 22748 N N . MET D 2 564 ? 263.37905 240.88326 316.44459 1.000 51.14018 564 MET F N 1
ATOM 22749 C CA . MET D 2 564 ? 263.71826 239.47273 316.55004 1.000 50.98743 564 MET F CA 1
ATOM 22750 C C . MET D 2 564 ? 262.71745 238.63558 315.76323 1.000 47.71976 564 MET F C 1
ATOM 22751 O O . MET D 2 564 ? 261.57363 239.04333 315.54538 1.000 44.31442 564 MET F O 1
ATOM 22765 N N . VAL D 2 565 ? 263.16139 237.45586 315.33473 1.000 47.18075 565 VAL F N 1
ATOM 22766 C CA . VAL D 2 565 ? 262.34328 236.54278 314.54616 1.000 47.77739 565 VAL F CA 1
ATOM 22767 C C . VAL D 2 565 ? 262.43941 235.15151 315.15470 1.000 48.51221 565 VAL F C 1
ATOM 22768 O O . VAL D 2 565 ? 263.53160 234.68846 315.50206 1.000 46.04520 565 VAL F O 1
ATOM 22781 N N . VAL D 2 566 ? 261.29258 234.48733 315.28311 1.000 48.45252 566 VAL F N 1
ATOM 22782 C CA . VAL D 2 566 ? 261.21447 233.12240 315.78797 1.000 48.04788 566 VAL F CA 1
ATOM 22783 C C . VAL D 2 566 ? 260.40463 232.29248 314.80254 1.000 47.35054 566 VAL F C 1
ATOM 22784 O O . VAL D 2 566 ? 259.36137 232.73808 314.31191 1.000 46.09230 566 VAL F O 1
ATOM 22797 N N . HIS D 2 567 ? 260.88449 231.08522 314.51700 1.000 46.81470 567 HIS F N 1
ATOM 22798 C CA . HIS D 2 567 ? 260.19328 230.14672 313.64276 1.000 47.28142 567 HIS F CA 1
ATOM 22799 C C . HIS D 2 567 ? 259.51270 229.07360 314.48212 1.000 46.79339 567 HIS F C 1
ATOM 22800 O O . HIS D 2 567 ? 260.13525 228.48978 315.37568 1.000 46.62244 567 HIS F O 1
ATOM 22814 N N . VAL D 2 568 ? 258.23835 228.81858 314.19252 1.000 46.16659 568 VAL F N 1
ATOM 22815 C CA . VAL D 2 568 ? 257.42375 227.87626 314.95032 1.000 47.27735 568 VAL F CA 1
ATOM 22816 C C . VAL D 2 568 ? 256.80181 226.88692 313.97567 1.000 45.99592 568 VAL F C 1
ATOM 22817 O O . VAL D 2 568 ? 256.23516 227.28852 312.95318 1.000 42.13746 568 VAL F O 1
ATOM 22830 N N . ASP D 2 569 ? 256.90675 225.59865 314.29403 1.000 48.37482 569 ASP F N 1
ATOM 22831 C CA . ASP D 2 569 ? 256.29778 224.56993 313.46204 1.000 46.47208 569 ASP F CA 1
ATOM 22832 C C . ASP D 2 569 ? 254.78648 224.75494 313.40907 1.000 45.67667 569 ASP F C 1
ATOM 22833 O O . ASP D 2 569 ? 254.15061 225.11074 314.40514 1.000 46.09808 569 ASP F O 1
ATOM 22842 N N . SER D 2 570 ? 254.21043 224.51107 312.22942 1.000 47.13631 570 SER F N 1
ATOM 22843 C CA . SER D 2 570 ? 252.80206 224.81934 312.01166 1.000 47.57909 570 SER F CA 1
ATOM 22844 C C . SER D 2 570 ? 251.88056 224.01235 312.91645 1.000 46.72935 570 SER F C 1
ATOM 22845 O O . SER D 2 570 ? 250.72368 224.40296 313.10759 1.000 43.25960 570 SER F O 1
ATOM 22853 N N . SER D 2 571 ? 252.35953 222.89931 313.47700 1.000 47.48549 571 SER F N 1
ATOM 22854 C CA . SER D 2 571 ? 251.52594 222.12159 314.38743 1.000 46.77299 571 SER F CA 1
ATOM 22855 C C . SER D 2 571 ? 251.15757 222.91910 315.63158 1.000 49.61647 571 SER F C 1
ATOM 22856 O O . SER D 2 571 ? 250.09068 222.69849 316.21620 1.000 48.63618 571 SER F O 1
ATOM 22864 N N . HIS D 2 572 ? 252.01753 223.84254 316.05031 1.000 47.81865 572 HIS F N 1
ATOM 22865 C CA . HIS D 2 572 ? 251.77846 224.60594 317.26489 1.000 46.67836 572 HIS F CA 1
ATOM 22866 C C . HIS D 2 572 ? 250.72842 225.68439 317.02631 1.000 49.44397 572 HIS F C 1
ATOM 22867 O O . HIS D 2 572 ? 250.60000 226.22627 315.92457 1.000 48.63318 572 HIS F O 1
ATOM 22881 N N . THR D 2 573 ? 249.97140 225.99176 318.08032 1.000 48.62894 573 THR F N 1
ATOM 22882 C CA . THR D 2 573 ? 249.00645 227.08143 318.05778 1.000 46.04772 573 THR F CA 1
ATOM 22883 C C . THR D 2 573 ? 249.32769 228.18553 319.05606 1.000 45.57298 573 THR F C 1
ATOM 22884 O O . THR D 2 573 ? 248.62324 229.20180 319.07764 1.000 44.27340 573 THR F O 1
ATOM 22895 N N . GLU D 2 574 ? 250.36224 228.02128 319.87911 1.000 43.40634 574 GLU F N 1
ATOM 22896 C CA . GLU D 2 574 ? 250.73097 229.02366 320.86812 1.000 44.81588 574 GLU F CA 1
ATOM 22897 C C . GLU D 2 574 ? 252.24430 229.03674 321.02061 1.000 45.46740 574 GLU F C 1
ATOM 22898 O O . GLU D 2 574 ? 252.91130 228.01659 320.82784 1.000 44.24728 574 GLU F O 1
ATOM 22910 N N . TYR D 2 575 ? 252.77839 230.20557 321.36888 1.000 45.97952 575 TYR F N 1
ATOM 22911 C CA . TYR D 2 575 ? 254.19623 230.34706 321.66480 1.000 44.60189 575 TYR F CA 1
ATOM 22912 C C . TYR D 2 575 ? 254.36712 231.39003 322.75830 1.000 44.30054 575 TYR F C 1
ATOM 22913 O O . TYR D 2 575 ? 253.63118 232.37952 322.80202 1.000 42.73922 575 TYR F O 1
ATOM 22931 N N . THR D 2 576 ? 255.34081 231.16057 323.63557 1.000 42.76052 576 THR F N 1
ATOM 22932 C CA . THR D 2 576 ? 255.62852 232.04585 324.76189 1.000 45.04734 576 THR F CA 1
ATOM 22933 C C . THR D 2 576 ? 256.89457 232.83753 324.44896 1.000 46.14061 576 THR F C 1
ATOM 22934 O O . THR D 2 576 ? 258.00492 232.30232 324.51503 1.000 47.60359 576 THR F O 1
ATOM 22945 N N . LEU D 2 577 ? 256.72333 234.11274 324.10747 1.000 43.55860 577 LEU F N 1
ATOM 22946 C CA . LEU D 2 577 ? 257.86068 235.01799 324.01633 1.000 44.82467 577 LEU F CA 1
ATOM 22947 C C . LEU D 2 577 ? 258.53387 235.14522 325.37662 1.000 45.69767 577 LEU F C 1
ATOM 22948 O O . LEU D 2 577 ? 257.86468 235.30492 326.40165 1.000 45.53772 577 LEU F O 1
ATOM 22964 N N . SER D 2 578 ? 259.86286 235.07287 325.38372 1.000 47.05005 578 SER F N 1
ATOM 22965 C CA . SER D 2 578 ? 260.63613 235.03560 326.61483 1.000 45.49022 578 SER F CA 1
ATOM 22966 C C . SER D 2 578 ? 261.72115 236.10260 326.57631 1.000 45.00289 578 SER F C 1
ATOM 22967 O O . SER D 2 578 ? 262.09887 236.60125 325.51299 1.000 45.36369 578 SER F O 1
ATOM 22975 N N . SER D 2 579 ? 262.21800 236.44748 327.76452 1.000 45.53452 579 SER F N 1
ATOM 22976 C CA . SER D 2 579 ? 263.27061 237.44992 327.92317 1.000 45.91735 579 SER F CA 1
ATOM 22977 C C . SER D 2 579 ? 262.83053 238.81964 327.41422 1.000 44.77444 579 SER F C 1
ATOM 22978 O O . SER D 2 579 ? 263.65126 239.61194 326.94510 1.000 42.61746 579 SER F O 1
ATOM 22986 N N . LEU D 2 580 ? 261.53571 239.11104 327.50065 1.000 46.54116 580 LEU F N 1
ATOM 22987 C CA . LEU D 2 580 ? 261.04204 240.42605 327.12143 1.000 46.76777 580 LEU F CA 1
ATOM 22988 C C . LEU D 2 580 ? 261.40902 241.46056 328.17984 1.000 46.76420 580 LEU F C 1
ATOM 22989 O O . LEU D 2 580 ? 261.55004 241.14884 329.36548 1.000 45.68601 580 LEU F O 1
ATOM 23005 N N . SER D 2 581 ? 261.56378 242.70570 327.73805 1.000 47.42363 581 SER F N 1
ATOM 23006 C CA . SER D 2 581 ? 261.76458 243.80665 328.66905 1.000 45.95562 581 SER F CA 1
ATOM 23007 C C . SER D 2 581 ? 260.45719 244.15512 329.36954 1.000 45.29447 581 SER F C 1
ATOM 23008 O O . SER D 2 581 ? 259.39257 244.20306 328.74701 1.000 45.30653 581 SER F O 1
ATOM 23016 N N . SER D 2 582 ? 260.54205 244.39917 330.67419 1.000 44.86652 582 SER F N 1
ATOM 23017 C CA . SER D 2 582 ? 259.37689 244.83190 331.42786 1.000 46.19895 582 SER F CA 1
ATOM 23018 C C . SER D 2 582 ? 259.01433 246.27278 331.07619 1.000 45.71598 582 SER F C 1
ATOM 23019 O O . SER D 2 582 ? 259.84763 247.06147 330.62098 1.000 44.24821 582 SER F O 1
ATOM 23027 N N . ASP D 2 583 ? 257.74489 246.61148 331.30250 1.000 45.99648 583 ASP F N 1
ATOM 23028 C CA . ASP D 2 583 ? 257.25410 247.97728 331.12015 1.000 46.09697 583 ASP F CA 1
ATOM 23029 C C . ASP D 2 583 ? 257.60991 248.50965 329.73432 1.000 46.79353 583 ASP F C 1
ATOM 23030 O O . ASP D 2 583 ? 257.95513 249.68084 329.56314 1.000 45.47804 583 ASP F O 1
ATOM 23039 N N . THR D 2 584 ? 257.52436 247.63702 328.73244 1.000 46.21839 584 THR F N 1
ATOM 23040 C CA . THR D 2 584 ? 257.95467 247.95107 327.37676 1.000 46.69423 584 THR F CA 1
ATOM 23041 C C . THR D 2 584 ? 256.84631 247.57530 326.40614 1.000 47.06607 584 THR F C 1
ATOM 23042 O O . THR D 2 584 ? 256.30648 246.46642 326.47452 1.000 46.23200 584 THR F O 1
ATOM 23053 N N . LEU D 2 585 ? 256.51108 248.49762 325.50743 1.000 45.72567 585 LEU F N 1
ATOM 23054 C CA . LEU D 2 585 ? 255.54294 248.22398 324.45325 1.000 45.29873 585 LEU F CA 1
ATOM 23055 C C . LEU D 2 585 ? 256.20613 247.38566 323.36729 1.000 45.74924 585 LEU F C 1
ATOM 23056 O O . LEU D 2 585 ? 257.22163 247.79385 322.79313 1.000 46.78285 585 LEU F O 1
ATOM 23072 N N . TYR D 2 586 ? 255.63484 246.21797 323.08783 1.000 46.30361 586 TYR F N 1
ATOM 23073 C CA . TYR D 2 586 ? 256.11784 245.33044 322.04072 1.000 47.64475 586 TYR F CA 1
ATOM 23074 C C . TYR D 2 586 ? 255.11483 245.27000 320.89721 1.000 47.82619 586 TYR F C 1
ATOM 23075 O O . TYR D 2 586 ? 253.90580 245.15555 321.12291 1.000 47.26951 586 TYR F O 1
ATOM 23093 N N . MET D 2 587 ? 255.62505 245.34731 319.67161 1.000 46.83991 587 MET F N 1
ATOM 23094 C CA . MET D 2 587 ? 254.83329 245.12325 318.47024 1.000 47.59742 587 MET F CA 1
ATOM 23095 C C . MET D 2 587 ? 255.16352 243.72798 317.95919 1.000 45.72598 587 MET F C 1
ATOM 23096 O O . MET D 2 587 ? 256.33844 243.35478 317.88470 1.000 43.54119 587 MET F O 1
ATOM 23110 N N . VAL D 2 588 ? 254.13180 242.96032 317.61714 1.000 46.49430 588 VAL F N 1
ATOM 23111 C CA . VAL D 2 588 ? 254.28546 241.58714 317.15085 1.000 46.41251 588 VAL F CA 1
ATOM 23112 C C . VAL D 2 588 ? 253.68063 241.47106 315.75965 1.000 46.43854 588 VAL F C 1
ATOM 23113 O O . VAL D 2 588 ? 252.57741 241.97168 315.51170 1.000 45.03089 588 VAL F O 1
ATOM 23126 N N . ARG D 2 589 ? 254.40516 240.81224 314.85795 1.000 46.95482 589 ARG F N 1
ATOM 23127 C CA . ARG D 2 589 ? 253.87800 240.40137 313.56646 1.000 46.86173 589 ARG F CA 1
ATOM 23128 C C . ARG D 2 589 ? 254.09797 238.90554 313.39784 1.000 48.21976 589 ARG F C 1
ATOM 23129 O O . ARG D 2 589 ? 255.07895 238.34673 313.89641 1.000 45.59144 589 ARG F O 1
ATOM 23150 N N . MET D 2 590 ? 253.17367 238.26056 312.68960 1.000 48.79987 590 MET F N 1
ATOM 23151 C CA . MET D 2 590 ? 253.23140 236.82353 312.46833 1.000 49.87286 590 MET F CA 1
ATOM 23152 C C . MET D 2 590 ? 252.83538 236.50723 311.03498 1.000 50.10625 590 MET F C 1
ATOM 23153 O O . MET D 2 590 ? 251.87059 237.06912 310.50884 1.000 48.46957 590 MET F O 1
ATOM 23167 N N . ALA D 2 591 ? 253.58941 235.60374 310.41146 1.000 51.12027 591 ALA F N 1
ATOM 23168 C CA . ALA D 2 591 ? 253.33892 235.16353 309.04731 1.000 48.99943 591 ALA F CA 1
ATOM 23169 C C . ALA D 2 591 ? 253.29343 233.64394 308.99925 1.000 46.28344 591 ALA F C 1
ATOM 23170 O O . ALA D 2 591 ? 254.02703 232.96880 309.72763 1.000 47.33112 591 ALA F O 1
ATOM 23177 N N . ALA D 2 592 ? 252.42948 233.11284 308.13910 1.000 43.00692 592 ALA F N 1
ATOM 23178 C CA . ALA D 2 592 ? 252.33058 231.68167 307.89379 1.000 45.11914 592 ALA F CA 1
ATOM 23179 C C . ALA D 2 592 ? 252.83390 231.38081 306.48926 1.000 45.31673 592 ALA F C 1
ATOM 23180 O O . ALA D 2 592 ? 252.55943 232.13311 305.54909 1.000 44.53220 592 ALA F O 1
ATOM 23187 N N . TYR D 2 593 ? 253.56610 230.27820 306.34897 1.000 44.85365 593 TYR F N 1
ATOM 23188 C CA . TYR D 2 593 ? 254.27176 229.95674 305.11692 1.000 44.41213 593 TYR F CA 1
ATOM 23189 C C . TYR D 2 593 ? 253.84287 228.59561 304.59073 1.000 46.58790 593 TYR F C 1
ATOM 23190 O O . TYR D 2 593 ? 253.67517 227.64251 305.35834 1.000 45.51409 593 TYR F O 1
ATOM 23208 N N . THR D 2 594 ? 253.66801 228.51948 303.27549 1.000 47.63682 594 THR F N 1
ATOM 23209 C CA . THR D 2 594 ? 253.46164 227.27844 302.55015 1.000 47.48949 594 THR F CA 1
ATOM 23210 C C . THR D 2 594 ? 254.74009 226.92492 301.79268 1.000 48.59628 594 THR F C 1
ATOM 23211 O O . THR D 2 594 ? 255.77576 227.58619 301.93257 1.000 48.20106 594 THR F O 1
ATOM 23222 N N . ASP D 2 595 ? 254.66697 225.86895 300.98014 1.000 49.16061 595 ASP F N 1
ATOM 23223 C CA . ASP D 2 595 ? 255.77086 225.55210 300.08204 1.000 48.61459 595 ASP F CA 1
ATOM 23224 C C . ASP D 2 595 ? 256.00717 226.64898 299.05171 1.000 48.47952 595 ASP F C 1
ATOM 23225 O O . ASP D 2 595 ? 257.07437 226.67851 298.42900 1.000 48.72273 595 ASP F O 1
ATOM 23234 N N . GLU D 2 596 ? 255.04093 227.54918 298.85927 1.000 46.83234 596 GLU F N 1
ATOM 23235 C CA . GLU D 2 596 ? 255.12605 228.60312 297.85577 1.000 48.57859 596 GLU F CA 1
ATOM 23236 C C . GLU D 2 596 ? 255.27699 229.98677 298.48034 1.000 48.27429 596 GLU F C 1
ATOM 23237 O O . GLU D 2 596 ? 254.91271 230.98788 297.85532 1.000 47.97308 596 GLU F O 1
ATOM 23249 N N . GLY D 2 597 ? 255.80457 230.06327 299.69804 1.000 49.91559 597 GLY F N 1
ATOM 23250 C CA . GLY D 2 597 ? 255.93116 231.32028 300.41103 1.000 50.11626 597 GLY F CA 1
ATOM 23251 C C . GLY D 2 597 ? 254.81135 231.52152 301.41395 1.000 46.97479 597 GLY F C 1
ATOM 23252 O O . GLY D 2 597 ? 253.93228 230.67554 301.60620 1.000 44.33683 597 GLY F O 1
ATOM 23256 N N . GLY D 2 598 ? 254.85784 232.68643 302.06886 1.000 47.11407 598 GLY F N 1
ATOM 23257 C CA . GLY D 2 598 ? 253.95781 232.97277 303.16436 1.000 46.80984 598 GLY F CA 1
ATOM 23258 C C . GLY D 2 598 ? 253.38834 234.37383 303.06634 1.000 45.81429 598 GLY F C 1
ATOM 23259 O O . GLY D 2 598 ? 253.77676 235.17093 302.20900 1.000 46.35017 598 GLY F O 1
ATOM 23263 N N . LYS D 2 599 ? 252.45184 234.65740 303.97021 1.000 42.63973 599 LYS F N 1
ATOM 23264 C CA . LYS D 2 599 ? 251.73176 235.92329 304.00002 1.000 43.65500 599 LYS F CA 1
ATOM 23265 C C . LYS D 2 599 ? 251.79114 236.49130 305.40945 1.000 46.13427 599 LYS F C 1
ATOM 23266 O O . LYS D 2 599 ? 251.44004 235.80397 306.37388 1.000 46.59573 599 LYS F O 1
ATOM 23285 N N . ASP D 2 600 ? 252.23436 237.74019 305.52555 1.000 47.11582 600 ASP F N 1
ATOM 23286 C CA . ASP D 2 600 ? 252.23534 238.41669 306.81494 1.000 47.67545 600 ASP F CA 1
ATOM 23287 C C . ASP D 2 600 ? 250.81003 238.65173 307.30006 1.000 47.57838 600 ASP F C 1
ATOM 23288 O O . ASP D 2 600 ? 249.93425 239.06366 306.53412 1.000 45.90177 600 ASP F O 1
ATOM 23297 N N . GLY D 2 601 ? 250.58083 238.38515 308.58658 1.000 47.27141 601 GLY F N 1
ATOM 23298 C CA . GLY D 2 601 ? 249.33507 238.74319 309.21993 1.000 47.89879 601 GLY F CA 1
ATOM 23299 C C . GLY D 2 601 ? 249.31831 240.18608 309.67474 1.000 47.90148 601 GLY F C 1
ATOM 23300 O O . GLY D 2 601 ? 250.29473 240.93571 309.53733 1.000 47.46074 601 GLY F O 1
ATOM 23304 N N . PRO D 2 602 ? 248.18070 240.59804 310.23381 1.000 48.66489 602 PRO F N 1
ATOM 23305 C CA . PRO D 2 602 ? 248.10140 241.93484 310.83188 1.000 47.05210 602 PRO F CA 1
ATOM 23306 C C . PRO D 2 602 ? 249.07519 242.09029 311.99025 1.000 44.99170 602 PRO F C 1
ATOM 23307 O O . PRO D 2 602 ? 249.33572 241.15110 312.74543 1.000 43.91708 602 PRO F O 1
ATOM 23318 N N . GLU D 2 603 ? 249.61489 243.29886 312.12292 1.000 45.91732 603 GLU F N 1
ATOM 23319 C CA . GLU D 2 603 ? 250.46765 243.61672 313.25925 1.000 49.31048 603 GLU F CA 1
ATOM 23320 C C . GLU D 2 603 ? 249.64978 243.68033 314.54345 1.000 48.92233 603 GLU F C 1
ATOM 23321 O O . GLU D 2 603 ? 248.51727 244.17085 314.55612 1.000 45.82253 603 GLU F O 1
ATOM 23333 N N . PHE D 2 604 ? 250.23402 243.17796 315.62948 1.000 48.04963 604 PHE F N 1
ATOM 23334 C CA . PHE D 2 604 ? 249.61127 243.20160 316.94390 1.000 47.06357 604 PHE F CA 1
ATOM 23335 C C . PHE D 2 604 ? 250.57088 243.84194 317.93704 1.000 47.78035 604 PHE F C 1
ATOM 23336 O O . PHE D 2 604 ? 251.79202 243.76975 317.77628 1.000 48.54642 604 PHE F O 1
ATOM 23353 N N . THR D 2 605 ? 250.00837 244.47364 318.96633 1.000 48.17242 605 THR F N 1
ATOM 23354 C CA . THR D 2 605 ? 250.78660 245.20216 319.95840 1.000 48.94581 605 THR F CA 1
ATOM 23355 C C . THR D 2 605 ? 250.32201 244.83344 321.35939 1.000 48.66718 605 THR F C 1
ATOM 23356 O O . THR D 2 605 ? 249.12404 244.65690 321.60061 1.000 45.55594 605 THR F O 1
ATOM 23367 N N . PHE D 2 606 ? 251.27888 244.71787 322.27869 1.000 49.58651 606 PHE F N 1
ATOM 23368 C CA . PHE D 2 606 ? 250.97536 244.46808 323.67979 1.000 48.78576 606 PHE F CA 1
ATOM 23369 C C . PHE D 2 606 ? 252.02139 245.16131 324.53941 1.000 47.52357 606 PHE F C 1
ATOM 23370 O O . PHE D 2 606 ? 253.12786 245.46267 324.08411 1.000 45.91262 606 PHE F O 1
ATOM 23387 N N . THR D 2 607 ? 251.65641 245.40883 325.79354 1.000 44.37217 607 THR F N 1
ATOM 23388 C CA . THR D 2 607 ? 252.55730 246.05112 326.74420 1.000 43.93997 607 THR F CA 1
ATOM 23389 C C . THR D 2 607 ? 253.01346 245.04986 327.80013 1.000 44.01967 607 THR F C 1
ATOM 23390 O O . THR D 2 607 ? 252.32454 244.82587 328.79544 1.000 40.88505 607 THR F O 1
ATOM 23401 N N . PRO E 3 112 ? 288.66684 286.70968 213.24548 1.000 91.41122 112 PRO B N 1
ATOM 23402 C CA . PRO E 3 112 ? 287.29104 286.95546 212.79839 1.000 87.47109 112 PRO B CA 1
ATOM 23403 C C . PRO E 3 112 ? 286.32817 287.15838 213.96635 1.000 84.84348 112 PRO B C 1
ATOM 23404 O O . PRO E 3 112 ? 286.53705 286.56715 215.02551 1.000 81.11757 112 PRO B O 1
ATOM 23415 N N . PRO E 3 113 ? 285.29170 287.97625 213.78197 1.000 85.10051 113 PRO B N 1
ATOM 23416 C CA . PRO E 3 113 ? 284.27874 288.11038 214.83477 1.000 78.58616 113 PRO B CA 1
ATOM 23417 C C . PRO E 3 113 ? 283.57590 286.78636 215.09414 1.000 75.96655 113 PRO B C 1
ATOM 23418 O O . PRO E 3 113 ? 283.28948 286.02038 214.17188 1.000 71.52766 113 PRO B O 1
ATOM 23429 N N . ALA E 3 114 ? 283.29940 286.52338 216.36813 1.000 74.46115 114 ALA B N 1
ATOM 23430 C CA . ALA E 3 114 ? 282.49610 285.37069 216.73826 1.000 69.71807 114 ALA B CA 1
ATOM 23431 C C . ALA E 3 114 ? 281.05215 285.54182 216.27393 1.000 65.42751 114 ALA B C 1
ATOM 23432 O O . ALA E 3 114 ? 280.57835 286.64953 216.00664 1.000 63.50544 114 ALA B O 1
ATOM 23439 N N . ARG E 3 115 ? 280.35663 284.41696 216.17475 1.000 59.82585 115 ARG B N 1
ATOM 23440 C CA . ARG E 3 115 ? 278.94692 284.41189 215.81395 1.000 52.06400 115 ARG B CA 1
ATOM 23441 C C . ARG E 3 115 ? 278.15396 285.29425 216.77701 1.000 53.35048 115 ARG B C 1
ATOM 23442 O O . ARG E 3 115 ? 278.12754 285.00566 217.98311 1.000 56.11725 115 ARG B O 1
ATOM 23463 N N . PRO E 3 116 ? 277.50290 286.36154 216.30671 1.000 51.28810 116 PRO B N 1
ATOM 23464 C CA . PRO E 3 116 ? 276.69137 287.18175 217.21474 1.000 52.43709 116 PRO B CA 1
ATOM 23465 C C . PRO E 3 116 ? 275.51485 286.41455 217.79904 1.000 52.22895 116 PRO B C 1
ATOM 23466 O O . PRO E 3 116 ? 274.91703 285.55359 217.15042 1.000 51.44596 116 PRO B O 1
ATOM 23477 N N . VAL E 3 117 ? 275.18883 286.74353 219.04527 1.000 52.18872 117 VAL B N 1
ATOM 23478 C CA . VAL E 3 117 ? 273.98880 286.22957 219.69620 1.000 50.81450 117 VAL B CA 1
ATOM 23479 C C . VAL E 3 117 ? 272.77861 287.00450 219.19333 1.000 51.79528 117 VAL B C 1
ATOM 23480 O O . VAL E 3 117 ? 272.78011 288.24085 219.17935 1.000 57.05664 117 VAL B O 1
ATOM 23493 N N . VAL E 3 118 ? 271.74237 286.27938 218.77742 1.000 47.70114 118 VAL B N 1
ATOM 23494 C CA . VAL E 3 118 ? 270.50105 286.87162 218.29457 1.000 47.12938 118 VAL B CA 1
ATOM 23495 C C . VAL E 3 118 ? 269.32407 286.19427 218.97974 1.000 46.13416 118 VAL B C 1
ATOM 23496 O O . VAL E 3 118 ? 269.31114 284.97036 219.15174 1.000 41.45713 118 VAL B O 1
ATOM 23509 N N . SER E 3 119 ? 268.33670 286.99648 219.37179 1.000 45.22780 119 SER B N 1
ATOM 23510 C CA . SER E 3 119 ? 267.09733 286.49712 219.94554 1.000 43.53618 119 SER B CA 1
ATOM 23511 C C . SER E 3 119 ? 265.93898 287.31941 219.40284 1.000 41.82796 119 SER B C 1
ATOM 23512 O O . SER E 3 119 ? 266.07371 288.52107 219.15969 1.000 44.58584 119 SER B O 1
ATOM 23520 N N . CYS E 3 120 ? 264.79727 286.66100 219.21582 1.000 41.21516 120 CYS B N 1
ATOM 23521 C CA . CYS E 3 120 ? 263.58922 287.31558 218.73901 1.000 42.71649 120 CYS B CA 1
ATOM 23522 C C . CYS E 3 120 ? 262.44472 287.04485 219.70424 1.000 40.27424 120 CYS B C 1
ATOM 23523 O O . CYS E 3 120 ? 262.35020 285.96692 220.29702 1.000 36.78139 120 CYS B O 1
ATOM 23530 N N . GLN E 3 121 ? 261.57277 288.04006 219.85092 1.000 38.21935 121 GLN B N 1
ATOM 23531 C CA . GLN E 3 121 ? 260.37008 287.92058 220.65903 1.000 36.63665 121 GLN B CA 1
ATOM 23532 C C . GLN E 3 121 ? 259.22161 288.62663 219.95472 1.000 31.67312 121 GLN B C 1
ATOM 23533 O O . GLN E 3 121 ? 259.42489 289.60723 219.23477 1.000 32.29475 121 GLN B O 1
ATOM 23547 N N . ALA E 3 122 ? 258.00985 288.11645 220.16935 1.000 24.75687 122 ALA B N 1
ATOM 23548 C CA . ALA E 3 122 ? 256.79724 288.67661 219.58184 1.000 22.85732 122 ALA B CA 1
ATOM 23549 C C . ALA E 3 122 ? 255.80687 289.00513 220.69000 1.000 24.43112 122 ALA B C 1
ATOM 23550 O O . ALA E 3 122 ? 255.30951 288.10420 221.37346 1.000 24.49128 122 ALA B O 1
ATOM 23557 N N . ALA E 3 123 ? 255.52629 290.29572 220.86847 1.000 25.50925 123 ALA B N 1
ATOM 23558 C CA . ALA E 3 123 ? 254.49337 290.72738 221.80016 1.000 25.01779 123 ALA B CA 1
ATOM 23559 C C . ALA E 3 123 ? 253.08858 290.54591 221.24268 1.000 26.70986 123 ALA B C 1
ATOM 23560 O O . ALA E 3 123 ? 252.13622 290.44576 222.02288 1.000 24.57385 123 ALA B O 1
ATOM 23567 N N . ASP E 3 124 ? 252.93938 290.49843 219.91985 1.000 27.71437 124 ASP B N 1
ATOM 23568 C CA . ASP E 3 124 ? 251.63430 290.49971 219.27757 1.000 23.09984 124 ASP B CA 1
ATOM 23569 C C . ASP E 3 124 ? 251.65230 289.53341 218.10185 1.000 21.08619 124 ASP B C 1
ATOM 23570 O O . ASP E 3 124 ? 252.70840 289.09363 217.64157 1.000 24.20716 124 ASP B O 1
ATOM 23579 N N . TYR E 3 125 ? 250.45770 289.20528 217.61930 1.000 18.33716 125 TYR B N 1
ATOM 23580 C CA . TYR E 3 125 ? 250.26816 288.19604 216.58541 1.000 19.35248 125 TYR B CA 1
ATOM 23581 C C . TYR E 3 125 ? 250.59226 288.68862 215.17805 1.000 24.68616 125 TYR B C 1
ATOM 23582 O O . TYR E 3 125 ? 250.24512 288.00034 214.21262 1.000 23.03670 125 TYR B O 1
ATOM 23600 N N . GLU E 3 126 ? 251.23477 289.84558 215.02454 1.000 24.76028 126 GLU B N 1
ATOM 23601 C CA . GLU E 3 126 ? 251.49262 290.37886 213.69159 1.000 26.21047 126 GLU B CA 1
ATOM 23602 C C . GLU E 3 126 ? 252.82044 291.10433 213.55213 1.000 29.03736 126 GLU B C 1
ATOM 23603 O O . GLU E 3 126 ? 253.20270 291.42053 212.42229 1.000 32.94687 126 GLU B O 1
ATOM 23615 N N . ASN E 3 127 ? 253.53053 291.38346 214.63887 1.000 27.68207 127 ASN B N 1
ATOM 23616 C CA . ASN E 3 127 ? 254.88660 291.90115 214.58485 1.000 30.67388 127 ASN B CA 1
ATOM 23617 C C . ASN E 3 127 ? 255.76525 291.05069 215.48850 1.000 32.11604 127 ASN B C 1
ATOM 23618 O O . ASN E 3 127 ? 255.31544 290.55628 216.52553 1.000 31.50638 127 ASN B O 1
ATOM 23628 N N . PHE E 3 128 ? 257.02379 290.88217 215.09279 1.000 30.67272 128 PHE B N 1
ATOM 23629 C CA . PHE E 3 128 ? 258.03628 290.37576 216.00456 1.000 32.17345 128 PHE B CA 1
ATOM 23630 C C . PHE E 3 128 ? 259.30360 291.19796 215.84745 1.000 33.49832 128 PHE B C 1
ATOM 23631 O O . PHE E 3 128 ? 259.58834 291.73664 214.77504 1.000 32.79431 128 PHE B O 1
ATOM 23648 N N . SER E 3 129 ? 260.05806 291.28643 216.93724 1.000 38.95957 129 SER B N 1
ATOM 23649 C CA . SER E 3 129 ? 261.30334 292.03132 216.98776 1.000 42.14527 129 SER B CA 1
ATOM 23650 C C . SER E 3 129 ? 262.45133 291.09533 217.32919 1.000 46.83149 129 SER B C 1
ATOM 23651 O O . SER E 3 129 ? 262.27630 290.10562 218.04528 1.000 49.87426 129 SER B O 1
ATOM 23659 N N . CYS E 3 130 ? 263.62914 291.41951 216.80651 1.000 47.98142 130 CYS B N 1
ATOM 23660 C CA . CYS E 3 130 ? 264.84280 290.66783 217.07856 1.000 49.04196 130 CYS B CA 1
ATOM 23661 C C . CYS E 3 130 ? 265.93110 291.61651 217.55109 1.000 52.80308 130 CYS B C 1
ATOM 23662 O O . CYS E 3 130 ? 266.10367 292.70601 216.99734 1.000 56.79674 130 CYS B O 1
ATOM 23669 N N . THR E 3 131 ? 266.65942 291.19298 218.57837 1.000 52.11924 131 THR B N 1
ATOM 23670 C CA . THR E 3 131 ? 267.76132 291.95539 219.13774 1.000 50.85157 131 THR B CA 1
ATOM 23671 C C . THR E 3 131 ? 269.01598 291.09759 219.10798 1.000 54.36024 131 THR B C 1
ATOM 23672 O O . THR E 3 131 ? 268.94491 289.86651 219.16290 1.000 55.31792 131 THR B O 1
ATOM 23683 N N . TRP E 3 132 ? 270.16881 291.75472 219.02179 1.000 57.56193 132 TRP B N 1
ATOM 23684 C CA . TRP E 3 132 ? 271.42622 291.03651 218.90349 1.000 56.35428 132 TRP B CA 1
ATOM 23685 C C . TRP E 3 132 ? 272.52380 291.78317 219.64264 1.000 60.67739 132 TRP B C 1
ATOM 23686 O O . TRP E 3 132 ? 272.43101 292.98745 219.89255 1.000 64.81366 132 TRP B O 1
ATOM 23707 N N . SER E 3 133 ? 273.56971 291.04151 219.98505 1.000 65.32318 133 SER B N 1
ATOM 23708 C CA . SER E 3 133 ? 274.75456 291.58930 220.62417 1.000 70.14373 133 SER B CA 1
ATOM 23709 C C . SER E 3 133 ? 275.92705 290.68057 220.29724 1.000 71.93622 133 SER B C 1
ATOM 23710 O O . SER E 3 133 ? 275.73543 289.49210 220.01405 1.000 69.42859 133 SER B O 1
ATOM 23718 N N . PRO E 3 134 ? 277.15126 291.20241 220.32708 1.000 77.51260 134 PRO B N 1
ATOM 23719 C CA . PRO E 3 134 ? 278.31547 290.34693 220.07278 1.000 77.81182 134 PRO B CA 1
ATOM 23720 C C . PRO E 3 134 ? 278.53694 289.35111 221.19984 1.000 78.07425 134 PRO B C 1
ATOM 23721 O O . PRO E 3 134 ? 278.33138 289.65851 222.37637 1.000 77.05505 134 PRO B O 1
ATOM 23732 N N . SER E 3 135 ? 278.96106 288.14258 220.82530 1.000 74.46272 135 SER B N 1
ATOM 23733 C CA . SER E 3 135 ? 279.57269 287.24091 221.79555 1.000 81.11090 135 SER B CA 1
ATOM 23734 C C . SER E 3 135 ? 280.74085 287.91794 222.50103 1.000 88.19379 135 SER B C 1
ATOM 23735 O O . SER E 3 135 ? 280.80201 287.95686 223.73515 1.000 86.36993 135 SER B O 1
ATOM 23743 N N . GLN E 3 136 ? 281.68066 288.45793 221.72739 1.000 90.86726 136 GLN B N 1
ATOM 23744 C CA . GLN E 3 136 ? 282.79112 289.22702 222.26791 1.000 88.85981 136 GLN B CA 1
ATOM 23745 C C . GLN E 3 136 ? 283.03999 290.42111 221.36013 1.000 89.53770 136 GLN B C 1
ATOM 23746 O O . GLN E 3 136 ? 282.94010 290.31182 220.13481 1.000 88.60183 136 GLN B O 1
ATOM 23760 N N . ILE E 3 137 ? 283.30767 291.57571 221.97360 1.000 91.48946 137 ILE B N 1
ATOM 23761 C CA . ILE E 3 137 ? 283.58535 292.77937 221.19831 1.000 94.75329 137 ILE B CA 1
ATOM 23762 C C . ILE E 3 137 ? 284.85199 292.57127 220.38189 1.000 95.09946 137 ILE B C 1
ATOM 23763 O O . ILE E 3 137 ? 285.89377 292.16128 220.90941 1.000 89.39580 137 ILE B O 1
ATOM 23779 N N . SER E 3 138 ? 284.76714 292.85853 219.07996 1.000 96.62155 138 SER B N 1
ATOM 23780 C CA . SER E 3 138 ? 285.95021 292.79353 218.22797 1.000 95.65144 138 SER B CA 1
ATOM 23781 C C . SER E 3 138 ? 286.98303 293.84541 218.61101 1.000 96.77934 138 SER B C 1
ATOM 23782 O O . SER E 3 138 ? 288.18844 293.60427 218.47939 1.000 96.34934 138 SER B O 1
ATOM 23790 N N . GLY E 3 139 ? 286.53799 295.00489 219.08847 1.000 96.27242 139 GLY B N 1
ATOM 23791 C CA . GLY E 3 139 ? 287.42558 296.13464 219.27819 1.000 95.18554 139 GLY B CA 1
ATOM 23792 C C . GLY E 3 139 ? 287.69446 296.96077 218.04188 1.000 94.60290 139 GLY B C 1
ATOM 23793 O O . GLY E 3 139 ? 288.65464 297.73689 218.03017 1.000 91.72600 139 GLY B O 1
ATOM 23797 N N . LEU E 3 140 ? 286.88288 296.82270 217.00214 1.000 94.87023 140 LEU B N 1
ATOM 23798 C CA . LEU E 3 140 ? 287.04984 297.55941 215.75999 1.000 95.56965 140 LEU B CA 1
ATOM 23799 C C . LEU E 3 140 ? 285.69062 298.07208 215.31322 1.000 94.16660 140 LEU B C 1
ATOM 23800 O O . LEU E 3 140 ? 284.65631 297.50339 215.67970 1.000 89.41961 140 LEU B O 1
ATOM 23816 N N . PRO E 3 141 ? 285.65699 299.15644 214.52280 1.000 96.32317 141 PRO B N 1
ATOM 23817 C CA . PRO E 3 141 ? 284.38504 299.58507 213.92329 1.000 93.37672 141 PRO B CA 1
ATOM 23818 C C . PRO E 3 141 ? 283.66443 298.45142 213.21292 1.000 91.48363 141 PRO B C 1
ATOM 23819 O O . PRO E 3 141 ? 284.16000 297.91766 212.21547 1.000 90.17851 141 PRO B O 1
ATOM 23830 N N . THR E 3 142 ? 282.49169 298.07938 213.72099 1.000 89.31374 142 THR B N 1
ATOM 23831 C CA . THR E 3 142 ? 281.77899 296.89133 213.27299 1.000 89.26347 142 THR B CA 1
ATOM 23832 C C . THR E 3 142 ? 280.37207 297.28156 212.85028 1.000 81.32637 142 THR B C 1
ATOM 23833 O O . THR E 3 142 ? 279.63624 297.90048 213.62545 1.000 77.90740 142 THR B O 1
ATOM 23844 N N . ARG E 3 143 ? 280.00439 296.91811 211.62635 1.000 77.17285 143 ARG B N 1
ATOM 23845 C CA . ARG E 3 143 ? 278.64544 297.07533 211.13504 1.000 75.16737 143 ARG B CA 1
ATOM 23846 C C . ARG E 3 143 ? 277.87475 295.77393 211.31042 1.000 71.11282 143 ARG B C 1
ATOM 23847 O O . ARG E 3 143 ? 278.44217 294.68072 211.24596 1.000 72.90852 143 ARG B O 1
ATOM 23868 N N . TYR E 3 144 ? 276.57155 295.90304 211.53492 1.000 64.58810 144 TYR B N 1
ATOM 23869 C CA . TYR E 3 144 ? 275.64390 294.78163 211.48943 1.000 57.09271 144 TYR B CA 1
ATOM 23870 C C . TYR E 3 144 ? 274.80971 294.87651 210.21959 1.000 58.31851 144 TYR B C 1
ATOM 23871 O O . TYR E 3 144 ? 274.12582 295.88096 209.99512 1.000 62.50699 144 TYR B O 1
ATOM 23889 N N . LEU E 3 145 ? 274.87041 293.83506 209.39632 1.000 51.88819 145 LEU B N 1
ATOM 23890 C CA . LEU E 3 145 ? 273.95239 293.64940 208.28041 1.000 50.67047 145 LEU B CA 1
ATOM 23891 C C . LEU E 3 145 ? 272.92874 292.59315 208.67285 1.000 48.80184 145 LEU B C 1
ATOM 23892 O O . LEU E 3 145 ? 273.29743 291.46366 209.01133 1.000 50.77454 145 LEU B O 1
ATOM 23908 N N . THR E 3 146 ? 271.65039 292.95795 208.62581 1.000 47.04235 146 THR B N 1
ATOM 23909 C CA . THR E 3 146 ? 270.58280 292.11218 209.13771 1.000 41.59477 146 THR B CA 1
ATOM 23910 C C . THR E 3 146 ? 269.49690 291.95268 208.08751 1.000 40.54666 146 THR B C 1
ATOM 23911 O O . THR E 3 146 ? 269.04566 292.93930 207.49747 1.000 48.89583 146 THR B O 1
ATOM 23922 N N . SER E 3 147 ? 269.08532 290.70804 207.86011 1.000 30.58588 147 SER B N 1
ATOM 23923 C CA . SER E 3 147 ? 268.13971 290.38292 206.80650 1.000 29.33352 147 SER B CA 1
ATOM 23924 C C . SER E 3 147 ? 267.32564 289.17286 207.23611 1.000 26.85295 147 SER B C 1
ATOM 23925 O O . SER E 3 147 ? 267.72915 288.41063 208.11704 1.000 37.02153 147 SER B O 1
ATOM 23933 N N . TYR E 3 148 ? 266.16717 289.00657 206.60435 1.000 23.58913 148 TYR B N 1
ATOM 23934 C CA . TYR E 3 148 ? 265.33900 287.82960 206.80811 1.000 23.39786 148 TYR B CA 1
ATOM 23935 C C . TYR E 3 148 ? 264.71117 287.42340 205.48553 1.000 26.04280 148 TYR B C 1
ATOM 23936 O O . TYR E 3 148 ? 264.51921 288.25123 204.59170 1.000 32.23545 148 TYR B O 1
ATOM 23954 N N . ARG E 3 149 ? 264.39454 286.13613 205.36965 1.000 22.82218 149 ARG B N 1
ATOM 23955 C CA . ARG E 3 149 ? 263.69212 285.61815 204.20782 1.000 27.18395 149 ARG B CA 1
ATOM 23956 C C . ARG E 3 149 ? 262.67363 284.57891 204.64683 1.000 24.66799 149 ARG B C 1
ATOM 23957 O O . ARG E 3 149 ? 262.85219 283.89641 205.65790 1.000 28.06505 149 ARG B O 1
ATOM 23978 N N . LYS E 3 150 ? 261.60128 284.47151 203.87121 1.000 24.56855 150 LYS B N 1
ATOM 23979 C CA . LYS E 3 150 ? 260.63362 283.40460 204.06038 1.000 26.43989 150 LYS B CA 1
ATOM 23980 C C . LYS E 3 150 ? 261.24578 282.06029 203.68769 1.000 31.51069 150 LYS B C 1
ATOM 23981 O O . LYS E 3 150 ? 262.12972 281.96775 202.83229 1.000 39.09289 150 LYS B O 1
ATOM 24000 N N . LYS E 3 151 ? 260.76448 281.01171 204.34430 1.000 29.91813 151 LYS B N 1
ATOM 24001 C CA . LYS E 3 151 ? 261.18057 279.64347 204.07501 1.000 30.65396 151 LYS B CA 1
ATOM 24002 C C . LYS E 3 151 ? 260.06133 278.89141 203.37187 1.000 38.48569 151 LYS B C 1
ATOM 24003 O O . LYS E 3 151 ? 258.89841 278.97155 203.78136 1.000 37.63831 151 LYS B O 1
ATOM 24022 N N . THR E 3 152 ? 260.42111 278.16144 202.31768 1.000 46.57802 152 THR B N 1
ATOM 24023 C CA . THR E 3 152 ? 259.47488 277.33133 201.58533 1.000 49.39168 152 THR B CA 1
ATOM 24024 C C . THR E 3 152 ? 260.08300 275.94883 201.38363 1.000 55.54686 152 THR B C 1
ATOM 24025 O O . THR E 3 152 ? 260.88984 275.50128 202.20480 1.000 54.73420 152 THR B O 1
ATOM 24036 N N . VAL E 3 153 ? 259.71375 275.26580 200.30465 1.000 65.78054 153 VAL B N 1
ATOM 24037 C CA . VAL E 3 153 ? 260.21115 273.92838 200.00726 1.000 72.15456 153 VAL B CA 1
ATOM 24038 C C . VAL E 3 153 ? 261.23026 274.04742 198.88338 1.000 76.87004 153 VAL B C 1
ATOM 24039 O O . VAL E 3 153 ? 260.89996 274.49888 197.77964 1.000 72.97279 153 VAL B O 1
ATOM 24052 N N . LEU E 3 154 ? 262.46389 273.63686 199.16231 1.000 79.69440 154 LEU B N 1
ATOM 24053 C CA . LEU E 3 154 ? 263.55968 273.76728 198.20860 1.000 85.99382 154 LEU B CA 1
ATOM 24054 C C . LEU E 3 154 ? 263.62707 275.18061 197.63851 1.000 85.66415 154 LEU B C 1
ATOM 24055 O O . LEU E 3 154 ? 264.36511 276.02827 198.14091 1.000 83.27520 154 LEU B O 1
ATOM 24071 N N . SER E 3 164 ? 256.37525 287.62793 197.35218 1.000 42.38125 164 SER B N 1
ATOM 24072 C CA . SER E 3 164 ? 257.79098 287.32293 197.18747 1.000 46.73933 164 SER B CA 1
ATOM 24073 C C . SER E 3 164 ? 258.30746 286.50172 198.36367 1.000 46.29992 164 SER B C 1
ATOM 24074 O O . SER E 3 164 ? 257.62541 286.35123 199.37736 1.000 44.20651 164 SER B O 1
ATOM 24082 N N . THR E 3 165 ? 259.51998 285.96999 198.21474 1.000 45.32515 165 THR B N 1
ATOM 24083 C CA . THR E 3 165 ? 260.16250 285.18069 199.25857 1.000 43.07515 165 THR B CA 1
ATOM 24084 C C . THR E 3 165 ? 261.59572 285.59656 199.55520 1.000 41.18571 165 THR B C 1
ATOM 24085 O O . THR E 3 165 ? 262.10238 285.25335 200.62998 1.000 41.36328 165 THR B O 1
ATOM 24096 N N . GLY E 3 166 ? 262.25172 286.34445 198.67405 1.000 43.52714 166 GLY B N 1
ATOM 24097 C CA . GLY E 3 166 ? 263.66457 286.60080 198.80301 1.000 41.60680 166 GLY B CA 1
ATOM 24098 C C . GLY E 3 166 ? 264.00273 287.41666 200.03161 1.000 42.03859 166 GLY B C 1
ATOM 24099 O O . GLY E 3 166 ? 263.12441 287.90164 200.75137 1.000 43.55596 166 GLY B O 1
ATOM 24103 N N . PRO E 3 167 ? 265.29697 287.57750 200.29548 1.000 41.88728 167 PRO B N 1
ATOM 24104 C CA . PRO E 3 167 ? 265.72198 288.28616 201.50817 1.000 40.64051 167 PRO B CA 1
ATOM 24105 C C . PRO E 3 167 ? 265.29973 289.74635 201.48015 1.000 40.03017 167 PRO B C 1
ATOM 24106 O O . PRO E 3 167 ? 265.57062 290.47137 200.52046 1.000 37.58586 167 PRO B O 1
ATOM 24117 N N . TRP E 3 168 ? 264.62999 290.17424 202.54767 1.000 35.89766 168 TRP B N 1
ATOM 24118 C CA . TRP E 3 168 ? 264.31952 291.57712 202.74823 1.000 36.64244 168 TRP B CA 1
ATOM 24119 C C . TRP E 3 168 ? 265.20634 292.14847 203.84206 1.000 37.18887 168 TRP B C 1
ATOM 24120 O O . TRP E 3 168 ? 265.33061 291.53093 204.90749 1.000 40.62113 168 TRP B O 1
ATOM 24141 N N . PRO E 3 169 ? 265.83311 293.30615 203.63515 1.000 40.57273 169 PRO B N 1
ATOM 24142 C CA . PRO E 3 169 ? 266.47337 294.00379 204.76065 1.000 41.93002 169 PRO B CA 1
ATOM 24143 C C . PRO E 3 169 ? 265.44882 294.41107 205.80588 1.000 47.48568 169 PRO B C 1
ATOM 24144 O O . PRO E 3 169 ? 264.48698 295.12526 205.51411 1.000 53.15099 169 PRO B O 1
ATOM 24155 N N . CYS E 3 170 ? 265.66116 293.95086 207.03345 1.000 46.46635 170 CYS B N 1
ATOM 24156 C CA . CYS E 3 170 ? 264.76625 294.32542 208.11368 1.000 51.54929 170 CYS B CA 1
ATOM 24157 C C . CYS E 3 170 ? 264.98457 295.79193 208.47894 1.000 57.86114 170 CYS B C 1
ATOM 24158 O O . CYS E 3 170 ? 266.12065 296.27553 208.45523 1.000 60.29935 170 CYS B O 1
ATOM 24165 N N . PRO E 3 171 ? 263.92282 296.52614 208.82182 1.000 59.71791 171 PRO B N 1
ATOM 24166 C CA . PRO E 3 171 ? 264.10240 297.93521 209.19098 1.000 62.54406 171 PRO B CA 1
ATOM 24167 C C . PRO E 3 171 ? 264.70233 298.09920 210.57640 1.000 67.21489 171 PRO B C 1
ATOM 24168 O O . PRO E 3 171 ? 264.01219 297.92292 211.58512 1.000 66.07763 171 PRO B O 1
ATOM 24179 N N . GLN E 3 172 ? 265.98638 298.43633 210.63650 1.000 71.34006 172 GLN B N 1
ATOM 24180 C CA . GLN E 3 172 ? 266.61663 298.73511 211.91169 1.000 75.15974 172 GLN B CA 1
ATOM 24181 C C . GLN E 3 172 ? 266.04460 300.01978 212.49991 1.000 80.45290 172 GLN B C 1
ATOM 24182 O O . GLN E 3 172 ? 265.65815 300.94366 211.77890 1.000 80.55093 172 GLN B O 1
ATOM 24196 N N . ASP E 3 173 ? 265.98754 300.06585 213.82504 1.000 84.65299 173 ASP B N 1
ATOM 24197 C CA . ASP E 3 173 ? 265.49938 301.24870 214.51378 1.000 87.06361 173 ASP B CA 1
ATOM 24198 C C . ASP E 3 173 ? 266.28665 302.47759 214.05733 1.000 90.83142 173 ASP B C 1
ATOM 24199 O O . ASP E 3 173 ? 267.52535 302.45783 214.08998 1.000 90.46234 173 ASP B O 1
ATOM 24208 N N . PRO E 3 174 ? 265.61997 303.55361 213.62659 1.000 95.10855 174 PRO B N 1
ATOM 24209 C CA . PRO E 3 174 ? 266.36652 304.76401 213.24328 1.000 97.00430 174 PRO B CA 1
ATOM 24210 C C . PRO E 3 174 ? 267.26123 305.29688 214.34636 1.000 94.85647 174 PRO B C 1
ATOM 24211 O O . PRO E 3 174 ? 268.18564 306.06631 214.05651 1.000 93.94903 174 PRO B O 1
ATOM 24222 N N . LEU E 3 175 ? 267.01913 304.91340 215.60124 1.000 95.58274 175 LEU B N 1
ATOM 24223 C CA . LEU E 3 175 ? 267.91709 305.27199 216.69129 1.000 95.70410 175 LEU B CA 1
ATOM 24224 C C . LEU E 3 175 ? 269.30168 304.65893 216.53473 1.000 93.10111 175 LEU B C 1
ATOM 24225 O O . LEU E 3 175 ? 270.21779 305.04620 217.26851 1.000 91.49497 175 LEU B O 1
ATOM 24241 N N . GLY E 3 176 ? 269.47732 303.72036 215.60739 1.000 90.19733 176 GLY B N 1
ATOM 24242 C CA . GLY E 3 176 ? 270.71210 302.97381 215.50321 1.000 89.80047 176 GLY B CA 1
ATOM 24243 C C . GLY E 3 176 ? 270.86092 301.85474 216.50592 1.000 88.03675 176 GLY B C 1
ATOM 24244 O O . GLY E 3 176 ? 271.95710 301.29633 216.62792 1.000 79.30076 176 GLY B O 1
ATOM 24248 N N . ALA E 3 177 ? 269.79872 301.50877 217.22787 1.000 88.45301 177 ALA B N 1
ATOM 24249 C CA . ALA E 3 177 ? 269.86462 300.40972 218.17486 1.000 80.37271 177 ALA B CA 1
ATOM 24250 C C . ALA E 3 177 ? 269.99492 299.07765 217.44163 1.000 76.98461 177 ALA B C 1
ATOM 24251 O O . ALA E 3 177 ? 269.66299 298.94685 216.26025 1.000 76.04127 177 ALA B O 1
ATOM 24258 N N . ALA E 3 178 ? 270.49205 298.07726 218.16867 1.000 71.03826 178 ALA B N 1
ATOM 24259 C CA . ALA E 3 178 ? 270.62312 296.71561 217.65164 1.000 69.60223 178 ALA B CA 1
ATOM 24260 C C . ALA E 3 178 ? 269.27118 296.00377 217.72055 1.000 67.63678 178 ALA B C 1
ATOM 24261 O O . ALA E 3 178 ? 269.06625 295.04538 218.46827 1.000 63.68109 178 ALA B O 1
ATOM 24268 N N . ARG E 3 179 ? 268.32760 296.49930 216.92253 1.000 65.58996 179 ARG B N 1
ATOM 24269 C CA . ARG E 3 179 ? 267.00345 295.89848 216.87838 1.000 60.38633 179 ARG B CA 1
ATOM 24270 C C . ARG E 3 179 ? 266.39179 296.07940 215.49689 1.000 64.73907 179 ARG B C 1
ATOM 24271 O O . ARG E 3 179 ? 266.56853 297.12145 214.86072 1.000 66.43580 179 ARG B O 1
ATOM 24292 N N . CYS E 3 180 ? 265.67375 295.05290 215.04612 1.000 63.05278 180 CYS B N 1
ATOM 24293 C CA . CYS E 3 180 ? 264.80307 295.12387 213.88278 1.000 57.22205 180 CYS B CA 1
ATOM 24294 C C . CYS E 3 180 ? 263.38665 294.73238 214.27899 1.000 51.09640 180 CYS B C 1
ATOM 24295 O O . CYS E 3 180 ? 263.18161 293.87259 215.14049 1.000 52.32214 180 CYS B O 1
ATOM 24302 N N . VAL E 3 181 ? 262.41003 295.37249 213.64205 1.000 46.72938 181 VAL B N 1
ATOM 24303 C CA . VAL E 3 181 ? 261.00460 295.00012 213.75826 1.000 49.10779 181 VAL B CA 1
ATOM 24304 C C . VAL E 3 181 ? 260.53133 294.50162 212.39924 1.000 44.05289 181 VAL B C 1
ATOM 24305 O O . VAL E 3 181 ? 260.54292 295.25146 211.41503 1.000 45.98231 181 VAL B O 1
ATOM 24318 N N . VAL E 3 182 ? 260.11775 293.23652 212.34590 1.000 35.63083 182 VAL B N 1
ATOM 24319 C CA . VAL E 3 182 ? 259.46421 292.66478 211.16874 1.000 35.42564 182 VAL B CA 1
ATOM 24320 C C . VAL E 3 182 ? 257.97653 292.99635 211.24955 1.000 35.88471 182 VAL B C 1
ATOM 24321 O O . VAL E 3 182 ? 257.21174 292.31587 211.93413 1.000 36.58969 182 VAL B O 1
ATOM 24334 N N . HIS E 3 183 ? 257.56446 294.04887 210.54932 1.000 35.10744 183 HIS B N 1
ATOM 24335 C CA . HIS E 3 183 ? 256.16459 294.44353 210.51219 1.000 35.76604 183 HIS B CA 1
ATOM 24336 C C . HIS E 3 183 ? 255.37099 293.53940 209.57676 1.000 31.77742 183 HIS B C 1
ATOM 24337 O O . HIS E 3 183 ? 255.83870 293.17526 208.49446 1.000 29.06037 183 HIS B O 1
ATOM 24351 N N . GLY E 3 184 ? 254.16348 293.18192 210.00198 1.000 30.62301 184 GLY B N 1
ATOM 24352 C CA . GLY E 3 184 ? 253.27755 292.37100 209.17827 1.000 28.57532 184 GLY B CA 1
ATOM 24353 C C . GLY E 3 184 ? 253.80874 290.98546 208.88757 1.000 32.13055 184 GLY B C 1
ATOM 24354 O O . GLY E 3 184 ? 253.66610 290.48899 207.76323 1.000 32.93751 184 GLY B O 1
ATOM 24358 N N . ALA E 3 185 ? 254.42014 290.34745 209.87967 1.000 32.48373 185 ALA B N 1
ATOM 24359 C CA . ALA E 3 185 ? 254.97400 289.01639 209.68553 1.000 27.13641 185 ALA B CA 1
ATOM 24360 C C . ALA E 3 185 ? 253.87684 287.99623 209.40559 1.000 24.97191 185 ALA B C 1
ATOM 24361 O O . ALA E 3 185 ? 252.77593 288.06947 209.95746 1.000 26.03327 185 ALA B O 1
ATOM 24368 N N . GLU E 3 186 ? 254.19134 287.03872 208.53865 1.000 25.61042 186 GLU B N 1
ATOM 24369 C CA . GLU E 3 186 ? 253.30743 285.90815 208.29163 1.000 23.97347 186 GLU B CA 1
ATOM 24370 C C . GLU E 3 186 ? 253.23342 285.03088 209.53681 1.000 24.16627 186 GLU B C 1
ATOM 24371 O O . GLU E 3 186 ? 254.26222 284.61545 210.07840 1.000 29.93347 186 GLU B O 1
ATOM 24383 N N . PHE E 3 187 ? 252.01139 284.75235 209.99379 1.000 16.50049 187 PHE B N 1
ATOM 24384 C CA . PHE E 3 187 ? 251.82050 284.13572 211.30354 1.000 16.73168 187 PHE B CA 1
ATOM 24385 C C . PHE E 3 187 ? 252.10397 282.63615 211.27509 1.000 15.54871 187 PHE B C 1
ATOM 24386 O O . PHE E 3 187 ? 252.83079 282.12027 212.13060 1.000 19.42949 187 PHE B O 1
ATOM 24403 N N . TRP E 3 188 ? 251.53720 281.91829 210.30379 1.000 17.01508 188 TRP B N 1
ATOM 24404 C CA . TRP E 3 188 ? 251.71936 280.47534 210.18043 1.000 19.03549 188 TRP B CA 1
ATOM 24405 C C . TRP E 3 188 ? 252.92526 280.08692 209.33058 1.000 22.31162 188 TRP B C 1
ATOM 24406 O O . TRP E 3 188 ? 252.90712 279.02606 208.69237 1.000 22.23564 188 TRP B O 1
ATOM 24427 N N . SER E 3 189 ? 253.97074 280.90947 209.29840 1.000 22.06987 189 SER B N 1
ATOM 24428 C CA . SER E 3 189 ? 255.07309 280.73465 208.36445 1.000 20.04830 189 SER B CA 1
ATOM 24429 C C . SER E 3 189 ? 256.39838 280.88679 209.09324 1.000 20.16369 189 SER B C 1
ATOM 24430 O O . SER E 3 189 ? 256.51975 281.68597 210.02608 1.000 21.94555 189 SER B O 1
ATOM 24438 N N . GLN E 3 190 ? 257.38501 280.10868 208.65788 1.000 19.73913 190 GLN B N 1
ATOM 24439 C CA . GLN E 3 190 ? 258.73539 280.16865 209.19416 1.000 16.69605 190 GLN B CA 1
ATOM 24440 C C . GLN E 3 190 ? 259.57599 281.20815 208.46619 1.000 14.66715 190 GLN B C 1
ATOM 24441 O O . GLN E 3 190 ? 259.55184 281.29878 207.23627 1.000 18.98077 190 GLN B O 1
ATOM 24455 N N . TYR E 3 191 ? 260.31423 281.99437 209.24303 1.000 14.46924 191 TYR B N 1
ATOM 24456 C CA . TYR E 3 191 ? 261.29121 282.94359 208.73583 1.000 17.53922 191 TYR B CA 1
ATOM 24457 C C . TYR E 3 191 ? 262.68100 282.56295 209.22414 1.000 21.29344 191 TYR B C 1
ATOM 24458 O O . TYR E 3 191 ? 262.84815 282.04492 210.33149 1.000 28.17552 191 TYR B O 1
ATOM 24476 N N . ARG E 3 192 ? 263.67713 282.82577 208.38439 1.000 19.27301 192 ARG B N 1
ATOM 24477 C CA . ARG E 3 192 ? 265.07978 282.65411 208.73539 1.000 21.62905 192 ARG B CA 1
ATOM 24478 C C . ARG E 3 192 ? 265.74144 284.02096 208.82247 1.000 24.41140 192 ARG B C 1
ATOM 24479 O O . ARG E 3 192 ? 265.81114 284.74546 207.82436 1.000 28.31322 192 ARG B O 1
ATOM 24500 N N . ILE E 3 193 ? 266.22325 284.36366 210.00414 1.000 24.70632 193 ILE B N 1
ATOM 24501 C CA . ILE E 3 193 ? 266.91431 285.62457 210.23824 1.000 23.41717 193 ILE B CA 1
ATOM 24502 C C . ILE E 3 193 ? 268.38421 285.45539 209.88992 1.000 24.28743 193 ILE B C 1
ATOM 24503 O O . ILE E 3 193 ? 268.96645 284.38038 210.05554 1.000 32.38359 193 ILE B O 1
ATOM 24519 N N . ASN E 3 194 ? 268.99045 286.53197 209.39331 1.000 25.45971 194 ASN B N 1
ATOM 24520 C CA . ASN E 3 194 ? 270.39199 286.55019 208.97426 1.000 28.03624 194 ASN B CA 1
ATOM 24521 C C . ASN E 3 194 ? 271.03051 287.80854 209.55228 1.000 31.44807 194 ASN B C 1
ATOM 24522 O O . ASN E 3 194 ? 271.00615 288.86861 208.92251 1.000 42.23160 194 ASN B O 1
ATOM 24532 N N . VAL E 3 195 ? 271.60791 287.68751 210.74118 1.000 29.32185 195 VAL B N 1
ATOM 24533 C CA . VAL E 3 195 ? 272.41729 288.75000 211.32477 1.000 33.33303 195 VAL B CA 1
ATOM 24534 C C . VAL E 3 195 ? 273.86629 288.50080 210.93264 1.000 35.97941 195 VAL B C 1
ATOM 24535 O O . VAL E 3 195 ? 274.41797 287.43148 211.21278 1.000 40.13861 195 VAL B O 1
ATOM 24548 N N . THR E 3 196 ? 274.48390 289.48361 210.28204 1.000 40.07940 196 THR B N 1
ATOM 24549 C CA . THR E 3 196 ? 275.87683 289.38841 209.85917 1.000 44.00872 196 THR B CA 1
ATOM 24550 C C . THR E 3 196 ? 276.64953 290.59288 210.37764 1.000 53.58006 196 THR B C 1
ATOM 24551 O O . THR E 3 196 ? 276.39734 291.72523 209.95398 1.000 61.31748 196 THR B O 1
ATOM 24562 N N . GLU E 3 197 ? 277.58769 290.34971 211.28882 1.000 55.47873 197 GLU B N 1
ATOM 24563 C CA . GLU E 3 197 ? 278.62428 291.33166 211.57312 1.000 60.34893 197 GLU B CA 1
ATOM 24564 C C . GLU E 3 197 ? 279.60179 291.38075 210.40845 1.000 62.41070 197 GLU B C 1
ATOM 24565 O O . GLU E 3 197 ? 280.05330 290.33972 209.92370 1.000 65.93569 197 GLU B O 1
ATOM 24577 N N . VAL E 3 198 ? 279.92639 292.58679 209.95327 1.000 66.56953 198 VAL B N 1
ATOM 24578 C CA . VAL E 3 198 ? 280.93066 292.78484 208.91711 1.000 73.23344 198 VAL B CA 1
ATOM 24579 C C . VAL E 3 198 ? 281.93502 293.82185 209.39584 1.000 79.03794 198 VAL B C 1
ATOM 24580 O O . VAL E 3 198 ? 281.55304 294.91272 209.83330 1.000 81.87505 198 VAL B O 1
ATOM 24593 N N . ASN E 3 199 ? 283.21282 293.46936 209.32921 1.000 82.12397 199 ASN B N 1
ATOM 24594 C CA . ASN E 3 199 ? 284.29622 294.36240 209.71445 1.000 86.23627 199 ASN B CA 1
ATOM 24595 C C . ASN E 3 199 ? 285.56609 293.87313 209.03144 1.000 88.85932 199 ASN B C 1
ATOM 24596 O O . ASN E 3 199 ? 285.56270 292.81674 208.38420 1.000 86.03477 199 ASN B O 1
ATOM 24607 N N . PRO E 3 200 ? 286.67109 294.61648 209.14743 1.000 93.05742 200 PRO B N 1
ATOM 24608 C CA . PRO E 3 200 ? 287.88859 294.23788 208.40873 1.000 91.06896 200 PRO B CA 1
ATOM 24609 C C . PRO E 3 200 ? 288.38471 292.82592 208.69192 1.000 91.10055 200 PRO B C 1
ATOM 24610 O O . PRO E 3 200 ? 289.21849 292.32556 207.92623 1.000 87.12103 200 PRO B O 1
ATOM 24621 N N . LEU E 3 201 ? 287.90972 292.16971 209.74987 1.000 93.66536 201 LEU B N 1
ATOM 24622 C CA . LEU E 3 201 ? 288.30900 290.79736 210.04024 1.000 91.76982 201 LEU B CA 1
ATOM 24623 C C . LEU E 3 201 ? 287.48787 289.76283 209.27936 1.000 90.33954 201 LEU B C 1
ATOM 24624 O O . LEU E 3 201 ? 287.72007 288.56243 209.45875 1.000 92.46138 201 LEU B O 1
ATOM 24640 N N . GLY E 3 202 ? 286.54745 290.18755 208.44434 1.000 84.56548 202 GLY B N 1
ATOM 24641 C CA . GLY E 3 202 ? 285.65682 289.28278 207.75138 1.000 80.20197 202 GLY B CA 1
ATOM 24642 C C . GLY E 3 202 ? 284.31174 289.13445 208.44626 1.000 80.04551 202 GLY B C 1
ATOM 24643 O O . GLY E 3 202 ? 284.15461 289.39292 209.64218 1.000 78.15447 202 GLY B O 1
ATOM 24647 N N . ALA E 3 203 ? 283.32649 288.70431 207.66295 1.000 77.60630 203 ALA B N 1
ATOM 24648 C CA . ALA E 3 203 ? 281.95191 288.58528 208.12380 1.000 72.54905 203 ALA B CA 1
ATOM 24649 C C . ALA E 3 203 ? 281.75775 287.36743 209.02036 1.000 64.14726 203 ALA B C 1
ATOM 24650 O O . ALA E 3 203 ? 282.47550 286.36864 208.91968 1.000 61.02847 203 ALA B O 1
ATOM 24657 N N . SER E 3 204 ? 280.76814 287.46653 209.90689 1.000 57.22351 204 SER B N 1
ATOM 24658 C CA . SER E 3 204 ? 280.34014 286.36001 210.75295 1.000 55.83054 204 SER B CA 1
ATOM 24659 C C . SER E 3 204 ? 278.82408 286.39451 210.85857 1.000 49.98452 204 SER B C 1
ATOM 24660 O O . SER E 3 204 ? 278.25326 287.41650 211.24947 1.000 52.89000 204 SER B O 1
ATOM 24668 N N . THR E 3 205 ? 278.17872 285.28180 210.51789 1.000 44.77362 205 THR B N 1
ATOM 24669 C CA . THR E 3 205 ? 276.73836 285.23627 210.30497 1.000 37.49414 205 THR B CA 1
ATOM 24670 C C . THR E 3 205 ? 276.07607 284.36714 211.36488 1.000 33.78359 205 THR B C 1
ATOM 24671 O O . THR E 3 205 ? 276.51149 283.23749 211.61024 1.000 42.36249 205 THR B O 1
ATOM 24682 N N . ARG E 3 206 ? 275.03082 284.90225 211.99016 1.000 28.04417 206 ARG B N 1
ATOM 24683 C CA . ARG E 3 206 ? 274.10546 284.13347 212.81309 1.000 27.66048 206 ARG B CA 1
ATOM 24684 C C . ARG E 3 206 ? 272.80793 283.92666 212.04211 1.000 26.13528 206 ARG B C 1
ATOM 24685 O O . ARG E 3 206 ? 272.17147 284.89882 211.62332 1.000 29.92126 206 ARG B O 1
ATOM 24706 N N . LEU E 3 207 ? 272.42065 282.66828 211.85635 1.000 28.45916 207 LEU B N 1
ATOM 24707 C CA . LEU E 3 207 ? 271.14911 282.31059 211.24364 1.000 23.90477 207 LEU B CA 1
ATOM 24708 C C . LEU E 3 207 ? 270.20878 281.77216 212.31039 1.000 24.67708 207 LEU B C 1
ATOM 24709 O O . LEU E 3 207 ? 270.58782 280.89324 213.09124 1.000 30.34291 207 LEU B O 1
ATOM 24725 N N . LEU E 3 208 ? 268.98792 282.29899 212.33947 1.000 22.50557 208 LEU B N 1
ATOM 24726 C CA . LEU E 3 208 ? 268.00780 281.93645 213.35259 1.000 25.96778 208 LEU B CA 1
ATOM 24727 C C . LEU E 3 208 ? 266.65233 281.73629 212.69496 1.000 26.20571 208 LEU B C 1
ATOM 24728 O O . LEU E 3 208 ? 266.20585 282.58510 211.91819 1.000 29.22624 208 LEU B O 1
ATOM 24744 N N . ASP E 3 209 ? 266.00699 280.61565 213.00423 1.000 26.08476 209 ASP B N 1
ATOM 24745 C CA . ASP E 3 209 ? 264.68744 280.29312 212.48028 1.000 24.30306 209 ASP B CA 1
ATOM 24746 C C . ASP E 3 209 ? 263.62731 280.69583 213.49598 1.000 29.14561 209 ASP B C 1
ATOM 24747 O O . ASP E 3 209 ? 263.71788 280.32971 214.67231 1.000 34.28332 209 ASP B O 1
ATOM 24756 N N . VAL E 3 210 ? 262.62957 281.44853 213.04089 1.000 27.99615 210 VAL B N 1
ATOM 24757 C CA . VAL E 3 210 ? 261.62621 282.03869 213.91762 1.000 27.52187 210 VAL B CA 1
ATOM 24758 C C . VAL E 3 210 ? 260.25095 281.83753 213.29956 1.000 22.19490 210 VAL B C 1
ATOM 24759 O O . VAL E 3 210 ? 260.06674 282.01925 212.09193 1.000 24.80195 210 VAL B O 1
ATOM 24772 N N . SER E 3 211 ? 259.28456 281.46545 214.13592 1.000 19.87604 211 SER B N 1
ATOM 24773 C CA . SER E 3 211 ? 257.87287 281.50717 213.78339 1.000 19.62109 211 SER B CA 1
ATOM 24774 C C . SER E 3 211 ? 257.10241 282.12004 214.94146 1.000 24.30435 211 SER B C 1
ATOM 24775 O O . SER E 3 211 ? 257.28778 281.71918 216.09421 1.000 26.28215 211 SER B O 1
ATOM 24783 N N . LEU E 3 212 ? 256.23583 283.08536 214.62853 1.000 25.52810 212 LEU B N 1
ATOM 24784 C CA . LEU E 3 212 ? 255.47642 283.77516 215.66749 1.000 22.70362 212 LEU B CA 1
ATOM 24785 C C . LEU E 3 212 ? 254.66864 282.79656 216.50601 1.000 20.68921 212 LEU B C 1
ATOM 24786 O O . LEU E 3 212 ? 254.67600 282.86026 217.74043 1.000 23.88632 212 LEU B O 1
ATOM 24802 N N . GLN E 3 213 ? 253.95667 281.88630 215.84423 1.000 18.25462 213 GLN B N 1
ATOM 24803 C CA . GLN E 3 213 ? 253.12906 280.90482 216.53295 1.000 23.33957 213 GLN B CA 1
ATOM 24804 C C . GLN E 3 213 ? 253.84567 280.21817 217.69065 1.000 22.49711 213 GLN B C 1
ATOM 24805 O O . GLN E 3 213 ? 253.18033 279.71955 218.60480 1.000 22.20645 213 GLN B O 1
ATOM 24819 N N . SER E 3 214 ? 255.17569 280.17659 217.68156 1.000 20.79520 214 SER B N 1
ATOM 24820 C CA . SER E 3 214 ? 255.94559 279.55470 218.75335 1.000 19.40329 214 SER B CA 1
ATOM 24821 C C . SER E 3 214 ? 256.64383 280.55190 219.66320 1.000 21.10724 214 SER B C 1
ATOM 24822 O O . SER E 3 214 ? 256.68820 280.34180 220.87643 1.000 25.49956 214 SER B O 1
ATOM 24830 N N . ILE E 3 215 ? 257.19551 281.63377 219.11320 1.000 21.49258 215 ILE B N 1
ATOM 24831 C CA . ILE E 3 215 ? 257.88427 282.62337 219.93562 1.000 23.58087 215 ILE B CA 1
ATOM 24832 C C . ILE E 3 215 ? 256.91859 283.57311 220.63411 1.000 23.74305 215 ILE B C 1
ATOM 24833 O O . ILE E 3 215 ? 257.31582 284.25945 221.58377 1.000 24.41989 215 ILE B O 1
ATOM 24849 N N . LEU E 3 216 ? 255.66756 283.63649 220.18464 1.000 18.80564 216 LEU B N 1
ATOM 24850 C CA . LEU E 3 216 ? 254.69827 284.56606 220.74736 1.000 15.14170 216 LEU B CA 1
ATOM 24851 C C . LEU E 3 216 ? 254.59336 284.39933 222.25775 1.000 17.93106 216 LEU B C 1
ATOM 24852 O O . LEU E 3 216 ? 254.54134 283.28107 222.77489 1.000 23.60863 216 LEU B O 1
ATOM 24868 N N . ARG E 3 217 ? 254.57020 285.52945 222.96525 1.000 18.00186 217 ARG B N 1
ATOM 24869 C CA . ARG E 3 217 ? 254.38528 285.54238 224.41597 1.000 13.98006 217 ARG B CA 1
ATOM 24870 C C . ARG E 3 217 ? 253.62300 286.81046 224.77409 1.000 13.89683 217 ARG B C 1
ATOM 24871 O O . ARG E 3 217 ? 254.19850 287.90947 224.78114 1.000 17.27803 217 ARG B O 1
ATOM 24892 N N . PRO E 3 218 ? 252.32725 286.70604 225.07158 1.000 10.23260 218 PRO B N 1
ATOM 24893 C CA . PRO E 3 218 ? 251.55367 287.90652 225.40458 1.000 11.37195 218 PRO B CA 1
ATOM 24894 C C . PRO E 3 218 ? 252.14501 288.66692 226.58197 1.000 15.08180 218 PRO B C 1
ATOM 24895 O O . PRO E 3 218 ? 252.76760 288.09154 227.47622 1.000 22.06784 218 PRO B O 1
ATOM 24906 N N . ASP E 3 219 ? 251.95247 289.98601 226.56312 1.000 17.14493 219 ASP B N 1
ATOM 24907 C CA . ASP E 3 219 ? 252.22075 290.79940 227.73541 1.000 19.01806 219 ASP B CA 1
ATOM 24908 C C . ASP E 3 219 ? 251.28744 290.40390 228.87916 1.000 20.51158 219 ASP B C 1
ATOM 24909 O O . ASP E 3 219 ? 250.20018 289.86821 228.65014 1.000 21.00257 219 ASP B O 1
ATOM 24918 N N . PRO E 3 220 ? 251.69455 290.65320 230.12055 1.000 20.10831 220 PRO B N 1
ATOM 24919 C CA . PRO E 3 220 ? 250.80346 290.40918 231.26153 1.000 18.50467 220 PRO B CA 1
ATOM 24920 C C . PRO E 3 220 ? 249.51110 291.19586 231.13439 1.000 21.11185 220 PRO B C 1
ATOM 24921 O O . PRO E 3 220 ? 249.51582 292.34037 230.65655 1.000 25.53708 220 PRO B O 1
ATOM 24932 N N . PRO E 3 221 ? 248.38110 290.61821 231.54433 1.000 16.04902 221 PRO B N 1
ATOM 24933 C CA . PRO E 3 221 ? 247.15049 291.40891 231.65993 1.000 18.62837 221 PRO B CA 1
ATOM 24934 C C . PRO E 3 221 ? 247.31647 292.59472 232.59799 1.000 25.39588 221 PRO B C 1
ATOM 24935 O O . PRO E 3 221 ? 248.05793 292.54405 233.58187 1.000 25.55489 221 PRO B O 1
ATOM 24946 N N . GLN E 3 222 ? 246.60875 293.67207 232.27498 1.000 28.40480 222 GLN B N 1
ATOM 24947 C CA . GLN E 3 222 ? 246.73326 294.94864 232.95824 1.000 28.42010 222 GLN B CA 1
ATOM 24948 C C . GLN E 3 222 ? 245.48245 295.25168 233.77409 1.000 28.18866 222 GLN B C 1
ATOM 24949 O O . GLN E 3 222 ? 244.37026 294.85749 233.41336 1.000 28.87664 222 GLN B O 1
ATOM 24963 N N . GLY E 3 223 ? 245.68321 295.95774 234.88134 1.000 29.40643 223 GLY B N 1
ATOM 24964 C CA . GLY E 3 223 ? 244.58648 296.43833 235.70466 1.000 26.92685 223 GLY B CA 1
ATOM 24965 C C . GLY E 3 223 ? 243.84882 295.38683 236.50364 1.000 25.78002 223 GLY B C 1
ATOM 24966 O O . GLY E 3 223 ? 242.61831 295.45226 236.61474 1.000 28.54214 223 GLY B O 1
ATOM 24970 N N . LEU E 3 224 ? 244.56551 294.41445 237.05896 1.000 24.07658 224 LEU B N 1
ATOM 24971 C CA . LEU E 3 224 ? 243.93847 293.42599 237.92599 1.000 23.20255 224 LEU B CA 1
ATOM 24972 C C . LEU E 3 224 ? 243.30172 294.10728 239.13001 1.000 24.07532 224 LEU B C 1
ATOM 24973 O O . LEU E 3 224 ? 243.97655 294.81698 239.88204 1.000 28.08550 224 LEU B O 1
ATOM 24989 N N . ARG E 3 225 ? 242.00154 293.89248 239.30839 1.000 28.67942 225 ARG B N 1
ATOM 24990 C CA . ARG E 3 225 ? 241.26602 294.37041 240.46986 1.000 29.19534 225 ARG B CA 1
ATOM 24991 C C . ARG E 3 225 ? 240.62090 293.19246 241.18346 1.000 30.89047 225 ARG B C 1
ATOM 24992 O O . ARG E 3 225 ? 240.14428 292.25272 240.54080 1.000 35.72989 225 ARG B O 1
ATOM 25013 N N . VAL E 3 226 ? 240.60381 293.24887 242.51170 1.000 32.36197 226 VAL B N 1
ATOM 25014 C CA . VAL E 3 226 ? 239.92547 292.25929 243.34104 1.000 35.64698 226 VAL B CA 1
ATOM 25015 C C . VAL E 3 226 ? 238.95134 293.00326 244.24303 1.000 40.05019 226 VAL B C 1
ATOM 25016 O O . VAL E 3 226 ? 239.35558 293.89698 244.99752 1.000 39.35538 226 VAL B O 1
ATOM 25029 N N . GLU E 3 227 ? 237.67427 292.63609 244.16701 1.000 41.44312 227 GLU B N 1
ATOM 25030 C CA . GLU E 3 227 ? 236.62188 293.27464 244.94293 1.000 43.08074 227 GLU B CA 1
ATOM 25031 C C . GLU E 3 227 ? 235.91095 292.25062 245.81550 1.000 45.16081 227 GLU B C 1
ATOM 25032 O O . GLU E 3 227 ? 235.63983 291.12690 245.38152 1.000 46.21442 227 GLU B O 1
ATOM 25044 N N . SER E 3 228 ? 235.61471 292.65272 247.04816 1.000 49.92198 228 SER B N 1
ATOM 25045 C CA . SER E 3 228 ? 234.73702 291.87592 247.91140 1.000 50.38735 228 SER B CA 1
ATOM 25046 C C . SER E 3 228 ? 233.36780 291.69065 247.26784 1.000 53.66078 228 SER B C 1
ATOM 25047 O O . SER E 3 228 ? 232.85304 292.58539 246.59169 1.000 56.91107 228 SER B O 1
ATOM 25055 N N . VAL E 3 229 ? 232.77951 290.51679 247.48110 1.000 54.34980 229 VAL B N 1
ATOM 25056 C CA . VAL E 3 229 ? 231.44830 290.19182 246.97698 1.000 55.18344 229 VAL B CA 1
ATOM 25057 C C . VAL E 3 229 ? 230.44966 290.45497 248.10314 1.000 58.92448 229 VAL B C 1
ATOM 25058 O O . VAL E 3 229 ? 230.48648 289.74678 249.12276 1.000 61.25922 229 VAL B O 1
ATOM 25071 N N . PRO E 3 230 ? 229.56361 291.44313 247.97650 1.000 61.49365 230 PRO B N 1
ATOM 25072 C CA . PRO E 3 230 ? 228.57843 291.68795 249.03957 1.000 59.90435 230 PRO B CA 1
ATOM 25073 C C . PRO E 3 230 ? 227.75428 290.44565 249.34796 1.000 63.16564 230 PRO B C 1
ATOM 25074 O O . PRO E 3 230 ? 227.26435 289.76233 248.44632 1.000 62.53434 230 PRO B O 1
ATOM 25085 N N . GLY E 3 231 ? 227.60238 290.16141 250.64012 1.000 64.54255 231 GLY B N 1
ATOM 25086 C CA . GLY E 3 231 ? 226.80731 289.03614 251.09005 1.000 63.97120 231 GLY B CA 1
ATOM 25087 C C . GLY E 3 231 ? 227.41401 287.67455 250.85335 1.000 61.11429 231 GLY B C 1
ATOM 25088 O O . GLY E 3 231 ? 226.73498 286.66688 251.06996 1.000 60.84293 231 GLY B O 1
ATOM 25092 N N . TYR E 3 232 ? 228.66838 287.60703 250.41530 1.000 59.14309 232 TYR B N 1
ATOM 25093 C CA . TYR E 3 232 ? 229.39228 286.34721 250.25407 1.000 55.09382 232 TYR B CA 1
ATOM 25094 C C . TYR E 3 232 ? 230.76921 286.50704 250.88514 1.000 55.33035 232 TYR B C 1
ATOM 25095 O O . TYR E 3 232 ? 231.76586 286.72710 250.18371 1.000 55.77679 232 TYR B O 1
ATOM 25113 N N . PRO E 3 233 ? 230.86203 286.40937 252.21385 1.000 57.85939 233 PRO B N 1
ATOM 25114 C CA . PRO E 3 233 ? 232.16285 286.60922 252.87400 1.000 58.79144 233 PRO B CA 1
ATOM 25115 C C . PRO E 3 233 ? 233.24914 285.66665 252.39281 1.000 57.09222 233 PRO B C 1
ATOM 25116 O O . PRO E 3 233 ? 234.43386 285.96007 252.59269 1.000 59.98103 233 PRO B O 1
ATOM 25127 N N . ARG E 3 234 ? 232.89053 284.54443 251.77602 1.000 52.56474 234 ARG B N 1
ATOM 25128 C CA . ARG E 3 234 ? 233.85480 283.55861 251.31183 1.000 47.05488 234 ARG B CA 1
ATOM 25129 C C . ARG E 3 234 ? 234.16852 283.69400 249.82774 1.000 44.05557 234 ARG B C 1
ATOM 25130 O O . ARG E 3 234 ? 234.78031 282.78845 249.25327 1.000 46.44078 234 ARG B O 1
ATOM 25151 N N . ARG E 3 235 ? 233.76853 284.79635 249.19398 1.000 42.24994 235 ARG B N 1
ATOM 25152 C CA . ARG E 3 235 ? 233.94100 284.96967 247.76019 1.000 40.08238 235 ARG B CA 1
ATOM 25153 C C . ARG E 3 235 ? 234.60940 286.30007 247.44480 1.000 40.51964 235 ARG B C 1
ATOM 25154 O O . ARG E 3 235 ? 234.40272 287.30155 248.13516 1.000 45.57995 235 ARG B O 1
ATOM 25175 N N . LEU E 3 236 ? 235.41844 286.28985 246.38503 1.000 38.10073 236 LEU B N 1
ATOM 25176 C CA . LEU E 3 236 ? 236.06343 287.47939 245.84828 1.000 38.74934 236 LEU B CA 1
ATOM 25177 C C . LEU E 3 236 ? 235.79475 287.57120 244.35456 1.000 37.19288 236 LEU B C 1
ATOM 25178 O O . LEU E 3 236 ? 235.72918 286.55037 243.66413 1.000 39.12518 236 LEU B O 1
ATOM 25194 N N . ARG E 3 237 ? 235.63860 288.79628 243.86209 1.000 36.46116 237 ARG B N 1
ATOM 25195 C CA . ARG E 3 237 ? 235.49007 289.06287 242.43769 1.000 37.35957 237 ARG B CA 1
ATOM 25196 C C . ARG E 3 237 ? 236.78881 289.64423 241.89351 1.000 38.99012 237 ARG B C 1
ATOM 25197 O O . ARG E 3 237 ? 237.20430 290.73336 242.30217 1.000 38.96956 237 ARG B O 1
ATOM 25218 N N . ALA E 3 238 ? 237.42081 288.92099 240.97505 1.000 33.52940 238 ALA B N 1
ATOM 25219 C CA . ALA E 3 238 ? 238.63525 289.36364 240.30482 1.000 27.50606 238 ALA B CA 1
ATOM 25220 C C . ALA E 3 238 ? 238.31222 289.75205 238.86905 1.000 33.13968 238 ALA B C 1
ATOM 25221 O O . ALA E 3 238 ? 237.59739 289.02457 238.17249 1.000 40.67898 238 ALA B O 1
ATOM 25228 N N . SER E 3 239 ? 238.83333 290.89752 238.43183 1.000 27.47879 239 SER B N 1
ATOM 25229 C CA . SER E 3 239 ? 238.61987 291.37413 237.07369 1.000 24.55264 239 SER B CA 1
ATOM 25230 C C . SER E 3 239 ? 239.87652 292.06247 236.56153 1.000 22.79929 239 SER B C 1
ATOM 25231 O O . SER E 3 239 ? 240.66135 292.61517 237.33538 1.000 25.61621 239 SER B O 1
ATOM 25239 N N . TRP E 3 240 ? 240.05446 292.02388 235.24364 1.000 22.45822 240 TRP B N 1
ATOM 25240 C CA . TRP E 3 240 ? 241.24334 292.56119 234.59445 1.000 21.26695 240 TRP B CA 1
ATOM 25241 C C . TRP E 3 240 ? 240.87420 292.99706 233.17918 1.000 22.62000 240 TRP B C 1
ATOM 25242 O O . TRP E 3 240 ? 239.69938 293.00530 232.80004 1.000 23.72653 240 TRP B O 1
ATOM 25263 N N . THR E 3 241 ? 241.88804 293.36399 232.39356 1.000 23.22129 241 THR B N 1
ATOM 25264 C CA . THR E 3 241 ? 241.69594 293.78926 231.01387 1.000 26.08886 241 THR B CA 1
ATOM 25265 C C . THR E 3 241 ? 242.77555 293.18548 230.12602 1.000 26.36907 241 THR B C 1
ATOM 25266 O O . THR E 3 241 ? 243.89264 292.91555 230.57397 1.000 26.26190 241 THR B O 1
ATOM 25277 N N . TYR E 3 242 ? 242.42208 292.97071 228.86353 1.000 24.93287 242 TYR B N 1
ATOM 25278 C CA . TYR E 3 242 ? 243.40462 292.60651 227.85393 1.000 21.96342 242 TYR B CA 1
ATOM 25279 C C . TYR E 3 242 ? 244.60066 293.55622 227.91429 1.000 25.42183 242 TYR B C 1
ATOM 25280 O O . TYR E 3 242 ? 244.41984 294.76642 228.10119 1.000 31.09755 242 TYR B O 1
ATOM 25298 N N . PRO E 3 243 ? 245.82745 293.05552 227.76773 1.000 23.46914 243 PRO B N 1
ATOM 25299 C CA . PRO E 3 243 ? 246.96540 293.96115 227.57372 1.000 26.17595 243 PRO B CA 1
ATOM 25300 C C . PRO E 3 243 ? 246.76274 294.86310 226.36494 1.000 29.93813 243 PRO B C 1
ATOM 25301 O O . PRO E 3 243 ? 246.32925 294.42004 225.29962 1.000 33.83486 243 PRO B O 1
ATOM 25312 N N . ALA E 3 244 ? 247.07777 296.14789 226.54664 1.000 29.31643 244 ALA B N 1
ATOM 25313 C CA . ALA E 3 244 ? 246.88027 297.12170 225.47806 1.000 30.61495 244 ALA B CA 1
ATOM 25314 C C . ALA E 3 244 ? 247.60076 296.72049 224.19813 1.000 29.80097 244 ALA B C 1
ATOM 25315 O O . ALA E 3 244 ? 247.13301 297.03880 223.09894 1.000 28.83919 244 ALA B O 1
ATOM 25322 N N . SER E 3 245 ? 248.73643 296.03017 224.31339 1.000 28.90405 245 SER B N 1
ATOM 25323 C CA . SER E 3 245 ? 249.47673 295.61783 223.12692 1.000 27.31380 245 SER B CA 1
ATOM 25324 C C . SER E 3 245 ? 248.70622 294.61559 222.27815 1.000 28.68428 245 SER B C 1
ATOM 25325 O O . SER E 3 245 ? 249.03342 294.44106 221.09984 1.000 27.67352 245 SER B O 1
ATOM 25333 N N . TRP E 3 246 ? 247.70117 293.95553 222.84570 1.000 26.41015 246 TRP B N 1
ATOM 25334 C CA . TRP E 3 246 ? 246.97437 292.89568 222.15915 1.000 21.40673 246 TRP B CA 1
ATOM 25335 C C . TRP E 3 246 ? 245.60885 293.42059 221.73047 1.000 22.95556 246 TRP B C 1
ATOM 25336 O O . TRP E 3 246 ? 244.73257 293.60750 222.58941 1.000 22.91692 246 TRP B O 1
ATOM 25357 N N . PRO E 3 247 ? 245.36701 293.67717 220.43911 1.000 23.91203 247 PRO B N 1
ATOM 25358 C CA . PRO E 3 247 ? 244.09733 294.30401 220.03280 1.000 23.67159 247 PRO B CA 1
ATOM 25359 C C . PRO E 3 247 ? 242.86960 293.42150 220.20478 1.000 27.19072 247 PRO B C 1
ATOM 25360 O O . PRO E 3 247 ? 241.75990 293.87876 219.90966 1.000 33.75601 247 PRO B O 1
ATOM 25371 N N . CYS E 3 248 ? 243.03367 292.17851 220.65119 1.000 25.49923 248 CYS B N 1
ATOM 25372 C CA . CYS E 3 248 ? 241.92353 291.33325 221.09837 1.000 25.02361 248 CYS B CA 1
ATOM 25373 C C . CYS E 3 248 ? 240.81096 291.24526 220.05637 1.000 26.28616 248 CYS B C 1
ATOM 25374 O O . CYS E 3 248 ? 239.62281 291.24059 220.38305 1.000 25.17427 248 CYS B O 1
ATOM 25382 N N . GLN E 3 249 ? 241.19872 291.15725 218.78829 1.000 29.95120 249 GLN B N 1
ATOM 25383 C CA . GLN E 3 249 ? 240.25607 290.80641 217.73349 1.000 27.35142 249 GLN B CA 1
ATOM 25384 C C . GLN E 3 249 ? 239.57584 289.48641 218.07971 1.000 26.21222 249 GLN B C 1
ATOM 25385 O O . GLN E 3 249 ? 240.18339 288.62812 218.73180 1.000 28.19220 249 GLN B O 1
ATOM 25399 N N . PRO E 3 250 ? 238.32135 289.28699 217.66902 1.000 28.46339 250 PRO B N 1
ATOM 25400 C CA . PRO E 3 250 ? 237.59064 288.08560 218.10278 1.000 29.33366 250 PRO B CA 1
ATOM 25401 C C . PRO E 3 250 ? 238.20501 286.77624 217.64501 1.000 27.64238 250 PRO B C 1
ATOM 25402 O O . PRO E 3 250 ? 237.94753 285.74026 218.26946 1.000 28.48151 250 PRO B O 1
ATOM 25413 N N . HIS E 3 251 ? 238.99168 286.77991 216.57425 1.000 24.18683 251 HIS B N 1
ATOM 25414 C CA . HIS E 3 251 ? 239.71464 285.59176 216.13948 1.000 22.98565 251 HIS B CA 1
ATOM 25415 C C . HIS E 3 251 ? 241.06152 285.40990 216.83851 1.000 18.69368 251 HIS B C 1
ATOM 25416 O O . HIS E 3 251 ? 241.69043 284.36163 216.66343 1.000 19.05872 251 HIS B O 1
ATOM 25430 N N . PHE E 3 252 ? 241.51630 286.38903 217.62077 1.000 19.30724 252 PHE B N 1
ATOM 25431 C CA . PHE E 3 252 ? 242.77801 286.32488 218.36174 1.000 19.66343 252 PHE B CA 1
ATOM 25432 C C . PHE E 3 252 ? 242.55260 286.60909 219.84495 1.000 18.44735 252 PHE B C 1
ATOM 25433 O O . PHE E 3 252 ? 243.27461 287.38126 220.47799 1.000 17.65515 252 PHE B O 1
ATOM 25450 N N . LEU E 3 253 ? 241.53148 285.97777 220.41696 1.000 18.37494 253 LEU B N 1
ATOM 25451 C CA . LEU E 3 253 ? 241.29671 286.05626 221.85266 1.000 18.68917 253 LEU B CA 1
ATOM 25452 C C . LEU E 3 253 ? 242.45385 285.44332 222.63577 1.000 16.62788 253 LEU B C 1
ATOM 25453 O O . LEU E 3 253 ? 243.15827 284.55287 222.15313 1.000 14.87647 253 LEU B O 1
ATOM 25469 N N . LEU E 3 254 ? 242.64826 285.93639 223.85816 1.000 14.15184 254 LEU B N 1
ATOM 25470 C CA . LEU E 3 254 ? 243.51508 285.29079 224.83389 1.000 11.63880 254 LEU B CA 1
ATOM 25471 C C . LEU E 3 254 ? 242.72468 284.36415 225.74883 1.000 10.78186 254 LEU B C 1
ATOM 25472 O O . LEU E 3 254 ? 241.51962 284.53156 225.95057 1.000 11.63902 254 LEU B O 1
ATOM 25488 N N . LYS E 3 255 ? 243.42418 283.37434 226.29568 1.000 9.34304 255 LYS B N 1
ATOM 25489 C CA . LYS E 3 255 ? 242.97979 282.61738 227.45757 1.000 8.84121 255 LYS B CA 1
ATOM 25490 C C . LYS E 3 255 ? 243.82914 283.01696 228.65577 1.000 8.98414 255 LYS B C 1
ATOM 25491 O O . LYS E 3 255 ? 245.05675 283.09513 228.54854 1.000 11.13441 255 LYS B O 1
ATOM 25510 N N . PHE E 3 256 ? 243.18026 283.27112 229.78852 1.000 11.82235 256 PHE B N 1
ATOM 25511 C CA . PHE E 3 256 ? 243.85350 283.73622 230.99160 1.000 11.22731 256 PHE B CA 1
ATOM 25512 C C . PHE E 3 256 ? 243.88467 282.65087 232.05913 1.000 14.44927 256 PHE B C 1
ATOM 25513 O O . PHE E 3 256 ? 242.94413 281.86148 232.18851 1.000 19.26604 256 PHE B O 1
ATOM 25530 N N . ARG E 3 257 ? 244.98120 282.61679 232.81263 1.000 14.10706 257 ARG B N 1
ATOM 25531 C CA . ARG E 3 257 ? 245.15136 281.73479 233.95870 1.000 14.53786 257 ARG B CA 1
ATOM 25532 C C . ARG E 3 257 ? 245.41142 282.58147 235.19648 1.000 13.60042 257 ARG B C 1
ATOM 25533 O O . ARG E 3 257 ? 246.24044 283.49541 235.16220 1.000 20.14911 257 ARG B O 1
ATOM 25554 N N . LEU E 3 258 ? 244.70410 282.27854 236.28222 1.000 14.91984 258 LEU B N 1
ATOM 25555 C CA . LEU E 3 258 ? 244.69507 283.10468 237.48131 1.000 16.94334 258 LEU B CA 1
ATOM 25556 C C . LEU E 3 258 ? 245.10900 282.28761 238.69798 1.000 18.74724 258 LEU B C 1
ATOM 25557 O O . LEU E 3 258 ? 244.69323 281.13559 238.85539 1.000 19.46498 258 LEU B O 1
ATOM 25573 N N . GLN E 3 259 ? 245.92740 282.89437 239.55730 1.000 17.71075 259 GLN B N 1
ATOM 25574 C CA . GLN E 3 259 ? 246.37825 282.28743 240.80194 1.000 16.01940 259 GLN B CA 1
ATOM 25575 C C . GLN E 3 259 ? 246.02976 283.17686 241.98529 1.000 20.37759 259 GLN B C 1
ATOM 25576 O O . GLN E 3 259 ? 246.18953 284.39899 241.92520 1.000 28.14281 259 GLN B O 1
ATOM 25590 N N . TYR E 3 260 ? 245.55324 282.55196 243.05939 1.000 21.25159 260 TYR B N 1
ATOM 25591 C CA . TYR E 3 260 ? 245.17211 283.25055 244.27734 1.000 22.43362 260 TYR B CA 1
ATOM 25592 C C . TYR E 3 260 ? 245.60748 282.45711 245.49950 1.000 28.63583 260 TYR B C 1
ATOM 25593 O O . TYR E 3 260 ? 245.56920 281.22380 245.49831 1.000 29.81279 260 TYR B O 1
ATOM 25611 N N . ARG E 3 261 ? 246.02098 283.17878 246.54010 1.000 33.60501 261 ARG B N 1
ATOM 25612 C CA . ARG E 3 261 ? 246.41314 282.58617 247.81120 1.000 31.92039 261 ARG B CA 1
ATOM 25613 C C . ARG E 3 261 ? 246.25670 283.63540 248.89683 1.000 38.00158 261 ARG B C 1
ATOM 25614 O O . ARG E 3 261 ? 246.32296 284.83413 248.60431 1.000 40.33654 261 ARG B O 1
ATOM 25635 N N . PRO E 3 262 ? 246.05183 283.22637 250.15075 1.000 40.75923 262 PRO B N 1
ATOM 25636 C CA . PRO E 3 262 ? 246.15269 284.18178 251.26249 1.000 41.99823 262 PRO B CA 1
ATOM 25637 C C . PRO E 3 262 ? 247.48970 284.90331 251.28449 1.000 49.24916 262 PRO B C 1
ATOM 25638 O O . PRO E 3 262 ? 248.47455 284.41850 250.72059 1.000 55.95650 262 PRO B O 1
ATOM 25649 N N . ALA E 3 263 ? 247.53127 286.06330 251.94080 1.000 50.02297 263 ALA B N 1
ATOM 25650 C CA . ALA E 3 263 ? 248.74068 286.87947 251.96059 1.000 54.09399 263 ALA B CA 1
ATOM 25651 C C . ALA E 3 263 ? 249.96129 286.06068 252.36639 1.000 55.78627 263 ALA B C 1
ATOM 25652 O O . ALA E 3 263 ? 250.94462 285.97252 251.62324 1.000 51.87548 263 ALA B O 1
ATOM 25659 N N . GLN E 3 264 ? 249.91694 285.45912 253.55526 1.000 58.79594 264 GLN B N 1
ATOM 25660 C CA . GLN E 3 264 ? 251.09034 284.76592 254.07908 1.000 61.06831 264 GLN B CA 1
ATOM 25661 C C . GLN E 3 264 ? 251.21929 283.35055 253.52237 1.000 57.73863 264 GLN B C 1
ATOM 25662 O O . GLN E 3 264 ? 252.33534 282.88474 253.26750 1.000 55.83775 264 GLN B O 1
ATOM 25676 N N . HIS E 3 265 ? 250.10724 282.65573 253.32706 1.000 51.07773 265 HIS B N 1
ATOM 25677 C CA . HIS E 3 265 ? 250.15607 281.27519 252.85527 1.000 48.87988 265 HIS B CA 1
ATOM 25678 C C . HIS E 3 265 ? 250.69796 281.23469 251.43245 1.000 51.97839 265 HIS B C 1
ATOM 25679 O O . HIS E 3 265 ? 250.07288 281.80414 250.52977 1.000 55.88391 265 HIS B O 1
ATOM 25693 N N . PRO E 3 266 ? 251.84068 280.58365 251.18006 1.000 54.95108 266 PRO B N 1
ATOM 25694 C CA . PRO E 3 266 ? 252.49273 280.73207 249.87019 1.000 54.86182 266 PRO B CA 1
ATOM 25695 C C . PRO E 3 266 ? 251.89944 279.87909 248.76165 1.000 45.05362 266 PRO B C 1
ATOM 25696 O O . PRO E 3 266 ? 252.11904 280.19770 247.58552 1.000 39.75599 266 PRO B O 1
ATOM 25707 N N . ALA E 3 267 ? 251.16520 278.81730 249.08180 1.000 46.66239 267 ALA B N 1
ATOM 25708 C CA . ALA E 3 267 ? 250.67419 277.91722 248.04731 1.000 39.26553 267 ALA B CA 1
ATOM 25709 C C . ALA E 3 267 ? 249.62675 278.61567 247.18954 1.000 37.63238 267 ALA B C 1
ATOM 25710 O O . ALA E 3 267 ? 248.63836 279.14687 247.70500 1.000 38.17336 267 ALA B O 1
ATOM 25717 N N . TRP E 3 268 ? 249.84853 278.61788 245.87739 1.000 32.08854 268 TRP B N 1
ATOM 25718 C CA . TRP E 3 268 ? 248.92036 279.21923 244.92909 1.000 28.03541 268 TRP B CA 1
ATOM 25719 C C . TRP E 3 268 ? 247.86724 278.20385 244.50387 1.000 28.63247 268 TRP B C 1
ATOM 25720 O O . TRP E 3 268 ? 248.19373 277.18901 243.87903 1.000 30.10550 268 TRP B O 1
ATOM 25741 N N . SER E 3 269 ? 246.61108 278.47367 244.84525 1.000 25.71344 269 SER B N 1
ATOM 25742 C CA . SER E 3 269 ? 245.49957 277.89140 244.10801 1.000 23.65616 269 SER B CA 1
ATOM 25743 C C . SER E 3 269 ? 245.47968 278.43672 242.68463 1.000 22.12509 269 SER B C 1
ATOM 25744 O O . SER E 3 269 ? 245.69014 279.63081 242.45940 1.000 25.72668 269 SER B O 1
ATOM 25752 N N . THR E 3 270 ? 245.22054 277.55630 241.72045 1.000 23.99356 270 THR B N 1
ATOM 25753 C CA . THR E 3 270 ? 245.25910 277.89769 240.30307 1.000 27.21411 270 THR B CA 1
ATOM 25754 C C . THR E 3 270 ? 243.91875 277.60337 239.64428 1.000 30.74537 270 THR B C 1
ATOM 25755 O O . THR E 3 270 ? 243.38268 276.49816 239.78054 1.000 30.42163 270 THR B O 1
ATOM 25766 N N . VAL E 3 271 ? 243.38298 278.59835 238.93406 1.000 27.86250 271 VAL B N 1
ATOM 25767 C CA . VAL E 3 271 ? 242.17273 278.45191 238.13745 1.000 26.33778 271 VAL B CA 1
ATOM 25768 C C . VAL E 3 271 ? 242.41559 279.07451 236.76897 1.000 25.33368 271 VAL B C 1
ATOM 25769 O O . VAL E 3 271 ? 243.29393 279.92040 236.59126 1.000 33.32509 271 VAL B O 1
ATOM 25782 N N . GLU E 3 272 ? 241.61903 278.63591 235.79104 1.000 25.88781 272 GLU B N 1
ATOM 25783 C CA . GLU E 3 272 ? 241.72258 279.07655 234.40021 1.000 25.58396 272 GLU B CA 1
ATOM 25784 C C . GLU E 3 272 ? 240.39583 279.71210 233.99677 1.000 26.90040 272 GLU B C 1
ATOM 25785 O O . GLU E 3 272 ? 239.58985 279.09813 233.28122 1.000 29.40337 272 GLU B O 1
ATOM 25797 N N . PRO E 3 273 ? 240.13195 280.93886 234.44501 1.000 23.95960 273 PRO B N 1
ATOM 25798 C CA . PRO E 3 273 ? 238.82603 281.55435 234.19251 1.000 27.79593 273 PRO B CA 1
ATOM 25799 C C . PRO E 3 273 ? 238.54524 281.74005 232.71133 1.000 33.87168 273 PRO B C 1
ATOM 25800 O O . PRO E 3 273 ? 239.45553 281.85068 231.88706 1.000 38.02779 273 PRO B O 1
ATOM 25811 N N . ALA E 3 274 ? 237.25767 281.77394 232.38471 1.000 32.66219 274 ALA B N 1
ATOM 25812 C CA . ALA E 3 274 ? 236.78572 282.17205 231.06776 1.000 37.55140 274 ALA B CA 1
ATOM 25813 C C . ALA E 3 274 ? 236.38566 283.64055 231.10983 1.000 40.45081 274 ALA B C 1
ATOM 25814 O O . ALA E 3 274 ? 235.60039 284.05066 231.97099 1.000 41.42685 274 ALA B O 1
ATOM 25821 N N . GLY E 3 275 ? 236.92520 284.42404 230.18470 1.000 34.64058 275 GLY B N 1
ATOM 25822 C CA . GLY E 3 275 ? 236.67823 285.85220 230.16226 1.000 30.38538 275 GLY B CA 1
ATOM 25823 C C . GLY E 3 275 ? 237.39377 286.60270 231.27317 1.000 27.70494 275 GLY B C 1
ATOM 25824 O O . GLY E 3 275 ? 238.08550 286.04258 232.12117 1.000 32.56041 275 GLY B O 1
ATOM 25828 N N . LEU E 3 276 ? 237.20730 287.91839 231.24581 1.000 26.89204 276 LEU B N 1
ATOM 25829 C CA . LEU E 3 276 ? 237.88608 288.89234 232.09987 1.000 25.63327 276 LEU B CA 1
ATOM 25830 C C . LEU E 3 276 ? 237.41678 288.88064 233.54231 1.000 27.75729 276 LEU B C 1
ATOM 25831 O O . LEU E 3 276 ? 237.79928 289.81134 234.25976 1.000 28.50504 276 LEU B O 1
ATOM 25847 N N . GLU E 3 277 ? 236.62000 287.93233 234.02508 1.000 28.38574 277 GLU B N 1
ATOM 25848 C CA . GLU E 3 277 ? 236.08550 287.99861 235.37562 1.000 28.33757 277 GLU B CA 1
ATOM 25849 C C . GLU E 3 277 ? 236.00959 286.59700 235.95812 1.000 32.02032 277 GLU B C 1
ATOM 25850 O O . GLU E 3 277 ? 235.66444 285.64262 235.25631 1.000 34.30304 277 GLU B O 1
ATOM 25862 N N . GLU E 3 278 ? 236.33787 286.48082 237.24324 1.000 33.38656 278 GLU B N 1
ATOM 25863 C CA . GLU E 3 278 ? 236.23493 285.22198 237.96406 1.000 35.73057 278 GLU B CA 1
ATOM 25864 C C . GLU E 3 278 ? 235.75460 285.50359 239.37807 1.000 34.83619 278 GLU B C 1
ATOM 25865 O O . GLU E 3 278 ? 236.16678 286.48923 239.99509 1.000 31.64265 278 GLU B O 1
ATOM 25877 N N . VAL E 3 279 ? 234.88425 284.63641 239.88362 1.000 37.57018 279 VAL B N 1
ATOM 25878 C CA . VAL E 3 279 ? 234.46278 284.65404 241.27894 1.000 38.49768 279 VAL B CA 1
ATOM 25879 C C . VAL E 3 279 ? 235.17832 283.51561 241.99483 1.000 39.78883 279 VAL B C 1
ATOM 25880 O O . VAL E 3 279 ? 234.90257 282.33794 241.74266 1.000 42.17761 279 VAL B O 1
ATOM 25893 N N . ILE E 3 280 ? 236.10125 283.86620 242.88561 1.000 39.22050 280 ILE B N 1
ATOM 25894 C CA . ILE E 3 280 ? 236.78096 282.89271 243.73498 1.000 36.38342 280 ILE B CA 1
ATOM 25895 C C . ILE E 3 280 ? 235.81707 282.47953 244.84186 1.000 34.59493 280 ILE B C 1
ATOM 25896 O O . ILE E 3 280 ? 235.50383 283.27384 245.72882 1.000 36.72721 280 ILE B O 1
ATOM 25912 N N . THR E 3 281 ? 235.34886 281.23585 244.79346 1.000 36.35079 281 THR B N 1
ATOM 25913 C CA . THR E 3 281 ? 234.29465 280.76015 245.67951 1.000 36.14868 281 THR B CA 1
ATOM 25914 C C . THR E 3 281 ? 234.79911 280.23090 247.01845 1.000 36.01957 281 THR B C 1
ATOM 25915 O O . THR E 3 281 ? 233.97890 279.81806 247.84412 1.000 34.51015 281 THR B O 1
ATOM 25926 N N . ASP E 3 282 ? 236.11314 280.22918 247.26414 1.000 41.75834 282 ASP B N 1
ATOM 25927 C CA . ASP E 3 282 ? 236.66166 279.61660 248.47072 1.000 38.81837 282 ASP B CA 1
ATOM 25928 C C . ASP E 3 282 ? 237.63427 280.53236 249.20769 1.000 38.34961 282 ASP B C 1
ATOM 25929 O O . ASP E 3 282 ? 238.44579 280.04912 250.00256 1.000 35.85818 282 ASP B O 1
ATOM 25938 N N . ALA E 3 283 ? 237.57885 281.83729 248.96018 1.000 39.29663 283 ALA B N 1
ATOM 25939 C CA . ALA E 3 283 ? 238.45010 282.76913 249.66313 1.000 39.13460 283 ALA B CA 1
ATOM 25940 C C . ALA E 3 283 ? 238.22562 282.69053 251.16922 1.000 44.34770 283 ALA B C 1
ATOM 25941 O O . ALA E 3 283 ? 237.08978 282.76559 251.64624 1.000 48.43293 283 ALA B O 1
ATOM 25948 N N . VAL E 3 284 ? 239.31938 282.53734 251.91746 1.000 48.50633 284 VAL B N 1
ATOM 25949 C CA . VAL E 3 284 ? 239.23743 282.44886 253.37267 1.000 45.00220 284 VAL B CA 1
ATOM 25950 C C . VAL E 3 284 ? 238.71563 283.76507 253.93105 1.000 48.37480 284 VAL B C 1
ATOM 25951 O O . VAL E 3 284 ? 239.33240 284.82282 253.75439 1.000 55.32026 284 VAL B O 1
ATOM 25964 N N . ALA E 3 285 ? 237.56815 283.70119 254.60025 1.000 44.93482 285 ALA B N 1
ATOM 25965 C CA . ALA E 3 285 ? 236.91194 284.87470 255.16530 1.000 47.81062 285 ALA B CA 1
ATOM 25966 C C . ALA E 3 285 ? 237.88494 285.78591 255.90274 1.000 47.16335 285 ALA B C 1
ATOM 25967 O O . ALA E 3 285 ? 238.55521 285.36435 256.84938 1.000 44.19717 285 ALA B O 1
ATOM 25974 N N . GLY E 3 286 ? 237.95334 287.04027 255.46007 1.000 50.98093 286 GLY B N 1
ATOM 25975 C CA . GLY E 3 286 ? 238.72673 288.07457 256.11716 1.000 46.55692 286 GLY B CA 1
ATOM 25976 C C . GLY E 3 286 ? 240.22883 287.99972 255.96099 1.000 46.08426 286 GLY B C 1
ATOM 25977 O O . GLY E 3 286 ? 240.92784 288.84552 256.53090 1.000 47.37329 286 GLY B O 1
ATOM 25981 N N . LEU E 3 287 ? 240.75526 287.03317 255.21922 1.000 46.31724 287 LEU B N 1
ATOM 25982 C CA . LEU E 3 287 ? 242.18724 287.04323 254.93311 1.000 48.63541 287 LEU B CA 1
ATOM 25983 C C . LEU E 3 287 ? 242.45166 287.74352 253.60511 1.000 47.84619 287 LEU B C 1
ATOM 25984 O O . LEU E 3 287 ? 241.83846 287.38478 252.59415 1.000 47.31645 287 LEU B O 1
ATOM 26000 N N . PRO E 3 288 ? 243.32987 288.74398 253.56046 1.000 48.84294 288 PRO B N 1
ATOM 26001 C CA . PRO E 3 288 ? 243.72816 289.30665 252.26421 1.000 50.74861 288 PRO B CA 1
ATOM 26002 C C . PRO E 3 288 ? 244.37993 288.25118 251.38257 1.000 45.54828 288 PRO B C 1
ATOM 26003 O O . PRO E 3 288 ? 245.31869 287.56608 251.79418 1.000 46.91867 288 PRO B O 1
ATOM 26014 N N . HIS E 3 289 ? 243.87228 288.12596 250.16003 1.000 38.49180 289 HIS B N 1
ATOM 26015 C CA . HIS E 3 289 ? 244.42640 287.22934 249.15556 1.000 38.77197 289 HIS B CA 1
ATOM 26016 C C . HIS E 3 289 ? 245.14079 288.02971 248.07768 1.000 38.75166 289 HIS B C 1
ATOM 26017 O O . HIS E 3 289 ? 244.59722 289.01155 247.56140 1.000 47.31214 289 HIS B O 1
ATOM 26031 N N . ALA E 3 290 ? 246.35783 287.60881 247.74837 1.000 33.97480 290 ALA B N 1
ATOM 26032 C CA . ALA E 3 290 ? 247.03594 288.09571 246.55923 1.000 33.70038 290 ALA B CA 1
ATOM 26033 C C . ALA E 3 290 ? 246.54763 287.33288 245.33626 1.000 29.28198 290 ALA B C 1
ATOM 26034 O O . ALA E 3 290 ? 246.37457 286.11229 245.37921 1.000 35.44448 290 ALA B O 1
ATOM 26041 N N . VAL E 3 291 ? 246.32663 288.05735 244.24148 1.000 26.77863 291 VAL B N 1
ATOM 26042 C CA . VAL E 3 291 ? 245.88705 287.46677 242.98392 1.000 23.30583 291 VAL B CA 1
ATOM 26043 C C . VAL E 3 291 ? 246.83128 287.90270 241.87325 1.000 23.99224 291 VAL B C 1
ATOM 26044 O O . VAL E 3 291 ? 247.29534 289.04762 241.85205 1.000 30.88494 291 VAL B O 1
ATOM 26057 N N . ARG E 3 292 ? 247.11246 286.98555 240.94997 1.000 18.42375 292 ARG B N 1
ATOM 26058 C CA . ARG E 3 292 ? 247.92980 287.26617 239.77952 1.000 17.32493 292 ARG B CA 1
ATOM 26059 C C . ARG E 3 292 ? 247.40180 286.47101 238.59337 1.000 17.31036 292 ARG B C 1
ATOM 26060 O O . ARG E 3 292 ? 246.77819 285.42100 238.76469 1.000 18.47647 292 ARG B O 1
ATOM 26081 N N . VAL E 3 293 ? 247.65800 286.97852 237.38476 1.000 15.59636 293 VAL B N 1
ATOM 26082 C CA . VAL E 3 293 ? 247.12806 286.38974 236.16160 1.000 15.81914 293 VAL B CA 1
ATOM 26083 C C . VAL E 3 293 ? 248.22252 286.26668 235.10936 1.000 15.45084 293 VAL B C 1
ATOM 26084 O O . VAL E 3 293 ? 249.21064 287.00464 235.11362 1.000 18.02461 293 VAL B O 1
ATOM 26097 N N . SER E 3 294 ? 248.02435 285.31566 234.19527 1.000 11.86968 294 SER B N 1
ATOM 26098 C CA . SER E 3 294 ? 248.86758 285.13255 233.02284 1.000 8.63389 294 SER B CA 1
ATOM 26099 C C . SER E 3 294 ? 247.96992 284.85926 231.82653 1.000 11.75523 294 SER B C 1
ATOM 26100 O O . SER E 3 294 ? 246.87675 284.30792 231.97243 1.000 15.70079 294 SER B O 1
ATOM 26108 N N . ALA E 3 295 ? 248.43763 285.24284 230.64133 1.000 13.50576 295 ALA B N 1
ATOM 26109 C CA . ALA E 3 295 ? 247.65484 285.12201 229.42240 1.000 7.47810 295 ALA B CA 1
ATOM 26110 C C . ALA E 3 295 ? 248.35779 284.24369 228.39629 1.000 6.85420 295 ALA B C 1
ATOM 26111 O O . ALA E 3 295 ? 249.58651 284.13703 228.37670 1.000 11.03170 295 ALA B O 1
ATOM 26118 N N . ARG E 3 296 ? 247.55025 283.60754 227.54970 1.000 8.57880 296 ARG B N 1
ATOM 26119 C CA . ARG E 3 296 ? 248.02993 282.85988 226.39677 1.000 9.51835 296 ARG B CA 1
ATOM 26120 C C . ARG E 3 296 ? 247.00808 282.98390 225.27732 1.000 12.42974 296 ARG B C 1
ATOM 26121 O O . ARG E 3 296 ? 245.82596 283.23796 225.51876 1.000 20.07746 296 ARG B O 1
ATOM 26142 N N . ASP E 3 297 ? 247.47669 282.81913 224.04257 1.000 12.22250 297 ASP B N 1
ATOM 26143 C CA . ASP E 3 297 ? 246.56359 282.64029 222.92172 1.000 11.99154 297 ASP B CA 1
ATOM 26144 C C . ASP E 3 297 ? 245.57535 281.51881 223.22266 1.000 14.53225 297 ASP B C 1
ATOM 26145 O O . ASP E 3 297 ? 245.96211 280.43082 223.65614 1.000 21.41533 297 ASP B O 1
ATOM 26154 N N . PHE E 3 298 ? 244.29168 281.79363 222.98747 1.000 12.78868 298 PHE B N 1
ATOM 26155 C CA . PHE E 3 298 ? 243.23840 280.82511 223.27604 1.000 12.88144 298 PHE B CA 1
ATOM 26156 C C . PHE E 3 298 ? 243.44006 279.46378 222.61270 1.000 18.17138 298 PHE B C 1
ATOM 26157 O O . PHE E 3 298 ? 242.89377 278.47034 223.10492 1.000 20.84056 298 PHE B O 1
ATOM 26174 N N . LEU E 3 299 ? 244.19599 279.37640 221.52100 1.000 20.41708 299 LEU B N 1
ATOM 26175 C CA . LEU E 3 299 ? 244.53041 278.08344 220.92923 1.000 18.95358 299 LEU B CA 1
ATOM 26176 C C . LEU E 3 299 ? 245.80493 277.47962 221.50583 1.000 21.43179 299 LEU B C 1
ATOM 26177 O O . LEU E 3 299 ? 246.30647 276.48888 220.96582 1.000 26.90853 299 LEU B O 1
ATOM 26193 N N . ASP E 3 300 ? 246.33935 278.05439 222.58113 1.000 20.11986 300 ASP B N 1
ATOM 26194 C CA . ASP E 3 300 ? 247.60946 277.62630 223.16378 1.000 20.11366 300 ASP B CA 1
ATOM 26195 C C . ASP E 3 300 ? 248.76205 277.75389 222.17035 1.000 17.33374 300 ASP B C 1
ATOM 26196 O O . ASP E 3 300 ? 249.70575 276.96054 222.18524 1.000 17.10785 300 ASP B O 1
ATOM 26205 N N . ALA E 3 301 ? 248.69613 278.75762 221.30192 1.000 16.38410 301 ALA B N 1
ATOM 26206 C CA . ALA E 3 301 ? 249.87876 279.22788 220.60031 1.000 22.92573 301 ALA B CA 1
ATOM 26207 C C . ALA E 3 301 ? 250.85581 279.88174 221.57478 1.000 18.68184 301 ALA B C 1
ATOM 26208 O O . ALA E 3 301 ? 250.47903 280.37722 222.64007 1.000 21.87836 301 ALA B O 1
ATOM 26215 N N . GLY E 3 302 ? 252.12833 279.88308 221.18958 1.000 16.82567 302 GLY B N 1
ATOM 26216 C CA . GLY E 3 302 ? 253.14185 280.55573 221.98377 1.000 17.12777 302 GLY B CA 1
ATOM 26217 C C . GLY E 3 302 ? 253.21699 280.01468 223.39629 1.000 21.02982 302 GLY B C 1
ATOM 26218 O O . GLY E 3 302 ? 253.04094 278.81625 223.64059 1.000 27.65208 302 GLY B O 1
ATOM 26222 N N . THR E 3 303 ? 253.48670 280.90922 224.34646 1.000 15.68470 303 THR B N 1
ATOM 26223 C CA . THR E 3 303 ? 253.69001 280.52393 225.73444 1.000 14.91889 303 THR B CA 1
ATOM 26224 C C . THR E 3 303 ? 252.96743 281.50269 226.64889 1.000 14.91616 303 THR B C 1
ATOM 26225 O O . THR E 3 303 ? 252.68506 282.64347 226.27627 1.000 17.73295 303 THR B O 1
ATOM 26236 N N . TRP E 3 304 ? 252.67036 281.03353 227.85894 1.000 9.43799 304 TRP B N 1
ATOM 26237 C CA . TRP E 3 304 ? 252.03110 281.87442 228.86072 1.000 7.43406 304 TRP B CA 1
ATOM 26238 C C . TRP E 3 304 ? 252.86668 283.11633 229.14024 1.000 8.54379 304 TRP B C 1
ATOM 26239 O O . TRP E 3 304 ? 254.09259 283.04992 229.25761 1.000 11.37038 304 TRP B O 1
ATOM 26260 N N . SER E 3 305 ? 252.18988 284.25569 229.24587 1.000 7.31995 305 SER B N 1
ATOM 26261 C CA . SER E 3 305 ? 252.82455 285.47386 229.72038 1.000 9.15750 305 SER B CA 1
ATOM 26262 C C . SER E 3 305 ? 253.40139 285.27972 231.11919 1.000 13.80332 305 SER B C 1
ATOM 26263 O O . SER E 3 305 ? 252.98851 284.40033 231.87928 1.000 12.59228 305 SER B O 1
ATOM 26271 N N . THR E 3 306 ? 254.37782 286.12074 231.45272 1.000 18.04585 306 THR B N 1
ATOM 26272 C CA . THR E 3 306 ? 254.73134 286.33256 232.84761 1.000 14.67008 306 THR B CA 1
ATOM 26273 C C . THR E 3 306 ? 253.49895 286.73516 233.64534 1.000 14.06132 306 THR B C 1
ATOM 26274 O O . THR E 3 306 ? 252.59878 287.41163 233.14087 1.000 15.18508 306 THR B O 1
ATOM 26285 N N . TRP E 3 307 ? 253.46412 286.31368 234.90555 1.000 13.88549 307 TRP B N 1
ATOM 26286 C CA . TRP E 3 307 ? 252.38376 286.71583 235.79282 1.000 12.41211 307 TRP B CA 1
ATOM 26287 C C . TRP E 3 307 ? 252.37136 288.22479 235.99362 1.000 14.87832 307 TRP B C 1
ATOM 26288 O O . TRP E 3 307 ? 253.41703 288.86002 236.15045 1.000 16.80414 307 TRP B O 1
ATOM 26309 N N . SER E 3 308 ? 251.16764 288.79552 235.98437 1.000 19.55977 308 SER B N 1
ATOM 26310 C CA . SER E 3 308 ? 250.97360 290.16943 236.40470 1.000 21.93632 308 SER B CA 1
ATOM 26311 C C . SER E 3 308 ? 251.50104 290.37989 237.82292 1.000 28.84456 308 SER B C 1
ATOM 26312 O O . SER E 3 308 ? 251.69726 289.42183 238.57450 1.000 28.59595 308 SER B O 1
ATOM 26320 N N . PRO E 3 309 ? 251.73971 291.63676 238.21037 1.000 32.75943 309 PRO B N 1
ATOM 26321 C CA . PRO E 3 309 ? 251.90717 291.95077 239.63640 1.000 30.69000 309 PRO B CA 1
ATOM 26322 C C . PRO E 3 309 ? 250.75143 291.44669 240.48557 1.000 33.25194 309 PRO B C 1
ATOM 26323 O O . PRO E 3 309 ? 249.63800 291.26123 239.98504 1.000 30.47716 309 PRO B O 1
ATOM 26334 N N . GLU E 3 310 ? 251.00702 291.22251 241.77205 1.000 35.44059 310 GLU B N 1
ATOM 26335 C CA . GLU E 3 310 ? 249.97761 290.73740 242.67905 1.000 30.74370 310 GLU B CA 1
ATOM 26336 C C . GLU E 3 310 ? 249.03694 291.86484 243.08175 1.000 33.27921 310 GLU B C 1
ATOM 26337 O O . GLU E 3 310 ? 249.46051 293.00587 243.28582 1.000 34.95213 310 GLU B O 1
ATOM 26349 N N . ALA E 3 311 ? 247.75234 291.53551 243.19279 1.000 29.71288 311 ALA B N 1
ATOM 26350 C CA . ALA E 3 311 ? 246.73132 292.46430 243.64865 1.000 29.11433 311 ALA B CA 1
ATOM 26351 C C . ALA E 3 311 ? 246.12481 291.95487 244.94789 1.000 34.52358 311 ALA B C 1
ATOM 26352 O O . ALA E 3 311 ? 245.96911 290.74756 245.14762 1.000 35.72856 311 ALA B O 1
ATOM 26359 N N . TRP E 3 312 ? 245.77331 292.88947 245.82407 1.000 44.77576 312 TRP B N 1
ATOM 26360 C CA . TRP E 3 312 ? 245.28841 292.58672 247.16318 1.000 39.61032 312 TRP B CA 1
ATOM 26361 C C . TRP E 3 312 ? 243.79857 292.88313 247.26026 1.000 41.93263 312 TRP B C 1
ATOM 26362 O O . TRP E 3 312 ? 243.34660 293.95668 246.84855 1.000 42.38736 312 TRP B O 1
ATOM 26383 N N . GLY E 3 313 ? 243.04222 291.93054 247.80157 1.000 39.45885 313 GLY B N 1
ATOM 26384 C CA . GLY E 3 313 ? 241.62944 292.13522 248.05363 1.000 43.31565 313 GLY B CA 1
ATOM 26385 C C . GLY E 3 313 ? 241.12583 291.35790 249.25271 1.000 46.33226 313 GLY B C 1
ATOM 26386 O O . GLY E 3 313 ? 241.53302 290.21418 249.47555 1.000 41.59223 313 GLY B O 1
ATOM 26390 N N . THR E 3 314 ? 240.23362 291.97080 250.03191 1.000 52.73417 314 THR B N 1
ATOM 26391 C CA . THR E 3 314 ? 239.74800 291.39621 251.27743 1.000 51.71823 314 THR B CA 1
ATOM 26392 C C . THR E 3 314 ? 238.30479 290.93826 251.12611 1.000 51.38148 314 THR B C 1
ATOM 26393 O O . THR E 3 314 ? 237.45821 291.73446 250.69859 1.000 50.35238 314 THR B O 1
ATOM 26404 N N . PRO E 3 315 ? 237.97796 289.68558 251.45302 1.000 54.10277 315 PRO B N 1
ATOM 26405 C CA . PRO E 3 315 ? 236.57545 289.25494 251.39165 1.000 53.90406 315 PRO B CA 1
ATOM 26406 C C . PRO E 3 315 ? 235.67171 290.13336 252.24415 1.000 57.75362 315 PRO B C 1
ATOM 26407 O O . PRO E 3 315 ? 236.08298 290.68275 253.26839 1.000 56.65393 315 PRO B O 1
ATOM 26418 N N . SER E 3 316 ? 234.42179 290.25747 251.80462 1.000 62.98275 316 SER B N 1
ATOM 26419 C CA . SER E 3 316 ? 233.43307 291.02523 252.54551 1.000 61.49382 316 SER B CA 1
ATOM 26420 C C . SER E 3 316 ? 233.21839 290.43641 253.93621 1.000 59.39023 316 SER B C 1
ATOM 26421 O O . SER E 3 316 ? 233.50278 289.26540 254.20095 1.000 57.85704 316 SER B O 1
ATOM 26429 N N . THR E 3 317 ? 232.71033 291.27636 254.83185 1.000 66.20956 317 THR B N 1
ATOM 26430 C CA . THR E 3 317 ? 232.22225 290.82452 256.12851 1.000 70.55808 317 THR B CA 1
ATOM 26431 C C . THR E 3 317 ? 231.21342 289.69325 255.96299 1.000 62.32610 317 THR B C 1
ATOM 26432 O O . THR E 3 317 ? 230.44068 289.67365 255.00470 1.000 62.95148 317 THR B O 1
ATOM 26443 N N . PRO F 3 112 ? 186.22097 188.23102 213.21476 1.000 91.41122 112 PRO E N 1
ATOM 26444 C CA . PRO F 3 112 ? 187.59649 187.97390 212.77319 1.000 87.47109 112 PRO E CA 1
ATOM 26445 C C . PRO F 3 112 ? 188.55503 187.77384 213.94520 1.000 84.84348 112 PRO E C 1
ATOM 26446 O O . PRO F 3 112 ? 188.34681 188.37399 214.99946 1.000 81.11757 112 PRO E O 1
ATOM 26457 N N . PRO F 3 113 ? 189.58714 186.94858 213.76959 1.000 85.10051 113 PRO E N 1
ATOM 26458 C CA . PRO F 3 113 ? 190.59648 186.81617 214.82608 1.000 78.58616 113 PRO E CA 1
ATOM 26459 C C . PRO F 3 113 ? 191.30642 188.13789 215.07772 1.000 75.96655 113 PRO E C 1
ATOM 26460 O O . PRO F 3 113 ? 191.59981 188.89543 214.15069 1.000 71.52766 113 PRO E O 1
ATOM 26471 N N . ALA F 3 114 ? 191.58107 188.40852 216.35050 1.000 74.46115 114 ALA E N 1
ATOM 26472 C CA . ALA F 3 114 ? 192.39016 189.55914 216.71442 1.000 69.71807 114 ALA E CA 1
ATOM 26473 C C . ALA F 3 114 ? 193.83431 189.37615 216.25526 1.000 65.42751 114 ALA E C 1
ATOM 26474 O O . ALA F 3 114 ? 194.30229 188.26375 215.99733 1.000 63.50544 114 ALA E O 1
ATOM 26481 N N . ARG F 3 115 ? 194.53672 190.49614 216.14980 1.000 59.82585 115 ARG E N 1
ATOM 26482 C CA . ARG F 3 115 ? 195.94739 190.49031 215.79279 1.000 52.06400 115 ARG E CA 1
ATOM 26483 C C . ARG F 3 115 ? 196.73256 189.61035 216.76439 1.000 53.35048 115 ARG E C 1
ATOM 26484 O O . ARG F 3 115 ? 196.75745 189.90756 217.96843 1.000 56.11725 115 ARG E O 1
ATOM 26505 N N . PRO F 3 116 ? 197.37857 188.53585 216.30363 1.000 51.28810 116 PRO E N 1
ATOM 26506 C CA . PRO F 3 116 ? 198.18282 187.71752 217.21979 1.000 52.43709 116 PRO E CA 1
ATOM 26507 C C . PRO F 3 116 ? 199.36227 188.48204 217.80169 1.000 52.22895 116 PRO E C 1
ATOM 26508 O O . PRO F 3 116 ? 199.96689 189.33471 217.14845 1.000 51.44596 116 PRO E O 1
ATOM 26519 N N . VAL F 3 117 ? 199.68303 188.16024 219.05116 1.000 52.18872 117 VAL E N 1
ATOM 26520 C CA . VAL F 3 117 ? 200.88432 188.67186 219.70158 1.000 50.81450 117 VAL E CA 1
ATOM 26521 C C . VAL F 3 117 ? 202.09126 187.88619 219.20765 1.000 51.79528 117 VAL E C 1
ATOM 26522 O O . VAL F 3 117 ? 202.08251 186.64981 219.20265 1.000 57.05664 117 VAL E O 1
ATOM 26535 N N . VAL F 3 118 ? 203.13287 188.60216 218.78929 1.000 47.70114 118 VAL E N 1
ATOM 26536 C CA . VAL F 3 118 ? 204.37195 187.99914 218.31412 1.000 47.12938 118 VAL E CA 1
ATOM 26537 C C . VAL F 3 118 ? 205.55107 188.67453 218.99754 1.000 46.13416 118 VAL E C 1
ATOM 26538 O O . VAL F 3 118 ? 205.57077 189.89956 219.16067 1.000 41.45713 118 VAL E O 1
ATOM 26551 N N . SER F 3 119 ? 206.53265 187.86941 219.39809 1.000 45.22780 119 SER E N 1
ATOM 26552 C CA . SER F 3 119 ? 207.77340 188.36565 219.97155 1.000 43.53618 119 SER E CA 1
ATOM 26553 C C . SER F 3 119 ? 208.92833 187.53263 219.43798 1.000 41.82796 119 SER E C 1
ATOM 26554 O O . SER F 3 119 ? 208.78717 186.33004 219.20322 1.000 44.58584 119 SER E O 1
ATOM 26562 N N . CYS F 3 120 ? 210.07440 188.18295 219.24928 1.000 41.21516 120 CYS E N 1
ATOM 26563 C CA . CYS F 3 120 ? 211.27984 187.51781 218.78052 1.000 42.71649 120 CYS E CA 1
ATOM 26564 C C . CYS F 3 120 ? 212.42333 187.78885 219.74685 1.000 40.27424 120 CYS E C 1
ATOM 26565 O O . CYS F 3 120 ? 212.52263 188.87049 220.33204 1.000 36.78139 120 CYS E O 1
ATOM 26572 N N . GLN F 3 121 ? 213.28901 186.78962 219.90314 1.000 38.21935 121 GLN E N 1
ATOM 26573 C CA . GLN F 3 121 ? 214.49022 186.90792 220.71361 1.000 36.63665 121 GLN E CA 1
ATOM 26574 C C . GLN F 3 121 ? 215.63638 186.19002 220.01757 1.000 31.67312 121 GLN E C 1
ATOM 26575 O O . GLN F 3 121 ? 215.42925 185.20541 219.30422 1.000 32.29475 121 GLN E O 1
ATOM 26589 N N . ALA F 3 122 ? 216.85055 186.69462 220.23177 1.000 24.75687 122 ALA E N 1
ATOM 26590 C CA . ALA F 3 122 ? 218.06140 186.12307 219.65164 1.000 22.85732 122 ALA E CA 1
ATOM 26591 C C . ALA F 3 122 ? 219.04685 185.79683 220.76484 1.000 24.43112 122 ALA E C 1
ATOM 26592 O O . ALA F 3 122 ? 219.54769 186.69978 221.44307 1.000 24.49128 122 ALA E O 1
ATOM 26599 N N . ALA F 3 123 ? 219.31935 184.50594 220.95345 1.000 25.50925 123 ALA E N 1
ATOM 26600 C CA . ALA F 3 123 ? 220.34722 184.07503 221.89106 1.000 25.01779 123 ALA E CA 1
ATOM 26601 C C . ALA F 3 123 ? 221.75453 184.24417 221.33608 1.000 26.70986 123 ALA E C 1
ATOM 26602 O O . ALA F 3 123 ? 222.70538 184.34441 222.11811 1.000 24.57385 123 ALA E O 1
ATOM 26609 N N . ASP F 3 124 ? 221.90754 184.28113 220.01335 1.000 27.71437 124 ASP E N 1
ATOM 26610 C CA . ASP F 3 124 ? 223.21429 184.26750 219.37463 1.000 23.09984 124 ASP E CA 1
ATOM 26611 C C . ASP F 3 124 ? 223.20513 185.22530 218.19187 1.000 21.08619 124 ASP E C 1
ATOM 26612 O O . ASP F 3 124 ? 222.15287 185.66790 217.72555 1.000 24.20716 124 ASP E O 1
ATOM 26621 N N . TYR F 3 125 ? 224.40293 185.54287 217.71019 1.000 18.33716 125 TYR E N 1
ATOM 26622 C CA . TYR F 3 125 ? 224.60118 186.54342 216.66951 1.000 19.35248 125 TYR E CA 1
ATOM 26623 C C . TYR F 3 125 ? 224.27793 186.04250 215.26489 1.000 24.68616 125 TYR E C 1
ATOM 26624 O O . TYR F 3 125 ? 224.63170 186.72168 214.29543 1.000 23.03670 125 TYR E O 1
ATOM 26642 N N . GLU F 3 126 ? 223.62903 184.88826 215.11806 1.000 24.76028 126 GLU E N 1
ATOM 26643 C CA . GLU F 3 126 ? 223.37159 184.34680 213.78833 1.000 26.21047 126 GLU E CA 1
ATOM 26644 C C . GLU F 3 126 ? 222.03990 183.62814 213.65055 1.000 29.03736 126 GLU E C 1
ATOM 26645 O O . GLU F 3 126 ? 221.65879 183.30597 212.52201 1.000 32.94687 126 GLU E O 1
ATOM 26657 N N . ASN F 3 127 ? 221.32527 183.36112 214.73736 1.000 27.68207 127 ASN E N 1
ATOM 26658 C CA . ASN F 3 127 ? 219.96632 182.85103 214.68343 1.000 30.67388 127 ASN E CA 1
ATOM 26659 C C . ASN F 3 127 ? 219.09029 183.71321 215.57848 1.000 32.11604 127 ASN E C 1
ATOM 26660 O O . ASN F 3 127 ? 219.54024 184.21250 216.61310 1.000 31.50638 127 ASN E O 1
ATOM 26670 N N . PHE F 3 128 ? 217.83383 183.88622 215.17815 1.000 30.67272 128 PHE E N 1
ATOM 26671 C CA . PHE F 3 128 ? 216.82192 184.40521 216.08346 1.000 32.17345 128 PHE E CA 1
ATOM 26672 C C . PHE F 3 128 ? 215.55020 183.58935 215.92890 1.000 33.49832 128 PHE E C 1
ATOM 26673 O O . PHE F 3 128 ? 215.26515 183.04454 214.85967 1.000 32.79431 128 PHE E O 1
ATOM 26690 N N . SER F 3 129 ? 214.79232 183.51325 217.01726 1.000 38.95957 129 SER E N 1
ATOM 26691 C CA . SER F 3 129 ? 213.54253 182.77609 217.06982 1.000 42.14527 129 SER E CA 1
ATOM 26692 C C . SER F 3 129 ? 212.39918 183.72127 217.40132 1.000 46.83149 129 SER E C 1
ATOM 26693 O O . SER F 3 129 ? 212.57813 184.71512 218.11066 1.000 49.87426 129 SER E O 1
ATOM 26701 N N . CYS F 3 130 ? 211.22088 183.40022 216.87782 1.000 47.98142 130 CYS E N 1
ATOM 26702 C CA . CYS F 3 130 ? 210.01095 184.16098 217.14110 1.000 49.04196 130 CYS E CA 1
ATOM 26703 C C . CYS F 3 130 ? 208.91582 183.22217 217.61756 1.000 52.80308 130 CYS E C 1
ATOM 26704 O O . CYS F 3 130 ? 208.73830 182.12970 217.07129 1.000 56.79674 130 CYS E O 1
ATOM 26711 N N . THR F 3 131 ? 208.18727 183.65746 218.63976 1.000 52.11924 131 THR E N 1
ATOM 26712 C CA . THR F 3 131 ? 207.07941 182.90563 219.20167 1.000 50.85157 131 THR E CA 1
ATOM 26713 C C . THR F 3 131 ? 205.82991 183.77055 219.16227 1.000 54.36024 131 THR E C 1
ATOM 26714 O O . THR F 3 131 ? 205.90809 185.00156 219.20842 1.000 55.31792 131 THR E O 1
ATOM 26725 N N . TRP F 3 132 ? 204.67346 183.11960 219.07774 1.000 57.56193 132 TRP E N 1
ATOM 26726 C CA . TRP F 3 132 ? 203.42062 183.84430 218.95081 1.000 56.35428 132 TRP E CA 1
ATOM 26727 C C . TRP F 3 132 ? 202.31669 183.10951 219.69239 1.000 60.67739 132 TRP E C 1
ATOM 26728 O O . TRP F 3 132 ? 202.40171 181.90656 219.95131 1.000 64.81366 132 TRP E O 1
ATOM 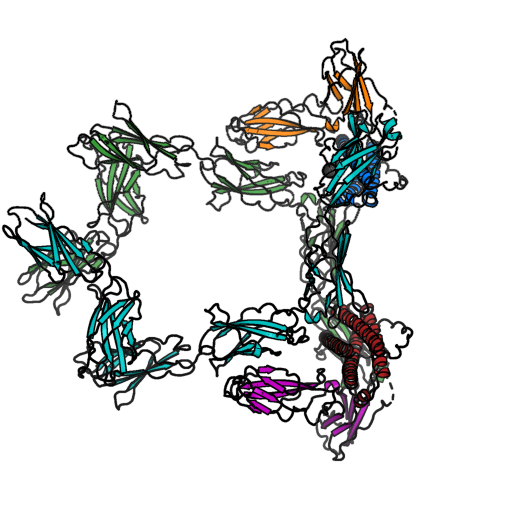26749 N N . SER F 3 133 ? 201.27426 183.85978 220.02655 1.000 65.32318 133 SER E N 1
ATOM 26750 C CA . SER F 3 133 ? 200.08450 183.32363 220.66643 1.000 70.14373 133 SER E CA 1
ATOM 26751 C C . SER F 3 133 ? 198.91827 184.23683 220.32972 1.000 71.93622 133 SER E C 1
ATOM 26752 O O . SER F 3 133 ? 199.11764 185.42206 220.03842 1.000 69.42859 133 SER E O 1
ATOM 26760 N N . PRO F 3 134 ? 197.69093 183.72243 220.36004 1.000 77.51260 134 PRO E N 1
ATOM 26761 C CA . PRO F 3 134 ? 196.53247 184.58286 220.09637 1.000 77.81182 134 PRO E CA 1
ATOM 26762 C C . PRO F 3 134 ? 196.31387 185.58815 221.21555 1.000 78.07425 134 PRO E C 1
ATOM 26763 O O . PRO F 3 134 ? 196.51446 185.28812 222.39484 1.000 77.05505 134 PRO E O 1
ATOM 26774 N N . SER F 3 135 ? 195.89787 186.79638 220.83108 1.000 74.46272 135 SER E N 1
ATOM 26775 C CA . SER F 3 135 ? 195.28899 187.70868 221.79309 1.000 81.11090 135 SER E CA 1
ATOM 26776 C C . SER F 3 135 ? 194.11498 187.04369 222.50031 1.000 88.19379 135 SER E C 1
ATOM 26777 O O . SER F 3 135 ? 194.05030 187.01413 223.73450 1.000 86.36993 135 SER E O 1
ATOM 26785 N N . GLN F 3 136 ? 193.17406 186.50360 221.72807 1.000 90.86726 136 GLN E N 1
ATOM 26786 C CA . GLN F 3 136 ? 192.05765 185.74501 222.27116 1.000 88.85981 136 GLN E CA 1
ATOM 26787 C C . GLN F 3 136 ? 191.80417 184.54583 221.37140 1.000 89.53770 136 GLN E C 1
ATOM 26788 O O . GLN F 3 136 ? 191.90797 184.64559 220.14560 1.000 88.60183 136 GLN E O 1
ATOM 26802 N N . ILE F 3 137 ? 191.52805 183.39731 221.99253 1.000 91.48946 137 ILE E N 1
ATOM 26803 C CA . ILE F 3 137 ? 191.24535 182.18969 221.22526 1.000 94.75329 137 ILE E CA 1
ATOM 26804 C C . ILE F 3 137 ? 189.98214 182.39928 220.40392 1.000 95.09946 137 ILE E C 1
ATOM 26805 O O . ILE F 3 137 ? 188.94139 182.81921 220.92562 1.000 89.39580 137 ILE E O 1
ATOM 26821 N N . SER F 3 138 ? 190.06877 182.10204 219.10435 1.000 96.62155 138 SER E N 1
ATOM 26822 C CA . SER F 3 138 ? 188.88838 182.16778 218.24871 1.000 95.65144 138 SER E CA 1
ATOM 26823 C C . SER F 3 138 ? 187.84836 181.12481 218.63658 1.000 96.77934 138 SER E C 1
ATOM 26824 O O . SER F 3 138 ? 186.64475 181.37207 218.49994 1.000 96.34934 138 SER E O 1
ATOM 26832 N N . GLY F 3 139 ? 188.28528 179.96624 219.12367 1.000 96.27242 139 GLY E N 1
ATOM 26833 C CA . GLY F 3 139 ? 187.39054 178.84314 219.31919 1.000 95.18554 139 GLY E CA 1
ATOM 26834 C C . GLY F 3 139 ? 187.12009 178.00962 218.08820 1.000 94.60290 139 GLY E C 1
ATOM 26835 O O . GLY F 3 139 ? 186.15539 177.23909 218.07953 1.000 91.72600 139 GLY E O 1
ATOM 26839 N N . LEU F 3 140 ? 187.93524 178.13534 217.04968 1.000 94.87023 140 LEU E N 1
ATOM 26840 C CA . LEU F 3 140 ? 187.76726 177.39058 215.81248 1.000 95.56965 140 LEU E CA 1
ATOM 26841 C C . LEU F 3 140 ? 189.12463 176.86670 215.37314 1.000 94.16660 140 LEU E C 1
ATOM 26842 O O . LEU F 3 140 ? 190.16129 177.43195 215.73827 1.000 89.41961 140 LEU E O 1
ATOM 26858 N N . PRO F 3 141 ? 189.15397 175.77642 214.59071 1.000 96.32317 141 PRO E N 1
ATOM 26859 C CA . PRO F 3 141 ? 190.42497 175.33597 213.99779 1.000 93.37672 141 PRO E CA 1
ATOM 26860 C C . PRO F 3 141 ? 191.15413 176.46015 213.28115 1.000 91.48363 141 PRO E C 1
ATOM 26861 O O . PRO F 3 141 ? 190.66438 176.98954 212.27851 1.000 90.17851 141 PRO E O 1
ATOM 26872 N N . THR F 3 142 ? 192.32769 176.82899 213.78968 1.000 89.31374 142 THR E N 1
ATOM 26873 C CA . THR F 3 142 ? 193.04857 178.00954 213.33498 1.000 89.26347 142 THR E CA 1
ATOM 26874 C C . THR F 3 142 ? 194.45430 177.60797 212.91894 1.000 81.32637 142 THR E C 1
ATOM 26875 O O . THR F 3 142 ? 195.18439 176.99041 213.70058 1.000 77.90740 142 THR E O 1
ATOM 26886 N N . ARG F 3 143 ? 194.82738 177.96033 211.69340 1.000 77.17285 143 ARG E N 1
ATOM 26887 C CA . ARG F 3 143 ? 196.18668 177.79154 211.20694 1.000 75.16737 143 ARG E CA 1
ATOM 26888 C C . ARG F 3 143 ? 196.96457 179.08964 211.37493 1.000 71.11282 143 ARG E C 1
ATOM 26889 O O . ARG F 3 143 ? 196.40377 180.18567 211.30099 1.000 72.90852 143 ARG E O 1
ATOM 26910 N N . TYR F 3 144 ? 198.26637 178.95451 211.60390 1.000 64.58810 144 TYR E N 1
ATOM 26911 C CA . TYR F 3 144 ? 199.20073 180.07009 211.55277 1.000 57.09271 144 TYR E CA 1
ATOM 26912 C C . TYR F 3 144 ? 200.03774 179.96106 210.28592 1.000 58.31851 144 TYR E C 1
ATOM 26913 O O . TYR F 3 144 ? 200.71629 178.95100 210.07062 1.000 62.50699 144 TYR E O 1
ATOM 26931 N N . LEU F 3 145 ? 199.98537 180.99682 209.45494 1.000 51.88819 145 LEU E N 1
ATOM 26932 C CA . LEU F 3 145 ? 200.90745 181.16894 208.34020 1.000 50.67047 145 LEU E CA 1
ATOM 26933 C C . LEU F 3 145 ? 201.93626 182.22199 208.72773 1.000 48.80184 145 LEU E C 1
ATOM 26934 O O . LEU F 3 145 ? 201.57333 183.35606 209.05698 1.000 50.77454 145 LEU E O 1
ATOM 26950 N N . THR F 3 146 ? 203.21256 181.84935 208.68680 1.000 47.04235 146 THR E N 1
ATOM 26951 C CA . THR F 3 146 ? 204.28374 182.69255 209.19543 1.000 41.59477 146 THR E CA 1
ATOM 26952 C C . THR F 3 146 ? 205.37337 182.83801 208.14705 1.000 40.54666 146 THR E C 1
ATOM 26953 O O . THR F 3 146 ? 205.82036 181.84447 207.56542 1.000 48.89583 146 THR E O 1
ATOM 26964 N N . SER F 3 147 ? 205.79288 184.07851 207.91172 1.000 30.58588 147 SER E N 1
ATOM 26965 C CA . SER F 3 147 ? 206.74320 184.39038 206.85834 1.000 29.33352 147 SER E CA 1
ATOM 26966 C C . SER F 3 147 ? 207.56324 185.59873 207.28135 1.000 26.85295 147 SER E C 1
ATOM 26967 O O . SER F 3 147 ? 207.16188 186.36973 208.15561 1.000 37.02153 147 SER E O 1
ATOM 26975 N N . TYR F 3 148 ? 208.72435 185.75360 206.65154 1.000 23.58913 148 TYR E N 1
ATOM 26976 C CA . TYR F 3 148 ? 209.55891 186.92714 206.84897 1.000 23.39786 148 TYR E CA 1
ATOM 26977 C C . TYR F 3 148 ? 210.19265 187.32000 205.52518 1.000 26.04280 148 TYR E C 1
ATOM 26978 O O . TYR F 3 148 ? 210.38211 186.48456 204.63792 1.000 32.23545 148 TYR E O 1
ATOM 26996 N N . ARG F 3 149 ? 210.51717 188.60451 205.40080 1.000 22.82218 149 ARG E N 1
ATOM 26997 C CA . ARG F 3 149 ? 211.22572 189.10987 204.23715 1.000 27.18395 149 ARG E CA 1
ATOM 26998 C C . ARG F 3 149 ? 212.24914 190.14628 204.67135 1.000 24.66799 149 ARG E C 1
ATOM 26999 O O . ARG F 3 149 ? 212.07192 190.83716 205.67693 1.000 28.06505 149 ARG E O 1
ATOM 27020 N N . LYS F 3 150 ? 213.32418 190.24171 203.89787 1.000 24.56855 150 LYS E N 1
ATOM 27021 C CA . LYS F 3 150 ? 214.29760 191.30427 204.08191 1.000 26.43989 150 LYS E CA 1
ATOM 27022 C C . LYS F 3 150 ? 213.69438 192.64940 203.69779 1.000 31.51069 150 LYS E C 1
ATOM 27023 O O . LYS F 3 150 ? 212.81328 192.74090 202.83934 1.000 39.09289 150 LYS E O 1
ATOM 27042 N N . LYS F 3 151 ? 214.18010 193.69989 204.34806 1.000 29.91813 151 LYS E N 1
ATOM 27043 C CA . LYS F 3 151 ? 213.77280 195.06855 204.06770 1.000 30.65396 151 LYS E CA 1
ATOM 27044 C C . LYS F 3 151 ? 214.89833 195.80888 203.36214 1.000 38.48569 151 LYS E C 1
ATOM 27045 O O . LYS F 3 151 ? 216.05966 195.72490 203.77536 1.000 37.63831 151 LYS E O 1
ATOM 27064 N N . THR F 3 152 ? 214.54567 196.53325 202.30170 1.000 46.57802 152 THR E N 1
ATOM 27065 C CA . THR F 3 152 ? 215.49874 197.35243 201.56590 1.000 49.39168 152 THR E CA 1
ATOM 27066 C C . THR F 3 152 ? 214.89931 198.73697 201.35251 1.000 55.54686 152 THR E C 1
ATOM 27067 O O . THR F 3 152 ? 214.09294 199.19523 202.16821 1.000 54.73420 152 THR E O 1
ATOM 27078 N N . VAL F 3 153 ? 215.27546 199.40994 200.26959 1.000 65.78054 153 VAL E N 1
ATOM 27079 C CA . VAL F 3 153 ? 214.78676 200.74806 199.96114 1.000 72.15456 153 VAL E CA 1
ATOM 27080 C C . VAL F 3 153 ? 213.76996 200.62681 198.83539 1.000 76.87004 153 VAL E C 1
ATOM 27081 O O . VAL F 3 153 ? 214.10054 200.16539 197.73586 1.000 72.97279 153 VAL E O 1
ATOM 27094 N N . LEU F 3 154 ? 212.53803 201.04664 199.10798 1.000 79.69440 154 LEU E N 1
ATOM 27095 C CA . LEU F 3 154 ? 211.44404 200.91572 198.15227 1.000 85.99382 154 LEU E CA 1
ATOM 27096 C C . LEU F 3 154 ? 211.36984 199.49868 197.59231 1.000 85.66415 154 LEU E C 1
ATOM 27097 O O . LEU F 3 154 ? 210.62548 198.65906 198.09885 1.000 83.27520 154 LEU E O 1
ATOM 27113 N N . SER F 3 164 ? 218.54889 187.00722 197.41617 1.000 42.38125 164 SER E N 1
ATOM 27114 C CA . SER F 3 164 ? 217.13542 187.31932 197.24540 1.000 46.73933 164 SER E CA 1
ATOM 27115 C C . SER F 3 164 ? 216.62066 188.15210 198.41420 1.000 46.29992 164 SER E C 1
ATOM 27116 O O . SER F 3 164 ? 217.30087 188.30596 199.42861 1.000 44.20651 164 SER E O 1
ATOM 27124 N N . THR F 3 165 ? 215.41170 188.68984 198.25812 1.000 45.32515 165 THR E N 1
ATOM 27125 C CA . THR F 3 165 ? 214.77106 189.49049 199.29443 1.000 43.07515 165 THR E CA 1
ATOM 27126 C C . THR F 3 165 ? 213.33462 189.08522 199.59019 1.000 41.18571 165 THR E C 1
ATOM 27127 O O . THR F 3 165 ? 212.82713 189.43923 200.66107 1.000 41.36328 165 THR E O 1
ATOM 27138 N N . GLY F 3 166 ? 212.67658 188.33480 198.71273 1.000 43.52714 166 GLY E N 1
ATOM 27139 C CA . GLY F 3 166 ? 211.26191 188.08771 198.83972 1.000 41.60680 166 GLY E CA 1
ATOM 27140 C C . GLY F 3 166 ? 210.91566 187.28282 200.07330 1.000 42.03859 166 GLY E C 1
ATOM 27141 O O . GLY F 3 166 ? 211.78918 186.79795 200.79894 1.000 43.55596 166 GLY E O 1
ATOM 27145 N N . PRO F 3 167 ? 209.61980 187.13152 200.33482 1.000 41.88728 167 PRO E N 1
ATOM 27146 C CA . PRO F 3 167 ? 209.18739 186.43422 201.55147 1.000 40.64051 167 PRO E CA 1
ATOM 27147 C C . PRO F 3 167 ? 209.60109 184.97141 201.53522 1.000 40.03017 167 PRO E C 1
ATOM 27148 O O . PRO F 3 167 ? 209.32849 184.24102 200.58010 1.000 37.58586 167 PRO E O 1
ATOM 27159 N N . TRP F 3 168 ? 210.26544 184.54739 202.60763 1.000 35.89766 168 TRP E N 1
ATOM 27160 C CA . TRP F 3 168 ? 210.56710 183.14421 202.81923 1.000 36.64244 168 TRP E CA 1
ATOM 27161 C C . TRP F 3 168 ? 209.67401 182.58607 203.91478 1.000 37.18887 168 TRP E C 1
ATOM 27162 O O . TRP F 3 168 ? 209.55054 183.21208 204.97535 1.000 40.62113 168 TRP E O 1
ATOM 27183 N N . PRO F 3 169 ? 209.04098 181.43061 203.71460 1.000 40.57273 169 PRO E N 1
ATOM 27184 C CA . PRO F 3 169 ? 208.39362 180.74497 204.84340 1.000 41.93002 169 PRO E CA 1
ATOM 27185 C C . PRO F 3 169 ? 209.41296 180.33930 205.89434 1.000 47.48568 169 PRO E C 1
ATOM 27186 O O . PRO F 3 169 ? 210.37134 179.61737 205.61038 1.000 53.15099 169 PRO E O 1
ATOM 27197 N N . CYS F 3 170 ? 209.20006 180.80969 207.11795 1.000 46.46635 170 CYS E N 1
ATOM 27198 C CA . CYS F 3 170 ? 210.08986 180.43776 208.20330 1.000 51.54929 170 CYS E CA 1
ATOM 27199 C C . CYS F 3 170 ? 209.86192 178.97525 208.57862 1.000 57.86114 170 CYS E C 1
ATOM 27200 O O . CYS F 3 170 ? 208.72307 178.49818 208.55535 1.000 60.29935 170 CYS E O 1
ATOM 27207 N N . PRO F 3 171 ? 210.91840 178.23734 208.92971 1.000 59.71791 171 PRO E N 1
ATOM 27208 C CA . PRO F 3 171 ? 210.72953 176.83208 209.30862 1.000 62.54406 171 PRO E CA 1
ATOM 27209 C C . PRO F 3 171 ? 210.12496 176.68172 210.69356 1.000 67.21489 171 PRO E C 1
ATOM 27210 O O . PRO F 3 171 ? 210.81343 176.86128 211.70284 1.000 66.07763 171 PRO E O 1
ATOM 27221 N N . GLN F 3 172 ? 208.83878 176.35258 210.75263 1.000 71.34006 172 GLN E N 1
ATOM 27222 C CA . GLN F 3 172 ? 208.20339 176.06682 212.02825 1.000 75.15974 172 GLN E CA 1
ATOM 27223 C C . GLN F 3 172 ? 208.76625 174.78313 212.62734 1.000 80.45290 172 GLN E C 1
ATOM 27224 O O . GLN F 3 172 ? 209.14917 173.85176 211.91413 1.000 80.55093 172 GLN E O 1
ATOM 27238 N N . ASP F 3 173 ? 208.81951 174.74638 213.95293 1.000 84.65299 173 ASP E N 1
ATOM 27239 C CA . ASP F 3 173 ? 209.29885 173.56574 214.65157 1.000 87.06361 173 ASP E CA 1
ATOM 27240 C C . ASP F 3 173 ? 208.50557 172.33820 214.20193 1.000 90.83142 173 ASP E C 1
ATOM 27241 O O . ASP F 3 173 ? 207.26692 172.36547 214.23109 1.000 90.46234 173 ASP E O 1
ATOM 27250 N N . PRO F 3 174 ? 209.16704 171.25517 213.78084 1.000 95.10855 174 PRO E N 1
ATOM 27251 C CA . PRO F 3 174 ? 208.41438 170.04641 213.40432 1.000 97.00430 174 PRO E CA 1
ATOM 27252 C C . PRO F 3 174 ? 207.51361 169.52687 214.50882 1.000 94.85647 174 PRO E C 1
ATOM 27253 O O . PRO F 3 174 ? 206.58545 168.76079 214.22206 1.000 93.94903 174 PRO E O 1
ATOM 27264 N N . LEU F 3 175 ? 207.75461 169.91806 215.76153 1.000 95.58274 175 LEU E N 1
ATOM 27265 C CA . LEU F 3 175 ? 206.85165 169.57270 216.85171 1.000 95.70410 175 LEU E CA 1
ATOM 27266 C C . LEU F 3 175 ? 205.47112 170.19273 216.68695 1.000 93.10111 175 LEU E C 1
ATOM 27267 O O . LEU F 3 175 ? 204.55079 169.81621 217.42104 1.000 91.49497 175 LEU E O 1
ATOM 27283 N N . GLY F 3 176 ? 205.30350 171.12553 215.75234 1.000 90.19733 176 GLY E N 1
ATOM 27284 C CA . GLY F 3 176 ? 204.07342 171.87855 215.63938 1.000 89.80047 176 GLY E CA 1
ATOM 27285 C C . GLY F 3 176 ? 203.92853 173.00574 216.63352 1.000 88.03675 176 GLY E C 1
ATOM 27286 O O . GLY F 3 176 ? 202.83534 173.57146 216.74849 1.000 79.30076 176 GLY E O 1
ATOM 27290 N N . ALA F 3 177 ? 204.99081 173.35072 217.35581 1.000 88.45301 177 ALA E N 1
ATOM 27291 C CA . ALA F 3 177 ? 204.92887 174.45701 218.29460 1.000 80.37271 177 ALA E CA 1
ATOM 27292 C C . ALA F 3 177 ? 204.80838 175.78445 217.55135 1.000 76.98461 177 ALA E C 1
ATOM 27293 O O . ALA F 3 177 ? 205.14423 175.90468 216.36996 1.000 76.04127 177 ALA E O 1
ATOM 27300 N N . ALA F 3 178 ? 204.31523 176.79301 218.26975 1.000 71.03826 178 ALA E N 1
ATOM 27301 C CA . ALA F 3 178 ? 204.19356 178.15160 217.74248 1.000 69.60223 178 ALA E CA 1
ATOM 27302 C C . ALA F 3 178 ? 205.54949 178.85597 217.80987 1.000 67.63678 178 ALA E C 1
ATOM 27303 O O . ALA F 3 178 ? 205.75807 179.81857 218.55115 1.000 63.68109 178 ALA E O 1
ATOM 27310 N N . ARG F 3 179 ? 206.49226 178.34910 217.01804 1.000 65.58996 179 ARG E N 1
ATOM 27311 C CA . ARG F 3 179 ? 207.82004 178.94179 216.97311 1.000 60.38633 179 ARG E CA 1
ATOM 27312 C C . ARG F 3 179 ? 208.43430 178.74722 215.59463 1.000 64.73907 179 ARG E C 1
ATOM 27313 O O . ARG F 3 179 ? 208.25313 177.70162 214.96558 1.000 66.43580 179 ARG E O 1
ATOM 27334 N N . CYS F 3 180 ? 209.15959 179.76616 215.13836 1.000 63.05278 180 CYS E N 1
ATOM 27335 C CA . CYS F 3 180 ? 210.03293 179.68160 213.97793 1.000 57.22205 180 CYS E CA 1
ATOM 27336 C C . CYS F 3 180 ? 211.45058 180.06764 214.37512 1.000 51.09640 180 CYS E C 1
ATOM 27337 O O . CYS F 3 180 ? 211.65838 180.93247 215.23090 1.000 52.32214 180 CYS E O 1
ATOM 27344 N N . VAL F 3 181 ? 212.42510 179.41719 213.74551 1.000 46.72938 181 VAL E N 1
ATOM 27345 C CA . VAL F 3 181 ? 213.83239 179.78212 213.86281 1.000 49.10779 181 VAL E CA 1
ATOM 27346 C C . VAL F 3 181 ? 214.31221 180.26791 212.50149 1.000 44.05289 181 VAL E C 1
ATOM 27347 O O . VAL F 3 181 ? 214.29883 179.51101 211.52273 1.000 45.98231 181 VAL E O 1
ATOM 27360 N N . VAL F 3 182 ? 214.73339 181.53014 212.44008 1.000 35.63083 182 VAL E N 1
ATOM 27361 C CA . VAL F 3 182 ? 215.39343 182.08944 211.26056 1.000 35.42564 182 VAL E CA 1
ATOM 27362 C C . VAL F 3 182 ? 216.87890 181.74972 211.34782 1.000 35.88471 182 VAL E C 1
ATOM 27363 O O . VAL F 3 182 ? 217.64586 182.43067 212.02951 1.000 36.58969 182 VAL E O 1
ATOM 27376 N N . HIS F 3 183 ? 217.28662 180.68973 210.65638 1.000 35.10744 183 HIS E N 1
ATOM 27377 C CA . HIS F 3 183 ? 218.68424 180.28659 210.62591 1.000 35.76604 183 HIS E CA 1
ATOM 27378 C C . HIS F 3 183 ? 219.48565 181.17920 209.68609 1.000 31.77742 183 HIS E C 1
ATOM 27379 O O . HIS F 3 183 ? 219.02298 181.53818 208.59991 1.000 29.06037 183 HIS E O 1
ATOM 27393 N N . GLY F 3 184 ? 220.69411 181.53266 210.11198 1.000 30.62301 184 GLY E N 1
ATOM 27394 C CA . GLY F 3 184 ? 221.58700 182.33234 209.28479 1.000 28.57532 184 GLY E CA 1
ATOM 27395 C C . GLY F 3 184 ? 221.06476 183.71882 208.98259 1.000 32.13055 184 GLY E C 1
ATOM 27396 O O . GLY F 3 184 ? 221.21333 184.20624 207.85505 1.000 32.93751 184 GLY E O 1
ATOM 27400 N N . ALA F 3 185 ? 220.45449 184.36762 209.96836 1.000 32.48373 185 ALA E N 1
ATOM 27401 C CA . ALA F 3 185 ? 219.90901 185.70046 209.76304 1.000 27.13641 185 ALA E CA 1
ATOM 27402 C C . ALA F 3 185 ? 221.01290 186.71210 209.47867 1.000 24.97191 185 ALA E C 1
ATOM 27403 O O . ALA F 3 185 ? 222.11189 186.63642 210.03403 1.000 26.03327 185 ALA E O 1
ATOM 27410 N N . GLU F 3 186 ? 220.70637 187.66509 208.60393 1.000 25.61042 186 GLU E N 1
ATOM 27411 C CA . GLU F 3 186 ? 221.59759 188.78861 208.35110 1.000 23.97347 186 GLU E CA 1
ATOM 27412 C C . GLU F 3 186 ? 221.67345 189.67449 209.59007 1.000 24.16627 186 GLU E C 1
ATOM 27413 O O . GLU F 3 186 ? 220.64567 190.09990 210.12582 1.000 29.93347 186 GLU E O 1
ATOM 27425 N N . PHE F 3 187 ? 222.89587 189.94916 210.04831 1.000 16.50049 187 PHE E N 1
ATOM 27426 C CA . PHE F 3 187 ? 223.08690 190.57419 211.35405 1.000 16.73168 187 PHE E CA 1
ATOM 27427 C C . PHE F 3 187 ? 222.81236 192.07515 211.31394 1.000 15.54871 187 PHE E C 1
ATOM 27428 O O . PHE F 3 187 ? 222.08631 192.60151 212.16370 1.000 19.42949 187 PHE E O 1
ATOM 27445 N N . TRP F 3 188 ? 223.38594 192.78256 210.33898 1.000 17.01508 188 TRP E N 1
ATOM 27446 C CA . TRP F 3 188 ? 223.21261 194.22563 210.20464 1.000 19.03549 188 TRP E CA 1
ATOM 27447 C C . TRP F 3 188 ? 222.01130 194.61492 209.34872 1.000 22.31162 188 TRP E C 1
ATOM 27448 O O . TRP F 3 188 ? 222.03740 195.67097 208.70286 1.000 22.23564 188 TRP E O 1
ATOM 27469 N N . SER F 3 189 ? 220.96108 193.79832 209.31969 1.000 22.06987 189 SER E N 1
ATOM 27470 C CA . SER F 3 189 ? 219.86228 193.97280 208.38151 1.000 20.04830 189 SER E CA 1
ATOM 27471 C C . SER F 3 189 ? 218.53418 193.83377 209.10779 1.000 20.16369 189 SER E C 1
ATOM 27472 O O . SER F 3 189 ? 218.40560 193.04213 210.04608 1.000 21.94555 189 SER E O 1
ATOM 27480 N N . GLN F 3 190 ? 217.55331 194.61447 208.66410 1.000 19.73913 190 GLN E N 1
ATOM 27481 C CA . GLN F 3 190 ? 216.20118 194.56634 209.19714 1.000 16.69605 190 GLN E CA 1
ATOM 27482 C C . GLN F 3 190 ? 215.35641 193.52652 208.47448 1.000 14.66715 190 GLN E C 1
ATOM 27483 O O . GLN F 3 190 ? 215.38331 193.42679 207.24532 1.000 18.98077 190 GLN E O 1
ATOM 27497 N N . TYR F 3 191 ? 214.61148 192.75034 209.25501 1.000 14.46924 191 TYR E N 1
ATOM 27498 C CA . TYR F 3 191 ? 213.63027 191.80320 208.75208 1.000 17.53922 191 TYR E CA 1
ATOM 27499 C C . TYR F 3 191 ? 212.24146 192.19555 209.23383 1.000 21.29344 191 TYR E C 1
ATOM 27500 O O . TYR F 3 191 ? 212.07441 192.72261 210.33693 1.000 28.17552 191 TYR E O 1
ATOM 27518 N N . ARG F 3 192 ? 211.24604 191.93247 208.39333 1.000 19.27301 192 ARG E N 1
ATOM 27519 C CA . ARG F 3 192 ? 209.84348 192.11493 208.73926 1.000 21.62905 192 ARG E CA 1
ATOM 27520 C C . ARG F 3 192 ? 209.17355 190.75266 208.83448 1.000 24.41140 192 ARG E C 1
ATOM 27521 O O . ARG F 3 192 ? 209.10225 190.02133 207.84148 1.000 28.31322 192 ARG E O 1
ATOM 27542 N N . ILE F 3 193 ? 208.68658 190.42142 210.01730 1.000 24.70632 193 ILE E N 1
ATOM 27543 C CA . ILE F 3 193 ? 207.98748 189.16633 210.25869 1.000 23.41717 193 ILE E CA 1
ATOM 27544 C C . ILE F 3 193 ? 206.51953 189.34161 209.90517 1.000 24.28743 193 ILE E C 1
ATOM 27545 O O . ILE F 3 193 ? 205.94319 190.42120 210.06139 1.000 32.38359 193 ILE E O 1
ATOM 27561 N N . ASN F 3 194 ? 205.90828 188.26501 209.41475 1.000 25.45971 194 ASN E N 1
ATOM 27562 C CA . ASN F 3 194 ? 204.50778 188.25198 208.99205 1.000 28.03624 194 ASN E CA 1
ATOM 27563 C C . ASN F 3 194 ? 203.86031 187.00165 209.57748 1.000 31.44807 194 ASN E C 1
ATOM 27564 O O . ASN F 3 194 ? 203.88010 185.93689 208.95550 1.000 42.23160 194 ASN E O 1
ATOM 27574 N N . VAL F 3 195 ? 203.28047 187.13473 210.76390 1.000 29.32185 195 VAL E N 1
ATOM 27575 C CA . VAL F 3 195 ? 202.46328 186.08130 211.35300 1.000 33.33303 195 VAL E CA 1
ATOM 27576 C C . VAL F 3 195 ? 201.01682 186.33614 210.95514 1.000 35.97941 195 VAL E C 1
ATOM 27577 O O . VAL F 3 195 ? 200.47072 187.41070 211.22600 1.000 40.13861 195 VAL E O 1
ATOM 27590 N N . THR F 3 196 ? 200.39517 185.35226 210.31004 1.000 40.07940 196 THR E N 1
ATOM 27591 C CA . THR F 3 196 ? 199.00396 185.45256 209.88270 1.000 44.00872 196 THR E CA 1
ATOM 27592 C C . THR F 3 196 ? 198.22279 184.25647 210.40782 1.000 53.58006 196 THR E C 1
ATOM 27593 O O . THR F 3 196 ? 198.46943 183.11959 209.99310 1.000 61.31748 196 THR E O 1
ATOM 27604 N N . GLU F 3 197 ? 197.28366 184.51178 211.31466 1.000 55.47873 197 GLU E N 1
ATOM 27605 C CA . GLU F 3 197 ? 196.24054 183.53804 211.60328 1.000 60.34893 197 GLU E CA 1
ATOM 27606 C C . GLU F 3 197 ? 195.26587 183.48621 210.43636 1.000 62.41070 197 GLU E C 1
ATOM 27607 O O . GLU F 3 197 ? 194.82180 184.52631 209.94283 1.000 65.93569 197 GLU E O 1
ATOM 27619 N N . VAL F 3 198 ? 194.93538 182.27881 209.98908 1.000 66.56953 198 VAL E N 1
ATOM 27620 C CA . VAL F 3 198 ? 193.93272 182.07911 208.95167 1.000 73.23344 198 VAL E CA 1
ATOM 27621 C C . VAL F 3 198 ? 192.92100 181.05154 209.43521 1.000 79.03794 198 VAL E C 1
ATOM 27622 O O . VAL F 3 198 ? 193.29537 179.96166 209.88162 1.000 81.87505 198 VAL E O 1
ATOM 27635 N N . ASN F 3 199 ? 191.64548 181.41104 209.36255 1.000 82.12397 199 ASN E N 1
ATOM 27636 C CA . ASN F 3 199 ? 190.55581 180.52721 209.75134 1.000 86.23627 199 ASN E CA 1
ATOM 27637 C C . ASN F 3 199 ? 189.29067 181.01894 209.06135 1.000 88.85932 199 ASN E C 1
ATOM 27638 O O . ASN F 3 199 ? 189.30201 182.07055 208.40645 1.000 86.03477 199 ASN E O 1
ATOM 27649 N N . PRO F 3 200 ? 188.18100 180.28296 209.17975 1.000 93.05742 200 PRO E N 1
ATOM 27650 C CA . PRO F 3 200 ? 186.96773 180.66332 208.43501 1.000 91.06896 200 PRO E CA 1
ATOM 27651 C C . PRO F 3 200 ? 186.47919 182.08020 208.70658 1.000 91.10055 200 PRO E C 1
ATOM 27652 O O . PRO F 3 200 ? 185.65042 182.57985 207.93501 1.000 87.12103 200 PRO E O 1
ATOM 27663 N N . LEU F 3 201 ? 186.95521 182.74130 209.76101 1.000 93.66536 201 LEU E N 1
ATOM 27664 C CA . LEU F 3 201 ? 186.56326 184.11805 210.04030 1.000 91.76982 201 LEU E CA 1
ATOM 27665 C C . LEU F 3 201 ? 187.39251 185.14216 209.27415 1.000 90.33954 201 LEU E C 1
ATOM 27666 O O . LEU F 3 201 ? 187.16691 186.34518 209.44418 1.000 92.46138 201 LEU E O 1
ATOM 27682 N N . GLY F 3 202 ? 188.33263 184.70585 208.44480 1.000 84.56548 202 GLY E N 1
ATOM 27683 C CA . GLY F 3 202 ? 189.23043 185.60030 207.74769 1.000 80.20197 202 GLY E CA 1
ATOM 27684 C C . GLY F 3 202 ? 190.57450 185.74578 208.44513 1.000 80.04551 202 GLY E C 1
ATOM 27685 O O . GLY F 3 202 ? 190.72690 185.49512 209.64331 1.000 78.15447 202 GLY E O 1
ATOM 27689 N N . ALA F 3 203 ? 191.56435 186.16440 207.66138 1.000 77.60630 203 ALA E N 1
ATOM 27690 C CA . ALA F 3 203 ? 192.93837 186.27871 208.12507 1.000 72.54905 203 ALA E CA 1
ATOM 27691 C C . ALA F 3 203 ? 193.13731 187.50190 209.01328 1.000 64.14726 203 ALA E C 1
ATOM 27692 O O . ALA F 3 203 ? 192.42574 188.50413 208.90339 1.000 61.02847 203 ALA E O 1
ATOM 27699 N N . SER F 3 204 ? 194.12395 187.40345 209.90318 1.000 57.22351 204 SER E N 1
ATOM 27700 C CA . SER F 3 204 ? 194.55621 188.51357 210.74234 1.000 55.83054 204 SER E CA 1
ATOM 27701 C C . SER F 3 204 ? 196.07176 188.47094 210.85231 1.000 49.98452 204 SER E C 1
ATOM 27702 O O . SER F 3 204 ? 196.63550 187.44848 211.25218 1.000 52.89000 204 SER E O 1
ATOM 27710 N N . THR F 3 205 ? 196.72458 189.57732 210.50530 1.000 44.77362 205 THR E N 1
ATOM 27711 C CA . THR F 3 205 ? 198.16574 189.61283 210.29596 1.000 37.49414 205 THR E CA 1
ATOM 27712 C C . THR F 3 205 ? 198.83031 190.48576 211.35131 1.000 33.78359 205 THR E C 1
ATOM 27713 O O . THR F 3 205 ? 198.40091 191.61970 211.58727 1.000 42.36249 205 THR E O 1
ATOM 27724 N N . ARG F 3 206 ? 199.87072 189.94909 211.98330 1.000 28.04417 206 ARG E N 1
ATOM 27725 C CA . ARG F 3 206 ? 200.79839 190.71839 212.80313 1.000 27.66048 206 ARG E CA 1
ATOM 27726 C C . ARG F 3 206 ? 202.09917 190.91195 212.03418 1.000 26.13528 206 ARG E C 1
ATOM 27727 O O . ARG F 3 206 ? 202.73101 189.93304 211.62420 1.000 29.92126 206 ARG E O 1
ATOM 27748 N N . LEU F 3 207 ? 202.49436 192.16664 211.84032 1.000 28.45916 207 LEU E N 1
ATOM 27749 C CA . LEU F 3 207 ? 203.76962 192.51239 211.22848 1.000 23.90477 207 LEU E CA 1
ATOM 27750 C C . LEU F 3 207 ? 204.71025 193.05304 212.29384 1.000 24.67708 207 LEU E C 1
ATOM 27751 O O . LEU F 3 207 ? 204.33432 193.93984 213.06724 1.000 30.34291 207 LEU E O 1
ATOM 27767 N N . LEU F 3 208 ? 205.92791 192.51927 212.33006 1.000 22.50557 208 LEU E N 1
ATOM 27768 C CA . LEU F 3 208 ? 206.90744 192.88341 213.34316 1.000 25.96778 208 LEU E CA 1
ATOM 27769 C C . LEU F 3 208 ? 208.26582 193.07081 212.68777 1.000 26.20571 208 LEU E C 1
ATOM 27770 O O . LEU F 3 208 ? 208.70935 192.21375 211.91841 1.000 29.22624 208 LEU E O 1
ATOM 27786 N N . ASP F 3 209 ? 208.91692 194.18987 212.99063 1.000 26.08476 209 ASP E N 1
ATOM 27787 C CA . ASP F 3 209 ? 210.23975 194.50080 212.46793 1.000 24.30306 209 ASP E CA 1
ATOM 27788 C C . ASP F 3 209 ? 211.29477 194.09929 213.48941 1.000 29.14561 209 ASP E C 1
ATOM 27789 O O . ASP F 3 209 ? 211.20323 194.47450 214.66279 1.000 34.28332 209 ASP E O 1
ATOM 27798 N N . VAL F 3 210 ? 212.28927 193.33744 213.04250 1.000 27.99615 210 VAL E N 1
ATOM 27799 C CA . VAL F 3 210 ? 213.28679 192.74780 213.92623 1.000 27.52187 210 VAL E CA 1
ATOM 27800 C C . VAL F 3 210 ? 214.66485 192.93636 213.31045 1.000 22.19490 210 VAL E C 1
ATOM 27801 O O . VAL F 3 210 ? 214.85121 192.74476 212.10468 1.000 24.80195 210 VAL E O 1
ATOM 27814 N N . SER F 3 211 ? 215.63119 193.30884 214.14670 1.000 19.87604 211 SER E N 1
ATOM 27815 C CA . SER F 3 211 ? 217.04354 193.25626 213.79831 1.000 19.62109 211 SER E CA 1
ATOM 27816 C C . SER F 3 211 ? 217.80728 192.64733 214.96289 1.000 24.30435 211 SER E C 1
ATOM 27817 O O . SER F 3 211 ? 217.62119 193.05766 216.11219 1.000 26.28215 211 SER E O 1
ATOM 27825 N N . LEU F 3 212 ? 218.66898 191.67468 214.65934 1.000 25.52810 212 LEU E N 1
ATOM 27826 C CA . LEU F 3 212 ? 219.42154 190.98802 215.70534 1.000 22.70362 212 LEU E CA 1
ATOM 27827 C C . LEU F 3 212 ? 220.23283 191.96794 216.53891 1.000 20.68921 212 LEU E C 1
ATOM 27828 O O . LEU F 3 212 ? 220.22181 191.91328 217.77374 1.000 23.88632 212 LEU E O 1
ATOM 27844 N N . GLN F 3 213 ? 220.95192 192.86916 215.87246 1.000 18.25462 213 GLN E N 1
ATOM 27845 C CA . GLN F 3 213 ? 221.78346 193.85074 216.55626 1.000 23.33957 213 GLN E CA 1
ATOM 27846 C C . GLN F 3 213 ? 221.06783 194.55002 217.70700 1.000 22.49711 213 GLN E C 1
ATOM 27847 O O . GLN F 3 213 ? 221.73366 195.05137 218.61929 1.000 22.20645 213 GLN E O 1
ATOM 27861 N N . SER F 3 214 ? 219.73810 194.59935 217.69399 1.000 20.79520 214 SER E N 1
ATOM 27862 C CA . SER F 3 214 ? 218.96902 195.23355 218.75914 1.000 19.40329 214 SER E CA 1
ATOM 27863 C C . SER F 3 214 ? 218.26250 194.24712 219.67433 1.000 21.10724 214 SER E C 1
ATOM 27864 O O . SER F 3 214 ? 218.21612 194.46631 220.88587 1.000 25.49956 214 SER E O 1
ATOM 27872 N N . ILE F 3 215 ? 217.70591 193.16453 219.13071 1.000 21.49258 215 ILE E N 1
ATOM 27873 C CA . ILE F 3 215 ? 217.00914 192.18501 219.95844 1.000 23.58087 215 ILE E CA 1
ATOM 27874 C C . ILE F 3 215 ? 217.96733 191.23474 220.66643 1.000 23.74305 215 ILE E C 1
ATOM 27875 O O . ILE F 3 215 ? 217.56354 190.55768 221.61998 1.000 24.41989 215 ILE E O 1
ATOM 27891 N N . LEU F 3 216 ? 219.21916 191.16073 220.22083 1.000 18.80564 216 LEU E N 1
ATOM 27892 C CA . LEU F 3 216 ? 220.18146 190.22961 220.79292 1.000 15.14170 216 LEU E CA 1
ATOM 27893 C C . LEU F 3 216 ? 220.28332 190.40672 222.30234 1.000 17.93106 216 LEU E C 1
ATOM 27894 O O . LEU F 3 216 ? 220.34055 191.52839 222.81147 1.000 23.60863 216 LEU E O 1
ATOM 27910 N N . ARG F 3 217 ? 220.29792 189.28167 223.01809 1.000 18.00186 217 ARG E N 1
ATOM 27911 C CA . ARG F 3 217 ? 220.47889 189.27822 224.46937 1.000 13.98006 217 ARG E CA 1
ATOM 27912 C C . ARG F 3 217 ? 221.23272 188.00833 224.83877 1.000 13.89683 217 ARG E C 1
ATOM 27913 O O . ARG F 3 217 ? 220.65074 186.91281 224.85225 1.000 17.27803 217 ARG E O 1
ATOM 27934 N N . PRO F 3 218 ? 222.52826 188.10731 225.13901 1.000 10.23260 218 PRO E N 1
ATOM 27935 C CA . PRO F 3 218 ? 223.29386 186.90475 225.48282 1.000 11.37195 218 PRO E CA 1
ATOM 27936 C C . PRO F 3 218 ? 222.69491 186.15644 226.66410 1.000 15.08180 218 PRO E C 1
ATOM 27937 O O . PRO F 3 218 ? 222.07334 186.74197 227.55246 1.000 22.06784 218 PRO E O 1
ATOM 27948 N N . ASP F 3 219 ? 222.87972 184.83615 226.65536 1.000 17.14493 219 ASP E N 1
ATOM 27949 C CA . ASP F 3 219 ? 222.60352 184.03292 227.83281 1.000 19.01806 219 ASP E CA 1
ATOM 27950 C C . ASP F 3 219 ? 223.53610 184.43125 228.97618 1.000 20.51158 219 ASP E C 1
ATOM 27951 O O . ASP F 3 219 ? 224.62710 184.95886 228.74622 1.000 21.00257 219 ASP E O 1
ATOM 27960 N N . PRO F 3 220 ? 223.12421 184.19340 230.21824 1.000 20.10831 220 PRO E N 1
ATOM 27961 C CA . PRO F 3 220 ? 224.01368 184.44049 231.35983 1.000 18.50467 220 PRO E CA 1
ATOM 27962 C C . PRO F 3 220 ? 225.30171 183.64532 231.24192 1.000 21.11185 220 PRO E C 1
ATOM 27963 O O . PRO F 3 220 ? 225.29152 182.49740 230.77240 1.000 25.53708 220 PRO E O 1
ATOM 27974 N N . PRO F 3 221 ? 226.43400 184.21929 231.65071 1.000 16.04902 221 PRO E N 1
ATOM 27975 C CA . PRO F 3 221 ? 227.65961 183.42224 231.77539 1.000 18.62837 221 PRO E CA 1
ATOM 27976 C C . PRO F 3 221 ? 227.48413 182.24429 232.72160 1.000 25.39588 221 PRO E C 1
ATOM 27977 O O . PRO F 3 221 ? 226.74037 182.30648 233.70307 1.000 25.55489 221 PRO E O 1
ATOM 27988 N N . GLN F 3 222 ? 228.18635 181.16047 232.40835 1.000 28.40480 222 GLN E N 1
ATOM 27989 C CA . GLN F 3 222 ? 228.05249 179.88967 233.10054 1.000 28.42010 222 GLN E CA 1
ATOM 27990 C C . GLN F 3 222 ? 229.29932 179.58525 233.92196 1.000 28.18866 222 GLN E C 1
ATOM 27991 O O . GLN F 3 222 ? 230.41477 179.97025 233.56139 1.000 28.87664 222 GLN E O 1
ATOM 28005 N N . GLY F 3 223 ? 229.09144 178.88847 235.03377 1.000 29.40643 223 GLY E N 1
ATOM 28006 C CA . GLY F 3 223 ? 230.18312 178.40745 235.86353 1.000 26.92685 223 GLY E CA 1
ATOM 28007 C C . GLY F 3 223 ? 230.92483 179.46039 236.65684 1.000 25.78002 223 GLY E C 1
ATOM 28008 O O . GLY F 3 223 ? 232.15463 179.38854 236.77175 1.000 28.54214 223 GLY E O 1
ATOM 28012 N N . LEU F 3 224 ? 230.21240 180.44099 237.20313 1.000 24.07658 224 LEU E N 1
ATOM 28013 C CA . LEU F 3 224 ? 230.84295 181.43204 238.06464 1.000 23.20255 224 LEU E CA 1
ATOM 28014 C C . LEU F 3 224 ? 231.47245 180.75581 239.27530 1.000 24.07532 224 LEU E C 1
ATOM 28015 O O . LEU F 3 224 ? 230.79145 180.05559 240.03065 1.000 28.08550 224 LEU E O 1
ATOM 28031 N N . ARG F 3 225 ? 232.77340 180.96427 239.45564 1.000 28.67942 225 ARG E N 1
ATOM 28032 C CA . ARG F 3 225 ? 233.50298 180.49050 240.62255 1.000 29.19534 225 ARG E CA 1
ATOM 28033 C C . ARG F 3 225 ? 234.15313 181.66981 241.32931 1.000 30.89047 225 ARG E C 1
ATOM 28034 O O . ARG F 3 225 ? 234.63700 182.60202 240.68113 1.000 35.72989 225 ARG E O 1
ATOM 28055 N N . VAL F 3 226 ? 234.16634 181.62298 242.65796 1.000 32.36197 226 VAL E N 1
ATOM 28056 C CA . VAL F 3 226 ? 234.84829 182.61457 243.48192 1.000 35.64698 226 VAL E CA 1
ATOM 28057 C C . VAL F 3 226 ? 235.81561 181.87149 244.39194 1.000 40.05019 226 VAL E C 1
ATOM 28058 O O . VAL F 3 226 ? 235.40410 180.98568 245.15181 1.000 39.35538 226 VAL E O 1
ATOM 28071 N N . GLU F 3 227 ? 237.09502 182.23059 244.31672 1.000 41.44312 227 GLU E N 1
ATOM 28072 C CA . GLU F 3 227 ? 238.14155 181.59153 245.10011 1.000 43.08074 227 GLU E CA 1
ATOM 28073 C C . GLU F 3 227 ? 238.85617 182.61769 245.96713 1.000 45.16081 227 GLU E C 1
ATOM 28074 O O . GLU F 3 227 ? 239.13507 183.73660 245.52573 1.000 46.21442 227 GLU E O 1
ATOM 28086 N N . SER F 3 228 ? 239.14675 182.22285 247.20348 1.000 49.92198 228 SER E N 1
ATOM 28087 C CA . SER F 3 228 ? 240.02670 183.00075 248.06343 1.000 50.38735 228 SER E CA 1
ATOM 28088 C C . SER F 3 228 ? 241.39869 183.17327 247.42226 1.000 53.66078 228 SER E C 1
ATOM 28089 O O . SER F 3 228 ? 241.90998 182.27062 246.75402 1.000 56.91107 228 SER E O 1
ATOM 28097 N N . VAL F 3 229 ? 241.99333 184.34518 247.62856 1.000 54.34980 229 VAL E N 1
ATOM 28098 C CA . VAL F 3 229 ? 243.32777 184.65864 247.12571 1.000 55.18344 229 VAL E CA 1
ATOM 28099 C C . VAL F 3 229 ? 244.32183 184.39784 248.25645 1.000 58.92448 229 VAL E C 1
ATOM 28100 O O . VAL F 3 229 ? 244.28647 185.11364 249.27079 1.000 61.25922 229 VAL E O 1
ATOM 28113 N N . PRO F 3 230 ? 245.20238 183.40359 248.13941 1.000 61.49365 230 PRO E N 1
ATOM 28114 C CA . PRO F 3 230 ? 246.18326 183.16075 249.20689 1.000 59.90435 230 PRO E CA 1
ATOM 28115 C C . PRO F 3 230 ? 247.01389 184.40039 249.50848 1.000 63.16564 230 PRO E C 1
ATOM 28116 O O . PRO F 3 230 ? 247.51025 185.07423 248.60322 1.000 62.53434 230 PRO E O 1
ATOM 28127 N N . GLY F 3 231 ? 247.16401 184.69315 250.79894 1.000 64.54255 231 GLY E N 1
ATOM 28128 C CA . GLY F 3 231 ? 247.96450 185.81697 251.24283 1.000 63.97120 231 GLY E CA 1
ATOM 28129 C C . GLY F 3 231 ? 247.36648 187.18035 250.99459 1.000 61.11429 231 GLY E C 1
ATOM 28130 O O . GLY F 3 231 ? 248.05086 188.18556 251.20571 1.000 60.84293 231 GLY E O 1
ATOM 28134 N N . TYR F 3 232 ? 246.11369 187.25204 250.55266 1.000 59.14309 232 TYR E N 1
ATOM 28135 C CA . TYR F 3 232 ? 245.39767 188.51488 250.38031 1.000 55.09382 232 TYR E CA 1
ATOM 28136 C C . TYR F 3 232 ? 244.01815 188.36775 251.00879 1.000 55.33035 232 TYR E C 1
ATOM 28137 O O . TYR F 3 232 ? 243.02209 188.14845 250.30628 1.000 55.77679 232 TYR E O 1
ATOM 28155 N N . PRO F 3 233 ? 243.92235 188.47565 252.33650 1.000 57.85939 233 PRO E N 1
ATOM 28156 C CA . PRO F 3 233 ? 242.61862 188.28827 252.99455 1.000 58.79144 233 PRO E CA 1
ATOM 28157 C C . PRO F 3 233 ? 241.53919 189.23367 252.50357 1.000 57.09222 233 PRO E C 1
ATOM 28158 O O . PRO F 3 233 ? 240.35224 188.94868 252.70237 1.000 59.98103 233 PRO E O 1
ATOM 28169 N N . ARG F 3 234 ? 241.90606 190.34924 251.87962 1.000 52.56474 234 ARG E N 1
ATOM 28170 C CA . ARG F 3 234 ? 240.94886 191.33729 251.40566 1.000 47.05488 234 ARG E CA 1
ATOM 28171 C C . ARG F 3 234 ? 240.63831 191.19294 249.92175 1.000 44.05557 234 ARG E C 1
ATOM 28172 O O . ARG F 3 234 ? 240.03340 192.09786 249.33905 1.000 46.44078 234 ARG E O 1
ATOM 28193 N N . ARG F 3 235 ? 241.03348 190.08367 249.29711 1.000 42.24994 235 ARG E N 1
ATOM 28194 C CA . ARG F 3 235 ? 240.86382 189.90092 247.86416 1.000 40.08238 235 ARG E CA 1
ATOM 28195 C C . ARG F 3 235 ? 240.18843 188.57220 247.55664 1.000 40.51964 235 ARG E C 1
ATOM 28196 O O . ARG F 3 235 ? 240.38736 187.57458 248.25482 1.000 45.57995 235 ARG E O 1
ATOM 28217 N N . LEU F 3 236 ? 239.38230 188.57945 246.49463 1.000 38.10073 236 LEU E N 1
ATOM 28218 C CA . LEU F 3 236 ? 238.73175 187.38985 245.96480 1.000 38.74934 236 LEU E CA 1
ATOM 28219 C C . LEU F 3 236 ? 239.00386 187.28557 244.47252 1.000 37.19288 236 LEU E C 1
ATOM 28220 O O . LEU F 3 236 ? 239.07730 188.30095 243.77487 1.000 39.12518 236 LEU E O 1
ATOM 28236 N N . ARG F 3 237 ? 239.15410 186.05604 243.98940 1.000 36.46116 237 ARG E N 1
ATOM 28237 C CA . ARG F 3 237 ? 239.30486 185.77821 242.56738 1.000 37.35957 237 ARG E CA 1
ATOM 28238 C C . ARG F 3 237 ? 238.00417 185.20054 242.02393 1.000 38.99012 237 ARG E C 1
ATOM 28239 O O . ARG F 3 237 ? 237.58117 184.11687 242.43937 1.000 38.96956 237 ARG E O 1
ATOM 28260 N N . ALA F 3 238 ? 237.37890 185.92077 241.09852 1.000 33.52940 238 ALA E N 1
ATOM 28261 C CA . ALA F 3 238 ? 236.16366 185.48039 240.42824 1.000 27.50606 238 ALA E CA 1
ATOM 28262 C C . ALA F 3 238 ? 236.48822 185.07964 238.99621 1.000 33.13968 238 ALA E C 1
ATOM 28263 O O . ALA F 3 238 ? 237.20919 185.79780 238.29632 1.000 40.67898 238 ALA E O 1
ATOM 28270 N N . SER F 3 239 ? 235.96154 183.93409 238.56592 1.000 27.47879 239 SER E N 1
ATOM 28271 C CA . SER F 3 239 ? 236.17581 183.44635 237.21186 1.000 24.55264 239 SER E CA 1
ATOM 28272 C C . SER F 3 239 ? 234.91649 182.76168 236.70132 1.000 22.79929 239 SER E C 1
ATOM 28273 O O . SER F 3 239 ? 234.12636 182.21926 237.47704 1.000 25.61621 239 SER E O 1
ATOM 28281 N N . TRP F 3 240 ? 234.74230 182.79172 235.38271 1.000 22.45822 240 TRP E N 1
ATOM 28282 C CA . TRP F 3 240 ? 233.55201 182.25668 234.73422 1.000 21.26695 240 TRP E CA 1
ATOM 28283 C C . TRP F 3 240 ? 233.92235 181.80835 233.32316 1.000 22.62000 240 TRP E C 1
ATOM 28284 O O . TRP F 3 240 ? 235.09811 181.79044 232.94728 1.000 23.72653 240 TRP E O 1
ATOM 28305 N N . THR F 3 241 ? 232.90846 181.44166 232.53748 1.000 23.22129 241 THR E N 1
ATOM 28306 C CA . THR F 3 241 ? 233.10174 181.00523 231.16145 1.000 26.08886 241 THR E CA 1
ATOM 28307 C C . THR F 3 241 ? 232.02808 181.60886 230.26631 1.000 26.36907 241 THR E C 1
ATOM 28308 O O . THR F 3 241 ? 230.91141 181.88861 230.70926 1.000 26.26190 241 THR E O 1
ATOM 28319 N N . TYR F 3 242 ? 232.38618 181.81234 229.00325 1.000 24.93287 242 TYR E N 1
ATOM 28320 C CA . TYR F 3 242 ? 231.40850 182.17494 227.98837 1.000 21.96342 242 TYR E CA 1
ATOM 28321 C C . TYR F 3 242 ? 230.20672 181.23274 228.05240 1.000 25.42183 242 TYR E C 1
ATOM 28322 O O . TYR F 3 242 ? 230.37990 180.02290 228.24858 1.000 31.09755 242 TYR E O 1
ATOM 28340 N N . PRO F 3 243 ? 228.98330 181.73956 227.89887 1.000 23.46914 243 PRO E N 1
ATOM 28341 C CA . PRO F 3 243 ? 227.84055 180.83924 227.70837 1.000 26.17595 243 PRO E CA 1
ATOM 28342 C C . PRO F 3 243 ? 228.04112 179.92733 226.50673 1.000 29.93813 243 PRO E C 1
ATOM 28343 O O . PRO F 3 243 ? 228.48005 180.36006 225.43940 1.000 33.83486 243 PRO E O 1
ATOM 28354 N N . ALA F 3 244 ? 227.71803 178.64577 226.69692 1.000 29.31643 244 ALA E N 1
ATOM 28355 C CA . ALA F 3 244 ? 227.91264 177.66306 225.63598 1.000 30.61495 244 ALA E CA 1
ATOM 28356 C C . ALA F 3 244 ? 227.19795 178.05915 224.35122 1.000 29.80097 244 ALA E C 1
ATOM 28357 O O . ALA F 3 244 ? 227.66674 177.73010 223.25565 1.000 28.83919 244 ALA E O 1
ATOM 28364 N N . SER F 3 245 ? 226.06606 178.75695 224.45838 1.000 28.90405 245 SER E N 1
ATOM 28365 C CA . SER F 3 245 ? 225.33137 179.16498 223.26694 1.000 27.31380 245 SER E CA 1
ATOM 28366 C C . SER F 3 245 ? 226.11004 180.15647 222.41299 1.000 28.68428 245 SER E C 1
ATOM 28367 O O . SER F 3 245 ? 225.78702 180.32432 221.23257 1.000 27.67352 245 SER E O 1
ATOM 28375 N N . TRP F 3 246 ? 227.11745 180.81472 222.97845 1.000 26.41015 246 TRP E N 1
ATOM 28376 C CA . TRP F 3 246 ? 227.85231 181.86525 222.28619 1.000 21.40673 246 TRP E CA 1
ATOM 28377 C C . TRP F 3 246 ? 229.21586 181.32922 221.86504 1.000 22.95556 246 TRP E C 1
ATOM 28378 O O . TRP F 3 246 ? 230.08873 181.14343 222.72769 1.000 22.91692 246 TRP E O 1
ATOM 28399 N N . PRO F 3 247 ? 229.45962 181.06182 220.57624 1.000 23.91203 247 PRO E N 1
ATOM 28400 C CA . PRO F 3 247 ? 230.72666 180.42458 220.17795 1.000 23.67159 247 PRO E CA 1
ATOM 28401 C C . PRO F 3 247 ? 231.95911 181.30110 220.34684 1.000 27.19072 247 PRO E C 1
ATOM 28402 O O . PRO F 3 247 ? 233.06688 180.83518 220.05805 1.000 33.75601 247 PRO E O 1
ATOM 28413 N N . CYS F 3 248 ? 231.80118 182.54825 220.78374 1.000 25.49923 248 CYS E N 1
ATOM 28414 C CA . CYS F 3 248 ? 232.91509 183.39020 221.22778 1.000 25.02361 248 CYS E CA 1
ATOM 28415 C C . CYS F 3 248 ? 234.03093 183.46406 220.18818 1.000 26.28616 248 CYS E C 1
ATOM 28416 O O . CYS F 3 248 ? 235.21821 183.46412 220.51804 1.000 25.17427 248 CYS E O 1
ATOM 28424 N N . GLN F 3 249 ? 233.64709 183.54510 218.91845 1.000 29.95120 249 GLN E N 1
ATOM 28425 C CA . GLN F 3 249 ? 234.59460 183.88270 217.86369 1.000 27.35142 249 GLN E CA 1
ATOM 28426 C C . GLN F 3 249 ? 235.28168 185.20116 218.20214 1.000 26.21222 249 GLN E C 1
ATOM 28427 O O . GLN F 3 249 ? 234.67745 186.06774 218.84632 1.000 28.19220 249 GLN E O 1
ATOM 28441 N N . PRO F 3 250 ? 236.53841 185.39021 217.79341 1.000 28.46339 250 PRO E N 1
ATOM 28442 C CA . PRO F 3 250 ? 237.27503 186.59042 218.22041 1.000 29.33366 250 PRO E CA 1
ATOM 28443 C C . PRO F 3 250 ? 236.66962 187.89999 217.75146 1.000 27.64238 250 PRO E C 1
ATOM 28444 O O . PRO F 3 250 ? 236.93153 188.93897 218.36905 1.000 28.48151 250 PRO E O 1
ATOM 28455 N N . HIS F 3 251 ? 235.88580 187.89314 216.67862 1.000 24.18683 251 HIS E N 1
ATOM 28456 C CA . HIS F 3 251 ? 235.17102 189.08232 216.23327 1.000 22.98565 251 HIS E CA 1
ATOM 28457 C C . HIS F 3 251 ? 233.82338 189.27718 216.92730 1.000 18.69368 251 HIS E C 1
ATOM 28458 O O . HIS F 3 251 ? 233.20112 190.32783 216.74290 1.000 19.05872 251 HIS E O 1
ATOM 28472 N N . PHE F 3 252 ? 233.36074 188.30647 217.71542 1.000 19.30724 252 PHE E N 1
ATOM 28473 C CA . PHE F 3 252 ? 232.09746 188.38343 218.45249 1.000 19.66343 252 PHE E CA 1
ATOM 28474 C C . PHE F 3 252 ? 232.31723 188.10872 219.93833 1.000 18.44735 252 PHE E C 1
ATOM 28475 O O . PHE F 3 252 ? 231.58899 187.34544 220.57501 1.000 17.65515 252 PHE E O 1
ATOM 28492 N N . LEU F 3 253 ? 233.34052 188.73818 220.50849 1.000 18.37494 253 LEU E N 1
ATOM 28493 C CA . LEU F 3 253 ? 233.57099 188.66877 221.94537 1.000 18.68917 253 LEU E CA 1
ATOM 28494 C C . LEU F 3 253 ? 232.41541 189.29420 222.72086 1.000 16.62788 253 LEU E C 1
ATOM 28495 O O . LEU F 3 253 ? 231.71754 190.18523 222.22984 1.000 14.87647 253 LEU E O 1
ATOM 28511 N N . LEU F 3 254 ? 232.21483 188.81120 223.94626 1.000 14.15184 254 LEU E N 1
ATOM 28512 C CA . LEU F 3 254 ? 231.34923 189.46898 224.91492 1.000 11.63880 254 LEU E CA 1
ATOM 28513 C C . LEU F 3 254 ? 232.14264 190.39759 225.82524 1.000 10.78186 254 LEU E C 1
ATOM 28514 O O . LEU F 3 254 ? 233.34615 190.22459 226.03145 1.000 11.63902 254 LEU E O 1
ATOM 28530 N N . LYS F 3 255 ? 231.44753 191.39546 226.36298 1.000 9.34304 255 LYS E N 1
ATOM 28531 C CA . LYS F 3 255 ? 231.89327 192.15825 227.52053 1.000 8.84121 255 LYS E CA 1
ATOM 28532 C C . LYS F 3 255 ? 231.03839 191.77241 228.71930 1.000 8.98414 255 LYS E C 1
ATOM 28533 O O . LYS F 3 255 ? 229.81063 191.70067 228.60931 1.000 11.13441 255 LYS E O 1
ATOM 28552 N N . PHE F 3 256 ? 231.68273 191.52270 229.85562 1.000 11.82235 256 PHE E N 1
ATOM 28553 C CA . PHE F 3 256 ? 231.00355 191.07035 231.06022 1.000 11.22731 256 PHE E CA 1
ATOM 28554 C C . PHE F 3 256 ? 230.97593 192.16362 232.11975 1.000 14.44927 256 PHE E C 1
ATOM 28555 O O . PHE F 3 256 ? 231.92076 192.94838 232.24593 1.000 19.26604 256 PHE E O 1
ATOM 28572 N N . ARG F 3 257 ? 229.87762 192.20963 232.87000 1.000 14.10706 257 ARG E N 1
ATOM 28573 C CA . ARG F 3 257 ? 229.70960 193.10094 234.00916 1.000 14.53786 257 ARG E CA 1
ATOM 28574 C C . ARG F 3 257 ? 229.44125 192.26485 235.25235 1.000 13.60042 257 ARG E C 1
ATOM 28575 O O . ARG F 3 257 ? 228.60695 191.35557 235.22247 1.000 20.14911 257 ARG E O 1
ATOM 28596 N N . LEU F 3 258 ? 230.14745 192.57152 236.33778 1.000 14.91984 258 LEU E N 1
ATOM 28597 C CA . LEU F 3 258 ? 230.14840 191.75410 237.54286 1.000 16.94334 258 LEU E CA 1
ATOM 28598 C C . LEU F 3 258 ? 229.73605 192.58244 238.75243 1.000 18.74724 258 LEU E C 1
ATOM 28599 O O . LEU F 3 258 ? 230.15819 193.73311 238.90258 1.000 19.46498 258 LEU E O 1
ATOM 28615 N N . GLN F 3 259 ? 228.91180 191.98677 239.61392 1.000 17.71075 259 GLN E N 1
ATOM 28616 C CA . GLN F 3 259 ? 228.46121 192.60541 240.85288 1.000 16.01940 259 GLN E CA 1
ATOM 28617 C C . GLN F 3 259 ? 228.80129 191.72260 242.04362 1.000 20.37759 259 GLN E C 1
ATOM 28618 O O . GLN F 3 259 ? 228.63448 190.50102 241.99198 1.000 28.14281 259 GLN E O 1
ATOM 28632 N N . TYR F 3 260 ? 229.27862 192.35250 243.11443 1.000 21.25159 260 TYR E N 1
ATOM 28633 C CA . TYR F 3 260 ? 229.65238 191.66058 244.33845 1.000 22.43362 260 TYR E CA 1
ATOM 28634 C C . TYR F 3 260 ? 229.21844 192.46545 245.55363 1.000 28.63583 260 TYR E C 1
ATOM 28635 O O . TYR F 3 260 ? 229.26399 193.69847 245.54357 1.000 29.81279 260 TYR E O 1
ATOM 28653 N N . ARG F 3 261 ? 228.79791 191.75382 246.59832 1.000 33.60501 261 ARG E N 1
ATOM 28654 C CA . ARG F 3 261 ? 228.40586 192.35798 247.86401 1.000 31.92039 261 ARG E CA 1
ATOM 28655 C C . ARG F 3 261 ? 228.55321 191.31578 248.95767 1.000 38.00158 261 ARG E C 1
ATOM 28656 O O . ARG F 3 261 ? 228.48067 190.11536 248.67369 1.000 40.33654 261 ARG E O 1
ATOM 28677 N N . PRO F 3 262 ? 228.75715 191.73273 250.20913 1.000 40.75923 262 PRO E N 1
ATOM 28678 C CA . PRO F 3 262 ? 228.64769 190.78606 251.32750 1.000 41.99823 262 PRO E CA 1
ATOM 28679 C C . PRO F 3 262 ? 227.30640 190.07258 251.35113 1.000 49.24916 262 PRO E C 1
ATOM 28680 O O . PRO F 3 262 ? 226.32593 190.55905 250.78105 1.000 55.95650 262 PRO E O 1
ATOM 28691 N N . ALA F 3 263 ? 227.25623 188.91767 252.01574 1.000 50.02297 263 ALA E N 1
ATOM 28692 C CA . ALA F 3 263 ? 226.04198 188.10879 252.03819 1.000 54.09399 263 ALA E CA 1
ATOM 28693 C C . ALA F 3 263 ? 224.82515 188.93767 252.43471 1.000 55.78627 263 ALA E C 1
ATOM 28694 O O . ALA F 3 263 ? 223.84434 189.02618 251.68827 1.000 51.87548 263 ALA E O 1
ATOM 28701 N N . GLN F 3 264 ? 224.86986 189.54760 253.61929 1.000 58.79594 264 GLN E N 1
ATOM 28702 C CA . GLN F 3 264 ? 223.69918 190.25148 254.13487 1.000 61.06831 264 GLN E CA 1
ATOM 28703 C C . GLN F 3 264 ? 223.58007 191.66350 253.56754 1.000 57.73863 264 GLN E C 1
ATOM 28704 O O . GLN F 3 264 ? 222.46746 192.13399 253.30626 1.000 55.83775 264 GLN E O 1
ATOM 28718 N N . HIS F 3 265 ? 224.69670 192.35033 253.37019 1.000 51.07773 265 HIS E N 1
ATOM 28719 C CA . HIS F 3 265 ? 224.65728 193.72766 252.88824 1.000 48.87988 265 HIS E CA 1
ATOM 28720 C C . HIS F 3 265 ? 224.11943 193.76096 251.46371 1.000 51.97839 265 HIS E C 1
ATOM 28721 O O . HIS F 3 265 ? 224.74355 193.18129 250.56689 1.000 55.88391 265 HIS E O 1
ATOM 28735 N N . PRO F 3 266 ? 222.98126 194.41685 251.20349 1.000 54.95108 266 PRO E N 1
ATOM 28736 C CA . PRO F 3 266 ? 222.33184 194.26272 249.89298 1.000 54.86182 266 PRO E CA 1
ATOM 28737 C C . PRO F 3 266 ? 222.93310 195.10410 248.77987 1.000 45.05362 266 PRO E C 1
ATOM 28738 O O . PRO F 3 266 ? 222.71477 194.77822 247.60550 1.000 39.75599 266 PRO E O 1
ATOM 28749 N N . ALA F 3 267 ? 223.67273 196.16386 249.09428 1.000 46.66239 267 ALA E N 1
ATOM 28750 C CA . ALA F 3 267 ? 224.17179 197.05348 248.05460 1.000 39.26553 267 ALA E CA 1
ATOM 28751 C C . ALA F 3 267 ? 225.21739 196.34266 247.20478 1.000 37.63238 267 ALA E C 1
ATOM 28752 O O . ALA F 3 267 ? 226.20124 195.80943 247.72677 1.000 38.17336 267 ALA E O 1
ATOM 28759 N N . TRP F 3 268 ? 224.99910 196.33219 245.89209 1.000 32.08854 268 TRP E N 1
ATOM 28760 C CA . TRP F 3 268 ? 225.92623 195.71850 244.95071 1.000 28.03541 268 TRP E CA 1
ATOM 28761 C C . TRP F 3 268 ? 226.98645 196.72454 244.52097 1.000 28.63247 268 TRP E C 1
ATOM 28762 O O . TRP F 3 268 ? 226.66762 197.73670 243.88789 1.000 30.10550 268 TRP E O 1
ATOM 28783 N N . SER F 3 269 ? 228.24009 196.44984 244.86771 1.000 25.71344 269 SER E N 1
ATOM 28784 C CA . SER F 3 269 ? 229.35698 197.02018 244.12927 1.000 23.65616 269 SER E CA 1
ATOM 28785 C C . SER F 3 269 ? 229.37744 196.46439 242.70995 1.000 22.12509 269 SER E C 1
ATOM 28786 O O . SER F 3 269 ? 229.16056 195.26995 242.49284 1.000 25.72668 269 SER E O 1
ATOM 28794 N N . THR F 3 270 ? 229.64434 197.33623 241.74009 1.000 23.99356 270 THR E N 1
ATOM 28795 C CA . THR F 3 270 ? 229.60756 196.98475 240.32514 1.000 27.21411 270 THR E CA 1
ATOM 28796 C C . THR F 3 270 ? 230.95137 197.26638 239.66786 1.000 30.74537 270 THR E C 1
ATOM 28797 O O . THR F 3 270 ? 231.49359 198.36938 239.79753 1.000 30.42163 270 THR E O 1
ATOM 28808 N N . VAL F 3 271 ? 231.48315 196.26312 238.96635 1.000 27.86250 271 VAL E N 1
ATOM 28809 C CA . VAL F 3 271 ? 232.69637 196.39663 238.17198 1.000 26.33778 271 VAL E CA 1
ATOM 28810 C C . VAL F 3 271 ? 232.45350 195.76551 236.80741 1.000 25.33368 271 VAL E C 1
ATOM 28811 O O . VAL F 3 271 ? 231.57067 194.92353 236.63348 1.000 33.32509 271 VAL E O 1
ATOM 28824 N N . GLU F 3 272 ? 233.25523 196.19228 235.82848 1.000 25.88781 272 GLU E N 1
ATOM 28825 C CA . GLU F 3 272 ? 233.15280 195.74213 234.44062 1.000 25.58396 272 GLU E CA 1
ATOM 28826 C C . GLU F 3 272 ? 234.47685 195.09587 234.04541 1.000 26.90040 272 GLU E C 1
ATOM 28827 O O . GLU F 3 272 ? 235.28834 195.69987 233.32760 1.000 29.40337 272 GLU E O 1
ATOM 28839 N N . PRO F 3 273 ? 234.73230 193.87089 234.50327 1.000 23.95960 273 PRO E N 1
ATOM 28840 C CA . PRO F 3 273 ? 236.03524 193.24591 234.25880 1.000 27.79593 273 PRO E CA 1
ATOM 28841 C C . PRO F 3 273 ? 236.31888 193.04777 232.77977 1.000 33.87168 273 PRO E C 1
ATOM 28842 O O . PRO F 3 273 ? 235.41015 192.93648 231.95387 1.000 38.02779 273 PRO E O 1
ATOM 28853 N N . ALA F 3 274 ? 237.60710 193.00394 232.45690 1.000 32.66219 274 ALA E N 1
ATOM 28854 C CA . ALA F 3 274 ? 238.08020 192.59347 231.14417 1.000 37.55140 274 ALA E CA 1
ATOM 28855 C C . ALA F 3 274 ? 238.47149 191.12299 231.19800 1.000 40.45081 274 ALA E C 1
ATOM 28856 O O . ALA F 3 274 ? 239.25202 190.71456 232.06425 1.000 41.42685 274 ALA E O 1
ATOM 28863 N N . GLY F 3 275 ? 237.92980 190.33596 230.27714 1.000 34.64058 275 GLY E N 1
ATOM 28864 C CA . GLY F 3 275 ? 238.16841 188.90625 230.26575 1.000 30.38538 275 GLY E CA 1
ATOM 28865 C C . GLY F 3 275 ? 237.44550 188.16809 231.38015 1.000 27.70494 275 GLY E C 1
ATOM 28866 O O . GLY F 3 275 ? 236.75481 188.73843 232.22217 1.000 32.56041 275 GLY E O 1
ATOM 28870 N N . LEU F 3 276 ? 237.62428 186.85116 231.36286 1.000 26.89204 276 LEU E N 1
ATOM 28871 C CA . LEU F 3 276 ? 236.93749 185.88746 232.22214 1.000 25.63327 276 LEU E CA 1
ATOM 28872 C C . LEU F 3 276 ? 237.40300 185.90692 233.66572 1.000 27.75729 276 LEU E C 1
ATOM 28873 O O . LEU F 3 276 ? 237.01310 184.98373 234.38888 1.000 28.50504 276 LEU E O 1
ATOM 28889 N N . GLU F 3 277 ? 238.20406 186.85403 234.14374 1.000 28.38574 277 GLU E N 1
ATOM 28890 C CA . GLU F 3 277 ? 238.73456 186.79445 235.49617 1.000 28.33757 277 GLU E CA 1
ATOM 28891 C C . GLU F 3 277 ? 238.81717 188.19979 236.06867 1.000 32.02032 277 GLU E C 1
ATOM 28892 O O . GLU F 3 277 ? 239.16982 189.14699 235.36087 1.000 34.30304 277 GLU E O 1
ATOM 28904 N N . GLU F 3 278 ? 238.48616 188.32726 237.35202 1.000 33.38656 278 GLU E N 1
ATOM 28905 C CA . GLU F 3 278 ? 238.59459 189.59070 238.06394 1.000 35.73057 278 GLU E CA 1
ATOM 28906 C C . GLU F 3 278 ? 239.06948 189.31659 239.48125 1.000 34.83619 278 GLU E C 1
ATOM 28907 O O . GLU F 3 278 ? 238.64985 188.33791 240.10431 1.000 31.64265 278 GLU E O 1
ATOM 28919 N N . VAL F 3 279 ? 239.94358 190.18230 239.98285 1.000 37.57018 279 VAL E N 1
ATOM 28920 C CA . VAL F 3 279 ? 240.36121 190.17236 241.37939 1.000 38.49768 279 VAL E CA 1
ATOM 28921 C C . VAL F 3 279 ? 239.65049 191.32017 242.08504 1.000 39.78883 279 VAL E C 1
ATOM 28922 O O . VAL F 3 279 ? 239.93384 192.49433 241.82506 1.000 42.17761 279 VAL E O 1
ATOM 28935 N N . ILE F 3 280 ? 238.72314 190.98151 242.97584 1.000 39.22050 280 ILE E N 1
ATOM 28936 C CA . ILE F 3 280 ? 238.04691 191.96514 243.81626 1.000 36.38342 280 ILE E CA 1
ATOM 28937 C C . ILE F 3 280 ? 239.01026 192.38071 244.92271 1.000 34.59493 280 ILE E C 1
ATOM 28938 O O . ILE F 3 280 ? 239.31644 191.59105 245.81628 1.000 36.72721 280 ILE E O 1
ATOM 28954 N N . THR F 3 281 ? 239.48592 193.62123 244.86655 1.000 36.35079 281 THR E N 1
ATOM 28955 C CA . THR F 3 281 ? 240.54055 194.09717 245.75197 1.000 36.14868 281 THR E CA 1
ATOM 28956 C C . THR F 3 281 ? 240.03565 194.63912 247.08565 1.000 36.01957 281 THR E C 1
ATOM 28957 O O . THR F 3 281 ? 240.85608 195.05314 247.91051 1.000 34.51015 281 THR E O 1
ATOM 28968 N N . ASP F 3 282 ? 238.72100 194.65035 247.32775 1.000 41.75834 282 ASP E N 1
ATOM 28969 C CA . ASP F 3 282 ? 238.17288 195.27492 248.52836 1.000 38.81837 282 ASP E CA 1
ATOM 28970 C C . ASP F 3 282 ? 237.19293 194.37029 249.26932 1.000 38.34961 282 ASP E C 1
ATOM 28971 O O . ASP F 3 282 ? 236.38215 194.86406 250.05846 1.000 35.85818 282 ASP E O 1
ATOM 28980 N N . ALA F 3 283 ? 237.24132 193.06328 249.03147 1.000 39.29663 283 ALA E N 1
ATOM 28981 C CA . ALA F 3 283 ? 236.36271 192.14173 249.73881 1.000 39.13460 283 ALA E CA 1
ATOM 28982 C C . ALA F 3 283 ? 236.58363 192.22999 251.24488 1.000 44.34770 283 ALA E C 1
ATOM 28983 O O . ALA F 3 283 ? 237.71773 192.15173 251.72552 1.000 48.43293 283 ALA E O 1
ATOM 28990 N N . VAL F 3 284 ? 235.48881 192.39505 251.98903 1.000 48.50633 284 VAL E N 1
ATOM 28991 C CA . VAL F 3 284 ? 235.56739 192.49365 253.44377 1.000 45.00220 284 VAL E CA 1
ATOM 28992 C C . VAL F 3 284 ? 236.07993 191.17850 254.01312 1.000 48.37480 284 VAL E C 1
ATOM 28993 O O . VAL F 3 284 ? 235.45741 190.12313 253.84249 1.000 55.32026 284 VAL E O 1
ATOM 29006 N N . ALA F 3 285 ? 237.22598 191.24051 254.68495 1.000 44.93482 285 ALA E N 1
ATOM 29007 C CA . ALA F 3 285 ? 237.87374 190.06731 255.26029 1.000 47.81062 285 ALA E CA 1
ATOM 29008 C C . ALA F 3 285 ? 236.89343 189.16724 256.00170 1.000 47.16335 285 ALA E C 1
ATOM 29009 O O . ALA F 3 285 ? 236.22313 189.59961 256.94343 1.000 44.19717 285 ALA E O 1
ATOM 29016 N N . GLY F 3 286 ? 236.81881 187.91010 255.56799 1.000 50.98093 286 GLY E N 1
ATOM 29017 C CA . GLY F 3 286 ? 236.03758 186.88519 256.23048 1.000 46.55692 286 GLY E CA 1
ATOM 29018 C C . GLY F 3 286 ? 234.53638 186.96772 256.06969 1.000 46.08426 286 GLY E C 1
ATOM 29019 O O . GLY F 3 286 ? 233.83087 186.13022 256.64385 1.000 47.37329 286 GLY E O 1
ATOM 29023 N N . LEU F 3 287 ? 234.01763 187.93192 255.31949 1.000 46.31724 287 LEU E N 1
ATOM 29024 C CA . LEU F 3 287 ? 232.58639 187.92819 255.02958 1.000 48.63541 287 LEU E CA 1
ATOM 29025 C C . LEU F 3 287 ? 232.32139 187.21980 253.70600 1.000 47.84619 287 LEU E C 1
ATOM 29026 O O . LEU F 3 287 ? 232.93939 187.56756 252.69412 1.000 47.31645 287 LEU E O 1
ATOM 29042 N N . PRO F 3 288 ? 231.43742 186.22422 253.66624 1.000 48.84294 288 PRO E N 1
ATOM 29043 C CA . PRO F 3 288 ? 231.03928 185.65447 252.37305 1.000 50.74861 288 PRO E CA 1
ATOM 29044 C C . PRO F 3 288 ? 230.39610 186.70729 251.48199 1.000 45.54828 288 PRO E C 1
ATOM 29045 O O . PRO F 3 288 ? 229.46030 187.40089 251.88605 1.000 46.91867 288 PRO E O 1
ATOM 29056 N N . HIS F 3 289 ? 230.90774 186.82062 250.25995 1.000 38.49180 289 HIS E N 1
ATOM 29057 C CA . HIS F 3 289 ? 230.36159 187.71313 249.24749 1.000 38.77197 289 HIS E CA 1
ATOM 29058 C C . HIS F 3 289 ? 229.64537 186.90914 248.17352 1.000 38.75166 289 HIS E C 1
ATOM 29059 O O . HIS F 3 289 ? 230.18452 185.92039 247.66587 1.000 47.31214 289 HIS E O 1
ATOM 29073 N N . ALA F 3 290 ? 228.43172 187.33477 247.83786 1.000 33.97480 290 ALA E N 1
ATOM 29074 C CA . ALA F 3 290 ? 227.75393 186.84321 246.65046 1.000 33.70038 290 ALA E CA 1
ATOM 29075 C C . ALA F 3 290 ? 228.24999 187.59423 245.42330 1.000 29.28198 290 ALA E C 1
ATOM 29076 O O . ALA F 3 290 ? 228.43013 188.81406 245.45785 1.000 35.44448 290 ALA E O 1
ATOM 29083 N N . VAL F 3 291 ? 228.46964 186.86051 244.33443 1.000 26.77863 291 VAL E N 1
ATOM 29084 C CA . VAL F 3 291 ? 228.91605 187.43932 243.07380 1.000 23.30583 291 VAL E CA 1
ATOM 29085 C C . VAL F 3 291 ? 227.97223 187.00085 241.96377 1.000 23.99224 291 VAL E C 1
ATOM 29086 O O . VAL F 3 291 ? 227.50149 185.85856 241.94964 1.000 30.88494 291 VAL E O 1
ATOM 29099 N N . ARG F 3 292 ? 227.69893 187.91289 241.03309 1.000 18.42375 292 ARG E N 1
ATOM 29100 C CA . ARG F 3 292 ? 226.88308 187.62855 239.86250 1.000 17.32493 292 ARG E CA 1
ATOM 29101 C C . ARG F 3 292 ? 227.41892 188.41193 238.67203 1.000 17.31036 292 ARG E C 1
ATOM 29102 O O . ARG F 3 292 ? 228.04824 189.45948 238.83740 1.000 18.47647 292 ARG E O 1
ATOM 29123 N N . VAL F 3 293 ? 227.16295 187.89714 237.46645 1.000 15.59636 293 VAL E N 1
ATOM 29124 C CA . VAL F 3 293 ? 227.69961 188.47387 236.24049 1.000 15.81914 293 VAL E CA 1
ATOM 29125 C C . VAL F 3 293 ? 226.60871 188.59569 235.18441 1.000 15.45084 293 VAL E C 1
ATOM 29126 O O . VAL F 3 293 ? 225.61625 187.86359 235.19137 1.000 18.02461 293 VAL E O 1
ATOM 29139 N N . SER F 3 294 ? 226.81493 189.53884 234.26397 1.000 11.86968 294 SER E N 1
ATOM 29140 C CA . SER F 3 294 ? 225.97593 189.71835 233.08796 1.000 8.63389 294 SER E CA 1
ATOM 29141 C C . SER F 3 294 ? 226.87837 189.97763 231.89213 1.000 11.75523 294 SER E C 1
ATOM 29142 O O . SER F 3 294 ? 227.97437 190.52359 232.03698 1.000 15.70079 294 SER E O 1
ATOM 29150 N N . ALA F 3 295 ? 226.41157 189.58818 230.70849 1.000 13.50576 295 ALA E N 1
ATOM 29151 C CA . ALA F 3 295 ? 227.19831 189.69552 229.49084 1.000 7.47810 295 ALA E CA 1
ATOM 29152 C C . ALA F 3 295 ? 226.50329 190.57045 228.45647 1.000 6.85420 295 ALA E C 1
ATOM 29153 O O . ALA F 3 295 ? 225.27527 190.68418 228.43277 1.000 11.03170 295 ALA E O 1
ATOM 29160 N N . ARG F 3 296 ? 227.31682 191.19565 227.60747 1.000 8.57880 296 ARG E N 1
ATOM 29161 C CA . ARG F 3 296 ? 226.84464 191.93770 226.44783 1.000 9.51835 296 ARG E CA 1
ATOM 29162 C C . ARG F 3 296 ? 227.86872 191.79953 225.33209 1.000 12.42974 296 ARG E C 1
ATOM 29163 O O . ARG F 3 296 ? 229.04867 191.54029 225.57858 1.000 20.07746 296 ARG E O 1
ATOM 29184 N N . ASP F 3 297 ? 227.40438 191.95804 224.09491 1.000 12.22250 297 ASP E N 1
ATOM 29185 C CA . ASP F 3 297 ? 228.32151 192.12334 222.97526 1.000 11.99154 297 ASP E CA 1
ATOM 29186 C C . ASP F 3 297 ? 229.31554 193.24115 223.27072 1.000 14.53225 297 ASP E C 1
ATOM 29187 O O . ASP F 3 297 ? 228.93405 194.33453 223.69523 1.000 21.41533 297 ASP E O 1
ATOM 29196 N N . PHE F 3 298 ? 230.59819 192.95709 223.04102 1.000 12.78868 298 PHE E N 1
ATOM 29197 C CA . PHE F 3 298 ? 231.65639 193.92148 223.32540 1.000 12.88144 298 PHE E CA 1
ATOM 29198 C C . PHE F 3 298 ? 231.46453 195.27910 222.65163 1.000 18.17138 298 PHE E C 1
ATOM 29199 O O . PHE F 3 298 ? 232.01535 196.27287 223.13808 1.000 20.84056 298 PHE E O 1
ATOM 29216 N N . LEU F 3 299 ? 230.71205 195.36296 221.55727 1.000 20.41708 299 LEU E N 1
ATOM 29217 C CA . LEU F 3 299 ? 230.38683 196.65352 220.95521 1.000 18.95358 299 LEU E CA 1
ATOM 29218 C C . LEU F 3 299 ? 229.11437 197.26900 221.52395 1.000 21.43179 299 LEU E C 1
ATOM 29219 O O . LEU F 3 299 ? 228.62012 198.25871 220.97539 1.000 26.90853 299 LEU E O 1
ATOM 29235 N N . ASP F 3 300 ? 228.57370 196.70524 222.60195 1.000 20.11986 300 ASP E N 1
ATOM 29236 C CA . ASP F 3 300 ? 227.30458 197.14502 223.17802 1.000 20.11366 300 ASP E CA 1
ATOM 29237 C C . ASP F 3 300 ? 226.15392 197.01696 222.18242 1.000 17.33374 300 ASP E C 1
ATOM 29238 O O . ASP F 3 300 ? 225.21488 197.81594 222.18899 1.000 17.10785 300 ASP E O 1
ATOM 29247 N N . ALA F 3 301 ? 226.21623 196.00657 221.32149 1.000 16.38410 301 ALA E N 1
ATOM 29248 C CA . ALA F 3 301 ? 225.03272 195.53816 220.62012 1.000 22.92573 301 ALA E CA 1
ATOM 29249 C C . ALA F 3 301 ? 224.04925 194.89717 221.59667 1.000 18.68184 301 ALA E C 1
ATOM 29250 O O . ALA F 3 301 ? 224.42025 194.40727 222.66656 1.000 21.87836 301 ALA E O 1
ATOM 29257 N N . GLY F 3 302 ? 222.77777 194.90050 221.20804 1.000 16.82567 302 GLY E N 1
ATOM 29258 C CA . GLY F 3 302 ? 221.75819 194.23963 222.00435 1.000 17.12777 302 GLY E CA 1
ATOM 29259 C C . GLY F 3 302 ? 221.68247 194.79138 223.41269 1.000 21.02982 302 GLY E C 1
ATOM 29260 O O . GLY F 3 302 ? 221.86493 195.99052 223.64874 1.000 27.65208 302 GLY E O 1
ATOM 29264 N N . THR F 3 303 ? 221.40495 193.90539 224.36860 1.000 15.68470 303 THR E N 1
ATOM 29265 C CA . THR F 3 303 ? 221.20022 194.30198 225.75319 1.000 14.91889 303 THR E CA 1
ATOM 29266 C C . THR F 3 303 ? 221.91457 193.32568 226.67669 1.000 14.91616 303 THR E C 1
ATOM 29267 O O . THR F 3 303 ? 222.19120 192.18058 226.31314 1.000 17.73295 303 THR E O 1
ATOM 29278 N N . TRP F 3 304 ? 222.21117 193.80190 227.88410 1.000 9.43799 304 TRP E N 1
ATOM 29279 C CA . TRP F 3 304 ? 222.84279 192.96459 228.89369 1.000 7.43406 304 TRP E CA 1
ATOM 29280 C C . TRP F 3 304 ? 221.99916 191.72968 229.17997 1.000 8.54379 304 TRP E C 1
ATOM 29281 O O . TRP F 3 304 ? 220.77335 191.80415 229.29353 1.000 11.37038 304 TRP E O 1
ATOM 29302 N N . SER F 3 305 ? 222.66894 190.58717 229.29572 1.000 7.31995 305 SER E N 1
ATOM 29303 C CA . SER F 3 305 ? 222.02583 189.37623 229.77735 1.000 9.15750 305 SER E CA 1
ATOM 29304 C C . SER F 3 305 ? 221.44642 189.58395 231.17314 1.000 13.80332 305 SER E C 1
ATOM 29305 O O . SER F 3 305 ? 221.86245 190.46642 231.92793 1.000 12.59228 305 SER E O 1
ATOM 29313 N N . THR F 3 306 ? 220.46416 188.75114 231.51013 1.000 18.04585 306 THR E N 1
ATOM 29314 C CA . THR F 3 306 ? 220.10568 188.55157 232.90556 1.000 14.67008 306 THR E CA 1
ATOM 29315 C C . THR F 3 306 ? 221.33354 188.14756 233.70954 1.000 14.06132 306 THR E C 1
ATOM 29316 O O . THR F 3 306 ? 222.23105 187.46215 233.21245 1.000 15.18508 306 THR E O 1
ATOM 29327 N N . TRP F 3 307 ? 221.36749 188.57800 234.96674 1.000 13.88549 307 TRP E N 1
ATOM 29328 C CA . TRP F 3 307 ? 222.44309 188.17599 235.85984 1.000 12.41211 307 TRP E CA 1
ATOM 29329 C C . TRP F 3 307 ? 222.44605 186.66848 236.07164 1.000 14.87832 307 TRP E C 1
ATOM 29330 O O . TRP F 3 307 ? 221.39624 186.04056 236.23025 1.000 16.80414 307 TRP E O 1
ATOM 29351 N N . SER F 3 308 ? 223.64641 186.09064 236.06981 1.000 19.55977 308 SER E N 1
ATOM 29352 C CA . SER F 3 308 ? 223.83122 184.71871 236.50064 1.000 21.93632 308 SER E CA 1
ATOM 29353 C C . SER F 3 308 ? 223.29877 184.52170 237.91891 1.000 28.84456 308 SER E C 1
ATOM 29354 O O . SER F 3 308 ? 223.10620 185.48634 238.66298 1.000 28.59595 308 SER E O 1
ATOM 29362 N N . PRO F 3 309 ? 223.05166 183.26910 238.31485 1.000 32.75943 309 PRO E N 1
ATOM 29363 C CA . PRO F 3 309 ? 222.87855 182.96649 239.74266 1.000 30.69000 309 PRO E CA 1
ATOM 29364 C C . PRO F 3 309 ? 224.03497 183.46994 240.59128 1.000 33.25194 309 PRO E C 1
ATOM 29365 O O . PRO F 3 309 ? 225.15081 183.64520 240.09243 1.000 30.47716 309 PRO E O 1
ATOM 29376 N N . GLU F 3 310 ? 223.77727 183.70499 241.87540 1.000 35.44059 310 GLU E N 1
ATOM 29377 C CA . GLU F 3 310 ? 224.80710 184.19065 242.78163 1.000 30.74370 310 GLU E CA 1
ATOM 29378 C C . GLU F 3 310 ? 225.74003 183.06066 243.19507 1.000 33.27921 310 GLU E C 1
ATOM 29379 O O . GLU F 3 310 ? 225.30920 181.92366 243.40629 1.000 34.95213 310 GLU E O 1
ATOM 29391 N N . ALA F 3 311 ? 227.02625 183.38324 243.30719 1.000 29.71288 311 ALA E N 1
ATOM 29392 C CA . ALA F 3 311 ? 228.04056 182.45181 243.77256 1.000 29.11433 311 ALA E CA 1
ATOM 29393 C C . ALA F 3 311 ? 228.64659 182.96713 245.06971 1.000 34.52358 311 ALA E C 1
ATOM 29394 O O . ALA F 3 311 ? 228.80887 184.17492 245.26107 1.000 35.72856 311 ALA E O 1
ATOM 29401 N N . TRP F 3 312 ? 228.99023 182.03689 245.95361 1.000 44.77576 312 TRP E N 1
ATOM 29402 C CA . TRP F 3 312 ? 229.47334 182.34653 247.29179 1.000 39.61032 312 TRP E CA 1
ATOM 29403 C C . TRP F 3 312 ? 230.96114 182.04208 247.39507 1.000 41.93263 312 TRP E C 1
ATOM 29404 O O . TRP F 3 312 ? 231.40786 180.96292 246.99240 1.000 42.38736 312 TRP E O 1
ATOM 29425 N N . GLY F 3 313 ? 231.72164 182.99413 247.93148 1.000 39.45885 313 GLY E N 1
ATOM 29426 C CA . GLY F 3 313 ? 233.13251 182.78300 248.18885 1.000 43.31565 313 GLY E CA 1
ATOM 29427 C C . GLY F 3 313 ? 233.63749 183.56606 249.38361 1.000 46.33226 313 GLY E C 1
ATOM 29428 O O . GLY F 3 313 ? 233.23647 184.71376 249.59702 1.000 41.59223 313 GLY E O 1
ATOM 29432 N N . THR F 3 314 ? 234.52399 182.95363 250.16966 1.000 52.73417 314 THR E N 1
ATOM 29433 C CA . THR F 3 314 ? 235.00967 183.53442 251.41228 1.000 51.71823 314 THR E CA 1
ATOM 29434 C C . THR F 3 314 ? 236.45596 183.98276 251.26154 1.000 51.38148 314 THR E C 1
ATOM 29435 O O . THR F 3 314 ? 237.29896 183.17851 250.84213 1.000 50.35238 314 THR E O 1
ATOM 29446 N N . PRO F 3 315 ? 236.78929 185.23585 251.58023 1.000 54.10277 315 PRO E N 1
ATOM 29447 C CA . PRO F 3 315 ? 238.19447 185.65778 251.51953 1.000 53.90406 315 PRO E CA 1
ATOM 29448 C C . PRO F 3 315 ? 239.09074 184.78031 252.38084 1.000 57.75362 315 PRO E C 1
ATOM 29449 O O . PRO F 3 315 ? 238.67351 184.24082 253.40793 1.000 56.65393 315 PRO E O 1
ATOM 29460 N N . SER F 3 316 ? 240.34107 184.64565 251.94562 1.000 62.98275 316 SER E N 1
ATOM 29461 C CA . SER F 3 316 ? 241.32327 183.87752 252.69475 1.000 61.49382 316 SER E CA 1
ATOM 29462 C C . SER F 3 316 ? 241.53770 184.47519 254.08171 1.000 59.39023 316 SER E C 1
ATOM 29463 O O . SER F 3 316 ? 241.25952 185.64975 254.33715 1.000 57.85704 316 SER E O 1
ATOM 29471 N N . THR F 3 317 ? 242.03841 183.63881 254.98480 1.000 66.20956 317 THR E N 1
ATOM 29472 C CA . THR F 3 317 ? 242.52569 184.09721 256.27946 1.000 70.55808 317 THR E CA 1
ATOM 29473 C C . THR F 3 317 ? 243.54160 185.22130 256.10846 1.000 62.32610 317 THR E C 1
ATOM 29474 O O . THR F 3 317 ? 244.31700 185.22938 255.15214 1.000 62.95148 317 THR E O 1
#